Protein 4CQ1 (pdb70)

CATH classification: 3.30.70.330 (+1 more: 3.30.70.330)

Radius of gyration: 37.52 Å; Cα contacts (8 Å, |Δi|>4): 3468; chains: 8; bounding box: 64×74×100 Å

Secondary structure (DSSP, 8-state):
--EEEEES--TTT--HHHHHHHHTTTS-EEEEEEETTEEEEEEEEESSHHHHHHHHHHHTT-EETTEE-EEEE-S-SS-PPP---S-EEE-TT-TT-TT-STTGGGTS------SEEEEE-PPTT--HHHHHHHHHTTT--EEEEEE-TTSS-EEEEESSHHHHHHHHHHHTT-EEETTEE-EEEE-S---/---EEEEES--TTT--HHHHHHHHTTTS---EEEEETTEEEEEEEE-SSHHHHHHHHHHHTT-EETTEE-EEEE-S-SS-PPP-----EEE-TT-TT-TT-STTGGGSS---S--SEEEEE-PPTT--HHHHHHHHHTTTS-EEEEEE-TTSS-EEEEESSHHHHHHHHHHHTT-B-STT-B-EEEE-S---/--EEEEES--TTT--HHHHHHHHTTTS-EEEEEE-SS-TT-EEEEESSHHHHHHHHHHHTT-EETTEE-EEEE-S-SSPPP---EEE-TT-TT-TT-STT-GGGG------SEEEEE-PPTT--HHHHHHHHHTTTS-EEEEEE-TTSSEEEEEESSHHHHHHHHHHHTT-EEETTEEPEEEE-S---/--EEEEES--TTT--HHHHHHHHTTTS-EEEEEEETTEEEEEEEEESSHHHHHHHHHHHTT-EETTEE-EEEE-S-SSPPP----EEE-TT-TT-TT-STT-GGGT------SEEEEE-PPTT--HHHHHHHHHTTTS-EEEEEE-TTSS-EEEEESSHHHHHHHHHHHTT-B-STT-B-EEEE-S---/--EEEEES--TTT--HHHHHHHHTTTS-EEEEEE-SS-TT-EEEEESSHHHHHHHHHHHTT-EETTEE-EEEE-S-SSPPPP---EEE-TT-TT-TT-STTGGGSS---S--SEEEEE-PPTT--HHHHHHHHHTTTS-EEEEEE-TTSSEEEEEESSHHHHHHHHHHHTT-B-STTPBPEEEE-S---/--EEEEES--TTT--HHHHHHHHTTTS-EEEEEEETTEEEEEEEEESSHHHHHHHHHHHTT-EETTEE-EEEE-S-SS-------S-EEE-TT-TT-TT-STTGGGSS---S--SEEEEE-PPTT--HHHHHHHHHTTTS-EEEEEE-TTSS-EEEEESSHHHHHHHHHHHTT-EEETTEE-EEEE-S---/--EEEEES--TTT--HHHHHHHHTTTS-EEEEEEETTEEEEEEEEESSHHHHHHHHHHHTT-EETTEE-EEEE-S-SSPPPP-----EEE-TT-TT-SS-STT-GGGG------SEEEEE---SS--HHHHHHHHHTTTS-EEEEEE-TTSSEEEEEESSHHHHHHHHHHHTT-B-STT-B-EEEE-S---/--EEEEES--TTT--HHHHHHHHTTTS-EEEEEEETTEEEEEEEEESSHHHHHHHHHHHTT-EETTEE-EEEE-S-SSPPPP---S-EEE-TT-TT-TT-STT-GGGG------SEEEEE---TT--HHHHHHHHHTTT--EEEEEE-TTSSEEEEEESSHHHHHHHHHHHTT-B-STT-B-EEEE-S---

Solvent-accessible surface area: 68226 Å² total; per-residue (Å²): 101,35,2,0,59,0,27,62,0,5,87,52,26,3,41,16,82,5,0,9,15,1,0,9,2,2,0,12,0,43,75,1,55,6,36,80,79,54,50,40,12,0,6,0,26,2,51,66,32,100,25,0,66,35,0,46,100,40,0,68,44,44,83,2,26,17,38,87,3,140,3,39,83,19,67,40,76,44,4,95,65,85,154,116,85,40,41,28,99,95,11,32,97,12,68,66,25,27,28,75,146,123,52,11,58,127,164,51,40,44,49,77,13,18,24,10,0,26,0,28,52,3,6,100,118,21,43,64,126,72,0,81,76,31,0,34,49,27,48,9,75,24,134,20,21,71,39,76,116,83,90,46,70,0,11,0,54,0,43,64,54,63,45,0,2,37,0,0,18,68,6,35,54,96,62,34,22,51,67,24,79,1,48,0,10,0,8,164,57,114,94,84,89,26,1,0,61,0,26,55,0,5,88,55,32,11,54,15,85,5,0,10,12,0,0,10,1,2,0,10,0,41,69,1,52,7,44,73,152,66,58,34,10,0,5,0,29,1,52,65,26,114,25,0,79,48,0,32,96,38,0,29,20,41,80,3,29,17,42,29,2,82,3,38,66,15,209,99,139,61,1,82,76,89,156,134,73,49,61,30,102,76,15,42,122,18,135,61,18,26,29,142,152,132,52,9,57,123,164,51,38,58,47,81,12,20,28,9,0,26,0,27,89,5,13,115,83,26,22,1,54,91,1,56,72,30,0,36,47,28,44,13,76,22,131,25,3,94,15,68,87,107,52,125,77,0,5,0,44,0,41,62,42,66,41,0,2,38,0,0,18,67,9,31,50,92,73,39,42,77,88,68,63,0,44,0,10,0,6,169,58,112,89,134,34,1,0,60,0,30,55,3,36,70,157,102,15,61,16,89,8,0,10,16,0,0,9,14,2,1,8,0,46,65,0,48,6,45,75,111,64,112,56,9,0,3,0,27,1,51,46,30,93,21,1,79,47,0,31,96,38,0,49,10,24,73,4,36,49,77,33,1,90,3,40,73,12,163,100,167,57,0,65,70,145,106,64,32,98,66,14,42,146,14,129,60,21,35,15,78,52,58,15,15,77,53,94,88,77,48,56,74,14,22,25,9,0,42,0,18,62,4,4,99,82,15,22,6,70,79,1,56,77,34,0,43,115,21,75,12,80,20,132,18,6,75,9,16,70,70,49,63,72,0,4,0,51,1,44,55,52,67,40,0,1,42,0,0,18,64,7,31,51,92,84,33,32,128,142,47,75,0,89,0,32,6,10,77,56,116,90,123,28,1,0,60,0,29,60,0,29,110,160,93,14,63,14,91,6,0,8,12,0,0,9,14,2,0,5,0,38,63,0,47,9,48,81,91,64,57,44,12,0,4,0,28,1,50,48,18,95,22,1,76,51,0,35,96,41,0,76,44,42,80,3,36,51,72,96,2,151,4,38,76,15,80,33,68,33,0,63,71,102,154,110,78,38,41,68,26,22,53,16,97,59,11,35,14,94,51,60,7,9,76,56,93,78,78,51,45,72,12,20,25,9,0,46,0,22,29,3,15,98,118,29,43,64,92,85,2,78,79,30,0,44,116,21,72,11,82,20,94,20,19,94,42,19,100,121,88,93,52,0,5,0,52,1,48,62,54,74,43,0,1,43,0,0,18,64,8,30,50,90,75,45,34,80,64,44,62,0,103,0,33,7,11,120,61,118,96,106,35,2,0,60,0,30,60,1,28,85,109,107,12,61,23,95,5,0,8,14,0,0,8,0,2,1,10,0,41,70,0,60,13,40,78,92,57,95,46,10,0,4,0,23,1,52,57,27,48,20,1,47,37,0,36,90,43,0,64,39,44,74,3,41,51,56,94,1,136,3,41,83,12,47,38,81,52,1,83,68,96,153,96,63,34,52,82,19,32,76,11,41,64,17,24,27,133,54,138,52,11,58,28,96,54,8,22,19,76,14,22,25,3,0,12,0,27,51,4,2,70,98,25,53,68,87,75,1,77,68,30,0,41,120,26,71,13,68,23,128,23,16,85,48,79,106,85,99,36,60,0,14,0,49,0,39,63,55,69,37,0,3,40,0,0,20,64,10,33,53,94,91,29,32,73,78,22,72,0,50,0,12,0,7,66,53,98,89,96,34,2,0,58,0,28,56,0,32,102,121,103,13,63,20,85,5,0,9,15,0,0,9,0,3,0,10,0,42,70,0,57,8,42,67,104,113,83,28,7,0,2,0,24,2,51,59,29,49,22,1,51,41,0,31,97,40,0,36,20,41,66,2,43,51,70,23,2,94,3,36,87,22,114,92,164,65,0,92,65,96,154,127,91,52,37,32,96,63,14,38,148,19,131,56,25,27,30,81,61,142,50,10,62,23,102,50,6,28,8,79,12,18,27,9,0,14,0,10,64,9,16,119,86,28,23,4,89,85,1,54,70,33,0,41,122,25,72,13,74,24,108,17,3,66,16,77,128,100,49,126,69,0,8,0,48,0,36,65,46,70,43,0,2,42,0,0,19,63,7,32,48,95,77,49,33,83,78,76,62,0,123,0,10,0,5,83,34,75,78,140,33,1,0,53,0,30,56,0,31,100,87,40,6,24,14,81,3,0,9,14,0,0,8,13,2,0,10,0,40,64,0,36,7,52,82,157,56,47,36,8,0,7,0,27,1,54,64,30,108,14,0,76,44,0,26,103,37,0,54,11,21,82,4,20,47,63,30,2,82,3,40,69,14,158,94,166,43,0,134,82,96,154,107,52,52,55,37,45,83,20,41,143,14,126,65,26,33,16,155,52,127,78,29,175,63,97,84,82,43,62,77,16,24,27,9,0,47,0,15,46,2,2,109,75,14,25,8,81,54,1,53,78,27,0,41,95,9,55,11,79,21,67,18,4,66,17,87,86,84,37,68,85,0,11,0,44,0,49,54,49,66,41,0,2,31,0,0,18,47,8,36,55,65,90,32,28,92,149,52,75,0,145,0,37,6,9,76,63,112,70,118,31,2,0,63,0,29,59,1,29,96,142,41,5,20,16,66,3,0,8,14,1,0,10,13,1,1,10,0,45,77,0,44,8,40,72,110,62,45,34,9,0,4,0,29,1,54,64,14,114,19,0,40,48,0,39,118,38,0,74,48,45,76,4,30,46,72,93,2,150,3,39,86,19,81,36,68,31,0,63,68,94,154,124,82,50,52,28,68,75,22,18,74,13,83,60,17,35,15,135,48,129,75,18,169,60,96,151,81,47,58,82,17,21,28,8,0,48,0,21,33,5,18,88,112,27,51,67,130,53,1,79,76,24,0,42,85,11,61,11,74,20,121,21,20,101,42,68,109,69,81,112,73,0,10,0,41,0,46,64,49,73,44,0,1,35,0,0,18,45,6,32,51,64,74,48,32,124,66,21,64,0,108,0,37,9,11,78,61,114,86

B-factor: mean 18.39, std 8.1, range [5.27, 73.71]

Sequence (1522 aa):
NTVLLVSNLNEEMVTPQSLFTLFGVYGDVQRVKILYNKKDSALIQMADGNQSQLAMNHLNGQKMYGKIIRVTLSKHQTVQLPRDQGLTKDFGNSPLHRFKKPGSKNFQNIFPPSATLHLSNIPPSVAEEDLRTLFANTGGTVKAFKFFQDHKMALLQMATVEEAIQALIDLHNYNLGENHHLRVSFSKSTIGNTVLLVSNLNEEMVTPQSLFTLFGVYGDVQRVKILYNKKDSALIQMADGNQSQLAMNHLNGQKMYGKIIRVTLSKHQTVQLPRDQGLTKDFGNSPLHRFKKPGSKNFQNIFPPSATLHLSNIPPSVAEEDLRTLFANTGGTVKAFKFFQDHKMALLQMATVEEAIQALIDLHNYNLGENHHLRVSFSKSTINTVLLVSNLNEEMVTPQSLFTLFGVYGDVQRVKILYNKKDSALIQMADGNQSQLAMNHLNGQKMYGKIIRVTLSKHQTVQLPGLTKDFGNSPLHRFKKPGSKNFQNIFPPSATLHLSNIPPSVAEEDLRTLFANTGGTVKAFKFFQDHKMALLQMATVEEAIQALIDLHNYNLGENHHLRVSFSKSTINTVLLVSNLNEEMVTPQSLFTLFGVYGDVQRVKILYNKKDSALIQMADGNQSQLAMNHLNGQKMYGKIIRVTLSKHQTVQLPRGLTKDFGNSPLHRFKKPGSKNFQNIFPPSATLHLSNIPPSVAEEDLRTLFANTGGTVKAFKFFQDHKMALLQMATVEEAIQALIDLHNYNLGENHHLRVSFSKSTINTVLLVSNLNEEMVTPQSLFTLFGVYGDVQRVKILYNKKDSALIQMADGNQSQLAMNHLNGQKMYGKIIRVTLSKHQTVQLPRGLTKDFGNSPLHRFKKPGSKNFQNIFPPSATLHLSNIPPSVAEEDLRTLFANTGGTVKAFKFFQDHKMALLQMATVEEAIQALIDLHNYNLGENHHLRVSFSKSTINTVLLVSNLNEEMVTPQSLFTLFGVYGDVQRVKILYNKKDSALIQMADGNQSQLAMNHLNGQKMYGKIIRVTLSKHQTVQLPRDQGLTKDFGNSPLHRFKKPGSKNFQNIFPPSATLHLSNIPPSVAEEDLRTLFANTGGTVKAFKFFQDHKMALLQMATVEEAIQALIDLHNYNLGENHHLRVSFSKSTINTVLLVSNLNEEMVTPQSLFTLFGVYGDVQRVKILYNKKDSALIQMADGNQSQLAMNHLNGQKMYGKIIRVTLSKHQTVQLPRDQGLTKDFGNSPLHRFKKPGSKNFQNIFPPSATLHLSNIPPSVAEEDLRTLFANTGGTVKAFKFFQDHKMALLQMATVEEAIQALIDLHNYNLGENHHLRVSFSKSTINTVLLVSNLNEEMVTPQSLFTLFGVYGDVQRVKILYNKKDSALIQMADGNQSQLAMNHLNGQKMYGKIIRVTLSKHQTVQLPRDQGLTKDFGNSPLHRFKKPGSKNFQNIFPPSATLHLSNIPPSVAEEDLRTLFANTGGTVKAFKFFQDHKMALLQMATVEEAIQALIDLHNYNLGENHHLRVSFSKSTI

Organism: Homo sapiens (NCBI:txid9606)

Foldseek 3Di:
DFKKKKAQADLVPDAPLLVQQLLLLQAHWFKKAQDPVHNRMIMTGGPDDNSLVLSQVQQQQAADPRTGMHMDHDPDPDDDDDVDPRRMDGCHPPPLRQCPDPPSNPVSQSDHQAQKKKKAQADPPCDPVNVQVLLVVLVWHWDDKAADPPNRMIITGTPDSNSLSSSSSVQAQNCNDPRTGMHIHHHPDDD/DLQKKKKFQAPLVPDAQLLVQQLLLLQFHWFKKAQDPVHSRMIMTGGPDNVSLVLSQVQQQQADDPHTHMHMDRDPDPDDDDDVDPRNMDGCHPPPSRQCPDPPSNPVSQSDRQAQKKKKALDDPPDDPVNVLVLLCVLVFHWDDKAADPVNRMIITGTPDSNSLSSSSSVQAQNCPPDNGGMHIHHHPDDD/DFKKKKFQADLVPDFPLLVQQLLLLQAHWFKKAQDPVHSRMMITGGPDDNSLVLSQVQQQQADDPRTRMHMDDDPDPDDDDPSRMDGCPPPPLRQCPDPVRCSVVDRDHQAQKKKKAQDDPPPDPVNVQVLLVVLPWHWPDKDADDVSRMIITGTPTSHSLSSSSSVQAQNQNDPSTGMHIHHDPDDD/DFKKKKFQADLVDDAFLLVQQLLLQQFHWFKKFQDPVHNRMIMTGGPDDNSLVRSQVQQQQADDPRTRMHMDDDPDPGDDDDVPGMDGCHPPPSRQCPDVVRCSVVFRDHQWQKKKKALDDPPDDPVNVQVLLVVLVWHWDDKAADDRNRMIITGTPTSNSLSSSSSVQAQNCPPPSRGMHMHHHPDDD/DFKKKKAQAPLVPDDQLLVQQLLLQQFHWFKKAQDPVHSRMIMTGGPDPVSLVLSQVQQAQDDDPRTRMHMDDDPDPDDDDPCPRMDGCPPPPSRQCPDPPSNVVSADDRQAQKKKKAQADPPDDPVNVQVLLVVLPWHWPDKDADDVSRMIIIGTPTSRSLSSSSSVQAQNDPDPRTGMHMHHHPDDD/DFKKKKAPADLVPDAQLLCQQLLLLQFHWFKKFQDPVHNRMMITGGPDPNSLVLSQVQQQQADDPHTHMHMDDDPDPDDDDPVDPRGMDGCPPPPSRQCPDPPSNPVSADDRQAQKKKKALDDPPDDPVVVQVLLVVLPWHWDDKDADDVNRMMIIGTPTSNSLSSSSSVQAQNPPDDNRGMHMHHHPDDD/DQKKKKAQAPLVPDAFLLVQQLLLLQFHWFKKAQDPVHNRMIITGGPDPVSLVRSQVQQQQAADPHTGMHMDHDPDPDDDDPVPPNRMDGCVPPPLRPCPDPPDPSVVFRDHQWQKKKKAQDDPVDDPVVVQVLLVVLVWHWDDKAADDVNRMIITGTPTSNSLSSSSSVQAQNDPDPRTGMHMHHDPDDD/DFKKKKAQADLVDDAQLLCQQLLLQQAHWFKKAQDPVHNRMIMTGGPDDNSLVLSQVQQQQADDPHTRMHMDHDPDPDDDDDVDPRRMDGCPPPPSRQCPDVVDPSVVFRDHQDQKKKKALQDPPDDPVNVQVLLVVLVWHWDDKAADDVNRMIIIGTPTSNSLSSSSSVQAQNQPPPSRGMHMHHHPDDD

GO terms:
  GO:0033119 negative regulation of RNA splicing (P, IDA)
  GO:0003723 RNA binding (F, HDA)
  GO:0005515 protein binding (F, IPI)

Structure (mmCIF, N/CA/C/O backbone):
data_4CQ1
#
_entry.id   4CQ1
#
_cell.length_a   61.000
_cell.length_b   65.810
_cell.length_c   99.580
_cell.angle_alpha   89.99
_cell.angle_beta   90.00
_cell.angle_gamma   89.99
#
_symmetry.space_group_name_H-M   'P 1'
#
loop_
_entity.id
_entity.type
_entity.pdbx_description
1 polymer 'POLYPYRIMIDINE TRACT-BINDING PROTEIN 2'
2 non-polymer 'ZINC ION'
3 non-polymer 'CHLORIDE ION'
4 water water
#
loop_
_atom_site.group_PDB
_atom_site.id
_atom_site.type_symbol
_atom_site.label_atom_id
_atom_site.label_alt_id
_atom_site.label_comp_id
_atom_site.label_asym_id
_atom_site.label_entity_id
_atom_site.label_seq_id
_atom_site.pdbx_PDB_ins_code
_atom_site.Cartn_x
_atom_site.Cartn_y
_atom_site.Cartn_z
_atom_site.occupancy
_atom_site.B_iso_or_equiv
_atom_site.auth_seq_id
_atom_site.auth_comp_id
_atom_site.auth_asym_id
_atom_site.auth_atom_id
_atom_site.pdbx_PDB_model_num
ATOM 1 N N . ASN A 1 2 ? 10.617 -3.511 20.754 1.00 30.26 337 ASN A N 1
ATOM 2 C CA . ASN A 1 2 ? 10.019 -2.451 19.888 1.00 27.13 337 ASN A CA 1
ATOM 3 C C . ASN A 1 2 ? 9.441 -3.020 18.594 1.00 26.80 337 ASN A C 1
ATOM 4 O O . ASN A 1 2 ? 9.829 -2.610 17.502 1.00 26.50 337 ASN A O 1
ATOM 6 N N . THR A 1 3 ? 8.495 -3.947 18.715 1.00 18.92 338 THR A N 1
ATOM 7 C CA . THR A 1 3 ? 7.890 -4.562 17.534 1.00 18.67 338 THR A CA 1
ATOM 8 C C . THR A 1 3 ? 6.442 -4.140 17.309 1.00 16.51 338 THR A C 1
ATOM 9 O O . THR A 1 3 ? 5.873 -4.452 16.261 1.00 22.80 338 THR A O 1
ATOM 13 N N . VAL A 1 4 ? 5.894 -3.336 18.212 1.00 9.72 339 VAL A N 1
ATOM 14 C CA . VAL A 1 4 ? 4.483 -2.953 18.140 1.00 12.01 339 VAL A CA 1
ATOM 15 C C . VAL A 1 4 ? 4.286 -1.480 17.773 1.00 10.85 339 VAL A C 1
ATOM 16 O O . VAL A 1 4 ? 4.666 -0.569 18.528 1.00 11.61 339 VAL A O 1
ATOM 20 N N . LEU A 1 5 ? 3.657 -1.260 16.622 1.00 13.47 340 LEU A N 1
ATOM 21 C CA . LEU A 1 5 ? 3.295 0.075 16.160 1.00 10.83 340 LEU A CA 1
ATOM 22 C C . LEU A 1 5 ? 1.897 0.529 16.617 1.00 10.36 340 LEU A C 1
ATOM 23 O O . LEU A 1 5 ? 0.947 -0.242 16.581 1.00 16.04 340 LEU A O 1
ATOM 28 N N . LEU A 1 6 ? 1.774 1.806 16.974 1.00 10.63 341 LEU A N 1
ATOM 29 C CA . LEU A 1 6 ? 0.470 2.430 17.204 1.00 9.36 341 LEU A CA 1
ATOM 30 C C . LEU A 1 6 ? 0.098 3.278 15.992 1.00 10.39 341 LEU A C 1
ATOM 31 O O . LEU A 1 6 ? 0.841 4.187 15.618 1.00 14.02 341 LEU A O 1
ATOM 36 N N . VAL A 1 7 ? -1.039 2.979 15.376 1.00 9.51 342 VAL A N 1
ATOM 37 C CA . VAL A 1 7 ? -1.464 3.724 14.193 1.00 10.48 342 VAL A CA 1
ATOM 38 C C . VAL A 1 7 ? -2.790 4.402 14.464 1.00 10.31 342 VAL A C 1
ATOM 39 O O . VAL A 1 7 ? -3.759 3.749 14.882 1.00 12.55 342 VAL A O 1
ATOM 43 N N . SER A 1 8 ? -2.793 5.733 14.378 1.00 12.21 343 SER A N 1
ATOM 44 C CA . SER A 1 8 ? -3.955 6.509 14.746 1.00 10.22 343 SER A CA 1
ATOM 45 C C . SER A 1 8 ? -4.466 7.419 13.623 1.00 9.70 343 SER A C 1
ATOM 46 O O . SER A 1 8 ? -3.862 7.530 12.544 1.00 9.88 343 SER A O 1
ATOM 49 N N . ASN A 1 9 ? -5.558 8.111 13.903 1.00 10.51 344 ASN A N 1
ATOM 50 C CA . ASN A 1 9 ? -6.305 8.812 12.866 1.00 11.59 344 ASN A CA 1
ATOM 51 C C . ASN A 1 9 ? -6.690 7.911 11.695 1.00 9.30 344 ASN A C 1
ATOM 52 O O . ASN A 1 9 ? -6.712 8.356 10.546 1.00 14.14 344 ASN A O 1
ATOM 57 N N . LEU A 1 10 ? -6.957 6.634 11.975 1.00 11.11 345 LEU A N 1
ATOM 58 C CA . LEU A 1 10 ? -7.543 5.746 10.980 1.00 10.86 345 LEU A CA 1
ATOM 59 C C . LEU A 1 10 ? -8.976 6.102 10.629 1.00 13.01 345 LEU A C 1
ATOM 60 O O . LEU A 1 10 ? -9.702 6.714 11.413 1.00 15.60 345 LEU A O 1
ATOM 65 N N . ASN A 1 11 ? -9.409 5.617 9.478 1.00 13.89 346 ASN A N 1
ATOM 66 C CA . ASN A 1 11 ? -10.790 5.762 9.084 1.00 13.09 346 ASN A CA 1
ATOM 67 C C . ASN A 1 11 ? -11.644 4.707 9.782 1.00 11.89 346 ASN A C 1
ATOM 68 O O . ASN A 1 11 ? -11.675 3.546 9.366 1.00 22.25 346 ASN A O 1
ATOM 73 N N . GLU A 1 12 ? -12.358 5.137 10.815 1.00 12.92 347 GLU A N 1
ATOM 74 C CA . GLU A 1 12 ? -13.007 4.234 11.756 1.00 16.90 347 GLU A CA 1
ATOM 75 C C . GLU A 1 12 ? -13.990 3.313 11.031 1.00 17.89 347 GLU A C 1
ATOM 76 O O . GLU A 1 12 ? -14.120 2.136 11.366 1.00 16.76 347 GLU A O 1
ATOM 82 N N . GLU A 1 13 ? -14.668 3.862 10.026 1.00 14.92 348 GLU A N 1
ATOM 83 C CA . GLU A 1 13 ? -15.738 3.163 9.328 1.00 16.90 348 GLU A CA 1
ATOM 84 C C . GLU A 1 13 ? -15.203 2.201 8.265 1.00 22.77 348 GLU A C 1
ATOM 85 O O . GLU A 1 13 ? -15.834 1.173 7.984 1.00 23.22 348 GLU A O 1
ATOM 91 N N . MET A 1 14 ? -14.031 2.508 7.701 1.00 16.24 349 MET A N 1
ATOM 92 C CA . MET A 1 14 ? -13.512 1.784 6.530 1.00 17.30 349 MET A CA 1
ATOM 93 C C . MET A 1 14 ? -12.414 0.765 6.882 1.00 16.67 349 MET A C 1
ATOM 94 O O . MET A 1 14 ? -12.314 -0.285 6.254 1.00 15.37 349 MET A O 1
ATOM 99 N N . VAL A 1 15 ? -11.550 1.090 7.836 1.00 14.41 350 VAL A N 1
ATOM 100 C CA . VAL A 1 15 ? -10.399 0.233 8.116 1.00 15.39 350 VAL A CA 1
ATOM 101 C C . VAL A 1 15 ? -10.799 -1.152 8.623 1.00 18.74 350 VAL A C 1
ATOM 102 O O . VAL A 1 15 ? -11.747 -1.290 9.406 1.00 13.04 350 VAL A O 1
ATOM 106 N N . THR A 1 16 ? -10.112 -2.174 8.120 1.00 15.72 351 THR A N 1
ATOM 107 C CA . THR A 1 16 ? -10.120 -3.508 8.716 1.00 17.20 351 THR A CA 1
ATOM 108 C C . THR A 1 16 ? -8.718 -3.928 9.135 1.00 14.58 351 THR A C 1
ATOM 109 O O . THR A 1 16 ? -7.730 -3.448 8.574 1.00 17.15 351 THR A O 1
ATOM 113 N N . PRO A 1 17 ? -8.634 -4.981 9.963 1.00 17.24 352 PRO A N 1
ATOM 114 C CA . PRO A 1 17 ? -7.383 -5.683 10.208 1.00 14.86 352 PRO A CA 1
ATOM 115 C C . PRO A 1 17 ? -6.695 -6.142 8.915 1.00 13.47 352 PRO A C 1
ATOM 116 O O . PRO A 1 17 ? -5.463 -6.088 8.811 1.00 12.54 352 PRO A O 1
ATOM 120 N N . GLN A 1 18 ? -7.468 -6.596 7.934 1.00 12.82 353 GLN A N 1
ATOM 121 C CA . GLN A 1 18 ? -6.876 -7.146 6.725 1.00 11.90 353 GLN A CA 1
ATOM 122 C C . GLN A 1 18 ? -6.248 -6.026 5.889 1.00 12.64 353 GLN A C 1
ATOM 123 O O . GLN A 1 18 ? -5.200 -6.202 5.270 1.00 12.47 353 GLN A O 1
ATOM 129 N N . SER A 1 19 ? -6.881 -4.863 5.872 1.00 12.06 354 SER A N 1
ATOM 130 C CA . SER A 1 19 ? -6.295 -3.745 5.138 1.00 13.23 354 SER A CA 1
ATOM 131 C C . SER A 1 19 ? -5.031 -3.269 5.856 1.00 13.13 354 SER A C 1
ATOM 132 O O . SER A 1 19 ? -4.040 -2.872 5.220 1.00 9.21 354 SER A O 1
ATOM 135 N N . LEU A 1 20 ? -5.036 -3.313 7.182 1.00 9.31 355 LEU A N 1
ATOM 136 C CA . LEU A 1 20 ? -3.818 -2.937 7.903 1.00 10.25 355 LEU A CA 1
ATOM 137 C C . LEU A 1 20 ? -2.705 -3.954 7.719 1.00 8.04 355 LEU A C 1
ATOM 138 O O . LEU A 1 20 ? -1.541 -3.588 7.568 1.00 7.12 355 LEU A O 1
ATOM 143 N N . PHE A 1 21 ? -3.061 -5.243 7.729 1.00 9.75 356 PHE A N 1
ATOM 144 C CA . PHE A 1 21 ? -2.150 -6.317 7.350 1.00 8.93 356 PHE A CA 1
ATOM 145 C C . PHE A 1 21 ? -1.472 -6.056 6.006 1.00 8.04 356 PHE A C 1
ATOM 146 O O . PHE A 1 21 ? -0.260 -6.231 5.852 1.00 10.43 356 PHE A O 1
ATOM 154 N N . THR A 1 22 ? -2.299 -5.836 4.999 1.00 8.39 357 THR A N 1
ATOM 155 C CA . THR A 1 22 ? -1.819 -5.631 3.649 1.00 9.69 357 THR A CA 1
ATOM 156 C C . THR A 1 22 ? -0.880 -4.434 3.550 1.00 8.63 357 THR A C 1
ATOM 157 O O . THR A 1 22 ? 0.240 -4.556 3.056 1.00 11.93 357 THR A O 1
ATOM 161 N N . LEU A 1 23 ? -1.286 -3.309 4.110 1.00 7.14 358 LEU A N 1
ATOM 162 C CA . LEU A 1 23 ? -0.511 -2.074 3.923 1.00 7.77 358 LEU A CA 1
ATOM 163 C C . LEU A 1 23 ? 0.815 -2.132 4.684 1.00 7.30 358 LEU A C 1
ATOM 164 O O . LEU A 1 23 ? 1.878 -1.914 4.120 1.00 6.77 358 LEU A O 1
ATOM 169 N N . PHE A 1 24 ? 0.781 -2.550 5.939 1.00 5.27 359 PHE A N 1
ATOM 170 C CA . PHE A 1 24 ? 2.005 -2.643 6.717 1.00 7.00 359 PHE A CA 1
ATOM 171 C C . PHE A 1 24 ? 2.869 -3.835 6.334 1.00 9.24 359 PHE A C 1
ATOM 172 O O . PHE A 1 24 ? 4.087 -3.855 6.574 1.00 8.21 359 PHE A O 1
ATOM 180 N N . GLY A 1 25 ? 2.248 -4.823 5.698 1.00 10.13 360 GLY A N 1
ATOM 181 C CA . GLY A 1 25 ? 2.964 -5.965 5.151 1.00 11.51 360 GLY A CA 1
ATOM 182 C C . GLY A 1 25 ? 3.865 -5.665 3.967 1.00 9.47 360 GLY A C 1
ATOM 183 O O . GLY A 1 25 ? 4.627 -6.530 3.518 1.00 10.90 360 GLY A O 1
ATOM 184 N N . VAL A 1 26 ? 3.782 -4.435 3.458 1.00 9.21 361 VAL A N 1
ATOM 185 C CA . VAL A 1 26 ? 4.696 -3.951 2.437 1.00 10.25 361 VAL A CA 1
ATOM 186 C C . VAL A 1 26 ? 6.121 -3.841 3.009 1.00 11.55 361 VAL A C 1
ATOM 187 O O . VAL A 1 26 ? 7.080 -4.147 2.312 1.00 13.32 361 VAL A O 1
ATOM 191 N N . TYR A 1 27 ? 6.232 -3.552 4.314 1.00 13.52 362 TYR A N 1
ATOM 192 C CA . TYR A 1 27 ? 7.511 -3.196 4.949 1.00 13.37 362 TYR A CA 1
ATOM 193 C C . TYR A 1 27 ? 8.002 -4.225 5.960 1.00 14.31 362 TYR A C 1
ATOM 194 O O . TYR A 1 27 ? 9.130 -4.141 6.435 1.00 17.35 362 TYR A O 1
ATOM 203 N N . GLY A 1 28 ? 7.148 -5.172 6.311 1.00 15.32 363 GLY A N 1
ATOM 204 C CA . GLY A 1 28 ? 7.546 -6.258 7.199 1.00 12.36 363 GLY A CA 1
ATOM 205 C C . GLY A 1 28 ? 6.472 -7.319 7.210 1.00 15.53 363 GLY A C 1
ATOM 206 O O . GLY A 1 28 ? 5.522 -7.257 6.432 1.00 13.84 363 GLY A O 1
ATOM 207 N N . ASP A 1 29 ? 6.639 -8.317 8.066 1.00 13.17 364 ASP A N 1
ATOM 208 C CA . ASP A 1 29 ? 5.620 -9.322 8.223 1.00 14.19 364 ASP A CA 1
ATOM 209 C C . ASP A 1 29 ? 4.782 -8.975 9.444 1.00 13.63 364 ASP A C 1
ATOM 210 O O . ASP A 1 29 ? 5.286 -8.913 10.570 1.00 11.87 364 ASP A O 1
ATOM 215 N N . VAL A 1 30 ? 3.513 -8.655 9.193 1.00 13.48 365 VAL A N 1
ATOM 216 C CA . VAL A 1 30 ? 2.566 -8.309 10.245 1.00 13.49 365 VAL A CA 1
ATOM 217 C C . VAL A 1 30 ? 2.103 -9.586 10.965 1.00 17.70 365 VAL A C 1
ATOM 218 O O . VAL A 1 30 ? 1.619 -10.524 10.324 1.00 9.92 365 VAL A O 1
ATOM 222 N N . GLN A 1 31 ? 2.330 -9.652 12.276 1.00 15.39 366 GLN A N 1
ATOM 223 C CA . GLN A 1 31 ? 2.060 -10.875 13.030 1.00 16.20 366 GLN A CA 1
ATOM 224 C C . GLN A 1 31 ? 0.642 -10.875 13.599 1.00 21.12 366 GLN A C 1
ATOM 225 O O . GLN A 1 31 ? -0.056 -11.891 13.569 1.00 17.83 366 GLN A O 1
ATOM 231 N N . ARG A 1 32 ? 0.204 -9.697 14.031 1.00 21.25 367 ARG A N 1
ATOM 232 C CA . ARG A 1 32 ? -1.075 -9.508 14.690 1.00 17.28 367 ARG A CA 1
ATOM 233 C C . ARG A 1 32 ? -1.531 -8.072 14.472 1.00 15.76 367 ARG A C 1
ATOM 234 O O . ARG A 1 32 ? -0.708 -7.157 14.535 1.00 15.72 367 ARG A O 1
ATOM 242 N N . VAL A 1 33 ? -2.842 -7.874 14.315 1.00 16.25 368 VAL A N 1
ATOM 243 C CA . VAL A 1 33 ? -3.463 -6.542 14.334 1.00 15.17 368 VAL A CA 1
ATOM 244 C C . VAL A 1 33 ? -4.586 -6.478 15.367 1.00 17.02 368 VAL A C 1
ATOM 245 O O . VAL A 1 33 ? -5.395 -7.391 15.472 1.00 13.14 368 VAL A O 1
ATOM 249 N N . LYS A 1 34 ? -4.635 -5.388 16.120 1.00 12.51 369 LYS A N 1
ATOM 250 C CA . LYS A 1 34 ? -5.777 -5.091 16.980 1.00 15.55 369 LYS A CA 1
ATOM 251 C C . LYS A 1 34 ? -6.244 -3.648 16.807 1.00 13.36 369 LYS A C 1
ATOM 252 O O . LYS A 1 34 ? -5.582 -2.725 17.256 1.00 13.32 369 LYS A O 1
ATOM 258 N N . ILE A 1 35 ? -7.436 -3.470 16.251 1.00 12.20 370 ILE A N 1
ATOM 259 C CA . ILE A 1 35 ? -8.154 -2.194 16.328 1.00 16.46 370 ILE A CA 1
ATOM 260 C C . ILE A 1 35 ? -8.750 -1.996 17.720 1.00 20.15 370 ILE A C 1
ATOM 261 O O . ILE A 1 35 ? -9.388 -2.904 18.264 1.00 18.46 370 ILE A O 1
ATOM 266 N N . LEU A 1 36 ? -8.577 -0.800 18.283 1.00 16.75 371 LEU A N 1
ATOM 267 C CA . LEU A 1 36 ? -8.886 -0.579 19.692 1.00 18.59 371 LEU A CA 1
ATOM 268 C C . LEU A 1 36 ? -10.374 -0.295 19.933 1.00 21.17 371 LEU A C 1
ATOM 269 O O . LEU A 1 36 ? -10.958 0.609 19.325 1.00 17.16 371 LEU A O 1
ATOM 274 N N . TYR A 1 37 ? -10.944 -1.013 20.901 1.00 21.62 372 TYR A N 1
ATOM 275 C CA . TYR A 1 37 ? -12.385 -1.017 21.139 1.00 21.63 372 TYR A CA 1
ATOM 276 C C . TYR A 1 37 ? -12.875 0.363 21.558 1.00 20.08 372 TYR A C 1
ATOM 277 O O . TYR A 1 37 ? -13.891 0.841 21.075 1.00 22.25 372 TYR A O 1
ATOM 279 N N . ASN A 1 38 ? -12.109 1.029 22.414 1.00 28.79 373 ASN A N 1
ATOM 280 C CA . ASN A 1 38 ? -12.487 2.348 22.912 1.00 31.27 373 ASN A CA 1
ATOM 281 C C . ASN A 1 38 ? -11.968 3.508 22.059 1.00 25.30 373 ASN A C 1
ATOM 282 O O . ASN A 1 38 ? -12.196 4.669 22.395 1.00 21.56 373 ASN A O 1
ATOM 284 N N . LYS A 1 39 ? -11.280 3.199 20.956 1.00 20.64 374 LYS A N 1
ATOM 285 C CA . LYS A 1 39 ? -10.815 4.226 20.031 1.00 20.91 374 LYS A CA 1
ATOM 286 C C . LYS A 1 39 ? -10.590 3.657 18.622 1.00 17.90 374 LYS A C 1
ATOM 287 O O . LYS A 1 39 ? -9.449 3.414 18.200 1.00 14.32 374 LYS A O 1
ATOM 290 N N . LYS A 1 40 ? -11.680 3.512 17.876 1.00 15.43 375 LYS A N 1
ATOM 291 C CA . LYS A 1 40 ? -11.705 2.625 16.717 1.00 16.14 375 LYS A CA 1
ATOM 292 C C . LYS A 1 40 ? -10.976 3.235 15.526 1.00 22.15 375 LYS A C 1
ATOM 293 O O . LYS A 1 40 ? -10.788 2.567 14.507 1.00 17.75 375 LYS A O 1
ATOM 29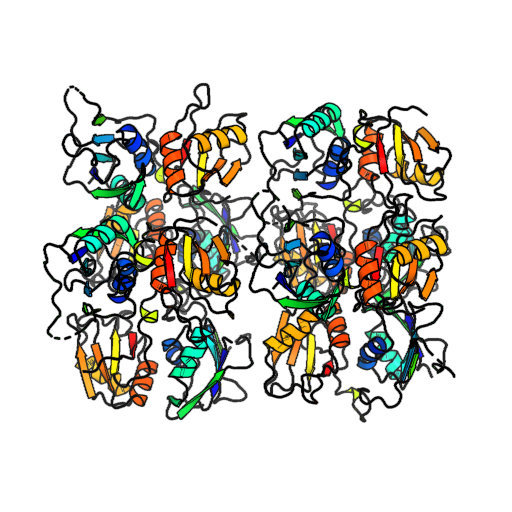6 N N . ASP A 1 41 ? -10.592 4.504 15.664 1.00 15.10 376 ASP A N 1
ATOM 297 C CA . ASP A 1 41 ? -9.634 5.155 14.752 1.00 16.84 376 ASP A CA 1
ATOM 298 C C . ASP A 1 41 ? -8.165 4.844 15.073 1.00 13.78 376 ASP A C 1
ATOM 299 O O . ASP A 1 41 ? -7.258 5.399 14.451 1.00 12.94 376 ASP A O 1
ATOM 304 N N . SER A 1 42 ? -7.920 3.965 16.035 1.00 15.41 377 SER A N 1
ATOM 305 C CA . SER A 1 42 ? -6.552 3.581 16.368 1.00 15.18 377 SER A CA 1
ATOM 306 C C . SER A 1 42 ? -6.395 2.069 16.373 1.00 12.62 377 SER A C 1
ATOM 307 O O . SER A 1 42 ? -7.350 1.336 16.613 1.00 13.06 377 SER A O 1
ATOM 310 N N . ALA A 1 43 ? -5.191 1.601 16.083 1.00 9.70 378 ALA A N 1
ATOM 311 C CA . ALA A 1 43 ? -4.931 0.176 16.041 1.00 9.06 378 ALA A CA 1
ATOM 312 C C . ALA A 1 43 ? -3.483 -0.135 16.407 1.00 13.75 378 ALA A C 1
ATOM 313 O O . ALA A 1 43 ? -2.595 0.694 16.249 1.00 14.86 378 ALA A O 1
ATOM 315 N N . LEU A 1 44 ? -3.279 -1.334 16.929 1.00 13.86 379 LEU A N 1
ATOM 316 C CA . LEU A 1 44 ? -1.971 -1.837 17.243 1.00 12.37 379 LEU A CA 1
ATOM 317 C C . LEU A 1 44 ? -1.557 -2.833 16.184 1.00 13.51 379 LEU A C 1
ATOM 318 O O . LEU A 1 44 ? -2.343 -3.703 15.804 1.00 11.56 379 LEU A O 1
ATOM 323 N N . ILE A 1 45 ? -0.301 -2.736 15.755 1.00 12.50 380 ILE A N 1
ATOM 324 C CA . ILE A 1 45 ? 0.249 -3.629 14.740 1.00 12.15 380 ILE A CA 1
ATOM 325 C C . ILE A 1 45 ? 1.593 -4.195 15.204 1.00 13.83 380 ILE A C 1
ATOM 326 O O . ILE A 1 45 ? 2.516 -3.447 15.538 1.00 17.19 380 ILE A O 1
ATOM 331 N N . GLN A 1 46 ? 1.682 -5.521 15.265 1.00 11.91 381 GLN A N 1
ATOM 332 C CA . GLN A 1 46 ? 2.901 -6.182 15.710 1.00 14.52 381 GLN A CA 1
ATOM 333 C C . GLN A 1 46 ? 3.663 -6.691 14.492 1.00 15.38 381 GLN A C 1
ATOM 334 O O . GLN A 1 46 ? 3.168 -7.539 13.748 1.00 18.99 381 GLN A O 1
ATOM 340 N N . MET A 1 47 ? 4.886 -6.205 14.308 1.00 12.62 382 MET A N 1
ATOM 341 C CA . MET A 1 47 ? 5.750 -6.722 13.246 1.00 11.61 382 MET A CA 1
ATOM 342 C C . MET A 1 47 ? 6.593 -7.887 13.747 1.00 14.74 382 MET A C 1
ATOM 343 O O . MET A 1 47 ? 6.623 -8.183 14.944 1.00 21.84 382 MET A O 1
ATOM 348 N N . ALA A 1 48 ? 7.246 -8.575 12.822 1.00 14.77 383 ALA A N 1
ATOM 349 C CA . ALA A 1 48 ? 8.108 -9.687 13.193 1.00 17.53 383 ALA A CA 1
ATOM 350 C C . ALA A 1 48 ? 9.304 -9.213 14.031 1.00 24.31 383 ALA A C 1
ATOM 351 O O . ALA A 1 48 ? 9.660 -9.862 15.012 1.00 22.48 383 ALA A O 1
ATOM 353 N N . ASP A 1 49 ? 9.866 -8.048 13.706 1.00 19.34 384 ASP A N 1
ATOM 354 C CA . ASP A 1 49 ? 10.966 -7.491 14.504 1.00 18.34 384 ASP A CA 1
ATOM 355 C C . ASP A 1 49 ? 11.028 -5.952 14.494 1.00 17.40 384 ASP A C 1
ATOM 356 O O . ASP A 1 49 ? 10.211 -5.290 13.860 1.00 19.17 384 ASP A O 1
ATOM 361 N N . GLY A 1 50 ? 12.043 -5.407 15.159 1.00 17.62 385 GLY A N 1
ATOM 362 C CA . GLY A 1 50 ? 12.163 -3.962 15.371 1.00 16.99 385 GLY A CA 1
ATOM 363 C C . GLY A 1 50 ? 12.583 -3.168 14.148 1.00 14.32 385 GLY A C 1
ATOM 364 O O . GLY A 1 50 ? 12.272 -1.976 14.039 1.00 15.92 385 GLY A O 1
ATOM 365 N N . ASN A 1 51 ? 13.340 -3.796 13.255 1.00 18.05 386 ASN A N 1
ATOM 366 C CA . ASN A 1 51 ? 13.733 -3.144 12.014 1.00 20.14 386 ASN A CA 1
ATOM 367 C C . ASN A 1 51 ? 12.518 -2.973 11.116 1.00 14.36 386 ASN A C 1
ATOM 368 O O . ASN A 1 51 ? 12.309 -1.933 10.497 1.00 13.74 386 ASN A O 1
ATOM 373 N N . GLN A 1 52 ? 11.688 -4.001 11.083 1.00 19.72 387 GLN A N 1
ATOM 374 C CA . GLN A 1 52 ? 10.457 -3.940 10.344 1.00 15.62 387 GLN A CA 1
ATOM 375 C C . GLN A 1 52 ? 9.554 -2.838 10.867 1.00 15.26 387 GLN A C 1
ATOM 376 O O . GLN A 1 52 ? 8.913 -2.141 10.091 1.00 20.48 387 GLN A O 1
ATOM 382 N N . SER A 1 53 ? 9.441 -2.729 12.186 1.00 14.21 388 SER A N 1
ATOM 383 C CA . SER A 1 53 ? 8.601 -1.704 12.786 1.00 12.17 388 SER A CA 1
ATOM 384 C C . SER A 1 53 ? 9.070 -0.286 12.446 1.00 12.82 388 SER A C 1
ATOM 385 O O . SER A 1 53 ? 8.260 0.559 12.060 1.00 16.01 388 SER A O 1
ATOM 388 N N . GLN A 1 54 ? 10.371 -0.030 12.552 1.00 12.83 389 GLN A N 1
ATOM 389 C CA . GLN A 1 54 ? 10.909 1.305 12.270 1.00 15.76 389 GLN A CA 1
ATOM 390 C C . GLN A 1 54 ? 10.827 1.639 10.776 1.00 14.85 389 GLN A C 1
ATOM 391 O O . GLN A 1 54 ? 10.706 2.800 10.411 1.00 17.73 389 GLN A O 1
ATOM 397 N N . LEU A 1 55 ? 10.868 0.619 9.924 1.00 13.07 390 LEU A N 1
ATOM 398 C CA . LEU A 1 55 ? 10.735 0.820 8.486 1.00 10.46 390 LEU A CA 1
ATOM 399 C C . LEU A 1 55 ? 9.308 1.178 8.130 1.00 10.60 390 LEU A C 1
ATOM 400 O O . LEU A 1 55 ? 9.067 2.156 7.412 1.00 10.40 390 LEU A O 1
ATOM 405 N N . ALA A 1 56 ? 8.356 0.444 8.694 1.00 11.27 391 ALA A N 1
ATOM 406 C CA . ALA A 1 56 ? 6.952 0.692 8.399 1.00 10.76 391 ALA A CA 1
ATOM 407 C C . ALA A 1 56 ? 6.548 2.076 8.915 1.00 13.08 391 ALA A C 1
ATOM 408 O O . ALA A 1 56 ? 5.710 2.747 8.315 1.00 11.15 391 ALA A O 1
ATOM 410 N N . MET A 1 57 ? 7.041 2.418 10.101 1.00 13.31 392 MET A N 1
ATOM 411 C CA . MET A 1 57 ? 6.731 3.690 10.722 1.00 12.47 392 MET A CA 1
ATOM 412 C C . MET A 1 57 ? 7.252 4.807 9.827 1.00 13.62 392 MET A C 1
ATOM 413 O O . MET A 1 57 ? 6.507 5.709 9.467 1.00 10.89 392 MET A O 1
ATOM 418 N N . ASN A 1 58 ? 8.512 4.695 9.422 1.00 13.39 393 ASN A N 1
ATOM 419 C CA . ASN A 1 58 ? 9.162 5.732 8.614 1.00 16.68 393 ASN A CA 1
ATOM 420 C C . ASN A 1 58 ? 8.471 6.014 7.283 1.00 15.16 393 ASN A C 1
ATOM 421 O O . ASN A 1 58 ? 8.397 7.173 6.846 1.00 12.05 393 ASN A O 1
ATOM 426 N N . HIS A 1 59 ? 7.991 4.964 6.620 1.00 14.76 394 HIS A N 1
ATOM 427 C CA . HIS A 1 59 ? 7.427 5.105 5.276 1.00 13.97 394 HIS A CA 1
ATOM 428 C C . HIS A 1 59 ? 5.907 5.349 5.258 1.00 10.56 394 HIS A C 1
ATOM 429 O O . HIS A 1 59 ? 5.370 5.870 4.290 1.00 13.09 394 HIS A O 1
ATOM 436 N N . LEU A 1 60 ? 5.206 4.978 6.317 1.00 8.66 395 LEU A N 1
ATOM 437 C CA . LEU A 1 60 ? 3.748 5.102 6.314 1.00 9.13 395 LEU A CA 1
ATOM 438 C C . LEU A 1 60 ? 3.221 6.262 7.149 1.00 7.53 395 LEU A C 1
ATOM 439 O O . LEU A 1 60 ? 2.055 6.625 7.046 1.00 7.66 395 LEU A O 1
ATOM 444 N N . ASN A 1 61 ? 4.022 6.743 8.091 1.00 8.65 396 ASN A N 1
ATOM 445 C CA . ASN A 1 61 ? 3.610 7.864 8.902 1.00 10.64 396 ASN A CA 1
ATOM 446 C C . ASN A 1 61 ? 3.334 9.040 7.986 1.00 8.54 396 ASN A C 1
ATOM 447 O O . ASN A 1 61 ? 4.142 9.340 7.115 1.00 13.79 396 ASN A O 1
ATOM 452 N N . GLY A 1 62 ? 2.153 9.626 8.097 1.00 9.53 397 GLY A N 1
ATOM 453 C CA . GLY A 1 62 ? 1.789 10.776 7.265 1.00 8.81 397 GLY A CA 1
ATOM 454 C C . GLY A 1 62 ? 1.189 10.455 5.902 1.00 8.53 397 GLY A C 1
ATOM 455 O O . GLY A 1 62 ? 0.844 11.359 5.127 1.00 8.31 397 GLY A O 1
ATOM 456 N N . GLN A 1 63 ? 1.000 9.172 5.618 1.00 9.71 398 GLN A N 1
ATOM 457 C CA . GLN A 1 63 ? 0.387 8.744 4.368 1.00 11.97 398 GLN A CA 1
ATOM 458 C C . GLN A 1 63 ? -1.150 8.703 4.462 1.00 14.44 398 GLN A C 1
ATOM 459 O O . GLN A 1 63 ? -1.726 8.653 5.547 1.00 12.93 398 GLN A O 1
ATOM 465 N N . LYS A 1 64 ? -1.798 8.776 3.312 1.00 15.25 399 LYS A N 1
ATOM 466 C CA . LYS A 1 64 ? -3.243 8.857 3.237 1.00 12.41 399 LYS A CA 1
ATOM 467 C C . LYS A 1 64 ? -3.859 7.467 3.013 1.00 13.61 399 LYS A C 1
ATOM 468 O O . LYS A 1 64 ? -3.571 6.795 2.013 1.00 13.51 399 LYS A O 1
ATOM 474 N N . MET A 1 65 ? -4.647 7.013 3.987 1.00 17.15 400 MET A N 1
ATOM 475 C CA . MET A 1 65 ? -5.269 5.682 3.946 1.00 10.32 400 MET A CA 1
ATOM 476 C C . MET A 1 65 ? -6.763 5.793 4.247 1.00 9.63 400 MET A C 1
ATOM 477 O O . MET A 1 65 ? -7.159 6.345 5.276 1.00 8.79 400 MET A O 1
ATOM 482 N N . TYR A 1 66 ? -7.579 5.262 3.338 1.00 8.96 401 TYR A N 1
ATOM 483 C CA . TYR A 1 66 ? -9.017 5.546 3.303 1.00 9.25 401 TYR A CA 1
ATOM 484 C C . TYR A 1 66 ? -9.355 7.021 3.591 1.00 9.87 401 TYR A C 1
ATOM 485 O O . TYR A 1 66 ? -10.204 7.324 4.430 1.00 13.07 401 TYR A O 1
ATOM 494 N N . GLY A 1 67 ? -8.664 7.931 2.918 1.00 11.30 402 GLY A N 1
ATOM 495 C CA . GLY A 1 67 ? -9.019 9.335 2.961 1.00 12.79 402 GLY A CA 1
ATOM 496 C C . GLY A 1 67 ? -8.384 10.135 4.090 1.00 14.97 402 GLY A C 1
ATOM 497 O O . GLY A 1 67 ? -8.529 11.355 4.124 1.00 18.93 402 GLY A O 1
ATOM 498 N N . LYS A 1 68 ? -7.753 9.453 5.050 1.00 15.14 403 LYS A N 1
ATOM 499 C CA . LYS A 1 68 ? -7.237 10.106 6.258 1.00 11.39 403 LYS A CA 1
ATOM 500 C C . LYS A 1 68 ? -5.713 9.985 6.375 1.00 8.99 403 LYS A C 1
ATOM 501 O O . LYS A 1 68 ? -5.129 8.946 6.048 1.00 7.39 403 LYS A O 1
ATOM 507 N N . ILE A 1 69 ? -5.090 11.026 6.915 1.00 10.39 404 ILE A N 1
ATOM 508 C CA . ILE A 1 69 ? -3.647 11.052 7.136 1.00 8.99 404 ILE A CA 1
ATOM 509 C C . ILE A 1 69 ? -3.293 10.300 8.417 1.00 8.27 404 ILE A C 1
ATOM 510 O O . ILE A 1 69 ? -3.618 10.732 9.529 1.00 10.98 404 ILE A O 1
ATOM 515 N N . ILE A 1 70 ? -2.679 9.141 8.276 1.00 9.38 405 ILE A N 1
ATOM 516 C CA . ILE A 1 70 ? -2.478 8.296 9.449 1.00 7.35 405 ILE A CA 1
ATOM 517 C C . ILE A 1 70 ? -1.240 8.766 10.227 1.00 10.32 405 ILE A C 1
ATOM 518 O O . ILE A 1 70 ? -0.323 9.376 9.668 1.00 13.90 405 ILE A O 1
ATOM 523 N N . ARG A 1 71 ? -1.242 8.503 11.525 1.00 9.65 406 ARG A N 1
ATOM 524 C CA . ARG A 1 71 ? -0.060 8.716 12.354 1.00 10.14 406 ARG A CA 1
ATOM 525 C C . ARG A 1 71 ? 0.458 7.373 12.862 1.00 10.80 406 ARG A C 1
ATOM 526 O O . ARG A 1 71 ? -0.238 6.691 13.594 1.00 15.77 406 ARG A O 1
ATOM 534 N N . VAL A 1 72 ? 1.727 7.093 12.612 1.00 14.44 407 VAL A N 1
ATOM 535 C CA . VAL A 1 72 ? 2.342 5.834 13.019 1.00 11.99 407 VAL A CA 1
ATOM 536 C C . VAL A 1 72 ? 3.504 6.131 13.980 1.00 16.87 407 VAL A C 1
ATOM 537 O O . VAL A 1 72 ? 4.439 6.848 13.616 1.00 15.60 407 VAL A O 1
ATOM 541 N N . THR A 1 73 ? 3.379 5.645 15.216 1.00 12.79 408 THR A N 1
ATOM 542 C CA . THR A 1 73 ? 4.430 5.730 16.233 1.00 13.01 408 THR A CA 1
ATOM 543 C C . THR A 1 73 ? 4.715 4.356 16.848 1.00 17.96 408 THR A C 1
ATOM 544 O O . THR A 1 73 ? 4.011 3.376 16.570 1.00 15.50 408 THR A O 1
ATOM 548 N N . LEU A 1 74 ? 5.773 4.274 17.652 1.00 12.58 409 LEU A N 1
ATOM 549 C CA . LEU A 1 74 ? 6.060 3.048 18.396 1.00 11.70 409 LEU A CA 1
ATOM 550 C C . LEU A 1 74 ? 5.158 2.991 19.614 1.00 15.41 409 LEU A C 1
ATOM 551 O O . LEU A 1 74 ? 5.020 3.987 20.326 1.00 19.80 409 LEU A O 1
ATOM 556 N N . SER A 1 75 ? 4.465 1.862 19.770 1.00 13.61 410 SER A N 1
ATOM 557 C CA . SER A 1 75 ? 3.563 1.616 20.907 1.00 16.25 410 SER A CA 1
ATOM 558 C C . SER A 1 75 ? 4.333 1.504 22.209 1.00 13.18 410 SER A C 1
ATOM 559 O O . SER A 1 75 ? 5.530 1.196 22.221 1.00 14.23 410 SER A O 1
ATOM 562 N N . LYS A 1 76 ? 3.631 1.750 23.305 1.00 15.83 411 LYS A N 1
ATOM 563 C CA . LYS A 1 76 ? 4.114 1.385 24.633 1.00 16.13 411 LYS A CA 1
ATOM 564 C C . LYS A 1 76 ? 3.990 -0.116 24.880 1.00 16.07 411 LYS A C 1
ATOM 565 O O . LYS A 1 76 ? 4.586 -0.644 25.821 1.00 19.21 411 LYS A O 1
ATOM 571 N N . HIS A 1 77 ? 3.185 -0.801 24.071 1.00 12.75 412 HIS A N 1
ATOM 572 C CA . HIS A 1 77 ? 2.973 -2.246 24.255 1.00 14.67 412 HIS A CA 1
ATOM 573 C C . HIS A 1 77 ? 4.173 -3.067 23.784 1.00 17.58 412 HIS A C 1
ATOM 574 O O . HIS A 1 77 ? 4.847 -2.714 22.810 1.00 22.72 412 HIS A O 1
ATOM 581 N N . GLN A 1 78 ? 4.401 -4.199 24.447 1.00 19.50 413 GLN A N 1
ATOM 582 C CA . GLN A 1 78 ? 5.481 -5.106 24.070 1.00 20.43 413 GLN A CA 1
ATOM 583 C C . GLN A 1 78 ? 5.010 -6.137 23.047 1.00 17.13 413 GLN A C 1
ATOM 584 O O . GLN A 1 78 ? 5.742 -6.473 22.120 1.00 23.64 413 GLN A O 1
ATOM 590 N N . THR A 1 79 ? 3.795 -6.642 23.237 1.00 19.61 414 THR A N 1
ATOM 591 C CA . THR A 1 79 ? 3.143 -7.490 22.237 1.00 18.24 414 THR A CA 1
ATOM 592 C C . THR A 1 79 ? 1.679 -7.104 22.114 1.00 17.79 414 THR A C 1
ATOM 593 O O . THR A 1 79 ? 1.188 -6.218 22.808 1.00 14.77 414 THR A O 1
ATOM 597 N N . VAL A 1 80 ? 0.996 -7.757 21.189 1.00 22.46 415 VAL A N 1
ATOM 598 C CA . VAL A 1 80 ? -0.400 -7.496 20.947 1.00 16.74 415 VAL A CA 1
ATOM 599 C C . VAL A 1 80 ? -1.195 -8.719 21.405 1.00 22.75 415 VAL A C 1
ATOM 600 O O . VAL A 1 80 ? -1.083 -9.799 20.826 1.00 18.37 415 VAL A O 1
ATOM 604 N N . GLN A 1 81 ? -1.915 -8.579 22.510 1.00 26.12 416 GLN A N 1
ATOM 605 C CA . GLN A 1 81 ? -2.547 -9.731 23.136 1.00 26.81 416 GLN A CA 1
ATOM 606 C C . GLN A 1 81 ? -3.786 -10.150 22.354 1.00 23.11 416 GLN A C 1
ATOM 607 O O . GLN A 1 81 ? -4.615 -9.314 22.000 1.00 23.09 416 GLN A O 1
ATOM 613 N N . LEU A 1 82 ? -3.924 -11.451 22.114 1.00 30.00 417 LEU A N 1
ATOM 614 C CA . LEU A 1 82 ? -5.143 -11.996 21.516 1.00 31.24 417 LEU A CA 1
ATOM 615 C C . LEU A 1 82 ? -6.231 -12.172 22.579 1.00 33.62 417 LEU A C 1
ATOM 616 O O . LEU A 1 82 ? -5.932 -12.294 23.764 1.00 28.20 417 LEU A O 1
ATOM 618 N N . PRO A 1 83 ? -7.503 -12.130 22.163 1.00 38.07 418 PRO A N 1
ATOM 619 C CA . PRO A 1 83 ? -8.603 -12.302 23.110 1.00 45.35 418 PRO A CA 1
ATOM 620 C C . PRO A 1 83 ? -8.877 -13.771 23.432 1.00 49.95 418 PRO A C 1
ATOM 621 O O . PRO A 1 83 ? -8.360 -14.658 22.756 1.00 46.42 418 PRO A O 1
ATOM 625 N N . ARG A 1 84 ? -9.670 -14.015 24.473 1.00 51.34 419 ARG A N 1
ATOM 626 C CA . ARG A 1 84 ? -9.995 -15.375 24.900 1.00 48.90 419 ARG A CA 1
ATOM 627 C C . ARG A 1 84 ? -10.299 -16.266 23.703 1.00 36.54 419 ARG A C 1
ATOM 628 O O . ARG A 1 84 ? -11.099 -15.905 22.842 1.00 35.84 419 ARG A O 1
ATOM 630 N N . ASP A 1 89 ? -14.189 -11.271 18.087 1.00 51.02 424 ASP A N 1
ATOM 631 C CA . ASP A 1 89 ? -15.548 -11.001 18.539 1.00 42.87 424 ASP A CA 1
ATOM 632 C C . ASP A 1 89 ? -16.318 -10.255 17.456 1.00 47.12 424 ASP A C 1
ATOM 633 O O . ASP A 1 89 ? -17.081 -10.854 16.696 1.00 46.57 424 ASP A O 1
ATOM 634 N N . GLN A 1 90 ? -16.118 -8.943 17.396 1.00 32.21 425 GLN A N 1
ATOM 635 C CA . GLN A 1 90 ? -16.459 -8.177 16.206 1.00 30.08 425 GLN A CA 1
ATOM 636 C C . GLN A 1 90 ? -15.268 -8.188 15.254 1.00 26.02 425 GLN A C 1
ATOM 637 O O . GLN A 1 90 ? -15.223 -7.426 14.297 1.00 26.96 425 GLN A O 1
ATOM 643 N N . GLY A 1 91 ? -14.307 -9.067 15.526 1.00 30.80 426 GLY A N 1
ATOM 644 C CA . GLY A 1 91 ? -13.193 -9.298 14.614 1.00 28.85 426 GLY A CA 1
ATOM 645 C C . GLY A 1 91 ? -12.260 -8.106 14.531 1.00 27.84 426 GLY A C 1
ATOM 646 O O . GLY A 1 91 ? -11.652 -7.851 13.490 1.00 30.11 426 GLY A O 1
ATOM 647 N N . LEU A 1 92 ? -12.156 -7.362 15.626 1.00 26.42 427 LEU A N 1
ATOM 648 C CA . LEU A 1 92 ? -11.239 -6.220 15.687 1.00 25.14 427 LEU A CA 1
ATOM 649 C C . LEU A 1 92 ? -9.792 -6.695 15.819 1.00 26.57 427 LEU A C 1
ATOM 650 O O . LEU A 1 92 ? -8.851 -5.959 15.519 1.00 21.66 427 LEU A O 1
ATOM 655 N N . THR A 1 93 ? -9.622 -7.922 16.298 1.00 25.80 428 THR A N 1
ATOM 656 C CA . THR A 1 93 ? -8.310 -8.533 16.395 1.00 24.62 428 THR A CA 1
ATOM 657 C C . THR A 1 93 ? -8.143 -9.577 15.311 1.00 26.90 428 THR A C 1
ATOM 658 O O . THR A 1 93 ? -9.113 -10.202 14.875 1.00 24.95 428 THR A O 1
ATOM 662 N N . LYS A 1 94 ? -6.899 -9.809 14.916 1.00 20.52 429 LYS A N 1
ATOM 663 C CA . LYS A 1 94 ? -6.617 -10.845 13.954 1.00 17.56 429 LYS A CA 1
ATOM 664 C C . LYS A 1 94 ? -5.203 -11.388 14.101 1.00 19.82 429 LYS A C 1
ATOM 665 O O . LYS A 1 94 ? -4.225 -10.641 14.168 1.00 19.12 429 LYS A O 1
ATOM 671 N N . ASP A 1 95 ? -5.103 -12.708 14.135 1.00 16.11 430 ASP A N 1
ATOM 672 C CA . ASP A 1 95 ? -3.814 -13.376 14.234 1.00 18.72 430 ASP A CA 1
ATOM 673 C C . ASP A 1 95 ? -3.360 -13.721 12.819 1.00 21.72 430 ASP A C 1
ATOM 674 O O . ASP A 1 95 ? -4.104 -14.335 12.064 1.00 21.44 430 ASP A O 1
ATOM 679 N N . PHE A 1 96 ? -2.162 -13.287 12.447 1.00 14.85 431 PHE A N 1
ATOM 680 C CA . PHE A 1 96 ? -1.637 -13.521 11.102 1.00 14.64 431 PHE A CA 1
ATOM 681 C C . PHE A 1 96 ? -0.361 -14.343 11.159 1.00 16.17 431 PHE A C 1
ATOM 682 O O . PHE A 1 96 ? 0.474 -14.300 10.246 1.00 17.52 431 PHE A O 1
ATOM 690 N N . GLY A 1 97 ? -0.224 -15.122 12.224 1.00 19.16 432 GLY A N 1
ATOM 691 C CA . GLY A 1 97 ? 0.948 -15.960 12.405 1.00 19.97 432 GLY A CA 1
ATOM 692 C C . GLY A 1 97 ? 1.173 -16.894 11.234 1.00 15.24 432 GLY A C 1
ATOM 693 O O . GLY A 1 97 ? 0.226 -17.492 10.703 1.00 21.80 432 GLY A O 1
ATOM 694 N N . ASN A 1 98 ? 2.433 -17.013 10.826 1.00 17.30 433 ASN A N 1
ATOM 695 C CA . ASN A 1 98 ? 2.816 -17.799 9.658 1.00 20.48 433 ASN A CA 1
ATOM 696 C C . ASN A 1 98 ? 1.881 -17.630 8.458 1.00 20.75 433 ASN A C 1
ATOM 697 O O . ASN A 1 98 ? 1.614 -18.585 7.734 1.00 20.07 433 ASN A O 1
ATOM 702 N N . SER A 1 99 ? 1.437 -16.404 8.197 1.00 23.16 434 SER A N 1
ATOM 703 C CA . SER A 1 99 ? 0.602 -16.155 7.029 1.00 16.57 434 SER A CA 1
ATOM 704 C C . SER A 1 99 ? 1.307 -16.538 5.724 1.00 17.12 434 SER A C 1
ATOM 705 O O . SER A 1 99 ? 2.461 -16.166 5.494 1.00 18.04 434 SER A O 1
ATOM 708 N N . PRO A 1 100 ? 0.575 -17.197 4.816 1.00 15.95 435 PRO A N 1
ATOM 709 C CA . PRO A 1 100 ? 1.139 -17.460 3.503 1.00 17.76 435 PRO A CA 1
ATOM 710 C C . PRO A 1 100 ? 1.389 -16.187 2.698 1.00 17.24 435 PRO A C 1
ATOM 711 O O . PRO A 1 100 ? 2.168 -16.212 1.744 1.00 18.79 435 PRO A O 1
ATOM 715 N N . LEU A 1 101 ? 0.802 -15.073 3.147 1.00 16.63 436 LEU A N 1
ATOM 716 C CA . LEU A 1 101 ? 0.908 -13.785 2.461 1.00 19.55 436 LEU A CA 1
ATOM 717 C C . LEU A 1 101 ? 2.053 -12.895 2.971 1.00 18.82 436 LEU A C 1
ATOM 718 O O . LEU A 1 101 ? 2.174 -11.744 2.550 1.00 24.52 436 LEU A O 1
ATOM 723 N N . HIS A 1 102 ? 2.860 -13.404 3.903 1.00 17.99 437 HIS A N 1
ATOM 724 C CA . HIS A 1 102 ? 4.024 -12.664 4.398 1.00 18.17 437 HIS A CA 1
ATOM 725 C C . HIS A 1 102 ? 5.101 -12.547 3.335 1.00 16.94 437 HIS A C 1
ATOM 726 O O . HIS A 1 102 ? 5.708 -13.545 2.942 1.00 20.65 437 HIS A O 1
ATOM 733 N N . ARG A 1 103 ? 5.445 -11.316 2.985 1.00 15.40 438 ARG A N 1
ATOM 734 C CA . ARG A 1 103 ? 6.403 -11.095 1.915 1.00 14.11 438 ARG A CA 1
ATOM 735 C C . ARG A 1 103 ? 7.831 -11.465 2.284 1.00 14.81 438 ARG A C 1
ATOM 736 O O . ARG A 1 103 ? 8.649 -11.692 1.397 1.00 17.80 438 ARG A O 1
ATOM 744 N N . PHE A 1 104 ? 8.168 -11.391 3.570 1.00 22.69 439 PHE A N 1
ATOM 745 C CA . PHE A 1 104 ? 9.565 -11.457 3.986 1.00 23.10 439 PHE A CA 1
ATOM 746 C C . PHE A 1 104 ? 9.886 -12.801 4.647 1.00 25.21 439 PHE A C 1
ATOM 747 O O . PHE A 1 104 ? 10.785 -12.897 5.475 1.00 24.91 439 PHE A O 1
ATOM 755 N N . LYS A 1 105 ? 9.172 -13.841 4.229 1.00 26.18 440 LYS A N 1
ATOM 756 C CA . LYS A 1 105 ? 9.451 -15.212 4.659 1.00 26.02 440 LYS A CA 1
ATOM 757 C C . LYS A 1 105 ? 10.872 -15.652 4.313 1.00 31.00 440 LYS A C 1
ATOM 758 O O . LYS A 1 105 ? 11.531 -16.312 5.116 1.00 32.76 440 LYS A O 1
ATOM 760 N N . LYS A 1 106 ? 11.326 -15.335 3.103 1.00 28.41 441 LYS A N 1
ATOM 761 C CA . LYS A 1 106 ? 12.553 -15.931 2.578 1.00 29.96 441 LYS A CA 1
ATOM 762 C C . LYS A 1 106 ? 13.774 -15.148 3.040 1.00 32.06 441 LYS A C 1
ATOM 763 O O . LYS A 1 106 ? 13.778 -13.920 2.999 1.00 33.41 441 LYS A O 1
ATOM 769 N N . PRO A 1 107 ? 14.823 -15.862 3.478 1.00 34.42 442 PRO A N 1
ATOM 770 C CA . PRO A 1 107 ? 16.107 -15.221 3.749 1.00 33.96 442 PRO A CA 1
ATOM 771 C C . PRO A 1 107 ? 16.462 -14.195 2.676 1.00 35.36 442 PRO A C 1
ATOM 772 O O . PRO A 1 107 ? 16.308 -14.474 1.490 1.00 29.70 442 PRO A O 1
ATOM 776 N N . GLY A 1 108 ? 16.852 -12.997 3.098 1.00 29.86 443 GLY A N 1
ATOM 777 C CA . GLY A 1 108 ? 17.381 -11.985 2.187 1.00 27.55 443 GLY A CA 1
ATOM 778 C C . GLY A 1 108 ? 16.325 -11.209 1.418 1.00 26.97 443 GLY A C 1
ATOM 779 O O . GLY A 1 108 ? 16.649 -10.476 0.479 1.00 28.90 443 GLY A O 1
ATOM 780 N N . SER A 1 109 ? 15.067 -11.340 1.832 1.00 20.24 444 SER A N 1
ATOM 781 C CA . SER A 1 109 ? 13.928 -10.870 1.032 1.00 19.46 444 SER A CA 1
ATOM 782 C C . SER A 1 109 ? 13.797 -9.348 1.079 1.00 26.03 444 SER A C 1
ATOM 783 O O . SER A 1 109 ? 13.080 -8.744 0.266 1.00 26.99 444 SER A O 1
ATOM 786 N N . LYS A 1 110 ? 14.523 -8.729 2.006 1.00 17.66 445 LYS A N 1
ATOM 787 C CA . LYS A 1 110 ? 14.477 -7.279 2.173 1.00 18.41 445 LYS A CA 1
ATOM 788 C C . LYS A 1 110 ? 14.846 -6.572 0.865 1.00 19.88 445 LYS A C 1
ATOM 789 O O . LYS A 1 110 ? 14.487 -5.415 0.658 1.00 25.50 445 LYS A O 1
ATOM 791 N N . ASN A 1 111 ? 15.595 -7.257 0.006 1.00 23.66 446 ASN A N 1
ATOM 792 C CA . ASN A 1 111 ? 16.129 -6.632 -1.207 1.00 20.93 446 ASN A CA 1
ATOM 793 C C . ASN A 1 111 ? 15.353 -6.980 -2.469 1.00 23.55 446 ASN A C 1
ATOM 794 O O . ASN A 1 111 ? 15.632 -6.445 -3.546 1.00 23.00 446 ASN A O 1
ATOM 799 N N . PHE A 1 112 ? 14.371 -7.865 -2.334 1.00 21.94 447 PHE A N 1
ATOM 800 C CA . PHE A 1 112 ? 13.679 -8.412 -3.503 1.00 20.80 447 PHE A CA 1
ATOM 801 C C . PHE A 1 112 ? 12.173 -8.183 -3.412 1.00 18.40 447 PHE A C 1
ATOM 802 O O . PHE A 1 112 ? 11.404 -8.736 -4.202 1.00 23.97 447 PHE A O 1
ATOM 810 N N . GLN A 1 113 ? 11.753 -7.333 -2.478 1.00 17.65 448 GLN A N 1
ATOM 811 C CA . GLN A 1 113 ? 10.330 -7.025 -2.338 1.00 21.88 448 GLN A CA 1
ATOM 812 C C . GLN A 1 113 ? 10.022 -5.561 -2.691 1.00 21.45 448 GLN A C 1
ATOM 813 O O . GLN A 1 113 ? 8.956 -5.043 -2.364 1.00 23.64 448 GLN A O 1
ATOM 819 N N . ASN A 1 114 ? 10.919 -4.917 -3.434 1.00 24.27 449 ASN A N 1
ATOM 820 C CA . ASN A 1 114 ? 10.649 -3.569 -3.915 1.00 22.06 449 ASN A CA 1
ATOM 821 C C . ASN A 1 114 ? 10.407 -2.602 -2.766 1.00 24.00 449 ASN A C 1
ATOM 822 O O . ASN A 1 114 ? 9.634 -1.654 -2.916 1.00 26.35 449 ASN A O 1
ATOM 827 N N . ILE A 1 115 ? 11.078 -2.819 -1.636 1.00 21.52 450 ILE A N 1
ATOM 828 C CA . ILE A 1 115 ? 10.988 -1.896 -0.496 1.00 16.91 450 ILE A CA 1
ATOM 829 C C . ILE A 1 115 ? 11.274 -0.438 -0.886 1.00 24.19 450 ILE A C 1
ATOM 830 O O . ILE A 1 115 ? 12.433 -0.021 -0.960 1.00 27.61 450 ILE A O 1
ATOM 835 N N . PHE A 1 116 ? 10.209 0.336 -1.058 1.00 20.71 451 PHE A N 1
ATOM 836 C CA . PHE A 1 116 ? 10.296 1.741 -1.458 1.00 21.99 451 PHE A CA 1
ATOM 837 C C . PHE A 1 116 ? 9.215 2.545 -0.735 1.00 25.72 451 PHE A C 1
ATOM 838 O O . PHE A 1 116 ? 8.204 1.991 -0.312 1.00 19.02 451 PHE A O 1
ATOM 846 N N . PRO A 1 117 ? 9.366 3.877 -0.684 1.00 21.69 452 PRO A N 1
ATOM 847 C CA . PRO A 1 117 ? 8.258 4.656 -0.132 1.00 19.16 452 PRO A CA 1
ATOM 848 C C . PRO A 1 117 ? 7.022 4.574 -1.021 1.00 14.53 452 PRO A C 1
ATOM 849 O O . PRO A 1 117 ? 7.159 4.342 -2.223 1.00 14.28 452 PRO A O 1
ATOM 853 N N . PRO A 1 118 ? 5.835 4.840 -0.448 1.00 16.92 453 PRO A N 1
ATOM 854 C CA . PRO A 1 118 ? 4.581 4.919 -1.194 1.00 14.57 453 PRO A CA 1
ATOM 855 C C . PRO A 1 118 ? 4.672 5.808 -2.437 1.00 15.56 453 PRO A C 1
ATOM 856 O O . PRO A 1 118 ? 5.075 6.977 -2.354 1.00 11.06 453 PRO A O 1
ATOM 860 N N . SER A 1 119 ? 4.288 5.231 -3.572 1.00 11.59 454 SER A N 1
ATOM 861 C CA . SER A 1 119 ? 4.659 5.744 -4.885 1.00 13.34 454 SER A CA 1
ATOM 862 C C . SER A 1 119 ? 3.469 5.581 -5.828 1.00 18.81 454 SER A C 1
ATOM 863 O O . SER A 1 119 ? 2.767 4.587 -5.751 1.00 11.51 454 SER A O 1
ATOM 866 N N . ALA A 1 120 ? 3.236 6.557 -6.707 1.00 24.13 455 ALA A N 1
ATOM 867 C CA . ALA A 1 120 ? 2.032 6.551 -7.549 1.00 21.64 455 ALA A CA 1
ATOM 868 C C . ALA A 1 120 ? 2.125 5.443 -8.591 1.00 13.83 455 ALA A C 1
ATOM 869 O O . ALA A 1 120 ? 1.111 4.944 -9.079 1.00 21.42 455 ALA A O 1
ATOM 871 N N . THR A 1 121 ? 3.356 5.118 -8.956 1.00 17.40 456 THR A N 1
ATOM 872 C CA . THR A 1 121 ? 3.639 3.978 -9.793 1.00 16.23 456 THR A CA 1
ATOM 873 C C . THR A 1 121 ? 3.743 2.721 -8.937 1.00 13.46 456 THR A C 1
ATOM 874 O O . THR A 1 121 ? 4.547 2.641 -7.995 1.00 13.22 456 THR A O 1
ATOM 878 N N . LEU A 1 122 ? 2.982 1.712 -9.345 1.00 12.53 457 LEU A N 1
ATOM 879 C CA . LEU A 1 122 ? 3.014 0.404 -8.714 1.00 15.24 457 LEU A CA 1
ATOM 880 C C . LEU A 1 122 ? 3.739 -0.570 -9.615 1.00 10.47 457 LEU A C 1
ATOM 881 O O . LEU A 1 122 ? 3.785 -0.383 -10.833 1.00 10.92 457 LEU A O 1
ATOM 886 N N . HIS A 1 123 ? 4.402 -1.536 -8.993 1.00 11.61 458 HIS A N 1
ATOM 887 C CA . HIS A 1 123 ? 5.014 -2.655 -9.690 1.00 13.76 458 HIS A CA 1
ATOM 888 C C . HIS A 1 123 ? 4.130 -3.898 -9.533 1.00 11.43 458 HIS A C 1
ATOM 889 O O . HIS A 1 123 ? 3.744 -4.247 -8.406 1.00 10.21 458 HIS A O 1
ATOM 896 N N . LEU A 1 124 ? 3.719 -4.480 -10.658 1.00 12.47 459 LEU A N 1
ATOM 897 C CA . LEU A 1 124 ? 2.884 -5.680 -10.685 1.00 13.22 459 LEU A CA 1
ATOM 898 C C . LEU A 1 124 ? 3.734 -6.884 -11.066 1.00 15.39 459 LEU A C 1
ATOM 899 O O . LEU A 1 124 ? 4.576 -6.812 -11.973 1.00 16.92 459 LEU A O 1
ATOM 904 N N . SER A 1 125 ? 3.490 -8.007 -10.411 1.00 13.86 460 SER A N 1
ATOM 905 C CA . SER A 1 125 ? 4.163 -9.239 -10.780 1.00 15.34 460 SER A CA 1
ATOM 906 C C . SER A 1 125 ? 3.243 -10.456 -10.680 1.00 14.75 460 SER A C 1
ATOM 907 O O . SER A 1 125 ? 2.088 -10.353 -10.233 1.00 14.33 460 SER A O 1
ATOM 910 N N . ASN A 1 126 ? 3.738 -11.588 -11.174 1.00 17.20 461 ASN A N 1
ATOM 911 C CA . ASN A 1 126 ? 2.942 -12.804 -11.306 1.00 20.03 461 ASN A CA 1
ATOM 912 C C . ASN A 1 126 ? 1.699 -12.629 -12.184 1.00 18.36 461 ASN A C 1
ATOM 913 O O . ASN A 1 126 ? 0.616 -13.107 -11.847 1.00 15.56 461 ASN A O 1
ATOM 918 N N . ILE A 1 127 ? 1.829 -11.885 -13.279 1.00 23.05 462 ILE A N 1
ATOM 919 C CA . ILE A 1 127 ? 0.727 -11.747 -14.221 1.00 19.44 462 ILE A CA 1
ATOM 920 C C . ILE A 1 127 ? 0.734 -12.978 -15.129 1.00 19.37 462 ILE A C 1
ATOM 921 O O . ILE A 1 127 ? 1.796 -13.418 -15.558 1.00 23.54 462 ILE A O 1
ATOM 926 N N . PRO A 1 128 ? -0.439 -13.589 -15.343 1.00 26.48 463 PRO A N 1
ATOM 927 C CA . PRO A 1 128 ? -0.569 -14.730 -16.259 1.00 28.96 463 PRO A CA 1
ATOM 928 C C . PRO A 1 128 ? -0.871 -14.292 -17.691 1.00 25.96 463 PRO A C 1
ATOM 929 O O . PRO A 1 128 ? -1.412 -13.213 -17.890 1.00 25.69 463 PRO A O 1
ATOM 933 N N . PRO A 1 129 ? -0.514 -15.124 -18.686 1.00 30.25 464 PRO A N 1
ATOM 934 C CA . PRO A 1 129 ? -0.731 -14.752 -20.092 1.00 20.80 464 PRO A CA 1
ATOM 935 C C . PRO A 1 129 ? -2.200 -14.529 -20.403 1.00 19.19 464 PRO A C 1
ATOM 936 O O . PRO A 1 129 ? -3.070 -14.972 -19.656 1.00 21.68 464 PRO A O 1
ATOM 940 N N . SER A 1 130 ? -2.479 -13.821 -21.484 1.00 26.71 465 SER A N 1
ATOM 941 C CA . SER A 1 130 ? -3.855 -13.478 -21.810 1.00 34.44 465 SER A CA 1
ATOM 942 C C . SER A 1 130 ? -4.535 -12.803 -20.622 1.00 32.67 465 SER A C 1
ATOM 943 O O . SER A 1 130 ? -5.751 -12.884 -20.465 1.00 37.73 465 SER A O 1
ATOM 946 N N . VAL A 1 131 ? -3.752 -12.124 -19.787 1.00 27.95 466 VAL A N 1
ATOM 947 C CA . VAL A 1 131 ? -4.256 -10.922 -19.135 1.00 24.93 466 VAL A CA 1
ATOM 948 C C . VAL A 1 131 ? -3.803 -9.723 -19.948 1.00 19.30 466 VAL A C 1
ATOM 949 O O . VAL A 1 131 ? -2.614 -9.543 -20.210 1.00 23.03 466 VAL A O 1
ATOM 953 N N . ALA A 1 132 ? -4.760 -8.968 -20.465 1.00 20.96 467 ALA A N 1
ATOM 954 C CA . ALA A 1 132 ? -4.416 -7.821 -21.300 1.00 13.57 467 ALA A CA 1
ATOM 955 C C . ALA A 1 132 ? -4.084 -6.622 -20.442 1.00 11.65 467 ALA A C 1
ATOM 956 O O . ALA A 1 132 ? -4.526 -6.517 -19.284 1.00 13.12 467 ALA A O 1
ATOM 958 N N . GLU A 1 133 ? -3.506 -5.629 -21.104 1.00 11.98 468 GLU A N 1
ATOM 959 C CA . GLU A 1 133 ? -3.406 -4.295 -20.540 1.00 12.74 468 GLU A CA 1
ATOM 960 C C . GLU A 1 133 ? -4.771 -3.707 -20.166 1.00 18.08 468 GLU A C 1
ATOM 961 O O . GLU A 1 133 ? -4.958 -3.234 -19.044 1.00 16.86 468 GLU A O 1
ATOM 967 N N . GLU A 1 134 ? -5.720 -3.704 -21.100 1.00 18.03 469 GLU A N 1
ATOM 968 C CA . GLU A 1 134 ? -7.019 -3.109 -20.823 1.00 23.14 469 GLU A CA 1
ATOM 969 C C . GLU A 1 134 ? -7.632 -3.763 -19.580 1.00 15.79 469 GLU A C 1
ATOM 970 O O . GLU A 1 134 ? -8.325 -3.100 -18.810 1.00 23.57 469 GLU A O 1
ATOM 976 N N . ASP A 1 135 ? -7.348 -5.051 -19.374 1.00 13.29 470 ASP A N 1
ATOM 977 C CA . ASP A 1 135 ? -7.871 -5.787 -18.222 1.00 17.49 470 ASP A CA 1
ATOM 978 C C . ASP A 1 135 ? -7.307 -5.240 -16.890 1.00 17.49 470 ASP A C 1
ATOM 979 O O . ASP A 1 135 ? -8.052 -5.055 -15.920 1.00 18.19 470 ASP A O 1
ATOM 984 N N . LEU A 1 136 ? -5.996 -5.023 -16.836 1.00 16.85 471 LEU A N 1
ATOM 985 C CA . LEU A 1 136 ? -5.347 -4.482 -15.634 1.00 14.65 471 LEU A CA 1
ATOM 986 C C . LEU A 1 136 ? -5.652 -2.995 -15.417 1.00 14.43 471 LEU A C 1
ATOM 987 O O . LEU A 1 136 ? -5.700 -2.531 -14.278 1.00 11.18 471 LEU A O 1
ATOM 992 N N . ARG A 1 137 ? -5.734 -2.228 -16.498 1.00 14.91 472 ARG A N 1
ATOM 993 C CA . ARG A 1 137 ? -6.156 -0.831 -16.406 1.00 13.45 472 ARG A CA 1
ATOM 994 C C . ARG A 1 137 ? -7.552 -0.709 -15.789 1.00 17.04 472 ARG A C 1
ATOM 995 O O . ARG A 1 137 ? -7.779 0.079 -14.865 1.00 13.29 472 ARG A O 1
ATOM 1003 N N . THR A 1 138 ? -8.484 -1.508 -16.287 1.00 15.29 473 THR A N 1
ATOM 1004 C CA . THR A 1 138 ? -9.848 -1.460 -15.810 1.00 16.65 473 THR A CA 1
ATOM 1005 C C . THR A 1 138 ? -9.929 -1.930 -14.355 1.00 12.69 473 THR A C 1
ATOM 1006 O O . THR A 1 138 ? -10.647 -1.342 -13.560 1.00 16.72 473 THR A O 1
ATOM 1010 N N . LEU A 1 139 ? -9.178 -2.969 -14.008 1.00 12.70 474 LEU A N 1
ATOM 1011 C CA . LEU A 1 139 ? -9.198 -3.508 -12.641 1.00 10.89 474 LEU A CA 1
ATOM 1012 C C . LEU A 1 139 ? -8.714 -2.427 -11.665 1.00 10.27 474 LEU A C 1
ATOM 1013 O O . LEU A 1 139 ? -9.354 -2.142 -10.649 1.00 10.76 474 LEU A O 1
ATOM 1018 N N . PHE A 1 140 ? -7.587 -1.811 -11.998 1.00 10.98 475 PHE A N 1
ATOM 1019 C CA . PHE A 1 140 ? -7.061 -0.731 -11.175 1.00 9.77 475 PHE A CA 1
ATOM 1020 C C . PHE A 1 140 ? -7.938 0.526 -11.184 1.00 12.54 475 PHE A C 1
ATOM 1021 O O . PHE A 1 140 ? -8.158 1.128 -10.145 1.00 9.55 475 PHE A O 1
ATOM 1029 N N . ALA A 1 141 ? -8.472 0.914 -12.338 1.00 16.24 476 ALA A N 1
ATOM 1030 C CA . ALA A 1 141 ? -9.374 2.059 -12.378 1.00 15.07 476 ALA A CA 1
ATOM 1031 C C . ALA A 1 141 ? -10.588 1.827 -11.471 1.00 18.55 476 ALA A C 1
ATOM 1032 O O . ALA A 1 141 ? -11.092 2.756 -10.853 1.00 16.68 476 ALA A O 1
ATOM 1034 N N . ASN A 1 142 ? -10.979 0.567 -11.323 1.00 14.06 477 ASN A N 1
ATOM 1035 C CA . ASN A 1 142 ? -12.182 0.203 -10.579 1.00 17.84 477 ASN A CA 1
ATOM 1036 C C . ASN A 1 142 ? -11.989 0.248 -9.053 1.00 21.02 477 ASN A C 1
ATOM 1037 O O . ASN A 1 142 ? -12.954 0.132 -8.299 1.00 30.37 477 ASN A O 1
ATOM 1042 N N . THR A 1 143 ? -10.752 0.424 -8.595 1.00 14.75 478 THR A N 1
ATOM 1043 C CA . THR A 1 143 ? -10.504 0.761 -7.183 1.00 18.60 478 THR A CA 1
ATOM 1044 C C . THR A 1 143 ? -10.774 2.236 -6.896 1.00 16.21 478 THR A C 1
ATOM 1045 O O . THR A 1 143 ? -10.579 2.701 -5.765 1.00 22.71 478 THR A O 1
ATOM 1049 N N . GLY A 1 144 ? -11.254 2.956 -7.901 1.00 19.61 479 GLY A N 1
ATOM 1050 C CA . GLY A 1 144 ? -11.776 4.304 -7.705 1.00 20.49 479 GLY A CA 1
ATOM 1051 C C . GLY A 1 144 ? -10.819 5.365 -8.201 1.00 19.89 479 GLY A C 1
ATOM 1052 O O . GLY A 1 144 ? -11.158 6.549 -8.243 1.00 27.90 479 GLY A O 1
ATOM 1053 N N . GLY A 1 145 ? -9.645 4.932 -8.646 1.00 23.76 480 GLY A N 1
ATOM 1054 C CA . GLY A 1 145 ? -8.628 5.851 -9.135 1.00 23.38 480 GLY A CA 1
ATOM 1055 C C . GLY A 1 145 ? -8.643 6.006 -10.643 1.00 26.80 480 GLY A C 1
ATOM 1056 O O . GLY A 1 145 ? -9.502 5.458 -11.336 1.00 24.36 480 GLY A O 1
ATOM 1057 N N . THR A 1 146 ? -7.678 6.754 -11.158 1.00 22.61 481 THR A N 1
ATOM 1058 C CA . THR A 1 146 ? -7.467 6.826 -12.593 1.00 19.62 481 THR A CA 1
ATOM 1059 C C . THR A 1 146 ? -6.064 6.352 -12.912 1.00 16.09 481 THR A C 1
ATOM 1060 O O . THR A 1 146 ? -5.115 6.607 -12.169 1.00 21.09 481 THR A O 1
ATOM 1064 N N . VAL A 1 147 ? -5.955 5.568 -13.973 1.00 15.61 482 VAL A N 1
ATOM 1065 C CA . VAL A 1 147 ? -4.695 4.969 -14.339 1.00 20.36 482 VAL A CA 1
ATOM 1066 C C . VAL A 1 147 ? -4.070 5.861 -15.397 1.00 19.90 482 VAL A C 1
ATOM 1067 O O . VAL A 1 147 ? -4.674 6.104 -16.439 1.00 26.80 482 VAL A O 1
ATOM 1071 N N . LYS A 1 148 ? -2.918 6.445 -15.079 1.00 17.17 483 LYS A N 1
ATOM 1072 C CA . LYS A 1 148 ? -2.293 7.434 -15.964 1.00 18.19 483 LYS A CA 1
ATOM 1073 C C . LYS A 1 148 ? -1.373 6.789 -16.995 1.00 21.55 483 LYS A C 1
ATOM 1074 O O . LYS A 1 148 ? -1.309 7.231 -18.147 1.00 24.06 483 LYS A O 1
ATOM 1080 N N . ALA A 1 149 ? -0.656 5.751 -16.578 1.00 15.15 484 ALA A N 1
ATOM 1081 C CA . ALA A 1 149 ? 0.339 5.115 -17.415 1.00 12.68 484 ALA A CA 1
ATOM 1082 C C . ALA A 1 149 ? 0.382 3.633 -17.116 1.00 13.71 484 ALA A C 1
ATOM 1083 O O . ALA A 1 149 ? -0.106 3.174 -16.076 1.00 15.65 484 ALA A O 1
ATOM 1085 N N . PHE A 1 150 ? 0.980 2.894 -18.036 1.00 14.61 485 PHE A N 1
ATOM 1086 C CA . PHE A 1 150 ? 1.064 1.445 -17.930 1.00 14.12 485 PHE A CA 1
ATOM 1087 C C . PHE A 1 150 ? 2.186 0.951 -18.825 1.00 15.00 485 PHE A C 1
ATOM 1088 O O . PHE A 1 150 ? 2.375 1.457 -19.945 1.00 16.32 485 PHE A O 1
ATOM 1096 N N . LYS A 1 151 ? 2.902 -0.061 -18.352 1.00 15.33 486 LYS A N 1
ATOM 1097 C CA . LYS A 1 151 ? 3.978 -0.670 -19.131 1.00 19.27 486 LYS A CA 1
ATOM 1098 C C . LYS A 1 151 ? 4.225 -2.120 -18.723 1.00 18.16 486 LYS A C 1
ATOM 1099 O O . LYS A 1 151 ? 4.560 -2.397 -17.562 1.00 16.42 486 LYS A O 1
ATOM 1103 N N . PHE A 1 152 ? 4.090 -3.038 -19.683 1.00 16.05 487 PHE A N 1
ATOM 1104 C CA . PHE A 1 152 ? 4.554 -4.421 -19.509 1.00 16.63 487 PHE A CA 1
ATOM 1105 C C . PHE A 1 152 ? 6.078 -4.488 -19.556 1.00 18.56 487 PHE A C 1
ATOM 1106 O O . PHE A 1 152 ? 6.734 -3.761 -20.326 1.00 14.79 487 PHE A O 1
ATOM 1114 N N . PHE A 1 153 ? 6.640 -5.384 -18.754 1.00 18.09 488 PHE A N 1
ATOM 1115 C CA . PHE A 1 153 ? 8.007 -5.833 -18.955 1.00 24.90 488 PHE A CA 1
ATOM 1116 C C . PHE A 1 153 ? 8.038 -6.979 -19.966 1.00 30.33 488 PHE A C 1
ATOM 1117 O O . PHE A 1 153 ? 6.990 -7.472 -20.390 1.00 25.74 488 PHE A O 1
ATOM 1125 N N . GLN A 1 154 ? 9.242 -7.404 -20.341 1.00 32.68 489 GLN A N 1
ATOM 1126 C CA . GLN A 1 154 ? 9.457 -8.115 -21.603 1.00 41.73 489 GLN A CA 1
ATOM 1127 C C . GLN A 1 154 ? 8.668 -9.422 -21.716 1.00 43.33 489 GLN A C 1
ATOM 1128 O O . GLN A 1 154 ? 8.434 -9.912 -22.821 1.00 48.11 489 GLN A O 1
ATOM 1130 N N . ASP A 1 155 ? 8.278 -10.000 -20.583 1.00 48.48 490 ASP A N 1
ATOM 1131 C CA . ASP A 1 155 ? 7.610 -11.302 -20.593 1.00 42.39 490 ASP A CA 1
ATOM 1132 C C . ASP A 1 155 ? 6.115 -11.188 -20.286 1.00 34.51 490 ASP A C 1
ATOM 1133 O O . ASP A 1 155 ? 5.361 -12.157 -20.436 1.00 30.10 490 ASP A O 1
ATOM 1138 N N . HIS A 1 156 ? 5.703 -10.013 -19.817 1.00 25.45 491 HIS A N 1
ATOM 1139 C CA . HIS A 1 156 ? 4.316 -9.771 -19.436 1.00 22.31 491 HIS A CA 1
ATOM 1140 C C . HIS A 1 156 ? 3.936 -10.485 -18.162 1.00 17.14 491 HIS A C 1
ATOM 1141 O O . HIS A 1 156 ? 2.758 -10.554 -17.820 1.00 24.83 491 HIS A O 1
ATOM 1148 N N . LYS A 1 157 ? 4.926 -11.054 -17.491 1.00 19.32 492 LYS A N 1
ATOM 1149 C CA . LYS A 1 157 ? 4.718 -11.572 -16.145 1.00 20.54 492 LYS A CA 1
ATOM 1150 C C . LYS A 1 157 ? 4.649 -10.388 -15.178 1.00 20.13 492 LYS A C 1
ATOM 1151 O O . LYS A 1 157 ? 4.006 -10.473 -14.131 1.00 19.44 492 LYS A O 1
ATOM 1154 N N . MET A 1 158 ? 5.300 -9.283 -15.540 1.00 17.36 493 MET A N 1
ATOM 1155 C CA . MET A 1 158 ? 5.326 -8.091 -14.692 1.00 16.57 493 MET A CA 1
ATOM 1156 C C . MET A 1 158 ? 4.912 -6.840 -15.462 1.00 14.24 493 MET A C 1
ATOM 1157 O O . MET A 1 158 ? 4.928 -6.825 -16.695 1.00 17.27 493 MET A O 1
ATOM 1162 N N . ALA A 1 159 ? 4.623 -5.773 -14.721 1.00 14.81 494 ALA A N 1
ATOM 1163 C CA . ALA A 1 159 ? 4.218 -4.500 -15.309 1.00 13.00 494 ALA A CA 1
ATOM 1164 C C . ALA A 1 159 ? 4.407 -3.342 -14.322 1.00 14.08 494 ALA A C 1
ATOM 1165 O O . ALA A 1 159 ? 4.421 -3.527 -13.095 1.00 12.99 494 ALA A O 1
ATOM 1167 N N . LEU A 1 160 ? 4.576 -2.141 -14.861 1.00 13.77 495 LEU A N 1
ATOM 1168 C CA . LEU A 1 160 ? 4.388 -0.944 -14.071 1.00 12.25 495 LEU A CA 1
ATOM 1169 C C . LEU A 1 160 ? 3.035 -0.313 -14.373 1.00 14.23 495 LEU A C 1
ATOM 1170 O O . LEU A 1 160 ? 2.546 -0.358 -15.506 1.00 11.69 495 LEU A O 1
ATOM 1175 N N . LEU A 1 161 ? 2.414 0.263 -13.350 1.00 12.51 496 LEU A N 1
ATOM 1176 C CA . LEU A 1 161 ? 1.138 0.932 -13.520 1.00 11.77 496 LEU A CA 1
ATOM 1177 C C . LEU A 1 161 ? 1.015 2.155 -12.630 1.00 12.18 496 LEU A C 1
ATOM 1178 O O . LEU A 1 161 ? 1.064 2.045 -11.412 1.00 11.84 496 LEU A O 1
ATOM 1183 N N . GLN A 1 162 ? 0.805 3.313 -13.243 1.00 13.28 497 GLN A N 1
ATOM 1184 C CA . GLN A 1 162 ? 0.875 4.574 -12.525 1.00 11.62 497 GLN A CA 1
ATOM 1185 C C . GLN A 1 162 ? -0.523 5.102 -12.314 1.00 14.85 497 GLN A C 1
ATOM 1186 O O . GLN A 1 162 ? -1.272 5.311 -13.263 1.00 16.02 497 GLN A O 1
ATOM 1192 N N . MET A 1 163 ? -0.924 5.183 -11.054 1.00 13.15 498 MET A N 1
ATOM 1193 C CA . MET A 1 163 ? -2.154 5.864 -10.686 1.00 12.52 498 MET A CA 1
ATOM 1194 C C . MET A 1 163 ? -1.912 7.369 -10.625 1.00 14.37 498 MET A C 1
ATOM 1195 O O . MET A 1 163 ? -0.764 7.821 -10.625 1.00 19.25 498 MET A O 1
ATOM 1200 N N . ALA A 1 164 ? -2.992 8.122 -10.460 1.00 18.18 499 ALA A N 1
ATOM 1201 C CA . ALA A 1 164 ? -2.947 9.580 -10.505 1.00 20.89 499 ALA A CA 1
ATOM 1202 C C . ALA A 1 164 ? -2.121 10.141 -9.357 1.00 23.75 499 ALA A C 1
ATOM 1203 O O . ALA A 1 164 ? -1.428 11.150 -9.518 1.00 20.67 499 ALA A O 1
ATOM 1205 N N . THR A 1 165 ? -2.180 9.465 -8.209 1.00 23.44 500 THR A N 1
ATOM 1206 C CA . THR A 1 165 ? -1.537 9.934 -6.990 1.00 21.22 500 THR A CA 1
ATOM 1207 C C . THR A 1 165 ? -1.036 8.766 -6.144 1.00 21.83 500 THR A C 1
ATOM 1208 O O . THR A 1 165 ? -1.397 7.599 -6.367 1.00 17.63 500 THR A O 1
ATOM 1212 N N . VAL A 1 166 ? -0.223 9.105 -5.151 1.00 16.08 501 VAL A N 1
ATOM 1213 C CA . VAL A 1 166 ? 0.218 8.153 -4.145 1.00 16.90 501 VAL A CA 1
ATOM 1214 C C . VAL A 1 166 ? -0.981 7.618 -3.355 1.00 18.09 501 VAL A C 1
ATOM 1215 O O . VAL A 1 166 ? -1.005 6.450 -2.968 1.00 16.09 501 VAL A O 1
ATOM 1219 N N . GLU A 1 167 ? -1.964 8.477 -3.103 1.00 16.73 502 GLU A N 1
ATOM 1220 C CA . GLU A 1 167 ? -3.154 8.076 -2.347 1.00 14.67 502 GLU A CA 1
ATOM 1221 C C . GLU A 1 167 ? -3.854 6.939 -3.091 1.00 13.49 502 GLU A C 1
ATOM 1222 O O . GLU A 1 167 ? -4.095 5.879 -2.549 1.00 15.65 502 GLU A O 1
ATOM 1228 N N . GLU A 1 168 ? -4.012 7.124 -4.391 1.00 14.76 503 GLU A N 1
ATOM 1229 C CA . GLU A 1 168 ? -4.711 6.164 -5.224 1.00 15.07 503 GLU A CA 1
ATOM 1230 C C . GLU A 1 168 ? -3.928 4.874 -5.402 1.00 13.59 503 GLU A C 1
ATOM 1231 O O . GLU A 1 168 ? -4.512 3.808 -5.621 1.00 13.48 503 GLU A O 1
ATOM 1237 N N . ALA A 1 169 ? -2.603 4.954 -5.301 1.00 12.86 504 ALA A N 1
ATOM 1238 C CA . ALA A 1 169 ? -1.792 3.759 -5.395 1.00 11.25 504 ALA A CA 1
ATOM 1239 C C . ALA A 1 169 ? -1.909 2.940 -4.120 1.00 8.91 504 ALA A C 1
ATOM 1240 O O . ALA A 1 169 ? -1.944 1.719 -4.174 1.00 12.60 504 ALA A O 1
ATOM 1242 N N . ILE A 1 170 ? -1.973 3.613 -2.973 1.00 9.17 505 ILE A N 1
ATOM 1243 C CA . ILE A 1 170 ? -2.136 2.917 -1.696 1.00 11.84 505 ILE A CA 1
ATOM 1244 C C . ILE A 1 170 ? -3.474 2.174 -1.683 1.00 9.21 505 ILE A C 1
ATOM 1245 O O . ILE A 1 170 ? -3.518 0.987 -1.403 1.00 9.99 505 ILE A O 1
ATOM 1250 N N . GLN A 1 171 ? -4.518 2.839 -2.141 1.00 11.15 506 GLN A N 1
ATOM 1251 C CA . GLN A 1 171 ? -5.844 2.233 -2.211 1.00 10.80 506 GLN A CA 1
ATOM 1252 C C . GLN A 1 171 ? -5.814 0.996 -3.106 1.00 10.72 506 GLN A C 1
ATOM 1253 O O . GLN A 1 171 ? -6.309 -0.072 -2.726 1.00 9.81 506 GLN A O 1
ATOM 1259 N N . ALA A 1 172 ? -5.275 1.151 -4.308 1.00 9.93 507 ALA A N 1
ATOM 1260 C CA . ALA A 1 172 ? -5.130 0.026 -5.230 1.00 8.92 507 ALA A CA 1
ATOM 1261 C C . ALA A 1 172 ? -4.327 -1.139 -4.669 1.00 8.38 507 ALA A C 1
ATOM 1262 O O . ALA A 1 172 ? -4.650 -2.301 -4.926 1.00 11.68 507 ALA A O 1
ATOM 1264 N N . LEU A 1 173 ? -3.189 -0.846 -4.046 1.00 6.97 508 LEU A N 1
ATOM 1265 C CA . LEU A 1 173 ? -2.364 -1.885 -3.488 1.00 10.47 508 LEU A CA 1
ATOM 1266 C C . LEU A 1 173 ? -3.150 -2.668 -2.429 1.00 10.26 508 LEU A C 1
ATOM 1267 O O . LEU A 1 173 ? -3.080 -3.899 -2.376 1.00 12.63 508 LEU A O 1
ATOM 1272 N N . ILE A 1 174 ? -3.884 -1.950 -1.593 1.00 10.79 509 ILE A N 1
ATOM 1273 C CA . ILE A 1 174 ? -4.653 -2.563 -0.500 1.00 10.73 509 ILE A CA 1
ATOM 1274 C C . ILE A 1 174 ? -5.716 -3.484 -1.096 1.00 10.87 509 ILE A C 1
ATOM 1275 O O . ILE A 1 174 ? -5.847 -4.631 -0.696 1.00 11.20 509 ILE A O 1
ATOM 1280 N N . ASP A 1 175 ? -6.344 -3.017 -2.166 1.00 13.79 510 ASP A N 1
ATOM 1281 C CA . ASP A 1 175 ? -7.427 -3.756 -2.795 1.00 13.81 510 ASP A CA 1
ATOM 1282 C C . ASP A 1 175 ? -6.960 -4.964 -3.608 1.00 14.46 510 ASP A C 1
ATOM 1283 O O . ASP A 1 175 ? -7.623 -6.004 -3.606 1.00 12.87 510 ASP A O 1
ATOM 1288 N N . LEU A 1 176 ? -5.830 -4.844 -4.303 1.00 15.63 511 LEU A N 1
ATOM 1289 C CA . LEU A 1 176 ? -5.509 -5.770 -5.386 1.00 14.40 511 LEU A CA 1
ATOM 1290 C C . LEU A 1 176 ? -4.287 -6.669 -5.162 1.00 13.00 511 LEU A C 1
ATOM 1291 O O . LEU A 1 176 ? -4.034 -7.589 -5.950 1.00 19.45 511 LEU A O 1
ATOM 1296 N N . HIS A 1 177 ? -3.503 -6.413 -4.119 1.00 15.35 512 HIS A N 1
ATOM 1297 C CA . HIS A 1 177 ? -2.449 -7.350 -3.786 1.00 12.34 512 HIS A CA 1
ATOM 1298 C C . HIS A 1 177 ? -3.114 -8.702 -3.528 1.00 9.23 512 HIS A C 1
ATOM 1299 O O . HIS A 1 177 ? -4.121 -8.786 -2.819 1.00 13.14 512 HIS A O 1
ATOM 1306 N N . ASN A 1 178 ? -2.547 -9.749 -4.101 1.00 12.85 513 ASN A N 1
ATOM 1307 C CA . ASN A 1 178 ? -3.119 -11.088 -4.034 1.00 13.18 513 ASN A CA 1
ATOM 1308 C C . ASN A 1 178 ? -4.460 -11.263 -4.763 1.00 16.86 513 ASN A C 1
ATOM 1309 O O . ASN A 1 178 ? -5.153 -12.260 -4.547 1.00 17.77 513 ASN A O 1
ATOM 1314 N N . TYR A 1 179 ? -4.800 -10.351 -5.670 1.00 15.25 514 TYR A N 1
ATOM 1315 C CA . TYR A 1 179 ? -5.999 -10.520 -6.482 1.00 14.52 514 TYR A CA 1
ATOM 1316 C C . TYR A 1 179 ? -5.840 -11.736 -7.401 1.00 14.48 514 TYR A C 1
ATOM 1317 O O . TYR A 1 179 ? -4.796 -11.937 -8.037 1.00 12.43 514 TYR A O 1
ATOM 1326 N N . ASN A 1 180 ? -6.896 -12.528 -7.511 1.00 13.95 515 ASN A N 1
ATOM 1327 C CA . ASN A 1 180 ? -6.849 -13.712 -8.368 1.00 16.51 515 ASN A CA 1
ATOM 1328 C C . ASN A 1 180 ? -7.109 -13.326 -9.833 1.00 14.46 515 ASN A C 1
ATOM 1329 O O . ASN A 1 180 ? -8.204 -12.905 -10.188 1.00 19.97 515 ASN A O 1
ATOM 1334 N N . LEU A 1 181 ? -6.065 -13.398 -10.652 1.00 14.19 516 LEU A N 1
ATOM 1335 C CA . LEU A 1 181 ? -6.137 -13.009 -12.056 1.00 17.39 516 LEU A CA 1
ATOM 1336 C C . LEU A 1 181 ? -6.546 -14.187 -12.949 1.00 23.42 516 LEU A C 1
ATOM 1337 O O . LEU A 1 181 ? -6.746 -14.027 -14.146 1.00 28.90 516 LEU A O 1
ATOM 1342 N N . GLY A 1 182 ? -6.664 -15.369 -12.359 1.00 28.26 517 GLY A N 1
ATOM 1343 C CA . GLY A 1 182 ? -7.021 -16.562 -13.123 1.00 27.71 517 GLY A CA 1
ATOM 1344 C C . GLY A 1 182 ? -5.812 -17.430 -13.398 1.00 32.17 517 GLY A C 1
ATOM 1345 O O . GLY A 1 182 ? -4.710 -17.170 -12.905 1.00 25.71 517 GLY A O 1
ATOM 1346 N N . GLU A 1 183 ? -6.015 -18.480 -14.183 1.00 42.62 518 GLU A N 1
ATOM 1347 C CA . GLU A 1 183 ? -5.222 -19.677 -14.014 1.00 36.66 518 GLU A CA 1
ATOM 1348 C C . GLU A 1 183 ? -5.194 -19.951 -12.518 1.00 46.26 518 GLU A C 1
ATOM 1349 O O . GLU A 1 183 ? -6.240 -19.964 -11.865 1.00 66.99 518 GLU A O 1
ATOM 1351 N N . ASN A 1 184 ? -3.998 -20.081 -11.956 1.00 37.24 519 ASN A N 1
ATOM 1352 C CA . ASN A 1 184 ? -3.849 -20.072 -10.506 1.00 32.78 519 ASN A CA 1
ATOM 1353 C C . ASN A 1 184 ? -2.918 -18.950 -10.074 1.00 25.99 519 ASN A C 1
ATOM 1354 O O . ASN A 1 184 ? -2.068 -19.146 -9.211 1.00 18.15 519 ASN A O 1
ATOM 1359 N N . HIS A 1 185 ? -3.083 -17.780 -10.690 1.00 23.66 520 HIS A N 1
ATOM 1360 C CA . HIS A 1 185 ? -2.140 -16.680 -10.536 1.00 20.21 520 HIS A CA 1
ATOM 1361 C C . HIS A 1 185 ? -2.737 -15.602 -9.654 1.00 16.48 520 HIS A C 1
ATOM 1362 O O . HIS A 1 185 ? -3.801 -15.056 -9.959 1.00 26.47 520 HIS A O 1
ATOM 1369 N N . HIS A 1 186 ? -2.074 -15.325 -8.544 1.00 16.64 521 HIS A N 1
ATOM 1370 C CA . HIS A 1 186 ? -2.476 -14.206 -7.698 1.00 19.72 521 HIS A CA 1
ATOM 1371 C C . HIS A 1 186 ? -1.509 -13.056 -7.899 1.00 16.37 521 HIS A C 1
ATOM 1372 O O . HIS A 1 186 ? -0.301 -13.265 -7.897 1.00 11.88 521 HIS A O 1
ATOM 1379 N N . LEU A 1 187 ? -2.058 -11.865 -8.139 1.00 15.84 522 LEU A N 1
ATOM 1380 C CA . LEU A 1 187 ? -1.274 -10.664 -8.432 1.00 15.29 522 LEU A CA 1
ATOM 1381 C C . LEU A 1 187 ? -0.493 -10.212 -7.193 1.00 10.72 522 LEU A C 1
ATOM 1382 O O . LEU A 1 187 ? -0.955 -10.384 -6.064 1.00 10.27 522 LEU A O 1
ATOM 1387 N N . ARG A 1 188 ? 0.741 -9.783 -7.400 1.00 9.21 523 ARG A N 1
ATOM 1388 C CA . ARG A 1 188 ? 1.505 -9.114 -6.347 1.00 12.80 523 ARG A CA 1
ATOM 1389 C C . ARG A 1 188 ? 1.699 -7.653 -6.742 1.00 10.96 523 ARG A C 1
ATOM 1390 O O . ARG A 1 188 ? 2.155 -7.365 -7.856 1.00 15.66 523 ARG A O 1
ATOM 1393 N N . VAL A 1 189 ? 1.306 -6.748 -5.847 1.00 11.24 524 VAL A N 1
ATOM 1394 C CA . VAL A 1 189 ? 1.437 -5.318 -6.045 1.00 13.09 524 VAL A CA 1
ATOM 1395 C C . VAL A 1 189 ? 2.437 -4.786 -5.022 1.00 15.55 524 VAL A C 1
ATOM 1396 O O . VAL A 1 189 ? 2.323 -5.065 -3.831 1.00 11.08 524 VAL A O 1
ATOM 1400 N N . SER A 1 190 ? 3.403 -4.013 -5.506 1.00 16.09 525 SER A N 1
ATOM 1401 C CA . SER A 1 190 ? 4.396 -3.355 -4.651 1.00 19.46 525 SER A CA 1
ATOM 1402 C C . SER A 1 190 ? 4.537 -1.898 -5.087 1.00 13.44 525 SER A C 1
ATOM 1403 O O . SER A 1 190 ? 3.941 -1.486 -6.097 1.00 12.49 525 SER A O 1
ATOM 1406 N N . PHE A 1 191 ? 5.237 -1.095 -4.282 1.00 11.01 526 PHE A N 1
ATOM 1407 C CA . PHE A 1 191 ? 5.607 0.231 -4.698 1.00 11.27 526 PHE A CA 1
ATOM 1408 C C . PHE A 1 191 ? 6.837 0.144 -5.607 1.00 10.71 526 PHE A C 1
ATOM 1409 O O . PHE A 1 191 ? 7.350 -0.945 -5.851 1.00 9.79 526 PHE A O 1
ATOM 1417 N N . SER A 1 192 ? 7.207 1.274 -6.194 1.00 16.87 527 SER A N 1
ATOM 1418 C CA . SER A 1 192 ? 8.290 1.335 -7.177 1.00 20.36 527 SER A CA 1
ATOM 1419 C C . SER A 1 192 ? 8.989 2.692 -7.054 1.00 14.76 527 SER A C 1
ATOM 1420 O O . SER A 1 192 ? 8.360 3.700 -6.721 1.00 17.11 527 SER A O 1
ATOM 1423 N N . LYS A 1 193 ? 10.289 2.730 -7.335 1.00 25.75 528 LYS A N 1
ATOM 1424 C CA . LYS A 1 193 ? 10.980 4.009 -7.477 1.00 25.82 528 LYS A CA 1
ATOM 1425 C C . LYS A 1 193 ? 11.099 4.361 -8.956 1.00 24.65 528 LYS A C 1
ATOM 1426 O O . LYS A 1 193 ? 11.424 5.488 -9.318 1.00 26.34 528 LYS A O 1
ATOM 1432 N N . SER A 1 194 ? 10.801 3.388 -9.806 1.00 24.03 529 SER A N 1
ATOM 1433 C CA . SER A 1 194 ? 10.866 3.583 -11.246 1.00 24.71 529 SER A CA 1
ATOM 1434 C C . SER A 1 194 ? 9.705 4.404 -11.788 1.00 24.34 529 SER A C 1
ATOM 1435 O O . SER A 1 194 ? 8.698 4.625 -11.111 1.00 25.62 529 SER A O 1
ATOM 1438 N N . THR A 1 195 ? 9.834 4.806 -13.046 1.00 25.83 530 THR A N 1
ATOM 1439 C CA . THR A 1 195 ? 8.864 5.690 -13.675 1.00 29.51 530 THR A CA 1
ATOM 1440 C C . THR A 1 195 ? 8.716 5.294 -15.144 1.00 26.58 530 THR A C 1
ATOM 1441 O O . THR A 1 195 ? 9.680 4.863 -15.784 1.00 32.49 530 THR A O 1
ATOM 1445 N N . ILE A 1 196 ? 7.494 5.380 -15.652 1.00 22.49 531 ILE A N 1
ATOM 1446 C CA . ILE A 1 196 ? 7.167 4.814 -16.958 1.00 24.53 531 ILE A CA 1
ATOM 1447 C C . ILE A 1 196 ? 7.599 5.752 -18.085 1.00 30.13 531 ILE A C 1
ATOM 1448 O O . ILE A 1 196 ? 8.301 5.347 -19.018 1.00 28.50 531 ILE A O 1
ATOM 1454 N N . GLY B 1 1 ? 10.840 -37.408 70.543 1.00 45.85 336 GLY B N 1
ATOM 1455 C CA . GLY B 1 1 ? 11.882 -37.307 69.481 1.00 43.80 336 GLY B CA 1
ATOM 1456 C C . GLY B 1 1 ? 11.456 -36.401 68.342 1.00 42.20 336 GLY B C 1
ATOM 1457 O O . GLY B 1 1 ? 12.002 -36.474 67.239 1.00 47.76 336 GLY B O 1
ATOM 1458 N N . ASN B 1 2 ? 10.469 -35.552 68.608 1.00 32.99 337 ASN B N 1
ATOM 1459 C CA . ASN B 1 2 ? 9.940 -34.645 67.593 1.00 35.04 337 ASN B CA 1
ATOM 1460 C C . ASN B 1 2 ? 9.377 -35.365 66.368 1.00 30.50 337 ASN B C 1
ATOM 1461 O O . ASN B 1 2 ? 9.584 -34.912 65.238 1.00 34.94 337 ASN B O 1
ATOM 1466 N N . THR B 1 3 ? 8.649 -36.462 66.581 1.00 21.75 338 THR B N 1
ATOM 1467 C CA . THR B 1 3 ? 7.940 -37.111 65.471 1.00 19.57 338 THR B CA 1
ATOM 1468 C C . THR B 1 3 ? 6.533 -36.559 65.254 1.00 15.01 338 THR B C 1
ATOM 1469 O O . THR B 1 3 ? 5.924 -36.847 64.217 1.00 17.92 338 THR B O 1
ATOM 1473 N N . VAL B 1 4 ? 5.997 -35.828 66.229 1.00 12.34 339 VAL B N 1
ATOM 1474 C CA . VAL B 1 4 ? 4.623 -35.343 66.147 1.00 9.78 339 VAL B CA 1
ATOM 1475 C C . VAL B 1 4 ? 4.502 -33.859 65.820 1.00 10.39 339 VAL B C 1
ATOM 1476 O O . VAL B 1 4 ? 4.958 -32.982 66.565 1.00 19.00 339 VAL B O 1
ATOM 1480 N N . LEU B 1 5 ? 3.890 -33.618 64.667 1.00 11.86 340 LEU B N 1
ATOM 1481 C CA . LEU B 1 5 ? 3.464 -32.306 64.240 1.00 11.93 340 LEU B CA 1
ATOM 1482 C C . LEU B 1 5 ? 2.048 -31.962 64.725 1.00 12.86 340 LEU B C 1
ATOM 1483 O O . LEU B 1 5 ? 1.154 -32.814 64.746 1.00 17.85 340 LEU B O 1
ATOM 1488 N N . LEU B 1 6 ? 1.852 -30.680 65.017 1.00 12.05 341 LEU B N 1
ATOM 1489 C CA . LEU B 1 6 ? 0.551 -30.067 65.206 1.00 10.26 341 LEU B CA 1
ATOM 1490 C C . LEU B 1 6 ? 0.177 -29.198 64.010 1.00 14.40 341 LEU B C 1
ATOM 1491 O O . LEU B 1 6 ? 0.891 -28.244 63.680 1.00 12.95 341 LEU B O 1
ATOM 1496 N N . VAL B 1 7 ? -0.931 -29.558 63.372 1.00 12.10 342 VAL B N 1
ATOM 1497 C CA . VAL B 1 7 ? -1.396 -28.906 62.150 1.00 10.44 342 VAL B CA 1
ATOM 1498 C C . VAL B 1 7 ? -2.729 -28.224 62.424 1.00 13.46 342 VAL B C 1
ATOM 1499 O O . VAL B 1 7 ? -3.678 -28.859 62.910 1.00 16.91 342 VAL B O 1
ATOM 1503 N N . SER B 1 8 ? -2.790 -26.920 62.172 1.00 11.32 343 SER B N 1
ATOM 1504 C CA . SER B 1 8 ? -3.939 -26.127 62.572 1.00 11.95 343 SER B CA 1
ATOM 1505 C C . SER B 1 8 ? -4.375 -25.202 61.434 1.00 10.03 343 SER B C 1
ATOM 1506 O O . SER B 1 8 ? -3.732 -25.147 60.377 1.00 10.28 343 SER B O 1
ATOM 1509 N N . ASN B 1 9 ? -5.486 -24.512 61.643 1.00 7.51 344 ASN B N 1
ATOM 1510 C CA . ASN B 1 9 ? -6.208 -23.803 60.585 1.00 11.29 344 ASN B CA 1
ATOM 1511 C C . ASN B 1 9 ? -6.620 -24.722 59.440 1.00 9.29 344 ASN B C 1
ATOM 1512 O O . ASN B 1 9 ? -6.648 -24.314 58.261 1.00 10.43 344 ASN B O 1
ATOM 1517 N N . LEU B 1 10 ? -6.902 -25.974 59.781 1.00 10.18 345 LEU B N 1
ATOM 1518 C CA . LEU B 1 10 ? -7.550 -26.874 58.833 1.00 11.82 345 LEU B CA 1
ATOM 1519 C C . LEU B 1 10 ? -8.998 -26.507 58.557 1.00 13.37 345 LEU B C 1
ATOM 1520 O O . LEU B 1 10 ? -9.665 -25.829 59.349 1.00 16.22 345 LEU B O 1
ATOM 1525 N N . ASN B 1 11 ? -9.450 -26.948 57.396 1.00 9.90 346 ASN B N 1
ATOM 1526 C CA . ASN B 1 11 ? -10.827 -26.791 56.951 1.00 11.44 346 ASN B CA 1
ATOM 1527 C C . ASN B 1 11 ? -11.635 -27.882 57.644 1.00 10.10 346 ASN B C 1
ATOM 1528 O O . ASN B 1 11 ? -11.497 -29.062 57.309 1.00 10.75 346 ASN B O 1
ATOM 1533 N N . GLU B 1 12 ? -12.355 -27.484 58.697 1.00 10.20 347 GLU B N 1
ATOM 1534 C CA . GLU B 1 12 ? -12.982 -28.400 59.643 1.00 16.75 347 GLU B CA 1
ATOM 1535 C C . GLU B 1 12 ? -13.871 -29.412 58.942 1.00 15.90 347 GLU B C 1
ATOM 1536 O O . GLU B 1 12 ? -13.901 -30.592 59.300 1.00 12.64 347 GLU B O 1
ATOM 1542 N N . GLU B 1 13 ? -14.630 -28.924 57.973 1.00 17.41 348 GLU B N 1
ATOM 1543 C CA . GLU B 1 13 ? -15.696 -29.689 57.370 1.00 22.44 348 GLU B CA 1
ATOM 1544 C C . GLU B 1 13 ? -15.180 -30.608 56.262 1.00 19.09 348 GLU B C 1
ATOM 1545 O O . GLU B 1 13 ? -15.774 -31.660 56.004 1.00 24.08 348 GLU B O 1
ATOM 1551 N N . MET B 1 14 ? -14.037 -30.258 55.665 1.00 21.54 349 MET B N 1
ATOM 1552 C CA . MET B 1 14 ? -13.525 -30.980 54.492 1.00 19.85 349 MET B CA 1
ATOM 1553 C C . MET B 1 14 ? -12.426 -31.986 54.850 1.00 17.33 349 MET B C 1
ATOM 1554 O O . MET B 1 14 ? -12.350 -33.067 54.270 1.00 24.66 349 MET B O 1
ATOM 1559 N N . VAL B 1 15 ? -11.544 -31.616 55.770 1.00 16.02 350 VAL B N 1
ATOM 1560 C CA . VAL B 1 15 ? -10.368 -32.426 56.042 1.00 15.91 350 VAL B CA 1
ATOM 1561 C C . VAL B 1 15 ? -10.673 -33.832 56.611 1.00 17.21 350 VAL B C 1
ATOM 1562 O O . VAL B 1 15 ? -11.665 -34.043 57.331 1.00 15.23 350 VAL B O 1
ATOM 1566 N N . THR B 1 16 ? -9.838 -34.800 56.249 1.00 18.96 351 THR B N 1
ATOM 1567 C CA . THR B 1 16 ? -9.889 -36.122 56.858 1.00 15.10 351 THR B CA 1
ATOM 1568 C C . THR B 1 16 ? -8.501 -36.652 57.198 1.00 17.34 351 THR B C 1
ATOM 1569 O O . THR B 1 16 ? -7.493 -36.169 56.663 1.00 9.61 351 THR B O 1
ATOM 1573 N N . PRO B 1 17 ? -8.436 -37.657 58.089 1.00 12.77 352 PRO B N 1
ATOM 1574 C CA . PRO B 1 17 ? -7.175 -38.355 58.330 1.00 13.88 352 PRO B CA 1
ATOM 1575 C C . PRO B 1 17 ? -6.520 -38.828 57.042 1.00 9.27 352 PRO B C 1
ATOM 1576 O O . PRO B 1 17 ? -5.293 -38.853 56.932 1.00 10.54 352 PRO B O 1
ATOM 1580 N N . GLN B 1 18 ? -7.338 -39.180 56.058 1.00 10.24 353 GLN B N 1
ATOM 1581 C CA . GLN B 1 18 ? -6.837 -39.714 54.803 1.00 10.54 353 GLN B CA 1
ATOM 1582 C C . GLN B 1 18 ? -6.125 -38.630 54.001 1.00 9.95 353 GLN B C 1
ATOM 1583 O O . GLN B 1 18 ? -5.059 -38.871 53.438 1.00 8.78 353 GLN B O 1
ATOM 1589 N N . SER B 1 19 ? -6.693 -37.432 53.948 1.00 9.56 354 SER B N 1
ATOM 1590 C CA . SER B 1 19 ? -6.086 -36.381 53.130 1.00 9.63 354 SER B CA 1
ATOM 1591 C C . SER B 1 19 ? -4.832 -35.849 53.831 1.00 8.66 354 SER B C 1
ATOM 1592 O O . SER B 1 19 ? -3.843 -35.481 53.190 1.00 8.06 354 SER B O 1
ATOM 1595 N N . LEU B 1 20 ? -4.852 -35.821 55.155 1.00 6.46 355 LEU B N 1
ATOM 1596 C CA . LEU B 1 20 ? -3.648 -35.416 55.887 1.00 7.63 355 LEU B CA 1
ATOM 1597 C C . LEU B 1 20 ? -2.524 -36.418 55.677 1.00 7.73 355 LEU B C 1
ATOM 1598 O O . LEU B 1 20 ? -1.314 -36.079 55.611 1.00 6.70 355 LEU B O 1
ATOM 1603 N N . PHE B 1 21 ? -2.918 -37.682 55.648 1.00 7.62 356 PHE B N 1
ATOM 1604 C CA . PHE B 1 21 ? -2.007 -38.755 55.411 1.00 8.07 356 PHE B CA 1
ATOM 1605 C C . PHE B 1 21 ? -1.344 -38.615 54.047 1.00 7.13 356 PHE B C 1
ATOM 1606 O O . PHE B 1 21 ? -0.120 -38.663 53.915 1.00 8.61 356 PHE B O 1
ATOM 1614 N N . THR B 1 22 ? -2.162 -38.371 53.042 1.00 9.04 357 THR B N 1
ATOM 1615 C CA . THR B 1 22 ? -1.661 -38.170 51.692 1.00 10.70 357 THR B CA 1
ATOM 1616 C C . THR B 1 22 ? -0.740 -36.961 51.576 1.00 10.35 357 THR B C 1
ATOM 1617 O O . THR B 1 22 ? 0.330 -37.066 50.992 1.00 10.34 357 THR B O 1
ATOM 1621 N N . LEU B 1 23 ? -1.164 -35.816 52.092 1.00 9.89 358 LEU B N 1
ATOM 1622 C CA . LEU B 1 23 ? -0.408 -34.572 51.888 1.00 9.52 358 LEU B CA 1
ATOM 1623 C C . LEU B 1 23 ? 0.908 -34.616 52.655 1.00 9.10 358 LEU B C 1
ATOM 1624 O O . LEU B 1 23 ? 1.985 -34.402 52.098 1.00 8.86 358 LEU B O 1
ATOM 1629 N N . PHE B 1 24 ? 0.862 -35.028 53.916 1.00 11.57 359 PHE B N 1
ATOM 1630 C CA . PHE B 1 24 ? 2.096 -35.108 54.681 1.00 9.03 359 PHE B CA 1
ATOM 1631 C C . PHE B 1 24 ? 2.969 -36.267 54.228 1.00 7.06 359 PHE B C 1
ATOM 1632 O O . PHE B 1 24 ? 4.192 -36.217 54.334 1.00 6.01 359 PHE B O 1
ATOM 1640 N N . GLY B 1 25 ? 2.331 -37.298 53.684 1.00 7.10 360 GLY B N 1
ATOM 1641 C CA . GLY B 1 25 ? 3.040 -38.419 53.108 1.00 6.78 360 GLY B CA 1
ATOM 1642 C C . GLY B 1 25 ? 3.960 -38.092 51.950 1.00 6.28 360 GLY B C 1
ATOM 1643 O O . GLY B 1 25 ? 4.730 -38.954 51.514 1.00 6.82 360 GLY B O 1
ATOM 1644 N N . VAL B 1 26 ? 3.813 -36.893 51.378 1.00 6.56 361 VAL B N 1
ATOM 1645 C CA . VAL B 1 26 ? 4.765 -36.412 50.365 1.00 7.60 361 VAL B CA 1
ATOM 1646 C C . VAL B 1 26 ? 6.193 -36.370 50.931 1.00 9.30 361 VAL B C 1
ATOM 1647 O O . VAL B 1 26 ? 7.155 -36.641 50.207 1.00 11.77 361 VAL B O 1
ATOM 1651 N N . TYR B 1 27 ? 6.322 -36.047 52.224 1.00 10.33 362 TYR B N 1
ATOM 1652 C CA . TYR B 1 27 ? 7.617 -35.702 52.835 1.00 10.78 362 TYR B CA 1
ATOM 1653 C C . TYR B 1 27 ? 8.167 -36.734 53.815 1.00 14.11 362 TYR B C 1
ATOM 1654 O O . TYR B 1 27 ? 9.347 -36.679 54.196 1.00 15.04 362 TYR B O 1
ATOM 1663 N N . GLY B 1 28 ? 7.338 -37.707 54.181 1.00 10.95 363 GLY B N 1
ATOM 1664 C CA . GLY B 1 28 ? 7.713 -38.716 55.165 1.00 12.84 363 GLY B CA 1
ATOM 1665 C C . GLY B 1 28 ? 6.608 -39.736 55.280 1.00 15.53 363 GLY B C 1
ATOM 1666 O O . GLY B 1 28 ? 5.583 -39.635 54.601 1.00 12.31 363 GLY B O 1
ATOM 1667 N N . ASP B 1 29 ? 6.804 -40.733 56.131 1.00 15.42 364 ASP B N 1
ATOM 1668 C CA . ASP B 1 29 ? 5.811 -41.778 56.265 1.00 14.29 364 ASP B CA 1
ATOM 1669 C C . ASP B 1 29 ? 4.962 -41.500 57.495 1.00 14.63 364 ASP B C 1
ATOM 1670 O O . ASP B 1 29 ? 5.437 -41.590 58.631 1.00 16.35 364 ASP B O 1
ATOM 1675 N N . VAL B 1 30 ? 3.704 -41.148 57.255 1.00 16.43 365 VAL B N 1
ATOM 1676 C CA . VAL B 1 30 ? 2.776 -40.794 58.322 1.00 14.42 365 VAL B CA 1
ATOM 1677 C C . VAL B 1 30 ? 2.283 -42.074 59.004 1.00 18.04 365 VAL B C 1
ATOM 1678 O O . VAL B 1 30 ? 1.748 -42.969 58.346 1.00 15.46 365 VAL B O 1
ATOM 1682 N N . GLN B 1 31 ? 2.498 -42.170 60.314 1.00 17.00 366 GLN B N 1
ATOM 1683 C CA . GLN B 1 31 ? 2.196 -43.391 61.058 1.00 18.07 366 GLN B CA 1
ATOM 1684 C C . GLN B 1 31 ? 0.786 -43.363 61.612 1.00 20.51 366 GLN B C 1
ATOM 1685 O O . GLN B 1 31 ? 0.078 -44.370 61.589 1.00 20.42 366 GLN B O 1
ATOM 1691 N N . ARG B 1 32 ? 0.380 -42.204 62.127 1.00 18.20 367 ARG B N 1
ATOM 1692 C CA . ARG B 1 32 ? -0.931 -42.056 62.737 1.00 13.50 367 ARG B CA 1
ATOM 1693 C C . ARG B 1 32 ? -1.391 -40.626 62.554 1.00 16.22 367 ARG B C 1
ATOM 1694 O O . ARG B 1 32 ? -0.565 -39.722 62.521 1.00 16.89 367 ARG B O 1
ATOM 1702 N N . VAL B 1 33 ? -2.703 -40.426 62.452 1.00 13.30 368 VAL B N 1
ATOM 1703 C CA . VAL B 1 33 ? -3.288 -39.096 62.377 1.00 16.11 368 VAL B CA 1
ATOM 1704 C C . VAL B 1 33 ? -4.451 -39.018 63.355 1.00 16.04 368 VAL B C 1
ATOM 1705 O O . VAL B 1 33 ? -5.272 -39.940 63.432 1.00 19.54 368 VAL B O 1
ATOM 1709 N N . LYS B 1 34 ? -4.550 -37.892 64.051 1.00 14.39 369 LYS B N 1
ATOM 1710 C CA . LYS B 1 34 ? -5.657 -37.636 64.959 1.00 14.58 369 LYS B CA 1
ATOM 1711 C C . LYS B 1 34 ? -6.151 -36.201 64.800 1.00 14.72 369 LYS B C 1
ATOM 1712 O O . LYS B 1 34 ? -5.399 -35.249 65.048 1.00 11.78 369 LYS B O 1
ATOM 1718 N N . ILE B 1 35 ? -7.387 -36.044 64.333 1.00 11.73 370 ILE B N 1
ATOM 1719 C CA . ILE B 1 35 ? -8.018 -34.735 64.337 1.00 13.54 370 ILE B CA 1
ATOM 1720 C C . ILE B 1 35 ? -8.593 -34.510 65.732 1.00 11.75 370 ILE B C 1
ATOM 1721 O O . ILE B 1 35 ? -9.070 -35.450 66.376 1.00 13.96 370 ILE B O 1
ATOM 1726 N N . LEU B 1 36 ? -8.452 -33.298 66.253 1.00 15.89 371 LEU B N 1
ATOM 1727 C CA . LEU B 1 36 ? -8.688 -33.087 67.678 1.00 14.31 371 LEU B CA 1
ATOM 1728 C C . LEU B 1 36 ? -10.183 -32.889 67.953 1.00 13.63 371 LEU B C 1
ATOM 1729 O O . LEU B 1 36 ? -10.834 -32.048 67.337 1.00 14.65 371 LEU B O 1
ATOM 1734 N N . TYR B 1 37 ? -10.714 -33.644 68.914 1.00 16.76 372 TYR B N 1
ATOM 1735 C CA . TYR B 1 37 ? -12.155 -33.648 69.171 1.00 15.62 372 TYR B CA 1
ATOM 1736 C C . TYR B 1 37 ? -12.690 -32.249 69.485 1.00 19.95 372 TYR B C 1
ATOM 1737 O O . TYR B 1 37 ? -13.686 -31.815 68.916 1.00 21.77 372 TYR B O 1
ATOM 1739 N N . ASN B 1 38 ? -11.987 -31.519 70.345 1.00 22.18 373 ASN B N 1
ATOM 1740 C CA . ASN B 1 38 ? -12.464 -30.214 70.791 1.00 29.76 373 ASN B CA 1
ATOM 1741 C C . ASN B 1 38 ? -11.806 -29.073 70.019 1.00 23.71 373 ASN B C 1
ATOM 1742 O O . ASN B 1 38 ? -11.939 -27.899 70.377 1.00 19.29 373 ASN B O 1
ATOM 1747 N N . LYS B 1 39 ? -11.172 -29.414 68.899 1.00 20.76 374 LYS B N 1
ATOM 1748 C CA . LYS B 1 39 ? -10.723 -28.414 67.942 1.00 18.30 374 LYS B CA 1
ATOM 1749 C C . LYS B 1 39 ? -10.517 -29.069 66.579 1.00 16.43 374 LYS B C 1
ATOM 1750 O O . LYS B 1 39 ? -9.436 -29.597 66.273 1.00 13.58 374 LYS B O 1
ATOM 1753 N N . LYS B 1 40 ? -11.595 -29.120 65.804 1.00 19.79 375 LYS B N 1
ATOM 1754 C CA . LYS B 1 40 ? -11.628 -29.889 64.577 1.00 21.18 375 LYS B CA 1
ATOM 1755 C C . LYS B 1 40 ? -10.902 -29.159 63.448 1.00 19.29 375 LYS B C 1
ATOM 1756 O O . LYS B 1 40 ? -10.759 -29.705 62.355 1.00 31.09 375 LYS B O 1
ATOM 1759 N N . ASP B 1 41 ? -10.403 -27.958 63.733 1.00 20.32 376 ASP B N 1
ATOM 1760 C CA . ASP B 1 41 ? -9.502 -27.257 62.812 1.00 19.27 376 ASP B CA 1
ATOM 1761 C C . ASP B 1 41 ? -8.038 -27.656 63.035 1.00 14.82 376 ASP B C 1
ATOM 1762 O O . ASP B 1 41 ? -7.146 -27.146 62.357 1.00 11.97 376 ASP B O 1
ATOM 1767 N N . SER B 1 42 ? -7.788 -28.568 63.973 1.00 10.25 377 SER B N 1
ATOM 1768 C CA . SER B 1 42 ? -6.423 -28.985 64.273 1.00 11.80 377 SER B CA 1
ATOM 1769 C C . SER B 1 42 ? -6.269 -30.500 64.308 1.00 11.21 377 SER B C 1
ATOM 1770 O O . SER B 1 42 ? -7.200 -31.218 64.639 1.00 17.63 377 SER B O 1
ATOM 1773 N N . ALA B 1 43 ? -5.049 -30.969 64.099 1.00 9.66 378 ALA B N 1
ATOM 1774 C CA . ALA B 1 43 ? -4.783 -32.389 63.956 1.00 8.60 378 ALA B CA 1
ATOM 1775 C C . ALA B 1 43 ? -3.350 -32.640 64.395 1.00 11.95 378 ALA B C 1
ATOM 1776 O O . ALA B 1 43 ? -2.491 -31.776 64.248 1.00 13.29 378 ALA B O 1
ATOM 1778 N N . LEU B 1 44 ? -3.124 -33.783 65.025 1.00 9.99 379 LEU B N 1
ATOM 1779 C CA . LEU B 1 44 ? -1.780 -34.265 65.302 1.00 12.59 379 LEU B CA 1
ATOM 1780 C C . LEU B 1 44 ? -1.356 -35.273 64.253 1.00 11.49 379 LEU B C 1
ATOM 1781 O O . LEU B 1 44 ? -2.118 -36.186 63.930 1.00 13.29 379 LEU B O 1
ATOM 1786 N N . ILE B 1 45 ? -0.116 -35.148 63.776 1.00 12.71 380 ILE B N 1
ATOM 1787 C CA . ILE B 1 45 ? 0.419 -36.035 62.749 1.00 11.27 380 ILE B CA 1
ATOM 1788 C C . ILE B 1 45 ? 1.779 -36.584 63.180 1.00 12.11 380 ILE B C 1
ATOM 1789 O O . ILE B 1 45 ? 2.729 -35.824 63.398 1.00 13.87 380 ILE B O 1
ATOM 1794 N N . GLN B 1 46 ? 1.875 -37.909 63.296 1.00 8.52 381 GLN B N 1
ATOM 1795 C CA . GLN B 1 46 ? 3.095 -38.538 63.753 1.00 12.93 381 GLN B CA 1
ATOM 1796 C C . GLN B 1 46 ? 3.838 -39.090 62.563 1.00 14.88 381 GLN B C 1
ATOM 1797 O O . GLN B 1 46 ? 3.302 -39.923 61.813 1.00 13.20 381 GLN B O 1
ATOM 1803 N N . MET B 1 47 ? 5.063 -38.607 62.362 1.00 17.06 382 MET B N 1
ATOM 1804 C CA . MET B 1 47 ? 5.911 -39.121 61.297 1.00 15.45 382 MET B CA 1
ATOM 1805 C C . MET B 1 47 ? 6.786 -40.299 61.762 1.00 20.69 382 MET B C 1
ATOM 1806 O O . MET B 1 47 ? 6.691 -40.743 62.909 1.00 19.36 382 MET B O 1
ATOM 1811 N N . ALA B 1 48 ? 7.516 -40.912 60.830 1.00 18.29 383 ALA B N 1
ATOM 1812 C CA . ALA B 1 48 ? 8.383 -42.042 61.189 1.00 19.10 383 ALA B CA 1
ATOM 1813 C C . ALA B 1 48 ? 9.578 -41.583 62.016 1.00 19.93 383 ALA B C 1
ATOM 1814 O O . ALA B 1 48 ? 10.090 -42.338 62.840 1.00 21.56 383 ALA B O 1
ATOM 1816 N N . ASP B 1 49 ? 10.069 -40.379 61.742 1.00 20.13 384 ASP B N 1
ATOM 1817 C CA . ASP B 1 49 ? 11.195 -39.842 62.483 1.00 21.04 384 ASP B CA 1
ATOM 1818 C C . ASP B 1 49 ? 11.191 -38.318 62.470 1.00 18.87 384 ASP B C 1
ATOM 1819 O O . ASP B 1 49 ? 10.251 -37.694 61.974 1.00 17.36 384 ASP B O 1
ATOM 1824 N N . GLY B 1 50 ? 12.230 -37.727 63.054 1.00 15.84 385 GLY B N 1
ATOM 1825 C CA . GLY B 1 50 ? 12.271 -36.291 63.280 1.00 13.18 385 GLY B CA 1
ATOM 1826 C C . GLY B 1 50 ? 12.718 -35.504 62.067 1.00 11.99 385 GLY B C 1
ATOM 1827 O O . GLY B 1 50 ? 12.341 -34.349 61.905 1.00 14.30 385 GLY B O 1
ATOM 1828 N N . ASN B 1 51 ? 13.518 -36.103 61.196 1.00 16.74 386 ASN B N 1
ATOM 1829 C CA . ASN B 1 51 ? 13.854 -35.412 59.957 1.00 19.28 386 ASN B CA 1
ATOM 1830 C C . ASN B 1 51 ? 12.625 -35.267 59.065 1.00 17.70 386 ASN B C 1
ATOM 1831 O O . ASN B 1 51 ? 12.374 -34.196 58.507 1.00 21.40 386 ASN B O 1
ATOM 1836 N N . GLN B 1 52 ? 11.849 -36.342 58.952 1.00 20.09 387 GLN B N 1
ATOM 1837 C CA . GLN B 1 52 ? 10.573 -36.291 58.251 1.00 21.34 387 GLN B CA 1
ATOM 1838 C C . GLN B 1 52 ? 9.630 -35.203 58.765 1.00 17.85 387 GLN B C 1
ATOM 1839 O O . GLN B 1 52 ? 8.983 -34.512 57.984 1.00 18.39 387 GLN B O 1
ATOM 1845 N N . SER B 1 53 ? 9.569 -35.031 60.079 1.00 14.18 388 SER B N 1
ATOM 1846 C CA . SER B 1 53 ? 8.668 -34.039 60.661 1.00 16.44 388 SER B CA 1
ATOM 1847 C C . SER B 1 53 ? 9.149 -32.617 60.352 1.00 15.93 388 SER B C 1
ATOM 1848 O O . SER B 1 53 ? 8.366 -31.774 59.898 1.00 8.61 388 SER B O 1
ATOM 1851 N N . GLN B 1 54 ? 10.458 -32.392 60.461 1.00 15.61 389 GLN B N 1
ATOM 1852 C CA . GLN B 1 54 ? 11.056 -31.113 60.065 1.00 23.24 389 GLN B CA 1
ATOM 1853 C C . GLN B 1 54 ? 10.870 -30.819 58.572 1.00 15.14 389 GLN B C 1
ATOM 1854 O O . GLN B 1 54 ? 10.508 -29.708 58.195 1.00 19.62 389 GLN B O 1
ATOM 1860 N N . LEU B 1 55 ? 11.117 -31.811 57.722 1.00 14.74 390 LEU B N 1
ATOM 1861 C CA . LEU B 1 55 ? 10.935 -31.653 56.279 1.00 16.85 390 LEU B CA 1
ATOM 1862 C C . LEU B 1 55 ? 9.493 -31.275 55.971 1.00 13.63 390 LEU B C 1
ATOM 1863 O O . LEU B 1 55 ? 9.227 -30.318 55.262 1.00 9.56 390 LEU B O 1
ATOM 1868 N N . ALA B 1 56 ? 8.557 -31.983 56.581 1.00 11.64 391 ALA B N 1
ATOM 1869 C CA . ALA B 1 56 ? 7.145 -31.711 56.327 1.00 17.35 391 ALA B CA 1
ATOM 1870 C C . ALA B 1 56 ? 6.731 -30.322 56.836 1.00 10.77 391 ALA B C 1
ATOM 1871 O O . ALA B 1 56 ? 6.009 -29.582 56.162 1.00 10.35 391 ALA B O 1
ATOM 1873 N N . MET B 1 57 ? 7.186 -29.959 58.031 1.00 11.73 392 MET B N 1
ATOM 1874 C CA . MET B 1 57 ? 6.904 -28.645 58.573 1.00 15.20 392 MET B CA 1
ATOM 1875 C C . MET B 1 57 ? 7.384 -27.570 57.603 1.00 11.66 392 MET B C 1
ATOM 1876 O O . MET B 1 57 ? 6.603 -26.739 57.135 1.00 13.70 392 MET B O 1
ATOM 1881 N N . ASN B 1 58 ? 8.647 -27.660 57.200 1.00 14.60 393 ASN B N 1
ATOM 1882 C CA . ASN B 1 58 ? 9.248 -26.622 56.377 1.00 14.91 393 ASN B CA 1
ATOM 1883 C C . ASN B 1 58 ? 8.550 -26.440 55.024 1.00 13.69 393 ASN B C 1
ATOM 1884 O O . ASN B 1 58 ? 8.330 -25.321 54.575 1.00 14.26 393 ASN B O 1
ATOM 1889 N N . HIS B 1 59 ? 8.199 -27.541 54.378 1.00 10.83 394 HIS B N 1
ATOM 1890 C CA . HIS B 1 59 ? 7.527 -27.468 53.083 1.00 12.75 394 HIS B CA 1
ATOM 1891 C C . HIS B 1 59 ? 6.026 -27.162 53.146 1.00 14.23 394 HIS B C 1
ATOM 1892 O O . HIS B 1 59 ? 5.491 -26.552 52.228 1.00 19.20 394 HIS B O 1
ATOM 1899 N N . LEU B 1 60 ? 5.331 -27.580 54.201 1.00 10.84 395 LEU B N 1
ATOM 1900 C CA . LEU B 1 60 ? 3.865 -27.427 54.218 1.00 9.94 395 LEU B CA 1
ATOM 1901 C C . LEU B 1 60 ? 3.278 -26.295 55.073 1.00 9.52 395 LEU B C 1
ATOM 1902 O O . LEU B 1 60 ? 2.140 -25.902 54.869 1.00 7.86 395 LEU B O 1
ATOM 1907 N N . ASN B 1 61 ? 4.015 -25.800 56.061 1.00 8.21 396 ASN B N 1
ATOM 1908 C CA . ASN B 1 61 ? 3.576 -24.611 56.768 1.00 11.11 396 ASN B CA 1
ATOM 1909 C C . ASN B 1 61 ? 3.389 -23.477 55.777 1.00 8.67 396 ASN B C 1
ATOM 1910 O O . ASN B 1 61 ? 4.286 -23.206 54.975 1.00 11.64 396 ASN B O 1
ATOM 1915 N N . GLY B 1 62 ? 2.201 -22.894 55.766 1.00 9.25 397 GLY B N 1
ATOM 1916 C CA . GLY B 1 62 ? 1.874 -21.783 54.862 1.00 8.27 397 GLY B CA 1
ATOM 1917 C C . GLY B 1 62 ? 1.314 -22.199 53.505 1.00 8.22 397 GLY B C 1
ATOM 1918 O O . GLY B 1 62 ? 0.991 -21.351 52.659 1.00 10.28 397 GLY B O 1
ATOM 1919 N N . GLN B 1 63 ? 1.130 -23.496 53.295 1.00 9.64 398 GLN B N 1
ATOM 1920 C CA . GLN B 1 63 ? 0.510 -23.969 52.072 1.00 8.38 398 GLN B CA 1
ATOM 1921 C C . GLN B 1 63 ? -1.018 -24.010 52.215 1.00 8.33 398 GLN B C 1
ATOM 1922 O O . GLN B 1 63 ? -1.541 -24.031 53.331 1.00 10.55 398 GLN B O 1
ATOM 1928 N N . LYS B 1 64 ? -1.732 -24.045 51.094 1.00 10.69 399 LYS B N 1
ATOM 1929 C CA . LYS B 1 64 ? -3.195 -24.092 51.120 1.00 11.37 399 LYS B CA 1
ATOM 1930 C C . LYS B 1 64 ? -3.717 -25.518 51.028 1.00 13.49 399 LYS B C 1
ATOM 1931 O O . LYS B 1 64 ? -3.333 -26.274 50.139 1.00 9.70 399 LYS B O 1
ATOM 1937 N N . MET B 1 65 ? -4.576 -25.880 51.978 1.00 11.33 400 MET B N 1
ATOM 1938 C CA . MET B 1 65 ? -5.290 -27.154 51.942 1.00 10.56 400 MET B CA 1
ATOM 1939 C C . MET B 1 65 ? -6.782 -26.873 52.156 1.00 10.40 400 MET B C 1
ATOM 1940 O O . MET B 1 65 ? -7.166 -26.222 53.141 1.00 12.03 400 MET B O 1
ATOM 1945 N N . TYR B 1 66 ? -7.605 -27.365 51.224 1.00 10.60 401 TYR B N 1
ATOM 1946 C CA . TYR B 1 66 ? -9.059 -27.144 51.220 1.00 11.33 401 TYR B CA 1
ATOM 1947 C C . TYR B 1 66 ? -9.387 -25.670 51.510 1.00 12.23 401 TYR B C 1
ATOM 1948 O O . TYR B 1 66 ? -10.194 -25.343 52.383 1.00 11.13 401 TYR B O 1
ATOM 1957 N N . GLY B 1 67 ? -8.653 -24.787 50.844 1.00 11.83 402 GLY B N 1
ATOM 1958 C CA . GLY B 1 67 ? -8.970 -23.359 50.818 1.00 10.24 402 GLY B CA 1
ATOM 1959 C C . GLY B 1 67 ? -8.420 -22.507 51.949 1.00 11.80 402 GLY B C 1
ATOM 1960 O O . GLY B 1 67 ? -8.664 -21.301 51.982 1.00 18.85 402 GLY B O 1
ATOM 1961 N N . LYS B 1 68 ? -7.735 -23.124 52.904 1.00 13.88 403 LYS B N 1
ATOM 1962 C CA . LYS B 1 68 ? -7.172 -22.382 54.032 1.00 11.72 403 LYS B CA 1
ATOM 1963 C C . LYS B 1 68 ? -5.673 -22.596 54.118 1.00 12.09 403 LYS B C 1
ATOM 1964 O O . LYS B 1 68 ? -5.157 -23.683 53.816 1.00 13.30 403 LYS B O 1
ATOM 1970 N N . ILE B 1 69 ? -4.971 -21.544 54.524 1.00 9.17 404 ILE B N 1
ATOM 1971 C CA . ILE B 1 69 ? -3.554 -21.642 54.839 1.00 9.00 404 ILE B CA 1
ATOM 1972 C C . ILE B 1 69 ? -3.296 -22.400 56.143 1.00 7.99 404 ILE B C 1
ATOM 1973 O O . ILE B 1 69 ? -3.561 -21.868 57.226 1.00 10.31 404 ILE B O 1
ATOM 1978 N N . ILE B 1 70 ? -2.661 -23.567 56.042 1.00 11.24 405 ILE B N 1
ATOM 1979 C CA . ILE B 1 70 ? -2.364 -24.377 57.222 1.00 9.80 405 ILE B CA 1
ATOM 1980 C C . ILE B 1 70 ? -1.119 -23.905 57.934 1.00 12.94 405 ILE B C 1
ATOM 1981 O O . ILE B 1 70 ? -0.240 -23.253 57.352 1.00 11.36 405 ILE B O 1
ATOM 1986 N N . ARG B 1 71 ? -1.119 -24.140 59.232 1.00 10.97 406 ARG B N 1
ATOM 1987 C CA . ARG B 1 71 ? 0.027 -23.879 60.064 1.00 10.24 406 ARG B CA 1
ATOM 1988 C C . ARG B 1 71 ? 0.525 -25.215 60.579 1.00 9.82 406 ARG B C 1
ATOM 1989 O O . ARG B 1 71 ? -0.244 -26.004 61.121 1.00 14.87 406 ARG B O 1
ATOM 1997 N N . VAL B 1 72 ? 1.825 -25.424 60.481 1.00 14.02 407 VAL B N 1
ATOM 1998 C CA . VAL B 1 72 ? 2.435 -26.640 60.940 1.00 11.99 407 VAL B CA 1
ATOM 1999 C C . VAL B 1 72 ? 3.585 -26.292 61.884 1.00 16.27 407 VAL B C 1
ATOM 2000 O O . VAL B 1 72 ? 4.396 -25.408 61.582 1.00 14.62 407 VAL B O 1
ATOM 2004 N N . THR B 1 73 ? 3.516 -26.844 63.094 1.00 10.76 408 THR B N 1
ATOM 2005 C CA . THR B 1 73 ? 4.571 -26.683 64.095 1.00 13.03 408 THR B CA 1
ATOM 2006 C C . THR B 1 73 ? 4.856 -28.030 64.756 1.00 14.28 408 THR B C 1
ATOM 2007 O O . THR B 1 73 ? 4.167 -29.020 64.504 1.00 18.69 408 THR B O 1
ATOM 2011 N N . LEU B 1 74 ? 5.912 -28.082 65.558 1.00 15.27 409 LEU B N 1
ATOM 2012 C CA . LEU B 1 74 ? 6.229 -29.297 66.308 1.00 12.23 409 LEU B CA 1
ATOM 2013 C C . LEU B 1 74 ? 5.348 -29.342 67.553 1.00 15.45 409 LEU B C 1
ATOM 2014 O O . LEU B 1 74 ? 5.342 -28.400 68.347 1.00 15.01 409 LEU B O 1
ATOM 2019 N N . SER B 1 75 ? 4.581 -30.414 67.703 1.00 18.63 410 SER B N 1
ATOM 2020 C CA . SER B 1 75 ? 3.677 -30.569 68.848 1.00 17.70 410 SER B CA 1
ATOM 2021 C C . SER B 1 75 ? 4.448 -30.946 70.118 1.00 17.47 410 SER B C 1
ATOM 2022 O O . SER B 1 75 ? 5.567 -31.464 70.050 1.00 15.91 410 SER B O 1
ATOM 2025 N N . LYS B 1 76 ? 3.853 -30.659 71.273 1.00 14.32 411 LYS B N 1
ATOM 2026 C CA . LYS B 1 76 ? 4.420 -31.061 72.571 1.00 15.60 411 LYS B CA 1
ATOM 2027 C C . LYS B 1 76 ? 4.132 -32.524 72.937 1.00 13.46 411 LYS B C 1
ATOM 2028 O O . LYS B 1 76 ? 4.498 -32.972 74.024 1.00 19.31 411 LYS B O 1
ATOM 2034 N N . HIS B 1 77 ? 3.488 -33.255 72.030 1.00 11.45 412 HIS B N 1
ATOM 2035 C CA . HIS B 1 77 ? 3.234 -34.689 72.176 1.00 14.02 412 HIS B CA 1
ATOM 2036 C C . HIS B 1 77 ? 4.392 -35.538 71.668 1.00 14.50 412 HIS B C 1
ATOM 2037 O O . HIS B 1 77 ? 4.983 -35.253 70.621 1.00 14.59 412 HIS B O 1
ATOM 2044 N N . GLN B 1 78 ? 4.707 -36.598 72.400 1.00 12.51 413 GLN B N 1
ATOM 2045 C CA . GLN B 1 78 ? 5.710 -37.557 71.963 1.00 12.38 413 GLN B CA 1
ATOM 2046 C C . GLN B 1 78 ? 5.159 -38.559 70.965 1.00 15.70 413 GLN B C 1
ATOM 2047 O O . GLN B 1 78 ? 5.884 -39.037 70.095 1.00 24.23 413 GLN B O 1
ATOM 2053 N N . THR B 1 79 ? 3.892 -38.914 71.133 1.00 18.56 414 THR B N 1
ATOM 2054 C CA . THR B 1 79 ? 3.236 -39.841 70.227 1.00 21.59 414 THR B CA 1
ATOM 2055 C C . THR B 1 79 ? 1.771 -39.466 70.095 1.00 24.08 414 THR B C 1
ATOM 2056 O O . THR B 1 79 ? 1.252 -38.633 70.842 1.00 15.06 414 THR B O 1
ATOM 2060 N N . VAL B 1 80 ? 1.113 -40.092 69.129 1.00 22.08 415 VAL B N 1
ATOM 2061 C CA . VAL B 1 80 ? -0.306 -39.901 68.908 1.00 19.75 415 VAL B CA 1
ATOM 2062 C C . VAL B 1 80 ? -1.033 -41.156 69.389 1.00 23.37 415 VAL B C 1
ATOM 2063 O O . VAL B 1 80 ? -0.756 -42.271 68.928 1.00 23.78 415 VAL B O 1
ATOM 2067 N N . GLN B 1 81 ? -1.872 -40.977 70.400 1.00 25.36 416 GLN B N 1
ATOM 2068 C CA . GLN B 1 81 ? -2.488 -42.091 71.098 1.00 27.15 416 GLN B CA 1
ATOM 2069 C C . GLN B 1 81 ? -3.667 -42.643 70.301 1.00 24.13 416 GLN B C 1
ATOM 2070 O O . GLN B 1 81 ? -4.566 -41.899 69.912 1.00 27.52 416 GLN B O 1
ATOM 2073 N N . LEU B 1 82 ? -3.662 -43.951 70.060 1.00 28.53 417 LEU B N 1
ATOM 2074 C CA . LEU B 1 82 ? -4.835 -44.628 69.506 1.00 30.96 417 LEU B CA 1
ATOM 2075 C C . LEU B 1 82 ? -5.893 -44.835 70.595 1.00 32.05 417 LEU B C 1
ATOM 2076 O O . LEU B 1 82 ? -5.553 -45.020 71.765 1.00 35.51 417 LEU B O 1
ATOM 2081 N N . PRO B 1 83 ? -7.182 -44.798 70.214 1.00 29.66 418 PRO B N 1
ATOM 2082 C CA . PRO B 1 83 ? -8.272 -45.030 71.161 1.00 27.91 418 PRO B CA 1
ATOM 2083 C C . PRO B 1 83 ? -8.349 -46.495 71.598 1.00 34.81 418 PRO B C 1
ATOM 2084 O O . PRO B 1 83 ? -7.645 -47.341 71.046 1.00 35.02 418 PRO B O 1
ATOM 2088 N N . ARG B 1 84 ? -9.194 -46.790 72.581 1.00 43.42 419 ARG B N 1
ATOM 2089 C CA . ARG B 1 84 ? -9.392 -48.172 73.025 1.00 46.51 419 ARG B CA 1
ATOM 2090 C C . ARG B 1 84 ? -9.642 -49.086 71.829 1.00 30.79 419 ARG B C 1
ATOM 2091 O O . ARG B 1 84 ? -10.622 -48.914 71.101 1.00 33.16 419 ARG B O 1
ATOM 2093 N N . ASP B 1 89 ? -14.674 -44.530 66.688 1.00 63.67 424 ASP B N 1
ATOM 2094 C CA . ASP B 1 89 ? -16.116 -44.523 66.468 1.00 65.52 424 ASP B CA 1
ATOM 2095 C C . ASP B 1 89 ? -16.529 -43.431 65.483 1.00 68.47 424 ASP B C 1
ATOM 2096 O O . ASP B 1 89 ? -17.496 -43.593 64.735 1.00 54.75 424 ASP B O 1
ATOM 2097 N N . GLN B 1 90 ? -15.800 -42.318 65.496 1.00 48.73 425 GLN B N 1
ATOM 2098 C CA . GLN B 1 90 ? -16.089 -41.200 64.604 1.00 38.17 425 GLN B CA 1
ATOM 2099 C C . GLN B 1 90 ? -15.002 -41.054 63.543 1.00 37.37 425 GLN B C 1
ATOM 2100 O O . GLN B 1 90 ? -15.024 -40.115 62.749 1.00 33.71 425 GLN B O 1
ATOM 2102 N N . GLY B 1 91 ? -14.052 -41.984 63.545 1.00 33.70 426 GLY B N 1
ATOM 2103 C CA . GLY B 1 91 ? -12.955 -41.977 62.576 1.00 29.99 426 GLY B CA 1
ATOM 2104 C C . GLY B 1 91 ? -12.220 -40.648 62.502 1.00 29.36 426 GLY B C 1
ATOM 2105 O O . GLY B 1 91 ? -11.819 -40.211 61.421 1.00 30.01 426 GLY B O 1
ATOM 2106 N N . LEU B 1 92 ? -12.067 -39.983 63.641 1.00 27.45 427 LEU B N 1
ATOM 2107 C CA . LEU B 1 92 ? -11.236 -38.782 63.701 1.00 25.52 427 LEU B CA 1
ATOM 2108 C C . LEU B 1 92 ? -9.772 -39.180 63.769 1.00 23.50 427 LEU B C 1
ATOM 2109 O O . LEU B 1 92 ? -8.878 -38.370 63.518 1.00 22.17 427 LEU B O 1
ATOM 2114 N N . THR B 1 93 ? -9.542 -40.438 64.125 1.00 18.63 428 THR B N 1
ATOM 2115 C CA . THR B 1 93 ? -8.206 -40.967 64.319 1.00 20.57 428 THR B CA 1
ATOM 2116 C C . THR B 1 93 ? -7.952 -42.054 63.288 1.00 27.49 428 THR B C 1
ATOM 2117 O O . THR B 1 93 ? -8.893 -42.665 62.777 1.00 28.76 428 THR B O 1
ATOM 2121 N N . LYS B 1 94 ? -6.683 -42.295 62.982 1.00 23.66 429 LYS B N 1
ATOM 2122 C CA . LYS B 1 94 ? -6.324 -43.383 62.096 1.00 16.70 429 LYS B CA 1
ATOM 2123 C C . LYS B 1 94 ? -4.877 -43.832 62.265 1.00 16.65 429 LYS B C 1
ATOM 2124 O O . LYS B 1 94 ? -3.952 -43.022 62.301 1.00 18.90 429 LYS B O 1
ATOM 2130 N N . ASP B 1 95 ? -4.706 -45.136 62.443 1.00 14.74 430 ASP B N 1
ATOM 2131 C CA . ASP B 1 95 ? -3.400 -45.766 62.384 1.00 16.56 430 ASP B CA 1
ATOM 2132 C C . ASP B 1 95 ? -3.100 -46.114 60.927 1.00 14.02 430 ASP B C 1
ATOM 2133 O O . ASP B 1 95 ? -3.913 -46.740 60.243 1.00 16.08 430 ASP B O 1
ATOM 2138 N N . PHE B 1 96 ? -1.916 -45.724 60.477 1.00 11.48 431 PHE B N 1
ATOM 2139 C CA . PHE B 1 96 ? -1.434 -46.040 59.150 1.00 11.50 431 PHE B CA 1
ATOM 2140 C C . PHE B 1 96 ? -0.123 -46.824 59.235 1.00 12.23 431 PHE B C 1
ATOM 2141 O O . PHE B 1 96 ? 0.688 -46.804 58.321 1.00 10.73 431 PHE B O 1
ATOM 2149 N N . GLY B 1 97 ? 0.102 -47.499 60.356 1.00 12.57 432 GLY B N 1
ATOM 2150 C CA . GLY B 1 97 ? 1.306 -48.303 60.516 1.00 17.77 432 GLY B CA 1
ATOM 2151 C C . GLY B 1 97 ? 1.410 -49.326 59.399 1.00 14.46 432 GLY B C 1
ATOM 2152 O O . GLY B 1 97 ? 0.429 -49.980 59.069 1.00 23.27 432 GLY B O 1
ATOM 2153 N N . ASN B 1 98 ? 2.583 -49.424 58.782 1.00 19.65 433 ASN B N 1
ATOM 2154 C CA . ASN B 1 98 ? 2.829 -50.421 57.731 1.00 19.69 433 ASN B CA 1
ATOM 2155 C C . ASN B 1 98 ? 1.964 -50.238 56.481 1.00 19.48 433 ASN B C 1
ATOM 2156 O O . ASN B 1 98 ? 1.727 -51.188 55.753 1.00 19.94 433 ASN B O 1
ATOM 2161 N N . SER B 1 99 ? 1.487 -49.021 56.230 1.00 16.14 434 SER B N 1
ATOM 2162 C CA . SER B 1 99 ? 0.708 -48.740 55.017 1.00 14.75 434 SER B CA 1
ATOM 2163 C C . SER B 1 99 ? 1.500 -49.079 53.749 1.00 12.11 434 SER B C 1
ATOM 2164 O O . SER B 1 99 ? 2.660 -48.697 53.624 1.00 16.25 434 SER B O 1
ATOM 2167 N N . PRO B 1 100 ? 0.867 -49.754 52.769 1.00 15.48 435 PRO B N 1
ATOM 2168 C CA . PRO B 1 100 ? 1.558 -49.943 51.493 1.00 17.52 435 PRO B CA 1
ATOM 2169 C C . PRO B 1 100 ? 1.792 -48.627 50.728 1.00 17.35 435 PRO B C 1
ATOM 2170 O O . PRO B 1 100 ? 2.626 -48.582 49.818 1.00 17.69 435 PRO B O 1
ATOM 2174 N N . LEU B 1 101 ? 1.151 -47.550 51.188 1.00 15.80 436 LEU B N 1
ATOM 2175 C CA . LEU B 1 101 ? 1.214 -46.226 50.538 1.00 18.27 436 LEU B CA 1
ATOM 2176 C C . LEU B 1 101 ? 2.294 -45.317 51.158 1.00 15.93 436 LEU B C 1
ATOM 2177 O O . LEU B 1 101 ? 2.332 -44.098 50.890 1.00 14.81 436 LEU B O 1
ATOM 2182 N N . HIS B 1 102 ? 3.139 -45.900 52.006 1.00 16.96 437 HIS B N 1
ATOM 2183 C CA . HIS B 1 102 ? 4.313 -45.209 52.548 1.00 16.15 437 HIS B CA 1
ATOM 2184 C C . HIS B 1 102 ? 5.390 -45.038 51.478 1.00 17.20 437 HIS B C 1
ATOM 2185 O O . HIS B 1 102 ? 6.103 -45.990 51.148 1.00 19.79 437 HIS B O 1
ATOM 2192 N N . ARG B 1 103 ? 5.585 -43.805 51.024 1.00 10.38 438 ARG B N 1
ATOM 2193 C CA . ARG B 1 103 ? 6.526 -43.525 49.947 1.00 12.03 438 ARG B CA 1
ATOM 2194 C C . ARG B 1 103 ? 7.972 -43.843 50.330 1.00 13.95 438 ARG B C 1
ATOM 2195 O O . ARG B 1 103 ? 8.838 -43.941 49.451 1.00 14.46 438 ARG B O 1
ATOM 2203 N N . PHE B 1 104 ? 8.260 -43.875 51.627 1.00 15.13 439 PHE B N 1
ATOM 2204 C CA . PHE B 1 104 ? 9.646 -43.846 52.076 1.00 18.65 439 PHE B CA 1
ATOM 2205 C C . PHE B 1 104 ? 10.079 -45.174 52.699 1.00 16.45 439 PHE B C 1
ATOM 2206 O O . PHE B 1 104 ? 11.170 -45.284 53.243 1.00 16.36 439 PHE B O 1
ATOM 2214 N N . LYS B 1 105 ? 9.326 -46.226 52.391 1.00 22.26 440 LYS B N 1
ATOM 2215 C CA . LYS B 1 105 ? 9.591 -47.560 52.931 1.00 32.03 440 LYS B CA 1
ATOM 2216 C C . LYS B 1 105 ? 10.953 -48.121 52.506 1.00 34.44 440 LYS B C 1
ATOM 2217 O O . LYS B 1 105 ? 11.594 -48.837 53.273 1.00 39.10 440 LYS B O 1
ATOM 2223 N N . LYS B 1 106 ? 11.393 -47.802 51.291 1.00 37.88 441 LYS B N 1
ATOM 2224 C CA . LYS B 1 106 ? 12.625 -48.385 50.753 1.00 35.94 441 LYS B CA 1
ATOM 2225 C C . LYS B 1 106 ? 13.858 -47.592 51.176 1.00 31.52 441 LYS B C 1
ATOM 2226 O O . LYS B 1 106 ? 13.829 -46.362 51.224 1.00 33.55 441 LYS B O 1
ATOM 2232 N N . PRO B 1 107 ? 14.954 -48.297 51.489 1.00 31.30 442 PRO B N 1
ATOM 2233 C CA . PRO B 1 107 ? 16.201 -47.621 51.847 1.00 35.87 442 PRO B CA 1
ATOM 2234 C C . PRO B 1 107 ? 16.662 -46.644 50.759 1.00 33.77 442 PRO B C 1
ATOM 2235 O O . PRO B 1 107 ? 16.604 -46.971 49.573 1.00 46.44 442 PRO B O 1
ATOM 2239 N N . GLY B 1 108 ? 17.050 -45.436 51.162 1.00 33.50 443 GLY B N 1
ATOM 2240 C CA . GLY B 1 108 ? 17.552 -44.426 50.224 1.00 33.16 443 GLY B CA 1
ATOM 2241 C C . GLY B 1 108 ? 16.469 -43.828 49.342 1.00 33.16 443 GLY B C 1
ATOM 2242 O O . GLY B 1 108 ? 16.762 -43.159 48.339 1.00 24.05 443 GLY B O 1
ATOM 2243 N N . SER B 1 109 ? 15.210 -44.054 49.718 1.00 25.69 444 SER B N 1
ATOM 2244 C CA . SER B 1 109 ? 14.076 -43.591 48.918 1.00 25.94 444 SER B CA 1
ATOM 2245 C C . SER B 1 109 ? 13.859 -42.077 49.024 1.00 25.06 444 SER B C 1
ATOM 2246 O O . SER B 1 109 ? 13.028 -41.515 48.303 1.00 30.89 444 SER B O 1
ATOM 2249 N N . LYS B 1 110 ? 14.614 -41.417 49.901 1.00 25.72 445 LYS B N 1
ATOM 2250 C CA . LYS B 1 110 ? 14.543 -39.961 50.032 1.00 19.00 445 LYS B CA 1
ATOM 2251 C C . LYS B 1 110 ? 14.900 -39.245 48.724 1.00 21.53 445 LYS B C 1
ATOM 2252 O O . LYS B 1 110 ? 14.568 -38.077 48.540 1.00 26.75 445 LYS B O 1
ATOM 2254 N N . ASN B 1 111 ? 15.627 -39.929 47.845 1.00 21.01 446 ASN B N 1
ATOM 2255 C CA . ASN B 1 111 ? 16.126 -39.307 46.622 1.00 17.74 446 ASN B CA 1
ATOM 2256 C C . ASN B 1 111 ? 15.341 -39.695 45.371 1.00 22.16 446 ASN B C 1
ATOM 2257 O O . ASN B 1 111 ? 15.615 -39.189 44.279 1.00 18.04 446 ASN B O 1
ATOM 2262 N N . PHE B 1 112 ? 14.405 -40.633 45.513 1.00 20.27 447 PHE B N 1
ATOM 2263 C CA . PHE B 1 112 ? 13.671 -41.142 44.360 1.00 23.76 447 PHE B CA 1
ATOM 2264 C C . PHE B 1 112 ? 12.172 -40.920 44.502 1.00 26.46 447 PHE B C 1
ATOM 2265 O O . PHE B 1 112 ? 11.378 -41.587 43.841 1.00 27.89 447 PHE B O 1
ATOM 2273 N N . GLN B 1 113 ? 11.786 -39.945 45.317 1.00 21.05 448 GLN B N 1
ATOM 2274 C CA . GLN B 1 113 ? 10.370 -39.677 45.523 1.00 20.65 448 GLN B CA 1
ATOM 2275 C C . GLN B 1 113 ? 10.013 -38.218 45.184 1.00 22.09 448 GLN B C 1
ATOM 2276 O O . GLN B 1 113 ? 8.948 -37.725 45.558 1.00 21.70 448 GLN B O 1
ATOM 2282 N N . ASN B 1 114 ? 10.875 -37.557 44.414 1.00 19.18 449 ASN B N 1
ATOM 2283 C CA . ASN B 1 114 ? 10.613 -36.185 43.988 1.00 22.82 449 ASN B CA 1
ATOM 2284 C C . ASN B 1 114 ? 10.243 -35.292 45.168 1.00 22.74 449 ASN B C 1
ATOM 2285 O O . ASN B 1 114 ? 9.248 -34.564 45.115 1.00 26.40 449 ASN B O 1
ATOM 2290 N N . ILE B 1 115 ? 11.018 -35.372 46.245 1.00 22.12 450 ILE B N 1
ATOM 2291 C CA . ILE B 1 115 ? 10.883 -34.422 47.341 1.00 26.42 450 ILE B CA 1
ATOM 2292 C C . ILE B 1 115 ? 11.251 -33.014 46.866 1.00 22.96 450 ILE B C 1
ATOM 2293 O O . ILE B 1 115 ? 12.364 -32.768 46.386 1.00 23.62 450 ILE B O 1
ATOM 2298 N N . PHE B 1 116 ? 10.260 -32.136 46.913 1.00 16.93 451 PHE B N 1
ATOM 2299 C CA . PHE B 1 116 ? 10.354 -30.780 46.392 1.00 22.44 451 PHE B CA 1
ATOM 2300 C C . PHE B 1 116 ? 9.284 -29.947 47.082 1.00 22.64 451 PHE B C 1
ATOM 2301 O O . PHE B 1 116 ? 8.247 -30.481 47.513 1.00 19.41 451 PHE B O 1
ATOM 2309 N N . PRO B 1 117 ? 9.477 -28.625 47.119 1.00 19.36 452 PRO B N 1
ATOM 2310 C CA . PRO B 1 117 ? 8.382 -27.816 47.628 1.00 17.39 452 PRO B CA 1
ATOM 2311 C C . PRO B 1 117 ? 7.141 -27.958 46.758 1.00 13.92 452 PRO B C 1
ATOM 2312 O O . PRO B 1 117 ? 7.249 -28.256 45.558 1.00 17.34 452 PRO B O 1
ATOM 2316 N N . PRO B 1 118 ? 5.958 -27.784 47.351 1.00 12.41 453 PRO B N 1
ATOM 2317 C CA . PRO B 1 118 ? 4.764 -27.878 46.534 1.00 11.72 453 PRO B CA 1
ATOM 2318 C C . PRO B 1 118 ? 4.839 -27.001 45.284 1.00 13.43 453 PRO B C 1
ATOM 2319 O O . PRO B 1 118 ? 5.341 -25.876 45.341 1.00 9.43 453 PRO B O 1
ATOM 2323 N N . SER B 1 119 ? 4.317 -27.524 44.179 1.00 12.40 454 SER B N 1
ATOM 2324 C CA . SER B 1 119 ? 4.652 -27.027 42.841 1.00 11.58 454 SER B CA 1
ATOM 2325 C C . SER B 1 119 ? 3.442 -27.150 41.921 1.00 14.34 454 SER B C 1
ATOM 2326 O O . SER B 1 119 ? 2.636 -28.063 42.076 1.00 14.37 454 SER B O 1
ATOM 2329 N N . ALA B 1 120 ? 3.303 -26.198 40.997 1.00 14.08 455 ALA B N 1
ATOM 2330 C CA . ALA B 1 120 ? 2.138 -26.144 40.122 1.00 10.06 455 ALA B CA 1
ATOM 2331 C C . ALA B 1 120 ? 2.177 -27.358 39.207 1.00 10.91 455 ALA B C 1
ATOM 2332 O O . ALA B 1 120 ? 1.146 -27.771 38.679 1.00 10.83 455 ALA B O 1
ATOM 2334 N N . THR B 1 121 ? 3.394 -27.817 38.925 1.00 9.77 456 THR B N 1
ATOM 2335 C CA . THR B 1 121 ? 3.619 -28.976 38.081 1.00 13.54 456 THR B CA 1
ATOM 2336 C C . THR B 1 121 ? 3.756 -30.256 38.895 1.00 11.58 456 THR B C 1
ATOM 2337 O O . THR B 1 121 ? 4.638 -30.409 39.754 1.00 13.06 456 THR B O 1
ATOM 2341 N N . LEU B 1 122 ? 2.947 -31.232 38.511 1.00 10.56 457 LEU B N 1
ATOM 2342 C CA . LEU B 1 122 ? 2.970 -32.534 39.133 1.00 12.24 457 LEU B CA 1
ATOM 2343 C C . LEU B 1 122 ? 3.680 -33.534 38.255 1.00 10.20 457 LEU B C 1
ATOM 2344 O O . LEU B 1 122 ? 3.682 -33.415 37.031 1.00 13.48 457 LEU B O 1
ATOM 2349 N N . HIS B 1 123 ? 4.295 -34.511 38.897 1.00 12.59 458 HIS B N 1
ATOM 2350 C CA . HIS B 1 123 ? 4.932 -35.599 38.212 1.00 12.61 458 HIS B CA 1
ATOM 2351 C C . HIS B 1 123 ? 4.120 -36.868 38.446 1.00 11.86 458 HIS B C 1
ATOM 2352 O O . HIS B 1 123 ? 3.781 -37.208 39.592 1.00 9.57 458 HIS B O 1
ATOM 2359 N N . LEU B 1 124 ? 3.695 -37.477 37.351 1.00 12.88 459 LEU B N 1
ATOM 2360 C CA . LEU B 1 124 ? 2.805 -38.623 37.388 1.00 10.19 459 LEU B CA 1
ATOM 2361 C C . LEU B 1 124 ? 3.564 -39.891 36.974 1.00 10.79 459 LEU B C 1
ATOM 2362 O O . LEU B 1 124 ? 4.283 -39.923 35.961 1.00 8.81 459 LEU B O 1
ATOM 2367 N N . SER B 1 125 ? 3.417 -40.945 37.759 1.00 11.98 460 SER B N 1
ATOM 2368 C CA . SER B 1 125 ? 4.068 -42.184 37.419 1.00 12.93 460 SER B CA 1
ATOM 2369 C C . SER B 1 125 ? 3.179 -43.392 37.654 1.00 10.04 460 SER B C 1
ATOM 2370 O O . SER B 1 125 ? 2.041 -43.265 38.132 1.00 10.73 460 SER B O 1
ATOM 2373 N N . ASN B 1 126 ? 3.740 -44.558 37.339 1.00 12.61 461 ASN B N 1
ATOM 2374 C CA . ASN B 1 126 ? 2.999 -45.807 37.243 1.00 16.82 461 ASN B CA 1
ATOM 2375 C C . ASN B 1 126 ? 1.778 -45.640 36.351 1.00 16.69 461 ASN B C 1
ATOM 2376 O O . ASN B 1 126 ? 0.680 -46.066 36.682 1.00 16.46 461 ASN B O 1
ATOM 2381 N N . ILE B 1 127 ? 1.949 -44.918 35.253 1.00 16.55 462 ILE B N 1
ATOM 2382 C CA . ILE B 1 127 ? 0.894 -44.844 34.267 1.00 13.11 462 ILE B CA 1
ATOM 2383 C C . ILE B 1 127 ? 0.878 -46.147 33.470 1.00 16.25 462 ILE B C 1
ATOM 2384 O O . ILE B 1 127 ? 1.915 -46.573 32.962 1.00 12.72 462 ILE B O 1
ATOM 2389 N N . PRO B 1 128 ? -0.284 -46.815 33.428 1.00 13.19 463 PRO B N 1
ATOM 2390 C CA . PRO B 1 128 ? -0.366 -48.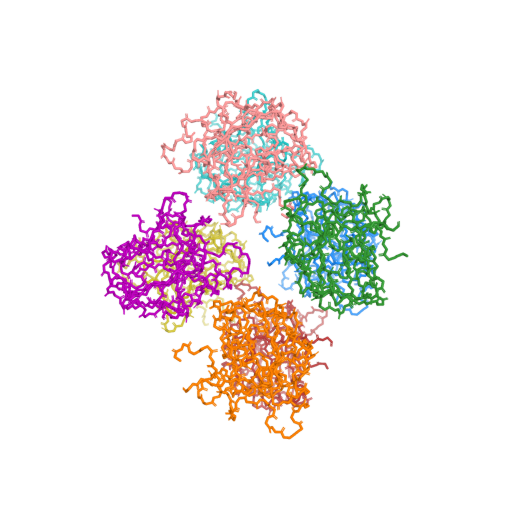065 32.688 1.00 20.36 463 PRO B CA 1
ATOM 2391 C C . PRO B 1 128 ? -0.519 -47.830 31.190 1.00 19.23 463 PRO B C 1
ATOM 2392 O O . PRO B 1 128 ? -0.881 -46.728 30.763 1.00 17.87 463 PRO B O 1
ATOM 2396 N N . PRO B 1 129 ? -0.269 -48.876 30.390 1.00 20.31 464 PRO B N 1
ATOM 2397 C CA . PRO B 1 129 ? -0.333 -48.805 28.933 1.00 25.46 464 PRO B CA 1
ATOM 2398 C C . PRO B 1 129 ? -1.620 -48.183 28.384 1.00 22.62 464 PRO B C 1
ATOM 2399 O O . PRO B 1 129 ? -2.718 -48.448 28.886 1.00 16.47 464 PRO B O 1
ATOM 2403 N N . SER B 1 130 ? -1.472 -47.398 27.322 1.00 14.75 465 SER B N 1
ATOM 2404 C CA . SER B 1 130 ? -2.595 -46.973 26.491 1.00 18.11 465 SER B CA 1
ATOM 2405 C C . SER B 1 130 ? -3.469 -45.861 27.080 1.00 20.22 465 SER B C 1
ATOM 2406 O O . SER B 1 130 ? -4.487 -45.512 26.494 1.00 17.30 465 SER B O 1
ATOM 2409 N N . VAL B 1 131 ? -3.080 -45.307 28.230 1.00 20.02 466 VAL B N 1
ATOM 2410 C CA . VAL B 1 131 ? -3.771 -44.153 28.798 1.00 17.27 466 VAL B CA 1
ATOM 2411 C C . VAL B 1 131 ? -3.598 -42.942 27.886 1.00 14.45 466 VAL B C 1
ATOM 2412 O O . VAL B 1 131 ? -2.517 -42.723 27.326 1.00 16.40 466 VAL B O 1
ATOM 2416 N N . ALA B 1 132 ? -4.696 -42.241 27.633 1.00 14.63 467 ALA B N 1
ATOM 2417 C CA . ALA B 1 132 ? -4.689 -41.095 26.734 1.00 15.88 467 ALA B CA 1
ATOM 2418 C C . ALA B 1 132 ? -4.438 -39.821 27.534 1.00 13.37 467 ALA B C 1
ATOM 2419 O O . ALA B 1 132 ? -5.003 -39.629 28.635 1.00 10.08 467 ALA B O 1
ATOM 2421 N N . GLU B 1 133 ? -3.594 -38.957 26.975 1.00 14.25 468 GLU B N 1
ATOM 2422 C CA . GLU B 1 133 ? -3.438 -37.598 27.476 1.00 15.06 468 GLU B CA 1
ATOM 2423 C C . GLU B 1 133 ? -4.774 -37.005 27.888 1.00 17.86 468 GLU B C 1
ATOM 2424 O O . GLU B 1 133 ? -4.907 -36.500 29.004 1.00 12.73 468 GLU B O 1
ATOM 2430 N N . GLU B 1 134 ? -5.751 -37.031 26.980 1.00 18.52 469 GLU B N 1
ATOM 2431 C CA . GLU B 1 134 ? -7.028 -36.359 27.214 1.00 21.70 469 GLU B CA 1
ATOM 2432 C C . GLU B 1 134 ? -7.699 -36.902 28.473 1.00 14.62 469 GLU B C 1
ATOM 2433 O O . GLU B 1 134 ? -8.379 -36.175 29.191 1.00 15.63 469 GLU B O 1
ATOM 2436 N N . ASP B 1 135 ? -7.496 -38.186 28.748 1.00 14.61 470 ASP B N 1
ATOM 2437 C CA . ASP B 1 135 ? -8.109 -38.821 29.914 1.00 18.10 470 ASP B CA 1
ATOM 2438 C C . ASP B 1 135 ? -7.428 -38.443 31.228 1.00 18.98 470 ASP B C 1
ATOM 2439 O O . ASP B 1 135 ? -8.078 -38.352 32.262 1.00 16.94 470 ASP B O 1
ATOM 2444 N N . LEU B 1 136 ? -6.133 -38.169 31.174 1.00 11.12 471 LEU B N 1
ATOM 2445 C CA . LEU B 1 136 ? -5.405 -37.682 32.343 1.00 12.87 471 LEU B CA 1
ATOM 2446 C C . LEU B 1 136 ? -5.758 -36.226 32.612 1.00 12.59 471 LEU B C 1
ATOM 2447 O O . LEU B 1 136 ? -6.048 -35.842 33.755 1.00 9.02 471 LEU B O 1
ATOM 2452 N N . ARG B 1 137 ? -5.779 -35.415 31.564 1.00 12.42 472 ARG B N 1
ATOM 2453 C CA . ARG B 1 137 ? -6.163 -34.017 31.708 1.00 12.61 472 ARG B CA 1
ATOM 2454 C C . ARG B 1 137 ? -7.542 -33.900 32.333 1.00 15.18 472 ARG B C 1
ATOM 2455 O O . ARG B 1 137 ? -7.748 -33.133 33.273 1.00 18.54 472 ARG B O 1
ATOM 2463 N N . THR B 1 138 ? -8.498 -34.623 31.772 1.00 14.84 473 THR B N 1
ATOM 2464 C CA . THR B 1 138 ? -9.880 -34.513 32.220 1.00 19.39 473 THR B CA 1
ATOM 2465 C C . THR B 1 138 ? -10.001 -34.960 33.673 1.00 15.77 473 THR B C 1
ATOM 2466 O O . THR B 1 138 ? -10.672 -34.305 34.469 1.00 16.21 473 THR B O 1
ATOM 2470 N N . LEU B 1 139 ? -9.281 -36.021 34.022 1.00 17.02 474 LEU B N 1
ATOM 2471 C CA . LEU B 1 139 ? -9.219 -36.512 35.401 1.00 14.76 474 LEU B CA 1
ATOM 2472 C C . LEU B 1 139 ? -8.727 -35.435 36.366 1.00 15.96 474 LEU B C 1
ATOM 2473 O O . LEU B 1 139 ? -9.331 -35.212 37.416 1.00 14.13 474 LEU B O 1
ATOM 2478 N N . PHE B 1 140 ? -7.624 -34.780 36.022 1.00 14.33 475 PHE B N 1
ATOM 2479 C CA . PHE B 1 140 ? -7.062 -33.758 36.900 1.00 13.11 475 PHE B CA 1
ATOM 2480 C C . PHE B 1 140 ? -7.926 -32.491 36.909 1.00 13.80 475 PHE B C 1
ATOM 2481 O O . PHE B 1 140 ? -8.127 -31.882 37.959 1.00 12.69 475 PHE B O 1
ATOM 2489 N N . ALA B 1 141 ? -8.455 -32.097 35.756 1.00 15.75 476 ALA B N 1
ATOM 2490 C CA . ALA B 1 141 ? -9.297 -30.903 35.692 1.00 20.11 476 ALA B CA 1
ATOM 2491 C C . ALA B 1 141 ? -10.554 -31.067 36.561 1.00 18.72 476 ALA B C 1
ATOM 2492 O O . ALA B 1 141 ? -11.060 -30.093 37.112 1.00 15.75 476 ALA B O 1
ATOM 2494 N N . ASN B 1 142 ? -10.994 -32.309 36.737 1.00 19.35 477 ASN B N 1
ATOM 2495 C CA . ASN B 1 142 ? -12.205 -32.616 37.489 1.00 20.88 477 ASN B CA 1
ATOM 2496 C C . ASN B 1 142 ? -12.004 -32.538 39.005 1.00 18.28 477 ASN B C 1
ATOM 2497 O O . ASN B 1 142 ? -12.971 -32.561 39.766 1.00 25.82 477 ASN B O 1
ATOM 2502 N N . THR B 1 143 ? -10.754 -32.470 39.446 1.00 13.70 478 THR B N 1
ATOM 2503 C CA . THR B 1 143 ? -10.456 -32.013 40.792 1.00 13.56 478 THR B CA 1
ATOM 2504 C C . THR B 1 143 ? -10.872 -30.543 40.962 1.00 13.74 478 THR B C 1
ATOM 2505 O O . THR B 1 143 ? -11.090 -30.076 42.068 1.00 13.09 478 THR B O 1
ATOM 2509 N N . GLY B 1 144 ? -11.156 -29.877 39.854 1.00 17.24 479 GLY B N 1
ATOM 2510 C CA . GLY B 1 144 ? -11.720 -28.535 39.898 1.00 25.01 479 GLY B CA 1
ATOM 2511 C C . GLY B 1 144 ? -10.693 -27.437 39.689 1.00 23.60 479 GLY B C 1
ATOM 2512 O O . GLY B 1 144 ? -10.980 -26.266 39.932 1.00 34.15 479 GLY B O 1
ATOM 2513 N N . GLY B 1 145 ? -9.492 -27.812 39.254 1.00 20.76 480 GLY B N 1
ATOM 2514 C CA . GLY B 1 145 ? -8.504 -26.839 38.780 1.00 18.48 480 GLY B CA 1
ATOM 2515 C C . GLY B 1 145 ? -8.391 -26.773 37.264 1.00 19.12 480 GLY B C 1
ATOM 2516 O O . GLY B 1 145 ? -8.971 -27.589 36.556 1.00 17.56 480 GLY B O 1
ATOM 2517 N N . THR B 1 146 ? -7.593 -25.833 36.766 1.00 16.67 481 THR B N 1
ATOM 2518 C CA . THR B 1 146 ? -7.375 -25.688 35.321 1.00 15.36 481 THR B CA 1
ATOM 2519 C C . THR B 1 146 ? -6.059 -26.348 34.949 1.00 15.45 481 THR B C 1
ATOM 2520 O O . THR B 1 146 ? -5.024 -26.029 35.525 1.00 18.64 481 THR B O 1
ATOM 2524 N N . VAL B 1 147 ? -6.083 -27.220 33.953 1.00 14.67 482 VAL B N 1
ATOM 2525 C CA . VAL B 1 147 ? -4.897 -27.944 33.556 1.00 16.16 482 VAL B CA 1
ATOM 2526 C C . VAL B 1 147 ? -4.238 -27.179 32.413 1.00 20.48 482 VAL B C 1
ATOM 2527 O O . VAL B 1 147 ? -4.827 -27.036 31.335 1.00 19.04 482 VAL B O 1
ATOM 2531 N N . LYS B 1 148 ? -3.056 -26.630 32.684 1.00 18.15 483 LYS B N 1
ATOM 2532 C CA . LYS B 1 148 ? -2.428 -25.660 31.794 1.00 23.74 483 LYS B CA 1
ATOM 2533 C C . LYS B 1 148 ? -1.516 -26.328 30.770 1.00 22.59 483 LYS B C 1
ATOM 2534 O O . LYS B 1 148 ? -1.384 -25.851 29.641 1.00 17.09 483 LYS B O 1
ATOM 2540 N N . ALA B 1 149 ? -0.873 -27.427 31.150 1.00 18.08 484 ALA B N 1
ATOM 2541 C CA . ALA B 1 149 ? 0.042 -28.090 30.231 1.00 18.28 484 ALA B CA 1
ATOM 2542 C C . ALA B 1 149 ? 0.258 -29.535 30.627 1.00 16.65 484 ALA B C 1
ATOM 2543 O O . ALA B 1 149 ? 0.079 -29.890 31.793 1.00 14.79 484 ALA B O 1
ATOM 2545 N N . PHE B 1 150 ? 0.710 -30.338 29.666 1.00 16.38 485 PHE B N 1
ATOM 2546 C CA . PHE B 1 150 ? 0.882 -31.784 29.845 1.00 12.17 485 PHE B CA 1
ATOM 2547 C C . PHE B 1 150 ? 2.090 -32.233 29.031 1.00 18.77 485 PHE B C 1
ATOM 2548 O O . PHE B 1 150 ? 2.283 -31.774 27.902 1.00 14.93 485 PHE B O 1
ATOM 2556 N N . LYS B 1 151 ? 2.888 -33.137 29.585 1.00 12.54 486 LYS B N 1
ATOM 2557 C CA . LYS B 1 151 ? 3.921 -33.819 28.801 1.00 14.20 486 LYS B CA 1
ATOM 2558 C C . LYS B 1 151 ? 4.110 -35.275 29.231 1.00 20.69 486 LYS B C 1
ATOM 2559 O O . LYS B 1 151 ? 4.319 -35.570 30.416 1.00 17.60 486 LYS B O 1
ATOM 2565 N N . PHE B 1 152 ? 4.029 -36.186 28.265 1.00 13.80 487 PHE B N 1
ATOM 2566 C CA . PHE B 1 152 ? 4.463 -37.566 28.474 1.00 13.59 487 PHE B CA 1
ATOM 2567 C C . PHE B 1 152 ? 5.986 -37.627 28.384 1.00 13.68 487 PHE B C 1
ATOM 2568 O O . PHE B 1 152 ? 6.586 -36.974 27.536 1.00 17.53 487 PHE B O 1
ATOM 2576 N N . PHE B 1 153 ? 6.608 -38.437 29.224 1.00 13.58 488 PHE B N 1
ATOM 2577 C CA . PHE B 1 153 ? 7.959 -38.910 28.957 1.00 21.69 488 PHE B CA 1
ATOM 2578 C C . PHE B 1 153 ? 7.904 -40.116 28.010 1.00 25.96 488 PHE B C 1
ATOM 2579 O O . PHE B 1 153 ? 6.828 -40.653 27.733 1.00 21.36 488 PHE B O 1
ATOM 2587 N N . GLN B 1 154 ? 9.059 -40.511 27.480 1.00 34.09 489 GLN B N 1
ATOM 2588 C CA . GLN B 1 154 ? 9.114 -41.291 26.242 1.00 29.73 489 GLN B CA 1
ATOM 2589 C C . GLN B 1 154 ? 8.297 -42.589 26.307 1.00 31.32 489 GLN B C 1
ATOM 2590 O O . GLN B 1 154 ? 7.744 -43.032 25.296 1.00 27.48 489 GLN B O 1
ATOM 2592 N N . ASP B 1 155 ? 8.226 -43.206 27.485 1.00 31.91 490 ASP B N 1
ATOM 2593 C CA . ASP B 1 155 ? 7.559 -44.503 27.618 1.00 30.84 490 ASP B CA 1
ATOM 2594 C C . ASP B 1 155 ? 6.049 -44.356 27.823 1.00 25.46 490 ASP B C 1
ATOM 2595 O O . ASP B 1 155 ? 5.290 -45.311 27.626 1.00 21.24 490 ASP B O 1
ATOM 2600 N N . HIS B 1 156 ? 5.624 -43.157 28.214 1.00 13.85 491 HIS B N 1
ATOM 2601 C CA . HIS B 1 156 ? 4.244 -42.892 28.613 1.00 12.33 491 HIS B CA 1
ATOM 2602 C C . HIS B 1 156 ? 3.882 -43.553 29.943 1.00 9.96 491 HIS B C 1
ATOM 2603 O O . HIS B 1 156 ? 2.708 -43.637 30.290 1.00 13.74 491 HIS B O 1
ATOM 2610 N N . LYS B 1 157 ? 4.889 -44.040 30.657 1.00 14.51 492 LYS B N 1
ATOM 2611 C CA . LYS B 1 157 ? 4.709 -44.575 32.012 1.00 15.92 492 LYS B CA 1
ATOM 2612 C C . LYS B 1 157 ? 4.739 -43.437 33.024 1.00 17.05 492 LYS B C 1
ATOM 2613 O O . LYS B 1 157 ? 4.303 -43.598 34.166 1.00 21.39 492 LYS B O 1
ATOM 2619 N N . MET B 1 158 ? 5.293 -42.303 32.602 1.00 14.37 493 MET B N 1
ATOM 2620 C CA . MET B 1 158 ? 5.309 -41.104 33.422 1.00 13.83 493 MET B CA 1
ATOM 2621 C C . MET B 1 158 ? 4.909 -39.889 32.610 1.00 10.82 493 MET B C 1
ATOM 2622 O O . MET B 1 158 ? 4.884 -39.937 31.367 1.00 15.44 493 MET B O 1
ATOM 2627 N N . ALA B 1 159 ? 4.594 -38.798 33.317 1.00 10.63 494 ALA B N 1
ATOM 2628 C CA . ALA B 1 159 ? 4.157 -37.565 32.687 1.00 8.06 494 ALA B CA 1
ATOM 2629 C C . ALA B 1 159 ? 4.324 -36.367 33.630 1.00 8.75 494 ALA B C 1
ATOM 2630 O O . ALA B 1 159 ? 4.581 -36.524 34.827 1.00 14.42 494 ALA B O 1
ATOM 2632 N N . LEU B 1 160 ? 4.335 -35.172 33.054 1.00 10.04 495 LEU B N 1
ATOM 2633 C CA . LEU B 1 160 ? 4.251 -33.956 33.836 1.00 12.39 495 LEU B CA 1
ATOM 2634 C C . LEU B 1 160 ? 2.916 -33.304 33.525 1.00 13.22 495 LEU B C 1
ATOM 2635 O O . LEU B 1 160 ? 2.543 -33.149 32.363 1.00 17.11 495 LEU B O 1
ATOM 2640 N N . LEU B 1 161 ? 2.162 -32.979 34.564 1.00 10.91 496 LEU B N 1
ATOM 2641 C CA . LEU B 1 161 ? 0.903 -32.278 34.386 1.00 10.56 496 LEU B CA 1
ATOM 2642 C C . LEU B 1 161 ? 0.935 -31.007 35.243 1.00 10.73 496 LEU B C 1
ATOM 2643 O O . LEU B 1 161 ? 1.178 -31.074 36.454 1.00 10.26 496 LEU B O 1
ATOM 2648 N N . GLN B 1 162 ? 0.702 -29.861 34.603 1.00 12.15 497 GLN B N 1
ATOM 2649 C CA . GLN B 1 162 ? 0.791 -28.554 35.268 1.00 12.37 497 GLN B CA 1
ATOM 2650 C C . GLN B 1 162 ? -0.591 -27.967 35.496 1.00 11.15 497 GLN B C 1
ATOM 2651 O O . GLN B 1 162 ? -1.335 -27.742 34.551 1.00 12.10 497 GLN B O 1
ATOM 2657 N N . MET B 1 163 ? -0.930 -27.711 36.754 1.00 11.09 498 MET B N 1
ATOM 2658 C CA . MET B 1 163 ? -2.179 -27.030 37.096 1.00 10.91 498 MET B CA 1
ATOM 2659 C C . MET B 1 163 ? -1.997 -25.513 37.041 1.00 14.46 498 MET B C 1
ATOM 2660 O O . MET B 1 163 ? -0.884 -25.020 36.850 1.00 24.52 498 MET B O 1
ATOM 2665 N N . ALA B 1 164 ? -3.083 -24.771 37.211 1.00 16.59 499 ALA B N 1
ATOM 2666 C CA . ALA B 1 164 ? -3.009 -23.311 37.179 1.00 14.61 499 ALA B CA 1
ATOM 2667 C C . ALA B 1 164 ? -2.173 -22.758 38.324 1.00 17.10 499 ALA B C 1
ATOM 2668 O O . ALA B 1 164 ? -1.491 -21.754 38.171 1.00 15.80 499 ALA B O 1
ATOM 2670 N N . THR B 1 165 ? -2.207 -23.424 39.473 1.00 16.89 500 THR B N 1
ATOM 2671 C CA . THR B 1 165 ? -1.534 -22.909 40.661 1.00 13.72 500 THR B CA 1
ATOM 2672 C C . THR B 1 165 ? -1.031 -24.026 41.541 1.00 10.82 500 THR B C 1
ATOM 2673 O O . THR B 1 165 ? -1.403 -25.197 41.370 1.00 11.30 500 THR B O 1
ATOM 2677 N N . VAL B 1 166 ? -0.152 -23.669 42.463 1.00 10.03 501 VAL B N 1
ATOM 2678 C CA . VAL B 1 166 ? 0.315 -24.622 43.456 1.00 11.25 501 VAL B CA 1
ATOM 2679 C C . VAL B 1 166 ? -0.880 -25.118 44.267 1.00 12.37 501 VAL B C 1
ATOM 2680 O O . VAL B 1 166 ? -0.985 -26.303 44.565 1.00 12.84 501 VAL B O 1
ATOM 2684 N N . GLU B 1 167 ? -1.790 -24.219 44.619 1.00 11.78 502 GLU B N 1
ATOM 2685 C CA . GLU B 1 167 ? -2.943 -24.639 45.419 1.00 13.58 502 GLU B CA 1
ATOM 2686 C C . GLU B 1 167 ? -3.772 -25.712 44.697 1.00 11.43 502 GLU B C 1
ATOM 2687 O O . GLU B 1 167 ? -4.286 -26.618 45.326 1.00 9.42 502 GLU B O 1
ATOM 2693 N N . GLU B 1 168 ? -3.973 -25.544 43.394 1.00 11.63 503 GLU B N 1
ATOM 2694 C CA . GLU B 1 168 ? -4.682 -26.539 42.574 1.00 12.67 503 GLU B CA 1
ATOM 2695 C C . GLU B 1 168 ? -3.923 -27.852 42.462 1.00 10.73 503 GLU B C 1
ATOM 2696 O O . GLU B 1 168 ? -4.519 -28.938 42.398 1.00 9.43 503 GLU B O 1
ATOM 2702 N N . ALA B 1 169 ? -2.595 -27.768 42.509 1.00 9.07 504 ALA B N 1
ATOM 2703 C CA . ALA B 1 169 ? -1.760 -28.942 42.411 1.00 8.84 504 ALA B CA 1
ATOM 2704 C C . ALA B 1 169 ? -1.868 -29.749 43.694 1.00 9.72 504 ALA B C 1
ATOM 2705 O O . ALA B 1 169 ? -1.866 -30.979 43.665 1.00 11.66 504 ALA B O 1
ATOM 2707 N N . ILE B 1 170 ? -1.908 -29.051 44.819 1.00 8.44 505 ILE B N 1
ATOM 2708 C CA . ILE B 1 170 ? -1.995 -29.730 46.112 1.00 9.66 505 ILE B CA 1
ATOM 2709 C C . ILE B 1 170 ? -3.330 -30.468 46.171 1.00 7.92 505 ILE B C 1
ATOM 2710 O O . ILE B 1 170 ? -3.369 -31.700 46.345 1.00 8.57 505 ILE B O 1
ATOM 2715 N N . GLN B 1 171 ? -4.373 -29.762 45.776 1.00 9.57 506 GLN B N 1
ATOM 2716 C CA . GLN B 1 171 ? -5.706 -30.355 45.680 1.00 11.51 506 GLN B CA 1
ATOM 2717 C C . GLN B 1 171 ? -5.697 -31.625 44.826 1.00 12.44 506 GLN B C 1
ATOM 2718 O O . GLN B 1 171 ? -6.157 -32.671 45.280 1.00 11.60 506 GLN B O 1
ATOM 2724 N N . ALA B 1 172 ? -5.122 -31.554 43.621 1.00 10.37 507 ALA B N 1
ATOM 2725 C CA . ALA B 1 172 ? -5.069 -32.719 42.729 1.00 11.54 507 ALA B CA 1
ATOM 2726 C C . ALA B 1 172 ? -4.292 -33.902 43.306 1.00 8.08 507 ALA B C 1
ATOM 2727 O O . ALA B 1 172 ? -4.625 -35.062 43.041 1.00 10.26 507 ALA B O 1
ATOM 2729 N N . LEU B 1 173 ? -3.173 -33.628 43.974 1.00 8.16 508 LEU B N 1
ATOM 2730 C CA . LEU B 1 173 ? -2.323 -34.694 44.473 1.00 8.09 508 LEU B CA 1
ATOM 2731 C C . LEU B 1 173 ? -3.069 -35.409 45.586 1.00 9.33 508 LEU B C 1
ATOM 2732 O O . LEU B 1 173 ? -3.019 -36.633 45.704 1.00 9.85 508 LEU B O 1
ATOM 2737 N N . ILE B 1 174 ? -3.748 -34.633 46.405 1.00 8.21 509 ILE B N 1
ATOM 2738 C CA . ILE B 1 174 ? -4.535 -35.179 47.517 1.00 9.47 509 ILE B CA 1
ATOM 2739 C C . ILE B 1 174 ? -5.614 -36.116 46.957 1.00 11.34 509 ILE B C 1
ATOM 2740 O O . ILE B 1 174 ? -5.725 -37.278 47.385 1.00 10.70 509 ILE B O 1
ATOM 2745 N N . ASP B 1 175 ? -6.281 -35.660 45.901 1.00 11.43 510 ASP B N 1
ATOM 2746 C CA . ASP B 1 175 ? -7.387 -36.403 45.269 1.00 11.40 510 ASP B CA 1
ATOM 2747 C C . ASP B 1 175 ? -6.929 -37.634 44.500 1.00 13.21 510 ASP B C 1
ATOM 2748 O O . ASP B 1 175 ? -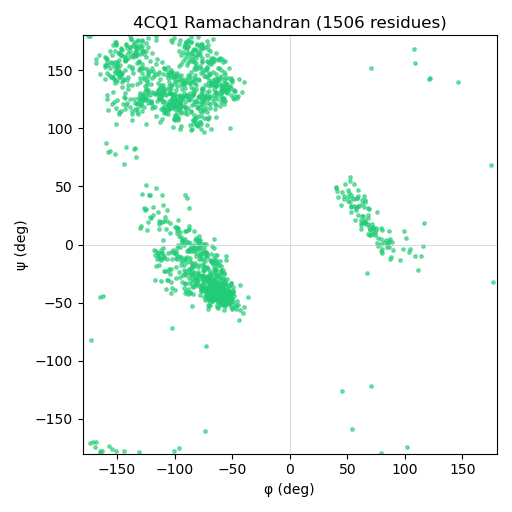7.632 -38.661 44.501 1.00 11.07 510 ASP B O 1
ATOM 2753 N N . LEU B 1 176 ? -5.822 -37.521 43.762 1.00 9.82 511 LEU B N 1
ATOM 2754 C CA . LEU B 1 176 ? -5.530 -38.487 42.697 1.00 10.98 511 LEU B CA 1
ATOM 2755 C C . LEU B 1 176 ? -4.303 -39.361 42.904 1.00 11.81 511 LEU B C 1
ATOM 2756 O O . LEU B 1 176 ? -4.094 -40.343 42.174 1.00 16.05 511 LEU B O 1
ATOM 2761 N N . HIS B 1 177 ? -3.522 -39.080 43.937 1.00 12.87 512 HIS B N 1
ATOM 2762 C CA . HIS B 1 177 ? -2.500 -40.028 44.313 1.00 12.10 512 HIS B CA 1
ATOM 2763 C C . HIS B 1 177 ? -3.162 -41.367 44.640 1.00 11.58 512 HIS B C 1
ATOM 2764 O O . HIS B 1 177 ? -4.169 -41.420 45.357 1.00 12.84 512 HIS B O 1
ATOM 2771 N N . ASN B 1 178 ? -2.611 -42.428 44.062 1.00 12.47 513 ASN B N 1
ATOM 2772 C CA . ASN B 1 178 ? -3.127 -43.797 44.208 1.00 13.46 513 ASN B CA 1
ATOM 2773 C C . ASN B 1 178 ? -4.473 -44.022 43.536 1.00 15.85 513 ASN B C 1
ATOM 2774 O O . ASN B 1 178 ? -5.165 -45.006 43.825 1.00 15.69 513 ASN B O 1
ATOM 2779 N N . TYR B 1 179 ? -4.843 -43.130 42.626 1.00 11.49 514 TYR B N 1
ATOM 2780 C CA . TYR B 1 179 ? -6.090 -43.287 41.903 1.00 13.94 514 TYR B CA 1
ATOM 2781 C C . TYR B 1 179 ? -6.014 -44.562 41.055 1.00 13.67 514 TYR B C 1
ATOM 2782 O O . TYR B 1 179 ? -4.998 -44.828 40.413 1.00 16.15 514 TYR B O 1
ATOM 2791 N N . ASN B 1 180 ? -7.088 -45.349 41.054 1.00 14.61 515 ASN B N 1
ATOM 2792 C CA . ASN B 1 180 ? -7.122 -46.589 40.284 1.00 19.16 515 ASN B CA 1
ATOM 2793 C C . ASN B 1 180 ? -7.501 -46.296 38.838 1.00 24.20 515 ASN B C 1
ATOM 2794 O O . ASN B 1 180 ? -8.617 -45.851 38.558 1.00 23.48 515 ASN B O 1
ATOM 2799 N N . LEU B 1 181 ? -6.543 -46.474 37.934 1.00 21.19 516 LEU B N 1
ATOM 2800 C CA . LEU B 1 181 ? -6.773 -46.221 36.516 1.00 24.81 516 LEU B CA 1
ATOM 2801 C C . LEU B 1 181 ? -7.281 -47.503 35.854 1.00 24.87 516 LEU B C 1
ATOM 2802 O O . LEU B 1 181 ? -6.909 -47.825 34.724 1.00 27.23 516 LEU B O 1
ATOM 2807 N N . GLY B 1 182 ? -8.148 -48.216 36.562 1.00 30.71 517 GLY B N 1
ATOM 2808 C CA . GLY B 1 182 ? -8.741 -49.442 36.045 1.00 31.86 517 GLY B CA 1
ATOM 2809 C C . GLY B 1 182 ? -7.719 -50.554 35.964 1.00 30.63 517 GLY B C 1
ATOM 2810 O O . GLY B 1 182 ? -6.541 -50.303 35.715 1.00 24.44 517 GLY B O 1
ATOM 2811 N N . GLU B 1 183 ? -8.189 -51.792 36.084 1.00 28.36 518 GLU B N 1
ATOM 2812 C CA . GLU B 1 183 ? -7.337 -52.910 36.476 1.00 30.67 518 GLU B CA 1
ATOM 2813 C C . GLU B 1 183 ? -6.636 -52.558 37.787 1.00 31.94 518 GLU B C 1
ATOM 2814 O O . GLU B 1 183 ? -7.100 -51.690 38.523 1.00 36.21 518 GLU B O 1
ATOM 2816 N N . ASN B 1 184 ? -5.522 -53.214 38.086 1.00 31.16 519 ASN B N 1
ATOM 2817 C CA . ASN B 1 184 ? -4.827 -52.949 39.349 1.00 34.78 519 ASN B CA 1
ATOM 2818 C C . ASN B 1 184 ? -3.775 -51.850 39.204 1.00 31.65 519 ASN B C 1
ATOM 2819 O O . ASN B 1 184 ? -2.658 -51.990 39.696 1.00 31.94 519 ASN B O 1
ATOM 2821 N N . HIS B 1 185 ? -4.113 -50.778 38.492 1.00 29.48 520 HIS B N 1
ATOM 2822 C CA . HIS B 1 185 ? -3.105 -49.791 38.110 1.00 27.08 520 HIS B CA 1
ATOM 2823 C C . HIS B 1 185 ? -3.340 -48.475 38.823 1.00 21.90 520 HIS B C 1
ATOM 2824 O O . HIS B 1 185 ? -4.232 -47.714 38.461 1.00 26.55 520 HIS B O 1
ATOM 2831 N N . HIS B 1 186 ? -2.505 -48.198 39.816 1.00 20.63 521 HIS B N 1
ATOM 2832 C CA . HIS B 1 186 ? -2.678 -47.012 40.649 1.00 18.00 521 HIS B CA 1
ATOM 2833 C C . HIS B 1 186 ? -1.706 -45.895 40.275 1.00 16.18 521 HIS B C 1
ATOM 2834 O O . HIS B 1 186 ? -0.506 -46.111 40.183 1.00 15.89 521 HIS B O 1
ATOM 2841 N N . LEU B 1 187 ? -2.255 -44.702 40.071 1.00 15.20 522 LEU B N 1
ATOM 2842 C CA . LEU B 1 187 ? -1.486 -43.525 39.686 1.00 13.81 522 LEU B CA 1
ATOM 2843 C C . LEU B 1 187 ? -0.671 -42.995 40.878 1.00 11.83 522 LEU B C 1
ATOM 2844 O O . LEU B 1 187 ? -1.169 -42.920 41.999 1.00 16.29 522 LEU B O 1
ATOM 2849 N N . ARG B 1 188 ? 0.581 -42.626 40.628 1.00 9.59 523 ARG B N 1
ATOM 2850 C CA . ARG B 1 188 ? 1.389 -41.960 41.641 1.00 13.90 523 ARG B CA 1
ATOM 2851 C C . ARG B 1 188 ? 1.613 -40.497 41.259 1.00 12.69 523 ARG B C 1
ATOM 2852 O O . ARG B 1 188 ? 1.961 -40.181 40.108 1.00 14.29 523 ARG B O 1
ATOM 2855 N N . VAL B 1 189 ? 1.381 -39.623 42.226 1.00 10.72 524 VAL B N 1
ATOM 2856 C CA . VAL B 1 189 ? 1.391 -38.184 42.014 1.00 9.61 524 VAL B CA 1
ATOM 2857 C C . VAL B 1 189 ? 2.351 -37.560 43.028 1.00 11.38 524 VAL B C 1
ATOM 2858 O O . VAL B 1 189 ? 2.257 -37.830 44.239 1.00 9.69 524 VAL B O 1
ATOM 2862 N N . SER B 1 190 ? 3.390 -36.921 42.492 1.00 10.70 525 SER B N 1
ATOM 2863 C CA . SER B 1 190 ? 4.433 -36.220 43.270 1.00 12.52 525 SER B CA 1
ATOM 2864 C C . SER B 1 190 ? 4.539 -34.765 42.802 1.00 10.58 525 SER B C 1
ATOM 2865 O O . SER B 1 190 ? 4.117 -34.430 41.692 1.00 9.47 525 SER B O 1
ATOM 2868 N N . PHE B 1 191 ? 5.236 -33.945 43.585 1.00 8.54 526 PHE B N 1
ATOM 2869 C CA . PHE B 1 191 ? 5.695 -32.658 43.118 1.00 11.90 526 PHE B CA 1
ATOM 2870 C C . PHE B 1 191 ? 6.910 -32.825 42.221 1.00 11.16 526 PHE B C 1
ATOM 2871 O O . PHE B 1 191 ? 7.414 -33.939 42.018 1.00 16.04 526 PHE B O 1
ATOM 2879 N N . SER B 1 192 ? 7.317 -31.723 41.612 1.00 16.68 527 SER B N 1
ATOM 2880 C CA . SER B 1 192 ? 8.369 -31.754 40.614 1.00 15.04 527 SER B CA 1
ATOM 2881 C C . SER B 1 192 ? 9.006 -30.385 40.583 1.00 16.22 527 SER B C 1
ATOM 2882 O O . SER B 1 192 ? 8.325 -29.380 40.816 1.00 18.12 527 SER B O 1
ATOM 2885 N N . LYS B 1 193 ? 10.318 -30.342 40.361 1.00 16.69 528 LYS B N 1
ATOM 2886 C CA . LYS B 1 193 ? 10.990 -29.049 40.232 1.00 18.37 528 LYS B CA 1
ATOM 2887 C C . LYS B 1 193 ? 11.115 -28.673 38.760 1.00 19.81 528 LYS B C 1
ATOM 2888 O O . LYS B 1 193 ? 11.532 -27.560 38.421 1.00 19.22 528 LYS B O 1
ATOM 2894 N N . SER B 1 194 ? 10.655 -29.566 37.890 1.00 15.57 529 SER B N 1
ATOM 2895 C CA . SER B 1 194 ? 10.730 -29.334 36.454 1.00 22.04 529 SER B CA 1
ATOM 2896 C C . SER B 1 194 ? 9.551 -28.516 35.922 1.00 21.77 529 SER B C 1
ATOM 2897 O O . SER B 1 194 ? 8.526 -28.333 36.588 1.00 20.46 529 SER B O 1
ATOM 2900 N N . THR B 1 195 ? 9.718 -28.002 34.714 1.00 18.90 530 THR B N 1
ATOM 2901 C CA . THR B 1 195 ? 8.676 -27.234 34.059 1.00 24.15 530 THR B CA 1
ATOM 2902 C C . THR B 1 195 ? 8.507 -27.773 32.640 1.00 26.54 530 THR B C 1
ATOM 2903 O O . THR B 1 195 ? 9.450 -28.305 32.050 1.00 37.32 530 THR B O 1
ATOM 2907 N N . ILE B 1 196 ? 7.298 -27.675 32.109 1.00 23.44 531 ILE B N 1
ATOM 2908 C CA . ILE B 1 196 ? 7.012 -28.234 30.797 1.00 23.07 531 ILE B CA 1
ATOM 2909 C C . ILE B 1 196 ? 7.415 -27.211 29.742 1.00 26.15 531 ILE B C 1
ATOM 2910 O O . ILE B 1 196 ? 8.334 -27.442 28.965 1.00 29.21 531 ILE B O 1
ATOM 2916 N N . ASN C 1 2 ? -9.650 -3.439 69.728 1.00 17.69 337 ASN C N 1
ATOM 2917 C CA . ASN C 1 2 ? -8.291 -4.024 69.822 1.00 20.45 337 ASN C CA 1
ATOM 2918 C C . ASN C 1 2 ? -7.487 -3.722 68.556 1.00 18.88 337 ASN C C 1
ATOM 2919 O O . ASN C 1 2 ? -7.622 -4.412 67.542 1.00 21.35 337 ASN C O 1
ATOM 2924 N N . THR C 1 3 ? -6.656 -2.685 68.624 1.00 16.53 338 THR C N 1
ATOM 2925 C CA . THR C 1 3 ? -6.044 -2.098 67.431 1.00 18.17 338 THR C CA 1
ATOM 2926 C C . THR C 1 3 ? -4.626 -2.591 67.163 1.00 19.30 338 THR C C 1
ATOM 2927 O O . THR C 1 3 ? -4.051 -2.276 66.111 1.00 14.77 338 THR C O 1
ATOM 2931 N N . VAL C 1 4 ? -4.021 -3.274 68.128 1.00 12.96 339 VAL C N 1
ATOM 2932 C CA . VAL C 1 4 ? -2.612 -3.664 67.997 1.00 14.61 339 VAL C CA 1
ATOM 2933 C C . VAL C 1 4 ? -2.457 -5.149 67.644 1.00 17.21 339 VAL C C 1
ATOM 2934 O O . VAL C 1 4 ? -2.962 -6.025 68.331 1.00 16.41 339 VAL C O 1
ATOM 2938 N N . LEU C 1 5 ? -1.771 -5.405 66.537 1.00 13.99 340 LEU C N 1
ATOM 2939 C CA . LEU C 1 5 ? -1.410 -6.747 66.109 1.00 14.54 340 LEU C CA 1
ATOM 2940 C C . LEU C 1 5 ? 0.001 -7.139 66.579 1.00 14.47 340 LEU C C 1
ATOM 2941 O O . LEU C 1 5 ? 0.884 -6.297 66.695 1.00 14.96 340 LEU C O 1
ATOM 2946 N N . LEU C 1 6 ? 0.195 -8.417 66.889 1.00 14.11 341 LEU C N 1
ATOM 2947 C CA . LEU C 1 6 ? 1.532 -8.990 66.993 1.00 9.95 341 LEU C CA 1
ATOM 2948 C C . LEU C 1 6 ? 1.849 -9.816 65.752 1.00 11.71 341 LEU C C 1
ATOM 2949 O O . LEU C 1 6 ? 1.028 -10.646 65.308 1.00 11.36 341 LEU C O 1
ATOM 2954 N N . VAL C 1 7 ? 3.050 -9.601 65.211 1.00 11.19 342 VAL C N 1
ATOM 2955 C CA . VAL C 1 7 ? 3.503 -10.294 64.019 1.00 9.75 342 VAL C CA 1
ATOM 2956 C C . VAL C 1 7 ? 4.839 -10.932 64.310 1.00 9.44 342 VAL C C 1
ATOM 2957 O O . VAL C 1 7 ? 5.728 -10.291 64.845 1.00 10.41 342 VAL C O 1
ATOM 2961 N N . SER C 1 8 ? 4.941 -12.232 64.083 1.00 8.86 343 SER C N 1
ATOM 2962 C CA . SER C 1 8 ? 6.144 -12.950 64.450 1.00 12.31 343 SER C CA 1
ATOM 2963 C C . SER C 1 8 ? 6.631 -13.834 63.301 1.00 10.83 343 SER C C 1
ATOM 2964 O O . SER C 1 8 ? 5.988 -13.916 62.232 1.00 12.83 343 SER C O 1
ATOM 2967 N N . ASN C 1 9 ? 7.781 -14.472 63.526 1.00 12.97 344 ASN C N 1
ATOM 2968 C CA . ASN C 1 9 ? 8.493 -15.237 62.496 1.00 16.25 344 ASN C CA 1
ATOM 2969 C C . ASN C 1 9 ? 8.829 -14.372 61.288 1.00 16.23 344 ASN C C 1
ATOM 2970 O O . ASN C 1 9 ? 8.864 -14.856 60.149 1.00 15.17 344 ASN C O 1
ATOM 2975 N N . LEU C 1 10 ? 9.055 -13.083 61.536 1.00 12.21 345 LEU C N 1
ATOM 2976 C CA . LEU C 1 10 ? 9.580 -12.195 60.507 1.00 9.88 345 LEU C CA 1
ATOM 2977 C C . LEU C 1 10 ? 11.027 -12.528 60.241 1.00 9.28 345 LEU C C 1
ATOM 2978 O O . LEU C 1 10 ? 11.692 -13.142 61.081 1.00 12.05 345 LEU C O 1
ATOM 2983 N N . ASN C 1 11 ? 11.493 -12.158 59.054 1.00 11.52 346 ASN C N 1
ATOM 2984 C CA . ASN C 1 11 ? 12.908 -12.208 58.716 1.00 12.02 346 ASN C CA 1
ATOM 2985 C C . ASN C 1 11 ? 13.661 -11.041 59.349 1.00 10.46 346 ASN C C 1
ATOM 2986 O O . ASN C 1 11 ? 13.560 -9.890 58.880 1.00 10.23 346 ASN C O 1
ATOM 2991 N N . GLU C 1 12 ? 14.315 -11.335 60.470 1.00 13.35 347 GLU C N 1
ATOM 2992 C CA . GLU C 1 12 ? 14.964 -10.327 61.301 1.00 15.99 347 GLU C CA 1
ATOM 2993 C C . GLU C 1 12 ? 15.941 -9.473 60.493 1.00 18.88 347 GLU C C 1
ATOM 2994 O O . GLU C 1 12 ? 16.105 -8.291 60.771 1.00 17.61 347 GLU C O 1
ATOM 2997 N N . GLU C 1 13 ? 16.533 -10.049 59.453 1.00 16.80 348 GLU C N 1
ATOM 2998 C CA . GLU C 1 13 ? 17.601 -9.375 58.719 1.00 23.83 348 GLU C CA 1
ATOM 2999 C C . GLU C 1 13 ? 17.077 -8.468 57.603 1.00 29.25 348 GLU C C 1
ATOM 3000 O O . GLU C 1 13 ? 17.828 -7.656 57.051 1.00 30.06 348 GLU C O 1
ATOM 3006 N N . MET C 1 14 ? 15.787 -8.586 57.290 1.00 19.32 349 MET C N 1
ATOM 3007 C CA . MET C 1 14 ? 15.213 -7.887 56.140 1.00 21.30 349 MET C CA 1
ATOM 3008 C C . MET C 1 14 ? 14.135 -6.883 56.540 1.00 16.89 349 MET C C 1
ATOM 3009 O O . MET C 1 14 ? 13.932 -5.883 55.857 1.00 21.04 349 MET C O 1
ATOM 3014 N N . VAL C 1 15 ? 13.423 -7.170 57.627 1.00 18.34 350 VAL C N 1
ATOM 3015 C CA . VAL C 1 15 ? 12.268 -6.372 58.023 1.00 14.74 350 VAL C CA 1
ATOM 3016 C C . VAL C 1 15 ? 12.636 -4.963 58.484 1.00 15.31 350 VAL C C 1
ATOM 3017 O O . VAL C 1 15 ? 13.655 -4.763 59.145 1.00 14.46 350 VAL C O 1
ATOM 3021 N N . THR C 1 16 ? 11.830 -3.988 58.070 1.00 17.06 351 THR C N 1
ATOM 3022 C CA . THR C 1 16 ? 11.889 -2.624 58.600 1.00 13.35 351 THR C CA 1
ATOM 3023 C C . THR C 1 16 ? 10.490 -2.178 58.979 1.00 11.49 351 THR C C 1
ATOM 3024 O O . THR C 1 16 ? 9.515 -2.567 58.323 1.00 9.12 351 THR C O 1
ATOM 3028 N N . PRO C 1 17 ? 10.395 -1.190 59.878 1.00 13.26 352 PRO C N 1
ATOM 3029 C CA . PRO C 1 17 ? 9.087 -0.562 60.086 1.00 12.17 352 PRO C CA 1
ATOM 3030 C C . PRO C 1 17 ? 8.431 -0.077 58.772 1.00 8.98 352 PRO C C 1
ATOM 3031 O O . PRO C 1 17 ? 7.207 -0.112 58.644 1.00 7.31 352 PRO C O 1
ATOM 3035 N N . GLN C 1 18 ? 9.211 0.397 57.812 1.00 10.46 353 GLN C N 1
ATOM 3036 C CA . GLN C 1 18 ? 8.627 0.858 56.559 1.00 9.25 353 GLN C CA 1
ATOM 3037 C C . GLN C 1 18 ? 8.010 -0.313 55.789 1.00 8.02 353 GLN C C 1
ATOM 3038 O O . GLN C 1 18 ? 6.918 -0.184 55.244 1.00 10.12 353 GLN C O 1
ATOM 3044 N N . SER C 1 19 ? 8.681 -1.461 55.785 1.00 9.19 354 SER C N 1
ATOM 3045 C CA . SER C 1 19 ? 8.168 -2.608 55.044 1.00 9.63 354 SER C CA 1
ATOM 3046 C C . SER C 1 19 ? 6.886 -3.143 55.667 1.00 11.53 354 SER C C 1
ATOM 3047 O O . SER C 1 19 ? 5.885 -3.340 54.962 1.00 9.79 354 SER C O 1
ATOM 3050 N N . LEU C 1 20 ? 6.850 -3.163 57.000 1.00 11.28 355 LEU C N 1
ATOM 3051 C CA . LEU C 1 20 ? 5.635 -3.528 57.729 1.00 11.08 355 LEU C CA 1
ATOM 3052 C C . LEU C 1 20 ? 4.488 -2.532 57.527 1.00 10.18 355 LEU C C 1
ATOM 3053 O O . LEU C 1 20 ? 3.367 -2.929 57.222 1.00 10.49 355 LEU C O 1
ATOM 3058 N N . PHE C 1 21 ? 4.786 -1.236 57.616 1.00 11.05 356 PHE C N 1
ATOM 3059 C CA . PHE C 1 21 ? 3.816 -0.198 57.303 1.00 9.32 356 PHE C CA 1
ATOM 3060 C C . PHE C 1 21 ? 3.162 -0.390 55.931 1.00 9.06 356 PHE C C 1
ATOM 3061 O O . PHE C 1 21 ? 1.951 -0.272 55.777 1.00 9.16 356 PHE C O 1
ATOM 3069 N N . THR C 1 22 ? 3.967 -0.628 54.911 1.00 9.10 357 THR C N 1
ATOM 3070 C CA . THR C 1 22 ? 3.443 -0.758 53.574 1.00 10.63 357 THR C CA 1
ATOM 3071 C C . THR C 1 22 ? 2.541 -1.984 53.417 1.00 9.54 357 THR C C 1
ATOM 3072 O O . THR C 1 22 ? 1.469 -1.916 52.817 1.00 9.36 357 THR C O 1
ATOM 3076 N N . LEU C 1 23 ? 3.008 -3.112 53.918 1.00 9.86 358 LEU C N 1
ATOM 3077 C CA . LEU C 1 23 ? 2.310 -4.367 53.710 1.00 10.33 358 LEU C CA 1
ATOM 3078 C C . LEU C 1 23 ? 0.991 -4.402 54.486 1.00 9.27 358 LEU C C 1
ATOM 3079 O O . LEU C 1 23 ? -0.072 -4.674 53.919 1.00 8.70 358 LEU C O 1
ATOM 3084 N N . PHE C 1 24 ? 1.054 -4.114 55.784 1.00 13.84 359 PHE C N 1
ATOM 3085 C CA . PHE C 1 24 ? -0.153 -4.039 56.596 1.00 11.53 359 PHE C CA 1
ATOM 3086 C C . PHE C 1 24 ? -1.041 -2.852 56.215 1.00 15.00 359 PHE C C 1
ATOM 3087 O O . PHE C 1 24 ? -2.242 -2.862 56.487 1.00 13.64 359 PHE C O 1
ATOM 3095 N N . GLY C 1 25 ? -0.485 -1.896 55.467 1.00 10.90 360 GLY C N 1
ATOM 3096 C CA . GLY C 1 25 ? -1.239 -0.718 55.050 1.00 9.22 360 GLY C CA 1
ATOM 3097 C C . GLY C 1 25 ? -2.102 -0.979 53.831 1.00 6.98 360 GLY C C 1
ATOM 3098 O O . GLY C 1 25 ? -2.947 -0.167 53.463 1.00 7.35 360 GLY C O 1
ATOM 3099 N N . VAL C 1 26 ? -1.972 -2.174 53.271 1.00 8.52 361 VAL C N 1
ATOM 3100 C CA . VAL C 1 26 ? -2.897 -2.632 52.251 1.00 8.74 361 VAL C CA 1
ATOM 3101 C C . VAL C 1 26 ? -4.302 -2.772 52.865 1.00 12.20 361 VAL C C 1
ATOM 3102 O O . VAL C 1 26 ? -5.318 -2.568 52.194 1.00 12.79 361 VAL C O 1
ATOM 3106 N N . TYR C 1 27 ? -4.362 -3.141 54.142 1.00 11.26 362 TYR C N 1
ATOM 3107 C CA . TYR C 1 27 ? -5.627 -3.505 54.776 1.00 12.67 362 TYR C CA 1
ATOM 3108 C C . TYR C 1 27 ? -6.152 -2.494 55.802 1.00 14.35 362 TYR C C 1
ATOM 3109 O O . TYR C 1 27 ? -7.323 -2.556 56.208 1.00 14.58 362 TYR C O 1
ATOM 3118 N N . GLY C 1 28 ? -5.316 -1.530 56.178 1.00 12.97 363 GLY C N 1
ATOM 3119 C CA . GLY C 1 28 ? -5.769 -0.401 56.979 1.00 14.45 363 GLY C CA 1
ATOM 3120 C C . GLY C 1 28 ? -4.691 0.665 57.082 1.00 12.45 363 GLY C C 1
ATOM 3121 O O . GLY C 1 28 ? -3.686 0.620 56.367 1.00 10.39 363 GLY C O 1
ATOM 3122 N N . ASP C 1 29 ? -4.905 1.641 57.950 1.00 12.38 364 ASP C N 1
ATOM 3123 C CA . ASP C 1 29 ? -3.949 2.720 58.108 1.00 10.50 364 ASP C CA 1
ATOM 3124 C C . ASP C 1 29 ? -3.089 2.487 59.347 1.00 12.44 364 ASP C C 1
ATOM 3125 O O . ASP C 1 29 ? -3.549 2.654 60.478 1.00 12.37 364 ASP C O 1
ATOM 3130 N N . VAL C 1 30 ? -1.827 2.137 59.111 1.00 12.89 365 VAL C N 1
ATOM 3131 C CA . VAL C 1 30 ? -0.881 1.803 60.163 1.00 13.31 365 VAL C CA 1
ATOM 3132 C C . VAL C 1 30 ? -0.426 3.064 60.892 1.00 12.89 365 VAL C C 1
ATOM 3133 O O . VAL C 1 30 ? 0.198 3.938 60.293 1.00 14.90 365 VAL C O 1
ATOM 3137 N N . GLN C 1 31 ? -0.757 3.171 62.176 1.00 10.55 366 GLN C N 1
ATOM 3138 C CA . GLN C 1 31 ? -0.399 4.367 62.937 1.00 11.21 366 GLN C CA 1
ATOM 3139 C C . GLN C 1 31 ? 1.025 4.303 63.498 1.00 13.68 366 GLN C C 1
ATOM 3140 O O . GLN C 1 31 ? 1.662 5.329 63.717 1.00 14.04 366 GLN C O 1
ATOM 3146 N N . ARG C 1 32 ? 1.480 3.104 63.839 1.00 17.03 367 ARG C N 1
ATOM 3147 C CA . ARG C 1 32 ? 2.715 2.945 64.597 1.00 15.57 367 ARG C CA 1
ATOM 3148 C C . ARG C 1 32 ? 3.221 1.542 64.382 1.00 18.30 367 ARG C C 1
ATOM 3149 O O . ARG C 1 32 ? 2.427 0.623 64.290 1.00 13.05 367 ARG C O 1
ATOM 3157 N N . VAL C 1 33 ? 4.538 1.374 64.382 1.00 13.82 368 VAL C N 1
ATOM 3158 C CA . VAL C 1 33 ? 5.140 0.057 64.254 1.00 12.42 368 VAL C CA 1
ATOM 3159 C C . VAL C 1 33 ? 6.275 -0.008 65.255 1.00 15.08 368 VAL C C 1
ATOM 3160 O O . VAL C 1 33 ? 7.001 0.966 65.424 1.00 14.83 368 VAL C O 1
ATOM 3164 N N . LYS C 1 34 ? 6.400 -1.132 65.946 1.00 12.66 369 LYS C N 1
ATOM 3165 C CA . LYS C 1 34 ? 7.557 -1.373 66.792 1.00 13.75 369 LYS C CA 1
ATOM 3166 C C . LYS C 1 34 ? 8.045 -2.790 66.608 1.00 16.82 369 LYS C C 1
ATOM 3167 O O . LYS C 1 34 ? 7.378 -3.760 66.995 1.00 12.95 369 LYS C O 1
ATOM 3173 N N . ILE C 1 35 ? 9.228 -2.894 66.030 1.00 14.02 370 ILE C N 1
ATOM 3174 C CA . ILE C 1 35 ? 9.990 -4.123 66.058 1.00 18.81 370 ILE C CA 1
ATOM 3175 C C . ILE C 1 35 ? 10.615 -4.294 67.431 1.00 20.72 370 ILE C C 1
ATOM 3176 O O . ILE C 1 35 ? 11.225 -3.366 67.970 1.00 16.48 370 ILE C O 1
ATOM 3181 N N . LEU C 1 36 ? 10.443 -5.476 68.006 1.00 18.17 371 LEU C N 1
ATOM 3182 C CA . LEU C 1 36 ? 10.785 -5.688 69.400 1.00 14.66 371 LEU C CA 1
ATOM 3183 C C . LEU C 1 36 ? 12.290 -5.871 69.588 1.00 17.47 371 LEU C C 1
ATOM 3184 O O . LEU C 1 36 ? 12.928 -6.653 68.878 1.00 15.86 371 LEU C O 1
ATOM 3189 N N . TYR C 1 37 ? 12.865 -5.077 70.491 1.00 15.82 372 TYR C N 1
ATOM 3190 C CA . TYR C 1 37 ? 14.313 -5.077 70.713 1.00 19.14 372 TYR C CA 1
ATOM 3191 C C . TYR C 1 37 ? 14.836 -6.477 71.038 1.00 20.10 372 TYR C C 1
ATOM 3192 O O . TYR C 1 37 ? 15.857 -6.904 70.497 1.00 23.93 372 TYR C O 1
ATOM 3194 N N . ASN C 1 38 ? 14.123 -7.194 71.902 1.00 20.02 373 ASN C N 1
ATOM 3195 C CA . ASN C 1 38 ? 14.618 -8.466 72.438 1.00 21.26 373 ASN C CA 1
ATOM 3196 C C . ASN C 1 38 ? 14.149 -9.658 71.620 1.00 23.32 373 ASN C C 1
ATOM 3197 O O . ASN C 1 38 ? 14.658 -10.773 71.783 1.00 22.52 373 ASN C O 1
ATOM 3199 N N . LYS C 1 39 ? 13.162 -9.423 70.754 1.00 19.45 374 LYS C N 1
ATOM 3200 C CA . LYS C 1 39 ? 12.694 -10.446 69.825 1.00 18.99 374 LYS C CA 1
ATOM 3201 C C . LYS C 1 39 ? 12.525 -9.876 68.409 1.00 13.50 374 LYS C C 1
ATOM 3202 O O . LYS C 1 39 ? 11.414 -9.537 67.982 1.00 18.99 374 LYS C O 1
ATOM 3205 N N . LYS C 1 40 ? 13.629 -9.816 67.672 1.00 23.74 375 LYS C N 1
ATOM 3206 C CA . LYS C 1 40 ? 13.716 -9.010 66.455 1.00 22.85 375 LYS C CA 1
ATOM 3207 C C . LYS C 1 40 ? 12.969 -9.630 65.267 1.00 21.38 375 LYS C C 1
ATOM 3208 O O . LYS C 1 40 ? 12.925 -9.040 64.185 1.00 20.23 375 LYS C O 1
ATOM 3214 N N . ASP C 1 41 ? 12.401 -10.820 65.465 1.00 21.47 376 ASP C N 1
ATOM 3215 C CA . ASP C 1 41 ? 11.535 -11.436 64.457 1.00 17.33 376 ASP C CA 1
ATOM 3216 C C . ASP C 1 41 ? 10.060 -11.188 64.776 1.00 15.51 376 ASP C C 1
ATOM 3217 O O . ASP C 1 41 ? 9.171 -11.821 64.189 1.00 14.40 376 ASP C O 1
ATOM 3222 N N . SER C 1 42 ? 9.806 -10.249 65.686 1.00 15.52 377 SER C N 1
ATOM 3223 C CA . SER C 1 42 ? 8.451 -9.875 66.082 1.00 13.21 377 SER C CA 1
ATOM 3224 C C . SER C 1 42 ? 8.276 -8.357 66.023 1.00 10.25 377 SER C C 1
ATOM 3225 O O . SER C 1 42 ? 9.212 -7.583 66.298 1.00 13.72 377 SER C O 1
ATOM 3228 N N . ALA C 1 43 ? 7.043 -7.931 65.775 1.00 7.91 378 ALA C N 1
ATOM 3229 C CA . ALA C 1 43 ? 6.736 -6.527 65.779 1.00 6.43 378 ALA C CA 1
ATOM 3230 C C . ALA C 1 43 ? 5.277 -6.271 66.151 1.00 9.38 378 ALA C C 1
ATOM 3231 O O . ALA C 1 43 ? 4.388 -7.078 65.845 1.00 10.05 378 ALA C O 1
ATOM 3233 N N . LEU C 1 44 ? 5.061 -5.207 66.914 1.00 8.27 379 LEU C N 1
ATOM 3234 C CA . LEU C 1 44 ? 3.740 -4.649 67.119 1.00 10.81 379 LEU C CA 1
ATOM 3235 C C . LEU C 1 44 ? 3.415 -3.665 66.014 1.00 10.15 379 LEU C C 1
ATOM 3236 O O . LEU C 1 44 ? 4.252 -2.837 65.652 1.00 10.59 379 LEU C O 1
ATOM 3241 N N . ILE C 1 45 ? 2.143 -3.635 65.641 1.00 10.85 380 ILE C N 1
ATOM 3242 C CA . ILE C 1 45 ? 1.654 -2.821 64.533 1.00 10.65 380 ILE C CA 1
ATOM 3243 C C . ILE C 1 45 ? 0.278 -2.304 64.927 1.00 14.06 380 ILE C C 1
ATOM 3244 O O . ILE C 1 45 ? -0.618 -3.098 65.220 1.00 17.80 380 ILE C O 1
ATOM 3249 N N . GLN C 1 46 ? 0.153 -0.981 65.049 1.00 14.26 381 GLN C N 1
ATOM 3250 C CA . GLN C 1 46 ? -1.080 -0.375 65.522 1.00 17.42 381 GLN C CA 1
ATOM 3251 C C . GLN C 1 46 ? -1.915 0.154 64.362 1.00 17.84 381 GLN C C 1
ATOM 3252 O O . GLN C 1 46 ? -1.483 1.044 63.625 1.00 15.59 381 GLN C O 1
ATOM 3258 N N . MET C 1 47 ? -3.108 -0.411 64.184 1.00 14.29 382 MET C N 1
ATOM 3259 C CA . MET C 1 47 ? -4.033 0.079 63.166 1.00 13.93 382 MET C CA 1
ATOM 3260 C C . MET C 1 47 ? -4.942 1.200 63.689 1.00 14.53 382 MET C C 1
ATOM 3261 O O . MET C 1 47 ? -5.000 1.456 64.900 1.00 19.17 382 MET C O 1
ATOM 3266 N N . ALA C 1 48 ? -5.687 1.829 62.780 1.00 14.61 383 ALA C N 1
ATOM 3267 C CA . ALA C 1 48 ? -6.573 2.947 63.137 1.00 16.22 383 ALA C CA 1
ATOM 3268 C C . ALA C 1 48 ? -7.738 2.507 64.015 1.00 17.68 383 ALA C C 1
ATOM 3269 O O . ALA C 1 48 ? -8.245 3.292 64.816 1.00 15.14 383 ALA C O 1
ATOM 3271 N N . ASP C 1 49 ? -8.242 1.304 63.764 1.00 19.90 384 ASP C N 1
ATOM 3272 C CA . ASP C 1 49 ? -9.353 0.765 64.537 1.00 23.88 384 ASP C CA 1
ATOM 3273 C C . ASP C 1 49 ? -9.366 -0.752 64.448 1.00 20.47 384 ASP C C 1
ATOM 3274 O O . ASP C 1 49 ? -8.428 -1.360 63.933 1.00 18.73 384 ASP C O 1
ATOM 3279 N N . GLY C 1 50 ? -10.411 -1.355 65.004 1.00 22.28 385 GLY C N 1
ATOM 3280 C CA . GLY C 1 50 ? -10.412 -2.778 65.274 1.00 17.44 385 GLY C CA 1
ATOM 3281 C C . GLY C 1 50 ? -10.829 -3.585 64.065 1.00 14.74 385 GLY C C 1
ATOM 3282 O O . GLY C 1 50 ? -10.433 -4.738 63.918 1.00 12.87 385 GLY C O 1
ATOM 3283 N N . ASN C 1 51 ? -11.673 -2.996 63.228 1.00 16.46 386 ASN C N 1
ATOM 3284 C CA . ASN C 1 51 ? -12.032 -3.602 61.958 1.00 16.37 386 ASN C CA 1
ATOM 3285 C C . ASN C 1 51 ? -10.825 -3.735 61.029 1.00 15.69 386 ASN C C 1
ATOM 3286 O O . ASN C 1 51 ? -10.681 -4.737 60.336 1.00 19.09 386 ASN C O 1
ATOM 3291 N N . GLN C 1 52 ? -9.931 -2.747 61.071 1.00 15.38 387 GLN C N 1
ATOM 3292 C CA . GLN C 1 52 ? -8.701 -2.788 60.281 1.00 14.72 387 GLN C CA 1
ATOM 3293 C C . GLN C 1 52 ? -7.745 -3.866 60.791 1.00 11.26 387 GLN C C 1
ATOM 3294 O O . GLN C 1 52 ? -7.226 -4.665 60.024 1.00 16.31 387 GLN C O 1
ATOM 3300 N N . SER C 1 53 ? -7.634 -3.988 62.106 1.00 11.13 388 SER C N 1
ATOM 3301 C CA . SER C 1 53 ? -6.779 -4.994 62.712 1.00 11.09 388 SER C CA 1
ATOM 3302 C C . SER C 1 53 ? -7.288 -6.391 62.375 1.00 10.76 388 SER C C 1
ATOM 3303 O O . SER C 1 53 ? -6.515 -7.298 62.074 1.00 9.35 388 SER C O 1
ATOM 3306 N N . GLN C 1 54 ? -8.603 -6.545 62.373 1.00 14.22 389 GLN C N 1
ATOM 3307 C CA . GLN C 1 54 ? -9.199 -7.838 62.093 1.00 16.49 389 GLN C CA 1
ATOM 3308 C C . GLN C 1 54 ? -8.897 -8.195 60.644 1.00 13.68 389 GLN C C 1
ATOM 3309 O O . GLN C 1 54 ? -8.468 -9.313 60.347 1.00 15.04 389 GLN C O 1
ATOM 3315 N N . LEU C 1 55 ? -9.022 -7.197 59.774 1.00 12.67 390 LEU C N 1
ATOM 3316 C CA . LEU C 1 55 ? -8.898 -7.375 58.331 1.00 14.73 390 LEU C CA 1
ATOM 3317 C C . LEU C 1 55 ? -7.463 -7.701 57.950 1.00 15.60 390 LEU C C 1
ATOM 3318 O O . LEU C 1 55 ? -7.212 -8.631 57.188 1.00 15.98 390 LEU C O 1
ATOM 3323 N N . ALA C 1 56 ? -6.519 -6.932 58.479 1.00 14.93 391 ALA C N 1
ATOM 3324 C CA . ALA C 1 56 ? -5.099 -7.218 58.254 1.00 14.21 391 ALA C CA 1
ATOM 3325 C C . ALA C 1 56 ? -4.733 -8.603 58.754 1.00 12.40 391 ALA C C 1
ATOM 3326 O O . ALA C 1 56 ? -3.965 -9.317 58.117 1.00 11.80 391 ALA C O 1
ATOM 3328 N N . MET C 1 57 ? -5.234 -8.964 59.932 1.00 15.17 392 MET C N 1
ATOM 3329 C CA . MET C 1 57 ? -4.875 -10.235 60.518 1.00 11.01 392 MET C CA 1
ATOM 3330 C C . MET C 1 57 ? -5.420 -11.396 59.684 1.00 10.85 392 MET C C 1
ATOM 3331 O O . MET C 1 57 ? -4.720 -12.375 59.443 1.00 11.70 392 MET C O 1
ATOM 3336 N N . ASN C 1 58 ? -6.643 -11.260 59.178 1.00 13.27 393 ASN C N 1
ATOM 3337 C CA . ASN C 1 58 ? -7.249 -12.332 58.392 1.00 15.37 393 ASN C CA 1
ATOM 3338 C C . ASN C 1 58 ? -6.518 -12.573 57.070 1.00 17.44 393 ASN C C 1
ATOM 3339 O O . ASN C 1 58 ? -6.248 -13.723 56.703 1.00 13.47 393 ASN C O 1
ATOM 3344 N N . HIS C 1 59 ? -6.123 -11.490 56.406 1.00 16.57 394 HIS C N 1
ATOM 3345 C CA . HIS C 1 59 ? -5.554 -11.581 55.060 1.00 13.85 394 HIS C CA 1
ATOM 3346 C C . HIS C 1 59 ? -4.045 -11.825 55.060 1.00 14.42 394 HIS C C 1
ATOM 3347 O O . HIS C 1 59 ? -3.466 -12.245 54.055 1.00 14.76 394 HIS C O 1
ATOM 3354 N N . LEU C 1 60 ? -3.386 -11.502 56.160 1.00 7.37 395 LEU C N 1
ATOM 3355 C CA . LEU C 1 60 ? -1.926 -11.534 56.181 1.00 7.85 395 LEU C CA 1
ATOM 3356 C C . LEU C 1 60 ? -1.349 -12.677 57.034 1.00 7.70 395 LEU C C 1
ATOM 3357 O O . LEU C 1 60 ? -0.192 -13.033 56.894 1.00 9.01 395 LEU C O 1
ATOM 3362 N N . ASN C 1 61 ? -2.117 -13.194 57.983 1.00 8.77 396 ASN C N 1
ATOM 3363 C CA . ASN C 1 61 ? -1.678 -14.350 58.724 1.00 12.31 396 ASN C CA 1
ATOM 3364 C C . ASN C 1 61 ? -1.440 -15.542 57.789 1.00 11.54 396 ASN C C 1
ATOM 3365 O O . ASN C 1 61 ? -2.263 -15.852 56.931 1.00 18.40 396 ASN C O 1
ATOM 3370 N N . GLY C 1 62 ? -0.282 -16.161 57.930 1.00 9.75 397 GLY C N 1
ATOM 3371 C CA . GLY C 1 62 ? 0.109 -17.295 57.114 1.00 11.58 397 GLY C CA 1
ATOM 3372 C C . GLY C 1 62 ? 0.725 -16.927 55.769 1.00 10.96 397 GLY C C 1
ATOM 3373 O O . GLY C 1 62 ? 1.172 -17.807 55.043 1.00 14.14 397 GLY C O 1
ATOM 3374 N N . GLN C 1 63 ? 0.805 -15.632 55.447 1.00 11.81 398 GLN C N 1
ATOM 3375 C CA . GLN C 1 63 ? 1.409 -15.213 54.180 1.00 10.20 398 GLN C CA 1
ATOM 3376 C C . GLN C 1 63 ? 2.945 -15.179 54.289 1.00 11.25 398 GLN C C 1
ATOM 3377 O O . GLN C 1 63 ? 3.527 -15.159 55.383 1.00 8.88 398 GLN C O 1
ATOM 3383 N N . LYS C 1 64 ? 3.596 -15.159 53.139 1.00 10.69 399 LYS C N 1
ATOM 3384 C CA . LYS C 1 64 ? 5.038 -15.232 53.101 1.00 12.45 399 LYS C CA 1
ATOM 3385 C C . LYS C 1 64 ? 5.604 -13.850 52.846 1.00 11.32 399 LYS C C 1
ATOM 3386 O O . LYS C 1 64 ? 5.266 -13.216 51.837 1.00 13.46 399 LYS C O 1
ATOM 3392 N N . MET C 1 65 ? 6.471 -13.411 53.756 1.00 13.82 400 MET C N 1
ATOM 3393 C CA . MET C 1 65 ? 7.170 -12.125 53.653 1.00 11.42 400 MET C CA 1
ATOM 3394 C C . MET C 1 65 ? 8.668 -12.303 53.933 1.00 10.67 400 MET C C 1
ATOM 3395 O O . MET C 1 65 ? 9.063 -12.880 54.940 1.00 10.42 400 MET C O 1
ATOM 3400 N N . TYR C 1 66 ? 9.499 -11.931 52.965 1.00 10.86 401 TYR C N 1
ATOM 3401 C CA . TYR C 1 66 ? 10.952 -12.079 53.095 1.00 11.63 401 TYR C CA 1
ATOM 3402 C C . TYR C 1 66 ? 11.338 -13.533 53.403 1.00 9.79 401 TYR C C 1
ATOM 3403 O O . TYR C 1 66 ? 12.284 -13.798 54.154 1.00 15.08 401 TYR C O 1
ATOM 3412 N N . GLY C 1 67 ? 10.643 -14.468 52.756 1.00 10.16 402 GLY C N 1
ATOM 3413 C CA . GLY C 1 67 ? 11.000 -15.875 52.793 1.00 11.11 402 GLY C CA 1
ATOM 3414 C C . GLY C 1 67 ? 10.537 -16.541 54.081 1.00 10.76 402 GLY C C 1
ATOM 3415 O O . GLY C 1 67 ? 10.922 -17.678 54.372 1.00 13.09 402 GLY C O 1
ATOM 3416 N N . LYS C 1 68 ? 9.658 -15.878 54.822 1.00 9.74 403 LYS C N 1
ATOM 3417 C CA . LYS C 1 68 ? 9.142 -16.478 56.042 1.00 11.73 403 LYS C CA 1
ATOM 3418 C C . LYS C 1 68 ? 7.615 -16.486 56.060 1.00 11.71 403 LYS C C 1
ATOM 3419 O O . LYS C 1 68 ? 6.975 -15.580 55.533 1.00 10.27 403 LYS C O 1
ATOM 3425 N N . ILE C 1 69 ? 7.030 -17.539 56.626 1.00 14.69 404 ILE C N 1
ATOM 3426 C CA . ILE C 1 69 ? 5.599 -17.546 56.869 1.00 11.84 404 ILE C CA 1
ATOM 3427 C C . ILE C 1 69 ? 5.302 -16.807 58.152 1.00 9.36 404 ILE C C 1
ATOM 3428 O O . ILE C 1 69 ? 5.612 -17.296 59.243 1.00 9.83 404 ILE C O 1
ATOM 3433 N N . ILE C 1 70 ? 4.754 -15.605 58.033 1.00 10.79 405 ILE C N 1
ATOM 3434 C CA . ILE C 1 70 ? 4.521 -14.768 59.196 1.00 10.25 405 ILE C CA 1
ATOM 3435 C C . ILE C 1 70 ? 3.235 -15.179 59.922 1.00 12.07 405 ILE C C 1
ATOM 3436 O O . ILE C 1 70 ? 2.331 -15.794 59.330 1.00 13.03 405 ILE C O 1
ATOM 3441 N N . ARG C 1 71 ? 3.183 -14.851 61.212 1.00 10.21 406 ARG C N 1
ATOM 3442 C CA . ARG C 1 71 ? 2.061 -15.179 62.082 1.00 10.00 406 ARG C CA 1
ATOM 3443 C C . ARG C 1 71 ? 1.485 -13.880 62.650 1.00 9.31 406 ARG C C 1
ATOM 3444 O O . ARG C 1 71 ? 2.226 -13.040 63.179 1.00 14.12 406 ARG C O 1
ATOM 3452 N N . VAL C 1 72 ? 0.199 -13.649 62.404 1.00 9.52 407 VAL C N 1
ATOM 3453 C CA . VAL C 1 72 ? -0.464 -12.457 62.903 1.00 10.25 407 VAL C CA 1
ATOM 3454 C C . VAL C 1 72 ? -1.557 -12.825 63.917 1.00 12.69 407 VAL C C 1
ATOM 3455 O O . VAL C 1 72 ? -2.431 -13.633 63.619 1.00 16.39 407 VAL C O 1
ATOM 3459 N N . THR C 1 73 ? -1.544 -12.141 65.056 1.00 10.29 408 THR C N 1
ATOM 3460 C CA . THR C 1 73 ? -2.511 -12.348 66.139 1.00 9.66 408 THR C CA 1
ATOM 3461 C C . THR C 1 73 ? -2.872 -10.982 66.712 1.00 12.14 408 THR C C 1
ATOM 3462 O O . THR C 1 73 ? -2.114 -10.037 66.530 1.00 11.70 408 THR C O 1
ATOM 3466 N N . LEU C 1 74 ? -3.955 -10.900 67.490 1.00 11.60 409 LEU C N 1
ATOM 3467 C CA . LEU C 1 74 ? -4.227 -9.713 68.306 1.00 14.35 409 LEU C CA 1
ATOM 3468 C C . LEU C 1 74 ? -3.278 -9.608 69.493 1.00 14.45 409 LEU C C 1
ATOM 3469 O O . LEU C 1 74 ? -3.013 -10.594 70.185 1.00 16.29 409 LEU C O 1
ATOM 3474 N N . SER C 1 75 ? -2.700 -8.425 69.672 1.00 15.21 410 SER C N 1
ATOM 3475 C CA . SER C 1 75 ? -1.743 -8.182 70.751 1.00 18.41 410 SER C CA 1
ATOM 3476 C C . SER C 1 75 ? -2.476 -7.882 72.043 1.00 14.79 410 SER C C 1
ATOM 3477 O O . SER C 1 75 ? -3.451 -7.136 72.033 1.00 13.22 410 SER C O 1
ATOM 3480 N N . LYS C 1 76 ? -1.887 -8.322 73.154 1.00 16.20 411 LYS C N 1
ATOM 3481 C CA . LYS C 1 76 ? -2.330 -7.931 74.498 1.00 16.02 411 LYS C CA 1
ATOM 3482 C C . LYS C 1 76 ? -2.043 -6.454 74.808 1.00 14.53 411 LYS C C 1
ATOM 3483 O O . LYS C 1 76 ? -2.507 -5.911 75.813 1.00 16.89 411 LYS C O 1
ATOM 3487 N N . HIS C 1 77 ? -1.221 -5.823 73.976 1.00 13.82 412 HIS C N 1
ATOM 3488 C CA . HIS C 1 77 ? -0.960 -4.387 74.103 1.00 12.53 412 HIS C CA 1
ATOM 3489 C C . HIS C 1 77 ? -2.176 -3.589 73.672 1.00 14.53 412 HIS C C 1
ATOM 3490 O O . HIS C 1 77 ? -2.839 -3.941 72.696 1.00 17.76 412 HIS C O 1
ATOM 3497 N N . GLN C 1 78 ? -2.438 -2.472 74.344 1.00 14.27 413 GLN C N 1
ATOM 3498 C CA . GLN C 1 78 ? -3.569 -1.627 73.973 1.00 16.28 413 GLN C CA 1
ATOM 3499 C C . GLN C 1 78 ? -3.189 -0.616 72.883 1.00 15.59 413 GLN C C 1
ATOM 3500 O O . GLN C 1 78 ? -3.982 -0.333 71.976 1.00 19.14 413 GLN C O 1
ATOM 3506 N N . THR C 1 79 ? -2.005 -0.028 73.024 1.00 18.50 414 THR C N 1
ATOM 3507 C CA . THR C 1 79 ? -1.359 0.668 71.920 1.00 19.13 414 THR C CA 1
ATOM 3508 C C . THR C 1 79 ? 0.132 0.352 71.870 1.00 18.42 414 THR C C 1
ATOM 3509 O O . THR C 1 79 ? 0.661 -0.393 72.708 1.00 16.83 414 THR C O 1
ATOM 3513 N N . VAL C 1 80 ? 0.795 0.894 70.853 1.00 19.38 415 VAL C N 1
ATOM 3514 C CA . VAL C 1 80 ? 2.240 0.845 70.758 1.00 16.45 415 VAL C CA 1
ATOM 3515 C C . VAL C 1 80 ? 2.862 2.127 71.320 1.00 17.76 415 VAL C C 1
ATOM 3516 O O . VAL C 1 80 ? 2.621 3.230 70.815 1.00 18.41 415 VAL C O 1
ATOM 3520 N N . GLN C 1 81 ? 3.661 1.972 72.368 1.00 20.41 416 GLN C N 1
ATOM 3521 C CA . GLN C 1 81 ? 4.276 3.105 73.043 1.00 19.49 416 GLN C CA 1
ATOM 3522 C C . GLN C 1 81 ? 5.526 3.565 72.304 1.00 25.46 416 GLN C C 1
ATOM 3523 O O . GLN C 1 81 ? 6.446 2.782 72.081 1.00 21.42 416 GLN C O 1
ATOM 3525 N N . LEU C 1 82 ? 5.542 4.845 71.933 1.00 23.23 417 LEU C N 1
ATOM 3526 C CA . LEU C 1 82 ? 6.690 5.474 71.298 1.00 24.22 417 LEU C CA 1
ATOM 3527 C C . LEU C 1 82 ? 7.765 5.793 72.341 1.00 20.61 417 LEU C C 1
ATOM 3528 O O . LEU C 1 82 ? 7.472 6.385 73.377 1.00 28.13 417 LEU C O 1
ATOM 3533 N N . PRO C 1 83 ? 9.014 5.384 72.075 1.00 23.39 418 PRO C N 1
ATOM 3534 C CA . PRO C 1 83 ? 10.098 5.597 73.035 1.00 21.56 418 PRO C CA 1
ATOM 3535 C C . PRO C 1 83 ? 10.530 7.054 73.114 1.00 25.35 418 PRO C C 1
ATOM 3536 O O . PRO C 1 83 ? 10.112 7.865 72.286 1.00 31.34 418 PRO 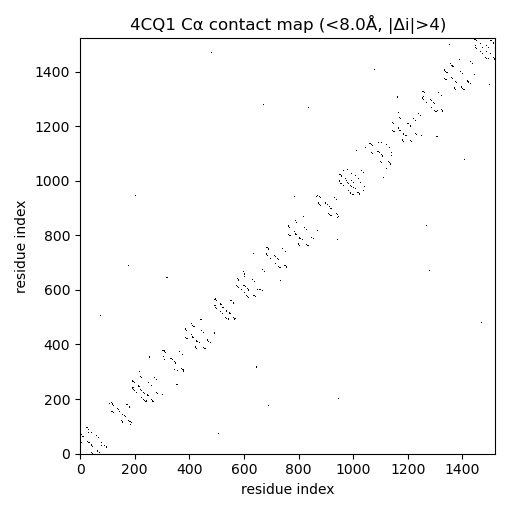C O 1
ATOM 3540 N N . GLY C 1 91 ? 16.012 2.747 65.406 1.00 19.22 426 GLY C N 1
ATOM 3541 C CA . GLY C 1 91 ? 15.059 2.738 64.300 1.00 26.37 426 GLY C CA 1
ATOM 3542 C C . GLY C 1 91 ? 14.180 1.498 64.274 1.00 26.97 426 GLY C C 1
ATOM 3543 O O . GLY C 1 91 ? 13.778 1.027 63.208 1.00 20.37 426 GLY C O 1
ATOM 3544 N N . LEU C 1 92 ? 13.888 0.950 65.447 1.00 25.82 427 LEU C N 1
ATOM 3545 C CA . LEU C 1 92 ? 12.973 -0.190 65.530 1.00 19.58 427 LEU C CA 1
ATOM 3546 C C . LEU C 1 92 ? 11.527 0.295 65.562 1.00 22.59 427 LEU C C 1
ATOM 3547 O O . LEU C 1 92 ? 10.612 -0.430 65.152 1.00 19.34 427 LEU C O 1
ATOM 3552 N N . THR C 1 93 ? 11.332 1.524 66.041 1.00 20.57 428 THR C N 1
ATOM 3553 C CA . THR C 1 93 ? 10.002 2.101 66.219 1.00 18.89 428 THR C CA 1
ATOM 3554 C C . THR C 1 93 ? 9.773 3.299 65.289 1.00 22.70 428 THR C C 1
ATOM 3555 O O . THR C 1 93 ? 10.629 4.175 65.173 1.00 19.97 428 THR C O 1
ATOM 3559 N N . LYS C 1 94 ? 8.578 3.376 64.714 1.00 16.79 429 LYS C N 1
ATOM 3560 C CA . LYS C 1 94 ? 8.250 4.411 63.745 1.00 19.45 429 LYS C CA 1
ATOM 3561 C C . LYS C 1 94 ? 6.805 4.854 63.920 1.00 22.11 429 LYS C C 1
ATOM 3562 O O . LYS C 1 94 ? 5.895 4.024 64.010 1.00 16.92 429 LYS C O 1
ATOM 3568 N N . ASP C 1 95 ? 6.611 6.168 63.996 1.00 16.00 430 ASP C N 1
ATOM 3569 C CA . ASP C 1 95 ? 5.295 6.759 64.151 1.00 12.34 430 ASP C CA 1
ATOM 3570 C C . ASP C 1 95 ? 4.802 7.264 62.798 1.00 15.04 430 ASP C C 1
ATOM 3571 O O . ASP C 1 95 ? 5.333 8.241 62.267 1.00 15.33 430 ASP C O 1
ATOM 3576 N N . PHE C 1 96 ? 3.821 6.575 62.219 1.00 15.64 431 PHE C N 1
ATOM 3577 C CA . PHE C 1 96 ? 3.281 6.960 60.912 1.00 15.02 431 PHE C CA 1
ATOM 3578 C C . PHE C 1 96 ? 2.010 7.798 61.027 1.00 14.99 431 PHE C C 1
ATOM 3579 O O . PHE C 1 96 ? 1.209 7.870 60.090 1.00 13.40 431 PHE C O 1
ATOM 3587 N N . GLY C 1 97 ? 1.804 8.428 62.178 1.00 18.18 432 GLY C N 1
ATOM 3588 C CA . GLY C 1 97 ? 0.664 9.324 62.342 1.00 18.72 432 GLY C CA 1
ATOM 3589 C C . GLY C 1 97 ? 0.491 10.250 61.152 1.00 16.67 432 GLY C C 1
ATOM 3590 O O . GLY C 1 97 ? 1.455 10.855 60.686 1.00 19.32 432 GLY C O 1
ATOM 3591 N N . ASN C 1 98 ? -0.715 10.284 60.587 1.00 22.85 433 ASN C N 1
ATOM 3592 C CA . ASN C 1 98 ? -1.054 11.273 59.568 1.00 23.94 433 ASN C CA 1
ATOM 3593 C C . ASN C 1 98 ? -0.301 11.063 58.251 1.00 20.21 433 ASN C C 1
ATOM 3594 O O . ASN C 1 98 ? -0.111 12.005 57.489 1.00 20.89 433 ASN C O 1
ATOM 3599 N N . SER C 1 99 ? 0.162 9.841 58.005 1.00 16.02 434 SER C N 1
ATOM 3600 C CA . SER C 1 99 ? 0.959 9.561 56.820 1.00 15.09 434 SER C CA 1
ATOM 3601 C C . SER C 1 99 ? 0.175 9.888 55.551 1.00 17.97 434 SER C C 1
ATOM 3602 O O . SER C 1 99 ? -0.995 9.503 55.408 1.00 15.03 434 SER C O 1
ATOM 3605 N N . PRO C 1 100 ? 0.811 10.619 54.627 1.00 21.54 435 PRO C N 1
ATOM 3606 C CA . PRO C 1 100 ? 0.241 10.832 53.306 1.00 21.77 435 PRO C CA 1
ATOM 3607 C C . PRO C 1 100 ? 0.009 9.527 52.553 1.00 18.80 435 PRO C C 1
ATOM 3608 O O . PRO C 1 100 ? -0.697 9.520 51.549 1.00 25.75 435 PRO C O 1
ATOM 3612 N N . LEU C 1 101 ? 0.662 8.455 52.988 1.00 15.99 436 LEU C N 1
ATOM 3613 C CA . LEU C 1 101 ? 0.569 7.169 52.297 1.00 15.71 436 LEU C CA 1
ATOM 3614 C C . LEU C 1 101 ? -0.529 6.261 52.873 1.00 17.82 436 LEU C C 1
ATOM 3615 O O . LEU C 1 101 ? -0.754 5.163 52.373 1.00 14.72 436 LEU C O 1
ATOM 3620 N N . HIS C 1 102 ? -1.256 6.743 53.876 1.00 15.62 437 HIS C N 1
ATOM 3621 C CA . HIS C 1 102 ? -2.469 6.054 54.336 1.00 15.25 437 HIS C CA 1
ATOM 3622 C C . HIS C 1 102 ? -3.484 5.946 53.206 1.00 13.28 437 HIS C C 1
ATOM 3623 O O . HIS C 1 102 ? -3.959 6.946 52.657 1.00 18.28 437 HIS C O 1
ATOM 3630 N N . ARG C 1 103 ? -3.876 4.721 52.913 1.00 11.29 438 ARG C N 1
ATOM 3631 C CA . ARG C 1 103 ? -4.832 4.471 51.838 1.00 10.67 438 ARG C CA 1
ATOM 3632 C C . ARG C 1 103 ? -6.247 4.822 52.266 1.00 11.41 438 ARG C C 1
ATOM 3633 O O . ARG C 1 103 ? -7.107 5.103 51.433 1.00 22.24 438 ARG C O 1
ATOM 3641 N N . PHE C 1 104 ? -6.519 4.699 53.561 1.00 13.74 439 PHE C N 1
ATOM 3642 C CA . PHE C 1 104 ? -7.889 4.712 54.043 1.00 15.72 439 PHE C CA 1
ATOM 3643 C C . PHE C 1 104 ? -8.192 6.012 54.788 1.00 17.22 439 PHE C C 1
ATOM 3644 O O . PHE C 1 104 ? -9.164 6.096 55.545 1.00 21.06 439 PHE C O 1
ATOM 3652 N N . LYS C 1 105 ? -7.424 7.060 54.480 1.00 22.09 440 LYS C N 1
ATOM 3653 C CA . LYS C 1 105 ? -7.592 8.353 55.144 1.00 25.97 440 LYS C CA 1
ATOM 3654 C C . LYS C 1 105 ? -8.954 8.974 54.847 1.00 25.84 440 LYS C C 1
ATOM 3655 O O . LYS C 1 105 ? -9.533 9.643 55.704 1.00 24.91 440 LYS C O 1
ATOM 3658 N N . LYS C 1 106 ? -9.444 8.793 53.623 1.00 26.94 441 LYS C N 1
ATOM 3659 C CA . LYS C 1 106 ? -10.672 9.462 53.187 1.00 30.24 441 LYS C CA 1
ATOM 3660 C C . LYS C 1 106 ? -11.877 8.541 53.324 1.00 29.64 441 LYS C C 1
ATOM 3661 O O . LYS C 1 106 ? -12.036 7.604 52.543 1.00 30.04 441 LYS C O 1
ATOM 3663 N N . PRO C 1 107 ? -12.740 8.810 54.317 1.00 36.76 442 PRO C N 1
ATOM 3664 C CA . PRO C 1 107 ? -13.950 8.002 54.476 1.00 37.84 442 PRO C CA 1
ATOM 3665 C C . PRO C 1 107 ? -14.769 7.984 53.196 1.00 31.95 442 PRO C C 1
ATOM 3666 O O . PRO C 1 107 ? -14.865 9.006 52.515 1.00 35.29 442 PRO C O 1
ATOM 3670 N N . GLY C 1 108 ? -15.306 6.820 52.842 1.00 30.32 443 GLY C N 1
ATOM 3671 C CA . GLY C 1 108 ? -15.994 6.656 51.568 1.00 40.70 443 GLY C CA 1
ATOM 3672 C C . GLY C 1 108 ? -15.012 6.477 50.429 1.00 30.73 443 GLY C C 1
ATOM 3673 O O . GLY C 1 108 ? -15.400 6.412 49.263 1.00 35.66 443 GLY C O 1
ATOM 3674 N N . SER C 1 109 ? -13.731 6.403 50.771 1.00 36.95 444 SER C N 1
ATOM 3675 C CA . SER C 1 109 ? -12.696 6.102 49.792 1.00 40.73 444 SER C CA 1
ATOM 3676 C C . SER C 1 109 ? -13.033 4.807 49.056 1.00 33.06 444 SER C C 1
ATOM 3677 O O . SER C 1 109 ? -13.491 3.835 49.671 1.00 32.52 444 SER C O 1
ATOM 3680 N N . LYS C 1 110 ? -12.809 4.812 47.743 1.00 39.78 445 LYS C N 1
ATOM 3681 C CA . LYS C 1 110 ? -12.937 3.617 46.905 1.00 29.04 445 LYS C CA 1
ATOM 3682 C C . LYS C 1 110 ? -12.149 2.431 47.478 1.00 31.11 445 LYS C C 1
ATOM 3683 O O . LYS C 1 110 ? -12.531 1.280 47.295 1.00 24.60 445 LYS C O 1
ATOM 3689 N N . ASN C 1 111 ? -11.024 2.712 48.129 1.00 24.38 446 ASN C N 1
ATOM 3690 C CA . ASN C 1 111 ? -10.205 1.661 48.715 1.00 19.38 446 ASN C CA 1
ATOM 3691 C C . ASN C 1 111 ? -10.962 0.794 49.703 1.00 20.06 446 ASN C C 1
ATOM 3692 O O . ASN C 1 111 ? -10.630 -0.376 49.884 1.00 21.75 446 ASN C O 1
ATOM 3697 N N . PHE C 1 112 ? -11.965 1.364 50.363 1.00 22.20 447 PHE C N 1
ATOM 3698 C CA . PHE C 1 112 ? -12.832 0.578 51.237 1.00 23.31 447 PHE C CA 1
ATOM 3699 C C . PHE C 1 112 ? -13.648 -0.437 50.433 1.00 28.20 447 PHE C C 1
ATOM 3700 O O . PHE C 1 112 ? -14.165 -1.401 50.990 1.00 31.39 447 PHE C O 1
ATOM 3708 N N . GLN C 1 113 ? -13.793 -0.189 49.134 1.00 27.37 448 GLN C N 1
ATOM 3709 C CA . GLN C 1 113 ? -14.624 -1.034 48.279 1.00 32.36 448 GLN C CA 1
ATOM 3710 C C . GLN C 1 113 ? -13.815 -2.161 47.641 1.00 32.39 448 GLN C C 1
ATOM 3711 O O . GLN C 1 113 ? -14.382 -3.115 47.105 1.00 34.30 448 GLN C O 1
ATOM 3717 N N . ASN C 1 114 ? -12.492 -2.076 47.741 1.00 30.38 449 ASN C N 1
ATOM 3718 C CA . ASN C 1 114 ? -11.613 -3.005 47.041 1.00 32.67 449 ASN C CA 1
ATOM 3719 C C . ASN C 1 114 ? -10.638 -3.725 47.966 1.00 25.26 449 ASN C C 1
ATOM 3720 O O . ASN C 1 114 ? -9.434 -3.768 47.703 1.00 21.98 449 ASN C O 1
ATOM 3725 N N . ILE C 1 115 ? -11.157 -4.313 49.038 1.00 28.40 450 ILE C N 1
ATOM 3726 C CA . ILE C 1 115 ? -10.326 -5.113 49.925 1.00 29.51 450 ILE C CA 1
ATOM 3727 C C . ILE C 1 115 ? -10.203 -6.527 49.377 1.00 28.48 450 ILE C C 1
ATOM 3728 O O . ILE C 1 115 ? -11.153 -7.313 49.442 1.00 35.27 450 ILE C O 1
ATOM 3733 N N . PHE C 1 116 ? -9.029 -6.853 48.845 1.00 23.46 451 PHE C N 1
ATOM 3734 C CA . PHE C 1 116 ? -8.787 -8.191 48.313 1.00 24.24 451 PHE C CA 1
ATOM 3735 C C . PHE C 1 116 ? -7.619 -8.874 49.020 1.00 19.01 451 PHE C C 1
ATOM 3736 O O . PHE C 1 116 ? -6.826 -8.215 49.685 1.00 20.15 451 PHE C O 1
ATOM 3744 N N . PRO C 1 117 ? -7.576 -10.216 48.976 1.00 17.75 452 PRO C N 1
ATOM 3745 C CA . PRO C 1 117 ? -6.517 -11.005 49.620 1.00 18.87 452 PRO C CA 1
ATOM 3746 C C . PRO C 1 117 ? -5.218 -10.974 48.829 1.00 15.73 452 PRO C C 1
ATOM 3747 O O . PRO C 1 117 ? -5.256 -10.711 47.629 1.00 24.75 452 PRO C O 1
ATOM 3751 N N . PRO C 1 118 ? -4.080 -11.302 49.467 1.00 14.65 453 PRO C N 1
ATOM 3752 C CA . PRO C 1 118 ? -2.872 -11.367 48.650 1.00 13.23 453 PRO C CA 1
ATOM 3753 C C . PRO C 1 118 ? -3.036 -12.233 47.406 1.00 17.92 453 PRO C C 1
ATOM 3754 O O . PRO C 1 118 ? -3.476 -13.391 47.489 1.00 13.55 453 PRO C O 1
ATOM 3758 N N . SER C 1 119 ? -2.670 -11.664 46.260 1.00 17.30 454 SER C N 1
ATOM 3759 C CA . SER C 1 119 ? -2.871 -12.300 44.963 1.00 13.87 454 SER C CA 1
ATOM 3760 C C . SER C 1 119 ? -1.615 -12.142 44.113 1.00 18.00 454 SER C C 1
ATOM 3761 O O . SER C 1 119 ? -0.922 -11.135 44.225 1.00 15.50 454 SER C O 1
ATOM 3764 N N . ALA C 1 120 ? -1.334 -13.127 43.262 1.00 16.40 455 ALA C N 1
ATOM 3765 C CA . ALA C 1 120 ? -0.170 -13.061 42.376 1.00 13.63 455 ALA C CA 1
ATOM 3766 C C . ALA C 1 120 ? -0.381 -11.963 41.334 1.00 13.65 455 ALA C C 1
ATOM 3767 O O . ALA C 1 120 ? 0.560 -11.536 40.655 1.00 18.64 455 ALA C O 1
ATOM 3769 N N . THR C 1 121 ? -1.618 -11.507 41.221 1.00 14.93 456 THR C N 1
ATOM 3770 C CA . THR C 1 121 ? -1.978 -10.498 40.238 1.00 20.26 456 THR C CA 1
ATOM 3771 C C . THR C 1 121 ? -2.139 -9.160 40.945 1.00 17.75 456 THR C C 1
ATOM 3772 O O . THR C 1 121 ? -2.923 -9.037 41.903 1.00 15.73 456 THR C O 1
ATOM 3776 N N . LEU C 1 122 ? -1.336 -8.190 40.520 1.00 15.62 457 LEU C N 1
ATOM 3777 C CA . LEU C 1 122 ? -1.351 -6.859 41.105 1.00 11.52 457 LEU C CA 1
ATOM 3778 C C . LEU C 1 122 ? -2.079 -5.876 40.199 1.00 13.24 457 LEU C C 1
ATOM 3779 O O . LEU C 1 122 ? -2.086 -6.030 38.973 1.00 16.35 457 LEU C O 1
ATOM 3784 N N . HIS C 1 123 ? -2.718 -4.892 40.821 1.00 14.11 458 HIS C N 1
ATOM 3785 C CA . HIS C 1 123 ? -3.310 -3.771 40.123 1.00 15.72 458 HIS C CA 1
ATOM 3786 C C . HIS C 1 123 ? -2.409 -2.561 40.330 1.00 19.39 458 HIS C C 1
ATOM 3787 O O . HIS C 1 123 ? -2.061 -2.226 41.462 1.00 12.61 458 HIS C O 1
ATOM 3794 N N . LEU C 1 124 ? -1.973 -1.982 39.213 1.00 17.66 459 LEU C N 1
ATOM 3795 C CA . LEU C 1 124 ? -1.100 -0.809 39.195 1.00 13.80 459 LEU C CA 1
ATOM 3796 C C . LEU C 1 124 ? -1.907 0.409 38.760 1.00 11.62 459 LEU C C 1
ATOM 3797 O O . LEU C 1 124 ? -2.739 0.314 37.862 1.00 16.28 459 LEU C O 1
ATOM 3802 N N . SER C 1 125 ? -1.761 1.516 39.471 1.00 10.53 460 SER C N 1
ATOM 3803 C CA . SER C 1 125 ? -2.481 2.747 39.132 1.00 14.64 460 SER C CA 1
ATOM 3804 C C . SER C 1 125 ? -1.551 3.957 39.133 1.00 14.79 460 SER C C 1
ATOM 3805 O O . SER C 1 125 ? -0.465 3.926 39.713 1.00 10.39 460 SER C O 1
ATOM 3808 N N . ASN C 1 126 ? -2.023 5.040 38.523 1.00 17.05 461 ASN C N 1
ATOM 3809 C CA . ASN C 1 126 ? -1.295 6.298 38.476 1.00 19.58 461 ASN C CA 1
ATOM 3810 C C . ASN C 1 126 ? -0.003 6.176 37.676 1.00 18.32 461 ASN C C 1
ATOM 3811 O O . ASN C 1 126 ? 1.033 6.724 38.054 1.00 24.88 461 ASN C O 1
ATOM 3816 N N . ILE C 1 127 ? -0.063 5.382 36.610 1.00 18.77 462 ILE C N 1
ATOM 3817 C CA . ILE C 1 127 ? 1.013 5.275 35.641 1.00 21.17 462 ILE C CA 1
ATOM 3818 C C . ILE C 1 127 ? 0.986 6.450 34.671 1.00 21.37 462 ILE C C 1
ATOM 3819 O O . ILE C 1 127 ? 0.041 6.585 33.888 1.00 21.82 462 ILE C O 1
ATOM 3824 N N . PRO C 1 128 ? 2.059 7.247 34.666 1.00 23.06 463 PRO C N 1
ATOM 3825 C CA . PRO C 1 128 ? 2.181 8.368 33.747 1.00 27.19 463 PRO C CA 1
ATOM 3826 C C . PRO C 1 128 ? 2.421 7.901 32.316 1.00 25.68 463 PRO C C 1
ATOM 3827 O O . PRO C 1 128 ? 3.038 6.855 32.106 1.00 14.73 463 PRO C O 1
ATOM 3831 N N . PRO C 1 129 ? 1.991 8.712 31.335 1.00 29.01 464 PRO C N 1
ATOM 3832 C CA . PRO C 1 129 ? 2.071 8.330 29.931 1.00 34.37 464 PRO C CA 1
ATOM 3833 C C . PRO C 1 129 ? 3.504 8.092 29.486 1.00 29.00 464 PRO C C 1
ATOM 3834 O O . PRO C 1 129 ? 4.444 8.625 30.078 1.00 30.39 464 PRO C O 1
ATOM 3838 N N . SER C 1 130 ? 3.668 7.232 28.493 1.00 27.62 465 SER C N 1
ATOM 3839 C CA . SER C 1 130 ? 4.978 6.968 27.932 1.00 29.50 465 SER C CA 1
ATOM 3840 C C . SER C 1 130 ? 5.912 6.299 28.942 1.00 27.49 465 SER C C 1
ATOM 3841 O O . SER C 1 130 ? 7.129 6.277 28.749 1.00 25.77 465 SER C O 1
ATOM 3844 N N . VAL C 1 131 ? 5.334 5.705 29.988 1.00 22.68 466 VAL C N 1
ATOM 3845 C CA . VAL C 1 131 ? 5.867 4.458 30.548 1.00 21.76 466 VAL C CA 1
ATOM 3846 C C . VAL C 1 131 ? 5.487 3.248 29.687 1.00 17.92 466 VAL C C 1
ATOM 3847 O O . VAL C 1 131 ? 4.309 2.998 29.408 1.00 20.59 466 VAL C O 1
ATOM 3851 N N . ALA C 1 132 ? 6.491 2.472 29.305 1.00 19.06 467 ALA C N 1
ATOM 3852 C CA . ALA C 1 132 ? 6.288 1.343 28.409 1.00 20.04 467 ALA C CA 1
ATOM 3853 C C . ALA C 1 132 ? 6.045 0.073 29.207 1.00 16.54 467 ALA C C 1
ATOM 3854 O O . ALA C 1 132 ? 6.433 -0.018 30.370 1.00 22.23 467 ALA C O 1
ATOM 3856 N N . GLU C 1 133 ? 5.406 -0.907 28.579 1.00 15.34 468 GLU C N 1
ATOM 3857 C CA . GLU C 1 133 ? 5.224 -2.220 29.200 1.00 15.37 468 GLU C CA 1
ATOM 3858 C C . GLU C 1 133 ? 6.553 -2.802 29.679 1.00 19.09 468 GLU C C 1
ATOM 3859 O O . GLU C 1 133 ? 6.665 -3.261 30.818 1.00 14.93 468 GLU C O 1
ATOM 3865 N N . GLU C 1 134 ? 7.535 -2.818 28.782 1.00 13.11 469 GLU C N 1
ATOM 3866 C CA . GLU C 1 134 ? 8.886 -3.270 29.096 1.00 13.93 469 GLU C CA 1
ATOM 3867 C C . GLU C 1 134 ? 9.454 -2.605 30.352 1.00 13.55 469 GLU C C 1
ATOM 3868 O O . GLU C 1 134 ? 10.136 -3.260 31.146 1.00 15.34 469 GLU C O 1
ATOM 3871 N N . ASP C 1 135 ? 9.243 -1.299 30.494 1.00 14.39 470 ASP C N 1
ATOM 3872 C CA . ASP C 1 135 ? 9.769 -0.557 31.638 1.00 15.21 470 ASP C CA 1
ATOM 3873 C C . ASP C 1 135 ? 9.235 -1.214 32.919 1.00 14.08 470 ASP C C 1
ATOM 3874 O O . ASP C 1 135 ? 9.997 -1.546 33.836 1.00 15.34 470 ASP C O 1
ATOM 3879 N N . LEU C 1 136 ? 7.918 -1.405 32.959 1.00 14.89 471 LEU C N 1
ATOM 3880 C CA . LEU C 1 136 ? 7.238 -1.869 34.166 1.00 14.16 471 LEU C CA 1
ATOM 3881 C C . LEU C 1 136 ? 7.599 -3.325 34.416 1.00 14.40 471 LEU C C 1
ATOM 3882 O O . LEU C 1 136 ? 7.900 -3.705 35.540 1.00 16.68 471 LEU C O 1
ATOM 3887 N N . ARG C 1 137 ? 7.695 -4.110 33.350 1.00 15.14 472 ARG C N 1
ATOM 3888 C CA . ARG C 1 137 ? 8.083 -5.512 33.486 1.00 16.45 472 ARG C CA 1
ATOM 3889 C C . ARG C 1 137 ? 9.449 -5.683 34.145 1.00 18.25 472 ARG C C 1
ATOM 3890 O O . ARG C 1 137 ? 9.606 -6.478 35.083 1.00 13.32 472 ARG C O 1
ATOM 3898 N N . THR C 1 138 ? 10.439 -4.960 33.630 1.00 16.77 473 THR C N 1
ATOM 3899 C CA . THR C 1 138 ? 11.783 -4.943 34.203 1.00 15.98 473 THR C CA 1
ATOM 3900 C C . THR C 1 138 ? 11.740 -4.568 35.681 1.00 15.68 473 THR C C 1
ATOM 3901 O O . THR C 1 138 ? 12.414 -5.181 36.501 1.00 16.81 473 THR C O 1
ATOM 3905 N N . LEU C 1 139 ? 11.002 -3.514 36.006 1.00 13.51 474 LEU C N 1
ATOM 3906 C CA . LEU C 1 139 ? 11.064 -2.950 37.338 1.00 17.15 474 LEU C CA 1
ATOM 3907 C C . LEU C 1 139 ? 10.531 -3.983 38.330 1.00 16.04 474 LEU C C 1
ATOM 3908 O O . LEU C 1 139 ? 11.165 -4.280 39.341 1.00 14.18 474 LEU C O 1
ATOM 3913 N N . PHE C 1 140 ? 9.429 -4.619 37.955 1.00 14.46 475 PHE C N 1
ATOM 3914 C CA . PHE C 1 140 ? 8.844 -5.692 38.765 1.00 12.93 475 PHE C CA 1
ATOM 3915 C C . PHE C 1 140 ? 9.690 -6.987 38.758 1.00 13.31 475 PHE C C 1
ATOM 3916 O O . PHE C 1 140 ? 9.792 -7.658 39.785 1.00 15.40 475 PHE C O 1
ATOM 3924 N N . ALA C 1 141 ? 10.377 -7.281 37.655 1.00 18.01 476 ALA C N 1
ATOM 3925 C CA . ALA C 1 141 ? 11.317 -8.411 37.623 1.00 20.94 476 ALA C CA 1
ATOM 3926 C C . ALA C 1 141 ? 12.477 -8.192 38.593 1.00 15.19 476 ALA C C 1
ATOM 3927 O O . ALA C 1 141 ? 13.005 -9.138 39.167 1.00 16.02 476 ALA C O 1
ATOM 3929 N N . ASN C 1 142 ? 12.916 -6.948 38.712 1.00 14.30 477 ASN C N 1
ATOM 3930 C CA . ASN C 1 142 ? 14.043 -6.613 39.571 1.00 16.28 477 ASN C CA 1
ATOM 3931 C C . ASN C 1 142 ? 13.714 -6.636 41.067 1.00 18.06 477 ASN C C 1
ATOM 3932 O O . ASN C 1 142 ? 14.587 -6.367 41.894 1.00 17.09 477 ASN C O 1
ATOM 3937 N N . THR C 1 143 ? 12.472 -6.961 41.430 1.00 12.38 478 THR C N 1
ATOM 3938 C CA . THR C 1 143 ? 12.144 -7.138 42.853 1.00 16.28 478 THR C CA 1
ATOM 3939 C C . THR C 1 143 ? 12.439 -8.578 43.277 1.00 16.77 478 THR C C 1
ATOM 3940 O O . THR C 1 143 ? 12.292 -8.948 44.455 1.00 16.56 478 THR C O 1
ATOM 3944 N N . GLY C 1 144 ? 12.857 -9.382 42.306 1.00 13.20 479 GLY C N 1
ATOM 3945 C CA . GLY C 1 144 ? 13.380 -10.712 42.553 1.00 17.21 479 GLY C CA 1
ATOM 3946 C C . GLY C 1 144 ? 12.511 -11.798 41.958 1.00 14.74 479 GLY C C 1
ATOM 3947 O O . GLY C 1 144 ? 12.849 -12.980 42.032 1.00 28.92 479 GLY C O 1
ATOM 3948 N N . GLY C 1 145 ? 11.406 -11.410 41.333 1.00 17.34 480 GLY C N 1
ATOM 3949 C CA . GLY C 1 145 ? 10.453 -12.387 40.809 1.00 19.14 480 GLY C CA 1
ATOM 3950 C C . GLY C 1 145 ? 10.290 -12.381 39.301 1.00 20.13 480 GLY C C 1
ATOM 3951 O O . GLY C 1 145 ? 10.875 -11.556 38.596 1.00 22.86 480 GLY C O 1
ATOM 3952 N N . THR C 1 146 ? 9.437 -13.279 38.813 1.00 20.71 481 THR C N 1
ATOM 3953 C CA . THR C 1 146 ? 9.194 -13.428 37.389 1.00 20.54 481 THR C CA 1
ATOM 3954 C C . THR C 1 146 ? 7.812 -12.888 37.043 1.00 20.06 481 THR C C 1
ATOM 3955 O O . THR C 1 146 ? 6.808 -13.230 37.678 1.00 22.00 481 THR C O 1
ATOM 3959 N N . VAL C 1 147 ? 7.767 -12.016 36.047 1.00 14.31 482 VAL C N 1
ATOM 3960 C CA . VAL C 1 147 ? 6.511 -11.468 35.587 1.00 15.63 482 VAL C CA 1
ATOM 3961 C C . VAL C 1 147 ? 5.914 -12.417 34.563 1.00 16.84 482 VAL C C 1
ATOM 3962 O O . VAL C 1 147 ? 6.468 -12.598 33.488 1.00 17.96 482 VAL C O 1
ATOM 3966 N N . LYS C 1 148 ? 4.782 -13.022 34.895 1.00 16.49 483 LYS C N 1
ATOM 3967 C CA . LYS C 1 148 ? 4.178 -14.013 34.014 1.00 20.73 483 LYS C CA 1
ATOM 3968 C C . LYS C 1 148 ? 3.200 -13.401 33.007 1.00 25.13 483 LYS C C 1
ATOM 3969 O O . LYS C 1 148 ? 2.965 -13.977 31.947 1.00 29.88 483 LYS C O 1
ATOM 3975 N N . ALA C 1 149 ? 2.669 -12.217 33.313 1.00 15.35 484 ALA C N 1
ATOM 3976 C CA . ALA C 1 149 ? 1.593 -11.619 32.512 1.00 12.95 484 ALA C CA 1
ATOM 3977 C C . ALA C 1 149 ? 1.425 -10.147 32.824 1.00 12.94 484 ALA C C 1
ATOM 3978 O O . ALA C 1 149 ? 1.613 -9.730 33.958 1.00 12.38 484 ALA C O 1
ATOM 3980 N N . PHE C 1 150 ? 1.054 -9.371 31.808 1.00 13.80 485 PHE C N 1
ATOM 3981 C CA . PHE C 1 150 ? 0.856 -7.923 31.945 1.00 15.84 485 PHE C CA 1
ATOM 3982 C C . PHE C 1 150 ? -0.217 -7.469 30.968 1.00 18.80 485 PHE C C 1
ATOM 3983 O O . PHE C 1 150 ? -0.340 -8.027 29.870 1.00 18.39 485 PHE C O 1
ATOM 3991 N N . LYS C 1 151 ? -0.990 -6.456 31.358 1.00 17.31 486 LYS C N 1
ATOM 3992 C CA . LYS C 1 151 ? -1.959 -5.837 30.460 1.00 24.01 486 LYS C CA 1
ATOM 3993 C C . LYS C 1 151 ? -2.325 -4.434 30.911 1.00 21.33 486 LYS C C 1
ATOM 3994 O O . LYS C 1 151 ? -2.798 -4.240 32.037 1.00 18.24 486 LYS C O 1
ATOM 4000 N N . PHE C 1 152 ? -2.159 -3.473 30.002 1.00 17.63 487 PHE C N 1
ATOM 4001 C CA . PHE C 1 152 ? -2.612 -2.105 30.218 1.00 18.11 487 PHE C CA 1
ATOM 4002 C C . PHE C 1 152 ? -4.130 -2.075 30.151 1.00 21.61 487 PHE C C 1
ATOM 4003 O O . PHE C 1 152 ? -4.770 -3.006 29.645 1.00 17.10 487 PHE C O 1
ATOM 4011 N N . PHE C 1 153 ? -4.700 -0.998 30.671 1.00 23.79 488 PHE C N 1
ATOM 4012 C CA . PHE C 1 153 ? -6.083 -0.643 30.394 1.00 29.47 488 PHE C CA 1
ATOM 4013 C C . PHE C 1 153 ? -6.102 0.490 29.379 1.00 31.69 488 PHE C C 1
ATOM 4014 O O . PHE C 1 153 ? -5.050 1.008 29.004 1.00 29.22 488 PHE C O 1
ATOM 4022 N N . GLN C 1 154 ? -7.299 0.881 28.952 1.00 31.27 489 GLN C N 1
ATOM 4023 C CA . GLN C 1 154 ? -7.458 1.815 27.840 1.00 38.43 489 GLN C CA 1
ATOM 4024 C C . GLN C 1 154 ? -6.475 2.981 27.916 1.00 35.19 489 GLN C C 1
ATOM 4025 O O . GLN C 1 154 ? -5.712 3.217 26.974 1.00 37.95 489 GLN C O 1
ATOM 4027 N N . ASP C 1 155 ? -6.491 3.711 29.030 1.00 29.31 490 ASP C N 1
ATOM 4028 C CA . ASP C 1 155 ? -5.760 4.976 29.124 1.00 30.27 490 ASP C CA 1
ATOM 4029 C C . ASP C 1 155 ? -4.272 4.775 29.439 1.00 30.32 490 ASP C C 1
ATOM 4030 O O . ASP C 1 155 ? -3.487 5.732 29.419 1.00 30.13 490 ASP C O 1
ATOM 4032 N N . HIS C 1 156 ? -3.892 3.533 29.720 1.00 22.64 491 HIS C N 1
ATOM 4033 C CA . HIS C 1 156 ? -2.540 3.211 30.182 1.00 22.10 491 HIS C CA 1
ATOM 4034 C C . HIS C 1 156 ? -2.248 3.865 31.538 1.00 21.72 491 HIS C C 1
ATOM 4035 O O . HIS C 1 156 ? -1.092 3.995 31.948 1.00 15.21 491 HIS C O 1
ATOM 4042 N N . LYS C 1 157 ? -3.305 4.252 32.240 1.00 22.81 492 LYS C N 1
ATOM 4043 C CA . LYS C 1 157 ? -3.155 4.851 33.558 1.00 23.01 492 LYS C CA 1
ATOM 4044 C C . LYS C 1 157 ? -3.099 3.753 34.610 1.00 20.79 492 LYS C C 1
ATOM 4045 O O . LYS C 1 157 ? -2.567 3.954 35.694 1.00 18.74 492 LYS C O 1
ATOM 4048 N N . MET C 1 158 ? -3.674 2.597 34.294 1.00 18.10 493 MET C N 1
ATOM 4049 C CA . MET C 1 158 ? -3.600 1.441 35.182 1.00 17.66 493 MET C CA 1
ATOM 4050 C C . MET C 1 158 ? -3.230 0.186 34.403 1.00 14.25 493 MET C C 1
ATOM 4051 O O . MET C 1 158 ? -3.403 0.125 33.190 1.00 18.04 493 MET C O 1
ATOM 4056 N N . ALA C 1 159 ? -2.777 -0.841 35.108 1.00 12.23 494 ALA C N 1
ATOM 4057 C CA . ALA C 1 159 ? -2.506 -2.110 34.475 1.00 10.21 494 ALA C CA 1
ATOM 4058 C C . ALA C 1 159 ? -2.605 -3.211 35.506 1.00 11.29 494 ALA C C 1
ATOM 4059 O O . ALA C 1 159 ? -2.643 -2.939 36.699 1.00 12.33 494 ALA C O 1
ATOM 4061 N N . LEU C 1 160 ? -2.854 -4.419 35.028 1.00 13.01 495 LEU C N 1
ATOM 4062 C CA . LEU C 1 160 ? -2.666 -5.606 35.835 1.00 11.56 495 LEU C CA 1
ATOM 4063 C C . LEU C 1 160 ? -1.303 -6.160 35.510 1.00 14.45 495 LEU C C 1
ATOM 4064 O O . LEU C 1 160 ? -0.856 -6.096 34.369 1.00 14.37 495 LEU C O 1
ATOM 4069 N N . LEU C 1 161 ? -0.645 -6.714 36.518 1.00 14.91 496 LEU C N 1
ATOM 4070 C CA . LEU C 1 161 ? 0.641 -7.341 36.341 1.00 13.16 496 LEU C CA 1
ATOM 4071 C C . LEU C 1 161 ? 0.706 -8.554 37.255 1.00 16.10 496 LEU C C 1
ATOM 4072 O O . LEU C 1 161 ? 0.441 -8.440 38.446 1.00 15.47 496 LEU C O 1
ATOM 4077 N N . GLN C 1 162 ? 1.024 -9.712 36.685 1.00 13.53 497 GLN C N 1
ATOM 4078 C CA . GLN C 1 162 ? 0.867 -10.980 37.364 1.00 17.11 497 GLN C CA 1
ATOM 4079 C C . GLN C 1 162 ? 2.261 -11.524 37.626 1.00 16.60 497 GLN C C 1
ATOM 4080 O O . GLN C 1 162 ? 3.058 -11.692 36.703 1.00 19.69 497 GLN C O 1
ATOM 4086 N N . MET C 1 163 ? 2.606 -11.669 38.897 1.00 15.30 498 MET C N 1
ATOM 4087 C CA . MET C 1 163 ? 3.860 -12.319 39.259 1.00 13.86 498 MET C CA 1
ATOM 4088 C C . MET C 1 163 ? 3.687 -13.843 39.319 1.00 17.37 498 MET C C 1
ATOM 4089 O O . MET C 1 163 ? 2.610 -14.357 39.042 1.00 18.49 498 MET C O 1
ATOM 4094 N N . ALA C 1 164 ? 4.771 -14.555 39.606 1.00 18.86 499 ALA C N 1
ATOM 4095 C CA . ALA C 1 164 ? 4.796 -16.014 39.490 1.00 19.05 499 ALA C CA 1
ATOM 4096 C C . ALA C 1 164 ? 3.986 -16.638 40.631 1.00 25.54 499 ALA C C 1
ATOM 4097 O O . ALA C 1 164 ? 3.380 -17.701 40.469 1.00 25.29 499 ALA C O 1
ATOM 4099 N N . THR C 1 165 ? 3.930 -15.931 41.756 1.00 21.39 500 THR C N 1
ATOM 4100 C CA . THR C 1 165 ? 3.257 -16.417 42.967 1.00 20.32 500 THR C CA 1
ATOM 4101 C C . THR C 1 165 ? 2.734 -15.258 43.822 1.00 20.91 500 THR C C 1
ATOM 4102 O O . THR C 1 165 ? 3.163 -14.113 43.672 1.00 17.55 500 THR C O 1
ATOM 4106 N N . VAL C 1 166 ? 1.875 -15.579 44.786 1.00 19.45 501 VAL C N 1
ATOM 4107 C CA . VAL C 1 166 ? 1.448 -14.595 45.773 1.00 19.01 501 VAL C CA 1
ATOM 4108 C C . VAL C 1 166 ? 2.662 -14.043 46.515 1.00 13.17 501 VAL C C 1
ATOM 4109 O O . VAL C 1 166 ? 2.742 -12.831 46.801 1.00 17.63 501 VAL C O 1
ATOM 4113 N N . GLU C 1 167 ? 3.598 -14.928 46.865 1.00 15.58 502 GLU C N 1
ATOM 4114 C CA . GLU C 1 167 ? 4.832 -14.499 47.539 1.00 17.85 502 GLU C CA 1
ATOM 4115 C C . GLU C 1 167 ? 5.516 -13.360 46.780 1.00 17.37 502 GLU C C 1
ATOM 4116 O O . GLU C 1 167 ? 5.919 -12.354 47.360 1.00 16.61 502 GLU C O 1
ATOM 4122 N N . GLU C 1 168 ? 5.743 -13.573 45.495 1.00 20.19 503 GLU C N 1
ATOM 4123 C CA . GLU C 1 168 ? 6.439 -12.578 44.691 1.00 19.09 503 GLU C CA 1
ATOM 4124 C C . GLU C 1 168 ? 5.623 -11.303 44.561 1.00 16.45 503 GLU C C 1
ATOM 4125 O O . GLU C 1 168 ? 6.185 -10.217 44.444 1.00 15.63 503 GLU C O 1
ATOM 4131 N N . ALA C 1 169 ? 4.301 -11.425 44.513 1.00 15.36 504 ALA C N 1
ATOM 4132 C CA . ALA C 1 169 ? 3.468 -10.234 44.420 1.00 12.72 504 ALA C CA 1
ATOM 4133 C C . ALA C 1 169 ? 3.580 -9.395 45.685 1.00 14.82 504 ALA C C 1
ATOM 4134 O O . ALA C 1 169 ? 3.505 -8.174 45.628 1.00 11.24 504 ALA C O 1
ATOM 4136 N N . ILE C 1 170 ? 3.676 -10.051 46.841 1.00 13.30 505 ILE C N 1
ATOM 4137 C CA . ILE C 1 170 ? 3.851 -9.333 48.100 1.00 13.74 505 ILE C CA 1
ATOM 4138 C C . ILE C 1 170 ? 5.167 -8.557 48.143 1.00 11.03 505 ILE C C 1
ATOM 4139 O O . ILE C 1 170 ? 5.162 -7.351 48.431 1.00 9.46 505 ILE C O 1
ATOM 4144 N N . GLN C 1 171 ? 6.271 -9.234 47.858 1.00 16.27 506 GLN C N 1
ATOM 4145 C CA . GLN C 1 171 ? 7.591 -8.603 47.754 1.00 13.62 506 GLN C CA 1
ATOM 4146 C C . GLN C 1 171 ? 7.545 -7.431 46.758 1.00 12.66 506 GLN C C 1
ATOM 4147 O O . GLN C 1 171 ? 8.015 -6.318 47.045 1.00 14.68 506 GLN C O 1
ATOM 4153 N N . ALA C 1 172 ? 6.941 -7.664 45.603 1.00 10.97 507 ALA C N 1
ATOM 4154 C CA . ALA C 1 172 ? 6.830 -6.595 44.590 1.00 11.27 507 ALA C CA 1
ATOM 4155 C C . ALA C 1 172 ? 6.045 -5.388 45.122 1.00 10.73 507 ALA C C 1
ATOM 4156 O O . ALA C 1 172 ? 6.368 -4.227 44.827 1.00 12.58 507 ALA C O 1
ATOM 4158 N N . LEU C 1 173 ? 4.981 -5.651 45.870 1.00 11.39 508 LEU C N 1
ATOM 4159 C CA . LEU C 1 173 ? 4.140 -4.586 46.371 1.00 9.88 508 LEU C CA 1
ATOM 4160 C C . LEU C 1 173 ? 4.868 -3.805 47.463 1.00 9.52 508 LEU C C 1
ATOM 4161 O O . LEU C 1 173 ? 4.788 -2.581 47.525 1.00 11.10 508 LEU C O 1
ATOM 4166 N N . ILE C 1 174 ? 5.497 -4.532 48.378 1.00 9.94 509 ILE C N 1
ATOM 4167 C CA . ILE C 1 174 ? 6.358 -3.912 49.384 1.00 10.81 509 ILE C CA 1
ATOM 4168 C C . ILE C 1 174 ? 7.399 -2.982 48.752 1.00 9.67 509 ILE C C 1
ATOM 4169 O O . ILE C 1 174 ? 7.585 -1.848 49.194 1.00 11.96 509 ILE C O 1
ATOM 4174 N N . ASP C 1 175 ? 8.025 -3.435 47.676 1.00 15.88 510 ASP C N 1
ATOM 4175 C CA . ASP C 1 175 ? 9.125 -2.695 47.086 1.00 17.18 510 ASP C CA 1
ATOM 4176 C C . ASP C 1 175 ? 8.649 -1.500 46.261 1.00 14.50 510 ASP C C 1
ATOM 4177 O O . ASP C 1 175 ? 9.277 -0.444 46.279 1.00 13.02 510 ASP C O 1
ATOM 4182 N N . LEU C 1 176 ? 7.537 -1.658 45.551 1.00 10.86 511 LEU C N 1
ATOM 4183 C CA . LEU C 1 176 ? 7.205 -0.767 44.440 1.00 11.47 511 LEU C CA 1
ATOM 4184 C C . LEU C 1 176 ? 5.966 0.111 44.630 1.00 9.69 511 LEU C C 1
ATOM 4185 O O . LEU C 1 176 ? 5.709 1.029 43.846 1.00 10.89 511 LEU C O 1
ATOM 4190 N N . HIS C 1 177 ? 5.216 -0.113 45.697 1.00 8.56 512 HIS C N 1
ATOM 4191 C CA . HIS C 1 177 ? 4.206 0.849 46.070 1.00 9.48 512 HIS C CA 1
ATOM 4192 C C . HIS C 1 177 ? 4.859 2.221 46.310 1.00 10.71 512 HIS C C 1
ATOM 4193 O O . HIS C 1 177 ? 5.906 2.308 46.938 1.00 13.33 512 HIS C O 1
ATOM 4200 N N . ASN C 1 178 ? 4.220 3.266 45.792 1.00 13.48 513 ASN C N 1
ATOM 4201 C CA . ASN C 1 178 ? 4.707 4.646 45.858 1.00 15.49 513 ASN C CA 1
ATOM 4202 C C . ASN C 1 178 ? 5.967 4.923 45.051 1.00 14.81 513 ASN C C 1
ATOM 4203 O O . ASN C 1 178 ? 6.562 5.995 45.212 1.00 14.43 513 ASN C O 1
ATOM 4208 N N . TYR C 1 179 ? 6.394 3.958 44.237 1.00 13.44 514 TYR C N 1
ATOM 4209 C CA . TYR C 1 179 ? 7.581 4.123 43.400 1.00 16.81 514 TYR C CA 1
ATOM 4210 C C . TYR C 1 179 ? 7.411 5.307 42.448 1.00 13.41 514 TYR C C 1
ATOM 4211 O O . TYR C 1 179 ? 6.358 5.479 41.821 1.00 13.56 514 TYR C O 1
ATOM 4220 N N . ASN C 1 180 ? 8.429 6.158 42.373 1.00 17.44 515 ASN C N 1
ATOM 4221 C CA . ASN C 1 180 ? 8.376 7.338 41.507 1.00 20.94 515 ASN C CA 1
ATOM 4222 C C . ASN C 1 180 ? 8.671 6.966 40.058 1.00 16.13 515 ASN C C 1
ATOM 4223 O O . ASN C 1 180 ? 9.787 6.567 39.728 1.00 18.63 515 ASN C O 1
ATOM 4228 N N . LEU C 1 181 ? 7.647 7.043 39.217 1.00 18.87 516 LEU C N 1
ATOM 4229 C CA . LEU C 1 181 ? 7.739 6.600 37.822 1.00 21.97 516 LEU C CA 1
ATOM 4230 C C . LEU C 1 181 ? 8.174 7.715 36.869 1.00 32.75 516 LEU C C 1
ATOM 4231 O O . LEU C 1 181 ? 8.427 7.461 35.694 1.00 25.86 516 LEU C O 1
ATOM 4236 N N . GLY C 1 182 ? 8.164 8.956 37.347 1.00 36.51 517 GLY C N 1
ATOM 4237 C CA . GLY C 1 182 ? 8.439 10.105 36.482 1.00 33.00 517 GLY C CA 1
ATOM 4238 C C . GLY C 1 182 ? 7.203 10.944 36.211 1.00 35.05 517 GLY C C 1
ATOM 4239 O O . GLY C 1 182 ? 6.068 10.453 36.291 1.00 20.39 517 GLY C O 1
ATOM 4240 N N . GLU C 1 183 ? 7.418 12.215 35.881 1.00 30.46 518 GLU C N 1
ATOM 4241 C CA . GLU C 1 183 ? 6.313 13.154 35.706 1.00 31.93 518 GLU C CA 1
ATOM 4242 C C . GLU C 1 183 ? 5.562 13.327 37.026 1.00 27.61 518 GLU C C 1
ATOM 4243 O O . GLU C 1 183 ? 4.342 13.514 37.048 1.00 22.50 518 GLU C O 1
ATOM 4249 N N . ASN C 1 184 ? 6.312 13.284 38.125 1.00 24.39 519 ASN C N 1
ATOM 4250 C CA . ASN C 1 184 ? 5.752 13.437 39.460 1.00 31.11 519 ASN C CA 1
ATOM 4251 C C . ASN C 1 184 ? 4.740 12.337 39.797 1.00 21.84 519 ASN C C 1
ATOM 4252 O O . ASN C 1 184 ? 4.005 12.453 40.776 1.00 19.74 519 ASN C O 1
ATOM 4257 N N . HIS C 1 185 ? 4.713 11.271 38.998 1.00 25.25 520 HIS C N 1
ATOM 4258 C CA . HIS C 1 185 ? 3.766 10.167 39.214 1.00 22.08 520 HIS C CA 1
ATOM 4259 C C . HIS C 1 185 ? 4.354 9.092 40.136 1.00 20.92 520 HIS C C 1
ATOM 4260 O O . HIS C 1 185 ? 5.324 8.414 39.791 1.00 19.52 520 HIS C O 1
ATOM 4267 N N . HIS C 1 186 ? 3.741 8.910 41.295 1.00 20.65 521 HIS C N 1
ATOM 4268 C CA . HIS C 1 186 ? 4.076 7.780 42.145 1.00 17.31 521 HIS C CA 1
ATOM 4269 C C . HIS C 1 186 ? 3.103 6.641 41.889 1.00 11.08 521 HIS C C 1
ATOM 4270 O O . HIS C 1 186 ? 1.880 6.831 41.897 1.00 13.81 521 HIS C O 1
ATOM 4277 N N . LEU C 1 187 ? 3.660 5.466 41.641 1.00 11.27 522 LEU C N 1
ATOM 4278 C CA . LEU C 1 187 ? 2.883 4.265 41.343 1.00 10.89 522 LEU C CA 1
ATOM 4279 C C . LEU C 1 187 ? 2.088 3.841 42.583 1.00 11.43 522 LEU C C 1
ATOM 4280 O O . LEU C 1 187 ? 2.540 4.065 43.707 1.00 11.72 522 LEU C O 1
ATOM 4285 N N . ARG C 1 188 ? 0.856 3.370 42.366 1.00 10.56 523 ARG C N 1
ATOM 4286 C CA . ARG C 1 188 ? 0.100 2.656 43.405 1.00 13.82 523 ARG C CA 1
ATOM 4287 C C . ARG C 1 188 ? -0.011 1.175 43.031 1.00 11.86 523 ARG C C 1
ATOM 4288 O O . ARG C 1 188 ? -0.294 0.831 41.876 1.00 11.43 523 ARG C O 1
ATOM 4293 N N . VAL C 1 189 ? 0.256 0.309 44.008 1.00 9.98 524 VAL C N 1
ATOM 4294 C CA . VAL C 1 189 ? 0.184 -1.115 43.813 1.00 9.32 524 VAL C CA 1
ATOM 4295 C C . VAL C 1 189 ? -0.865 -1.623 44.809 1.00 10.51 524 VAL C C 1
ATOM 4296 O O . VAL C 1 189 ? -0.773 -1.316 45.999 1.00 11.76 524 VAL C O 1
ATOM 4300 N N . SER C 1 190 ? -1.887 -2.311 44.291 1.00 13.77 525 SER C N 1
ATOM 4301 C CA . SER C 1 190 ? -2.860 -3.057 45.112 1.00 13.75 525 SER C CA 1
ATOM 4302 C C . SER C 1 190 ? -2.972 -4.517 44.634 1.00 10.08 525 SER C C 1
ATOM 4303 O O . SER C 1 190 ? -2.544 -4.854 43.548 1.00 8.17 525 SER C O 1
ATOM 4306 N N . PHE C 1 191 ? -3.551 -5.376 45.461 1.00 10.99 526 PHE C N 1
ATOM 4307 C CA . PHE C 1 191 ? -3.913 -6.710 45.025 1.00 10.55 526 PHE C CA 1
ATOM 4308 C C . PHE C 1 191 ? -5.152 -6.661 44.130 1.00 14.51 526 PHE C C 1
ATOM 4309 O O . PHE C 1 191 ? -6.017 -5.812 44.293 1.00 17.11 526 PHE C O 1
ATOM 4317 N N . SER C 1 192 ? -5.191 -7.542 43.144 1.00 16.25 527 SER C N 1
ATOM 4318 C CA . SER C 1 192 ? -6.287 -7.545 42.205 1.00 19.40 527 SER C CA 1
ATOM 4319 C C . SER C 1 192 ? -7.242 -8.677 42.538 1.00 15.59 527 SER C C 1
ATOM 4320 O O . SER C 1 192 ? -6.818 -9.717 43.042 1.00 21.64 527 SER C O 1
ATOM 4323 N N . LYS C 1 193 ? -8.528 -8.449 42.258 1.00 20.59 528 LYS C N 1
ATOM 4324 C CA . LYS C 1 193 ? -9.538 -9.507 42.125 1.00 24.04 528 LYS C CA 1
ATOM 4325 C C . LYS C 1 193 ? -9.524 -10.151 40.732 1.00 24.96 528 LYS C C 1
ATOM 4326 O O . LYS C 1 193 ? -10.125 -11.205 40.515 1.00 26.46 528 LYS C O 1
ATOM 4328 N N . SER C 1 194 ? -8.916 -9.468 39.771 1.00 18.32 529 SER C N 1
ATOM 4329 C CA . SER C 1 194 ? -8.986 -9.887 38.378 1.00 25.45 529 SER C CA 1
ATOM 4330 C C . SER C 1 194 ? -7.841 -10.821 38.017 1.00 25.69 529 SER C C 1
ATOM 4331 O O . SER C 1 194 ? -6.815 -10.863 38.694 1.00 33.09 529 SER C O 1
ATOM 4334 N N . THR C 1 195 ? -8.027 -11.569 36.937 1.00 37.07 530 THR C N 1
ATOM 4335 C CA . THR C 1 195 ? -6.947 -12.325 36.328 1.00 29.39 530 THR C CA 1
ATOM 4336 C C . THR C 1 195 ? -6.746 -11.856 34.893 1.00 34.42 530 THR C C 1
ATOM 4337 O O . THR C 1 195 ? -7.677 -11.360 34.251 1.00 39.53 530 THR C O 1
ATOM 4341 N N . ILE C 1 196 ? -5.516 -11.987 34.410 1.00 26.93 531 ILE C N 1
ATOM 4342 C CA . ILE C 1 196 ? -5.168 -11.561 33.060 1.00 32.10 531 ILE C CA 1
ATOM 4343 C C . ILE C 1 196 ? -5.565 -12.646 32.067 1.00 32.20 531 ILE C C 1
ATOM 4344 O O . ILE C 1 196 ? -6.261 -12.368 31.093 1.00 34.40 531 ILE C O 1
ATOM 4350 N N . ASN D 1 2 ? -8.092 -36.710 19.372 1.00 27.91 337 ASN D N 1
ATOM 4351 C CA . ASN D 1 2 ? -8.237 -37.708 18.273 1.00 25.29 337 ASN D CA 1
ATOM 4352 C C . ASN D 1 2 ? -7.528 -37.259 16.993 1.00 18.63 337 ASN D C 1
ATOM 4353 O O . ASN D 1 2 ? -7.679 -37.879 15.945 1.00 20.91 337 ASN D O 1
ATOM 4358 N N . THR D 1 3 ? -6.812 -36.140 17.073 1.00 14.00 338 THR D N 1
ATOM 4359 C CA . THR D 1 3 ? -6.272 -35.480 15.871 1.00 13.76 338 THR D CA 1
ATOM 4360 C C . THR D 1 3 ? -4.866 -35.935 15.527 1.00 13.79 338 THR D C 1
ATOM 4361 O O . THR D 1 3 ? -4.364 -35.650 14.434 1.00 15.07 338 THR D O 1
ATOM 4365 N N . VAL D 1 4 ? -4.190 -36.547 16.485 1.00 12.72 339 VAL D N 1
ATOM 4366 C CA . VAL D 1 4 ? -2.779 -36.848 16.329 1.00 12.76 339 VAL D CA 1
ATOM 4367 C C . VAL D 1 4 ? -2.567 -38.312 15.967 1.00 14.66 339 VAL D C 1
ATOM 4368 O O . VAL D 1 4 ? -2.962 -39.217 16.699 1.00 12.06 339 VAL D O 1
ATOM 4372 N N . LEU D 1 5 ? -1.876 -38.531 14.856 1.00 10.62 340 LEU D N 1
ATOM 4373 C CA . LEU D 1 5 ? -1.583 -39.857 14.379 1.00 9.66 340 LEU D CA 1
ATOM 4374 C C . LEU D 1 5 ? -0.174 -40.270 14.791 1.00 11.75 340 LEU D C 1
ATOM 4375 O O . LEU D 1 5 ? 0.750 -39.443 14.862 1.00 7.46 340 LEU D O 1
ATOM 4380 N N . LEU D 1 6 ? -0.007 -41.557 15.031 1.00 8.32 341 LEU D N 1
ATOM 4381 C CA . LEU D 1 6 ? 1.296 -42.126 15.302 1.00 7.84 341 LEU D CA 1
ATOM 4382 C C . LEU D 1 6 ? 1.717 -43.023 14.156 1.00 12.08 341 LEU D C 1
ATOM 4383 O O . LEU D 1 6 ? 0.967 -43.895 13.741 1.00 12.60 341 LEU D O 1
ATOM 4388 N N . VAL D 1 7 ? 2.907 -42.778 13.622 1.00 12.59 342 VAL D N 1
ATOM 4389 C CA . VAL D 1 7 ? 3.340 -43.461 12.422 1.00 10.92 342 VAL D CA 1
ATOM 4390 C C . VAL D 1 7 ? 4.700 -44.089 12.664 1.00 14.17 342 VAL D C 1
ATOM 4391 O O . VAL D 1 7 ? 5.619 -43.438 13.157 1.00 16.65 342 VAL D O 1
ATOM 4395 N N . SER D 1 8 ? 4.811 -45.381 12.378 1.00 12.81 343 SER D N 1
ATOM 4396 C CA . SER D 1 8 ? 6.015 -46.120 12.727 1.00 15.46 343 SER D CA 1
ATOM 4397 C C . SER D 1 8 ? 6.507 -46.948 11.549 1.00 12.74 343 SER D C 1
ATOM 4398 O O . SER D 1 8 ? 5.863 -47.002 10.492 1.00 10.67 343 SER D O 1
ATOM 4401 N N . ASN D 1 9 ? 7.657 -47.580 11.743 1.00 11.32 344 ASN D N 1
ATOM 4402 C CA . ASN D 1 9 ? 8.364 -48.279 10.679 1.00 14.57 344 ASN D CA 1
ATOM 4403 C C . ASN D 1 9 ? 8.742 -47.377 9.502 1.00 15.18 344 ASN D C 1
ATOM 4404 O O . ASN D 1 9 ? 8.923 -47.848 8.372 1.00 15.28 344 ASN D O 1
ATOM 4409 N N . LEU D 1 10 ? 8.875 -46.082 9.778 1.00 11.84 345 LEU D N 1
ATOM 4410 C CA . LEU D 1 10 ? 9.477 -45.157 8.826 1.00 14.23 345 LEU D CA 1
ATOM 4411 C C . LEU D 1 10 ? 10.898 -45.584 8.483 1.00 13.58 345 LEU D C 1
ATOM 4412 O O . LEU D 1 10 ? 11.479 -46.453 9.153 1.00 14.80 345 LEU D O 1
ATOM 4417 N N . ASN D 1 11 ? 11.377 -45.089 7.350 1.00 18.12 346 ASN D N 1
ATOM 4418 C CA . ASN D 1 11 ? 12.786 -45.180 6.967 1.00 19.86 346 ASN D CA 1
ATOM 4419 C C . ASN D 1 11 ? 13.602 -44.090 7.667 1.00 16.11 346 ASN D C 1
ATOM 4420 O O . ASN D 1 11 ? 13.565 -42.922 7.271 1.00 13.13 346 ASN D O 1
ATOM 4425 N N . GLU D 1 12 ? 14.332 -44.480 8.709 1.00 18.62 347 GLU D N 1
ATOM 4426 C CA . GLU D 1 12 ? 15.079 -43.529 9.537 1.00 22.59 347 GLU D CA 1
ATOM 4427 C C . GLU D 1 12 ? 16.030 -42.662 8.713 1.00 26.09 347 GLU D C 1
ATOM 4428 O O . GLU D 1 12 ? 16.252 -41.486 9.027 1.00 22.62 347 GLU D O 1
ATOM 4434 N N . GLU D 1 13 ? 16.575 -43.248 7.653 1.00 24.08 348 GLU D N 1
ATOM 4435 C CA . GLU D 1 13 ? 17.607 -42.616 6.838 1.00 28.84 348 GLU D CA 1
ATOM 4436 C C . GLU D 1 13 ? 17.032 -41.512 5.946 1.00 28.97 348 GLU D C 1
ATOM 4437 O O . GLU D 1 13 ? 17.702 -40.517 5.671 1.00 36.23 348 GLU D O 1
ATOM 4443 N N . MET D 1 14 ? 15.789 -41.685 5.508 1.00 23.94 349 MET D N 1
ATOM 4444 C CA . MET D 1 14 ? 15.233 -40.892 4.411 1.00 18.07 349 MET D CA 1
ATOM 4445 C C . MET D 1 14 ? 14.135 -39.942 4.878 1.00 15.22 349 MET D C 1
ATOM 4446 O O . MET D 1 14 ? 13.911 -38.895 4.265 1.00 15.35 349 MET D O 1
ATOM 4451 N N . VAL D 1 15 ? 13.399 -40.344 5.909 1.00 15.08 350 VAL D N 1
ATOM 4452 C CA . VAL D 1 15 ? 12.211 -39.621 6.310 1.00 12.29 350 VAL D CA 1
ATOM 4453 C C . VAL D 1 15 ? 12.548 -38.235 6.857 1.00 11.51 350 VAL D C 1
ATOM 4454 O O . VAL D 1 15 ? 13.564 -38.059 7.542 1.00 12.34 350 VAL D O 1
ATOM 4458 N N . THR D 1 16 ? 11.737 -37.256 6.462 1.00 11.49 351 THR D N 1
ATOM 4459 C CA . THR D 1 16 ? 11.814 -35.883 6.968 1.00 10.28 351 THR D CA 1
ATOM 4460 C C . THR D 1 16 ? 10.429 -35.388 7.359 1.00 12.73 351 THR D C 1
ATOM 4461 O O . THR D 1 16 ? 9.418 -35.802 6.757 1.00 9.63 351 THR D O 1
ATOM 4465 N N . PRO D 1 17 ? 10.366 -34.398 8.255 1.00 11.70 352 PRO D N 1
ATOM 4466 C CA . PRO D 1 17 ? 9.065 -33.764 8.490 1.00 13.17 352 PRO D CA 1
ATOM 4467 C C . PRO D 1 17 ? 8.340 -33.315 7.213 1.00 15.32 352 PRO D C 1
ATOM 4468 O O . PRO D 1 17 ? 7.137 -33.514 7.088 1.00 12.46 352 PRO D O 1
ATOM 4472 N N . GLN D 1 18 ? 9.051 -32.648 6.311 1.00 15.05 353 GLN D N 1
ATOM 4473 C CA . GLN D 1 18 ? 8.481 -32.213 5.033 1.00 11.80 353 GLN D CA 1
ATOM 4474 C C . GLN D 1 18 ? 7.833 -33.395 4.287 1.00 8.91 353 GLN D C 1
ATOM 4475 O O . GLN D 1 18 ? 6.691 -33.295 3.855 1.00 9.09 353 GLN D O 1
ATOM 4481 N N . SER D 1 19 ? 8.530 -34.524 4.206 1.00 8.27 354 SER D N 1
ATOM 4482 C CA . SER D 1 19 ? 8.028 -35.683 3.454 1.00 11.37 354 SER D CA 1
ATOM 4483 C C . SER D 1 19 ? 6.719 -36.186 4.053 1.00 11.40 354 SER D C 1
ATOM 4484 O O . SER D 1 19 ? 5.772 -36.523 3.326 1.00 10.60 354 SER D O 1
ATOM 4487 N N . LEU D 1 20 ? 6.664 -36.214 5.379 1.00 10.77 355 LEU D N 1
ATOM 4488 C CA . LEU D 1 20 ? 5.466 -36.654 6.075 1.00 9.40 355 LEU D CA 1
ATOM 4489 C C . LEU D 1 20 ? 4.301 -35.673 5.906 1.00 7.07 355 LEU D C 1
ATOM 4490 O O . LEU D 1 20 ? 3.164 -36.092 5.670 1.00 8.58 355 LEU D O 1
ATOM 4495 N N . PHE D 1 21 ? 4.576 -34.370 6.009 1.00 8.51 356 PHE D N 1
ATOM 4496 C CA . PHE D 1 21 ? 3.595 -33.354 5.691 1.00 8.67 356 PHE D CA 1
ATOM 4497 C C . PHE D 1 21 ? 2.969 -33.566 4.305 1.00 9.00 356 PHE D C 1
ATOM 4498 O O . PHE D 1 21 ? 1.757 -33.407 4.114 1.00 11.23 356 PHE D O 1
ATOM 4506 N N . THR D 1 22 ? 3.801 -33.901 3.331 1.00 11.91 357 THR D N 1
ATOM 4507 C CA . THR D 1 22 ? 3.345 -34.019 1.964 1.00 11.81 357 THR D CA 1
ATOM 4508 C C . THR D 1 22 ? 2.449 -35.244 1.772 1.00 8.29 357 THR D C 1
ATOM 4509 O O . THR D 1 22 ? 1.355 -35.119 1.218 1.00 8.73 357 THR D O 1
ATOM 4513 N N . LEU D 1 23 ? 2.873 -36.386 2.310 1.00 9.75 358 LEU D N 1
ATOM 4514 C CA . LEU D 1 23 ? 2.160 -37.662 2.118 1.00 9.42 358 LEU D CA 1
ATOM 4515 C C . LEU D 1 23 ? 0.838 -37.681 2.880 1.00 7.19 358 LEU D C 1
ATOM 4516 O O . LEU D 1 23 ? -0.219 -37.814 2.285 1.00 7.63 358 LEU D O 1
ATOM 4521 N N . PHE D 1 24 ? 0.877 -37.434 4.186 1.00 10.96 359 PHE D N 1
ATOM 4522 C CA . PHE D 1 24 ? -0.355 -37.227 4.952 1.00 11.04 359 PHE D CA 1
ATOM 4523 C C . PHE D 1 24 ? -1.173 -35.989 4.563 1.00 13.19 359 PHE D C 1
ATOM 4524 O O . PHE D 1 24 ? -2.392 -35.956 4.767 1.00 14.41 359 PHE D O 1
ATOM 4532 N N . GLY D 1 25 ? -0.526 -35.020 3.918 1.00 11.19 360 GLY D N 1
ATOM 4533 C CA . GLY D 1 25 ? -1.229 -33.872 3.335 1.00 10.33 360 GLY D CA 1
ATOM 4534 C C . GLY D 1 25 ? -2.222 -34.201 2.223 1.00 7.93 360 GLY D C 1
ATOM 4535 O O . GLY D 1 25 ? -3.084 -33.382 1.876 1.00 8.20 360 GLY D O 1
ATOM 4536 N N . VAL D 1 26 ? -2.103 -35.398 1.649 1.00 9.89 361 VAL D N 1
ATOM 4537 C CA . VAL D 1 26 ? -3.023 -35.857 0.624 1.00 7.59 361 VAL D CA 1
ATOM 4538 C C . VAL D 1 26 ? -4.440 -35.996 1.188 1.00 7.78 361 VAL D C 1
ATOM 4539 O O . VAL D 1 26 ? -5.435 -35.760 0.484 1.00 10.80 361 VAL D O 1
ATOM 4543 N N . TYR D 1 27 ? -4.514 -36.350 2.468 1.00 8.81 362 TYR D N 1
ATOM 4544 C CA . TYR D 1 27 ? -5.765 -36.791 3.086 1.00 10.32 362 TYR D CA 1
ATOM 4545 C C . TYR D 1 27 ? -6.327 -35.825 4.123 1.00 10.88 362 TYR D C 1
ATOM 4546 O O . TYR D 1 27 ? -7.487 -35.945 4.537 1.00 11.04 362 TYR D O 1
ATOM 4555 N N . GLY D 1 28 ? -5.523 -34.857 4.547 1.00 10.90 363 GLY D N 1
ATOM 4556 C CA . GLY D 1 28 ? -6.029 -33.714 5.291 1.00 11.56 363 GLY D CA 1
ATOM 4557 C C . GLY D 1 28 ? -4.907 -32.716 5.484 1.00 14.20 363 GLY D C 1
ATOM 4558 O O . GLY D 1 28 ? -3.845 -32.825 4.843 1.00 12.92 363 GLY D O 1
ATOM 4559 N N . ASP D 1 29 ? -5.153 -31.705 6.305 1.00 14.14 364 ASP D N 1
ATOM 4560 C CA . ASP D 1 29 ? -4.161 -30.658 6.522 1.00 12.91 364 ASP D CA 1
ATOM 4561 C C . ASP D 1 29 ? -3.308 -30.962 7.751 1.00 11.42 364 ASP D C 1
ATOM 4562 O O . ASP D 1 29 ? -3.803 -31.114 8.866 1.00 13.05 364 ASP D O 1
ATOM 4567 N N . VAL D 1 30 ? -2.019 -31.104 7.511 1.00 8.90 365 VAL D N 1
ATOM 4568 C CA . VAL D 1 30 ? -1.084 -31.520 8.532 1.00 9.92 365 VAL D CA 1
ATOM 4569 C C . VAL D 1 30 ? -0.636 -30.277 9.288 1.00 11.20 365 VAL D C 1
ATOM 4570 O O . VAL D 1 30 ? -0.115 -29.362 8.691 1.00 10.60 365 VAL D O 1
ATOM 4574 N N . GLN D 1 31 ? -0.977 -30.175 10.566 1.00 8.57 366 GLN D N 1
ATOM 4575 C CA . GLN D 1 31 ? -0.671 -28.941 11.324 1.00 10.37 366 GLN D CA 1
ATOM 4576 C C . GLN D 1 31 ? 0.763 -28.954 11.825 1.00 13.50 366 GLN D C 1
ATOM 4577 O O . GLN D 1 31 ? 1.396 -27.901 11.967 1.00 17.35 366 GLN D O 1
ATOM 4583 N N . ARG D 1 32 ? 1.243 -30.138 12.200 1.00 13.41 367 ARG D N 1
ATOM 4584 C CA . ARG D 1 32 ? 2.532 -30.278 12.874 1.00 10.07 367 ARG D CA 1
ATOM 4585 C C . ARG D 1 32 ? 3.026 -31.695 12.665 1.00 12.16 367 ARG D C 1
ATOM 4586 O O . ARG D 1 32 ? 2.222 -32.612 12.514 1.00 11.16 367 ARG D O 1
ATOM 4594 N N . VAL D 1 33 ? 4.342 -31.867 12.725 1.00 10.57 368 VAL D N 1
ATOM 4595 C CA . VAL D 1 33 ? 4.977 -33.171 12.633 1.00 9.83 368 VAL D CA 1
ATOM 4596 C C . VAL D 1 33 ? 6.128 -33.201 13.631 1.00 13.28 368 VAL D C 1
ATOM 4597 O O . VAL D 1 33 ? 6.869 -32.215 13.776 1.00 14.41 368 VAL D O 1
ATOM 4601 N N . LYS D 1 34 ? 6.266 -34.314 14.345 1.00 14.01 369 LYS D N 1
ATOM 4602 C CA . LYS D 1 34 ? 7.444 -34.544 15.177 1.00 14.86 369 LYS D CA 1
ATOM 4603 C C . LYS D 1 34 ? 7.972 -35.944 14.927 1.00 14.06 369 LYS D C 1
ATOM 4604 O O . LYS D 1 34 ? 7.323 -36.935 15.259 1.00 16.07 369 LYS D O 1
ATOM 4610 N N . ILE D 1 35 ? 9.159 -36.012 14.353 1.00 15.61 370 ILE D N 1
ATOM 4611 C CA . ILE D 1 35 ? 9.930 -37.244 14.359 1.00 17.58 370 ILE D CA 1
ATOM 4612 C C . ILE D 1 35 ? 10.528 -37.406 15.749 1.00 16.15 370 ILE D C 1
ATOM 4613 O O . ILE D 1 35 ? 11.081 -36.463 16.316 1.00 17.74 370 ILE D O 1
ATOM 4618 N N . LEU D 1 36 ? 10.400 -38.600 16.304 1.00 18.20 371 LEU D N 1
ATOM 4619 C CA . LEU D 1 36 ? 10.723 -38.807 17.707 1.00 17.99 371 LEU D CA 1
ATOM 4620 C C . LEU D 1 36 ? 12.219 -39.079 17.871 1.00 20.82 371 LEU D C 1
ATOM 4621 O O . LEU D 1 36 ? 12.762 -39.999 17.258 1.00 16.78 371 LEU D O 1
ATOM 4626 N N . TYR D 1 37 ? 12.890 -38.216 18.637 1.00 25.26 372 TYR D N 1
ATOM 4627 C CA . TYR D 1 37 ? 14.344 -38.276 18.809 1.00 26.17 372 TYR D CA 1
ATOM 4628 C C . TYR D 1 37 ? 14.805 -39.651 19.295 1.00 19.07 372 TYR D C 1
ATOM 4629 O O . TYR D 1 37 ? 15.803 -40.190 18.796 1.00 17.65 372 TYR D O 1
ATOM 4631 N N . ASN D 1 38 ? 14.058 -40.221 20.238 1.00 21.71 373 ASN D N 1
ATOM 4632 C CA . ASN D 1 38 ? 14.428 -41.479 20.887 1.00 31.16 373 ASN D CA 1
ATOM 4633 C C . ASN D 1 38 ? 14.031 -42.700 20.058 1.00 31.70 373 ASN D C 1
ATOM 4634 O O . ASN D 1 38 ? 14.496 -43.817 20.316 1.00 26.42 373 ASN D O 1
ATOM 4636 N N . LYS D 1 39 ? 13.153 -42.480 19.080 1.00 26.11 374 LYS D N 1
ATOM 4637 C CA . LYS D 1 39 ? 12.608 -43.553 18.249 1.00 24.85 374 LYS D CA 1
ATOM 4638 C C . LYS D 1 39 ? 12.457 -43.061 16.809 1.00 21.64 374 LYS D C 1
ATOM 4639 O O . LYS D 1 39 ? 11.375 -42.630 16.385 1.00 22.13 374 LYS D O 1
ATOM 4642 N N . LYS D 1 40 ? 13.550 -43.134 16.059 1.00 24.92 375 LYS D N 1
ATOM 4643 C CA . LYS D 1 40 ? 13.734 -42.317 14.867 1.00 24.48 375 LYS D CA 1
ATOM 4644 C C . LYS D 1 40 ? 12.947 -42.858 13.671 1.00 20.73 375 LYS D C 1
ATOM 4645 O O . LYS D 1 40 ? 12.863 -42.202 12.628 1.00 32.82 375 LYS D O 1
ATOM 4648 N N . ASP D 1 41 ? 12.361 -44.039 13.842 1.00 22.13 376 ASP D N 1
ATOM 4649 C CA . ASP D 1 41 ? 11.527 -44.644 12.810 1.00 23.48 376 ASP D CA 1
ATOM 4650 C C . ASP D 1 41 ? 10.053 -44.386 13.090 1.00 15.29 376 ASP D C 1
ATOM 4651 O O . ASP D 1 41 ? 9.178 -44.986 12.455 1.00 17.73 376 ASP D O 1
ATOM 4656 N N . SER D 1 42 ? 9.779 -43.521 14.065 1.00 10.80 377 SER D N 1
ATOM 4657 C CA . SER D 1 42 ? 8.398 -43.169 14.406 1.00 11.12 377 SER D CA 1
ATOM 4658 C C . SER D 1 42 ? 8.189 -41.659 14.385 1.00 10.18 377 SER D C 1
ATOM 4659 O O . SER D 1 42 ? 9.099 -40.883 14.695 1.00 13.28 377 SER D O 1
ATOM 4662 N N . ALA D 1 43 ? 6.960 -41.238 14.105 1.00 10.84 378 ALA D N 1
ATOM 4663 C CA . ALA D 1 43 ? 6.624 -39.820 14.160 1.00 8.81 378 ALA D CA 1
ATOM 4664 C C . ALA D 1 43 ? 5.174 -39.547 14.562 1.00 9.05 378 ALA D C 1
ATOM 4665 O O . ALA D 1 43 ? 4.262 -40.301 14.215 1.00 10.46 378 ALA D O 1
ATOM 4667 N N . LEU D 1 44 ? 4.949 -38.415 15.224 1.00 8.06 379 LEU D N 1
ATOM 4668 C CA . LEU D 1 44 ? 3.603 -37.913 15.451 1.00 11.40 379 LEU D CA 1
ATOM 4669 C C . LEU D 1 44 ? 3.201 -36.927 14.359 1.00 12.34 379 LEU D C 1
ATOM 4670 O O . LEU D 1 44 ? 3.989 -36.064 13.968 1.00 14.51 379 LEU D O 1
ATOM 4675 N N . ILE D 1 45 ? 1.939 -36.998 13.946 1.00 11.04 380 ILE D N 1
ATOM 4676 C CA . ILE D 1 45 ? 1.406 -36.126 12.912 1.00 12.43 380 ILE D CA 1
ATOM 4677 C C . ILE D 1 45 ? 0.064 -35.557 13.365 1.00 12.73 380 ILE D C 1
ATOM 4678 O O . ILE D 1 45 ? -0.878 -36.312 13.570 1.00 13.82 380 ILE D O 1
ATOM 4683 N N . GLN D 1 46 ? -0.021 -34.236 13.530 1.00 13.40 381 GLN D N 1
ATOM 4684 C CA . GLN D 1 46 ? -1.266 -33.590 13.927 1.00 13.48 381 GLN D CA 1
ATOM 4685 C C . GLN D 1 46 ? -2.059 -33.105 12.723 1.00 17.98 381 GLN D C 1
ATOM 4686 O O . GLN D 1 46 ? -1.612 -32.246 11.957 1.00 13.40 381 GLN D O 1
ATOM 4692 N N . MET D 1 47 ? -3.228 -33.704 12.542 1.00 15.95 382 MET D N 1
ATOM 4693 C CA . MET D 1 47 ? -4.164 -33.306 11.514 1.00 12.37 382 MET D CA 1
ATOM 4694 C C . MET D 1 47 ? -5.145 -32.252 12.038 1.00 11.65 382 MET D C 1
ATOM 4695 O O . MET D 1 47 ? -5.126 -31.920 13.234 1.00 18.66 382 MET D O 1
ATOM 4700 N N . ALA D 1 48 ? -5.943 -31.666 11.144 1.00 14.10 383 ALA D N 1
ATOM 4701 C CA . ALA D 1 48 ? -6.740 -30.489 11.503 1.00 13.14 383 ALA D CA 1
ATOM 4702 C C . ALA D 1 48 ? -7.892 -30.922 12.402 1.00 13.74 383 ALA D C 1
ATOM 4703 O O . ALA D 1 48 ? -8.270 -30.219 13.336 1.00 19.63 383 ALA D O 1
ATOM 4705 N N . ASP D 1 49 ? -8.495 -32.046 12.043 1.00 12.47 384 ASP D N 1
ATOM 4706 C CA . ASP D 1 49 ? -9.573 -32.627 12.829 1.00 16.30 384 ASP D CA 1
ATOM 4707 C C . ASP D 1 49 ? -9.505 -34.150 12.821 1.00 15.38 384 ASP D C 1
ATOM 4708 O O . ASP D 1 49 ? -8.556 -34.744 12.307 1.00 13.79 384 ASP D O 1
ATOM 4713 N N . GLY D 1 50 ? -10.482 -34.774 13.468 1.00 18.00 385 GLY D N 1
ATOM 4714 C CA . GLY D 1 50 ? -10.481 -36.211 13.652 1.00 18.24 385 GLY D CA 1
ATOM 4715 C C . GLY D 1 50 ? -10.954 -36.975 12.439 1.00 13.98 385 GLY D C 1
ATOM 4716 O O . GLY D 1 50 ? -10.582 -38.131 12.256 1.00 15.98 385 GLY D O 1
ATOM 4717 N N . ASN D 1 51 ? -11.795 -36.356 11.616 1.00 15.98 386 ASN D N 1
ATOM 4718 C CA . ASN D 1 51 ? -12.161 -36.962 10.346 1.00 16.15 386 ASN D CA 1
ATOM 4719 C C . ASN D 1 51 ? -10.946 -37.134 9.450 1.00 13.93 386 ASN D C 1
ATOM 4720 O O . ASN D 1 51 ? -10.698 -38.231 8.931 1.00 10.19 386 ASN D O 1
ATOM 4725 N N . GLN D 1 52 ? -10.112 -36.097 9.416 1.00 18.07 387 GLN D N 1
ATOM 4726 C CA . GLN D 1 52 ? -8.872 -36.124 8.645 1.00 16.46 387 GLN D CA 1
ATOM 4727 C C . GLN D 1 52 ? -7.888 -37.178 9.139 1.00 13.41 387 GLN D C 1
ATOM 4728 O O . GLN D 1 52 ? -7.166 -37.775 8.346 1.00 11.67 387 GLN D O 1
ATOM 4734 N N . SER D 1 53 ? -7.784 -37.329 10.449 1.00 11.89 388 SER D N 1
ATOM 4735 C CA . SER D 1 53 ? -6.865 -38.300 11.021 1.00 12.57 388 SER D CA 1
ATOM 4736 C C . SER D 1 53 ? -7.323 -39.724 10.722 1.00 13.31 388 SER D C 1
ATOM 4737 O O . SER D 1 53 ? -6.518 -40.578 10.327 1.00 10.18 388 SER D O 1
ATOM 4740 N N . GLN D 1 54 ? -8.626 -39.976 10.849 1.00 16.48 389 GLN D N 1
ATOM 4741 C CA . GLN D 1 54 ? -9.197 -41.254 10.423 1.00 16.60 389 GLN D CA 1
ATOM 4742 C C . GLN D 1 54 ? -8.898 -41.522 8.949 1.00 14.16 389 GLN D C 1
ATOM 4743 O O . GLN D 1 54 ? -8.479 -42.621 8.586 1.00 12.85 389 GLN D O 1
ATOM 4749 N N . LEU D 1 55 ? -9.174 -40.538 8.097 1.00 12.35 390 LEU D N 1
ATOM 4750 C CA . LEU D 1 55 ? -9.042 -40.713 6.647 1.00 12.81 390 LEU D CA 1
ATOM 4751 C C . LEU D 1 55 ? -7.602 -40.976 6.219 1.00 11.79 390 LEU D C 1
ATOM 4752 O O . LEU D 1 55 ? -7.345 -41.793 5.334 1.00 11.59 390 LEU D O 1
ATOM 4757 N N . ALA D 1 56 ? -6.662 -40.261 6.831 1.00 8.39 391 ALA D N 1
ATOM 4758 C CA . ALA D 1 56 ? -5.255 -40.500 6.560 1.00 8.57 391 ALA D CA 1
ATOM 4759 C C . ALA D 1 56 ? -4.846 -41.892 7.039 1.00 8.57 391 ALA D C 1
ATOM 4760 O O . ALA D 1 56 ? -4.153 -42.604 6.337 1.00 6.83 391 ALA D O 1
ATOM 4762 N N . MET D 1 57 ? -5.276 -42.266 8.237 1.00 12.80 392 MET D N 1
ATOM 4763 C CA . MET D 1 57 ? -4.933 -43.567 8.779 1.00 14.63 392 MET D CA 1
ATOM 4764 C C . MET D 1 57 ? -5.451 -44.682 7.879 1.00 13.52 392 MET D C 1
ATOM 4765 O O . MET D 1 57 ? -4.765 -45.677 7.650 1.00 16.28 392 MET D O 1
ATOM 4770 N N . ASN D 1 58 ? -6.700 -44.559 7.445 1.00 11.35 393 ASN D N 1
ATOM 4771 C CA . ASN D 1 58 ? -7.333 -45.607 6.667 1.00 12.43 393 ASN D CA 1
ATOM 4772 C C . ASN D 1 58 ? -6.652 -45.797 5.298 1.00 11.78 393 ASN D C 1
ATOM 4773 O O . ASN D 1 58 ? -6.421 -46.926 4.859 1.00 14.51 393 ASN D O 1
ATOM 4778 N N . HIS D 1 59 ? -6.237 -44.704 4.670 1.00 13.20 394 HIS D N 1
ATOM 4779 C CA . HIS D 1 59 ? -5.657 -44.787 3.331 1.00 12.33 394 HIS D CA 1
ATOM 4780 C C . HIS D 1 59 ? -4.161 -45.088 3.358 1.00 11.22 394 HIS D C 1
ATOM 4781 O O . HIS D 1 59 ? -3.619 -45.709 2.439 1.00 15.14 394 HIS D O 1
ATOM 4788 N N . LEU D 1 60 ? -3.496 -44.716 4.435 1.00 7.65 395 LEU D N 1
ATOM 4789 C CA . LEU D 1 60 ? -2.034 -44.786 4.462 1.00 8.16 395 LEU D CA 1
ATOM 4790 C C . LEU D 1 60 ? -1.464 -45.980 5.245 1.00 6.63 395 LEU D C 1
ATOM 4791 O O . LEU D 1 60 ? -0.384 -46.446 4.930 1.00 9.29 395 LEU D O 1
ATOM 4796 N N . ASN D 1 61 ? -2.132 -46.432 6.307 1.00 7.05 396 ASN D N 1
ATOM 4797 C CA . ASN D 1 61 ? -1.724 -47.666 6.963 1.00 10.28 396 ASN D CA 1
ATOM 4798 C C . ASN D 1 61 ? -1.518 -48.776 5.941 1.00 6.83 396 ASN D C 1
ATOM 4799 O O . ASN D 1 61 ? -2.373 -48.995 5.085 1.00 11.60 396 ASN D O 1
ATOM 4804 N N . GLY D 1 62 ? -0.397 -49.469 6.057 1.00 6.15 397 GLY D N 1
ATOM 4805 C CA . GLY D 1 62 ? 0.031 -50.498 5.103 1.00 6.94 397 GLY D CA 1
ATOM 4806 C C . GLY D 1 62 ? 0.597 -50.055 3.753 1.00 7.05 397 GLY D C 1
ATOM 4807 O O . GLY D 1 62 ? 0.869 -50.891 2.905 1.00 7.35 397 GLY D O 1
ATOM 4808 N N . GLN D 1 63 ? 0.707 -48.750 3.503 1.00 7.70 398 GLN D N 1
ATOM 4809 C CA . GLN D 1 63 ? 1.323 -48.289 2.248 1.00 7.21 398 GLN D CA 1
ATOM 4810 C C . GLN D 1 63 ? 2.829 -48.271 2.436 1.00 7.08 398 GLN D C 1
ATOM 4811 O O . GLN D 1 63 ? 3.308 -48.270 3.566 1.00 11.74 398 GLN D O 1
ATOM 4817 N N . LYS D 1 64 ? 3.573 -48.335 1.342 1.00 9.54 399 LYS D N 1
ATOM 4818 C CA . LYS D 1 64 ? 5.023 -48.215 1.420 1.00 9.51 399 LYS D CA 1
ATOM 4819 C C . LYS D 1 64 ? 5.526 -46.777 1.304 1.00 10.43 399 LYS D C 1
ATOM 4820 O O . LYS D 1 64 ? 5.078 -45.997 0.460 1.00 8.32 399 LYS D O 1
ATOM 4826 N N . MET D 1 65 ? 6.570 -46.491 2.076 1.00 8.94 400 MET D N 1
ATOM 4827 C CA . MET D 1 65 ? 7.167 -45.156 2.122 1.00 8.49 400 MET D CA 1
ATOM 4828 C C . MET D 1 65 ? 8.664 -45.298 2.346 1.00 6.07 400 MET D C 1
ATOM 4829 O O . MET D 1 65 ? 9.115 -45.922 3.309 1.00 9.48 400 MET D O 1
ATOM 4834 N N . TYR D 1 66 ? 9.434 -44.881 1.343 1.00 6.29 401 TYR D N 1
ATOM 4835 C CA . TYR D 1 66 ? 10.876 -45.118 1.338 1.00 7.17 401 TYR D CA 1
ATOM 4836 C C . TYR D 1 66 ? 11.212 -46.587 1.590 1.00 8.81 401 TYR D C 1
ATOM 4837 O O . TYR D 1 66 ? 12.128 -46.917 2.347 1.00 14.85 401 TYR D O 1
ATOM 4846 N N . GLY D 1 67 ? 10.467 -47.455 0.914 1.00 11.82 402 GLY D N 1
ATOM 4847 C CA . GLY D 1 67 ? 10.779 -48.874 0.853 1.00 11.16 402 GLY D CA 1
ATOM 4848 C C . GLY D 1 67 ? 10.250 -49.652 2.048 1.00 11.86 402 GLY D C 1
ATOM 4849 O O . GLY D 1 67 ? 10.524 -50.847 2.178 1.00 13.01 402 GLY D O 1
ATOM 4850 N N . LYS D 1 68 ? 9.516 -48.982 2.930 1.00 10.82 403 LYS D N 1
ATOM 4851 C CA . LYS D 1 68 ? 9.049 -49.608 4.178 1.00 12.93 403 LYS D CA 1
ATOM 4852 C C . LYS D 1 68 ? 7.532 -49.524 4.290 1.00 13.22 403 LYS D C 1
ATOM 4853 O O . LYS D 1 68 ? 6.934 -48.474 4.047 1.00 8.00 403 LYS D O 1
ATOM 4859 N N . ILE D 1 69 ? 6.912 -50.618 4.714 1.00 14.23 404 ILE D N 1
ATOM 4860 C CA . ILE D 1 69 ? 5.482 -50.625 4.979 1.00 11.40 404 ILE D CA 1
ATOM 4861 C C . ILE D 1 69 ? 5.192 -49.938 6.315 1.00 10.61 404 ILE D C 1
ATOM 4862 O O . ILE D 1 69 ? 5.594 -50.414 7.388 1.00 10.58 404 ILE D O 1
ATOM 4867 N N . ILE D 1 70 ? 4.575 -48.765 6.240 1.00 9.70 405 ILE D N 1
ATOM 4868 C CA . ILE D 1 70 ? 4.361 -47.939 7.427 1.00 11.00 405 ILE D CA 1
ATOM 4869 C C . ILE D 1 70 ? 3.126 -48.402 8.167 1.00 12.88 405 ILE D C 1
ATOM 4870 O O . ILE D 1 70 ? 2.193 -48.960 7.562 1.00 14.95 405 ILE D O 1
ATOM 4875 N N . ARG D 1 71 ? 3.157 -48.191 9.480 1.00 11.75 406 ARG D N 1
ATOM 4876 C CA . ARG D 1 71 ? 2.021 -48.401 10.355 1.00 11.48 406 ARG D CA 1
ATOM 4877 C C . ARG D 1 71 ? 1.473 -47.084 10.903 1.00 14.17 406 ARG D C 1
ATOM 4878 O O . ARG D 1 71 ? 2.215 -46.263 11.466 1.00 14.45 406 ARG D O 1
ATOM 4886 N N . VAL D 1 72 ? 0.167 -46.906 10.762 1.00 14.22 407 VAL D N 1
ATOM 4887 C CA . VAL D 1 72 ? -0.486 -45.713 11.245 1.00 11.53 407 VAL D CA 1
ATOM 4888 C C . VAL D 1 72 ? -1.621 -46.063 12.201 1.00 15.09 407 VAL D C 1
ATOM 4889 O O . VAL D 1 72 ? -2.465 -46.924 11.912 1.00 8.59 407 VAL D O 1
ATOM 4893 N N . THR D 1 73 ? -1.587 -45.413 13.356 1.00 9.25 408 THR D N 1
ATOM 4894 C CA . THR D 1 73 ? -2.585 -45.594 14.407 1.00 8.46 408 THR D CA 1
ATOM 4895 C C . THR D 1 73 ? -2.939 -44.232 15.007 1.00 12.07 408 THR D C 1
ATOM 4896 O O . THR D 1 73 ? -2.211 -43.253 14.816 1.00 7.94 408 THR D O 1
ATOM 4900 N N . LEU D 1 74 ? -4.027 -44.186 15.780 1.00 11.00 409 LEU D N 1
ATOM 4901 C CA . LEU D 1 74 ? -4.295 -43.061 16.656 1.00 13.31 409 LEU D CA 1
ATOM 4902 C C . LEU D 1 74 ? -3.321 -42.982 17.832 1.00 13.29 409 LEU D C 1
ATOM 4903 O O . LEU D 1 74 ? -3.050 -43.973 18.526 1.00 11.12 409 LEU D O 1
ATOM 4908 N N . SER D 1 75 ? -2.726 -41.805 17.991 1.00 13.63 410 SER D N 1
ATOM 4909 C CA . SER D 1 75 ? -1.806 -41.537 19.086 1.00 15.43 410 SER D CA 1
ATOM 4910 C C . SER D 1 75 ? -2.589 -41.290 20.370 1.00 15.99 410 SER D C 1
ATOM 4911 O O . SER D 1 75 ? -3.702 -40.771 20.324 1.00 16.09 410 SER D O 1
ATOM 4914 N N . LYS D 1 76 ? -1.960 -41.572 21.512 1.00 15.38 411 LYS D N 1
ATOM 4915 C CA . LYS D 1 76 ? -2.492 -41.165 22.812 1.00 14.65 411 LYS D CA 1
ATOM 4916 C C . LYS D 1 76 ? -2.170 -39.698 23.169 1.00 14.51 411 LYS D C 1
ATOM 4917 O O . LYS D 1 76 ? -2.692 -39.161 24.153 1.00 17.10 411 LYS D O 1
ATOM 4923 N N . HIS D 1 77 ? -1.299 -39.065 22.384 1.00 11.73 412 HIS D N 1
ATOM 4924 C CA . HIS D 1 77 ? -1.078 -37.605 22.487 1.00 10.90 412 HIS D CA 1
ATOM 4925 C C . HIS D 1 77 ? -2.278 -36.822 21.977 1.00 12.86 412 HIS D C 1
ATOM 4926 O O . HIS D 1 77 ? -2.895 -37.206 20.980 1.00 11.74 412 HIS D O 1
ATOM 4933 N N . GLN D 1 78 ? -2.548 -35.668 22.592 1.00 16.08 413 GLN D N 1
ATOM 4934 C CA . GLN D 1 78 ? -3.717 -34.858 22.240 1.00 20.31 413 GLN D CA 1
ATOM 4935 C C . GLN D 1 78 ? -3.393 -33.749 21.229 1.00 17.07 413 GLN D C 1
ATOM 4936 O O . GLN D 1 78 ? -4.261 -33.312 20.465 1.00 20.25 413 GLN D O 1
ATOM 4942 N N . THR D 1 79 ? -2.147 -33.296 21.263 1.00 16.03 414 THR D N 1
ATOM 4943 C CA . THR D 1 79 ? -1.554 -32.492 20.192 1.00 14.87 414 THR D CA 1
ATOM 4944 C C . THR D 1 79 ? -0.083 -32.866 20.107 1.00 13.91 414 THR D C 1
ATOM 4945 O O . THR D 1 79 ? 0.433 -33.581 20.988 1.00 12.46 414 THR D O 1
ATOM 4949 N N . VAL D 1 80 ? 0.565 -32.432 19.022 1.00 16.88 415 VAL D N 1
ATOM 4950 C CA . VAL D 1 80 ? 2.020 -32.430 18.927 1.00 12.47 415 VAL D CA 1
ATOM 4951 C C . VAL D 1 80 ? 2.542 -31.082 19.424 1.00 20.17 415 VAL D C 1
ATOM 4952 O O . VAL D 1 80 ? 2.136 -30.033 18.925 1.00 18.85 415 VAL D O 1
ATOM 4956 N N . GLN D 1 81 ? 3.405 -31.121 20.430 1.00 22.88 416 GLN D N 1
ATOM 4957 C CA . GLN D 1 81 ? 3.870 -29.903 21.080 1.00 24.30 416 GLN D CA 1
ATOM 4958 C C . GLN D 1 81 ? 5.243 -29.503 20.540 1.00 26.81 416 GLN D C 1
ATOM 4959 O O . GLN D 1 81 ? 6.122 -30.349 20.354 1.00 27.85 416 GLN D O 1
ATOM 4965 N N . LEU D 1 82 ? 5.379 -28.220 20.215 1.00 25.11 417 LEU D N 1
ATOM 4966 C CA . LEU D 1 82 ? 6.604 -27.681 19.622 1.00 35.38 417 LEU D CA 1
ATOM 4967 C C . LEU D 1 82 ? 7.529 -27.142 20.713 1.00 34.21 417 LEU D C 1
ATOM 4968 O O . LEU D 1 82 ? 7.113 -26.320 21.527 1.00 37.72 417 LEU D O 1
ATOM 4973 N N . PRO D 1 83 ? 8.796 -27.584 20.710 1.00 37.78 418 PRO D N 1
ATOM 4974 C CA . PRO D 1 83 ? 9.813 -27.017 21.596 1.00 34.63 418 PRO D CA 1
ATOM 4975 C C . PRO D 1 83 ? 10.262 -25.621 21.154 1.00 31.32 418 PRO D C 1
ATOM 4976 O O . PRO D 1 83 ? 9.542 -24.946 20.416 1.00 23.39 418 PRO D O 1
ATOM 4980 N N . ARG D 1 84 ? 11.432 -25.188 21.620 1.00 44.31 419 ARG D N 1
ATOM 4981 C CA . ARG D 1 84 ? 12.134 -24.059 21.005 1.00 36.96 419 ARG D CA 1
ATOM 4982 C C . ARG D 1 84 ? 13.603 -24.401 20.803 1.00 31.63 419 ARG D C 1
ATOM 4983 O O . ARG D 1 84 ? 14.102 -25.379 21.356 1.00 34.76 419 ARG D O 1
ATOM 4985 N N . GLY D 1 91 ? 16.662 -31.152 12.774 1.00 23.37 426 GLY D N 1
ATOM 4986 C CA . GLY D 1 91 ? 15.484 -30.472 13.303 1.00 33.22 426 GLY D CA 1
ATOM 4987 C C . GLY D 1 91 ? 14.210 -31.257 13.019 1.00 36.42 426 GLY D C 1
ATOM 4988 O O . GLY D 1 91 ? 13.689 -31.239 11.899 1.00 30.67 426 GLY D O 1
ATOM 4989 N N . LEU D 1 92 ? 13.692 -31.923 14.047 1.00 33.86 427 LEU D N 1
ATOM 4990 C CA . LEU D 1 92 ? 12.788 -33.056 13.856 1.00 27.36 427 LEU D CA 1
ATOM 4991 C C . LEU D 1 92 ? 11.310 -32.653 13.924 1.00 26.47 427 LEU D C 1
ATOM 4992 O O . LEU D 1 92 ? 10.426 -33.455 13.592 1.00 20.16 427 LEU D O 1
ATOM 4997 N N . THR D 1 93 ? 11.052 -31.417 14.351 1.00 18.24 428 THR D N 1
ATOM 4998 C CA . THR D 1 93 ? 9.694 -30.928 14.581 1.00 21.39 428 THR D CA 1
ATOM 4999 C C . THR D 1 93 ? 9.407 -29.668 13.762 1.00 23.57 428 THR D C 1
ATOM 5000 O O . THR D 1 93 ? 10.046 -28.634 13.956 1.00 21.57 428 THR D O 1
ATOM 5004 N N . LYS D 1 94 ? 8.385 -29.732 12.916 1.00 16.47 429 LYS D N 1
ATOM 5005 C CA . LYS D 1 94 ? 7.997 -28.597 12.100 1.00 16.17 429 LYS D CA 1
ATOM 5006 C C . LYS D 1 94 ? 6.540 -28.240 12.330 1.00 20.77 429 LYS D C 1
ATOM 5007 O O . LYS D 1 94 ? 5.673 -29.116 12.390 1.00 22.93 429 LYS D O 1
ATOM 5010 N N . ASP D 1 95 ? 6.291 -26.951 12.527 1.00 19.15 430 ASP D N 1
ATOM 5011 C CA . ASP D 1 95 ? 4.947 -26.420 12.575 1.00 17.04 430 ASP D CA 1
ATOM 5012 C C . ASP D 1 95 ? 4.569 -26.007 11.160 1.00 19.47 430 ASP D C 1
ATOM 5013 O O . ASP D 1 95 ? 5.214 -25.132 10.560 1.00 17.72 430 ASP D O 1
ATOM 5018 N N . PHE D 1 96 ? 3.534 -26.641 10.617 1.00 13.51 431 PHE D N 1
ATOM 5019 C CA . PHE D 1 96 ? 3.046 -26.317 9.275 1.00 12.11 431 PHE D CA 1
ATOM 5020 C C . PHE D 1 96 ? 1.755 -25.499 9.355 1.00 11.26 431 PHE D C 1
ATOM 5021 O O . PHE D 1 96 ? 0.972 -25.438 8.400 1.00 13.58 431 PHE D O 1
ATOM 5029 N N . GLY D 1 97 ? 1.506 -24.897 10.516 1.00 14.68 432 GLY D N 1
ATOM 5030 C CA . GLY D 1 97 ? 0.334 -24.042 10.691 1.00 13.81 432 GLY D CA 1
ATOM 5031 C C . GLY D 1 97 ? 0.198 -23.039 9.555 1.00 14.25 432 GLY D C 1
ATOM 5032 O O . GLY D 1 97 ? 1.140 -22.295 9.270 1.00 13.42 432 GLY D O 1
ATOM 5033 N N . ASN D 1 98 ? -0.964 -23.025 8.902 1.00 11.57 433 ASN D N 1
ATOM 5034 C CA . ASN D 1 98 ? -1.315 -21.941 7.976 1.00 16.36 433 ASN D CA 1
ATOM 5035 C C . ASN D 1 98 ? -0.550 -22.072 6.660 1.00 14.93 433 ASN D C 1
ATOM 5036 O O . ASN D 1 98 ? -0.560 -21.161 5.835 1.00 15.78 433 ASN D O 1
ATOM 5041 N N . SER D 1 99 ? 0.089 -23.220 6.446 1.00 13.03 434 SER D N 1
ATOM 5042 C CA . SER D 1 99 ? 0.833 -23.454 5.210 1.00 16.82 434 SER D CA 1
ATOM 5043 C C . SER D 1 99 ? -0.064 -23.298 3.993 1.00 15.93 434 SER D C 1
ATOM 5044 O O . SER D 1 99 ? -1.178 -23.810 3.967 1.00 15.07 434 SER D O 1
ATOM 5047 N N . PRO D 1 100 ? 0.455 -22.664 2.936 1.00 17.46 435 PRO D N 1
ATOM 5048 C CA . PRO D 1 100 ? -0.292 -22.523 1.690 1.00 19.44 435 PRO D CA 1
ATOM 5049 C C . PRO D 1 100 ? -0.499 -23.862 0.972 1.00 20.39 435 PRO D C 1
ATOM 5050 O O . PRO D 1 100 ? -1.395 -23.984 0.137 1.00 25.11 435 PRO D O 1
ATOM 5054 N N . LEU D 1 101 ? 0.257 -24.876 1.375 1.00 16.23 436 LEU D N 1
ATOM 5055 C CA . LEU D 1 101 ? 0.203 -26.189 0.729 1.00 16.16 436 LEU D CA 1
ATOM 5056 C C . LEU D 1 101 ? -0.869 -27.103 1.345 1.00 16.44 436 LEU D C 1
ATOM 5057 O O . LEU D 1 101 ? -1.042 -28.256 0.927 1.00 16.03 436 LEU D O 1
ATOM 5062 N N . HIS D 1 102 ? -1.611 -26.585 2.312 1.00 16.62 437 HIS D N 1
ATOM 5063 C CA . HIS D 1 102 ? -2.790 -27.290 2.816 1.00 16.47 437 HIS D CA 1
ATOM 5064 C C . HIS D 1 102 ? -3.816 -27.392 1.709 1.00 11.70 437 HIS D C 1
ATOM 5065 O O . HIS D 1 102 ? -4.385 -26.375 1.287 1.00 17.44 437 HIS D O 1
ATOM 5072 N N . ARG D 1 103 ? -4.018 -28.606 1.208 1.00 9.87 438 ARG D N 1
ATOM 5073 C CA . ARG D 1 103 ? -5.014 -28.853 0.168 1.00 9.94 438 ARG D CA 1
ATOM 5074 C C . ARG D 1 103 ? -6.432 -28.491 0.604 1.00 12.99 438 ARG D C 1
ATOM 5075 O O . ARG D 1 103 ? -7.316 -28.318 -0.239 1.00 12.72 438 ARG D O 1
ATOM 5083 N N . PHE D 1 104 ? -6.693 -28.513 1.911 1.00 15.27 439 PHE D N 1
ATOM 5084 C CA . PHE D 1 104 ? -8.069 -28.413 2.398 1.00 15.77 439 PHE D CA 1
ATOM 5085 C C . PHE D 1 104 ? -8.309 -27.129 3.186 1.00 17.97 439 PHE D C 1
ATOM 5086 O O . PHE D 1 104 ? -9.150 -27.090 4.078 1.00 16.11 439 PHE D O 1
ATOM 5094 N N . LYS D 1 105 ? -7.548 -26.090 2.853 1.00 21.01 440 LYS D N 1
ATOM 5095 C CA . LYS D 1 105 ? -7.645 -24.799 3.532 1.00 23.66 440 LYS D CA 1
ATOM 5096 C C . LYS D 1 105 ? -8.975 -24.101 3.250 1.00 19.79 440 LYS D C 1
ATOM 5097 O O . LYS D 1 105 ? -9.536 -23.434 4.119 1.00 27.29 440 LYS D O 1
ATOM 5103 N N . LYS D 1 106 ? -9.467 -24.242 2.028 1.00 21.87 441 LYS D N 1
ATOM 5104 C CA . LYS D 1 106 ? -10.702 -23.575 1.618 1.00 28.54 441 LYS D CA 1
ATOM 5105 C C . LYS D 1 106 ? -11.910 -24.456 1.917 1.00 30.90 441 LYS D C 1
ATOM 5106 O O . LYS D 1 106 ? -12.082 -25.512 1.300 1.00 28.47 441 LYS D O 1
ATOM 5108 N N . PRO D 1 107 ? -12.752 -24.025 2.870 1.00 42.15 442 PRO D N 1
ATOM 5109 C CA . PRO D 1 107 ? -14.015 -24.726 3.074 1.00 40.47 442 PRO D CA 1
ATOM 5110 C C . PRO D 1 107 ? -14.768 -24.869 1.763 1.00 34.37 442 PRO D C 1
ATOM 5111 O O . PRO D 1 107 ? -14.813 -23.928 0.966 1.00 36.11 442 PRO D O 1
ATOM 5115 N N . GLY D 1 108 ? -15.315 -26.053 1.518 1.00 30.72 443 GLY D N 1
ATOM 5116 C CA . GLY D 1 108 ? -16.001 -26.320 0.266 1.00 37.04 443 GLY D CA 1
ATOM 5117 C C . GLY D 1 108 ? -15.021 -26.612 -0.851 1.00 33.16 443 GLY D C 1
ATOM 5118 O O . GLY D 1 108 ? -15.420 -26.971 -1.956 1.00 47.30 443 GLY D O 1
ATOM 5119 N N . SER D 1 109 ? -13.730 -26.475 -0.555 1.00 30.99 444 SER D N 1
ATOM 5120 C CA . SER D 1 109 ? -12.681 -26.835 -1.510 1.00 30.65 444 SER D CA 1
ATOM 5121 C C . SER D 1 109 ? -13.062 -28.112 -2.253 1.00 26.84 444 SER D C 1
ATOM 5122 O O . SER D 1 109 ? -13.590 -29.050 -1.659 1.00 26.56 444 SER D O 1
ATOM 5125 N N . LYS D 1 110 ? -12.785 -28.145 -3.551 1.00 26.46 445 LYS D N 1
ATOM 5126 C CA . LYS D 1 110 ? -13.126 -29.299 -4.376 1.00 29.76 445 LYS D CA 1
ATOM 5127 C C . LYS D 1 110 ? -12.293 -30.533 -4.028 1.00 26.23 445 LYS D C 1
ATOM 5128 O O . LYS D 1 110 ? -12.600 -31.633 -4.477 1.00 17.51 445 LYS D O 1
ATOM 5134 N N . ASN D 1 111 ? -11.212 -30.345 -3.275 1.00 27.72 446 ASN D N 1
ATOM 5135 C CA . ASN D 1 111 ? -10.386 -31.467 -2.833 1.00 24.89 446 ASN D CA 1
ATOM 5136 C C . ASN D 1 111 ? -11.133 -32.367 -1.868 1.00 30.01 446 ASN D C 1
ATOM 5137 O O . ASN D 1 111 ? -10.789 -33.541 -1.695 1.00 27.76 446 ASN D O 1
ATOM 5142 N N . PHE D 1 112 ? -12.144 -31.803 -1.218 1.00 21.92 447 PHE D N 1
ATOM 5143 C CA . PHE D 1 112 ? -13.048 -32.587 -0.397 1.00 25.80 447 PHE D CA 1
ATOM 5144 C C . PHE D 1 112 ? -13.841 -33.572 -1.257 1.00 24.41 447 PHE D C 1
ATOM 5145 O O . PHE D 1 112 ? -14.322 -34.587 -0.755 1.00 28.18 447 PHE D O 1
ATOM 5153 N N . GLN D 1 113 ? -13.961 -33.282 -2.551 1.00 23.54 448 GLN D N 1
ATOM 5154 C CA . GLN D 1 113 ? -14.616 -34.197 -3.498 1.00 27.40 448 GLN D CA 1
ATOM 5155 C C . GLN D 1 113 ? -13.751 -35.405 -3.834 1.00 30.13 448 GLN D C 1
ATOM 5156 O O . GLN D 1 113 ? -14.258 -36.518 -3.977 1.00 36.81 448 GLN D O 1
ATOM 5162 N N . ASN D 1 114 ? -12.449 -35.172 -3.967 1.00 25.02 449 ASN D N 1
ATOM 5163 C CA . ASN D 1 114 ? -11.563 -36.043 -4.728 1.00 30.42 449 ASN D CA 1
ATOM 5164 C C . ASN D 1 114 ? -10.588 -36.794 -3.828 1.00 22.56 449 ASN D C 1
ATOM 5165 O O . ASN D 1 114 ? -9.405 -36.908 -4.134 1.00 24.21 449 ASN D O 1
ATOM 5170 N N . ILE D 1 115 ? -11.078 -37.302 -2.707 1.00 26.55 450 ILE D N 1
ATOM 5171 C CA . ILE D 1 115 ? -10.224 -38.045 -1.803 1.00 26.26 450 ILE D CA 1
ATOM 5172 C C . ILE D 1 115 ? -10.186 -39.513 -2.224 1.00 25.08 450 ILE D C 1
ATOM 5173 O O . ILE D 1 115 ? -11.162 -40.243 -2.044 1.00 26.80 450 ILE D O 1
ATOM 5178 N N . PHE D 1 116 ? -9.090 -39.913 -2.870 1.00 19.31 451 PHE D N 1
ATOM 5179 C CA . PHE D 1 116 ? -8.948 -41.279 -3.379 1.00 22.26 451 PHE D CA 1
ATOM 5180 C C . PHE D 1 116 ? -7.822 -42.038 -2.697 1.00 19.15 451 PHE D C 1
ATOM 5181 O O . PHE D 1 116 ? -6.918 -41.446 -2.099 1.00 18.91 451 PHE D O 1
ATOM 5189 N N . PRO D 1 117 ? -7.871 -43.374 -2.779 1.00 15.21 452 PRO D N 1
ATOM 5190 C CA . PRO D 1 117 ? -6.790 -44.184 -2.231 1.00 14.91 452 PRO D CA 1
ATOM 5191 C C . PRO D 1 117 ? -5.505 -44.025 -3.024 1.00 13.25 452 PRO D C 1
ATOM 5192 O O . PRO D 1 117 ? -5.550 -43.583 -4.178 1.00 13.35 452 PRO D O 1
ATOM 5196 N N . PRO D 1 118 ? -4.350 -44.339 -2.409 1.00 13.02 453 PRO D N 1
ATOM 5197 C CA . PRO D 1 118 ? -3.151 -44.284 -3.237 1.00 12.39 453 PRO D CA 1
ATOM 5198 C C . PRO D 1 118 ? -3.254 -45.152 -4.504 1.00 17.55 453 PRO D C 1
ATOM 5199 O O . PRO D 1 118 ? -3.620 -46.330 -4.434 1.00 20.96 453 PRO D O 1
ATOM 5203 N N . SER D 1 119 ? -2.905 -44.567 -5.650 1.00 17.56 454 SER D N 1
ATOM 5204 C CA . SER D 1 119 ? -3.012 -45.240 -6.931 1.00 14.22 454 SER D CA 1
ATOM 5205 C C . SER D 1 119 ? -1.708 -45.132 -7.721 1.00 11.56 454 SER D C 1
ATOM 5206 O O . SER D 1 119 ? -0.913 -44.237 -7.496 1.00 11.81 454 SER D O 1
ATOM 5209 N N . ALA D 1 120 ? -1.570 -45.960 -8.742 1.00 9.73 455 ALA D N 1
ATOM 5210 C CA . ALA D 1 120 ? -0.371 -45.928 -9.555 1.00 8.54 455 ALA D CA 1
ATOM 5211 C C . ALA D 1 120 ? -0.510 -44.768 -10.539 1.00 8.83 455 ALA D C 1
ATOM 5212 O O . ALA D 1 120 ? 0.475 -44.305 -11.094 1.00 11.73 455 ALA D O 1
ATOM 5214 N N . THR D 1 121 ? -1.753 -44.414 -10.836 1.00 10.91 456 THR D N 1
ATOM 5215 C CA . THR D 1 121 ? -2.069 -43.305 -11.719 1.00 10.69 456 THR D CA 1
ATOM 5216 C C . THR D 1 121 ? -2.154 -42.031 -10.898 1.00 9.93 456 THR D C 1
ATOM 5217 O O . THR D 1 121 ? -2.914 -41.929 -9.899 1.00 10.19 456 THR D O 1
ATOM 5221 N N . LEU D 1 122 ? -1.370 -41.044 -11.314 1.00 10.71 457 LEU D N 1
ATOM 5222 C CA . LEU D 1 122 ? -1.401 -39.733 -10.694 1.00 8.84 457 LEU D CA 1
ATOM 5223 C C . LEU D 1 122 ? -2.053 -38.705 -11.606 1.00 11.57 457 LEU D C 1
ATOM 5224 O O . LEU D 1 122 ? -1.923 -38.768 -12.829 1.00 10.38 457 LEU D O 1
ATOM 5229 N N . HIS D 1 123 ? -2.653 -37.702 -10.977 1.00 10.74 458 HIS D N 1
ATOM 5230 C CA . HIS D 1 123 ? -3.231 -36.561 -11.655 1.00 13.20 458 HIS D CA 1
ATOM 5231 C C . HIS D 1 123 ? -2.359 -35.339 -11.386 1.00 10.78 458 HIS D C 1
ATOM 5232 O O . HIS D 1 123 ? -2.161 -34.944 -10.243 1.00 9.45 458 HIS D O 1
ATOM 5239 N N . LEU D 1 124 ? -1.755 -34.829 -12.449 1.00 11.59 459 LEU D N 1
ATOM 5240 C CA . LEU D 1 124 ? -0.966 -33.606 -12.375 1.00 10.39 459 LEU D CA 1
ATOM 5241 C C . LEU D 1 124 ? -1.864 -32.432 -12.740 1.00 11.08 459 LEU D C 1
ATOM 5242 O O . LEU D 1 124 ? -2.746 -32.564 -13.600 1.00 11.03 459 LEU D O 1
ATOM 5247 N N . SER D 1 125 ? -1.665 -31.304 -12.061 1.00 10.04 460 SER D N 1
ATOM 5248 C CA . SER D 1 125 ? -2.384 -30.066 -12.367 1.00 10.72 460 SER D CA 1
ATOM 5249 C C . SER D 1 125 ? -1.459 -28.859 -12.205 1.00 9.05 460 SER D C 1
ATOM 5250 O O . SER D 1 125 ? -0.325 -28.991 -11.729 1.00 9.92 460 SER D O 1
ATOM 5253 N N . ASN D 1 126 ? -1.960 -27.688 -12.609 1.00 12.09 461 ASN D N 1
ATOM 5254 C CA . ASN D 1 126 ? -1.196 -26.432 -12.610 1.00 13.61 461 ASN D CA 1
ATOM 5255 C C . ASN D 1 126 ? 0.036 -26.548 -13.515 1.00 14.40 461 ASN D C 1
ATOM 5256 O O . ASN D 1 126 ? 1.098 -25.991 -13.255 1.00 13.17 461 ASN D O 1
ATOM 5261 N N . ILE D 1 127 ? -0.110 -27.319 -14.578 1.00 8.79 462 ILE D N 1
ATOM 5262 C CA . ILE D 1 127 ? 0.941 -27.418 -15.551 1.00 10.18 462 ILE D CA 1
ATOM 5263 C C . ILE D 1 127 ? 0.946 -26.126 -16.358 1.00 15.13 462 ILE D C 1
ATOM 5264 O O . ILE D 1 127 ? -0.083 -25.738 -16.906 1.00 21.60 462 ILE D O 1
ATOM 5269 N N . PRO D 1 128 ? 2.075 -25.413 -16.344 1.00 13.84 463 PRO D N 1
ATOM 5270 C CA . PRO D 1 128 ? 2.142 -24.197 -17.138 1.00 13.88 463 PRO D CA 1
ATOM 5271 C C . PRO D 1 128 ? 2.258 -24.497 -18.632 1.00 15.08 463 PRO D C 1
ATOM 5272 O O . PRO D 1 128 ? 2.560 -25.638 -19.026 1.00 10.39 463 PRO D O 1
ATOM 5276 N N . PRO D 1 129 ? 2.111 -23.454 -19.461 1.00 16.17 464 PRO D N 1
ATOM 5277 C CA . PRO D 1 129 ? 2.156 -23.591 -20.915 1.00 19.37 464 PRO D CA 1
ATOM 5278 C C . PRO D 1 129 ? 3.462 -24.153 -21.487 1.00 18.32 464 PRO D C 1
ATOM 5279 O O . PRO D 1 129 ? 4.550 -23.957 -20.931 1.00 17.76 464 PRO D O 1
ATOM 5283 N N . SER D 1 130 ? 3.325 -24.935 -22.549 1.00 22.30 465 SER D N 1
ATOM 5284 C CA . SER D 1 130 ? 4.457 -25.308 -23.381 1.00 24.13 465 SER D CA 1
ATOM 5285 C C . SER D 1 130 ? 5.358 -26.345 -22.715 1.00 22.25 465 SER D C 1
ATOM 5286 O O . SER D 1 130 ? 6.422 -26.670 -23.227 1.00 21.00 465 SER D O 1
ATOM 5289 N N . VAL D 1 131 ? 4.903 -26.901 -21.594 1.00 19.65 466 VAL D N 1
ATOM 5290 C CA . VAL D 1 131 ? 5.600 -28.020 -20.965 1.00 19.96 466 VAL D CA 1
ATOM 5291 C C . VAL D 1 131 ? 5.453 -29.269 -21.827 1.00 16.13 466 VAL D C 1
ATOM 5292 O O . VAL D 1 131 ? 4.361 -29.585 -22.316 1.00 17.00 466 VAL D O 1
ATOM 5296 N N . ALA D 1 132 ? 6.571 -29.943 -22.059 1.00 16.35 467 ALA D N 1
ATOM 5297 C CA . ALA D 1 132 ? 6.621 -31.059 -22.984 1.00 20.25 467 ALA D CA 1
ATOM 5298 C C . ALA D 1 132 ? 6.378 -32.381 -22.247 1.00 17.67 467 ALA D C 1
ATOM 5299 O O . ALA D 1 132 ? 6.896 -32.604 -21.149 1.00 14.85 467 ALA D O 1
ATOM 5301 N N . GLU D 1 133 ? 5.602 -33.267 -22.868 1.00 12.22 468 GLU D N 1
ATOM 5302 C CA . GLU D 1 133 ? 5.365 -34.596 -22.309 1.00 16.34 468 GLU D CA 1
ATOM 5303 C C . GLU D 1 133 ? 6.629 -35.344 -21.879 1.00 14.38 468 GLU D C 1
ATOM 5304 O O . GLU D 1 133 ? 6.616 -36.091 -20.885 1.00 12.51 468 GLU D O 1
ATOM 5310 N N . GLU D 1 134 ? 7.679 -35.261 -22.695 1.00 15.76 469 GLU D N 1
ATOM 5311 C CA . GLU D 1 134 ? 8.915 -35.980 -22.414 1.00 20.29 469 GLU D CA 1
ATOM 5312 C C . GLU D 1 134 ? 9.613 -35.373 -21.207 1.00 15.69 469 GLU D C 1
ATOM 5313 O O . GLU D 1 134 ? 10.356 -36.059 -20.513 1.00 16.17 469 GLU D O 1
ATOM 5316 N N . ASP D 1 135 ? 9.355 -34.089 -20.968 1.00 12.14 470 ASP D N 1
ATOM 5317 C CA . ASP D 1 135 ? 9.956 -33.358 -19.856 1.00 15.56 470 ASP D CA 1
ATOM 5318 C C . ASP D 1 135 ? 9.371 -33.880 -18.554 1.00 12.79 470 ASP D C 1
ATOM 5319 O O . ASP D 1 135 ? 10.086 -34.083 -17.589 1.00 13.35 470 ASP D O 1
ATOM 5324 N N . LEU D 1 136 ? 8.059 -34.080 -18.557 1.00 14.32 471 LEU D N 1
ATOM 5325 C CA . LEU D 1 136 ? 7.332 -34.595 -17.398 1.00 14.59 471 LEU D CA 1
ATOM 5326 C C . LEU D 1 136 ? 7.648 -36.057 -17.142 1.00 13.98 471 LEU D C 1
ATOM 5327 O O . LEU D 1 136 ? 7.955 -36.422 -16.000 1.00 13.69 471 LEU D O 1
ATOM 5332 N N . ARG D 1 137 ? 7.715 -36.858 -18.206 1.00 12.04 472 ARG D N 1
ATOM 5333 C CA . ARG D 1 137 ? 8.157 -38.254 -18.091 1.00 13.70 472 ARG D CA 1
ATOM 5334 C C . ARG D 1 137 ? 9.544 -38.397 -17.459 1.00 16.90 472 ARG D C 1
ATOM 5335 O O . ARG D 1 137 ? 9.748 -39.231 -16.576 1.00 12.26 472 ARG D O 1
ATOM 5343 N N . THR D 1 138 ? 10.505 -37.620 -17.947 1.00 13.83 473 THR D N 1
ATOM 5344 C CA . THR D 1 138 ? 11.862 -37.626 -17.392 1.00 12.82 473 THR D CA 1
ATOM 5345 C C . THR D 1 138 ? 11.835 -37.298 -15.898 1.00 13.85 473 THR D C 1
ATOM 5346 O O . THR D 1 138 ? 12.397 -38.026 -15.092 1.00 14.18 473 THR D O 1
ATOM 5350 N N . LEU D 1 139 ? 11.159 -36.211 -15.544 1.00 11.54 474 LEU D N 1
ATOM 5351 C CA . LEU D 1 139 ? 11.023 -35.779 -14.156 1.00 12.66 474 LEU D CA 1
ATOM 5352 C C . LEU D 1 139 ? 10.489 -36.900 -13.242 1.00 12.03 474 LEU D C 1
ATOM 5353 O O . LEU D 1 139 ? 11.098 -37.258 -12.219 1.00 8.00 474 LEU D O 1
ATOM 5358 N N . PHE D 1 140 ? 9.404 -37.536 -13.666 1.00 11.35 475 PHE D N 1
ATOM 5359 C CA . PHE D 1 140 ? 8.818 -38.584 -12.850 1.00 9.47 475 PHE D CA 1
ATOM 5360 C C . PHE D 1 140 ? 9.705 -39.837 -12.799 1.00 14.46 475 PHE D C 1
ATOM 5361 O O . PHE D 1 140 ? 9.913 -40.410 -11.726 1.00 14.24 475 PHE D O 1
ATOM 5369 N N . ALA D 1 141 ? 10.349 -40.146 -13.920 1.00 14.53 476 ALA D N 1
ATOM 5370 C CA . ALA D 1 141 ? 11.332 -41.232 -14.009 1.00 17.27 476 ALA D CA 1
ATOM 5371 C C . ALA D 1 141 ? 12.496 -41.028 -13.046 1.00 14.22 476 ALA D C 1
ATOM 5372 O O . ALA D 1 141 ? 13.114 -41.991 -12.588 1.00 15.69 476 ALA D O 1
ATOM 5374 N N . ASN D 1 142 ? 12.890 -39.775 -12.874 1.00 14.90 477 ASN D N 1
ATOM 5375 C CA . ASN D 1 142 ? 14.023 -39.458 -12.031 1.00 19.38 477 ASN D CA 1
ATOM 5376 C C . ASN D 1 142 ? 13.699 -39.629 -10.545 1.00 17.24 477 ASN D C 1
ATOM 5377 O O . ASN D 1 142 ? 14.588 -39.502 -9.694 1.00 19.37 477 ASN D O 1
ATOM 5382 N N . THR D 1 143 ? 12.432 -39.911 -10.232 1.00 11.46 478 THR D N 1
ATOM 5383 C CA . THR D 1 143 ? 12.060 -40.276 -8.855 1.00 10.77 478 THR D CA 1
ATOM 5384 C C . THR D 1 143 ? 12.413 -41.730 -8.502 1.00 12.65 478 THR D C 1
ATOM 5385 O O . THR D 1 143 ? 12.378 -42.126 -7.335 1.00 16.93 478 THR D O 1
ATOM 5389 N N . GLY D 1 144 ? 12.799 -42.503 -9.498 1.00 10.18 479 GLY D N 1
ATOM 5390 C CA . GLY D 1 144 ? 13.283 -43.862 -9.280 1.00 13.25 479 GLY D CA 1
ATOM 5391 C C . GLY D 1 144 ? 12.354 -44.896 -9.879 1.00 15.33 479 GLY D C 1
ATOM 5392 O O . GLY D 1 144 ? 12.701 -46.075 -9.968 1.00 25.11 479 GLY D O 1
ATOM 5393 N N . GLY D 1 145 ? 11.180 -44.450 -10.307 1.00 15.08 480 GLY D N 1
ATOM 5394 C CA . GLY D 1 145 ? 10.174 -45.353 -10.863 1.00 19.58 480 GLY D CA 1
ATOM 5395 C C . GLY D 1 145 ? 10.150 -45.336 -12.378 1.00 20.68 480 GLY D C 1
ATOM 5396 O O . GLY D 1 145 ? 10.887 -44.571 -13.011 1.00 21.07 480 GLY D O 1
ATOM 5397 N N . THR D 1 146 ? 9.286 -46.165 -12.960 1.00 20.36 481 THR D N 1
ATOM 5398 C CA . THR D 1 146 ? 9.102 -46.211 -14.405 1.00 18.00 481 THR D CA 1
ATOM 5399 C C . THR D 1 146 ? 7.740 -45.635 -14.759 1.00 17.33 481 THR D C 1
ATOM 5400 O O . THR D 1 146 ? 6.733 -45.895 -14.081 1.00 19.30 481 THR D O 1
ATOM 5404 N N . VAL D 1 147 ? 7.721 -44.781 -15.771 1.00 10.62 482 VAL D N 1
ATOM 5405 C CA . VAL D 1 147 ? 6.478 -44.206 -16.238 1.00 15.58 482 VAL D CA 1
ATOM 5406 C C . VAL D 1 147 ? 5.874 -45.119 -17.284 1.00 16.30 482 VAL D C 1
ATOM 5407 O O . VAL D 1 147 ? 6.460 -45.309 -18.349 1.00 28.63 482 VAL D O 1
ATOM 5411 N N . LYS D 1 148 ? 4.696 -45.658 -16.997 1.00 15.13 483 LYS D N 1
ATOM 5412 C CA . LYS D 1 148 ? 4.077 -46.644 -17.886 1.00 15.38 483 LYS D CA 1
ATOM 5413 C C . LYS D 1 148 ? 3.163 -46.019 -18.936 1.00 20.77 483 LYS D C 1
ATOM 5414 O O . LYS D 1 148 ? 3.075 -46.521 -20.055 1.00 20.52 483 LYS D O 1
ATOM 5418 N N . ALA D 1 149 ? 2.492 -44.929 -18.584 1.00 23.16 484 ALA D N 1
ATOM 5419 C CA . ALA D 1 149 ? 1.692 -44.185 -19.549 1.00 18.36 484 ALA D CA 1
ATOM 5420 C C . ALA D 1 149 ? 1.569 -42.734 -19.114 1.00 15.66 484 ALA D C 1
ATOM 5421 O O . ALA D 1 149 ? 1.868 -42.389 -17.963 1.00 14.01 484 ALA D O 1
ATOM 5423 N N . PHE D 1 150 ? 1.173 -41.888 -20.059 1.00 13.69 485 PHE D N 1
ATOM 5424 C CA . PHE D 1 150 ? 0.955 -40.477 -19.798 1.00 14.02 485 PHE D CA 1
ATOM 5425 C C . PHE D 1 150 ? -0.147 -39.995 -20.740 1.00 15.58 485 PHE D C 1
ATOM 5426 O O . PHE D 1 150 ? -0.301 -40.538 -21.832 1.00 16.82 485 PHE D O 1
ATOM 5434 N N . LYS D 1 151 ? -0.951 -39.032 -20.289 1.00 15.36 486 LYS D N 1
ATOM 5435 C CA . LYS D 1 151 ? -1.927 -38.357 -21.147 1.00 20.05 486 LYS D CA 1
ATOM 5436 C C . LYS D 1 151 ? -2.174 -36.907 -20.702 1.00 18.26 486 LYS D C 1
ATOM 5437 O O . LYS D 1 151 ? -2.588 -36.653 -19.564 1.00 15.07 486 LYS D O 1
ATOM 5443 N N . PHE D 1 152 ? -1.981 -35.964 -21.624 1.00 15.35 487 PHE D N 1
ATOM 5444 C CA . PHE D 1 152 ? -2.467 -34.597 -21.436 1.00 15.58 487 PHE D CA 1
ATOM 5445 C C . PHE D 1 152 ? -3.996 -34.583 -21.505 1.00 16.26 487 PHE D C 1
ATOM 5446 O O . PHE D 1 152 ? -4.604 -35.354 -22.253 1.00 18.98 487 PHE D O 1
ATOM 5454 N N . PHE D 1 153 ? -4.616 -33.698 -20.737 1.00 17.10 488 PHE D N 1
ATOM 5455 C CA . PHE D 1 153 ? -5.982 -33.303 -21.019 1.00 22.23 488 PHE D CA 1
ATOM 5456 C C . PHE D 1 153 ? -5.966 -32.117 -21.975 1.00 25.89 488 PHE D C 1
ATOM 5457 O O . PHE D 1 153 ? -4.913 -31.528 -22.227 1.00 16.78 488 PHE D O 1
ATOM 5465 N N . GLN D 1 154 ? -7.136 -31.787 -22.513 1.00 28.84 489 GLN D N 1
ATOM 5466 C CA . GLN D 1 154 ? -7.238 -31.008 -23.744 1.00 35.88 489 GLN D CA 1
ATOM 5467 C C . GLN D 1 154 ? -6.309 -29.791 -23.769 1.00 39.75 489 GLN D C 1
ATOM 5468 O O . GLN D 1 154 ? -5.589 -29.588 -24.747 1.00 46.14 489 GLN D O 1
ATOM 5470 N N . ASP D 1 155 ? -6.304 -28.987 -22.706 1.00 37.12 490 ASP D N 1
ATOM 5471 C CA . ASP D 1 155 ? -5.550 -27.728 -22.730 1.00 31.64 490 ASP D CA 1
ATOM 5472 C C . ASP D 1 155 ? -4.139 -27.854 -22.140 1.00 27.33 490 ASP D C 1
ATOM 5473 O O . ASP D 1 155 ? -3.434 -26.854 -21.989 1.00 27.08 490 ASP D O 1
ATOM 5478 N N . HIS D 1 156 ? -3.736 -29.079 -21.816 1.00 15.84 491 HIS D N 1
ATOM 5479 C CA . HIS D 1 156 ? -2.404 -29.356 -21.267 1.00 17.48 491 HIS D CA 1
ATOM 5480 C C . HIS D 1 156 ? -2.119 -28.676 -19.921 1.00 12.84 491 HIS D C 1
ATOM 5481 O O . HIS D 1 156 ? -0.960 -28.562 -19.525 1.00 16.41 491 HIS D O 1
ATOM 5488 N N . LYS D 1 157 ? -3.162 -28.246 -19.213 1.00 15.86 492 LYS D N 1
ATOM 5489 C CA . LYS D 1 157 ? -3.014 -27.731 -17.843 1.00 14.92 492 LYS D CA 1
ATOM 5490 C C . LYS D 1 157 ? -3.023 -28.877 -16.836 1.00 12.86 492 LYS D C 1
ATOM 5491 O O . LYS D 1 157 ? -2.663 -28.701 -15.682 1.00 13.27 492 LYS D O 1
ATOM 5497 N N . MET D 1 158 ? -3.528 -30.024 -17.260 1.00 13.48 493 MET D N 1
ATOM 5498 C CA . MET D 1 158 ? -3.517 -31.213 -16.428 1.00 13.20 493 MET D CA 1
ATOM 5499 C C . MET D 1 158 ? -3.031 -32.397 -17.256 1.00 13.32 493 MET D C 1
ATOM 5500 O O . MET D 1 158 ? -2.914 -32.313 -18.487 1.00 18.71 493 MET D O 1
ATOM 5505 N N . ALA D 1 159 ? -2.763 -33.509 -16.581 1.00 9.65 494 ALA D N 1
ATOM 5506 C CA . ALA D 1 159 ? -2.356 -34.746 -17.250 1.00 8.04 494 ALA D CA 1
ATOM 5507 C C . ALA D 1 159 ? -2.626 -35.894 -16.307 1.00 9.09 494 ALA D C 1
ATOM 5508 O O . ALA D 1 159 ? -2.701 -35.689 -15.106 1.00 11.39 494 ALA D O 1
ATOM 5510 N N . LEU D 1 160 ? -2.712 -37.105 -16.846 1.00 7.35 495 LEU D N 1
ATOM 5511 C CA . LEU D 1 160 ? -2.581 -38.310 -16.047 1.00 8.78 495 LEU D CA 1
ATOM 5512 C C . LEU D 1 160 ? -1.194 -38.876 -16.277 1.00 8.63 495 LEU D C 1
ATOM 5513 O O . LEU D 1 160 ? -0.627 -38.795 -17.379 1.00 11.63 495 LEU D O 1
ATOM 5518 N N . LEU D 1 161 ? -0.621 -39.438 -15.231 1.00 8.66 496 LEU D N 1
ATOM 5519 C CA . LEU D 1 161 ? 0.649 -40.106 -15.367 1.00 10.92 496 LEU D CA 1
ATOM 5520 C C . LEU D 1 161 ? 0.675 -41.352 -14.506 1.00 12.38 496 LEU D C 1
ATOM 5521 O O . LEU D 1 161 ? 0.411 -41.303 -13.303 1.00 15.57 496 LEU D O 1
ATOM 5526 N N . GLN D 1 162 ? 0.905 -42.481 -15.158 1.00 14.71 497 GLN D N 1
ATOM 5527 C CA . GLN D 1 162 ? 0.847 -43.773 -14.507 1.00 14.93 497 GLN D CA 1
ATOM 5528 C C . GLN D 1 162 ? 2.259 -44.226 -14.205 1.00 12.25 497 GLN D C 1
ATOM 5529 O O . GLN D 1 162 ? 3.070 -44.367 -15.113 1.00 15.67 497 GLN D O 1
ATOM 5535 N N . MET D 1 163 ? 2.539 -44.487 -12.932 1.00 12.39 498 MET D N 1
ATOM 5536 C CA . MET D 1 163 ? 3.784 -45.148 -12.552 1.00 10.87 498 MET D CA 1
ATOM 5537 C C . MET D 1 163 ? 3.585 -46.667 -12.587 1.00 8.66 498 MET D C 1
ATOM 5538 O O . MET D 1 163 ? 2.465 -47.145 -12.797 1.00 10.96 498 MET D O 1
ATOM 5543 N N . ALA D 1 164 ? 4.654 -47.414 -12.361 1.00 10.02 499 ALA D N 1
ATOM 5544 C CA . ALA D 1 164 ? 4.604 -48.880 -12.518 1.00 10.63 499 ALA D CA 1
ATOM 5545 C C . ALA D 1 164 ? 3.762 -49.478 -11.396 1.00 16.23 499 ALA D C 1
ATOM 5546 O O . ALA D 1 164 ? 3.183 -50.549 -11.535 1.00 15.63 499 ALA D O 1
ATOM 5548 N N . THR D 1 165 ? 3.796 -48.831 -10.243 1.00 12.02 500 THR D N 1
ATOM 5549 C CA . THR D 1 165 ? 3.121 -49.346 -9.062 1.00 13.92 500 THR D CA 1
ATOM 5550 C C . THR D 1 165 ? 2.590 -48.210 -8.209 1.00 13.12 500 THR D C 1
ATOM 5551 O O . THR D 1 165 ? 2.989 -47.056 -8.358 1.00 15.90 500 THR D O 1
ATOM 5555 N N . VAL D 1 166 ? 1.666 -48.553 -7.319 1.00 13.28 501 VAL D N 1
ATOM 5556 C CA . VAL D 1 166 ? 1.217 -47.640 -6.283 1.00 11.58 501 VAL D CA 1
ATOM 5557 C C . VAL D 1 166 ? 2.419 -47.137 -5.479 1.00 12.46 501 VAL D C 1
ATOM 5558 O O . VAL D 1 166 ? 2.567 -45.927 -5.260 1.00 13.03 501 VAL D O 1
ATOM 5562 N N . GLU D 1 167 ? 3.324 -48.044 -5.131 1.00 14.15 502 GLU D N 1
ATOM 5563 C CA . GLU D 1 167 ? 4.491 -47.675 -4.336 1.00 11.36 502 GLU D CA 1
ATOM 5564 C C . GLU D 1 167 ? 5.320 -46.587 -5.037 1.00 12.44 502 GLU D C 1
ATOM 5565 O O . GLU D 1 167 ? 5.782 -45.659 -4.388 1.00 11.25 502 GLU D O 1
ATOM 5571 N N . GLU D 1 168 ? 5.515 -46.712 -6.344 1.00 13.15 503 GLU D N 1
ATOM 5572 C CA . GLU D 1 168 ? 6.219 -45.680 -7.109 1.00 15.35 503 GLU D CA 1
ATOM 5573 C C . GLU D 1 168 ? 5.443 -44.361 -7.162 1.00 11.30 503 GLU D C 1
ATOM 5574 O O . GLU D 1 168 ? 6.039 -43.275 -7.104 1.00 9.85 503 GLU D O 1
ATOM 5580 N N . ALA D 1 169 ? 4.122 -44.430 -7.307 1.00 7.18 504 ALA D N 1
ATOM 5581 C CA . ALA D 1 169 ? 3.333 -43.225 -7.378 1.00 8.01 504 ALA D CA 1
ATOM 5582 C C . ALA D 1 169 ? 3.469 -42.405 -6.101 1.00 8.93 504 ALA D C 1
ATOM 5583 O O . ALA D 1 169 ? 3.539 -41.184 -6.145 1.00 7.82 504 ALA D O 1
ATOM 5585 N N . ILE D 1 170 ? 3.464 -43.089 -4.959 1.00 8.62 505 ILE D N 1
ATOM 5586 C CA . ILE D 1 170 ? 3.620 -42.434 -3.698 1.00 9.58 505 ILE D CA 1
ATOM 5587 C C . ILE D 1 170 ? 4.953 -41.708 -3.638 1.00 9.15 505 ILE D C 1
ATOM 5588 O O . ILE D 1 170 ? 5.000 -40.551 -3.234 1.00 11.84 505 ILE D O 1
ATOM 5593 N N . GLN D 1 171 ? 6.012 -42.385 -4.068 1.00 8.72 506 GLN D N 1
ATOM 5594 C CA . GLN D 1 171 ? 7.362 -41.830 -4.054 1.00 9.97 506 GLN D CA 1
ATOM 5595 C C . GLN D 1 171 ? 7.396 -40.580 -4.938 1.00 8.34 506 GLN D C 1
ATOM 5596 O O . GLN D 1 171 ? 7.797 -39.498 -4.497 1.00 8.13 506 GLN D O 1
ATOM 5602 N N . ALA D 1 172 ? 6.756 -40.683 -6.093 1.00 8.23 507 ALA D N 1
ATOM 5603 C CA . ALA D 1 172 ? 6.706 -39.579 -7.051 1.00 9.64 507 ALA D CA 1
ATOM 5604 C C . ALA D 1 172 ? 5.893 -38.396 -6.524 1.00 10.51 507 ALA D C 1
ATOM 5605 O O . ALA D 1 172 ? 6.254 -37.232 -6.718 1.00 8.70 507 ALA D O 1
ATOM 5607 N N . LEU D 1 173 ? 4.761 -38.680 -5.890 1.00 9.69 508 LEU D N 1
ATOM 5608 C CA . LEU D 1 173 ? 3.958 -37.643 -5.276 1.00 8.05 508 LEU D CA 1
ATOM 5609 C C . LEU D 1 173 ? 4.746 -36.916 -4.171 1.00 9.78 508 LEU D C 1
ATOM 5610 O O . LEU D 1 173 ? 4.798 -35.695 -4.153 1.00 7.71 508 LEU D O 1
ATOM 5615 N N . ILE D 1 174 ? 5.430 -37.666 -3.313 1.00 11.60 509 ILE D N 1
ATOM 5616 C CA . ILE D 1 174 ? 6.291 -37.079 -2.277 1.00 13.17 509 ILE D CA 1
ATOM 5617 C C . ILE D 1 174 ? 7.379 -36.138 -2.828 1.00 11.31 509 ILE D C 1
ATOM 5618 O O . ILE D 1 174 ? 7.596 -35.034 -2.291 1.00 11.99 509 ILE D O 1
ATOM 5623 N N . ASP D 1 175 ? 7.977 -36.534 -3.953 1.00 15.15 510 ASP D N 1
ATOM 5624 C CA . ASP D 1 175 ? 9.109 -35.833 -4.551 1.00 12.95 510 ASP D CA 1
ATOM 5625 C C . ASP D 1 175 ? 8.661 -34.580 -5.310 1.00 11.87 510 ASP D C 1
ATOM 5626 O O . ASP D 1 175 ? 9.288 -33.502 -5.179 1.00 10.07 510 ASP D O 1
ATOM 5631 N N . LEU D 1 176 ? 7.572 -34.713 -6.073 1.00 8.45 511 LEU D N 1
ATOM 5632 C CA . LEU D 1 176 ? 7.207 -33.742 -7.121 1.00 9.51 511 LEU D CA 1
ATOM 5633 C C . LEU D 1 176 ? 5.962 -32.898 -6.832 1.00 7.14 511 LEU D C 1
ATOM 5634 O O . LEU D 1 176 ? 5.681 -31.913 -7.516 1.00 7.06 511 LEU D O 1
ATOM 5639 N N . HIS D 1 177 ? 5.241 -33.192 -5.764 1.00 7.77 512 HIS D N 1
ATOM 5640 C CA . HIS D 1 177 ? 4.152 -32.319 -5.433 1.00 7.30 512 HIS D CA 1
ATOM 5641 C C . HIS D 1 177 ? 4.761 -30.963 -5.103 1.00 7.67 512 HIS D C 1
ATOM 5642 O O . HIS D 1 177 ? 5.740 -30.908 -4.366 1.00 8.28 512 HIS D O 1
ATOM 5649 N N . ASN D 1 178 ? 4.210 -29.901 -5.691 1.00 8.79 513 ASN D N 1
ATOM 5650 C CA . ASN D 1 178 ? 4.701 -28.514 -5.530 1.00 10.59 513 ASN D CA 1
ATOM 5651 C C . ASN D 1 178 ? 6.042 -28.233 -6.244 1.00 14.50 513 ASN D C 1
ATOM 5652 O O . ASN D 1 178 ? 6.727 -27.249 -5.936 1.00 11.60 513 ASN D O 1
ATOM 5657 N N . TYR D 1 179 ? 6.406 -29.094 -7.185 1.00 10.38 514 TYR D N 1
ATOM 5658 C CA . TYR D 1 179 ? 7.688 -28.960 -7.887 1.00 13.36 514 TYR D CA 1
ATOM 5659 C C . TYR D 1 179 ? 7.683 -27.681 -8.698 1.00 10.83 514 TYR D C 1
ATOM 5660 O O . TYR D 1 179 ? 6.722 -27.402 -9.388 1.00 10.08 514 TYR D O 1
ATOM 5669 N N . ASN D 1 180 ? 8.736 -26.877 -8.582 1.00 13.41 515 ASN D N 1
ATOM 5670 C CA . ASN D 1 180 ? 8.778 -25.631 -9.317 1.00 11.75 515 ASN D CA 1
ATOM 5671 C C . ASN D 1 180 ? 9.222 -25.913 -10.752 1.00 15.57 515 ASN D C 1
ATOM 5672 O O . ASN D 1 180 ? 10.375 -26.292 -11.003 1.00 17.79 515 ASN D O 1
ATOM 5677 N N . LEU D 1 181 ? 8.266 -25.873 -11.674 1.00 18.58 516 LEU D N 1
ATOM 5678 C CA . LEU D 1 181 ? 8.553 -26.183 -13.068 1.00 23.45 516 LEU D CA 1
ATOM 5679 C C . LEU D 1 181 ? 9.193 -24.987 -13.770 1.00 30.96 516 LEU D C 1
ATOM 5680 O O . LEU D 1 181 ? 9.467 -25.037 -14.969 1.00 40.86 516 LEU D O 1
ATOM 5685 N N . GLY D 1 182 ? 9.402 -23.903 -13.031 1.00 32.21 517 GLY D N 1
ATOM 5686 C CA . GLY D 1 182 ? 10.052 -22.718 -13.586 1.00 32.82 517 GLY D CA 1
ATOM 5687 C C . GLY D 1 182 ? 9.168 -21.490 -13.493 1.00 29.90 517 GLY D C 1
ATOM 5688 O O . GLY D 1 182 ? 7.951 -21.581 -13.638 1.00 33.50 517 GLY D O 1
ATOM 5689 N N . GLU D 1 183 ? 9.786 -20.343 -13.218 1.00 29.93 518 GLU D N 1
ATOM 5690 C CA . GLU D 1 183 ? 9.058 -19.096 -12.997 1.00 27.00 518 GLU D CA 1
ATOM 5691 C C . GLU D 1 183 ? 7.900 -19.284 -12.022 1.00 23.07 518 GLU D C 1
ATOM 5692 O O . GLU D 1 183 ? 6.762 -18.945 -12.335 1.00 23.69 518 GLU D O 1
ATOM 5694 N N . ASN D 1 184 ? 8.186 -19.853 -10.854 1.00 23.15 519 ASN D N 1
ATOM 5695 C CA . ASN D 1 184 ? 7.188 -19.970 -9.789 1.00 20.65 519 ASN D CA 1
ATOM 5696 C C . ASN D 1 184 ? 5.895 -20.633 -10.266 1.00 18.88 519 ASN D C 1
ATOM 5697 O O . ASN D 1 184 ? 4.807 -20.268 -9.827 1.00 22.91 519 ASN D O 1
ATOM 5699 N N . HIS D 1 185 ? 6.011 -21.561 -11.211 1.00 24.55 520 HIS D N 1
ATOM 5700 C CA . HIS D 1 185 ? 4.874 -22.388 -11.614 1.00 14.86 520 HIS D CA 1
ATOM 5701 C C . HIS D 1 185 ? 5.022 -23.747 -10.959 1.00 11.47 520 HIS D C 1
ATOM 5702 O O . HIS D 1 185 ? 5.866 -24.537 -11.372 1.00 13.74 520 HIS D O 1
ATOM 5709 N N . HIS D 1 186 ? 4.275 -23.968 -9.882 1.00 11.20 521 HIS D N 1
ATOM 5710 C CA . HIS D 1 186 ? 4.393 -25.201 -9.122 1.00 10.51 521 HIS D CA 1
ATOM 5711 C C . HIS D 1 186 ? 3.410 -26.292 -9.581 1.00 12.80 521 HIS D C 1
ATOM 5712 O O . HIS D 1 186 ? 2.203 -26.063 -9.664 1.00 20.72 521 HIS D O 1
ATOM 5719 N N . LEU D 1 187 ? 3.959 -27.472 -9.861 1.00 15.04 522 LEU D N 1
ATOM 5720 C CA . LEU D 1 187 ? 3.201 -28.673 -10.188 1.00 12.09 522 LEU D CA 1
ATOM 5721 C C . LEU D 1 187 ? 2.372 -29.112 -8.968 1.00 10.24 522 LEU D C 1
ATOM 5722 O O . LEU D 1 187 ? 2.832 -28.999 -7.841 1.00 9.18 522 LEU D O 1
ATOM 5727 N N . ARG D 1 188 ? 1.126 -29.504 -9.199 1.00 11.04 523 ARG D N 1
ATOM 5728 C CA . ARG D 1 188 ? 0.358 -30.214 -8.174 1.00 13.39 523 ARG D CA 1
ATOM 5729 C C . ARG D 1 188 ? 0.140 -31.662 -8.575 1.00 12.17 523 ARG D C 1
ATOM 5730 O O . ARG D 1 188 ? -0.215 -31.967 -9.716 1.00 15.11 523 ARG D O 1
ATOM 5738 N N . VAL D 1 189 ? 0.300 -32.545 -7.604 1.00 8.48 524 VAL D N 1
ATOM 5739 C CA . VAL D 1 189 ? 0.214 -33.973 -7.845 1.00 7.25 524 VAL D CA 1
ATOM 5740 C C . VAL D 1 189 ? -0.785 -34.556 -6.829 1.00 12.06 524 VAL D C 1
ATOM 5741 O O . VAL D 1 189 ? -0.732 -34.223 -5.640 1.00 11.61 524 VAL D O 1
ATOM 5745 N N . SER D 1 190 ? -1.805 -35.239 -7.343 1.00 11.50 525 SER D N 1
ATOM 5746 C CA . SER D 1 190 ? -2.788 -35.978 -6.531 1.00 14.00 525 SER D CA 1
ATOM 5747 C C . SER D 1 190 ? -2.881 -37.419 -7.051 1.00 9.69 525 SER D C 1
ATOM 5748 O O . SER D 1 190 ? -2.355 -37.734 -8.117 1.00 9.06 525 SER D O 1
ATOM 5751 N N . PHE D 1 191 ? -3.509 -38.300 -6.279 1.00 7.62 526 PHE D N 1
ATOM 5752 C CA . PHE D 1 191 ? -3.904 -39.601 -6.791 1.00 7.51 526 PHE D CA 1
ATOM 5753 C C . PHE D 1 191 ? -5.142 -39.453 -7.662 1.00 8.59 526 PHE D C 1
ATOM 5754 O O . PHE D 1 191 ? -5.745 -38.374 -7.759 1.00 12.91 526 PHE D O 1
ATOM 5762 N N . SER D 1 192 ? -5.509 -40.544 -8.313 1.00 12.54 527 SER D N 1
ATOM 5763 C CA . SER D 1 192 ? -6.567 -40.512 -9.306 1.00 13.58 527 SER D CA 1
ATOM 5764 C C . SER D 1 192 ? -7.372 -41.780 -9.220 1.00 12.35 527 SER D C 1
ATOM 5765 O O . SER D 1 192 ? -6.820 -42.847 -8.905 1.00 14.02 527 SER D O 1
ATOM 5768 N N . LYS D 1 193 ? -8.657 -41.691 -9.565 1.00 16.27 528 LYS D N 1
ATOM 5769 C CA . LYS D 1 193 ? -9.482 -42.894 -9.709 1.00 27.42 528 LYS D CA 1
ATOM 5770 C C . LYS D 1 193 ? -9.568 -43.277 -11.179 1.00 28.10 528 LYS D C 1
ATOM 5771 O O . LYS D 1 193 ? -10.114 -44.324 -11.538 1.00 26.61 528 LYS D O 1
ATOM 5775 N N . SER D 1 194 ? -8.956 -42.456 -12.023 1.00 19.99 529 SER D N 1
ATOM 5776 C CA . SER D 1 194 ? -9.083 -42.620 -13.463 1.00 18.42 529 SER D CA 1
ATOM 5777 C C . SER D 1 194 ? -7.889 -43.402 -13.999 1.00 13.89 529 SER D C 1
ATOM 5778 O O . SER D 1 194 ? -6.819 -43.424 -13.385 1.00 26.46 529 SER D O 1
ATOM 5781 N N . THR D 1 195 ? -8.082 -44.090 -15.121 1.00 18.67 530 THR D N 1
ATOM 5782 C CA . THR D 1 195 ? -6.998 -44.840 -15.740 1.00 18.57 530 THR D CA 1
ATOM 5783 C C . THR D 1 195 ? -6.812 -44.392 -17.185 1.00 17.32 530 THR D C 1
ATOM 5784 O O . THR D 1 195 ? -7.749 -43.905 -17.823 1.00 18.66 530 THR D O 1
ATOM 5788 N N . ILE D 1 196 ? -5.581 -44.501 -17.666 1.00 20.18 531 ILE D N 1
ATOM 5789 C CA . ILE D 1 196 ? -5.241 -44.122 -19.027 1.00 16.93 531 ILE D CA 1
ATOM 5790 C C . ILE D 1 196 ? -5.619 -45.250 -19.984 1.00 23.17 531 ILE D C 1
ATOM 5791 O O . ILE D 1 196 ? -6.613 -45.141 -20.699 1.00 26.16 531 ILE D O 1
ATOM 5797 N N . ASN E 1 2 ? -18.745 -28.685 29.233 1.00 36.99 337 ASN E N 1
ATOM 5798 C CA . ASN E 1 2 ? -20.104 -29.191 28.887 1.00 30.03 337 ASN E CA 1
ATOM 5799 C C . ASN E 1 2 ? -21.054 -29.009 30.065 1.00 20.93 337 ASN E C 1
ATOM 5800 O O . ASN E 1 2 ? -20.935 -29.699 31.079 1.00 24.96 337 ASN E O 1
ATOM 5805 N N . THR E 1 3 ? -21.960 -28.044 29.950 1.00 15.57 338 THR E N 1
ATOM 5806 C CA . THR E 1 3 ? -22.610 -27.487 31.132 1.00 14.63 338 THR E CA 1
ATOM 5807 C C . THR E 1 3 ? -24.021 -28.008 31.358 1.00 12.28 338 THR E C 1
ATOM 5808 O O . THR E 1 3 ? -24.605 -27.736 32.410 1.00 10.76 338 THR E O 1
ATOM 5812 N N . VAL E 1 4 ? -24.592 -28.680 30.360 1.00 12.62 339 VAL E N 1
ATOM 5813 C CA . VAL E 1 4 ? -26.011 -29.083 30.415 1.00 13.58 339 VAL E CA 1
ATOM 5814 C C . VAL E 1 4 ? -26.124 -30.557 30.826 1.00 10.25 339 VAL E C 1
ATOM 5815 O O . VAL E 1 4 ? -25.547 -31.440 30.193 1.00 9.26 339 VAL E O 1
ATOM 5819 N N . LEU E 1 5 ? -26.850 -30.818 31.909 1.00 9.98 340 LEU E N 1
ATOM 5820 C CA . LEU E 1 5 ? -27.155 -32.186 32.303 1.00 10.52 340 LEU E CA 1
ATOM 5821 C C . LEU E 1 5 ? -28.566 -32.596 31.837 1.00 8.32 340 LEU E C 1
ATOM 5822 O O . LEU E 1 5 ? -29.481 -31.782 31.856 1.00 8.47 340 LEU E O 1
ATOM 5827 N N . LEU E 1 6 ? -28.734 -33.870 31.484 1.00 8.38 341 LEU E N 1
ATOM 5828 C CA . LEU E 1 6 ? -30.052 -34.505 31.380 1.00 8.76 341 LEU E CA 1
ATOM 5829 C C . LEU E 1 6 ? -30.319 -35.321 32.646 1.00 9.62 341 LEU E C 1
ATOM 5830 O O . LEU E 1 6 ? -29.485 -36.139 33.062 1.00 12.96 341 LEU E O 1
ATOM 5835 N N . VAL E 1 7 ? -31.487 -35.098 33.233 1.00 10.46 342 VAL E N 1
ATOM 5836 C CA . VAL E 1 7 ? -31.944 -35.872 34.378 1.00 10.53 342 VAL E CA 1
ATOM 5837 C C . VAL E 1 7 ? -33.198 -36.607 33.972 1.00 11.31 342 VAL E C 1
ATOM 5838 O O . VAL E 1 7 ? -34.083 -36.033 33.339 1.00 13.72 342 VAL E O 1
ATOM 5842 N N . SER E 1 8 ? -33.213 -37.903 34.236 1.00 12.61 343 SER E N 1
ATOM 5843 C CA . SER E 1 8 ? -34.367 -38.695 33.887 1.00 13.66 343 SER E CA 1
ATOM 5844 C C . SER E 1 8 ? -34.887 -39.516 35.063 1.00 12.55 343 SER E C 1
ATOM 5845 O O . SER E 1 8 ? -34.257 -39.592 36.137 1.00 11.63 343 SER E O 1
ATOM 5848 N N . ASN E 1 9 ? -36.018 -40.174 34.808 1.00 10.83 344 ASN E N 1
ATOM 5849 C CA . ASN E 1 9 ? -36.792 -40.888 35.840 1.00 10.83 344 ASN E CA 1
ATOM 5850 C C . ASN E 1 9 ? -37.213 -40.033 37.027 1.00 7.83 344 ASN E C 1
ATOM 5851 O O . ASN E 1 9 ? -37.332 -40.531 38.164 1.00 9.31 344 ASN E O 1
ATOM 5856 N N . LEU E 1 10 ? -37.479 -38.757 36.764 1.00 6.67 345 LEU E N 1
ATOM 5857 C CA . LEU E 1 10 ? -38.073 -37.878 37.743 1.00 7.71 345 LEU E CA 1
ATOM 5858 C C . LEU E 1 10 ? -39.496 -38.324 38.062 1.00 9.22 345 LEU E C 1
ATOM 5859 O O . LEU E 1 10 ? -40.115 -39.088 37.304 1.00 10.91 345 LEU E O 1
ATOM 5864 N N . ASN E 1 11 ? -39.981 -37.880 39.209 1.00 13.07 346 ASN E N 1
ATOM 5865 C CA . ASN E 1 11 ? -41.382 -37.956 39.528 1.00 13.70 346 ASN E CA 1
ATOM 5866 C C . ASN E 1 11 ? -42.126 -36.853 38.794 1.00 12.57 346 ASN E C 1
ATOM 5867 O O . ASN E 1 11 ? -42.079 -35.677 39.169 1.00 12.82 346 ASN E O 1
ATOM 5872 N N . GLU E 1 12 ? -42.842 -37.261 37.756 1.00 19.31 347 GLU E N 1
ATOM 5873 C CA . GLU E 1 12 ? -43.441 -36.335 36.810 1.00 16.34 347 GLU E CA 1
ATOM 5874 C C . GLU E 1 12 ? -44.502 -35.456 37.460 1.00 15.94 347 GLU E C 1
ATOM 5875 O O . GLU E 1 12 ? -44.784 -34.364 36.979 1.00 15.62 347 GLU E O 1
ATOM 5881 N N . GLU E 1 13 ? -45.138 -35.964 38.512 1.00 11.17 348 GLU E N 1
ATOM 5882 C CA . GLU E 1 13 ? -46.174 -35.229 39.206 1.00 13.29 348 GLU E CA 1
ATOM 5883 C C . GLU E 1 13 ? -45.602 -34.276 40.254 1.00 15.52 348 GLU E C 1
ATOM 5884 O O . GLU E 1 13 ? -46.115 -33.172 40.429 1.00 25.01 348 GLU E O 1
ATOM 5887 N N . MET E 1 14 ? -44.522 -34.682 40.920 1.00 12.70 349 MET E N 1
ATOM 5888 C CA . MET E 1 14 ? -44.017 -33.940 42.078 1.00 14.43 349 MET E CA 1
ATOM 5889 C C . MET E 1 14 ? -42.933 -32.914 41.707 1.00 17.95 349 MET E C 1
ATOM 5890 O O . MET E 1 14 ? -42.843 -31.846 42.311 1.00 17.07 349 MET E O 1
ATOM 5895 N N . VAL E 1 15 ? -42.142 -33.212 40.685 1.00 19.13 350 VAL E N 1
ATOM 5896 C CA . VAL E 1 15 ? -40.976 -32.386 40.393 1.00 17.30 350 VAL E CA 1
ATOM 5897 C C . VAL E 1 15 ? -41.356 -30.974 39.938 1.00 13.75 350 VAL E C 1
ATOM 5898 O O . VAL E 1 15 ? -42.424 -30.761 39.338 1.00 11.63 350 VAL E O 1
ATOM 5902 N N . THR E 1 16 ? -40.486 -30.020 40.268 1.00 12.08 351 THR E N 1
ATOM 5903 C CA . THR E 1 16 ? -40.607 -28.627 39.835 1.00 12.37 351 THR E CA 1
ATOM 5904 C C . THR E 1 16 ? -39.244 -28.076 39.369 1.00 11.82 351 THR E C 1
ATOM 5905 O O . THR E 1 16 ? -38.199 -28.613 39.723 1.00 8.53 351 THR E O 1
ATOM 5909 N N . PRO E 1 17 ? -39.249 -26.952 38.633 1.00 13.38 352 PRO E N 1
ATOM 5910 C CA . PRO E 1 17 ? -37.934 -26.379 38.334 1.00 15.05 352 PRO E CA 1
ATOM 5911 C C . PRO E 1 17 ? -37.191 -25.914 39.589 1.00 10.34 352 PRO E C 1
ATOM 5912 O O . PRO E 1 17 ? -35.981 -26.165 39.711 1.00 11.52 352 PRO E O 1
ATOM 5916 N N . GLN E 1 18 ? -37.923 -25.335 40.546 1.00 12.81 353 GLN E N 1
ATOM 5917 C CA . GLN E 1 18 ? -37.364 -24.961 41.847 1.00 12.36 353 GLN E CA 1
ATOM 5918 C C . GLN E 1 18 ? -36.706 -26.123 42.580 1.00 11.75 353 GLN E C 1
ATOM 5919 O O . GLN E 1 18 ? -35.612 -25.991 43.135 1.00 7.57 353 GLN E O 1
ATOM 5925 N N . SER E 1 19 ? -37.388 -27.258 42.646 1.00 12.01 354 SER E N 1
ATOM 5926 C CA . SER E 1 19 ? -36.823 -28.372 43.379 1.00 12.65 354 SER E CA 1
ATOM 5927 C C . SER E 1 19 ? -35.511 -28.854 42.738 1.00 9.71 354 SER E C 1
ATOM 5928 O O . SER E 1 19 ? -34.560 -29.225 43.434 1.00 10.75 354 SER E O 1
ATOM 5931 N N . LEU E 1 20 ? -35.450 -28.818 41.409 1.00 10.40 355 LEU E N 1
ATOM 5932 C CA . LEU E 1 20 ? -34.242 -29.205 40.701 1.00 10.49 355 LEU E CA 1
ATOM 5933 C C . LEU E 1 20 ? -33.127 -28.213 40.963 1.00 8.00 355 LEU E C 1
ATOM 5934 O O . LEU E 1 20 ? -31.950 -28.574 41.017 1.00 8.08 355 LEU E O 1
ATOM 5939 N N . PHE E 1 21 ? -33.493 -26.943 41.008 1.00 7.66 356 PHE E N 1
ATOM 5940 C CA . PHE E 1 21 ? -32.538 -25.895 41.257 1.00 8.76 356 PHE E CA 1
ATOM 5941 C C . PHE E 1 21 ? -31.857 -26.072 42.600 1.00 8.86 356 PHE E C 1
ATOM 5942 O O . PHE E 1 21 ? -30.631 -26.005 42.701 1.00 11.00 356 PHE E O 1
ATOM 5950 N N . THR E 1 22 ? -32.654 -26.326 43.626 1.00 9.86 357 THR E N 1
ATOM 5951 C CA . THR E 1 22 ? -32.145 -26.479 44.968 1.00 12.30 357 THR E CA 1
ATOM 5952 C C . THR E 1 22 ? -31.243 -27.698 45.134 1.00 8.14 357 THR E C 1
ATOM 5953 O O . THR E 1 22 ? -30.169 -27.605 45.723 1.00 9.81 357 THR E O 1
ATOM 5957 N N . LEU E 1 23 ? -31.653 -28.833 44.582 1.00 7.11 358 LEU E N 1
ATOM 5958 C CA . LEU E 1 23 ? -30.899 -30.052 44.755 1.00 11.33 358 LEU E CA 1
ATOM 5959 C C . LEU E 1 23 ? -29.595 -29.988 43.977 1.00 7.64 358 LEU E C 1
ATOM 5960 O O . LEU E 1 23 ? -28.514 -30.095 44.548 1.00 11.17 358 LEU E O 1
ATOM 5965 N N . PHE E 1 24 ? -29.697 -29.671 42.691 1.00 7.68 359 PHE E N 1
ATOM 5966 C CA . PHE E 1 24 ? -28.523 -29.555 41.872 1.00 8.26 359 PHE E CA 1
ATOM 5967 C C . PHE E 1 24 ? -27.665 -28.389 42.324 1.00 11.10 359 PHE E C 1
ATOM 5968 O O . PHE E 1 24 ? -26.445 -28.461 42.234 1.00 8.46 359 PHE E O 1
ATOM 5976 N N . GLY E 1 25 ? -28.317 -27.406 42.941 1.00 12.02 360 GLY E N 1
ATOM 5977 C CA . GLY E 1 25 ? -27.658 -26.253 43.566 1.00 16.92 360 GLY E CA 1
ATOM 5978 C C . GLY E 1 25 ? -26.738 -26.564 44.727 1.00 17.34 360 GLY E C 1
ATOM 5979 O O . GLY E 1 25 ? -26.002 -25.696 45.213 1.00 16.61 360 GLY E O 1
ATOM 5980 N N . VAL E 1 26 ? -26.755 -27.808 45.187 1.00 10.98 361 VAL E N 1
ATOM 5981 C CA . VAL E 1 26 ? -25.795 -28.231 46.169 1.00 12.63 361 VAL E CA 1
ATOM 5982 C C . VAL E 1 26 ? -24.382 -28.303 45.572 1.00 11.43 361 VAL E C 1
ATOM 5983 O O . VAL E 1 26 ? -23.411 -28.062 46.284 1.00 13.54 361 VAL E O 1
ATOM 5987 N N . TYR E 1 27 ? -24.269 -28.530 44.257 1.00 9.87 362 TYR E N 1
ATOM 5988 C CA . TYR E 1 27 ? -22.983 -28.882 43.648 1.00 11.89 362 TYR E CA 1
ATOM 5989 C C . TYR E 1 27 ? -22.461 -27.859 42.643 1.00 13.50 362 TYR E C 1
ATOM 5990 O O . TYR E 1 27 ? -21.297 -27.942 42.223 1.00 16.81 362 TYR E O 1
ATOM 5999 N N . GLY E 1 28 ? -23.269 -26.841 42.360 1.00 12.75 363 GLY E N 1
ATOM 6000 C CA . GLY E 1 28 ? -22.957 -25.873 41.314 1.00 11.42 363 GLY E CA 1
ATOM 6001 C C . GLY E 1 28 ? -23.978 -24.764 41.363 1.00 12.50 363 GLY E C 1
ATOM 6002 O O . GLY E 1 28 ? -24.904 -24.804 42.186 1.00 9.71 363 GLY E O 1
ATOM 6003 N N . ASP E 1 29 ? -23.829 -23.783 40.481 1.00 12.99 364 ASP E N 1
ATOM 6004 C CA . ASP E 1 29 ? -24.832 -22.766 40.316 1.00 11.76 364 ASP E CA 1
ATOM 6005 C C . ASP E 1 29 ? -25.696 -23.069 39.101 1.00 10.18 364 ASP E C 1
ATOM 6006 O O . ASP E 1 29 ? -25.270 -22.924 37.952 1.00 10.49 364 ASP E O 1
ATOM 6011 N N . VAL E 1 30 ? -26.924 -23.497 39.368 1.00 9.11 365 VAL E N 1
ATOM 6012 C CA . VAL E 1 30 ? -27.898 -23.768 38.318 1.00 11.99 365 VAL E CA 1
ATOM 6013 C C . VAL E 1 30 ? -28.386 -22.498 37.613 1.00 9.55 365 VAL E C 1
ATOM 6014 O O . VAL E 1 30 ? -29.080 -21.674 38.216 1.00 10.93 365 VAL E O 1
ATOM 6018 N N . GLN E 1 31 ? -28.117 -22.407 36.310 1.00 9.01 366 GLN E N 1
ATOM 6019 C CA . GLN E 1 31 ? -28.486 -21.216 35.541 1.00 10.28 366 GLN E CA 1
ATOM 6020 C C . GLN E 1 31 ? -29.916 -21.277 34.986 1.00 10.97 366 GLN E C 1
ATOM 6021 O O . GLN E 1 31 ? -30.623 -20.273 34.945 1.00 15.84 366 GLN E O 1
ATOM 6027 N N . ARG E 1 32 ? -30.312 -22.449 34.490 1.00 11.09 367 ARG E N 1
ATOM 6028 C CA . ARG E 1 32 ? -31.608 -22.615 33.861 1.00 8.57 367 ARG E CA 1
ATOM 6029 C C . ARG E 1 32 ? -32.073 -24.033 34.077 1.00 9.52 367 ARG E C 1
ATOM 6030 O O . ARG E 1 32 ? -31.245 -24.933 34.103 1.00 6.78 367 ARG E O 1
ATOM 6038 N N . VAL E 1 33 ? -33.390 -24.229 34.073 1.00 10.12 368 VAL E N 1
ATOM 6039 C CA . VAL E 1 33 ? -33.992 -25.560 34.174 1.00 11.01 368 VAL E CA 1
ATOM 6040 C C . VAL E 1 33 ? -35.210 -25.681 33.265 1.00 11.76 368 VAL E C 1
ATOM 6041 O O . VAL E 1 33 ? -36.068 -24.804 33.228 1.00 15.72 368 VAL E O 1
ATOM 6045 N N . LYS E 1 34 ? -35.281 -26.785 32.535 1.00 11.39 369 LYS E N 1
ATOM 6046 C CA . LYS E 1 34 ? -36.350 -27.004 31.579 1.00 13.31 369 LYS E CA 1
ATOM 6047 C C . LYS E 1 34 ? -36.843 -28.435 31.692 1.00 15.26 369 LYS E C 1
ATOM 6048 O O . LYS E 1 34 ? -36.170 -29.376 31.277 1.00 12.66 369 LYS E O 1
ATOM 6054 N N . ILE E 1 35 ? -38.030 -28.583 32.261 1.00 17.81 370 ILE E N 1
ATOM 6055 C CA . ILE E 1 35 ? -38.747 -29.845 32.225 1.00 19.71 370 ILE E CA 1
ATOM 6056 C C . ILE E 1 35 ? -39.295 -30.062 30.823 1.00 14.52 370 ILE E C 1
ATOM 6057 O O . ILE E 1 35 ? -39.915 -29.168 30.242 1.00 16.14 370 ILE E O 1
ATOM 6062 N N . LEU E 1 36 ? -39.012 -31.222 30.242 1.00 17.97 371 LEU E N 1
ATOM 6063 C CA . LEU E 1 36 ? -39.363 -31.436 28.852 1.00 17.92 371 LEU E CA 1
ATOM 6064 C C . LEU E 1 36 ? -40.885 -31.557 28.693 1.00 24.12 371 LEU E C 1
ATOM 6065 O O . LEU E 1 36 ? -41.532 -32.339 29.394 1.00 18.97 371 LEU E O 1
ATOM 6070 N N . TYR E 1 37 ? -41.447 -30.734 27.810 1.00 25.65 372 TYR E N 1
ATOM 6071 C CA . TYR E 1 37 ? -42.889 -30.708 27.578 1.00 27.42 372 TYR E CA 1
ATOM 6072 C C . TYR E 1 37 ? -43.398 -32.083 27.157 1.00 30.29 372 TYR E C 1
ATOM 6073 O O . TYR E 1 37 ? -44.428 -32.545 27.633 1.00 35.14 372 TYR E O 1
ATOM 6075 N N . ASN E 1 38 ? -42.663 -32.736 26.267 1.00 30.54 373 ASN E N 1
ATOM 6076 C CA . ASN E 1 38 ? -43.081 -34.030 25.735 1.00 28.45 373 ASN E CA 1
ATOM 6077 C C . ASN E 1 38 ? -42.783 -35.177 26.704 1.00 25.00 373 ASN E C 1
ATOM 6078 O O . ASN E 1 38 ? -43.464 -36.201 26.687 1.00 27.17 373 ASN E O 1
ATOM 6080 N N . LYS E 1 39 ? -41.782 -34.982 27.567 1.00 20.80 374 LYS E N 1
ATOM 6081 C CA . LYS E 1 39 ? -41.248 -36.054 28.396 1.00 18.51 374 LYS E CA 1
ATOM 6082 C C . LYS E 1 39 ? -41.072 -35.545 29.831 1.00 20.54 374 LYS E C 1
ATOM 6083 O O . LYS E 1 39 ? -39.961 -35.182 30.241 1.00 14.16 374 LYS E O 1
ATOM 6086 N N . LYS E 1 40 ? -42.155 -35.557 30.603 1.00 20.77 375 LYS E N 1
ATOM 6087 C CA . LYS E 1 40 ? -42.226 -34.758 31.831 1.00 21.43 375 LYS E CA 1
ATOM 6088 C C . LYS E 1 40 ? -41.553 -35.440 33.027 1.00 20.33 375 LYS E C 1
ATOM 6089 O O . LYS E 1 40 ? -41.534 -34.891 34.124 1.00 19.61 375 LYS E O 1
ATOM 6095 N N . ASP E 1 41 ? -40.940 -36.592 32.791 1.00 21.03 376 ASP E N 1
ATOM 6096 C CA . ASP E 1 41 ? -40.087 -37.235 33.785 1.00 16.48 376 ASP E CA 1
ATOM 6097 C C . ASP E 1 41 ? -38.610 -36.906 33.555 1.00 12.94 376 ASP E C 1
ATOM 6098 O O . ASP E 1 41 ? -37.726 -37.496 34.182 1.00 15.03 376 ASP E O 1
ATOM 6103 N N . SER E 1 42 ? -38.352 -36.003 32.617 1.00 13.10 377 SER E N 1
ATOM 6104 C CA . SER E 1 42 ? -36.980 -35.638 32.230 1.00 11.31 377 SER E CA 1
ATOM 6105 C C . SER E 1 42 ? -36.841 -34.123 32.238 1.00 8.16 377 SER E C 1
ATOM 6106 O O . SER E 1 42 ? -37.805 -33.400 32.014 1.00 11.85 377 SER E O 1
ATOM 6109 N N . ALA E 1 43 ? -35.629 -33.645 32.489 1.00 9.77 378 ALA E N 1
ATOM 6110 C CA . ALA E 1 43 ? -35.366 -32.216 32.541 1.00 7.85 378 ALA E CA 1
ATOM 6111 C C . ALA E 1 43 ? -33.933 -31.941 32.089 1.00 7.88 378 ALA E C 1
ATOM 6112 O O . ALA E 1 43 ? -33.062 -32.785 32.209 1.00 9.30 378 ALA E O 1
ATOM 6114 N N . LEU E 1 44 ? -33.711 -30.759 31.537 1.00 9.22 379 LEU E N 1
ATOM 6115 C CA . LEU E 1 44 ? -32.357 -30.274 31.352 1.00 10.26 379 LEU E CA 1
ATOM 6116 C C . LEU E 1 44 ? -32.013 -29.283 32.441 1.00 8.77 379 LEU E C 1
ATOM 6117 O O . LEU E 1 44 ? -32.808 -28.406 32.761 1.00 11.68 379 LEU E O 1
ATOM 6122 N N . ILE E 1 45 ? -30.765 -29.325 32.878 1.00 11.74 380 ILE E N 1
ATOM 6123 C CA . ILE E 1 45 ? -30.284 -28.431 33.913 1.00 7.47 380 ILE E CA 1
ATOM 6124 C C . ILE E 1 45 ? -28.931 -27.859 33.489 1.00 7.68 380 ILE E C 1
ATOM 6125 O O . ILE E 1 45 ? -28.011 -28.596 33.176 1.00 5.87 380 ILE E O 1
ATOM 6130 N N . GLN E 1 46 ? -28.845 -26.532 33.406 1.00 9.95 381 GLN E N 1
ATOM 6131 C CA . GLN E 1 46 ? -27.632 -25.904 32.899 1.00 11.98 381 GLN E CA 1
ATOM 6132 C C . GLN E 1 46 ? -26.863 -25.325 34.064 1.00 9.63 381 GLN E C 1
ATOM 6133 O O . GLN E 1 46 ? -27.383 -24.472 34.770 1.00 11.12 381 GLN E O 1
ATOM 6139 N N . MET E 1 47 ? -25.650 -25.834 34.282 1.00 10.81 382 MET E N 1
ATOM 6140 C CA . MET E 1 47 ? -24.790 -25.382 35.360 1.00 10.18 382 MET E CA 1
ATOM 6141 C C . MET E 1 47 ? -23.857 -24.273 34.869 1.00 11.11 382 MET E C 1
ATOM 6142 O O . MET E 1 47 ? -23.743 -24.028 33.658 1.00 13.11 382 MET E O 1
ATOM 6147 N N . ALA E 1 48 ? -23.234 -23.572 35.814 1.00 9.11 383 ALA E N 1
ATOM 6148 C CA . ALA E 1 48 ? -22.356 -22.455 35.478 1.00 14.64 383 ALA E CA 1
ATOM 6149 C C . ALA E 1 48 ? -21.136 -22.919 34.682 1.00 17.39 383 ALA E C 1
ATOM 6150 O O . ALA E 1 48 ? -20.494 -22.114 33.994 1.00 14.78 383 ALA E O 1
ATOM 6152 N N . ASP E 1 49 ? -20.762 -24.187 34.824 1.00 14.66 384 ASP E N 1
ATOM 6153 C CA . ASP E 1 49 ? -19.567 -24.679 34.149 1.00 16.92 384 ASP E CA 1
ATOM 6154 C C . ASP E 1 49 ? -19.460 -26.209 34.126 1.00 22.27 384 ASP E C 1
ATOM 6155 O O . ASP E 1 49 ? -20.153 -26.910 34.868 1.00 18.46 384 ASP E O 1
ATOM 6160 N N . GLY E 1 50 ? -18.606 -26.718 33.244 1.00 19.24 385 GLY E N 1
ATOM 6161 C CA . GLY E 1 50 ? -18.410 -28.166 33.097 1.00 20.01 385 GLY E CA 1
ATOM 6162 C C . GLY E 1 50 ? -17.997 -28.874 34.377 1.00 18.30 385 GLY E C 1
ATOM 6163 O O . GLY E 1 50 ? -18.280 -30.062 34.564 1.00 18.39 385 GLY E O 1
ATOM 6164 N N . ASN E 1 51 ? -17.268 -28.177 35.240 1.00 18.01 386 ASN E N 1
ATOM 6165 C CA . ASN E 1 51 ? -16.810 -28.795 36.471 1.00 17.79 386 ASN E CA 1
ATOM 6166 C C . ASN E 1 51 ? -18.005 -29.062 37.381 1.00 14.21 386 ASN E C 1
ATOM 6167 O O . ASN E 1 51 ? -18.114 -30.117 37.991 1.00 14.39 386 ASN E O 1
ATOM 6172 N N . GLN E 1 52 ? -18.872 -28.064 37.495 1.00 12.20 387 GLN E N 1
ATOM 6173 C CA . GLN E 1 52 ? -20.114 -28.189 38.248 1.00 12.11 387 GLN E CA 1
ATOM 6174 C C . GLN E 1 52 ? -21.067 -29.249 37.687 1.00 13.67 387 GLN E C 1
ATOM 6175 O O . GLN E 1 52 ? -21.632 -30.036 38.433 1.00 12.83 387 GLN E O 1
ATOM 6181 N N . SER E 1 53 ? -21.253 -29.279 36.378 1.00 14.28 388 SER E N 1
ATOM 6182 C CA . SER E 1 53 ? -22.085 -30.315 35.773 1.00 13.55 388 SER E CA 1
ATOM 6183 C C . SER E 1 53 ? -21.559 -31.725 36.086 1.00 16.77 388 SER E C 1
ATOM 6184 O O . SER E 1 53 ? -22.327 -32.614 36.485 1.00 13.31 388 SER E O 1
ATOM 6187 N N . GLN E 1 54 ? -20.249 -31.926 35.979 1.00 11.61 389 GLN E N 1
ATOM 6188 C CA . GLN E 1 54 ? -19.656 -33.240 36.266 1.00 15.82 389 GLN E CA 1
ATOM 6189 C C . GLN E 1 54 ? -19.768 -33.601 37.753 1.00 17.69 389 GLN E C 1
ATOM 6190 O O . GLN E 1 54 ? -20.027 -34.756 38.108 1.00 17.37 389 GLN E O 1
ATOM 6196 N N . LEU E 1 55 ? -19.564 -32.614 38.620 1.00 17.66 390 LEU E N 1
ATOM 6197 C CA . LEU E 1 55 ? -19.758 -32.775 40.054 1.00 17.89 390 LEU E CA 1
ATOM 6198 C C . LEU E 1 55 ? -21.171 -33.240 40.401 1.00 16.51 390 LEU E C 1
ATOM 6199 O O . LEU E 1 55 ? -21.351 -34.236 41.109 1.00 19.73 390 LEU E O 1
ATOM 6204 N N . ALA E 1 56 ? -22.169 -32.480 39.968 1.00 16.21 391 ALA E N 1
ATOM 6205 C CA . ALA E 1 56 ? -23.568 -32.809 40.275 1.00 11.01 391 ALA E CA 1
ATOM 6206 C C . ALA E 1 56 ? -23.887 -34.212 39.761 1.00 14.90 391 ALA E C 1
ATOM 6207 O O . ALA E 1 56 ? -24.582 -34.983 40.423 1.00 13.07 391 ALA E O 1
ATOM 6209 N N . MET E 1 57 ? -23.406 -34.516 38.563 1.00 13.18 392 MET E N 1
ATOM 6210 C CA . MET E 1 57 ? -23.719 -35.789 37.937 1.00 13.43 392 MET E CA 1
ATOM 6211 C C . MET E 1 57 ? -23.093 -36.912 38.753 1.00 14.87 392 MET E C 1
ATOM 6212 O O . MET E 1 57 ? -23.772 -37.881 39.096 1.00 16.05 392 MET E O 1
ATOM 6217 N N . ASN E 1 58 ? -21.852 -36.716 39.196 1.00 11.52 393 ASN E N 1
ATOM 6218 C CA . ASN E 1 58 ? -21.214 -37.668 40.098 1.00 14.73 393 ASN E CA 1
ATOM 6219 C C . ASN E 1 58 ? -22.080 -37.922 41.328 1.00 11.57 393 ASN E C 1
ATOM 6220 O O . ASN E 1 58 ? -22.318 -39.071 41.692 1.00 15.13 393 ASN E O 1
ATOM 6225 N N . HIS E 1 59 ? -22.579 -36.853 41.953 1.00 10.09 394 HIS E N 1
ATOM 6226 C CA . HIS E 1 59 ? -23.131 -36.940 43.312 1.00 10.19 394 HIS E CA 1
ATOM 6227 C C . HIS E 1 59 ? -24.643 -37.150 43.331 1.00 10.77 394 HIS E C 1
ATOM 6228 O O . HIS E 1 59 ? -25.214 -37.406 44.386 1.00 10.91 394 HIS E O 1
ATOM 6235 N N . LEU E 1 60 ? -25.307 -36.951 42.202 1.00 9.48 395 LEU E N 1
ATOM 6236 C CA . LEU E 1 60 ? -26.778 -37.041 42.168 1.00 9.22 395 LEU E CA 1
ATOM 6237 C C . LEU E 1 60 ? -27.325 -38.172 41.281 1.00 11.73 395 LEU E C 1
ATOM 6238 O O . LEU E 1 60 ? -28.506 -38.499 41.342 1.00 10.75 395 LEU E O 1
ATOM 6243 N N . ASN E 1 61 ? -26.509 -38.682 40.378 1.00 9.26 396 ASN E N 1
ATOM 6244 C CA . ASN E 1 61 ? -26.888 -39.868 39.621 1.00 10.39 396 ASN E CA 1
ATOM 6245 C C . ASN E 1 61 ? -27.172 -41.061 40.537 1.00 10.04 396 ASN E C 1
ATOM 6246 O O . ASN E 1 61 ? -26.371 -41.416 41.407 1.00 10.59 396 ASN E O 1
ATOM 6251 N N . GLY E 1 62 ? -28.354 -41.633 40.383 1.00 13.13 397 GLY E N 1
ATOM 6252 C CA . GLY E 1 62 ? -28.759 -42.784 41.189 1.00 10.05 397 GLY E CA 1
ATOM 6253 C C . GLY E 1 62 ? -29.352 -42.453 42.543 1.00 11.91 397 GLY E C 1
ATOM 6254 O O . GLY E 1 62 ? -29.786 -43.349 43.281 1.00 11.38 397 GLY E O 1
ATOM 6255 N N . GLN E 1 63 ? -29.449 -41.167 42.869 1.00 9.36 398 GLN E N 1
ATOM 6256 C CA . GLN E 1 63 ? -30.036 -40.761 44.136 1.00 8.48 398 GLN E CA 1
ATOM 6257 C C . GLN E 1 63 ? -31.562 -40.836 44.077 1.00 7.81 398 GLN E C 1
ATOM 6258 O O . GLN E 1 63 ? -32.154 -40.846 43.020 1.00 8.23 398 GLN E O 1
ATOM 6264 N N . LYS E 1 64 ? -32.196 -40.833 45.236 1.00 7.41 399 LYS E N 1
ATOM 6265 C CA . LYS E 1 64 ? -33.647 -40.870 45.312 1.00 8.29 399 LYS E CA 1
ATOM 6266 C C . LYS E 1 64 ? -34.245 -39.473 45.489 1.00 9.54 399 LYS E C 1
ATOM 6267 O O . LYS E 1 64 ? -33.958 -38.786 46.466 1.00 13.62 399 LYS E O 1
ATOM 6273 N N . MET E 1 65 ? -35.076 -39.059 44.539 1.00 8.55 400 MET E N 1
ATOM 6274 C CA . MET E 1 65 ? -35.773 -37.771 44.606 1.00 7.66 400 MET E CA 1
ATOM 6275 C C . MET E 1 65 ? -37.255 -38.032 44.340 1.00 9.97 400 MET E C 1
ATOM 6276 O O . MET E 1 65 ? -37.614 -38.676 43.342 1.00 10.75 400 MET E O 1
ATOM 6281 N N . TYR E 1 66 ? -38.106 -37.501 45.209 1.00 9.63 401 TYR E N 1
ATOM 6282 C CA . TYR E 1 66 ? -39.565 -37.742 45.150 1.00 10.56 401 TYR E CA 1
ATOM 6283 C C . TYR E 1 66 ? -39.930 -39.188 44.798 1.00 10.93 401 TYR E C 1
ATOM 6284 O O . TYR E 1 66 ? -40.791 -39.444 43.949 1.00 10.51 401 TYR E O 1
ATOM 6293 N N . GLY E 1 67 ? -39.318 -40.119 45.513 1.00 10.55 402 GLY E N 1
ATOM 6294 C CA . GLY E 1 67 ? -39.705 -41.518 45.445 1.00 14.83 402 GLY E CA 1
ATOM 6295 C C . GLY E 1 67 ? -39.127 -42.270 44.269 1.00 15.89 402 GLY E C 1
ATOM 6296 O O . GLY E 1 67 ? -39.438 -43.450 44.095 1.00 13.79 402 GLY E O 1
ATOM 6297 N N . LYS E 1 68 ? -38.295 -41.603 43.459 1.00 11.11 403 LYS E N 1
ATOM 6298 C CA . LYS E 1 68 ? -37.713 -42.218 42.270 1.00 10.33 403 LYS E CA 1
ATOM 6299 C C . LYS E 1 68 ? -36.186 -42.102 42.226 1.00 10.25 403 LYS E C 1
ATOM 6300 O O . LYS E 1 68 ? -35.615 -41.081 42.642 1.00 9.78 403 LYS E O 1
ATOM 6306 N N . ILE E 1 69 ? -35.550 -43.166 41.743 1.00 10.03 404 ILE E N 1
ATOM 6307 C CA . ILE E 1 69 ? -34.117 -43.210 41.520 1.00 11.37 404 ILE E CA 1
ATOM 6308 C C . ILE E 1 69 ? -33.794 -42.457 40.235 1.00 9.80 404 ILE E C 1
ATOM 6309 O O . ILE E 1 69 ? -34.144 -42.902 39.140 1.00 10.26 404 ILE E O 1
ATOM 6314 N N . ILE E 1 70 ? -33.240 -41.254 40.365 1.00 8.59 405 ILE E N 1
ATOM 6315 C CA . ILE E 1 70 ? -33.003 -40.418 39.182 1.00 8.64 405 ILE E CA 1
ATOM 6316 C C . ILE E 1 70 ? -31.701 -40.821 38.503 1.00 8.74 405 ILE E C 1
ATOM 6317 O O . ILE E 1 70 ? -30.802 -41.411 39.112 1.00 8.47 405 ILE E O 1
ATOM 6322 N N . ARG E 1 71 ? -31.620 -40.499 37.218 1.00 8.20 406 ARG E N 1
ATOM 6323 C CA . ARG E 1 71 ? -30.473 -40.822 36.418 1.00 11.79 406 ARG E CA 1
ATOM 6324 C C . ARG E 1 71 ? -29.966 -39.501 35.839 1.00 9.66 406 ARG E C 1
ATOM 6325 O O . ARG E 1 71 ? -30.753 -38.708 35.370 1.00 9.39 406 ARG E O 1
ATOM 6333 N N . VAL E 1 72 ? -28.673 -39.239 35.943 1.00 12.48 407 VAL E N 1
ATOM 6334 C CA . VAL E 1 72 ? -28.122 -37.972 35.466 1.00 13.49 407 VAL E CA 1
ATOM 6335 C C . VAL E 1 72 ? -26.956 -38.242 34.533 1.00 9.65 407 VAL E C 1
ATOM 6336 O O . VAL E 1 72 ? -26.037 -38.968 34.885 1.00 12.30 407 VAL E O 1
ATOM 6340 N N . THR E 1 73 ? -27.016 -37.644 33.349 1.00 8.85 408 THR E N 1
ATOM 6341 C CA . THR E 1 73 ? -25.997 -37.822 32.332 1.00 11.23 408 THR E CA 1
ATOM 6342 C C . THR E 1 73 ? -25.728 -36.466 31.678 1.00 10.30 408 THR E C 1
ATOM 6343 O O . THR E 1 73 ? -26.483 -35.513 31.868 1.00 9.02 408 THR E O 1
ATOM 6347 N N . LEU E 1 74 ? -24.681 -36.397 30.862 1.00 16.75 409 LEU E N 1
ATOM 6348 C CA . LEU E 1 74 ? -24.426 -35.207 30.051 1.00 13.73 409 LEU E CA 1
ATOM 6349 C C . LEU E 1 74 ? -25.420 -35.125 28.901 1.00 12.43 409 LEU E C 1
ATOM 6350 O O . LEU E 1 74 ? -25.591 -36.086 28.161 1.00 15.89 409 LEU E O 1
ATOM 6355 N N . SER E 1 75 ? -26.108 -33.992 28.795 1.00 12.25 410 SER E N 1
ATOM 6356 C CA . SER E 1 75 ? -26.998 -33.708 27.673 1.00 11.30 410 SER E CA 1
ATOM 6357 C C . SER E 1 75 ? -26.238 -33.398 26.381 1.00 14.80 410 SER E C 1
ATOM 6358 O O . SER E 1 75 ? -25.161 -32.778 26.397 1.00 13.67 410 SER E O 1
ATOM 6361 N N . LYS E 1 76 ? -26.884 -33.727 25.265 1.00 15.59 411 LYS E N 1
ATOM 6362 C CA . LYS E 1 76 ? -26.403 -33.350 23.932 1.00 11.43 411 LYS E CA 1
ATOM 6363 C C . LYS E 1 76 ? -26.665 -31.879 23.609 1.00 15.66 411 LYS E C 1
ATOM 6364 O O . LYS E 1 76 ? -26.238 -31.384 22.550 1.00 13.83 411 LYS E O 1
ATOM 6368 N N . HIS E 1 77 ? -27.352 -31.179 24.509 1.00 11.68 412 HIS E N 1
ATOM 6369 C CA . HIS E 1 77 ? -27.553 -29.728 24.378 1.00 13.09 412 HIS E CA 1
ATOM 6370 C C . HIS E 1 77 ? -26.344 -28.952 24.877 1.00 17.26 412 HIS E C 1
ATOM 6371 O O . HIS E 1 77 ? -25.810 -29.228 25.956 1.00 16.23 412 HIS E O 1
ATOM 6378 N N . GLN E 1 78 ? -25.966 -27.926 24.117 1.00 17.62 413 GLN E N 1
ATOM 6379 C CA . GLN E 1 78 ? -24.878 -27.035 24.508 1.00 16.53 413 GLN E CA 1
ATOM 6380 C C . GLN E 1 78 ? -25.396 -25.956 25.464 1.00 13.83 413 GLN E C 1
ATOM 6381 O O . GLN E 1 78 ? -24.669 -25.484 26.333 1.00 22.36 413 GLN E O 1
ATOM 6387 N N . THR E 1 79 ? -26.657 -25.576 25.304 1.00 19.86 414 THR E N 1
ATOM 6388 C CA . THR E 1 79 ? -27.338 -24.775 26.314 1.00 23.36 414 THR E CA 1
ATOM 6389 C C . THR E 1 79 ? -28.809 -25.147 26.438 1.00 19.49 414 THR E C 1
ATOM 6390 O O . THR E 1 79 ? -29.387 -25.800 25.570 1.00 16.54 414 THR E O 1
ATOM 6394 N N . VAL E 1 80 ? -29.403 -24.761 27.558 1.00 18.17 415 VAL E N 1
ATOM 6395 C CA . VAL E 1 80 ? -30.844 -24.818 27.688 1.00 12.52 415 VAL E CA 1
ATOM 6396 C C . VAL E 1 80 ? -31.463 -23.525 27.153 1.00 20.60 415 VAL E C 1
ATOM 6397 O O . VAL E 1 80 ? -31.096 -22.421 27.578 1.00 21.99 415 VAL E O 1
ATOM 6401 N N . GLN E 1 81 ? -32.374 -23.667 26.195 1.00 25.31 416 GLN E N 1
ATOM 6402 C CA . GLN E 1 81 ? -32.993 -22.517 25.547 1.00 30.69 416 GLN E CA 1
ATOM 6403 C C . GLN E 1 81 ? -34.375 -22.236 26.121 1.00 30.66 416 GLN E C 1
ATOM 6404 O O . GLN E 1 81 ? -35.243 -23.108 26.148 1.00 31.93 416 GLN E O 1
ATOM 6410 N N . LEU E 1 82 ? -34.557 -21.013 26.603 1.00 39.54 417 LEU E N 1
ATOM 6411 C CA . LEU E 1 82 ? -35.826 -20.583 27.174 1.00 38.16 417 LEU E CA 1
ATOM 6412 C C . LEU E 1 82 ? -36.756 -20.094 26.066 1.00 38.19 417 LEU E C 1
ATOM 6413 O O . LEU E 1 82 ? -36.300 -19.734 24.982 1.00 43.31 417 LEU E O 1
ATOM 6418 N N . PRO E 1 83 ? -38.066 -20.069 26.339 1.00 48.25 418 PRO E N 1
ATOM 6419 C CA . PRO E 1 83 ? -39.008 -19.513 25.375 1.00 44.90 418 PRO E CA 1
ATOM 6420 C C . PRO E 1 83 ? -39.204 -18.008 25.548 1.00 47.93 418 PRO E C 1
ATOM 6421 O O . PRO E 1 83 ? -38.805 -17.444 26.567 1.00 39.65 418 PRO E O 1
ATOM 6425 N N . ARG E 1 84 ? -39.785 -17.362 24.541 1.00 42.28 419 ARG E N 1
ATOM 6426 C CA . ARG E 1 84 ? -40.083 -15.936 24.620 1.00 38.61 419 ARG E CA 1
ATOM 6427 C C . ARG E 1 84 ? -41.133 -15.693 25.693 1.00 39.22 419 ARG E C 1
ATOM 6428 O O . ARG E 1 84 ? -41.836 -16.620 26.101 1.00 30.42 419 ARG E O 1
ATOM 6430 N N . GLY E 1 91 ? -45.529 -23.834 32.848 1.00 45.95 426 GLY E N 1
ATOM 6431 C CA . GLY E 1 91 ? -44.293 -23.073 33.023 1.00 43.51 426 GLY E CA 1
ATOM 6432 C C . GLY E 1 91 ? -43.068 -23.896 32.667 1.00 42.99 426 GLY E C 1
ATOM 6433 O O . GLY E 1 91 ? -42.414 -23.639 31.658 1.00 40.71 426 GLY E O 1
ATOM 6434 N N . LEU E 1 92 ? -42.737 -24.860 33.523 1.00 29.79 427 LEU E N 1
ATOM 6435 C CA . LEU E 1 92 ? -41.831 -25.955 33.170 1.00 30.34 427 LEU E CA 1
ATOM 6436 C C . LEU E 1 92 ? -40.381 -25.529 32.908 1.00 28.46 427 LEU E C 1
ATOM 6437 O O . LEU E 1 92 ? -39.463 -26.346 33.004 1.00 21.20 427 LEU E O 1
ATOM 6442 N N . THR E 1 93 ? -40.179 -24.271 32.536 1.00 25.71 428 THR E N 1
ATOM 6443 C CA . THR E 1 93 ? -38.831 -23.740 32.371 1.00 24.73 428 THR E CA 1
ATOM 6444 C C . THR E 1 93 ? -38.636 -22.614 33.377 1.00 24.24 428 THR E C 1
ATOM 6445 O O . THR E 1 93 ? -39.584 -21.906 33.708 1.00 24.32 428 THR E O 1
ATOM 6449 N N . LYS E 1 94 ? -37.421 -22.457 33.879 1.00 15.40 429 LYS E N 1
ATOM 6450 C CA . LYS E 1 94 ? -37.107 -21.297 34.690 1.00 14.19 429 LYS E CA 1
ATOM 6451 C C . LYS E 1 94 ? -35.680 -20.836 34.467 1.00 15.26 429 LYS E C 1
ATOM 6452 O O . LYS E 1 94 ? -34.772 -21.645 34.289 1.00 12.59 429 LYS E O 1
ATOM 6455 N N . ASP E 1 95 ? -35.503 -19.519 34.458 1.00 14.31 430 ASP E N 1
ATOM 6456 C CA . ASP E 1 95 ? -34.183 -18.905 34.329 1.00 17.39 430 ASP E CA 1
ATOM 6457 C C . ASP E 1 95 ? -33.714 -18.415 35.707 1.00 19.30 430 ASP E C 1
ATOM 6458 O O . ASP E 1 95 ? -34.334 -17.536 36.300 1.00 25.00 430 ASP E O 1
ATOM 6463 N N . PHE E 1 96 ? -32.612 -18.965 36.206 1.00 17.29 431 PHE E N 1
ATOM 6464 C CA . PHE E 1 96 ? -32.124 -18.624 37.554 1.00 14.88 431 PHE E CA 1
ATOM 6465 C C . PHE E 1 96 ? -30.878 -17.744 37.522 1.00 18.58 431 PHE E C 1
ATOM 6466 O O . PHE E 1 96 ? -30.123 -17.676 38.501 1.00 19.20 431 PHE E O 1
ATOM 6474 N N . GLY E 1 97 ? -30.643 -17.079 36.396 1.00 16.72 432 GLY E N 1
ATOM 6475 C CA . GLY E 1 97 ? -29.425 -16.299 36.248 1.00 18.50 432 GLY E CA 1
ATOM 6476 C C . GLY E 1 97 ? -29.344 -15.238 37.332 1.00 15.94 432 GLY E C 1
ATOM 6477 O O . GLY E 1 97 ? -30.332 -14.564 37.625 1.00 21.73 432 GLY E O 1
ATOM 6478 N N . ASN E 1 98 ? -28.165 -15.098 37.929 1.00 15.76 433 ASN E N 1
ATOM 6479 C CA . ASN E 1 98 ? -27.917 -14.124 38.989 1.00 15.89 433 ASN E CA 1
ATOM 6480 C C . ASN E 1 98 ? -28.626 -14.440 40.306 1.00 13.40 433 ASN E C 1
ATOM 6481 O O . ASN E 1 98 ? -28.585 -13.638 41.233 1.00 14.54 433 ASN E O 1
ATOM 6486 N N . SER E 1 99 ? -29.240 -15.619 40.415 1.00 14.24 434 SER E N 1
ATOM 6487 C CA . SER E 1 99 ? -29.965 -15.962 41.631 1.00 13.94 434 SER E CA 1
ATOM 6488 C C . SER E 1 99 ? -29.140 -15.678 42.888 1.00 11.49 434 SER E C 1
ATOM 6489 O O . SER E 1 99 ? -27.975 -16.108 42.993 1.00 12.08 434 SER E O 1
ATOM 6492 N N . PRO E 1 100 ? -29.766 -15.020 43.878 1.00 16.69 435 PRO E N 1
ATOM 6493 C CA . PRO E 1 100 ? -29.164 -14.821 45.191 1.00 22.61 435 PRO E CA 1
ATOM 6494 C C . PRO E 1 100 ? -28.946 -16.133 45.947 1.00 19.77 435 PRO E C 1
ATOM 6495 O O . PRO E 1 100 ? -28.088 -16.200 46.822 1.00 16.97 435 PRO E O 1
ATOM 6499 N N . LEU E 1 101 ? -29.604 -17.204 45.503 1.00 17.90 436 LEU E N 1
ATOM 6500 C CA . LEU E 1 101 ? -29.480 -18.502 46.169 1.00 17.28 436 LEU E CA 1
ATOM 6501 C C . LEU E 1 101 ? -28.352 -19.365 45.600 1.00 18.02 436 LEU E C 1
ATOM 6502 O O . LEU E 1 101 ? -28.219 -20.532 45.971 1.00 14.97 436 LEU E O 1
ATOM 6507 N N . HIS E 1 102 ? -27.575 -18.821 44.663 1.00 14.13 437 HIS E N 1
ATOM 6508 C CA . HIS E 1 102 ? -26.407 -19.536 44.152 1.00 13.66 437 HIS E CA 1
ATOM 6509 C C . HIS E 1 102 ? -25.406 -19.687 45.278 1.00 15.73 437 HIS E C 1
ATOM 6510 O O . HIS E 1 102 ? -24.948 -18.686 45.854 1.00 14.67 437 HIS E O 1
ATOM 6517 N N . ARG E 1 103 ? -25.069 -20.930 45.605 1.00 12.75 438 ARG E N 1
ATOM 6518 C CA . ARG E 1 103 ? -24.110 -21.193 46.670 1.00 16.59 438 ARG E CA 1
ATOM 6519 C C . ARG E 1 103 ? -22.688 -20.770 46.301 1.00 17.21 438 ARG E C 1
ATOM 6520 O O . ARG E 1 103 ? -21.859 -20.551 47.182 1.00 21.74 438 ARG E O 1
ATOM 6528 N N . PHE E 1 104 ? -22.377 -20.739 45.010 1.00 14.43 439 PHE E N 1
ATOM 6529 C CA . PHE E 1 104 ? -20.992 -20.600 44.586 1.00 19.09 439 PHE E CA 1
ATOM 6530 C C . PHE E 1 104 ? -20.765 -19.301 43.814 1.00 20.59 439 PHE E C 1
ATOM 6531 O O . PHE E 1 104 ? -20.155 -19.295 42.756 1.00 26.76 439 PHE E O 1
ATOM 6539 N N . LYS E 1 105 ? -21.241 -18.201 44.377 1.00 22.12 440 LYS E N 1
ATOM 6540 C CA . LYS E 1 105 ? -21.102 -16.897 43.741 1.00 30.48 440 LYS E CA 1
ATOM 6541 C C . LYS E 1 105 ? -19.761 -16.263 44.097 1.00 26.64 440 LYS E C 1
ATOM 6542 O O . LYS E 1 105 ? -19.243 -15.443 43.345 1.00 38.46 440 LYS E O 1
ATOM 6548 N N . LYS E 1 106 ? -19.192 -16.663 45.233 1.00 30.25 441 LYS E N 1
ATOM 6549 C CA . LYS E 1 106 ? -17.881 -16.169 45.653 1.00 31.28 441 LYS E CA 1
ATOM 6550 C C . LYS E 1 106 ? -16.773 -17.112 45.198 1.00 32.28 441 LYS E C 1
ATOM 6551 O O . LYS E 1 106 ? -16.872 -18.320 45.388 1.00 31.66 441 LYS E O 1
ATOM 6553 N N . PRO E 1 107 ? -15.693 -16.561 44.623 1.00 34.74 442 PRO E N 1
ATOM 6554 C CA . PRO E 1 107 ? -14.523 -17.378 44.302 1.00 35.38 442 PRO E CA 1
ATOM 6555 C C . PRO E 1 107 ? -13.996 -18.157 45.509 1.00 30.75 442 PRO E C 1
ATOM 6556 O O . PRO E 1 107 ? -14.024 -17.660 46.633 1.00 32.50 442 PRO E O 1
ATOM 6560 N N . GLY E 1 108 ? -13.525 -19.373 45.267 1.00 25.38 443 GLY E N 1
ATOM 6561 C CA . GLY E 1 108 ? -13.030 -20.233 46.334 1.00 22.33 443 GLY E CA 1
ATOM 6562 C C . GLY E 1 108 ? -14.134 -20.942 47.096 1.00 28.90 443 GLY E C 1
ATOM 6563 O O . GLY E 1 108 ? -13.862 -21.819 47.915 1.00 23.98 443 GLY E O 1
ATOM 6564 N N . SER E 1 109 ? -15.385 -20.585 46.813 1.00 25.13 444 SER E N 1
ATOM 6565 C CA . SER E 1 109 ? -16.514 -21.042 47.631 1.00 28.55 444 SER E CA 1
ATOM 6566 C C . SER E 1 109 ? -16.691 -22.558 47.552 1.00 30.70 444 SER E C 1
ATOM 6567 O O . SER E 1 109 ? -17.464 -23.145 48.317 1.00 30.26 444 SER E O 1
ATOM 6570 N N . LYS E 1 110 ? -15.949 -23.191 46.649 1.00 27.93 445 LYS E N 1
ATOM 6571 C CA . LYS E 1 110 ? -16.043 -24.635 46.451 1.00 27.42 445 LYS E CA 1
ATOM 6572 C C . LYS E 1 110 ? -15.559 -25.407 47.677 1.00 29.10 445 LYS E C 1
ATOM 6573 O O . LYS E 1 110 ? -15.861 -26.588 47.826 1.00 27.24 445 LYS E O 1
ATOM 6575 N N . ASN E 1 111 ? -14.800 -24.747 48.551 1.00 26.25 446 ASN E N 1
ATOM 6576 C CA . ASN E 1 111 ? -14.325 -25.396 49.777 1.00 27.73 446 ASN E CA 1
ATOM 6577 C C . ASN E 1 111 ? -15.150 -25.067 51.019 1.00 25.18 446 ASN E C 1
ATOM 6578 O O . ASN E 1 111 ? -14.903 -25.623 52.092 1.00 22.07 446 ASN E O 1
ATOM 6583 N N . PHE E 1 112 ? -16.100 -24.144 50.892 1.00 20.53 447 PHE E N 1
ATOM 6584 C CA . PHE E 1 112 ? -16.784 -23.597 52.062 1.00 18.91 447 PHE E CA 1
ATOM 6585 C C . PHE E 1 112 ? -18.305 -23.709 51.938 1.00 17.60 447 PHE E C 1
ATOM 6586 O O . PHE E 1 112 ? -19.038 -22.818 52.371 1.00 19.91 447 PHE E O 1
ATOM 6594 N N . GLN E 1 113 ? -18.767 -24.747 51.253 1.00 24.89 448 GLN E N 1
ATOM 6595 C CA . GLN E 1 113 ? -20.202 -24.971 51.096 1.00 23.80 448 GLN E CA 1
ATOM 6596 C C . GLN E 1 113 ? -20.529 -26.423 51.462 1.00 30.26 448 GLN E C 1
ATOM 6597 O O . GLN E 1 113 ? -21.627 -26.919 51.197 1.00 31.30 448 GLN E O 1
ATOM 6603 N N . ASN E 1 114 ? -19.578 -27.087 52.113 1.00 28.24 449 ASN E N 1
ATOM 6604 C CA . ASN E 1 114 ? -19.807 -28.425 52.639 1.00 33.00 449 ASN E CA 1
ATOM 6605 C C . ASN E 1 114 ? -20.179 -29.397 51.535 1.00 27.14 449 ASN E C 1
ATOM 6606 O O . ASN E 1 114 ? -21.137 -30.152 51.685 1.00 29.34 449 ASN E O 1
ATOM 6611 N N . ILE E 1 115 ? -19.425 -29.382 50.433 1.00 24.84 450 ILE E N 1
ATOM 6612 C CA . ILE E 1 115 ? -19.688 -30.292 49.311 1.00 27.55 450 ILE E CA 1
ATOM 6613 C C . ILE E 1 115 ? -19.351 -31.730 49.683 1.00 26.35 450 ILE E C 1
ATOM 6614 O O . ILE E 1 115 ? -18.182 -32.103 49.817 1.00 28.48 450 ILE E O 1
ATOM 6619 N N . PHE E 1 116 ? -20.389 -32.537 49.823 1.00 23.62 451 PHE E N 1
ATOM 6620 C CA . PHE E 1 116 ? -20.237 -33.946 50.120 1.00 23.09 451 PHE E CA 1
ATOM 6621 C C . PHE E 1 116 ? -21.309 -34.697 49.359 1.00 18.55 451 PHE E C 1
ATOM 6622 O O . PHE E 1 116 ? -22.314 -34.113 48.967 1.00 15.70 451 PHE E O 1
ATOM 6630 N N . PRO E 1 117 ? -21.092 -35.994 49.143 1.00 20.09 452 PRO E N 1
ATOM 6631 C CA . PRO E 1 117 ? -22.159 -36.828 48.614 1.00 18.44 452 PRO E CA 1
ATOM 6632 C C . PRO E 1 117 ? -23.353 -36.813 49.550 1.00 17.34 452 PRO E C 1
ATOM 6633 O O . PRO E 1 117 ? -23.186 -36.567 50.752 1.00 14.47 452 PRO E O 1
ATOM 6637 N N . PRO E 1 118 ? -24.564 -36.978 49.001 1.00 12.56 453 PRO E N 1
ATOM 6638 C CA . PRO E 1 118 ? -25.719 -36.839 49.858 1.00 12.28 453 PRO E CA 1
ATOM 6639 C C . PRO E 1 118 ? -25.587 -37.727 51.086 1.00 15.42 453 PRO E C 1
ATOM 6640 O O . PRO E 1 118 ? -24.873 -38.733 51.058 1.00 16.92 453 PRO E O 1
ATOM 6644 N N . SER E 1 119 ? -26.217 -37.316 52.175 1.00 16.24 454 SER E N 1
ATOM 6645 C CA . SER E 1 119 ? -25.986 -37.964 53.445 1.00 12.49 454 SER E CA 1
ATOM 6646 C C . SER E 1 119 ? -27.224 -37.878 54.313 1.00 13.27 454 SER E C 1
ATOM 6647 O O . SER E 1 119 ? -28.054 -36.989 54.132 1.00 15.82 454 SER E O 1
ATOM 6650 N N . ALA E 1 120 ? -27.327 -38.794 55.274 1.00 13.53 455 ALA E N 1
ATOM 6651 C CA . ALA E 1 120 ? -28.470 -38.823 56.190 1.00 10.68 455 ALA E CA 1
ATOM 6652 C C . ALA E 1 120 ? -28.343 -37.636 57.135 1.00 10.61 455 ALA E C 1
ATOM 6653 O O . ALA E 1 120 ? -29.335 -37.144 57.667 1.00 13.40 455 ALA E O 1
ATOM 6655 N N . THR E 1 121 ? -27.103 -37.221 57.370 1.00 11.75 456 THR E N 1
ATOM 6656 C CA . THR E 1 121 ? -26.808 -36.095 58.259 1.00 16.50 456 THR E CA 1
ATOM 6657 C C . THR E 1 121 ? -26.644 -34.798 57.480 1.00 13.00 456 THR E C 1
ATOM 6658 O O . THR E 1 121 ? -25.808 -34.710 56.565 1.00 16.93 456 THR E O 1
ATOM 6662 N N . LEU E 1 122 ? -27.387 -33.779 57.911 1.00 11.03 457 LEU E N 1
ATOM 6663 C CA . LEU E 1 122 ? -27.434 -32.478 57.249 1.00 11.89 457 LEU E CA 1
ATOM 6664 C C . LEU E 1 122 ? -26.726 -31.449 58.114 1.00 13.58 457 LEU E C 1
ATOM 6665 O O . LEU E 1 122 ? -26.741 -31.556 59.343 1.00 11.73 457 LEU E O 1
ATOM 6670 N N . HIS E 1 123 ? -26.183 -30.420 57.464 1.00 12.13 458 HIS E N 1
ATOM 6671 C CA . HIS E 1 123 ? -25.530 -29.313 58.148 1.00 13.25 458 HIS E CA 1
ATOM 6672 C C . HIS E 1 123 ? -26.420 -28.082 58.022 1.00 10.41 458 HIS E C 1
ATOM 6673 O O . HIS E 1 123 ? -26.860 -27.715 56.914 1.00 10.44 458 HIS E O 1
ATOM 6680 N N . LEU E 1 124 ? -26.888 -27.623 59.172 1.00 11.85 459 LEU E N 1
ATOM 6681 C CA . LEU E 1 124 ? -27.722 -26.439 59.245 1.00 9.90 459 LEU E CA 1
ATOM 6682 C C . LEU E 1 124 ? -26.890 -25.223 59.655 1.00 13.61 459 LEU E C 1
ATOM 6683 O O . LEU E 1 124 ? -25.999 -25.336 60.494 1.00 14.65 459 LEU E O 1
ATOM 6688 N N . SER E 1 125 ? -27.166 -24.072 59.043 1.00 14.15 460 SER E N 1
ATOM 6689 C CA . SER E 1 125 ? -26.555 -22.827 59.485 1.00 12.08 460 SER E CA 1
ATOM 6690 C C . SER E 1 125 ? -27.408 -21.588 59.231 1.00 11.69 460 SER E C 1
ATOM 6691 O O . SER E 1 125 ? -28.505 -21.667 58.646 1.00 16.03 460 SER E O 1
ATOM 6694 N N . ASN E 1 126 ? -26.920 -20.454 59.733 1.00 11.21 461 ASN E N 1
ATOM 6695 C CA . ASN E 1 126 ? -27.677 -19.209 59.820 1.00 12.66 461 ASN E CA 1
ATOM 6696 C C . ASN E 1 126 ? -28.914 -19.291 60.716 1.00 10.31 461 ASN E C 1
ATOM 6697 O O . ASN E 1 126 ? -29.956 -18.721 60.403 1.00 14.81 461 ASN E O 1
ATOM 6702 N N . ILE E 1 127 ? -28.800 -20.014 61.821 1.00 9.99 462 ILE E N 1
ATOM 6703 C CA . ILE E 1 127 ? -29.906 -20.168 62.759 1.00 11.87 462 ILE E CA 1
ATOM 6704 C C . ILE E 1 127 ? -29.938 -18.949 63.693 1.00 13.35 462 ILE E C 1
ATOM 6705 O O . ILE E 1 127 ? -28.932 -18.634 64.307 1.00 22.17 462 ILE E O 1
ATOM 6710 N N . PRO E 1 128 ? -31.072 -18.235 63.744 1.00 17.56 463 PRO E N 1
ATOM 6711 C CA . PRO E 1 128 ? -31.170 -17.097 64.662 1.00 20.49 463 PRO E CA 1
ATOM 6712 C C . PRO E 1 128 ? -31.201 -17.538 66.122 1.00 21.07 463 PRO E C 1
ATOM 6713 O O . PRO E 1 128 ? -31.347 -18.720 66.400 1.00 18.58 463 PRO E O 1
ATOM 6717 N N . PRO E 1 129 ? -31.005 -16.594 67.055 1.00 17.00 464 PRO E N 1
ATOM 6718 C CA . PRO E 1 129 ? -31.301 -16.927 68.438 1.00 19.11 464 PRO E CA 1
ATOM 6719 C C . PRO E 1 129 ? -32.790 -17.145 68.550 1.00 19.93 464 PRO E C 1
ATOM 6720 O O . PRO E 1 129 ? -33.536 -16.740 67.657 1.00 38.04 464 PRO E O 1
ATOM 6724 N N . SER E 1 130 ? -33.232 -17.824 69.590 1.00 24.33 465 SER E N 1
ATOM 6725 C CA . SER E 1 130 ? -34.663 -17.967 69.779 1.00 27.53 465 SER E CA 1
ATOM 6726 C C . SER E 1 130 ? -35.220 -19.169 69.030 1.00 31.25 465 SER E C 1
ATOM 6727 O O . SER E 1 130 ? -36.372 -19.549 69.242 1.00 29.87 465 SER E O 1
ATOM 6730 N N . VAL E 1 131 ? -34.435 -19.750 68.128 1.00 22.26 466 VAL E N 1
ATOM 6731 C CA . VAL E 1 131 ? -34.811 -21.048 67.578 1.00 20.50 466 VAL E CA 1
ATOM 6732 C C . VAL E 1 131 ? -34.240 -22.157 68.448 1.00 22.62 466 VAL E C 1
ATOM 6733 O O . VAL E 1 131 ? -33.056 -22.162 68.771 1.00 27.60 466 VAL E O 1
ATOM 6737 N N . ALA E 1 132 ? -35.102 -23.076 68.866 1.00 24.40 467 ALA E N 1
ATOM 6738 C CA . ALA E 1 132 ? -34.707 -24.124 69.801 1.00 24.41 467 ALA E CA 1
ATOM 6739 C C . ALA E 1 132 ? -34.642 -25.491 69.129 1.00 17.96 467 ALA E C 1
ATOM 6740 O O . ALA E 1 132 ? -35.430 -25.786 68.222 1.00 16.32 467 ALA E O 1
ATOM 6742 N N . GLU E 1 133 ? -33.778 -26.356 69.657 1.00 16.85 468 GLU E N 1
ATOM 6743 C CA . GLU E 1 133 ? -33.621 -27.714 69.137 1.00 13.88 468 GLU E CA 1
ATOM 6744 C C . GLU E 1 133 ? -34.952 -28.300 68.675 1.00 16.33 468 GLU E C 1
ATOM 6745 O O . GLU E 1 133 ? -35.022 -28.899 67.604 1.00 13.27 468 GLU E O 1
ATOM 6751 N N . GLU E 1 134 ? -35.999 -28.141 69.485 1.00 19.95 469 GLU E N 1
ATOM 6752 C CA . GLU E 1 134 ? -37.289 -28.779 69.224 1.00 21.17 469 GLU E CA 1
ATOM 6753 C C . GLU E 1 134 ? -38.043 -28.156 68.040 1.00 15.75 469 GLU E C 1
ATOM 6754 O O . GLU E 1 134 ? -38.693 -28.872 67.270 1.00 16.94 469 GLU E O 1
ATOM 6757 N N . ASP E 1 135 ? -37.974 -26.832 67.897 1.00 18.81 470 ASP E N 1
ATOM 6758 C CA . ASP E 1 135 ? -38.491 -26.164 66.706 1.00 22.16 470 ASP E CA 1
ATOM 6759 C C . ASP E 1 135 ? -37.912 -26.856 65.467 1.00 16.72 470 ASP E C 1
ATOM 6760 O O . ASP E 1 135 ? -38.636 -27.219 64.540 1.00 14.66 470 ASP E O 1
ATOM 6765 N N . LEU E 1 136 ? -36.604 -27.082 65.489 1.00 13.72 471 LEU E N 1
ATOM 6766 C CA . LEU E 1 136 ? -35.893 -27.550 64.310 1.00 13.91 471 LEU E CA 1
ATOM 6767 C C . LEU E 1 136 ? -36.245 -29.007 64.020 1.00 13.09 471 LEU E C 1
ATOM 6768 O O . LEU E 1 136 ? -36.626 -29.341 62.893 1.00 12.05 471 LEU E O 1
ATOM 6773 N N . ARG E 1 137 ? -36.237 -29.836 65.065 1.00 12.06 472 ARG E N 1
ATOM 6774 C CA . ARG E 1 137 ? -36.606 -31.247 64.948 1.00 16.93 472 ARG E CA 1
ATOM 6775 C C . ARG E 1 137 ? -38.024 -31.394 64.396 1.00 15.94 472 ARG E C 1
ATOM 6776 O O . ARG E 1 137 ? -38.320 -32.309 63.607 1.00 16.04 472 ARG E O 1
ATOM 6784 N N . THR E 1 138 ? -38.889 -30.462 64.781 1.00 18.51 473 THR E N 1
ATOM 6785 C CA . THR E 1 138 ? -40.261 -30.465 64.316 1.00 18.20 473 THR E CA 1
ATOM 6786 C C . THR E 1 138 ? -40.295 -30.082 62.846 1.00 16.30 473 THR E C 1
ATOM 6787 O O . THR E 1 138 ? -40.893 -30.774 62.012 1.00 14.62 473 THR E O 1
ATOM 6791 N N . LEU E 1 139 ? -39.652 -28.962 62.543 1.00 13.05 474 LEU E N 1
ATOM 6792 C CA . LEU E 1 139 ? -39.587 -28.454 61.183 1.00 11.67 474 LEU E CA 1
ATOM 6793 C C . LEU E 1 139 ? -39.128 -29.540 60.190 1.00 11.35 474 LEU E C 1
ATOM 6794 O O . LEU E 1 139 ? -39.717 -29.688 59.121 1.00 14.95 474 LEU E O 1
ATOM 6799 N N . PHE E 1 140 ? -38.126 -30.327 60.569 1.00 10.13 475 PHE E N 1
ATOM 6800 C CA . PHE E 1 140 ? -37.576 -31.345 59.671 1.00 12.10 475 PHE E CA 1
ATOM 6801 C C . PHE E 1 140 ? -38.439 -32.611 59.652 1.00 10.32 475 PHE E C 1
ATOM 6802 O O . PHE E 1 140 ? -38.490 -33.315 58.654 1.00 11.01 475 PHE E O 1
ATOM 6810 N N . ALA E 1 141 ? -39.089 -32.936 60.764 1.00 13.28 476 ALA E N 1
ATOM 6811 C CA . ALA E 1 141 ? -39.920 -34.122 60.797 1.00 13.11 476 ALA E CA 1
ATOM 6812 C C . ALA E 1 141 ? -41.171 -33.917 59.936 1.00 11.78 476 ALA E C 1
ATOM 6813 O O . ALA E 1 141 ? -41.667 -34.872 59.329 1.00 15.23 476 ALA E O 1
ATOM 6815 N N . ASN E 1 142 ? -41.637 -32.671 59.847 1.00 12.90 477 ASN E N 1
ATOM 6816 C CA . ASN E 1 142 ? -42.804 -32.312 59.041 1.00 16.75 477 ASN E CA 1
ATOM 6817 C C . ASN E 1 142 ? -42.525 -32.343 57.518 1.00 17.27 477 ASN E C 1
ATOM 6818 O O . ASN E 1 142 ? -43.454 -32.210 56.704 1.00 13.15 477 ASN E O 1
ATOM 6823 N N . THR E 1 143 ? -41.264 -32.530 57.124 1.00 13.60 478 THR E N 1
ATOM 6824 C CA . THR E 1 143 ? -40.967 -32.844 55.710 1.00 20.08 478 THR E CA 1
ATOM 6825 C C . THR E 1 143 ? -41.392 -34.265 55.342 1.00 17.17 478 THR E C 1
ATOM 6826 O O . THR E 1 143 ? -41.440 -34.615 54.151 1.00 15.93 478 THR E O 1
ATOM 6830 N N . GLY E 1 144 ? -41.575 -35.103 56.359 1.00 19.79 479 GLY E N 1
ATOM 6831 C CA . GLY E 1 144 ? -42.124 -36.450 56.185 1.00 20.20 479 GLY E CA 1
ATOM 6832 C C . GLY E 1 144 ? -41.168 -37.570 56.563 1.00 14.70 479 GLY E C 1
ATOM 6833 O O . GLY E 1 144 ? -41.337 -38.710 56.130 1.00 21.68 479 GLY E O 1
ATOM 6834 N N . GLY E 1 145 ? -40.140 -37.239 57.336 1.00 13.22 480 GLY E N 1
ATOM 6835 C CA . GLY E 1 145 ? -39.124 -38.198 57.750 1.00 12.47 480 GLY E CA 1
ATOM 6836 C C . GLY E 1 145 ? -38.869 -38.133 59.245 1.00 11.38 480 GLY E C 1
ATOM 6837 O O . GLY E 1 145 ? -39.525 -37.380 59.967 1.00 13.97 480 GLY E O 1
ATOM 6838 N N . THR E 1 146 ? -37.932 -38.944 59.709 1.00 13.20 481 THR E N 1
ATOM 6839 C CA . THR E 1 146 ? -37.712 -39.128 61.135 1.00 14.97 481 THR E CA 1
ATOM 6840 C C . THR E 1 146 ? -36.384 -38.517 61.517 1.00 12.12 481 THR E C 1
ATOM 6841 O O . THR E 1 146 ? -35.347 -38.890 60.969 1.00 13.10 481 THR E O 1
ATOM 6845 N N . VAL E 1 147 ? -36.407 -37.592 62.470 1.00 12.61 482 VAL E N 1
ATOM 6846 C CA . VAL E 1 147 ? -35.169 -37.034 62.983 1.00 11.91 482 VAL E CA 1
ATOM 6847 C C . VAL E 1 147 ? -34.565 -37.996 63.983 1.00 16.36 482 VAL E C 1
ATOM 6848 O O . VAL E 1 147 ? -35.184 -38.319 64.996 1.00 15.69 482 VAL E O 1
ATOM 6852 N N . LYS E 1 148 ? -33.373 -38.486 63.666 1.00 15.26 483 LYS E N 1
ATOM 6853 C CA . LYS E 1 148 ? -32.728 -39.532 64.448 1.00 15.94 483 LYS E CA 1
ATOM 6854 C C . LYS E 1 148 ? -31.737 -38.951 65.461 1.00 20.16 483 LYS E C 1
ATOM 6855 O O . LYS E 1 148 ? -31.456 -39.567 66.489 1.00 21.23 483 LYS E O 1
ATOM 6861 N N . ALA E 1 149 ? -31.244 -37.747 65.189 1.00 20.43 484 ALA E N 1
ATOM 6862 C CA . ALA E 1 149 ? -30.310 -37.083 66.092 1.00 14.74 484 ALA E CA 1
ATOM 6863 C C . ALA E 1 149 ? -30.124 -35.627 65.706 1.00 16.28 484 ALA E C 1
ATOM 6864 O O . ALA E 1 149 ? -30.264 -35.269 64.537 1.00 10.74 484 ALA E O 1
ATOM 6866 N N . PHE E 1 150 ? -29.712 -34.828 66.688 1.00 15.63 485 PHE E N 1
ATOM 6867 C CA . PHE E 1 150 ? -29.499 -33.398 66.520 1.00 17.47 485 PHE E CA 1
ATOM 6868 C C . PHE E 1 150 ? -28.362 -32.975 67.439 1.00 13.72 485 PHE E C 1
ATOM 6869 O O . PHE E 1 150 ? -28.148 -33.579 68.496 1.00 11.57 485 PHE E O 1
ATOM 6877 N N . LYS E 1 151 ? -27.561 -32.027 66.974 1.00 13.21 486 LYS E N 1
ATOM 6878 C CA . LYS E 1 151 ? -26.529 -31.419 67.811 1.00 16.68 486 LYS E CA 1
ATOM 6879 C C . LYS E 1 151 ? -26.224 -29.991 67.362 1.00 13.14 486 LYS E C 1
ATOM 6880 O O . LYS E 1 151 ? -25.819 -29.763 66.212 1.00 13.87 486 LYS E O 1
ATOM 6884 N N . PHE E 1 152 ? -26.379 -29.039 68.280 1.00 14.42 487 PHE E N 1
ATOM 6885 C CA . PHE E 1 152 ? -25.908 -27.665 68.079 1.00 12.78 487 PHE E CA 1
ATOM 6886 C C . PHE E 1 152 ? -24.389 -27.574 68.105 1.00 16.68 487 PHE E C 1
ATOM 6887 O O . PHE E 1 152 ? -23.730 -28.212 68.927 1.00 16.01 487 PHE E O 1
ATOM 6895 N N . PHE E 1 153 ? -23.861 -26.645 67.319 1.00 18.92 488 PHE E N 1
ATOM 6896 C CA . PHE E 1 153 ? -22.520 -26.126 67.543 1.00 18.75 488 PHE E CA 1
ATOM 6897 C C . PHE E 1 153 ? -22.530 -25.006 68.585 1.00 21.63 488 PHE E C 1
ATOM 6898 O O . PHE E 1 153 ? -23.571 -24.398 68.866 1.00 21.17 488 PHE E O 1
ATOM 6906 N N . GLN E 1 154 ? -21.349 -24.715 69.122 1.00 21.92 489 GLN E N 1
ATOM 6907 C CA . GLN E 1 154 ? -21.213 -23.941 70.350 1.00 30.38 489 GLN E CA 1
ATOM 6908 C C . GLN E 1 154 ? -22.124 -22.711 70.370 1.00 35.26 489 GLN E C 1
ATOM 6909 O O . GLN E 1 154 ? -22.901 -22.519 71.308 1.00 38.09 489 GLN E O 1
ATOM 6911 N N . ASP E 1 155 ? -22.046 -21.898 69.323 1.00 25.75 490 ASP E N 1
ATOM 6912 C CA . ASP E 1 155 ? -22.768 -20.625 69.279 1.00 26.15 490 ASP E CA 1
ATOM 6913 C C . ASP E 1 155 ? -24.273 -20.813 69.063 1.00 24.08 490 ASP E C 1
ATOM 6914 O O . ASP E 1 155 ? -25.051 -19.867 69.211 1.00 20.59 490 ASP E O 1
ATOM 6919 N N . HIS E 1 156 ? -24.664 -22.022 68.664 1.00 25.38 491 HIS E N 1
ATOM 6920 C CA . HIS E 1 156 ? -26.046 -22.321 68.272 1.00 26.07 491 HIS E CA 1
ATOM 6921 C C . HIS E 1 156 ? -26.415 -21.694 66.923 1.00 23.51 491 HIS E C 1
ATOM 6922 O O . HIS E 1 156 ? -27.590 -21.629 66.554 1.00 22.85 491 HIS E O 1
ATOM 6929 N N . LYS E 1 157 ? -25.418 -21.201 66.204 1.00 25.59 492 LYS E N 1
ATOM 6930 C CA . LYS E 1 157 ? -25.663 -20.654 64.878 1.00 30.81 492 LYS E CA 1
ATOM 6931 C C . LYS E 1 157 ? -25.640 -21.780 63.847 1.00 21.93 492 LYS E C 1
ATOM 6932 O O . LYS E 1 157 ? -26.152 -21.631 62.733 1.00 24.54 492 LYS E O 1
ATOM 6935 N N . MET E 1 158 ? -25.105 -22.928 64.247 1.00 17.48 493 MET E N 1
ATOM 6936 C CA . MET E 1 158 ? -25.015 -24.080 63.360 1.00 15.05 493 MET E CA 1
ATOM 6937 C C . MET E 1 158 ? -25.321 -25.395 64.069 1.00 16.71 493 MET E C 1
ATOM 6938 O O . MET E 1 158 ? -25.152 -25.518 65.283 1.00 15.28 493 MET E O 1
ATOM 6943 N N . ALA E 1 159 ? -25.796 -26.374 63.305 1.00 14.49 494 ALA E N 1
ATOM 6944 C CA . ALA E 1 159 ? -26.159 -27.670 63.870 1.00 11.37 494 ALA E CA 1
ATOM 6945 C C . ALA E 1 159 ? -26.000 -28.791 62.850 1.00 11.59 494 ALA E C 1
ATOM 6946 O O . ALA E 1 159 ? -25.970 -28.541 61.641 1.00 16.95 494 ALA E O 1
ATOM 6948 N N . LEU E 1 160 ? -25.838 -30.012 63.349 1.00 9.85 495 LEU E N 1
ATOM 6949 C CA . LEU E 1 160 ? -26.087 -31.209 62.559 1.00 9.07 495 LEU E CA 1
ATOM 6950 C C . LEU E 1 160 ? -27.452 -31.749 62.942 1.00 11.01 495 LEU E C 1
ATOM 6951 O O . LEU E 1 160 ? -27.870 -31.650 64.093 1.00 11.14 495 LEU E O 1
ATOM 6956 N N . LEU E 1 161 ? -28.134 -32.353 61.982 1.00 11.39 496 LEU E N 1
ATOM 6957 C CA . LEU E 1 161 ? -29.462 -32.884 62.213 1.00 11.37 496 LEU E CA 1
ATOM 6958 C C . LEU E 1 161 ? -29.617 -34.093 61.316 1.00 14.00 496 LEU E C 1
ATOM 6959 O O . LEU E 1 161 ? -29.422 -33.990 60.104 1.00 11.08 496 LEU E O 1
ATOM 6964 N N . GLN E 1 162 ? -29.740 -35.261 61.937 1.00 11.66 497 GLN E N 1
ATOM 6965 C CA . GLN E 1 162 ? -29.620 -36.521 61.222 1.00 14.04 497 GLN E CA 1
ATOM 6966 C C . GLN E 1 162 ? -31.002 -37.029 60.931 1.00 12.08 497 GLN E C 1
ATOM 6967 O O . GLN E 1 162 ? -31.816 -37.178 61.838 1.00 17.03 497 GLN E O 1
ATOM 6973 N N . MET E 1 163 ? -31.275 -37.286 59.659 1.00 11.75 498 MET E N 1
ATOM 6974 C CA . MET E 1 163 ? -32.506 -37.962 59.274 1.00 9.62 498 MET E CA 1
ATOM 6975 C C . MET E 1 163 ? -32.279 -39.471 59.256 1.00 10.60 498 MET E C 1
ATOM 6976 O O . MET E 1 163 ? -31.134 -39.931 59.293 1.00 12.07 498 MET E O 1
ATOM 6981 N N . ALA E 1 164 ? -33.357 -40.218 59.037 1.00 8.48 499 ALA E N 1
ATOM 6982 C CA . ALA E 1 164 ? -33.322 -41.681 59.135 1.00 15.07 499 ALA E CA 1
ATOM 6983 C C . ALA E 1 164 ? -32.568 -42.277 57.958 1.00 12.75 499 ALA E C 1
ATOM 6984 O O . ALA E 1 164 ? -31.850 -43.272 58.107 1.00 15.13 499 ALA E O 1
ATOM 6986 N N . THR E 1 165 ? -32.631 -41.585 56.820 1.00 15.77 500 THR E N 1
ATOM 6987 C CA . THR E 1 165 ? -32.035 -42.055 55.578 1.00 14.68 500 THR E CA 1
ATOM 6988 C C . THR E 1 165 ? -31.564 -40.879 54.731 1.00 13.16 500 THR E C 1
ATOM 6989 O O . THR E 1 165 ? -31.990 -39.736 54.941 1.00 11.23 500 THR E O 1
ATOM 6993 N N . VAL E 1 166 ? -30.731 -41.182 53.743 1.00 14.62 501 VAL E N 1
ATOM 6994 C CA . VAL E 1 166 ? -30.314 -40.211 52.737 1.00 15.98 501 VAL E CA 1
ATOM 6995 C C . VAL E 1 166 ? -31.517 -39.658 51.971 1.00 12.73 501 VAL E C 1
ATOM 6996 O O . VAL E 1 166 ? -31.626 -38.450 51.735 1.00 8.72 501 VAL E O 1
ATOM 7000 N N . GLU E 1 167 ? -32.376 -40.556 51.503 1.00 11.71 502 GLU E N 1
ATOM 7001 C CA . GLU E 1 167 ? -33.622 -40.140 50.854 1.00 10.39 502 GLU E CA 1
ATOM 7002 C C . GLU E 1 167 ? -34.355 -39.081 51.660 1.00 8.70 502 GLU E C 1
ATOM 7003 O O . GLU E 1 167 ? -34.802 -38.086 51.134 1.00 7.65 502 GLU E O 1
ATOM 7009 N N . GLU E 1 168 ? -34.593 -39.361 52.931 1.00 7.67 503 GLU E N 1
ATOM 7010 C CA . GLU E 1 168 ? -35.253 -38.377 53.780 1.00 11.63 503 GLU E CA 1
ATOM 7011 C C . GLU E 1 168 ? -34.503 -37.058 53.790 1.00 9.35 503 GLU E C 1
ATOM 7012 O O . GLU E 1 168 ? -35.120 -35.994 53.801 1.00 9.83 503 GLU E O 1
ATOM 7018 N N . ALA E 1 169 ? -33.175 -37.126 53.881 1.00 10.41 504 ALA E N 1
ATOM 7019 C CA . ALA E 1 169 ? -32.345 -35.928 54.030 1.00 9.46 504 ALA E CA 1
ATOM 7020 C C . ALA E 1 169 ? -32.335 -35.054 52.754 1.00 8.93 504 ALA E C 1
ATOM 7021 O O . ALA E 1 169 ? -32.435 -33.816 52.809 1.00 9.55 504 ALA E O 1
ATOM 7023 N N . ILE E 1 170 ? -32.339 -35.715 51.610 1.00 9.45 505 ILE E N 1
ATOM 7024 C CA . ILE E 1 170 ? -32.532 -35.065 50.324 1.00 11.08 505 ILE E CA 1
ATOM 7025 C C . ILE E 1 170 ? -33.855 -34.302 50.283 1.00 9.77 505 ILE E C 1
ATOM 7026 O O . ILE E 1 170 ? -33.909 -33.152 49.858 1.00 6.50 505 ILE E O 1
ATOM 7031 N N . GLN E 1 171 ? -34.886 -34.878 50.887 1.00 11.36 506 GLN E N 1
ATOM 7032 C CA . GLN E 1 171 ? -36.217 -34.290 50.836 1.00 11.30 506 GLN E CA 1
ATOM 7033 C C . GLN E 1 171 ? -36.261 -33.072 51.737 1.00 8.28 506 GLN E C 1
ATOM 7034 O O . GLN E 1 171 ? -36.737 -32.017 51.335 1.00 8.87 506 GLN E O 1
ATOM 7040 N N . ALA E 1 172 ? -35.752 -33.231 52.955 1.00 10.81 507 ALA E N 1
ATOM 7041 C CA . ALA E 1 172 ? -35.561 -32.123 53.888 1.00 9.82 507 ALA E CA 1
ATOM 7042 C C . ALA E 1 172 ? -34.817 -30.936 53.269 1.00 11.34 507 ALA E C 1
ATOM 7043 O O . ALA E 1 172 ? -35.244 -29.782 53.428 1.00 10.63 507 ALA E O 1
ATOM 7045 N N . LEU E 1 173 ? -33.713 -31.203 52.575 1.00 9.89 508 LEU E N 1
ATOM 7046 C CA . LEU E 1 173 ? -32.951 -30.129 51.920 1.00 11.75 508 LEU E CA 1
ATOM 7047 C C . LEU E 1 173 ? -33.817 -29.384 50.908 1.00 11.09 508 LEU E C 1
ATOM 7048 O O . LEU E 1 173 ? -33.950 -28.149 50.947 1.00 9.10 508 LEU E O 1
ATOM 7053 N N . ILE E 1 174 ? -34.444 -30.137 50.021 1.00 9.75 509 ILE E N 1
ATOM 7054 C CA . ILE E 1 174 ? -35.308 -29.549 49.001 1.00 9.53 509 ILE E CA 1
ATOM 7055 C C . ILE E 1 174 ? -36.359 -28.662 49.654 1.00 8.16 509 ILE E C 1
ATOM 7056 O O . ILE E 1 174 ? -36.614 -27.568 49.197 1.00 7.79 509 ILE E O 1
ATOM 7061 N N . ASP E 1 175 ? -36.962 -29.136 50.733 1.00 9.06 510 ASP E N 1
ATOM 7062 C CA . ASP E 1 175 ? -38.061 -28.413 51.358 1.00 11.72 510 ASP E CA 1
ATOM 7063 C C . ASP E 1 175 ? -37.569 -27.195 52.141 1.00 9.12 510 ASP E C 1
ATOM 7064 O O . ASP E 1 175 ? -38.208 -26.153 52.108 1.00 12.93 510 ASP E O 1
ATOM 7069 N N . LEU E 1 176 ? -36.453 -27.339 52.842 1.00 9.99 511 LEU E N 1
ATOM 7070 C CA . LEU E 1 176 ? -36.094 -26.417 53.923 1.00 10.66 511 LEU E CA 1
ATOM 7071 C C . LEU E 1 176 ? -34.860 -25.534 53.660 1.00 11.22 511 LEU E C 1
ATOM 7072 O O . LEU E 1 176 ? -34.661 -24.520 54.326 1.00 8.92 511 LEU E O 1
ATOM 7077 N N . HIS E 1 177 ? -34.077 -25.831 52.641 1.00 11.75 512 HIS E N 1
ATOM 7078 C CA . HIS E 1 177 ? -33.056 -24.858 52.251 1.00 12.59 512 HIS E CA 1
ATOM 7079 C C . HIS E 1 177 ? -33.654 -23.456 51.975 1.00 10.55 512 HIS E C 1
ATOM 7080 O O . HIS E 1 177 ? -34.691 -23.294 51.328 1.00 9.54 512 HIS E O 1
ATOM 7087 N N . ASN E 1 178 ? -33.044 -22.444 52.578 1.00 13.31 513 ASN E N 1
ATOM 7088 C CA . ASN E 1 178 ? -33.540 -21.070 52.510 1.00 10.88 513 ASN E CA 1
ATOM 7089 C C . ASN E 1 178 ? -34.859 -20.806 53.253 1.00 13.35 513 ASN E C 1
ATOM 7090 O O . ASN E 1 178 ? -35.416 -19.724 53.145 1.00 11.39 513 ASN E O 1
ATOM 7095 N N . TYR E 1 179 ? -35.272 -21.728 54.121 1.00 14.77 514 TYR E N 1
ATOM 7096 C CA . TYR E 1 179 ? -36.510 -21.548 54.881 1.00 14.56 514 TYR E CA 1
ATOM 7097 C C . TYR E 1 179 ? -36.406 -20.331 55.805 1.00 13.47 514 TYR E C 1
ATOM 7098 O O . TYR E 1 179 ? -35.363 -20.092 56.425 1.00 10.98 514 TYR E O 1
ATOM 7107 N N . ASN E 1 180 ? -37.496 -19.583 55.908 1.00 14.42 515 ASN E N 1
ATOM 7108 C CA . ASN E 1 180 ? -37.489 -18.336 56.671 1.00 17.98 515 ASN E CA 1
ATOM 7109 C C . ASN E 1 180 ? -37.734 -18.639 58.146 1.00 15.57 515 ASN E C 1
ATOM 7110 O O . ASN E 1 180 ? -38.858 -18.847 58.558 1.00 16.51 515 ASN E O 1
ATOM 7115 N N . LEU E 1 181 ? -36.677 -18.581 58.938 1.00 17.24 516 LEU E N 1
ATOM 7116 C CA . LEU E 1 181 ? -36.771 -18.879 60.356 1.00 16.34 516 LEU E CA 1
ATOM 7117 C C . LEU E 1 181 ? -37.089 -17.662 61.224 1.00 24.03 516 LEU E C 1
ATOM 7118 O O . LEU E 1 181 ? -36.961 -17.731 62.449 1.00 17.04 516 LEU E O 1
ATOM 7123 N N . GLY E 1 182 ? -37.483 -16.551 60.604 1.00 23.31 517 GLY E N 1
ATOM 7124 C CA . GLY E 1 182 ? -37.711 -15.300 61.349 1.00 25.02 517 GLY E CA 1
ATOM 7125 C C . GLY E 1 182 ? -36.435 -14.532 61.681 1.00 22.85 517 GLY E C 1
ATOM 7126 O O . GLY E 1 182 ? -35.335 -14.925 61.295 1.00 23.20 517 GLY E O 1
ATOM 7127 N N . GLU E 1 183 ? -36.582 -13.395 62.359 1.00 28.35 518 GLU E N 1
ATOM 7128 C CA . GLU E 1 183 ? -35.443 -12.523 62.643 1.00 23.64 518 GLU E CA 1
ATOM 7129 C C . GLU E 1 183 ? -34.549 -12.338 61.414 1.00 19.22 518 GLU E C 1
ATOM 7130 O O . GLU E 1 183 ? -33.329 -12.230 61.536 1.00 16.04 518 GLU E O 1
ATOM 7136 N N . ASN E 1 184 ? -35.165 -12.324 60.232 1.00 21.31 519 ASN E N 1
ATOM 7137 C CA . ASN E 1 184 ? -34.458 -12.068 58.979 1.00 24.37 519 ASN E CA 1
ATOM 7138 C C . ASN E 1 184 ? -33.370 -13.093 58.642 1.00 23.80 519 ASN E C 1
ATOM 7139 O O . ASN E 1 184 ? -32.548 -12.857 57.759 1.00 21.66 519 ASN E O 1
ATOM 7144 N N . HIS E 1 185 ? -33.413 -14.253 59.293 1.00 19.09 520 HIS E N 1
ATOM 7145 C CA . HIS E 1 185 ? -32.444 -15.323 59.056 1.00 15.57 520 HIS E CA 1
ATOM 7146 C C . HIS E 1 185 ? -33.080 -16.425 58.198 1.00 15.09 520 HIS E C 1
ATOM 7147 O O . HIS E 1 185 ? -34.075 -17.049 58.614 1.00 9.45 520 HIS E O 1
ATOM 7154 N N . HIS E 1 186 ? -32.461 -16.719 57.060 1.00 15.21 521 HIS E N 1
ATOM 7155 C CA . HIS E 1 186 ? -32.887 -17.854 56.248 1.00 17.13 521 HIS E CA 1
ATOM 7156 C C . HIS E 1 186 ? -31.965 -19.056 56.426 1.00 15.40 521 HIS E C 1
ATOM 7157 O O . HIS E 1 186 ? -30.748 -18.967 56.255 1.00 16.41 521 HIS E O 1
ATOM 7164 N N . LEU E 1 187 ? -32.565 -20.178 56.803 1.00 14.33 522 LEU E N 1
ATOM 7165 C CA . LEU E 1 187 ? -31.824 -21.396 57.118 1.00 13.09 522 LEU E CA 1
ATOM 7166 C C . LEU E 1 187 ? -31.054 -21.841 55.881 1.00 12.12 522 LEU E C 1
ATOM 7167 O O . LEU E 1 187 ? -31.540 -21.681 54.763 1.00 12.89 522 LEU E O 1
ATOM 7172 N N . ARG E 1 188 ? -29.811 -22.264 56.079 1.00 11.97 523 ARG E N 1
ATOM 7173 C CA . ARG E 1 188 ? -29.047 -22.914 55.027 1.00 16.07 523 ARG E CA 1
ATOM 7174 C C . ARG E 1 188 ? -28.842 -24.387 55.360 1.00 11.81 523 ARG E C 1
ATOM 7175 O O . ARG E 1 188 ? -28.470 -24.740 56.491 1.00 11.83 523 ARG E O 1
ATOM 7178 N N . VAL E 1 189 ? -29.118 -25.226 54.364 1.00 14.04 524 VAL E N 1
ATOM 7179 C CA . VAL E 1 189 ? -29.036 -26.681 54.479 1.00 11.41 524 VAL E CA 1
ATOM 7180 C C . VAL E 1 189 ? -28.090 -27.300 53.427 1.00 13.26 524 VAL E C 1
ATOM 7181 O O . VAL E 1 189 ? -28.186 -26.999 52.224 1.00 10.91 524 VAL E O 1
ATOM 7185 N N . SER E 1 190 ? -27.103 -28.053 53.911 1.00 10.68 525 SER E N 1
ATOM 7186 C CA . SER E 1 190 ? -26.159 -28.818 53.081 1.00 13.21 525 SER E CA 1
ATOM 7187 C C . SER E 1 190 ? -26.025 -30.251 53.618 1.00 8.94 525 SER E C 1
ATOM 7188 O O . SER E 1 190 ? -26.532 -30.559 54.706 1.00 12.72 525 SER E O 1
ATOM 7191 N N . PHE E 1 191 ? -25.349 -31.117 52.855 1.00 9.70 526 PHE E N 1
ATOM 7192 C CA . PHE E 1 191 ? -24.924 -32.415 53.340 1.00 10.18 526 PHE E CA 1
ATOM 7193 C C . PHE E 1 191 ? -23.687 -32.248 54.224 1.00 10.21 526 PHE E C 1
ATOM 7194 O O . PHE E 1 191 ? -23.255 -31.123 54.451 1.00 14.49 526 PHE E O 1
ATOM 7202 N N . SER E 1 192 ? -23.291 -33.320 54.906 1.00 11.98 527 SER E N 1
ATOM 7203 C CA . SER E 1 192 ? -22.127 -33.273 55.786 1.00 12.61 527 SER E CA 1
ATOM 7204 C C . SER E 1 192 ? -21.353 -34.587 55.717 1.00 16.75 527 SER E C 1
ATOM 7205 O O . SER E 1 192 ? -21.917 -35.633 55.363 1.00 17.66 527 SER E O 1
ATOM 7208 N N . LYS E 1 193 ? -20.070 -34.541 56.079 1.00 18.45 528 LYS E N 1
ATOM 7209 C CA . LYS E 1 193 ? -19.300 -35.756 56.302 1.00 20.02 528 LYS E CA 1
ATOM 7210 C C . LYS E 1 193 ? -19.163 -36.093 57.797 1.00 17.71 528 LYS E C 1
ATOM 7211 O O . LYS E 1 193 ? -18.605 -37.128 58.150 1.00 21.13 528 LYS E O 1
ATOM 7213 N N . SER E 1 194 ? -19.611 -35.201 58.674 1.00 20.83 529 SER E N 1
ATOM 7214 C CA . SER E 1 194 ? -19.601 -35.501 60.105 1.00 26.46 529 SER E CA 1
ATOM 7215 C C . SER E 1 194 ? -20.880 -36.225 60.514 1.00 27.80 529 SER E C 1
ATOM 7216 O O . SER E 1 194 ? -21.969 -35.936 60.010 1.00 24.53 529 SER E O 1
ATOM 7219 N N . THR E 1 195 ? -20.740 -37.159 61.445 1.00 33.99 530 THR E N 1
ATOM 7220 C CA . THR E 1 195 ? -21.890 -37.771 62.084 1.00 31.10 530 THR E CA 1
ATOM 7221 C C . THR E 1 195 ? -21.977 -37.320 63.543 1.00 36.36 530 THR E C 1
ATOM 7222 O O . THR E 1 195 ? -20.963 -37.003 64.169 1.00 40.36 530 THR E O 1
ATOM 7226 N N . ILE E 1 196 ? -23.203 -37.196 64.042 1.00 33.61 531 ILE E N 1
ATOM 7227 C CA . ILE E 1 196 ? -23.447 -36.987 65.467 1.00 31.13 531 ILE E CA 1
ATOM 7228 C C . ILE E 1 196 ? -23.274 -38.322 66.194 1.00 34.60 531 ILE E C 1
ATOM 7229 O O . ILE E 1 196 ? -22.624 -38.411 67.234 1.00 33.63 531 ILE E O 1
ATOM 7235 N N . ASN F 1 2 ? -19.221 3.914 -19.599 1.00 29.19 337 ASN F N 1
ATOM 7236 C CA . ASN F 1 2 ? -20.259 2.901 -19.279 1.00 22.78 337 ASN F CA 1
ATOM 7237 C C . ASN F 1 2 ? -21.042 3.274 -18.023 1.00 16.98 337 ASN F C 1
ATOM 7238 O O . ASN F 1 2 ? -20.900 2.618 -16.987 1.00 17.49 337 ASN F O 1
ATOM 7240 N N . THR F 1 3 ? -21.869 4.313 -18.119 1.00 13.91 338 THR F N 1
ATOM 7241 C CA . THR F 1 3 ? -22.496 4.910 -16.929 1.00 14.73 338 THR F CA 1
ATOM 7242 C C . THR F 1 3 ? -23.886 4.339 -16.639 1.00 12.88 338 THR F C 1
ATOM 7243 O O . THR F 1 3 ? -24.425 4.530 -15.533 1.00 14.30 338 THR F O 1
ATOM 7247 N N . VAL F 1 4 ? -24.481 3.690 -17.635 1.00 15.21 339 VAL F N 1
ATOM 7248 C CA . VAL F 1 4 ? -25.881 3.282 -17.525 1.00 8.98 339 VAL F CA 1
ATOM 7249 C C . VAL F 1 4 ? -26.022 1.816 -17.119 1.00 8.90 339 VAL F C 1
ATOM 7250 O O . VAL F 1 4 ? -25.521 0.901 -17.792 1.00 11.24 339 VAL F O 1
ATOM 7254 N N . LEU F 1 5 ? -26.747 1.600 -16.026 1.00 9.94 340 LEU F N 1
ATOM 7255 C CA . LEU F 1 5 ? -27.071 0.250 -15.569 1.00 8.84 340 LEU F CA 1
ATOM 7256 C C . LEU F 1 5 ? -28.473 -0.141 -16.057 1.00 7.16 340 LEU F C 1
ATOM 7257 O O . LEU F 1 5 ? -29.381 0.680 -16.045 1.00 7.21 340 LEU F O 1
ATOM 7262 N N . LEU F 1 6 ? -28.656 -1.407 -16.427 1.00 6.71 341 LEU F N 1
ATOM 7263 C CA . LEU F 1 6 ? -29.970 -1.983 -16.619 1.00 6.86 341 LEU F CA 1
ATOM 7264 C C . LEU F 1 6 ? -30.283 -2.804 -15.374 1.00 8.25 341 LEU F C 1
ATOM 7265 O O . LEU F 1 6 ? -29.495 -3.676 -14.985 1.00 9.13 341 LEU F O 1
ATOM 7270 N N . VAL F 1 7 ? -31.455 -2.573 -14.807 1.00 7.70 342 VAL F N 1
ATOM 7271 C CA . VAL F 1 7 ? -31.886 -3.337 -13.639 1.00 9.48 342 VAL F CA 1
ATOM 7272 C C . VAL F 1 7 ? -33.181 -4.068 -13.982 1.00 10.60 342 VAL F C 1
ATOM 7273 O O . VAL F 1 7 ? -34.057 -3.496 -14.628 1.00 12.94 342 VAL F O 1
ATOM 7277 N N . SER F 1 8 ? -33.241 -5.364 -13.677 1.00 10.64 343 SER F N 1
ATOM 7278 C CA . SER F 1 8 ? -34.437 -6.155 -13.978 1.00 12.57 343 SER F CA 1
ATOM 7279 C C . SER F 1 8 ? -34.951 -6.931 -12.767 1.00 11.82 343 SER F C 1
ATOM 7280 O O . SER F 1 8 ? -34.304 -6.992 -11.720 1.00 10.61 343 SER F O 1
ATOM 7283 N N . ASN F 1 9 ? -36.081 -7.600 -12.973 1.00 12.92 344 ASN F N 1
ATOM 7284 C CA . ASN F 1 9 ? -36.795 -8.307 -11.906 1.00 9.79 344 ASN F CA 1
ATOM 7285 C C . ASN F 1 9 ? -37.175 -7.402 -10.756 1.00 9.27 344 ASN F C 1
ATOM 7286 O O . ASN F 1 9 ? -37.333 -7.852 -9.596 1.00 11.98 344 ASN F O 1
ATOM 7291 N N . LEU F 1 10 ? -37.398 -6.138 -11.076 1.00 8.83 345 LEU F N 1
ATOM 7292 C CA . LEU F 1 10 ? -37.980 -5.223 -10.117 1.00 10.76 345 LEU F CA 1
ATOM 7293 C C . LEU F 1 10 ? -39.389 -5.665 -9.774 1.00 9.40 345 LEU F C 1
ATOM 7294 O O . LEU F 1 10 ? -40.003 -6.466 -10.494 1.00 8.68 345 LEU F O 1
ATOM 7299 N N . ASN F 1 11 ? -39.907 -5.115 -8.690 1.00 10.33 346 ASN F N 1
ATOM 7300 C CA . ASN F 1 11 ? -41.303 -5.282 -8.358 1.00 10.93 346 ASN F CA 1
ATOM 7301 C C . ASN F 1 11 ? -42.126 -4.214 -9.075 1.00 8.51 346 ASN F C 1
ATOM 7302 O O . ASN F 1 11 ? -42.217 -3.071 -8.626 1.00 14.05 346 ASN F O 1
ATOM 7307 N N . GLU F 1 12 ? -42.712 -4.602 -10.204 1.00 13.30 347 GLU F N 1
ATOM 7308 C CA . GLU F 1 12 ? -43.417 -3.679 -11.077 1.00 15.24 347 GLU F CA 1
ATOM 7309 C C . GLU F 1 12 ? -44.413 -2.781 -10.366 1.00 17.92 347 GLU F C 1
ATOM 7310 O O . GLU F 1 12 ? -44.675 -1.673 -10.821 1.00 17.25 347 GLU F O 1
ATOM 7316 N N . GLU F 1 13 ? -45.093 -3.316 -9.353 1.00 13.92 348 GLU F N 1
ATOM 7317 C CA . GLU F 1 13 ? -46.169 -2.583 -8.721 1.00 14.21 348 GLU F CA 1
ATOM 7318 C C . GLU F 1 13 ? -45.632 -1.575 -7.706 1.00 15.60 348 GLU F C 1
ATOM 7319 O O . GLU F 1 13 ? -46.173 -0.477 -7.582 1.00 20.29 348 GLU F O 1
ATOM 7322 N N . MET F 1 14 ? -44.528 -1.928 -7.051 1.00 15.71 349 MET F N 1
ATOM 7323 C CA . MET F 1 14 ? -44.018 -1.176 -5.900 1.00 15.95 349 MET F CA 1
ATOM 7324 C C . MET F 1 14 ? -42.887 -0.203 -6.266 1.00 15.57 349 MET F C 1
ATOM 7325 O O . MET F 1 14 ? -42.700 0.826 -5.592 1.00 10.68 349 MET F O 1
ATOM 7330 N N . VAL F 1 15 ? -42.120 -0.527 -7.305 1.00 16.10 350 VAL F N 1
ATOM 7331 C CA . VAL F 1 15 ? -40.961 0.288 -7.663 1.00 19.23 350 VAL F CA 1
ATOM 7332 C C . VAL F 1 15 ? -41.316 1.679 -8.203 1.00 16.82 350 VAL F C 1
ATOM 7333 O O . VAL F 1 15 ? -42.335 1.867 -8.902 1.00 14.76 350 VAL F O 1
ATOM 7337 N N . THR F 1 16 ? -40.548 2.659 -7.733 1.00 13.72 351 THR F N 1
ATOM 7338 C CA . THR F 1 16 ? -40.632 4.038 -8.186 1.00 14.05 351 THR F CA 1
ATOM 7339 C C . THR F 1 16 ? -39.245 4.541 -8.593 1.00 19.19 351 THR F C 1
ATOM 7340 O O . THR F 1 16 ? -38.229 4.061 -8.085 1.00 20.00 351 THR F O 1
ATOM 7344 N N . PRO F 1 17 ? -39.198 5.548 -9.479 1.00 15.75 352 PRO F N 1
ATOM 7345 C CA . PRO F 1 17 ? -37.930 6.210 -9.774 1.00 17.63 352 PRO F CA 1
ATOM 7346 C C . PRO F 1 17 ? -37.167 6.626 -8.521 1.00 12.24 352 PRO F C 1
ATOM 7347 O O . PRO F 1 17 ? -35.974 6.352 -8.415 1.00 12.06 352 PRO F O 1
ATOM 7351 N N . GLN F 1 18 ? -37.889 7.115 -7.517 1.00 14.37 353 GLN F N 1
ATOM 7352 C CA . GLN F 1 18 ? -37.270 7.623 -6.295 1.00 14.53 353 GLN F CA 1
ATOM 7353 C C . GLN F 1 18 ? -36.674 6.507 -5.453 1.00 13.15 353 GLN F C 1
ATOM 7354 O O . GLN F 1 18 ? -35.634 6.685 -4.834 1.00 10.15 353 GLN F O 1
ATOM 7360 N N . SER F 1 19 ? -37.342 5.358 -5.396 1.00 11.24 354 SER F N 1
ATOM 7361 C CA . SER F 1 19 ? -36.800 4.251 -4.626 1.00 12.70 354 SER F CA 1
ATOM 7362 C C . SER F 1 19 ? -35.468 3.764 -5.210 1.00 9.92 354 SER F C 1
ATOM 7363 O O . SER F 1 19 ? -34.565 3.382 -4.468 1.00 12.05 354 SER F O 1
ATOM 7366 N N . LEU F 1 20 ? -35.363 3.750 -6.545 1.00 12.15 355 LEU F N 1
ATOM 7367 C CA . LEU F 1 20 ? -34.125 3.371 -7.214 1.00 11.64 355 LEU F CA 1
ATOM 7368 C C . LEU F 1 20 ? -33.008 4.405 -7.032 1.00 10.14 355 LEU F C 1
ATOM 7369 O O . LEU F 1 20 ? -31.835 4.049 -6.881 1.00 10.86 355 LEU F O 1
ATOM 7374 N N . PHE F 1 21 ? -33.357 5.680 -7.118 1.00 12.26 356 PHE F N 1
ATOM 7375 C CA . PHE F 1 21 ? -32.433 6.742 -6.799 1.00 11.53 356 PHE F CA 1
ATOM 7376 C C . PHE F 1 21 ? -31.792 6.520 -5.433 1.00 10.28 356 PHE F C 1
ATOM 7377 O O . PHE F 1 21 ? -30.572 6.511 -5.300 1.00 10.66 356 PHE F O 1
ATOM 7385 N N . THR F 1 22 ? -32.627 6.242 -4.445 1.00 11.52 357 THR F N 1
ATOM 7386 C CA . THR F 1 22 ? -32.178 6.113 -3.075 1.00 9.63 357 THR F CA 1
ATOM 7387 C C . THR F 1 22 ? -31.291 4.879 -2.863 1.00 8.63 357 THR F C 1
ATOM 7388 O O . THR F 1 22 ? -30.186 4.996 -2.334 1.00 12.11 357 THR F O 1
ATOM 7392 N N . LEU F 1 23 ? -31.733 3.723 -3.350 1.00 6.97 358 LEU F N 1
ATOM 7393 C CA . LEU F 1 23 ? -30.955 2.488 -3.264 1.00 8.42 358 LEU F CA 1
ATOM 7394 C C . LEU F 1 23 ? -29.640 2.549 -4.030 1.00 7.68 358 LEU F C 1
ATOM 7395 O O . LEU F 1 23 ? -28.577 2.293 -3.478 1.00 9.42 358 LEU F O 1
ATOM 7400 N N . PHE F 1 24 ? -29.693 2.896 -5.307 1.00 10.49 359 PHE F N 1
ATOM 7401 C CA . PHE F 1 24 ? -28.460 2.972 -6.081 1.00 10.30 359 PHE F CA 1
ATOM 7402 C C . PHE F 1 24 ? -27.580 4.145 -5.644 1.00 11.32 359 PHE F C 1
ATOM 7403 O O . PHE F 1 24 ? -26.351 4.052 -5.711 1.00 13.32 359 PHE F O 1
ATOM 7411 N N . GLY F 1 25 ? -28.212 5.186 -5.101 1.00 14.82 360 GLY F N 1
ATOM 7412 C CA . GLY F 1 25 ? -27.516 6.345 -4.514 1.00 18.61 360 GLY F CA 1
ATOM 7413 C C . GLY F 1 25 ? -26.504 6.060 -3.415 1.00 16.32 360 GLY F C 1
ATOM 7414 O O . GLY F 1 25 ? -25.760 6.958 -2.992 1.00 13.42 360 GLY F O 1
ATOM 7415 N N . VAL F 1 26 ? -26.479 4.817 -2.935 1.00 16.08 361 VAL F N 1
ATOM 7416 C CA . VAL F 1 26 ? -25.600 4.413 -1.845 1.00 16.43 361 VAL F CA 1
ATOM 7417 C C . VAL F 1 26 ? -24.169 4.221 -2.351 1.00 12.55 361 VAL F C 1
ATOM 7418 O O . VAL F 1 26 ? -23.214 4.421 -1.602 1.00 16.64 361 VAL F O 1
ATOM 7422 N N . TYR F 1 27 ? -24.037 3.882 -3.635 1.00 12.19 362 TYR F N 1
ATOM 7423 C CA . TYR F 1 27 ? -22.759 3.491 -4.239 1.00 11.34 362 TYR F CA 1
ATOM 7424 C C . TYR F 1 27 ? -22.307 4.458 -5.338 1.00 15.70 362 TYR F C 1
ATOM 7425 O O . TYR F 1 27 ? -21.165 4.371 -5.827 1.00 18.16 362 TYR F O 1
ATOM 7434 N N . GLY F 1 28 ? -23.189 5.377 -5.723 1.00 15.94 363 GLY F N 1
ATOM 7435 C CA . GLY F 1 28 ? -22.831 6.454 -6.639 1.00 15.17 363 GLY F CA 1
ATOM 7436 C C . GLY F 1 28 ? -23.853 7.565 -6.605 1.00 16.04 363 GLY F C 1
ATOM 7437 O O . GLY F 1 28 ? -24.815 7.512 -5.837 1.00 17.31 363 GLY F O 1
ATOM 7438 N N . ASP F 1 29 ? -23.657 8.584 -7.433 1.00 13.22 364 ASP F N 1
ATOM 7439 C CA . ASP F 1 29 ? -24.675 9.603 -7.598 1.00 11.25 364 ASP F CA 1
ATOM 7440 C C . ASP F 1 29 ? -25.551 9.324 -8.801 1.00 10.46 364 ASP F C 1
ATOM 7441 O O . ASP F 1 29 ? -25.096 9.368 -9.961 1.00 10.31 364 ASP F O 1
ATOM 7446 N N . VAL F 1 30 ? -26.832 9.141 -8.542 1.00 10.14 365 VAL F N 1
ATOM 7447 C CA . VAL F 1 30 ? -27.759 8.763 -9.604 1.00 12.25 365 VAL F CA 1
ATOM 7448 C C . VAL F 1 30 ? -28.226 10.007 -10.369 1.00 11.82 365 VAL F C 1
ATOM 7449 O O . VAL F 1 30 ? -28.766 10.938 -9.780 1.00 12.02 365 VAL F O 1
ATOM 7453 N N . GLN F 1 31 ? -27.976 10.045 -11.671 1.00 13.73 366 GLN F N 1
ATOM 7454 C CA . GLN F 1 31 ? -28.345 11.215 -12.456 1.00 12.37 366 GLN F CA 1
ATOM 7455 C C . GLN F 1 31 ? -29.767 11.129 -12.996 1.00 13.61 366 GLN F C 1
ATOM 7456 O O . GLN F 1 31 ? -30.487 12.120 -13.029 1.00 12.52 366 GLN F O 1
ATOM 7462 N N . ARG F 1 32 ? -30.156 9.954 -13.490 1.00 10.28 367 ARG F N 1
ATOM 7463 C CA . ARG F 1 32 ? -31.416 9.825 -14.224 1.00 9.98 367 ARG F CA 1
ATOM 7464 C C . ARG F 1 32 ? -31.923 8.402 -14.051 1.00 9.44 367 ARG F C 1
ATOM 7465 O O . ARG F 1 32 ? -31.116 7.491 -14.002 1.00 7.35 367 ARG F O 1
ATOM 7473 N N . VAL F 1 33 ? -33.244 8.216 -14.020 1.00 8.27 368 VAL F N 1
ATOM 7474 C CA . VAL F 1 33 ? -33.848 6.879 -13.876 1.00 9.67 368 VAL F CA 1
ATOM 7475 C C . VAL F 1 33 ? -35.039 6.770 -14.811 1.00 8.87 368 VAL F C 1
ATOM 7476 O O . VAL F 1 33 ? -35.913 7.638 -14.810 1.00 14.64 368 VAL F O 1
ATOM 7480 N N . LYS F 1 34 ? -35.025 5.747 -15.662 1.00 9.42 369 LYS F N 1
ATOM 7481 C CA . LYS F 1 34 ? -36.120 5.474 -16.590 1.00 11.19 369 LYS F CA 1
ATOM 7482 C C . LYS F 1 34 ? -36.637 4.038 -16.407 1.00 13.41 369 LYS F C 1
ATOM 7483 O O . LYS F 1 34 ? -35.992 3.067 -16.814 1.00 10.57 369 LYS F O 1
ATOM 7489 N N . ILE F 1 35 ? -37.783 3.917 -15.751 1.00 16.23 370 ILE F N 1
ATOM 7490 C CA . ILE F 1 35 ? -38.569 2.691 -15.792 1.00 15.95 370 ILE F CA 1
ATOM 7491 C C . ILE F 1 35 ? -39.077 2.485 -17.208 1.00 14.32 370 ILE F C 1
ATOM 7492 O O . ILE F 1 35 ? -39.619 3.406 -17.809 1.00 13.91 370 ILE F O 1
ATOM 7497 N N . LEU F 1 36 ? -38.851 1.304 -17.762 1.00 16.44 371 LEU F N 1
ATOM 7498 C CA . LEU F 1 36 ? -39.169 1.075 -19.160 1.00 19.92 371 LEU F CA 1
ATOM 7499 C C . LEU F 1 36 ? -40.682 0.928 -19.372 1.00 24.87 371 LEU F C 1
ATOM 7500 O O . LEU F 1 36 ? -41.341 0.114 -18.720 1.00 20.55 371 LEU F O 1
ATOM 7505 N N . TYR F 1 37 ? -41.216 1.722 -20.299 1.00 31.43 372 TYR F N 1
ATOM 7506 C CA . TYR F 1 37 ? -42.660 1.859 -20.465 1.00 28.04 372 TYR F CA 1
ATOM 7507 C C . TYR F 1 37 ? -43.297 0.525 -20.849 1.00 27.15 372 TYR F C 1
ATOM 7508 O O . TYR F 1 37 ? -44.431 0.247 -20.477 1.00 31.09 372 TYR F O 1
ATOM 7510 N N . ASN F 1 38 ? -42.558 -0.294 -21.592 1.00 30.72 373 ASN F N 1
ATOM 7511 C CA . ASN F 1 38 ? -43.074 -1.569 -22.069 1.00 32.64 373 ASN F CA 1
ATOM 7512 C C . ASN F 1 38 ? -42.601 -2.757 -21.231 1.00 28.66 373 ASN F C 1
ATOM 7513 O O . ASN F 1 38 ? -43.063 -3.875 -21.422 1.00 24.14 373 ASN F O 1
ATOM 7515 N N . LYS F 1 39 ? -41.698 -2.514 -20.285 1.00 15.99 374 LYS F N 1
ATOM 7516 C CA . LYS F 1 39 ? -41.114 -3.599 -19.510 1.00 20.28 374 LYS F CA 1
ATOM 7517 C C . LYS F 1 39 ? -40.893 -3.105 -18.094 1.00 16.08 374 LYS F C 1
ATOM 7518 O O . LYS F 1 39 ? -39.747 -2.988 -17.630 1.00 14.63 374 LYS F O 1
ATOM 7524 N N . LYS F 1 40 ? -41.996 -2.894 -17.389 1.00 15.18 375 LYS F N 1
ATOM 7525 C CA . LYS F 1 40 ? -42.016 -2.060 -16.190 1.00 19.50 375 LYS F CA 1
ATOM 7526 C C . LYS F 1 40 ? -41.482 -2.761 -14.932 1.00 16.39 375 LYS F C 1
ATOM 7527 O O . LYS F 1 40 ? -41.464 -2.169 -13.850 1.00 11.54 375 LYS F O 1
ATOM 7533 N N . ASP F 1 41 ? -40.927 -3.957 -15.095 1.00 14.51 376 ASP F N 1
ATOM 7534 C CA . ASP F 1 41 ? -40.057 -4.538 -14.073 1.00 16.47 376 ASP F CA 1
ATOM 7535 C C . ASP F 1 41 ? -38.588 -4.291 -14.391 1.00 14.49 376 ASP F C 1
ATOM 7536 O O . ASP F 1 41 ? -37.709 -4.967 -13.847 1.00 11.58 376 ASP F O 1
ATOM 7541 N N . SER F 1 42 ? -38.342 -3.380 -15.333 1.00 12.04 377 SER F N 1
ATOM 7542 C CA . SER F 1 42 ? -36.978 -3.022 -15.753 1.00 11.05 377 SER F CA 1
ATOM 7543 C C . SER F 1 42 ? -36.773 -1.503 -15.708 1.00 7.62 377 SER F C 1
ATOM 7544 O O . SER F 1 42 ? -37.705 -0.739 -15.910 1.00 9.32 377 SER F O 1
ATOM 7547 N N . ALA F 1 43 ? -35.552 -1.072 -15.410 1.00 9.67 378 ALA F N 1
ATOM 7548 C CA . ALA F 1 43 ? -35.223 0.354 -15.410 1.00 9.45 378 ALA F CA 1
ATOM 7549 C C . ALA F 1 43 ? -33.800 0.577 -15.881 1.00 8.81 378 ALA F C 1
ATOM 7550 O O . ALA F 1 43 ? -32.913 -0.227 -15.618 1.00 14.27 378 ALA F O 1
ATOM 7552 N N . LEU F 1 44 ? -33.591 1.704 -16.543 1.00 11.63 379 LEU F N 1
ATOM 7553 C CA . LEU F 1 44 ? -32.247 2.237 -16.747 1.00 10.95 379 LEU F CA 1
ATOM 7554 C C . LEU F 1 44 ? -31.880 3.185 -15.606 1.00 7.57 379 LEU F C 1
ATOM 7555 O O . LEU F 1 44 ? -32.652 4.080 -15.261 1.00 8.41 379 LEU F O 1
ATOM 7560 N N . ILE F 1 45 ? -30.640 3.093 -15.152 1.00 10.08 380 ILE F N 1
ATOM 7561 C CA . ILE F 1 45 ? -30.112 3.988 -14.128 1.00 8.13 380 ILE F CA 1
ATOM 7562 C C . ILE F 1 45 ? -28.774 4.590 -14.597 1.00 9.23 380 ILE F C 1
ATOM 7563 O O . ILE F 1 45 ? -27.827 3.868 -14.864 1.00 9.31 380 ILE F O 1
ATOM 7568 N N . GLN F 1 46 ? -28.706 5.922 -14.684 1.00 8.29 381 GLN F N 1
ATOM 7569 C CA . GLN F 1 46 ? -27.494 6.591 -15.159 1.00 12.77 381 GLN F CA 1
ATOM 7570 C C . GLN F 1 46 ? -26.699 7.104 -13.970 1.00 10.97 381 GLN F C 1
ATOM 7571 O O . GLN F 1 46 ? -27.158 8.001 -13.263 1.00 18.48 381 GLN F O 1
ATOM 7577 N N . MET F 1 47 ? -25.535 6.500 -13.725 1.00 12.82 382 MET F N 1
ATOM 7578 C CA . MET F 1 47 ? -24.614 6.949 -12.679 1.00 12.19 382 MET F CA 1
ATOM 7579 C C . MET F 1 47 ? -23.674 8.060 -13.173 1.00 10.51 382 MET F C 1
ATOM 7580 O O . MET F 1 47 ? -23.533 8.282 -14.382 1.00 10.31 382 MET F O 1
ATOM 7585 N N . ALA F 1 48 ? -23.022 8.739 -12.230 1.00 13.02 383 ALA F N 1
ATOM 7586 C CA . ALA F 1 48 ? -22.099 9.840 -12.559 1.00 13.47 383 ALA F CA 1
ATOM 7587 C C . ALA F 1 48 ? -20.914 9.378 -13.411 1.00 18.74 383 ALA F C 1
ATOM 7588 O O . ALA F 1 48 ? -20.432 10.121 -14.267 1.00 21.20 383 ALA F O 1
ATOM 7590 N N . ASP F 1 49 ? -20.410 8.177 -13.144 1.00 16.49 384 ASP F N 1
ATOM 7591 C CA . ASP F 1 49 ? -19.295 7.641 -13.894 1.00 19.99 384 ASP F CA 1
ATOM 7592 C C . ASP F 1 49 ? -19.304 6.115 -13.900 1.00 16.55 384 ASP F C 1
ATOM 7593 O O . ASP F 1 49 ? -20.085 5.469 -13.184 1.00 20.32 384 ASP F O 1
ATOM 7598 N N . GLY F 1 50 ? -18.423 5.545 -14.707 1.00 12.88 385 GLY F N 1
ATOM 7599 C CA . GLY F 1 50 ? -18.364 4.099 -14.894 1.00 16.34 385 GLY F CA 1
ATOM 7600 C C . GLY F 1 50 ? -17.863 3.373 -13.664 1.00 15.36 385 GLY F C 1
ATOM 7601 O O . GLY F 1 50 ? -18.112 2.176 -13.495 1.00 17.23 385 GLY F O 1
ATOM 7602 N N . ASN F 1 51 ? -17.104 4.063 -12.827 1.00 14.85 386 ASN F N 1
ATOM 7603 C CA . ASN F 1 51 ? -16.701 3.497 -11.550 1.00 15.47 386 ASN F CA 1
ATOM 7604 C C . ASN F 1 51 ? -17.922 3.301 -10.655 1.00 12.05 386 ASN F C 1
ATOM 7605 O O . ASN F 1 51 ? -18.022 2.314 -9.933 1.00 12.97 386 ASN F O 1
ATOM 7610 N N . GLN F 1 52 ? -18.823 4.280 -10.672 1.00 15.46 387 GLN F N 1
ATOM 7611 C CA . GLN F 1 52 ? -20.023 4.235 -9.854 1.00 16.78 387 GLN F CA 1
ATOM 7612 C C . GLN F 1 52 ? -20.993 3.158 -10.342 1.00 17.51 387 GLN F C 1
ATOM 7613 O O . GLN F 1 52 ? -21.599 2.448 -9.544 1.00 11.50 387 GLN F O 1
ATOM 7619 N N . SER F 1 53 ? -21.087 2.987 -11.651 1.00 14.45 388 SER F N 1
ATOM 7620 C CA . SER F 1 53 ? -21.986 1.970 -12.205 1.00 15.25 388 SER F CA 1
ATOM 7621 C C . SER F 1 53 ? -21.473 0.565 -11.894 1.00 21.66 388 SER F C 1
ATOM 7622 O O . SER F 1 53 ? -22.264 -0.346 -11.638 1.00 24.85 388 SER F O 1
ATOM 7625 N N . GLN F 1 54 ? -20.154 0.398 -11.853 1.00 17.55 389 GLN F N 1
ATOM 7626 C CA . GLN F 1 54 ? -19.553 -0.898 -11.539 1.00 19.45 389 GLN F CA 1
ATOM 7627 C C . GLN F 1 54 ? -19.687 -1.222 -10.052 1.00 16.76 389 GLN F C 1
ATOM 7628 O O . GLN F 1 54 ? -19.947 -2.362 -9.680 1.00 17.11 389 GLN F O 1
ATOM 7634 N N . LEU F 1 55 ? -19.517 -0.219 -9.193 1.00 17.29 390 LEU F N 1
ATOM 7635 C CA . LEU F 1 55 ? -19.660 -0.427 -7.752 1.00 19.93 390 LEU F CA 1
ATOM 7636 C C . LEU F 1 55 ? -21.090 -0.840 -7.373 1.00 14.74 390 LEU F C 1
ATOM 7637 O O . LEU F 1 55 ? -21.301 -1.723 -6.534 1.00 18.39 390 LEU F O 1
ATOM 7642 N N . ALA F 1 56 ? -22.055 -0.109 -7.901 1.00 14.83 391 ALA F N 1
ATOM 7643 C CA . ALA F 1 56 ? -23.459 -0.340 -7.592 1.00 11.06 391 ALA F CA 1
ATOM 7644 C C . ALA F 1 56 ? -23.884 -1.723 -8.092 1.00 13.93 391 ALA F C 1
ATOM 7645 O O . ALA F 1 56 ? -24.641 -2.423 -7.415 1.00 11.70 391 ALA F O 1
ATOM 7647 N N . MET F 1 57 ? -23.358 -2.125 -9.249 1.00 13.83 392 MET F N 1
ATOM 7648 C CA . MET F 1 57 ? -23.650 -3.431 -9.830 1.00 15.41 392 MET F CA 1
ATOM 7649 C C . MET F 1 57 ? -23.101 -4.570 -8.964 1.00 16.89 392 MET F C 1
ATOM 7650 O O . MET F 1 57 ? -23.820 -5.511 -8.619 1.00 15.89 392 MET F O 1
ATOM 7655 N N . ASN F 1 58 ? -21.843 -4.447 -8.559 1.00 14.94 393 ASN F N 1
ATOM 7656 C CA . ASN F 1 58 ? -21.194 -5.464 -7.756 1.00 15.07 393 ASN F CA 1
ATOM 7657 C C . ASN F 1 58 ? -21.927 -5.653 -6.433 1.00 13.13 393 ASN F C 1
ATOM 7658 O O . ASN F 1 58 ? -21.997 -6.760 -5.900 1.00 16.52 393 ASN F O 1
ATOM 7663 N N . HIS F 1 59 ? -22.452 -4.564 -5.893 1.00 13.75 394 HIS F N 1
ATOM 7664 C CA . HIS F 1 59 ? -23.008 -4.594 -4.550 1.00 11.51 394 HIS F CA 1
ATOM 7665 C C . HIS F 1 59 ? -24.503 -4.877 -4.587 1.00 9.79 394 HIS F C 1
ATOM 7666 O O . HIS F 1 59 ? -25.055 -5.357 -3.604 1.00 11.54 394 HIS F O 1
ATOM 7673 N N . LEU F 1 60 ? -25.181 -4.537 -5.675 1.00 8.97 395 LEU F N 1
ATOM 7674 C CA . LEU F 1 60 ? -26.647 -4.654 -5.673 1.00 9.48 395 LEU F CA 1
ATOM 7675 C C . LEU F 1 60 ? -27.209 -5.835 -6.480 1.00 8.99 395 LEU F C 1
ATOM 7676 O O . LEU F 1 60 ? -28.319 -6.253 -6.217 1.00 12.88 395 LEU F O 1
ATOM 7681 N N . ASN F 1 61 ? -26.527 -6.252 -7.544 1.00 10.12 396 ASN F N 1
ATOM 7682 C CA . ASN F 1 61 ? -26.889 -7.498 -8.218 1.00 12.47 396 ASN F CA 1
ATOM 7683 C C . ASN F 1 61 ? -27.121 -8.596 -7.196 1.00 8.27 396 ASN F C 1
ATOM 7684 O O . ASN F 1 61 ? -26.262 -8.864 -6.373 1.00 10.79 396 ASN F O 1
ATOM 7689 N N . GLY F 1 62 ? -28.284 -9.236 -7.257 1.00 9.49 397 GLY F N 1
ATOM 7690 C CA . GLY F 1 62 ? -28.593 -10.342 -6.357 1.00 10.56 397 GLY F CA 1
ATOM 7691 C C . GLY F 1 62 ? -29.159 -9.922 -5.021 1.00 11.93 397 GLY F C 1
ATOM 7692 O O . GLY F 1 62 ? -29.445 -10.769 -4.169 1.00 19.41 397 GLY F O 1
ATOM 7693 N N . GLN F 1 63 ? -29.345 -8.621 -4.816 1.00 13.03 398 GLN F N 1
ATOM 7694 C CA . GLN F 1 63 ? -29.965 -8.153 -3.597 1.00 10.93 398 GLN F CA 1
ATOM 7695 C C . GLN F 1 63 ? -31.482 -8.102 -3.741 1.00 9.94 398 GLN F C 1
ATOM 7696 O O . GLN F 1 63 ? -32.022 -8.003 -4.842 1.00 12.74 398 GLN F O 1
ATOM 7702 N N . LYS F 1 64 ? -32.172 -8.158 -2.614 1.00 9.47 399 LYS F N 1
ATOM 7703 C CA . LYS F 1 64 ? -33.624 -8.104 -2.605 1.00 9.27 399 LYS F CA 1
ATOM 7704 C C . LYS F 1 64 ? -34.137 -6.674 -2.495 1.00 10.91 399 LYS F C 1
ATOM 7705 O O . LYS F 1 64 ? -33.713 -5.910 -1.616 1.00 13.86 399 LYS F O 1
ATOM 7711 N N . MET F 1 65 ? -35.041 -6.319 -3.399 1.00 8.81 400 MET F N 1
ATOM 7712 C CA . MET F 1 65 ? -35.758 -5.050 -3.357 1.00 7.85 400 MET F CA 1
ATOM 7713 C C . MET F 1 65 ? -37.263 -5.278 -3.579 1.00 10.25 400 MET F C 1
ATOM 7714 O O . MET F 1 65 ? -37.674 -5.816 -4.613 1.00 9.36 400 MET F O 1
ATOM 7719 N N . TYR F 1 66 ? -38.064 -4.869 -2.602 1.00 8.93 401 TYR F N 1
ATOM 7720 C CA . TYR F 1 66 ? -39.525 -5.036 -2.668 1.00 10.39 401 TYR F CA 1
ATOM 7721 C C . TYR F 1 66 ? -39.853 -6.505 -2.946 1.00 11.11 401 TYR F C 1
ATOM 7722 O O . TYR F 1 66 ? -40.642 -6.838 -3.845 1.00 13.45 401 TYR F O 1
ATOM 7731 N N . GLY F 1 67 ? -39.127 -7.365 -2.249 1.00 11.61 402 GLY F N 1
ATOM 7732 C CA . GLY F 1 67 ? -39.383 -8.799 -2.240 1.00 12.49 402 GLY F CA 1
ATOM 7733 C C . GLY F 1 67 ? -38.856 -9.607 -3.418 1.00 13.55 402 GLY F C 1
ATOM 7734 O O . GLY F 1 67 ? -38.967 -10.833 -3.422 1.00 14.41 402 GLY F O 1
ATOM 7735 N N . LYS F 1 68 ? -38.261 -8.951 -4.415 1.00 11.29 403 LYS F N 1
ATOM 7736 C CA . LYS F 1 68 ? -37.687 -9.686 -5.541 1.00 9.04 403 LYS F CA 1
ATOM 7737 C C . LYS F 1 68 ? -36.185 -9.435 -5.654 1.00 12.57 403 LYS F C 1
ATOM 7738 O O . LYS F 1 68 ? -35.702 -8.361 -5.292 1.00 11.53 403 LYS F O 1
ATOM 7744 N N . ILE F 1 69 ? -35.452 -10.475 -6.032 1.00 12.21 404 ILE F N 1
ATOM 7745 C CA . ILE F 1 69 ? -34.005 -10.403 -6.206 1.00 11.83 404 ILE F CA 1
ATOM 7746 C C . ILE F 1 69 ? -33.710 -9.699 -7.524 1.00 9.42 404 ILE F C 1
ATOM 7747 O O . ILE F 1 69 ? -34.136 -10.160 -8.588 1.00 13.57 404 ILE F O 1
ATOM 7752 N N . ILE F 1 70 ? -33.033 -8.559 -7.459 1.00 9.12 405 ILE F N 1
ATOM 7753 C CA . ILE F 1 70 ? -32.794 -7.788 -8.665 1.00 8.97 405 ILE F CA 1
ATOM 7754 C C . ILE F 1 70 ? -31.561 -8.262 -9.407 1.00 10.48 405 ILE F C 1
ATOM 7755 O O . ILE F 1 70 ? -30.649 -8.857 -8.833 1.00 14.49 405 ILE F O 1
ATOM 7760 N N . ARG F 1 71 ? -31.628 -8.113 -10.722 1.00 12.37 406 ARG F N 1
ATOM 7761 C CA . ARG F 1 71 ? -30.496 -8.282 -11.590 1.00 11.76 406 ARG F CA 1
ATOM 7762 C C . ARG F 1 71 ? -30.026 -6.900 -12.033 1.00 8.47 406 ARG F C 1
ATOM 7763 O O . ARG F 1 71 ? -30.823 -6.067 -12.438 1.00 10.88 406 ARG F O 1
ATOM 7771 N N . VAL F 1 72 ? -28.716 -6.710 -12.013 1.00 10.61 407 VAL F N 1
ATOM 7772 C CA . VAL F 1 72 ? -28.105 -5.439 -12.367 1.00 10.80 407 VAL F CA 1
ATOM 7773 C C . VAL F 1 72 ? -26.977 -5.722 -13.353 1.00 9.92 407 VAL F C 1
ATOM 7774 O O . VAL F 1 72 ? -26.135 -6.583 -13.095 1.00 10.12 407 VAL F O 1
ATOM 7778 N N . THR F 1 73 ? -27.008 -5.045 -14.505 1.00 8.35 408 THR F N 1
ATOM 7779 C CA . THR F 1 73 ? -26.002 -5.242 -15.559 1.00 13.00 408 THR F CA 1
ATOM 7780 C C . THR F 1 73 ? -25.676 -3.901 -16.168 1.00 9.54 408 THR F C 1
ATOM 7781 O O . THR F 1 73 ? -26.453 -2.971 -16.046 1.00 9.36 408 THR F O 1
ATOM 7785 N N . LEU F 1 74 ? -24.620 -3.886 -16.982 1.00 14.52 409 LEU F N 1
ATOM 7786 C CA . LEU F 1 74 ? -24.308 -2.768 -17.853 1.00 16.06 409 LEU F CA 1
ATOM 7787 C C . LEU F 1 74 ? -25.251 -2.736 -19.053 1.00 14.25 409 LEU F C 1
ATOM 7788 O O . LEU F 1 74 ? -25.407 -3.737 -19.758 1.00 20.38 409 LEU F O 1
ATOM 7793 N N . SER F 1 75 ? -25.933 -1.607 -19.220 1.00 12.04 410 SER F N 1
ATOM 7794 C CA . SER F 1 75 ? -26.882 -1.389 -20.312 1.00 9.70 410 SER F CA 1
ATOM 7795 C C . SER F 1 75 ? -26.107 -1.124 -21.616 1.00 12.38 410 SER F C 1
ATOM 7796 O O . SER F 1 75 ? -24.934 -0.730 -21.586 1.00 13.00 410 SER F O 1
ATOM 7799 N N . LYS F 1 76 ? -26.762 -1.347 -22.744 1.00 10.12 411 LYS F N 1
ATOM 7800 C CA . LYS F 1 76 ? -26.217 -0.931 -24.050 1.00 11.08 411 LYS F CA 1
ATOM 7801 C C . LYS F 1 76 ? -26.411 0.557 -24.341 1.00 12.81 411 LYS F C 1
ATOM 7802 O O . LYS F 1 76 ? -25.846 1.085 -25.313 1.00 17.18 411 LYS F O 1
ATOM 7804 N N . HIS F 1 77 ? -27.235 1.229 -23.541 1.00 11.03 412 HIS F N 1
ATOM 7805 C CA . HIS F 1 77 ? -27.398 2.676 -23.641 1.00 13.81 412 HIS F CA 1
ATOM 7806 C C . HIS F 1 77 ? -26.156 3.433 -23.164 1.00 19.71 412 HIS F C 1
ATOM 7807 O O . HIS F 1 77 ? -25.484 3.027 -22.207 1.00 14.85 412 HIS F O 1
ATOM 7814 N N . GLN F 1 78 ? -25.846 4.519 -23.872 1.00 20.46 413 GLN F N 1
ATOM 7815 C CA . GLN F 1 78 ? -24.785 5.446 -23.480 1.00 17.25 413 GLN F CA 1
ATOM 7816 C C . GLN F 1 78 ? -25.313 6.527 -22.528 1.00 15.73 413 GLN F C 1
ATOM 7817 O O . GLN F 1 78 ? -24.575 7.023 -21.686 1.00 23.19 413 GLN F O 1
ATOM 7823 N N . THR F 1 79 ? -26.596 6.861 -22.655 1.00 15.90 414 THR F N 1
ATOM 7824 C CA . THR F 1 79 ? -27.285 7.684 -21.668 1.00 24.15 414 THR F CA 1
ATOM 7825 C C . THR F 1 79 ? -28.781 7.365 -21.596 1.00 19.56 414 THR F C 1
ATOM 7826 O O . THR F 1 79 ? -29.325 6.577 -22.372 1.00 19.84 414 THR F O 1
ATOM 7830 N N . VAL F 1 80 ? -29.436 7.967 -20.620 1.00 19.72 415 VAL F N 1
ATOM 7831 C CA . VAL F 1 80 ? -30.856 7.762 -20.426 1.00 14.45 415 VAL F CA 1
ATOM 7832 C C . VAL F 1 80 ? -31.566 9.040 -20.853 1.00 22.04 415 VAL F C 1
ATOM 7833 O O . VAL F 1 80 ? -31.375 10.101 -20.256 1.00 26.11 415 VAL F O 1
ATOM 7837 N N . GLN F 1 81 ? -32.335 8.945 -21.930 1.00 23.33 416 GLN F N 1
ATOM 7838 C CA . GLN F 1 81 ? -33.020 10.100 -22.472 1.00 26.72 416 GLN F CA 1
ATOM 7839 C C . GLN F 1 81 ? -34.427 10.215 -21.900 1.00 31.35 416 GLN F C 1
ATOM 7840 O O . GLN F 1 81 ? -35.124 9.218 -21.731 1.00 38.49 416 GLN F O 1
ATOM 7843 N N . LEU F 1 82 ? -34.822 11.439 -21.570 1.00 40.69 417 LEU F N 1
ATOM 7844 C CA . LEU F 1 82 ? -36.142 11.695 -21.014 1.00 45.06 417 LEU F CA 1
ATOM 7845 C C . LEU F 1 82 ? -36.981 12.467 -22.024 1.00 42.48 417 LEU F C 1
ATOM 7846 O O . LEU F 1 82 ? -36.438 13.116 -22.918 1.00 44.32 417 LEU F O 1
ATOM 7851 N N . PRO F 1 83 ? -38.314 12.382 -21.897 1.00 55.06 418 PRO F N 1
ATOM 7852 C CA . PRO F 1 83 ? -39.216 13.046 -22.831 1.00 54.08 418 PRO F CA 1
ATOM 7853 C C . PRO F 1 83 ? -39.324 14.542 -22.551 1.00 51.88 418 PRO F C 1
ATOM 7854 O O . PRO F 1 83 ? -38.892 15.003 -21.495 1.00 45.02 418 PRO F O 1
ATOM 7858 N N . ARG F 1 84 ? -39.888 15.287 -23.497 1.00 63.17 419 ARG F N 1
ATOM 7859 C CA . ARG F 1 84 ? -40.020 16.737 -23.366 1.00 50.55 419 ARG F CA 1
ATOM 7860 C C . ARG F 1 84 ? -41.107 17.092 -22.358 1.00 53.38 419 ARG F C 1
ATOM 7861 O O . ARG F 1 84 ? -41.886 16.234 -21.945 1.00 42.25 419 ARG F O 1
ATOM 7863 N N . ASP F 1 89 ? -45.477 11.701 -19.388 1.00 49.17 424 ASP F N 1
ATOM 7864 C CA . ASP F 1 89 ? -45.628 11.971 -17.965 1.00 61.19 424 ASP F CA 1
ATOM 7865 C C . ASP F 1 89 ? -46.602 10.996 -17.306 1.00 67.68 424 ASP F C 1
ATOM 7866 O O . ASP F 1 89 ? -47.698 11.382 -16.897 1.00 73.71 424 ASP F O 1
ATOM 7867 N N . GLN F 1 90 ? -46.198 9.732 -17.213 1.00 58.41 425 GLN F N 1
ATOM 7868 C CA . GLN F 1 90 ? -46.932 8.748 -16.422 1.00 53.38 425 GLN F CA 1
ATOM 7869 C C . GLN F 1 90 ? -46.097 8.302 -15.226 1.00 42.58 425 GLN F C 1
ATOM 7870 O O . GLN F 1 90 ? -46.396 7.292 -14.585 1.00 44.16 425 GLN F O 1
ATOM 7872 N N . GLY F 1 91 ? -45.035 9.049 -14.948 1.00 30.81 426 GLY F N 1
ATOM 7873 C CA . GLY F 1 91 ? -44.258 8.856 -13.731 1.00 34.02 426 GLY F CA 1
ATOM 7874 C C . GLY F 1 91 ? -42.872 8.295 -13.998 1.00 24.71 426 GLY F C 1
ATOM 7875 O O . GLY F 1 91 ? -41.962 8.475 -13.195 1.00 33.51 426 GLY F O 1
ATOM 7876 N N . LEU F 1 92 ? -42.706 7.650 -15.148 1.00 23.34 427 LEU F N 1
ATOM 7877 C CA . LEU F 1 92 ? -41.723 6.579 -15.296 1.00 22.05 427 LEU F CA 1
ATOM 7878 C C . LEU F 1 92 ? -40.271 7.064 -15.271 1.00 22.01 427 LEU F C 1
ATOM 7879 O O . LEU F 1 92 ? -39.356 6.289 -14.990 1.00 19.99 427 LEU F O 1
ATOM 7884 N N . THR F 1 93 ? -40.064 8.340 -15.575 1.00 21.16 428 THR F N 1
ATOM 7885 C CA . THR F 1 93 ? -38.716 8.887 -15.710 1.00 22.78 428 THR F CA 1
ATOM 7886 C C . THR F 1 93 ? -38.519 10.033 -14.724 1.00 24.81 428 THR F C 1
ATOM 7887 O O . THR F 1 93 ? -39.458 10.742 -14.387 1.00 33.23 428 THR F O 1
ATOM 7891 N N . LYS F 1 94 ? -37.289 10.212 -14.268 1.00 25.29 429 LYS F N 1
ATOM 7892 C CA . LYS F 1 94 ? -36.956 11.358 -13.441 1.00 19.79 429 LYS F CA 1
ATOM 7893 C C . LYS F 1 94 ? -35.504 11.737 -13.655 1.00 18.41 429 LYS F C 1
ATOM 7894 O O . LYS F 1 94 ? -34.645 10.870 -13.745 1.00 14.32 429 LYS F O 1
ATOM 7900 N N . ASP F 1 95 ? -35.240 13.040 -13.699 1.00 20.08 430 ASP F N 1
ATOM 7901 C CA . ASP F 1 95 ? -33.878 13.562 -13.762 1.00 18.10 430 ASP F CA 1
ATOM 7902 C C . ASP F 1 95 ? -33.472 14.096 -12.394 1.00 16.33 430 ASP F C 1
ATOM 7903 O O . ASP F 1 95 ? -34.089 15.027 -11.884 1.00 22.54 430 ASP F O 1
ATOM 7908 N N . PHE F 1 96 ? -32.398 13.553 -11.835 1.00 17.36 431 PHE F N 1
ATOM 7909 C CA . PHE F 1 96 ? -31.961 13.936 -10.498 1.00 16.53 431 PHE F CA 1
ATOM 7910 C C . PHE F 1 96 ? -30.703 14.794 -10.547 1.00 19.41 431 PHE F C 1
ATOM 7911 O O . PHE F 1 96 ? -30.056 15.011 -9.523 1.00 17.85 431 PHE F O 1
ATOM 7919 N N . GLY F 1 97 ? -30.365 15.290 -11.736 1.00 14.53 432 GLY F N 1
ATOM 7920 C CA . GLY F 1 97 ? -29.125 16.032 -11.910 1.00 15.62 432 GLY F CA 1
ATOM 7921 C C . GLY F 1 97 ? -29.084 17.148 -10.885 1.00 10.95 432 GLY F C 1
ATOM 7922 O O . GLY F 1 97 ? -30.121 17.730 -10.565 1.00 15.18 432 GLY F O 1
ATOM 7923 N N . ASN F 1 98 ? -27.927 17.286 -10.244 1.00 14.64 433 ASN F N 1
ATOM 7924 C CA . ASN F 1 98 ? -27.658 18.336 -9.264 1.00 16.57 433 ASN F CA 1
ATOM 7925 C C . ASN F 1 98 ? -28.348 18.110 -7.923 1.00 16.29 433 ASN F C 1
ATOM 7926 O O . ASN F 1 98 ? -28.329 18.993 -7.076 1.00 15.20 433 ASN F O 1
ATOM 7931 N N . SER F 1 99 ? -28.959 16.941 -7.729 1.00 13.77 434 SER F N 1
ATOM 7932 C CA . SER F 1 99 ? -29.740 16.699 -6.505 1.00 15.16 434 SER F CA 1
ATOM 7933 C C . SER F 1 99 ? -28.942 17.028 -5.246 1.00 13.92 434 SER F C 1
ATOM 7934 O O . SER F 1 99 ? -27.759 16.677 -5.135 1.00 15.61 434 SER F O 1
ATOM 7937 N N . PRO F 1 100 ? -29.626 17.582 -4.238 1.00 18.08 435 PRO F N 1
ATOM 7938 C CA . PRO F 1 100 ? -29.064 17.816 -2.917 1.00 17.05 435 PRO F CA 1
ATOM 7939 C C . PRO F 1 100 ? -28.864 16.524 -2.114 1.00 17.79 435 PRO F C 1
ATOM 7940 O O . PRO F 1 100 ? -28.154 16.527 -1.108 1.00 18.04 435 PRO F O 1
ATOM 7944 N N . LEU F 1 101 ? -29.417 15.414 -2.608 1.00 16.34 436 LEU F N 1
ATOM 7945 C CA . LEU F 1 101 ? -29.294 14.120 -1.923 1.00 18.78 436 LEU F CA 1
ATOM 7946 C C . LEU F 1 101 ? -28.163 13.249 -2.492 1.00 16.41 436 LEU F C 1
ATOM 7947 O O . LEU F 1 101 ? -27.910 12.144 -2.013 1.00 18.46 436 LEU F O 1
ATOM 7952 N N . HIS F 1 102 ? -27.465 13.739 -3.508 1.00 17.79 437 HIS F N 1
ATOM 7953 C CA . HIS F 1 102 ? -26.260 13.056 -3.951 1.00 15.55 437 HIS F CA 1
ATOM 7954 C C . HIS F 1 102 ? -25.273 12.933 -2.791 1.00 19.60 437 HIS F C 1
ATOM 7955 O O . HIS F 1 102 ? -24.872 13.937 -2.192 1.00 18.56 437 HIS F O 1
ATOM 7962 N N . ARG F 1 103 ? -24.909 11.701 -2.450 1.00 15.91 438 ARG F N 1
ATOM 7963 C CA . ARG F 1 103 ? -23.983 11.458 -1.350 1.00 15.42 438 ARG F CA 1
ATOM 7964 C C . ARG F 1 103 ? -22.569 11.899 -1.703 1.00 17.58 438 ARG F C 1
ATOM 7965 O O . ARG F 1 103 ? -21.767 12.210 -0.819 1.00 27.52 438 ARG F O 1
ATOM 7973 N N . PHE F 1 104 ? -22.231 11.830 -2.982 1.00 18.72 439 PHE F N 1
ATOM 7974 C CA . PHE F 1 104 ? -20.843 11.941 -3.395 1.00 22.28 439 PHE F CA 1
ATOM 7975 C C . PHE F 1 104 ? -20.613 13.267 -4.115 1.00 22.83 439 PHE F C 1
ATOM 7976 O O . PHE F 1 104 ? -19.783 13.365 -5.008 1.00 22.51 439 PHE F O 1
ATOM 7984 N N . LYS F 1 105 ? -21.332 14.292 -3.667 1.00 25.01 440 LYS F N 1
ATOM 7985 C CA . LYS F 1 105 ? -21.195 15.640 -4.201 1.00 24.34 440 LYS F CA 1
ATOM 7986 C C . LYS F 1 105 ? -19.859 16.281 -3.793 1.00 24.45 440 LYS F C 1
ATOM 7987 O O . LYS F 1 105 ? -19.283 17.050 -4.554 1.00 32.09 440 LYS F O 1
ATOM 7989 N N . LYS F 1 106 ? -19.338 15.905 -2.627 1.00 31.50 441 LYS F N 1
ATOM 7990 C CA . LYS F 1 106 ? -18.057 16.436 -2.143 1.00 24.92 441 LYS F CA 1
ATOM 7991 C C . LYS F 1 106 ? -16.890 15.540 -2.564 1.00 31.71 441 LYS F C 1
ATOM 7992 O O . LYS F 1 106 ? -16.928 14.324 -2.369 1.00 32.36 441 LYS F O 1
ATOM 7994 N N . PRO F 1 107 ? -15.838 16.139 -3.143 1.00 42.28 442 PRO F N 1
ATOM 7995 C CA . PRO F 1 107 ? -14.626 15.379 -3.458 1.00 44.59 442 PRO F CA 1
ATOM 7996 C C . PRO F 1 107 ? -14.006 14.718 -2.225 1.00 44.49 442 PRO F C 1
ATOM 7997 O O . PRO F 1 107 ? -13.749 15.391 -1.226 1.00 57.22 442 PRO F O 1
ATOM 8001 N N . GLY F 1 108 ? -13.799 13.405 -2.291 1.00 44.08 443 GLY F N 1
ATOM 8002 C CA . GLY F 1 108 ? -13.251 12.652 -1.164 1.00 33.72 443 GLY F CA 1
ATOM 8003 C C . GLY F 1 108 ? -14.278 11.757 -0.489 1.00 36.58 443 GLY F C 1
ATOM 8004 O O . GLY F 1 108 ? -13.932 10.920 0.347 1.00 28.83 443 GLY F O 1
ATOM 8005 N N . SER F 1 109 ? -15.543 11.921 -0.866 1.00 32.14 444 SER F N 1
ATOM 8006 C CA . SER F 1 109 ? -16.658 11.329 -0.126 1.00 27.80 444 SER F CA 1
ATOM 8007 C C . SER F 1 109 ? -16.749 9.805 -0.310 1.00 32.02 444 SER F C 1
ATOM 8008 O O . SER F 1 109 ? -17.479 9.119 0.422 1.00 25.64 444 SER F O 1
ATOM 8011 N N . LYS F 1 110 ? -15.963 9.274 -1.244 1.00 24.11 445 LYS F N 1
ATOM 8012 C CA . LYS F 1 110 ? -15.907 7.836 -1.486 1.00 32.34 445 LYS F CA 1
ATOM 8013 C C . LYS F 1 110 ? -15.499 7.085 -0.219 1.00 32.17 445 LYS F C 1
ATOM 8014 O O . LYS F 1 110 ? -15.771 5.892 -0.077 1.00 39.47 445 LYS F O 1
ATOM 8016 N N . ASN F 1 111 ? -14.851 7.795 0.701 1.00 31.91 446 ASN F N 1
ATOM 8017 C CA . ASN F 1 111 ? -14.356 7.191 1.934 1.00 28.01 446 ASN F CA 1
ATOM 8018 C C . ASN F 1 111 ? -15.191 7.571 3.154 1.00 19.11 446 ASN F C 1
ATOM 8019 O O . ASN F 1 111 ? -14.943 7.071 4.247 1.00 20.27 446 ASN F O 1
ATOM 8024 N N . PHE F 1 112 ? -16.139 8.491 2.979 1.00 19.56 447 PHE F N 1
ATOM 8025 C CA . PHE F 1 112 ? -16.870 9.062 4.108 1.00 20.06 447 PHE F CA 1
ATOM 8026 C C . PHE F 1 112 ? -18.378 8.925 3.938 1.00 19.33 447 PHE F C 1
ATOM 8027 O O . PHE F 1 112 ? -19.131 9.776 4.402 1.00 17.36 447 PHE F O 1
ATOM 8035 N N . GLN F 1 113 ? -18.812 7.883 3.233 1.00 24.88 448 GLN F N 1
ATOM 8036 C CA . GLN F 1 113 ? -20.236 7.614 3.071 1.00 28.69 448 GLN F CA 1
ATOM 8037 C C . GLN F 1 113 ? -20.564 6.157 3.418 1.00 34.54 448 GLN F C 1
ATOM 8038 O O . GLN F 1 113 ? -21.649 5.661 3.106 1.00 39.74 448 GLN F O 1
ATOM 8044 N N . ASN F 1 114 ? -19.633 5.490 4.094 1.00 24.64 449 ASN F N 1
ATOM 8045 C CA . ASN F 1 114 ? -19.828 4.108 4.533 1.00 32.47 449 ASN F CA 1
ATOM 8046 C C . ASN F 1 114 ? -20.169 3.157 3.389 1.00 32.33 449 ASN F C 1
ATOM 8047 O O . ASN F 1 114 ? -21.113 2.368 3.494 1.00 32.57 449 ASN F O 1
ATOM 8052 N N . ILE F 1 115 ? -19.354 3.170 2.337 1.00 25.02 450 ILE F N 1
ATOM 8053 C CA . ILE F 1 115 ? -19.512 2.204 1.249 1.00 30.84 450 ILE F CA 1
ATOM 8054 C C . ILE F 1 115 ? -19.155 0.797 1.723 1.00 27.96 450 ILE F C 1
ATOM 8055 O O . ILE F 1 115 ? -17.979 0.456 1.888 1.00 34.58 450 ILE F O 1
ATOM 8060 N N . PHE F 1 116 ? -20.189 0.025 2.040 1.00 23.93 451 PHE F N 1
ATOM 8061 C CA . PHE F 1 116 ? -20.047 -1.388 2.367 1.00 22.29 451 PHE F CA 1
ATOM 8062 C C . PHE F 1 116 ? -21.117 -2.162 1.600 1.00 15.80 451 PHE F C 1
ATOM 8063 O O . PHE F 1 116 ? -22.068 -1.570 1.083 1.00 15.86 451 PHE F O 1
ATOM 8071 N N . PRO F 1 117 ? -20.988 -3.496 1.541 1.00 17.75 452 PRO F N 1
ATOM 8072 C CA . PRO F 1 117 ? -22.117 -4.285 1.047 1.00 19.81 452 PRO F CA 1
ATOM 8073 C C . PRO F 1 117 ? -23.369 -4.034 1.887 1.00 20.52 452 PRO F C 1
ATOM 8074 O O . PRO F 1 117 ? -23.259 -3.608 3.041 1.00 16.55 452 PRO F O 1
ATOM 8078 N N . PRO F 1 118 ? -24.557 -4.280 1.320 1.00 13.90 453 PRO F N 1
ATOM 8079 C CA . PRO F 1 118 ? -25.758 -4.144 2.136 1.00 13.78 453 PRO F CA 1
ATOM 8080 C C . PRO F 1 118 ? -25.620 -4.962 3.419 1.00 14.54 453 PRO F C 1
ATOM 8081 O O . PRO F 1 118 ? -25.160 -6.106 3.362 1.00 10.96 453 PRO F O 1
ATOM 8085 N N . SER F 1 119 ? -25.955 -4.350 4.556 1.00 13.34 454 SER F N 1
ATOM 8086 C CA . SER F 1 119 ? -25.805 -4.993 5.852 1.00 11.29 454 SER F CA 1
ATOM 8087 C C . SER F 1 119 ? -27.137 -4.977 6.593 1.00 12.70 454 SER F C 1
ATOM 8088 O O . SER F 1 119 ? -28.041 -4.231 6.236 1.00 10.41 454 SER F O 1
ATOM 8091 N N . ALA F 1 120 ? -27.270 -5.840 7.596 1.00 13.82 455 ALA F N 1
ATOM 8092 C CA . ALA F 1 120 ? -28.458 -5.858 8.437 1.00 15.39 455 ALA F CA 1
ATOM 8093 C C . ALA F 1 120 ? -28.362 -4.693 9.413 1.00 14.55 455 ALA F C 1
ATOM 8094 O O . ALA F 1 120 ? -29.374 -4.156 9.878 1.00 14.47 455 ALA F O 1
ATOM 8096 N N . THR F 1 121 ? -27.124 -4.304 9.703 1.00 12.99 456 THR F N 1
ATOM 8097 C CA . THR F 1 121 ? -26.860 -3.157 10.557 1.00 13.88 456 THR F CA 1
ATOM 8098 C C . THR F 1 121 ? -26.782 -1.879 9.712 1.00 8.96 456 THR F C 1
ATOM 8099 O O . THR F 1 121 ? -26.094 -1.823 8.678 1.00 9.18 456 THR F O 1
ATOM 8103 N N . LEU F 1 122 ? -27.542 -0.873 10.135 1.00 9.33 457 LEU F N 1
ATOM 8104 C CA . LEU F 1 122 ? -27.583 0.416 9.475 1.00 9.62 457 LEU F CA 1
ATOM 8105 C C . LEU F 1 122 ? -26.830 1.442 10.314 1.00 9.65 457 LEU F C 1
ATOM 8106 O O . LEU F 1 122 ? -26.767 1.340 11.541 1.00 10.06 457 LEU F O 1
ATOM 8111 N N . HIS F 1 123 ? -26.137 2.337 9.627 1.00 12.69 458 HIS F N 1
ATOM 8112 C CA . HIS F 1 123 ? -25.532 3.474 10.270 1.00 10.72 458 HIS F CA 1
ATOM 8113 C C . HIS F 1 123 ? -26.401 4.709 10.034 1.00 11.98 458 HIS F C 1
ATOM 8114 O O . HIS F 1 123 ? -26.692 5.080 8.885 1.00 11.28 458 HIS F O 1
ATOM 8121 N N . LEU F 1 124 ? -26.859 5.285 11.140 1.00 10.91 459 LEU F N 1
ATOM 8122 C CA . LEU F 1 124 ? -27.652 6.509 11.158 1.00 9.09 459 LEU F CA 1
ATOM 8123 C C . LEU F 1 124 ? -26.792 7.742 11.487 1.00 10.58 459 LEU F C 1
ATOM 8124 O O . LEU F 1 124 ? -25.874 7.672 12.303 1.00 10.98 459 LEU F O 1
ATOM 8129 N N . SER F 1 125 ? -27.125 8.876 10.877 1.00 11.91 460 SER F N 1
ATOM 8130 C CA . SER F 1 125 ? -26.418 10.127 11.154 1.00 11.92 460 SER F CA 1
ATOM 8131 C C . SER F 1 125 ? -27.316 11.348 10.958 1.00 10.71 460 SER F C 1
ATOM 8132 O O . SER F 1 125 ? -28.434 11.250 10.422 1.00 7.75 460 SER F O 1
ATOM 8135 N N . ASN F 1 126 ? -26.791 12.505 11.360 1.00 11.30 461 ASN F N 1
ATOM 8136 C CA . ASN F 1 126 ? -27.528 13.770 11.349 1.00 14.10 461 ASN F CA 1
ATOM 8137 C C . ASN F 1 126 ? -28.725 13.709 12.291 1.00 13.64 461 ASN F C 1
ATOM 8138 O O . ASN F 1 126 ? -29.740 14.378 12.083 1.00 16.84 461 ASN F O 1
ATOM 8143 N N . ILE F 1 127 ? -28.632 12.831 13.281 1.00 14.20 462 ILE F N 1
ATOM 8144 C CA . ILE F 1 127 ? -29.683 12.714 14.282 1.00 13.08 462 ILE F CA 1
ATOM 8145 C C . ILE F 1 127 ? -29.698 14.007 15.102 1.00 15.77 462 ILE F C 1
ATOM 8146 O O . ILE F 1 127 ? -28.664 14.415 15.625 1.00 15.46 462 ILE F O 1
ATOM 8151 N N . PRO F 1 128 ? -30.854 14.684 15.160 1.00 18.58 463 PRO F N 1
ATOM 8152 C CA . PRO F 1 128 ? -30.853 15.945 15.890 1.00 19.87 463 PRO F CA 1
ATOM 8153 C C . PRO F 1 128 ? -30.873 15.720 17.391 1.00 22.97 463 PRO F C 1
ATOM 8154 O O . PRO F 1 128 ? -31.002 14.583 17.846 1.00 15.13 463 PRO F O 1
ATOM 8158 N N . PRO F 1 129 ? -30.679 16.795 18.164 1.00 21.56 464 PRO F N 1
ATOM 8159 C CA . PRO F 1 129 ? -30.619 16.633 19.610 1.00 22.63 464 PRO F CA 1
ATOM 8160 C C . PRO F 1 129 ? -31.954 16.156 20.173 1.00 20.10 464 PRO F C 1
ATOM 8161 O O . PRO F 1 129 ? -33.014 16.575 19.702 1.00 24.88 464 PRO F O 1
ATOM 8165 N N . SER F 1 130 ? -31.900 15.281 21.170 1.00 26.90 465 SER F N 1
ATOM 8166 C CA . SER F 1 130 ? -33.069 14.991 21.994 1.00 24.78 465 SER F CA 1
ATOM 8167 C C . SER F 1 130 ? -34.088 14.097 21.287 1.00 28.26 465 SER F C 1
ATOM 8168 O O . SER F 1 130 ? -35.283 14.158 21.579 1.00 30.59 465 SER F O 1
ATOM 8171 N N . VAL F 1 131 ? -33.613 13.266 20.361 1.00 25.19 466 VAL F N 1
ATOM 8172 C CA . VAL F 1 131 ? -34.420 12.178 19.814 1.00 21.75 466 VAL F CA 1
ATOM 8173 C C . VAL F 1 131 ? -34.195 10.915 20.649 1.00 17.84 466 VAL F C 1
ATOM 8174 O O . VAL F 1 131 ? -33.075 10.608 21.056 1.00 18.64 466 VAL F O 1
ATOM 8178 N N . ALA F 1 132 ? -35.282 10.233 20.978 1.00 20.15 467 ALA F N 1
ATOM 8179 C CA . ALA F 1 132 ? -35.202 9.054 21.823 1.00 15.62 467 ALA F CA 1
ATOM 8180 C C . ALA F 1 132 ? -34.842 7.805 21.015 1.00 13.08 467 ALA F C 1
ATOM 8181 O O . ALA F 1 132 ? -35.321 7.623 19.883 1.00 16.64 467 ALA F O 1
ATOM 8183 N N . GLU F 1 133 ? -34.043 6.925 21.626 1.00 12.20 468 GLU F N 1
ATOM 8184 C CA . GLU F 1 133 ? -33.838 5.568 21.103 1.00 13.27 468 GLU F CA 1
ATOM 8185 C C . GLU F 1 133 ? -35.142 4.865 20.746 1.00 14.20 468 GLU F C 1
ATOM 8186 O O . GLU F 1 133 ? -35.207 4.169 19.737 1.00 9.65 468 GLU F O 1
ATOM 8192 N N . GLU F 1 134 ? -36.144 4.962 21.617 1.00 18.66 469 GLU F N 1
ATOM 8193 C CA . GLU F 1 134 ? -37.422 4.291 21.377 1.00 20.16 469 GLU F CA 1
ATOM 8194 C C . GLU F 1 134 ? -38.103 4.768 20.102 1.00 15.91 469 GLU F C 1
ATOM 8195 O O . GLU F 1 134 ? -38.676 3.962 19.367 1.00 17.08 469 GLU F O 1
ATOM 8201 N N . ASP F 1 135 ? -38.115 6.082 19.876 1.00 18.15 470 ASP F N 1
ATOM 8202 C CA . ASP F 1 135 ? -38.696 6.638 18.655 1.00 23.42 470 ASP F CA 1
ATOM 8203 C C . ASP F 1 135 ? -38.018 6.114 17.382 1.00 20.46 470 ASP F C 1
ATOM 8204 O O . ASP F 1 135 ? -38.692 5.668 16.452 1.00 18.21 470 ASP F O 1
ATOM 8209 N N . LEU F 1 136 ? -36.689 6.112 17.365 1.00 20.97 471 LEU F N 1
ATOM 8210 C CA . LEU F 1 136 ? -35.948 5.537 16.245 1.00 19.76 471 LEU F CA 1
ATOM 8211 C C . LEU F 1 136 ? -36.279 4.055 16.060 1.00 16.98 471 LEU F C 1
ATOM 8212 O O . LEU F 1 136 ? -36.545 3.611 14.928 1.00 15.63 471 LEU F O 1
ATOM 8217 N N . ARG F 1 137 ? -36.320 3.298 17.156 1.00 13.77 472 ARG F N 1
ATOM 8218 C CA . ARG F 1 137 ? -36.709 1.885 17.077 1.00 12.72 472 ARG F CA 1
ATOM 8219 C C . ARG F 1 137 ? -38.102 1.743 16.458 1.00 11.46 472 ARG F C 1
ATOM 8220 O O . ARG F 1 137 ? -38.319 0.907 15.564 1.00 13.38 472 ARG F O 1
ATOM 8228 N N . THR F 1 138 ? -39.041 2.547 16.945 1.00 11.71 473 THR F N 1
ATOM 8229 C CA . THR F 1 138 ? -40.401 2.549 16.412 1.00 16.36 473 THR F CA 1
ATOM 8230 C C . THR F 1 138 ? -40.350 2.847 14.931 1.00 17.07 473 THR F C 1
ATOM 8231 O O . THR F 1 138 ? -40.901 2.102 14.115 1.00 13.24 473 THR F O 1
ATOM 8235 N N . LEU F 1 139 ? -39.630 3.907 14.589 1.00 11.66 474 LEU F N 1
ATOM 8236 C CA . LEU F 1 139 ? -39.599 4.404 13.217 1.00 1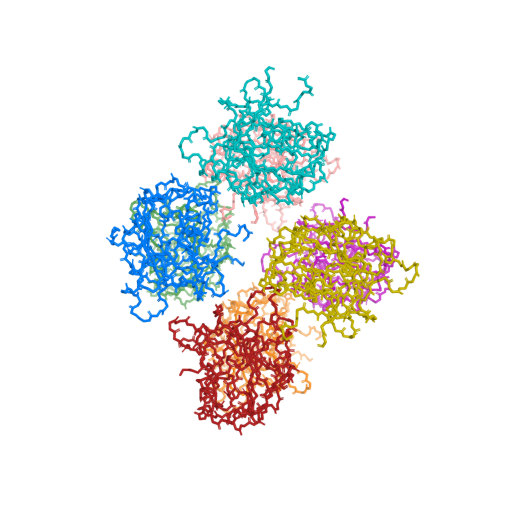6.65 474 LEU F CA 1
ATOM 8237 C C . LEU F 1 139 ? -39.135 3.321 12.247 1.00 15.35 474 LEU F C 1
ATOM 8238 O O . LEU F 1 139 ? -39.744 3.110 11.189 1.00 13.69 474 LEU F O 1
ATOM 8243 N N . PHE F 1 140 ? -38.079 2.609 12.616 1.00 11.93 475 PHE F N 1
ATOM 8244 C CA . PHE F 1 140 ? -37.536 1.582 11.730 1.00 12.01 475 PHE F CA 1
ATOM 8245 C C . PHE F 1 140 ? -38.408 0.315 11.734 1.00 12.66 475 PHE F C 1
ATOM 8246 O O . PHE F 1 140 ? -38.577 -0.324 10.708 1.00 14.75 475 PHE F O 1
ATOM 8254 N N . ALA F 1 141 ? -38.991 -0.037 12.875 1.00 11.94 476 ALA F N 1
ATOM 8255 C CA . ALA F 1 141 ? -39.967 -1.125 12.925 1.00 12.96 476 ALA F CA 1
ATOM 8256 C C . ALA F 1 141 ? -41.169 -0.879 11.994 1.00 9.82 476 ALA F C 1
ATOM 8257 O O . ALA F 1 141 ? -41.631 -1.795 11.315 1.00 14.75 476 ALA F O 1
ATOM 8259 N N . ASN F 1 142 ? -41.595 0.377 11.888 1.00 10.08 477 ASN F N 1
ATOM 8260 C CA . ASN F 1 142 ? -42.751 0.747 11.085 1.00 11.45 477 ASN F CA 1
ATOM 8261 C C . ASN F 1 142 ? -42.513 0.682 9.567 1.00 11.52 477 ASN F C 1
ATOM 8262 O O . ASN F 1 142 ? -43.461 0.811 8.783 1.00 11.49 477 ASN F O 1
ATOM 8267 N N . THR F 1 143 ? -41.263 0.490 9.153 1.00 10.83 478 THR F N 1
ATOM 8268 C CA . THR F 1 143 ? -40.971 0.122 7.767 1.00 14.63 478 THR F CA 1
ATOM 8269 C C . THR F 1 143 ? -41.227 -1.373 7.494 1.00 17.74 478 THR F C 1
ATOM 8270 O O . THR F 1 143 ? -40.984 -1.855 6.380 1.00 15.54 478 THR F O 1
ATOM 8274 N N . GLY F 1 144 ? -41.711 -2.098 8.504 1.00 17.27 479 GLY F N 1
ATOM 8275 C CA . GLY F 1 144 ? -42.139 -3.492 8.332 1.00 17.44 479 GLY F CA 1
ATOM 8276 C C . GLY F 1 144 ? -41.166 -4.569 8.796 1.00 19.04 479 GLY F C 1
ATOM 8277 O O . GLY F 1 144 ? -41.390 -5.756 8.559 1.00 23.39 479 GLY F O 1
ATOM 8278 N N . GLY F 1 145 ? -40.065 -4.171 9.425 1.00 21.37 480 GLY F N 1
ATOM 8279 C CA . GLY F 1 145 ? -39.046 -5.127 9.841 1.00 17.88 480 GLY F CA 1
ATOM 8280 C C . GLY F 1 145 ? -38.888 -5.181 11.350 1.00 20.48 480 GLY F C 1
ATOM 8281 O O . GLY F 1 145 ? -39.531 -4.430 12.070 1.00 22.16 480 GLY F O 1
ATOM 8282 N N . THR F 1 146 ? -38.044 -6.084 11.831 1.00 19.74 481 THR F N 1
ATOM 8283 C CA . THR F 1 146 ? -37.810 -6.210 13.273 1.00 18.43 481 THR F CA 1
ATOM 8284 C C . THR F 1 146 ? -36.494 -5.552 13.652 1.00 11.51 481 THR F C 1
ATOM 8285 O O . THR F 1 146 ? -35.458 -5.877 13.078 1.00 11.95 481 THR F O 1
ATOM 8289 N N . VAL F 1 147 ? -36.535 -4.620 14.595 1.00 16.45 482 VAL F N 1
ATOM 8290 C CA . VAL F 1 147 ? -35.312 -4.041 15.125 1.00 14.56 482 VAL F CA 1
ATOM 8291 C C . VAL F 1 147 ? -34.733 -4.991 16.162 1.00 18.67 482 VAL F C 1
ATOM 8292 O O . VAL F 1 147 ? -35.380 -5.308 17.171 1.00 17.65 482 VAL F O 1
ATOM 8296 N N . LYS F 1 148 ? -33.529 -5.473 15.889 1.00 14.45 483 LYS F N 1
ATOM 8297 C CA . LYS F 1 148 ? -32.875 -6.447 16.745 1.00 14.24 483 LYS F CA 1
ATOM 8298 C C . LYS F 1 148 ? -31.861 -5.817 17.684 1.00 14.79 483 LYS F C 1
ATOM 8299 O O . LYS F 1 148 ? -31.542 -6.382 18.737 1.00 18.30 483 LYS F O 1
ATOM 8304 N N . ALA F 1 149 ? -31.401 -4.613 17.369 1.00 12.39 484 ALA F N 1
ATOM 8305 C CA . ALA F 1 149 ? -30.421 -3.974 18.242 1.00 12.28 484 ALA F CA 1
ATOM 8306 C C . ALA F 1 149 ? -30.233 -2.516 17.876 1.00 14.40 484 ALA F C 1
ATOM 8307 O O . ALA F 1 149 ? -30.587 -2.107 16.765 1.00 14.94 484 ALA F O 1
ATOM 8309 N N . PHE F 1 150 ? -29.704 -1.731 18.817 1.00 13.24 485 PHE F N 1
ATOM 8310 C CA . PHE F 1 150 ? -29.541 -0.287 18.622 1.00 16.16 485 PHE F CA 1
ATOM 8311 C C . PHE F 1 150 ? -28.449 0.205 19.561 1.00 18.30 485 PHE F C 1
ATOM 8312 O O . PHE F 1 150 ? -28.283 -0.344 20.655 1.00 20.31 485 PHE F O 1
ATOM 8320 N N . LYS F 1 151 ? -27.678 1.196 19.123 1.00 20.77 486 LYS F N 1
ATOM 8321 C CA . LYS F 1 151 ? -26.679 1.827 19.991 1.00 15.17 486 LYS F CA 1
ATOM 8322 C C . LYS F 1 151 ? -26.283 3.233 19.522 1.00 14.66 486 LYS F C 1
ATOM 8323 O O . LYS F 1 151 ? -25.739 3.407 18.429 1.00 17.23 486 LYS F O 1
ATOM 8327 N N . PHE F 1 152 ? -26.583 4.236 20.342 1.00 14.50 487 PHE F N 1
ATOM 8328 C CA . PHE F 1 152 ? -26.091 5.600 20.112 1.00 11.91 487 PHE F CA 1
ATOM 8329 C C . PHE F 1 152 ? -24.569 5.643 20.181 1.00 14.11 487 PHE F C 1
ATOM 8330 O O . PHE F 1 152 ? -23.956 4.907 20.948 1.00 17.54 487 PHE F O 1
ATOM 8338 N N . PHE F 1 153 ? -23.962 6.447 19.313 1.00 13.06 488 PHE F N 1
ATOM 8339 C CA . PHE F 1 153 ? -22.592 6.900 19.508 1.00 17.16 488 PHE F CA 1
ATOM 8340 C C . PHE F 1 153 ? -22.589 8.036 20.525 1.00 20.74 488 PHE F C 1
ATOM 8341 O O . PHE F 1 153 ? -23.639 8.602 20.838 1.00 19.82 488 PHE F O 1
ATOM 8349 N N . GLN F 1 154 ? -21.416 8.358 21.064 1.00 25.20 489 GLN F N 1
ATOM 8350 C CA . GLN F 1 154 ? -21.350 9.104 22.315 1.00 26.45 489 GLN F CA 1
ATOM 8351 C C . GLN F 1 154 ? -22.286 10.311 22.325 1.00 29.86 489 GLN F C 1
ATOM 8352 O O . GLN F 1 154 ? -23.106 10.449 23.234 1.00 40.07 489 GLN F O 1
ATOM 8358 N N . ASP F 1 155 ? -22.210 11.160 21.303 1.00 22.59 490 ASP F N 1
ATOM 8359 C CA . ASP F 1 155 ? -22.916 12.441 21.352 1.00 21.05 490 ASP F CA 1
ATOM 8360 C C . ASP F 1 155 ? -24.349 12.329 20.819 1.00 20.39 490 ASP F C 1
ATOM 8361 O O . ASP F 1 155 ? -25.032 13.337 20.626 1.00 24.05 490 ASP F O 1
ATOM 8366 N N . HIS F 1 156 ? -24.815 11.092 20.645 1.00 18.76 491 HIS F N 1
ATOM 8367 C CA . HIS F 1 156 ? -26.144 10.812 20.106 1.00 16.86 491 HIS F CA 1
ATOM 8368 C C . HIS F 1 156 ? -26.393 11.431 18.731 1.00 17.01 491 HIS F C 1
ATOM 8369 O O . HIS F 1 156 ? -27.544 11.608 18.320 1.00 16.44 491 HIS F O 1
ATOM 8376 N N . LYS F 1 157 ? -25.315 11.752 18.020 1.00 18.40 492 LYS F N 1
ATOM 8377 C CA . LYS F 1 157 ? -25.427 12.329 16.684 1.00 19.09 492 LYS F CA 1
ATOM 8378 C C . LYS F 1 157 ? -25.511 11.213 15.657 1.00 14.85 492 LYS F C 1
ATOM 8379 O O . LYS F 1 157 ? -26.062 11.388 14.570 1.00 19.15 492 LYS F O 1
ATOM 8385 N N . MET F 1 158 ? -25.051 10.036 16.063 1.00 14.99 493 MET F N 1
ATOM 8386 C CA . MET F 1 158 ? -25.031 8.879 15.201 1.00 13.26 493 MET F CA 1
ATOM 8387 C C . MET F 1 158 ? -25.490 7.665 15.988 1.00 15.17 493 MET F C 1
ATOM 8388 O O . MET F 1 158 ? -25.434 7.671 17.228 1.00 11.76 493 MET F O 1
ATOM 8393 N N . ALA F 1 159 ? -26.053 6.690 15.269 1.00 12.50 494 ALA F N 1
ATOM 8394 C CA . ALA F 1 159 ? -26.482 5.434 15.868 1.00 10.42 494 ALA F CA 1
ATOM 8395 C C . ALA F 1 159 ? -26.296 4.297 14.882 1.00 9.72 494 ALA F C 1
ATOM 8396 O O . ALA F 1 159 ? -26.384 4.494 13.659 1.00 12.39 494 ALA F O 1
ATOM 8398 N N . LEU F 1 160 ? -25.971 3.123 15.407 1.00 10.36 495 LEU F N 1
ATOM 8399 C CA . LEU F 1 160 ? -26.202 1.874 14.696 1.00 10.97 495 LEU F CA 1
ATOM 8400 C C . LEU F 1 160 ? -27.541 1.256 15.102 1.00 11.57 495 LEU F C 1
ATOM 8401 O O . LEU F 1 160 ? -27.898 1.198 16.283 1.00 12.57 495 LEU F O 1
ATOM 8406 N N . LEU F 1 161 ? -28.267 0.755 14.116 1.00 10.20 496 LEU F N 1
ATOM 8407 C CA . LEU F 1 161 ? -29.585 0.184 14.350 1.00 11.91 496 LEU F CA 1
ATOM 8408 C C . LEU F 1 161 ? -29.685 -1.077 13.499 1.00 12.98 496 LEU F C 1
ATOM 8409 O O . LEU F 1 161 ? -29.537 -1.023 12.277 1.00 11.81 496 LEU F O 1
ATOM 8414 N N . GLN F 1 162 ? -29.863 -2.213 14.161 1.00 15.46 497 GLN F N 1
ATOM 8415 C CA . GLN F 1 162 ? -29.718 -3.508 13.516 1.00 14.93 497 GLN F CA 1
ATOM 8416 C C . GLN F 1 162 ? -31.083 -4.078 13.196 1.00 17.17 497 GLN F C 1
ATOM 8417 O O . GLN F 1 162 ? -31.873 -4.330 14.101 1.00 14.61 497 GLN F O 1
ATOM 8423 N N . MET F 1 163 ? -31.351 -4.289 11.912 1.00 12.67 498 MET F N 1
ATOM 8424 C CA . MET F 1 163 ? -32.582 -4.951 11.479 1.00 14.11 498 MET F CA 1
ATOM 8425 C C . MET F 1 163 ? -32.315 -6.456 11.391 1.00 14.41 498 MET F C 1
ATOM 8426 O O . MET F 1 163 ? -31.173 -6.888 11.527 1.00 15.10 498 MET F O 1
ATOM 8431 N N . ALA F 1 164 ? -33.362 -7.246 11.163 1.00 17.37 499 ALA F N 1
ATOM 8432 C CA . ALA F 1 164 ? -33.278 -8.705 11.351 1.00 18.91 499 ALA F CA 1
ATOM 8433 C C . ALA F 1 164 ? -32.542 -9.375 10.210 1.00 17.35 499 ALA F C 1
ATOM 8434 O O . ALA F 1 164 ? -31.974 -10.446 10.367 1.00 19.98 499 ALA F O 1
ATOM 8436 N N . THR F 1 165 ? -32.588 -8.743 9.044 1.00 13.64 500 THR F N 1
ATOM 8437 C CA . THR F 1 165 ? -31.973 -9.286 7.857 1.00 14.65 500 THR F CA 1
ATOM 8438 C C . THR F 1 165 ? -31.473 -8.145 7.016 1.00 12.35 500 THR F C 1
ATOM 8439 O O . THR F 1 165 ? -31.918 -7.001 7.177 1.00 13.63 500 THR F O 1
ATOM 8443 N N . VAL F 1 166 ? -30.595 -8.476 6.079 1.00 14.19 501 VAL F N 1
ATOM 8444 C CA . VAL F 1 166 ? -30.145 -7.535 5.059 1.00 15.16 501 VAL F CA 1
ATOM 8445 C C . VAL F 1 166 ? -31.331 -6.981 4.271 1.00 15.65 501 VAL F C 1
ATOM 8446 O O . VAL F 1 166 ? -31.448 -5.773 4.060 1.00 12.21 501 VAL F O 1
ATOM 8450 N N . GLU F 1 167 ? -32.228 -7.863 3.840 1.00 11.64 502 GLU F N 1
ATOM 8451 C CA . GLU F 1 167 ? -33.402 -7.430 3.075 1.00 12.73 502 GLU F CA 1
ATOM 8452 C C . GLU F 1 167 ? -34.225 -6.363 3.814 1.00 11.86 502 GLU F C 1
ATOM 8453 O O . GLU F 1 167 ? -34.567 -5.336 3.252 1.00 8.30 502 GLU F O 1
ATOM 8459 N N . GLU F 1 168 ? -34.513 -6.583 5.092 1.00 10.35 503 GLU F N 1
ATOM 8460 C CA . GLU F 1 168 ? -35.231 -5.595 5.895 1.00 15.34 503 GLU F CA 1
ATOM 8461 C C . GLU F 1 168 ? -34.496 -4.257 5.983 1.00 11.61 503 GLU F C 1
ATOM 8462 O O . GLU F 1 168 ? -35.119 -3.193 6.053 1.00 11.19 503 GLU F O 1
ATOM 8468 N N . ALA F 1 169 ? -33.169 -4.306 6.012 1.00 9.78 504 ALA F N 1
ATOM 8469 C CA . ALA F 1 169 ? -32.380 -3.111 6.191 1.00 10.02 504 ALA F CA 1
ATOM 8470 C C . ALA F 1 169 ? -32.358 -2.319 4.883 1.00 11.03 504 ALA F C 1
ATOM 8471 O O . ALA F 1 169 ? -32.454 -1.090 4.880 1.00 12.34 504 ALA F O 1
ATOM 8473 N N . ILE F 1 170 ? -32.380 -3.036 3.767 1.00 13.23 505 ILE F N 1
ATOM 8474 C CA . ILE F 1 170 ? -32.511 -2.385 2.473 1.00 9.76 505 ILE F CA 1
ATOM 8475 C C . ILE F 1 170 ? -33.842 -1.653 2.412 1.00 8.80 505 ILE F C 1
ATOM 8476 O O . ILE F 1 170 ? -33.923 -0.535 1.901 1.00 12.58 505 ILE F O 1
ATOM 8481 N N . GLN F 1 171 ? -34.879 -2.248 2.988 1.00 10.07 506 GLN F N 1
ATOM 8482 C CA . GLN F 1 171 ? -36.203 -1.631 2.974 1.00 12.60 506 GLN F CA 1
ATOM 8483 C C . GLN F 1 171 ? -36.215 -0.365 3.832 1.00 8.14 506 GLN F C 1
ATOM 8484 O O . GLN F 1 171 ? -36.734 0.681 3.405 1.00 8.00 506 GLN F O 1
ATOM 8490 N N . ALA F 1 172 ? -35.600 -0.457 5.005 1.00 11.08 507 ALA F N 1
ATOM 8491 C CA . ALA F 1 172 ? -35.548 0.638 5.966 1.00 11.07 507 ALA F CA 1
ATOM 8492 C C . ALA F 1 172 ? -34.856 1.827 5.327 1.00 10.45 507 ALA F C 1
ATOM 8493 O O . ALA F 1 172 ? -35.325 2.950 5.434 1.00 10.87 507 ALA F O 1
ATOM 8495 N N . LEU F 1 173 ? -33.746 1.556 4.652 1.00 12.51 508 LEU F N 1
ATOM 8496 C CA . LEU F 1 173 ? -32.954 2.588 3.986 1.00 11.40 508 LEU F CA 1
ATOM 8497 C C . LEU F 1 173 ? -33.760 3.309 2.908 1.00 10.78 508 LEU F C 1
ATOM 8498 O O . LEU F 1 173 ? -33.770 4.548 2.839 1.00 11.67 508 LEU F O 1
ATOM 8503 N N . ILE F 1 174 ? -34.450 2.547 2.068 1.00 10.67 509 ILE F N 1
ATOM 8504 C CA . ILE F 1 174 ? -35.251 3.122 1.011 1.00 13.78 509 ILE F CA 1
ATOM 8505 C C . ILE F 1 174 ? -36.297 4.039 1.613 1.00 12.53 509 ILE F C 1
ATOM 8506 O O . ILE F 1 174 ? -36.436 5.184 1.194 1.00 11.70 509 ILE F O 1
ATOM 8511 N N . ASP F 1 175 ? -36.882 3.598 2.726 1.00 12.01 510 ASP F N 1
ATOM 8512 C CA . ASP F 1 175 ? -37.964 4.332 3.374 1.00 13.24 510 ASP F CA 1
ATOM 8513 C C . ASP F 1 175 ? -37.468 5.543 4.156 1.00 13.59 510 ASP F C 1
ATOM 8514 O O . ASP F 1 175 ? -38.087 6.603 4.121 1.00 12.44 510 ASP F O 1
ATOM 8519 N N . LEU F 1 176 ? -36.318 5.410 4.800 1.00 15.12 511 LEU F N 1
ATOM 8520 C CA . LEU F 1 176 ? -35.966 6.327 5.876 1.00 10.92 511 LEU F CA 1
ATOM 8521 C C . LEU F 1 176 ? -34.740 7.228 5.639 1.00 10.95 511 LEU F C 1
ATOM 8522 O O . LEU F 1 176 ? -34.582 8.238 6.327 1.00 10.71 511 LEU F O 1
ATOM 8527 N N . HIS F 1 177 ? -33.938 6.956 4.616 1.00 12.32 512 HIS F N 1
ATOM 8528 C CA . HIS F 1 177 ? -32.906 7.919 4.230 1.00 12.85 512 HIS F CA 1
ATOM 8529 C C . HIS F 1 177 ? -33.558 9.281 3.924 1.00 13.10 512 HIS F C 1
ATOM 8530 O O . HIS F 1 177 ? -34.552 9.351 3.195 1.00 13.11 512 HIS F O 1
ATOM 8537 N N . ASN F 1 178 ? -33.064 10.320 4.597 1.00 16.42 513 ASN F N 1
ATOM 8538 C CA . ASN F 1 178 ? -33.522 11.711 4.426 1.00 14.93 513 ASN F CA 1
ATOM 8539 C C . ASN F 1 178 ? -34.911 11.970 5.021 1.00 18.27 513 ASN F C 1
ATOM 8540 O O . ASN F 1 178 ? -35.487 13.035 4.807 1.00 18.46 513 ASN F O 1
ATOM 8545 N N . TYR F 1 179 ? -35.383 11.048 5.860 1.00 15.50 514 TYR F N 1
ATOM 8546 C CA . TYR F 1 179 ? -36.605 11.258 6.647 1.00 17.70 514 TYR F CA 1
ATOM 8547 C C . TYR F 1 179 ? -36.525 12.550 7.469 1.00 21.36 514 TYR F C 1
ATOM 8548 O O . TYR F 1 179 ? -35.552 12.777 8.186 1.00 18.29 514 TYR F O 1
ATOM 8557 N N . ASN F 1 180 ? -37.586 13.350 7.410 1.00 18.23 515 ASN F N 1
ATOM 8558 C CA . ASN F 1 180 ? -37.688 14.559 8.222 1.00 23.32 515 ASN F CA 1
ATOM 8559 C C . ASN F 1 180 ? -38.058 14.195 9.660 1.00 25.05 515 ASN F C 1
ATOM 8560 O O . ASN F 1 180 ? -39.199 13.824 9.942 1.00 25.52 515 ASN F O 1
ATOM 8565 N N . LEU F 1 181 ? -37.077 14.239 10.554 1.00 19.14 516 LEU F N 1
ATOM 8566 C CA . LEU F 1 181 ? -37.327 13.909 11.952 1.00 23.36 516 LEU F CA 1
ATOM 8567 C C . LEU F 1 181 ? -38.083 15.055 12.618 1.00 26.11 516 LEU F C 1
ATOM 8568 O O . LEU F 1 181 ? -38.806 14.845 13.592 1.00 19.87 516 LEU F O 1
ATOM 8573 N N . GLY F 1 182 ? -37.975 16.247 12.040 1.00 28.98 517 GLY F N 1
ATOM 8574 C CA . GLY F 1 182 ? -38.620 17.426 12.605 1.00 32.82 517 GLY F CA 1
ATOM 8575 C C . GLY F 1 182 ? -37.806 18.680 12.370 1.00 37.16 517 GLY F C 1
ATOM 8576 O O . GLY F 1 182 ? -36.582 18.666 12.493 1.00 32.65 517 GLY F O 1
ATOM 8577 N N . GLU F 1 183 ? -38.494 19.773 12.055 1.00 47.48 518 GLU F N 1
ATOM 8578 C CA . GLU F 1 183 ? -37.843 20.983 11.559 1.00 52.17 518 GLU F CA 1
ATOM 8579 C C . GLU F 1 183 ? -37.310 20.754 10.147 1.00 49.35 518 GLU F C 1
ATOM 8580 O O . GLU F 1 183 ? -38.071 20.441 9.232 1.00 55.31 518 GLU F O 1
ATOM 8582 N N . ASN F 1 184 ? -36.008 20.936 9.968 1.00 49.29 519 ASN F N 1
ATOM 8583 C CA . ASN F 1 184 ? -35.356 20.580 8.712 1.00 37.78 519 ASN F CA 1
ATOM 8584 C C . ASN F 1 184 ? -34.193 19.628 8.961 1.00 31.07 519 ASN F C 1
ATOM 8585 O O . ASN F 1 184 ? -33.200 19.636 8.234 1.00 36.04 519 ASN F O 1
ATOM 8587 N N . HIS F 1 185 ? -34.313 18.820 10.009 1.00 35.41 520 HIS F N 1
ATOM 8588 C CA . HIS F 1 185 ? -33.264 17.874 10.370 1.00 27.24 520 HIS F CA 1
ATOM 8589 C C . HIS F 1 185 ? -33.584 16.531 9.733 1.00 19.25 520 HIS F C 1
ATOM 8590 O O . HIS F 1 185 ? -34.454 15.809 10.209 1.00 18.80 520 HIS F O 1
ATOM 8597 N N . HIS F 1 186 ? -32.896 16.232 8.636 1.00 16.12 521 HIS F N 1
ATOM 8598 C CA . HIS F 1 186 ? -33.143 15.018 7.855 1.00 15.04 521 HIS F CA 1
ATOM 8599 C C . HIS F 1 186 ? -32.151 13.897 8.205 1.00 14.84 521 HIS F C 1
ATOM 8600 O O . HIS F 1 186 ? -30.929 14.060 8.120 1.00 14.44 521 HIS F O 1
ATOM 8607 N N . LEU F 1 187 ? -32.687 12.785 8.694 1.00 13.51 522 LEU F N 1
ATOM 8608 C CA . LEU F 1 187 ? -31.902 11.602 8.992 1.00 14.60 522 LEU F CA 1
ATOM 8609 C C . LEU F 1 187 ? -31.130 11.117 7.757 1.00 10.01 522 LEU F C 1
ATOM 8610 O O . LEU F 1 187 ? -31.634 11.178 6.644 1.00 12.06 522 LEU F O 1
ATOM 8615 N N . ARG F 1 188 ? -29.917 10.632 7.974 1.00 11.49 523 ARG F N 1
ATOM 8616 C CA . ARG F 1 188 ? -29.130 9.988 6.933 1.00 12.78 523 ARG F CA 1
ATOM 8617 C C . ARG F 1 188 ? -28.957 8.504 7.272 1.00 12.15 523 ARG F C 1
ATOM 8618 O O . ARG F 1 188 ? -28.609 8.165 8.405 1.00 8.53 523 ARG F O 1
ATOM 8626 N N . VAL F 1 189 ? -29.161 7.636 6.291 1.00 12.46 524 VAL F N 1
ATOM 8627 C CA . VAL F 1 189 ? -29.071 6.196 6.500 1.00 10.06 524 VAL F CA 1
ATOM 8628 C C . VAL F 1 189 ? -28.077 5.526 5.537 1.00 11.83 524 VAL F C 1
ATOM 8629 O O . VAL F 1 189 ? -28.114 5.742 4.308 1.00 10.75 524 VAL F O 1
ATOM 8633 N N . SER F 1 190 ? -27.145 4.771 6.106 1.00 9.38 525 SER F N 1
ATOM 8634 C CA . SER F 1 190 ? -26.162 4.027 5.331 1.00 13.72 525 SER F CA 1
ATOM 8635 C C . SER F 1 190 ? -26.097 2.577 5.795 1.00 10.55 525 SER F C 1
ATOM 8636 O O . SER F 1 190 ? -26.682 2.216 6.828 1.00 12.66 525 SER F O 1
ATOM 8639 N N . PHE F 1 191 ? -25.364 1.758 5.050 1.00 12.33 526 PHE F N 1
ATOM 8640 C CA . PHE F 1 191 ? -24.992 0.425 5.491 1.00 11.76 526 PHE F CA 1
ATOM 8641 C C . PHE F 1 191 ? -23.816 0.533 6.454 1.00 10.01 526 PHE F C 1
ATOM 8642 O O . PHE F 1 191 ? -23.355 1.650 6.773 1.00 12.90 526 PHE F O 1
ATOM 8650 N N . SER F 1 192 ? -23.367 -0.609 6.973 1.00 11.74 527 SER F N 1
ATOM 8651 C CA . SER F 1 192 ? -22.266 -0.614 7.936 1.00 14.25 527 SER F CA 1
ATOM 8652 C C . SER F 1 192 ? -21.526 -1.945 7.903 1.00 17.22 527 SER F C 1
ATOM 8653 O O . SER F 1 192 ? -22.074 -2.969 7.474 1.00 18.91 527 SER F O 1
ATOM 8656 N N . LYS F 1 193 ? -20.265 -1.940 8.329 1.00 19.98 528 LYS F N 1
ATOM 8657 C CA . LYS F 1 193 ? -19.617 -3.208 8.611 1.00 23.45 528 LYS F CA 1
ATOM 8658 C C . LYS F 1 193 ? -19.341 -3.383 10.098 1.00 17.32 528 LYS F C 1
ATOM 8659 O O . LYS F 1 193 ? -18.985 -4.481 10.539 1.00 25.91 528 LYS F O 1
ATOM 8665 N N . SER F 1 194 ? -19.638 -2.352 10.883 1.00 17.68 529 SER F N 1
ATOM 8666 C CA . SER F 1 194 ? -19.646 -2.492 12.345 1.00 14.34 529 SER F CA 1
ATOM 8667 C C . SER F 1 194 ? -20.851 -3.311 12.805 1.00 15.06 529 SER F C 1
ATOM 8668 O O . SER F 1 194 ? -21.889 -3.334 12.152 1.00 29.03 529 SER F O 1
ATOM 8671 N N . THR F 1 195 ? -20.718 -3.979 13.940 1.00 23.99 530 THR F N 1
ATOM 8672 C CA . THR F 1 195 ? -21.856 -4.657 14.532 1.00 24.47 530 THR F CA 1
ATOM 8673 C C . THR F 1 195 ? -22.091 -4.146 15.949 1.00 23.69 530 THR F C 1
ATOM 8674 O O . THR F 1 195 ? -21.156 -3.748 16.647 1.00 25.85 530 THR F O 1
ATOM 8678 N N . ILE F 1 196 ? -23.353 -4.134 16.353 1.00 25.21 531 ILE F N 1
ATOM 8679 C CA . ILE F 1 196 ? -23.710 -3.992 17.755 1.00 21.58 531 ILE F CA 1
ATOM 8680 C C . ILE F 1 196 ? -23.480 -5.331 18.458 1.00 21.59 531 ILE F C 1
ATOM 8681 O O . ILE F 1 196 ? -22.620 -5.450 19.326 1.00 27.33 531 ILE F O 1
ATOM 8687 N N . ASN G 1 2 ? -39.544 -28.984 -21.840 1.00 30.11 337 ASN G N 1
ATOM 8688 C CA . ASN G 1 2 ? -38.481 -27.997 -21.483 1.00 26.76 337 ASN G CA 1
ATOM 8689 C C . ASN G 1 2 ? -37.822 -28.321 -20.140 1.00 22.06 337 ASN G C 1
ATOM 8690 O O . ASN G 1 2 ? -37.917 -27.553 -19.184 1.00 22.39 337 ASN G O 1
ATOM 8695 N N . THR G 1 3 ? -37.093 -29.430 -20.093 1.00 17.10 338 THR G N 1
ATOM 8696 C CA . THR G 1 3 ? -36.615 -29.964 -18.821 1.00 19.24 338 THR G CA 1
ATOM 8697 C C . THR G 1 3 ? -35.196 -29.498 -18.474 1.00 16.16 338 THR G C 1
ATOM 8698 O O . THR G 1 3 ? -34.711 -29.739 -17.350 1.00 13.30 338 THR G O 1
ATOM 8702 N N . VAL G 1 4 ? -34.531 -28.883 -19.451 1.00 10.28 339 VAL G N 1
ATOM 8703 C CA . VAL G 1 4 ? -33.108 -28.539 -19.347 1.00 11.61 339 VAL G CA 1
ATOM 8704 C C . VAL G 1 4 ? -32.986 -27.067 -18.991 1.00 10.56 339 VAL G C 1
ATOM 8705 O O . VAL G 1 4 ? -33.537 -26.192 -19.674 1.00 10.88 339 VAL G O 1
ATOM 8709 N N . LEU G 1 5 ? -32.239 -26.810 -17.929 1.00 9.96 340 LEU G N 1
ATOM 8710 C CA . LEU G 1 5 ? -31.976 -25.472 -17.461 1.00 10.24 340 LEU G CA 1
ATOM 8711 C C . LEU G 1 5 ? -30.550 -25.078 -17.856 1.00 11.63 340 LEU G C 1
ATOM 8712 O O . LEU G 1 5 ? -29.637 -25.890 -17.808 1.00 6.36 340 LEU G O 1
ATOM 8717 N N . LEU G 1 6 ? -30.374 -23.797 -18.127 1.00 11.35 341 LEU G N 1
ATOM 8718 C CA . LEU G 1 6 ? -29.071 -23.219 -18.394 1.00 11.74 341 LEU G CA 1
ATOM 8719 C C . LEU G 1 6 ? -28.698 -22.328 -17.215 1.00 9.75 341 LEU G C 1
ATOM 8720 O O . LEU G 1 6 ? -29.364 -21.333 -16.957 1.00 14.75 341 LEU G O 1
ATOM 8725 N N . VAL G 1 7 ? -27.622 -22.671 -16.520 1.00 10.78 342 VAL G N 1
ATOM 8726 C CA . VAL G 1 7 ? -27.137 -21.812 -15.436 1.00 11.56 342 VAL G CA 1
ATOM 8727 C C . VAL G 1 7 ? -25.837 -21.103 -15.794 1.00 12.33 342 VAL G C 1
ATOM 8728 O O . VAL G 1 7 ? -24.890 -21.712 -16.278 1.00 14.33 342 VAL G O 1
ATOM 8732 N N . SER G 1 8 ? -25.815 -19.790 -15.594 1.00 14.53 343 SER G N 1
ATOM 8733 C CA . SER G 1 8 ? -24.630 -19.010 -15.923 1.00 13.08 343 SER G CA 1
ATOM 8734 C C . SER G 1 8 ? -24.132 -18.146 -14.770 1.00 11.87 343 SER G C 1
ATOM 8735 O O . SER G 1 8 ? -24.791 -18.002 -13.731 1.00 13.49 343 SER G O 1
ATOM 8738 N N . ASN G 1 9 ? -22.913 -17.651 -14.951 1.00 14.77 344 ASN G N 1
ATOM 8739 C CA . ASN G 1 9 ? -22.177 -16.930 -13.921 1.00 14.77 344 ASN G CA 1
ATOM 8740 C C . ASN G 1 9 ? -21.818 -17.781 -12.733 1.00 13.23 344 ASN G C 1
ATOM 8741 O O . ASN G 1 9 ? -21.822 -17.301 -11.593 1.00 16.90 344 ASN G O 1
ATOM 8746 N N . LEU G 1 10 ? -21.459 -19.034 -13.010 1.00 13.03 345 LEU G N 1
ATOM 8747 C CA . LEU G 1 10 ? -20.941 -19.930 -12.001 1.00 10.22 345 LEU G CA 1
ATOM 8748 C C . LEU G 1 10 ? -19.533 -19.532 -11.593 1.00 14.75 345 LEU G C 1
ATOM 8749 O O . LEU G 1 10 ? -18.836 -18.829 -12.342 1.00 14.17 345 LEU G O 1
ATOM 8754 N N . ASN G 1 11 ? -19.134 -19.970 -10.403 1.00 13.90 346 ASN G N 1
ATOM 8755 C CA . ASN G 1 11 ? -17.737 -19.935 -9.998 1.00 14.25 346 ASN G CA 1
ATOM 8756 C C . ASN G 1 11 ? -16.952 -21.024 -10.712 1.00 12.56 346 ASN G C 1
ATOM 8757 O O . ASN G 1 11 ? -17.048 -22.208 -10.370 1.00 12.27 346 ASN G O 1
ATOM 8762 N N . GLU G 1 12 ? -16.291 -20.633 -11.803 1.00 13.49 347 GLU G N 1
ATOM 8763 C CA . GLU G 1 12 ? -15.617 -21.575 -12.681 1.00 16.84 347 GLU G CA 1
ATOM 8764 C C . GLU G 1 12 ? -14.668 -22.472 -11.906 1.00 14.97 347 GLU G C 1
ATOM 8765 O O . GLU G 1 12 ? -14.509 -23.639 -12.234 1.00 21.32 347 GLU G O 1
ATOM 8771 N N . GLU G 1 13 ? -14.036 -21.917 -10.877 1.00 19.15 348 GLU G N 1
ATOM 8772 C CA . GLU G 1 13 ? -12.977 -22.609 -10.155 1.00 20.21 348 GLU G CA 1
ATOM 8773 C C . GLU G 1 13 ? -13.514 -23.622 -9.139 1.00 16.45 348 GLU G C 1
ATOM 8774 O O . GLU G 1 13 ? -12.836 -24.599 -8.807 1.00 21.79 348 GLU G O 1
ATOM 8780 N N . MET G 1 14 ? -14.749 -23.412 -8.689 1.00 14.01 349 MET G N 1
ATOM 8781 C CA . MET G 1 14 ? -15.290 -24.163 -7.559 1.00 13.63 349 MET G CA 1
ATOM 8782 C C . MET G 1 14 ? -16.343 -25.183 -7.984 1.00 13.05 349 MET G C 1
ATOM 8783 O O . MET G 1 14 ? -16.474 -26.235 -7.359 1.00 13.55 349 MET G O 1
ATOM 8788 N N . VAL G 1 15 ? -17.172 -24.824 -8.953 1.00 11.81 350 VAL G N 1
ATOM 8789 C CA . VAL G 1 15 ? -18.315 -25.657 -9.287 1.00 14.10 350 VAL G CA 1
ATOM 8790 C C . VAL G 1 15 ? -17.932 -27.026 -9.861 1.00 14.99 350 VAL G C 1
ATOM 8791 O O . VAL G 1 15 ? -16.959 -27.169 -10.594 1.00 13.64 350 VAL G O 1
ATOM 8795 N N . THR G 1 16 ? -18.665 -28.054 -9.452 1.00 17.60 351 THR G N 1
ATOM 8796 C CA . THR G 1 16 ? -18.582 -29.362 -10.095 1.00 12.06 351 THR G CA 1
ATOM 8797 C C . THR G 1 16 ? -19.981 -29.809 -10.544 1.00 8.08 351 THR G C 1
ATOM 8798 O O . THR G 1 16 ? -20.994 -29.219 -10.145 1.00 11.00 351 THR G O 1
ATOM 8802 N N . PRO G 1 17 ? -20.054 -30.934 -11.274 1.00 11.31 352 PRO G N 1
ATOM 8803 C CA . PRO G 1 17 ? -21.367 -31.546 -11.515 1.00 12.68 352 PRO G CA 1
ATOM 8804 C C . PRO G 1 17 ? -22.080 -31.942 -10.217 1.00 11.60 352 PRO G C 1
ATOM 8805 O O . PRO G 1 17 ? -23.289 -31.727 -10.077 1.00 10.76 352 PRO G O 1
ATOM 8809 N N . GLN G 1 18 ? -21.346 -32.536 -9.285 1.00 16.23 353 GLN G N 1
ATOM 8810 C CA . GLN G 1 18 ? -21.941 -32.977 -8.025 1.00 14.22 353 GLN G CA 1
ATOM 8811 C C . GLN G 1 18 ? -22.568 -31.810 -7.255 1.00 15.42 353 GLN G C 1
ATOM 8812 O O . GLN G 1 18 ? -23.683 -31.905 -6.738 1.00 10.97 353 GLN G O 1
ATOM 8818 N N . SER G 1 19 ? -21.824 -30.724 -7.116 1.00 11.85 354 SER G N 1
ATOM 8819 C CA . SER G 1 19 ? -22.329 -29.585 -6.378 1.00 14.30 354 SER G CA 1
ATOM 8820 C C . SER G 1 19 ? -23.580 -29.047 -7.065 1.00 11.89 354 SER G C 1
ATOM 8821 O O . SER G 1 19 ? -24.497 -28.557 -6.404 1.00 10.91 354 SER G O 1
ATOM 8824 N N . LEU G 1 20 ? -23.647 -29.178 -8.390 1.00 8.73 355 LEU G N 1
ATOM 8825 C CA . LEU G 1 20 ? -24.832 -28.725 -9.109 1.00 7.58 355 LEU G CA 1
ATOM 8826 C C . LEU G 1 20 ? -26.028 -29.667 -8.990 1.00 7.51 355 LEU G C 1
ATOM 8827 O O . LEU G 1 20 ? -27.162 -29.226 -8.859 1.00 8.31 355 LEU G O 1
ATOM 8832 N N . PHE G 1 21 ? -25.755 -30.960 -9.048 1.00 10.82 356 PHE G N 1
ATOM 8833 C CA . PHE G 1 21 ? -26.693 -31.984 -8.644 1.00 12.16 356 PHE G CA 1
ATOM 8834 C C . PHE G 1 21 ? -27.296 -31.691 -7.270 1.00 8.32 356 PHE G C 1
ATOM 8835 O O . PHE G 1 21 ? -28.517 -31.644 -7.094 1.00 7.27 356 PHE G O 1
ATOM 8843 N N . THR G 1 22 ? -26.445 -31.384 -6.307 1.00 9.76 357 THR G N 1
ATOM 8844 C CA . THR G 1 22 ? -26.928 -31.224 -4.944 1.00 9.46 357 THR G CA 1
ATOM 8845 C C . THR G 1 22 ? -27.835 -29.974 -4.832 1.00 11.08 357 THR G C 1
ATOM 8846 O O . THR G 1 22 ? -28.939 -30.023 -4.276 1.00 8.81 357 THR G O 1
ATOM 8850 N N . LEU G 1 23 ? -27.420 -28.865 -5.421 1.00 10.02 358 LEU G N 1
ATOM 8851 C CA . LEU G 1 23 ? -28.178 -27.643 -5.244 1.00 10.66 358 LEU G CA 1
ATOM 8852 C C . LEU G 1 23 ? -29.493 -27.690 -6.017 1.00 7.95 358 LEU G C 1
ATOM 8853 O O . LEU G 1 23 ? -30.537 -27.375 -5.467 1.00 8.75 358 LEU G O 1
ATOM 8858 N N . PHE G 1 24 ? -29.451 -28.148 -7.269 1.00 9.58 359 PHE G N 1
ATOM 8859 C CA . PHE G 1 24 ? -30.655 -28.202 -8.088 1.00 9.91 359 PHE G CA 1
ATOM 8860 C C . PHE G 1 24 ? -31.553 -29.363 -7.677 1.00 9.34 359 PHE G C 1
ATOM 8861 O O . PHE G 1 24 ? -32.791 -29.267 -7.776 1.00 5.70 359 PHE G O 1
ATOM 8869 N N . GLY G 1 25 ? -30.947 -30.301 -6.956 1.00 10.06 360 GLY G N 1
ATOM 8870 C CA . GLY G 1 25 ? -31.657 -31.456 -6.417 1.00 13.83 360 GLY G CA 1
ATOM 8871 C C . GLY G 1 25 ? -32.511 -31.143 -5.209 1.00 12.82 360 GLY G C 1
ATOM 8872 O O . GLY G 1 25 ? -33.220 -32.016 -4.697 1.00 15.63 360 GLY G O 1
ATOM 8873 N N . VAL G 1 26 ? -32.523 -29.880 -4.791 1.00 9.70 361 VAL G N 1
ATOM 8874 C CA . VAL G 1 26 ? -33.460 -29.438 -3.782 1.00 8.68 361 VAL G CA 1
ATOM 8875 C C . VAL G 1 26 ? -34.869 -29.305 -4.376 1.00 9.64 361 VAL G C 1
ATOM 8876 O O . VAL G 1 26 ? -35.872 -29.394 -3.647 1.00 9.52 361 VAL G O 1
ATOM 8880 N N . TYR G 1 27 ? -34.939 -29.023 -5.679 1.00 13.06 362 TYR G N 1
ATOM 8881 C CA . TYR G 1 27 ? -36.175 -28.588 -6.322 1.00 13.18 362 TYR G CA 1
ATOM 8882 C C . TYR G 1 27 ? -36.717 -29.610 -7.319 1.00 12.31 362 TYR G C 1
ATOM 8883 O O . TYR G 1 27 ? -37.896 -29.577 -7.673 1.00 16.01 362 TYR G O 1
ATOM 8892 N N . GLY G 1 28 ? -35.866 -30.533 -7.744 1.00 15.83 363 GLY G N 1
ATOM 8893 C CA . GLY G 1 28 ? -36.283 -31.614 -8.630 1.00 13.29 363 GLY G CA 1
ATOM 8894 C C . GLY G 1 28 ? -35.226 -32.697 -8.639 1.00 13.78 363 GLY G C 1
ATOM 8895 O O . GLY G 1 28 ? -34.237 -32.636 -7.880 1.00 15.05 363 GLY G O 1
ATOM 8896 N N . ASP G 1 29 ? -35.451 -33.723 -9.446 1.00 13.93 364 ASP G N 1
ATOM 8897 C CA . ASP G 1 29 ? -34.508 -34.802 -9.556 1.00 12.16 364 ASP G CA 1
ATOM 8898 C C . ASP G 1 29 ? -33.631 -34.552 -10.766 1.00 13.99 364 ASP G C 1
ATOM 8899 O O . ASP G 1 29 ? -34.066 -34.661 -11.911 1.00 17.84 364 ASP G O 1
ATOM 8904 N N . VAL G 1 30 ? -32.385 -34.213 -10.490 1.00 11.92 365 VAL G N 1
ATOM 8905 C CA . VAL G 1 30 ? -31.414 -33.886 -11.532 1.00 11.49 365 VAL G CA 1
ATOM 8906 C C . VAL G 1 30 ? -30.986 -35.154 -12.272 1.00 10.69 365 VAL G C 1
ATOM 8907 O O . VAL G 1 30 ? -30.409 -36.059 -11.674 1.00 9.17 365 VAL G O 1
ATOM 8911 N N . GLN G 1 31 ? -31.271 -35.212 -13.571 1.00 8.80 366 GLN G N 1
ATOM 8912 C CA . GLN G 1 31 ? -30.887 -36.356 -14.400 1.00 11.73 366 GLN G CA 1
ATOM 8913 C C . GLN G 1 31 ? -29.451 -36.268 -14.923 1.00 13.62 366 GLN G C 1
ATOM 8914 O O . GLN G 1 31 ? -28.719 -37.247 -14.885 1.00 13.22 366 GLN G O 1
ATOM 8920 N N . ARG G 1 32 ? -29.049 -35.087 -15.379 1.00 12.52 367 ARG G N 1
ATOM 8921 C CA . ARG G 1 32 ? -27.768 -34.905 -16.069 1.00 11.72 367 ARG G CA 1
ATOM 8922 C C . ARG G 1 32 ? -27.247 -33.480 -15.865 1.00 10.83 367 ARG G C 1
ATOM 8923 O O . ARG G 1 32 ? -27.971 -32.516 -16.076 1.00 10.69 367 ARG G O 1
ATOM 8931 N N . VAL G 1 33 ? -25.946 -33.372 -15.636 1.00 13.55 368 VAL G N 1
ATOM 8932 C CA . VAL G 1 33 ? -25.278 -32.082 -15.569 1.00 14.40 368 VAL G CA 1
ATOM 8933 C C . VAL G 1 33 ? -24.102 -32.074 -16.546 1.00 9.68 368 VAL G C 1
ATOM 8934 O O . VAL G 1 33 ? -23.343 -33.041 -16.625 1.00 9.46 368 VAL G O 1
ATOM 8938 N N . LYS G 1 34 ? -24.018 -31.010 -17.338 1.00 11.23 369 LYS G N 1
ATOM 8939 C CA . LYS G 1 34 ? -22.894 -30.777 -18.236 1.00 9.47 369 LYS G CA 1
ATOM 8940 C C . LYS G 1 34 ? -22.369 -29.364 -17.974 1.00 10.17 369 LYS G C 1
ATOM 8941 O O . LYS G 1 34 ? -23.090 -28.392 -18.176 1.00 11.06 369 LYS G O 1
ATOM 8945 N N . ILE G 1 35 ? -21.142 -29.257 -17.478 1.00 11.06 370 ILE G N 1
ATOM 8946 C CA . ILE G 1 35 ? -20.453 -27.957 -17.462 1.00 12.85 370 ILE G CA 1
ATOM 8947 C C . ILE G 1 35 ? -19.798 -27.722 -18.828 1.00 13.14 370 ILE G C 1
ATOM 8948 O O . ILE G 1 35 ? -19.155 -28.612 -19.389 1.00 14.73 370 ILE G O 1
ATOM 8953 N N . LEU G 1 36 ? -20.014 -26.536 -19.382 1.00 10.59 371 LEU G N 1
ATOM 8954 C CA . LEU G 1 36 ? -19.690 -26.288 -20.784 1.00 13.79 371 LEU G CA 1
ATOM 8955 C C . LEU G 1 36 ? -18.183 -26.154 -20.999 1.00 16.61 371 LEU G C 1
ATOM 8956 O O . LEU G 1 36 ? -17.530 -25.336 -20.351 1.00 23.12 371 LEU G O 1
ATOM 8961 N N . TYR G 1 37 ? -17.643 -26.978 -21.900 1.00 19.45 372 TYR G N 1
ATOM 8962 C CA . TYR G 1 37 ? -16.193 -27.047 -22.123 1.00 28.96 372 TYR G CA 1
ATOM 8963 C C . TYR G 1 37 ? -15.615 -25.684 -22.497 1.00 26.86 372 TYR G C 1
ATOM 8964 O O . TYR G 1 37 ? -14.577 -25.265 -21.975 1.00 26.57 372 TYR G O 1
ATOM 8966 N N . ASN G 1 38 ? -16.305 -24.992 -23.395 1.00 30.85 373 ASN G N 1
ATOM 8967 C CA . ASN G 1 38 ? -15.825 -23.721 -23.916 1.00 36.70 373 ASN G CA 1
ATOM 8968 C C . ASN G 1 38 ? -16.241 -22.538 -23.059 1.00 32.20 373 ASN G C 1
ATOM 8969 O O . ASN G 1 38 ? -15.851 -21.403 -23.330 1.00 29.28 373 ASN G O 1
ATOM 8974 N N . LYS G 1 39 ? -17.060 -22.792 -22.043 1.00 24.53 374 LYS G N 1
ATOM 8975 C CA . LYS G 1 39 ? -17.657 -21.710 -21.275 1.00 20.22 374 LYS G CA 1
ATOM 8976 C C . LYS G 1 39 ? -17.924 -22.190 -19.846 1.00 18.49 374 LYS G C 1
ATOM 8977 O O . LYS G 1 39 ? -19.073 -22.464 -19.478 1.00 20.03 374 LYS G O 1
ATOM 8980 N N . LYS G 1 40 ? -16.865 -22.242 -19.040 1.00 19.13 375 LYS G N 1
ATOM 8981 C CA . LYS G 1 40 ? -16.862 -23.029 -17.800 1.00 22.22 375 LYS G CA 1
ATOM 8982 C C . LYS G 1 40 ? -17.576 -22.322 -16.644 1.00 19.17 375 LYS G C 1
ATOM 8983 O O . LYS G 1 40 ? -17.738 -22.897 -15.571 1.00 17.32 375 LYS G O 1
ATOM 8986 N N . ASP G 1 41 ? -18.042 -21.098 -16.882 1.00 14.47 376 ASP G N 1
ATOM 8987 C CA . ASP G 1 41 ? -18.992 -20.432 -15.979 1.00 15.27 376 ASP G CA 1
ATOM 8988 C C . ASP G 1 41 ? -20.444 -20.846 -16.238 1.00 10.32 376 ASP G C 1
ATOM 8989 O O . ASP G 1 41 ? -21.371 -20.315 -15.603 1.00 14.39 376 ASP G O 1
ATOM 8994 N N . SER G 1 42 ? -20.630 -21.884 -17.042 1.00 13.08 377 SER G N 1
ATOM 8995 C CA . SER G 1 42 ? -21.956 -22.256 -17.528 1.00 13.38 377 SER G CA 1
ATOM 8996 C C . SER G 1 42 ? -22.172 -23.771 -17.471 1.00 8.69 377 SER G C 1
ATOM 8997 O O . SER G 1 42 ? -21.216 -24.571 -17.557 1.00 7.48 377 SER G O 1
ATOM 9000 N N . ALA G 1 43 ? -23.434 -24.154 -17.296 1.00 8.44 378 ALA G N 1
ATOM 9001 C CA . ALA G 1 43 ? -23.795 -25.548 -17.186 1.00 8.02 378 ALA G CA 1
ATOM 9002 C C . ALA G 1 43 ? -25.229 -25.785 -17.679 1.00 7.84 378 ALA G C 1
ATOM 9003 O O . ALA G 1 43 ? -26.110 -24.945 -17.510 1.00 10.87 378 ALA G O 1
ATOM 9005 N N . LEU G 1 44 ? -25.472 -26.965 -18.225 1.00 8.71 379 LEU G N 1
ATOM 9006 C CA . LEU G 1 44 ? -26.817 -27.425 -18.498 1.00 8.14 379 LEU G CA 1
ATOM 9007 C C . LEU G 1 44 ? -27.213 -28.446 -17.425 1.00 8.26 379 LEU G C 1
ATOM 9008 O O . LEU G 1 44 ? -26.474 -29.389 -17.160 1.00 13.19 379 LEU G O 1
ATOM 9013 N N . ILE G 1 45 ? -28.380 -28.244 -16.831 1.00 9.76 380 ILE G N 1
ATOM 9014 C CA . ILE G 1 45 ? -28.962 -29.198 -15.889 1.00 7.32 380 ILE G CA 1
ATOM 9015 C C . ILE G 1 45 ? -30.278 -29.748 -16.424 1.00 6.11 380 ILE G C 1
ATOM 9016 O O . ILE G 1 45 ? -31.186 -28.977 -16.724 1.00 7.92 380 ILE G O 1
ATOM 9021 N N . GLN G 1 46 ? -30.334 -31.055 -16.645 1.00 7.30 381 GLN G N 1
ATOM 9022 C CA . GLN G 1 46 ? -31.571 -31.691 -17.058 1.00 7.59 381 GLN G CA 1
ATOM 9023 C C . GLN G 1 46 ? -32.312 -32.189 -15.827 1.00 9.70 381 GLN G C 1
ATOM 9024 O O . GLN G 1 46 ? -31.787 -33.024 -15.077 1.00 11.00 381 GLN G O 1
ATOM 9030 N N . MET G 1 47 ? -33.520 -31.664 -15.618 1.00 10.50 382 MET G N 1
ATOM 9031 C CA . MET G 1 47 ? -34.406 -32.140 -14.549 1.00 13.12 382 MET G CA 1
ATOM 9032 C C . MET G 1 47 ? -35.281 -33.311 -15.038 1.00 11.15 382 MET G C 1
ATOM 9033 O O . MET G 1 47 ? -35.292 -33.624 -16.238 1.00 13.41 382 MET G O 1
ATOM 9038 N N . ALA G 1 48 ? -36.079 -33.881 -14.129 1.00 16.48 383 ALA G N 1
ATOM 9039 C CA . ALA G 1 48 ? -36.956 -35.015 -14.472 1.00 15.35 383 ALA G CA 1
ATOM 9040 C C . ALA G 1 48 ? -38.123 -34.581 -15.352 1.00 15.69 383 ALA G C 1
ATOM 9041 O O . ALA G 1 48 ? -38.566 -35.349 -16.206 1.00 18.64 383 ALA G O 1
ATOM 9043 N N . ASP G 1 49 ? -38.658 -33.385 -15.105 1.00 15.32 384 ASP G N 1
ATOM 9044 C CA . ASP G 1 49 ? -39.694 -32.808 -15.963 1.00 19.29 384 ASP G CA 1
ATOM 9045 C C . ASP G 1 49 ? -39.686 -31.278 -15.966 1.00 17.10 384 ASP G C 1
ATOM 9046 O O . ASP G 1 49 ? -38.952 -30.635 -15.207 1.00 13.37 384 ASP G O 1
ATOM 9051 N N . GLY G 1 50 ? -40.524 -30.705 -16.827 1.00 16.77 385 GLY G N 1
ATOM 9052 C CA . GLY G 1 50 ? -40.675 -29.264 -16.926 1.00 17.98 385 GLY G CA 1
ATOM 9053 C C . GLY G 1 50 ? -41.215 -28.566 -15.692 1.00 15.83 385 GLY G C 1
ATOM 9054 O O . GLY G 1 50 ? -40.964 -27.373 -15.499 1.00 15.54 385 GLY G O 1
ATOM 9055 N N . ASN G 1 51 ? -41.980 -29.255 -14.851 1.00 14.44 386 ASN G N 1
ATOM 9056 C CA . ASN G 1 51 ? -42.405 -28.602 -13.627 1.00 14.22 386 ASN G CA 1
ATOM 9057 C C . ASN G 1 51 ? -41.208 -28.348 -12.728 1.00 10.79 386 ASN G C 1
ATOM 9058 O O . ASN G 1 51 ? -41.005 -27.236 -12.248 1.00 12.42 386 ASN G O 1
ATOM 9063 N N . GLN G 1 52 ? -40.369 -29.372 -12.596 1.00 11.04 387 GLN G N 1
ATOM 9064 C CA . GLN G 1 52 ? -39.175 -29.279 -11.767 1.00 11.98 387 GLN G CA 1
ATOM 9065 C C . GLN G 1 52 ? -38.170 -28.247 -12.269 1.00 10.39 387 GLN G C 1
ATOM 9066 O O . GLN G 1 52 ? -37.514 -27.579 -11.468 1.00 8.62 387 GLN G O 1
ATOM 9072 N N . SER G 1 53 ? -38.003 -28.149 -13.584 1.00 11.46 388 SER G N 1
ATOM 9073 C CA . SER G 1 53 ? -37.133 -27.127 -14.157 1.00 13.70 388 SER G CA 1
ATOM 9074 C C . SER G 1 53 ? -37.648 -25.721 -13.821 1.00 17.24 388 SER G C 1
ATOM 9075 O O . SER G 1 53 ? -36.886 -24.849 -13.368 1.00 13.50 388 SER G O 1
ATOM 9078 N N . GLN G 1 54 ? -38.956 -25.529 -13.908 1.00 15.45 389 GLN G N 1
ATOM 9079 C CA . GLN G 1 54 ? -39.540 -24.243 -13.550 1.00 17.89 389 GLN G CA 1
ATOM 9080 C C . GLN G 1 54 ? -39.315 -23.919 -12.066 1.00 13.96 389 GLN G C 1
ATOM 9081 O O . GLN G 1 54 ? -38.934 -22.792 -11.715 1.00 13.91 389 GLN G O 1
ATOM 9087 N N . LEU G 1 55 ? -39.575 -24.891 -11.198 1.00 16.74 390 LEU G N 1
ATOM 9088 C CA . LEU G 1 55 ? -39.380 -24.717 -9.765 1.00 17.22 390 LEU G CA 1
ATOM 9089 C C . LEU G 1 55 ? -37.934 -24.299 -9.489 1.00 15.46 390 LEU G C 1
ATOM 9090 O O . LEU G 1 55 ? -37.673 -23.337 -8.753 1.00 17.91 390 LEU G O 1
ATOM 9095 N N . ALA G 1 56 ? -36.997 -25.052 -10.043 1.00 12.99 391 ALA G N 1
ATOM 9096 C CA . ALA G 1 56 ? -35.585 -24.850 -9.723 1.00 13.36 391 ALA G CA 1
ATOM 9097 C C . ALA G 1 56 ? -35.120 -23.490 -10.217 1.00 11.74 391 ALA G C 1
ATOM 9098 O O . ALA G 1 56 ? -34.311 -22.843 -9.549 1.00 12.13 391 ALA G O 1
ATOM 9100 N N . MET G 1 57 ? -35.645 -23.071 -11.368 1.00 14.35 392 MET G N 1
ATOM 9101 C CA . MET G 1 57 ? -35.355 -21.750 -11.941 1.00 15.07 392 MET G CA 1
ATOM 9102 C C . MET G 1 57 ? -35.953 -20.641 -11.076 1.00 16.96 392 MET G C 1
ATOM 9103 O O . MET G 1 57 ? -35.255 -19.697 -10.668 1.00 16.17 392 MET G O 1
ATOM 9108 N N . ASN G 1 58 ? -37.229 -20.804 -10.731 1.00 17.82 393 ASN G N 1
ATOM 9109 C CA . ASN G 1 58 ? -37.913 -19.886 -9.831 1.00 18.24 393 ASN G CA 1
ATOM 9110 C C . ASN G 1 58 ? -37.136 -19.683 -8.535 1.00 16.81 393 ASN G C 1
ATOM 9111 O O . ASN G 1 58 ? -37.039 -18.556 -8.050 1.00 9.52 393 ASN G O 1
ATOM 9116 N N . HIS G 1 59 ? -36.634 -20.765 -7.934 1.00 11.03 394 HIS G N 1
ATOM 9117 C CA . HIS G 1 59 ? -36.056 -20.651 -6.599 1.00 11.92 394 HIS G CA 1
ATOM 9118 C C . HIS G 1 59 ? -34.560 -20.348 -6.614 1.00 15.03 394 HIS G C 1
ATOM 9119 O O . HIS G 1 59 ? -34.040 -19.735 -5.678 1.00 19.27 394 HIS G O 1
ATOM 9126 N N . LEU G 1 60 ? -33.875 -20.698 -7.692 1.00 10.50 395 LEU G N 1
ATOM 9127 C CA . LEU G 1 60 ? -32.414 -20.603 -7.709 1.00 9.98 395 LEU G CA 1
ATOM 9128 C C . LEU G 1 60 ? -31.873 -19.424 -8.551 1.00 11.05 395 LEU G C 1
ATOM 9129 O O . LEU G 1 60 ? -30.737 -19.011 -8.387 1.00 9.76 395 LEU G O 1
ATOM 9134 N N . ASN G 1 61 ? -32.647 -18.924 -9.496 1.00 12.18 396 ASN G N 1
ATOM 9135 C CA . ASN G 1 61 ? -32.212 -17.760 -10.247 1.00 12.72 396 ASN G CA 1
ATOM 9136 C C . ASN G 1 61 ? -31.908 -16.607 -9.283 1.00 8.37 396 ASN G C 1
ATOM 9137 O O . ASN G 1 61 ? -32.708 -16.282 -8.423 1.00 11.12 396 ASN G O 1
ATOM 9142 N N . GLY G 1 62 ? -30.696 -16.091 -9.352 1.00 8.91 397 GLY G N 1
ATOM 9143 C CA . GLY G 1 62 ? -30.306 -14.931 -8.560 1.00 8.00 397 GLY G CA 1
ATOM 9144 C C . GLY G 1 62 ? -29.797 -15.231 -7.160 1.00 9.79 397 GLY G C 1
ATOM 9145 O O . GLY G 1 62 ? -29.461 -14.303 -6.409 1.00 12.72 397 GLY G O 1
ATOM 9146 N N . GLN G 1 63 ? -29.524 -16.506 -6.884 1.00 8.47 398 GLN G N 1
ATOM 9147 C CA . GLN G 1 63 ? -29.005 -16.899 -5.583 1.00 9.95 398 GLN G CA 1
ATOM 9148 C C . GLN G 1 63 ? -27.492 -16.951 -5.680 1.00 9.44 398 GLN G C 1
ATOM 9149 O O . GLN G 1 63 ? -26.937 -16.935 -6.775 1.00 9.42 398 GLN G O 1
ATOM 9155 N N . LYS G 1 64 ? -2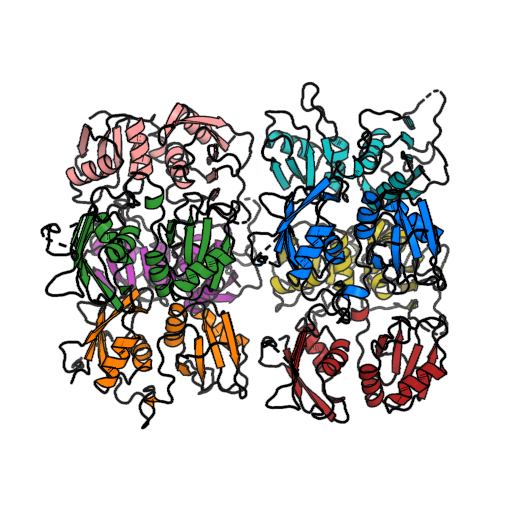6.829 -16.947 -4.537 1.00 12.00 399 LYS G N 1
ATOM 9156 C CA . LYS G 1 64 ? -25.384 -16.874 -4.493 1.00 11.20 399 LYS G CA 1
ATOM 9157 C C . LYS G 1 64 ? -24.797 -18.260 -4.291 1.00 12.37 399 LYS G C 1
ATOM 9158 O O . LYS G 1 64 ? -25.029 -18.893 -3.257 1.00 17.08 399 LYS G O 1
ATOM 9164 N N . MET G 1 65 ? -24.015 -18.718 -5.259 1.00 13.68 400 MET G N 1
ATOM 9165 C CA . MET G 1 65 ? -23.324 -20.005 -5.158 1.00 13.15 400 MET G CA 1
ATOM 9166 C C . MET G 1 65 ? -21.820 -19.853 -5.423 1.00 14.73 400 MET G C 1
ATOM 9167 O O . MET G 1 65 ? -21.403 -19.172 -6.370 1.00 13.83 400 MET G O 1
ATOM 9172 N N . TYR G 1 66 ? -21.009 -20.399 -4.519 1.00 14.29 401 TYR G N 1
ATOM 9173 C CA . TYR G 1 66 ? -19.557 -20.184 -4.526 1.00 14.12 401 TYR G CA 1
ATOM 9174 C C . TYR G 1 66 ? -19.185 -18.740 -4.851 1.00 13.07 401 TYR G C 1
ATOM 9175 O O . TYR G 1 66 ? -18.260 -18.480 -5.631 1.00 11.07 401 TYR G O 1
ATOM 9184 N N . GLY G 1 67 ? -19.872 -17.805 -4.199 1.00 15.89 402 GLY G N 1
ATOM 9185 C CA . GLY G 1 67 ? -19.506 -16.398 -4.246 1.00 15.57 402 GLY G CA 1
ATOM 9186 C C . GLY G 1 67 ? -20.149 -15.598 -5.372 1.00 14.91 402 GLY G C 1
ATOM 9187 O O . GLY G 1 67 ? -20.010 -14.377 -5.401 1.00 10.26 402 GLY G O 1
ATOM 9188 N N . LYS G 1 68 ? -20.907 -16.249 -6.261 1.00 10.07 403 LYS G N 1
ATOM 9189 C CA . LYS G 1 68 ? -21.412 -15.565 -7.449 1.00 13.09 403 LYS G CA 1
ATOM 9190 C C . LYS G 1 68 ? -22.927 -15.660 -7.548 1.00 13.80 403 LYS G C 1
ATOM 9191 O O . LYS G 1 68 ? -23.513 -16.649 -7.112 1.00 10.01 403 LYS G O 1
ATOM 9197 N N . ILE G 1 69 ? -23.555 -14.574 -7.987 1.00 10.47 404 ILE G N 1
ATOM 9198 C CA . ILE G 1 69 ? -24.985 -14.557 -8.240 1.00 9.08 404 ILE G CA 1
ATOM 9199 C C . ILE G 1 69 ? -25.299 -15.312 -9.517 1.00 8.73 404 ILE G C 1
ATOM 9200 O O . ILE G 1 69 ? -24.908 -14.894 -10.618 1.00 12.97 404 ILE G O 1
ATOM 9204 N N . ILE G 1 70 ? -25.921 -16.481 -9.367 1.00 9.72 405 ILE G N 1
ATOM 9205 C CA . ILE G 1 70 ? -26.180 -17.345 -10.522 1.00 9.23 405 ILE G CA 1
ATOM 9206 C C . ILE G 1 70 ? -27.443 -16.896 -11.275 1.00 9.25 405 ILE G C 1
ATOM 9207 O O . ILE G 1 70 ? -28.362 -16.284 -10.690 1.00 6.52 405 ILE G O 1
ATOM 9212 N N . ARG G 1 71 ? -27.372 -17.002 -12.603 1.00 7.29 406 ARG G N 1
ATOM 9213 C CA . ARG G 1 71 ? -28.510 -16.766 -13.468 1.00 7.94 406 ARG G CA 1
ATOM 9214 C C . ARG G 1 71 ? -28.995 -18.086 -14.076 1.00 10.32 406 ARG G C 1
ATOM 9215 O O . ARG G 1 71 ? -28.217 -18.796 -14.695 1.00 13.80 406 ARG G O 1
ATOM 9223 N N . VAL G 1 72 ? -30.269 -18.405 -13.859 1.00 14.88 407 VAL G N 1
ATOM 9224 C CA . VAL G 1 72 ? -30.857 -19.667 -14.305 1.00 14.96 407 VAL G CA 1
ATOM 9225 C C . VAL G 1 72 ? -32.023 -19.372 -15.251 1.00 15.53 407 VAL G C 1
ATOM 9226 O O . VAL G 1 72 ? -33.000 -18.719 -14.851 1.00 13.23 407 VAL G O 1
ATOM 9230 N N . THR G 1 73 ? -31.930 -19.890 -16.479 1.00 15.94 408 THR G N 1
ATOM 9231 C CA . THR G 1 73 ? -32.944 -19.698 -17.517 1.00 11.64 408 THR G CA 1
ATOM 9232 C C . THR G 1 73 ? -33.202 -21.055 -18.175 1.00 12.24 408 THR G C 1
ATOM 9233 O O . THR G 1 73 ? -32.401 -21.980 -18.027 1.00 13.42 408 THR G O 1
ATOM 9237 N N . LEU G 1 74 ? -34.315 -21.165 -18.892 1.00 12.00 409 LEU G N 1
ATOM 9238 C CA . LEU G 1 74 ? -34.634 -22.376 -19.666 1.00 12.62 409 LEU G CA 1
ATOM 9239 C C . LEU G 1 74 ? -33.726 -22.503 -20.892 1.00 12.26 409 LEU G C 1
ATOM 9240 O O . LEU G 1 74 ? -33.601 -21.561 -21.666 1.00 15.43 409 LEU G O 1
ATOM 9245 N N . SER G 1 75 ? -33.045 -23.647 -21.012 1.00 11.52 410 SER G N 1
ATOM 9246 C CA . SER G 1 75 ? -32.124 -23.928 -22.121 1.00 11.88 410 SER G CA 1
ATOM 9247 C C . SER G 1 75 ? -32.857 -24.089 -23.446 1.00 10.84 410 SER G C 1
ATOM 9248 O O . SER G 1 75 ? -34.019 -24.471 -23.461 1.00 13.61 410 SER G O 1
ATOM 9251 N N . LYS G 1 76 ? -32.152 -23.849 -24.554 1.00 14.31 411 LYS G N 1
ATOM 9252 C CA . LYS G 1 76 ? -32.676 -24.189 -25.880 1.00 14.02 411 LYS G CA 1
ATOM 9253 C C . LYS G 1 76 ? -32.434 -25.656 -26.209 1.00 14.91 411 LYS G C 1
ATOM 9254 O O . LYS G 1 76 ? -32.903 -26.161 -27.240 1.00 14.00 411 LYS G O 1
ATOM 9258 N N . HIS G 1 77 ? -31.762 -26.355 -25.298 1.00 15.06 412 HIS G N 1
ATOM 9259 C CA . HIS G 1 77 ? -31.530 -27.796 -25.446 1.00 14.70 412 HIS G CA 1
ATOM 9260 C C . HIS G 1 77 ? -32.719 -28.604 -24.944 1.00 18.18 412 HIS G C 1
ATOM 9261 O O . HIS G 1 77 ? -33.133 -28.469 -23.790 1.00 18.30 412 HIS G O 1
ATOM 9268 N N . GLN G 1 78 ? -33.130 -29.587 -25.738 1.00 16.11 413 GLN G N 1
ATOM 9269 C CA . GLN G 1 78 ? -34.192 -30.489 -25.324 1.00 19.75 413 GLN G CA 1
ATOM 9270 C C . GLN G 1 78 ? -33.648 -31.574 -24.393 1.00 17.06 413 GLN G C 1
ATOM 9271 O O . GLN G 1 78 ? -34.362 -32.098 -23.538 1.00 24.22 413 GLN G O 1
ATOM 9277 N N . THR G 1 79 ? -32.386 -31.920 -24.575 1.00 21.36 414 THR G N 1
ATOM 9278 C CA . THR G 1 79 ? -31.731 -32.830 -23.663 1.00 19.25 414 THR G CA 1
ATOM 9279 C C . THR G 1 79 ? -30.285 -32.447 -23.454 1.00 21.83 414 THR G C 1
ATOM 9280 O O . THR G 1 79 ? -29.670 -31.777 -24.280 1.00 23.24 414 THR G O 1
ATOM 9284 N N . VAL G 1 80 ? -29.737 -32.908 -22.346 1.00 20.68 415 VAL G N 1
ATOM 9285 C CA . VAL G 1 80 ? -28.309 -32.887 -22.158 1.00 21.32 415 VAL G CA 1
ATOM 9286 C C . VAL G 1 80 ? -27.711 -34.194 -22.664 1.00 24.45 415 VAL G C 1
ATOM 9287 O O . VAL G 1 80 ? -28.028 -35.272 -22.162 1.00 27.06 415 VAL G O 1
ATOM 9291 N N . GLN G 1 81 ? -26.842 -34.096 -23.663 1.00 22.71 416 GLN G N 1
ATOM 9292 C CA . GLN G 1 81 ? -26.276 -35.285 -24.280 1.00 21.56 416 GLN G CA 1
ATOM 9293 C C . GLN G 1 81 ? -25.013 -35.764 -23.562 1.00 21.09 416 GLN G C 1
ATOM 9294 O O . GLN G 1 81 ? -24.194 -34.964 -23.117 1.00 27.57 416 GLN G O 1
ATOM 9300 N N . LEU G 1 82 ? -24.899 -37.080 -23.409 1.00 30.42 417 LEU G N 1
ATOM 9301 C CA . LEU G 1 82 ? -23.800 -37.683 -22.665 1.00 35.85 417 LEU G CA 1
ATOM 9302 C C . LEU G 1 82 ? -22.664 -38.020 -23.619 1.00 28.06 417 LEU G C 1
ATOM 9303 O O . LEU G 1 82 ? -22.860 -38.779 -24.570 1.00 30.11 417 LEU G O 1
ATOM 9308 N N . PRO G 1 83 ? -21.454 -37.537 -23.314 1.00 39.27 418 PRO G N 1
ATOM 9309 C CA . PRO G 1 83 ? -20.322 -37.746 -24.208 1.00 40.30 418 PRO G CA 1
ATOM 9310 C C . PRO G 1 83 ? -19.989 -39.227 -24.372 1.00 43.78 418 PRO G C 1
ATOM 9311 O O . PRO G 1 83 ? -20.107 -39.999 -23.415 1.00 30.73 418 PRO G O 1
ATOM 9315 N N . ARG G 1 84 ? -19.600 -39.618 -25.584 1.00 33.26 419 ARG G N 1
ATOM 9316 C CA . ARG G 1 84 ? -19.291 -41.015 -25.887 1.00 30.97 419 ARG G CA 1
ATOM 9317 C C . ARG G 1 84 ? -18.220 -41.564 -24.944 1.00 25.07 419 ARG G C 1
ATOM 9318 O O . ARG G 1 84 ? -17.424 -40.808 -24.372 1.00 24.81 419 ARG G O 1
ATOM 9320 N N . ASP G 1 89 ? -13.351 -36.256 -19.710 1.00 38.59 424 ASP G N 1
ATOM 9321 C CA . ASP G 1 89 ? -11.947 -36.308 -19.317 1.00 30.57 424 ASP G CA 1
ATOM 9322 C C . ASP G 1 89 ? -11.684 -35.454 -18.075 1.00 35.89 424 ASP G C 1
ATOM 9323 O O . ASP G 1 89 ? -10.999 -35.889 -17.152 1.00 31.06 424 ASP G O 1
ATOM 9325 N N . GLN G 1 90 ? -12.238 -34.245 -18.050 1.00 31.23 425 GLN G N 1
ATOM 9326 C CA . GLN G 1 90 ? -12.156 -33.394 -16.867 1.00 32.12 425 GLN G CA 1
ATOM 9327 C C . GLN G 1 90 ? -13.346 -33.622 -15.929 1.00 25.70 425 GLN G C 1
ATOM 9328 O O . GLN G 1 90 ? -13.542 -32.875 -14.977 1.00 42.19 425 GLN G O 1
ATOM 9330 N N . GLY G 1 91 ? -14.109 -34.681 -16.182 1.00 32.53 426 GLY G N 1
ATOM 9331 C CA . GLY G 1 91 ? -15.320 -34.956 -15.419 1.00 36.76 426 GLY G CA 1
ATOM 9332 C C . GLY G 1 91 ? -16.247 -33.758 -15.384 1.00 35.50 426 GLY G C 1
ATOM 9333 O O . GLY G 1 91 ? -16.612 -33.274 -14.312 1.00 30.43 426 GLY G O 1
ATOM 9334 N N . LEU G 1 92 ? -16.598 -33.256 -16.564 1.00 26.19 427 LEU G N 1
ATOM 9335 C CA . LEU G 1 92 ? -17.423 -32.058 -16.672 1.00 22.74 427 LEU G CA 1
ATOM 9336 C C . LEU G 1 92 ? -18.882 -32.431 -16.925 1.00 22.61 427 LEU G C 1
ATOM 9337 O O . LEU G 1 92 ? -19.769 -31.578 -16.864 1.00 21.50 427 LEU G O 1
ATOM 9342 N N . THR G 1 93 ? -19.124 -33.717 -17.169 1.00 23.26 428 THR G N 1
ATOM 9343 C CA . THR G 1 93 ? -20.460 -34.213 -17.507 1.00 25.57 428 THR G CA 1
ATOM 9344 C C . THR G 1 93 ? -20.807 -35.495 -16.735 1.00 21.95 428 THR G C 1
ATOM 9345 O O . THR G 1 93 ? -20.124 -36.513 -16.872 1.00 16.67 428 THR G O 1
ATOM 9349 N N . LYS G 1 94 ? -21.932 -35.483 -16.027 1.00 16.62 429 LYS G N 1
ATOM 9350 C CA . LYS G 1 94 ? -22.318 -36.639 -15.235 1.00 15.37 429 LYS G CA 1
ATOM 9351 C C . LYS G 1 94 ? -23.759 -37.083 -15.489 1.00 14.53 429 LYS G C 1
ATOM 9352 O O . LYS G 1 94 ? -24.662 -36.272 -15.682 1.00 10.70 429 LYS G O 1
ATOM 9355 N N . ASP G 1 95 ? -23.958 -38.395 -15.535 1.00 13.05 430 ASP G N 1
ATOM 9356 C CA . ASP G 1 95 ? -25.299 -38.957 -15.567 1.00 16.15 430 ASP G CA 1
ATOM 9357 C C . ASP G 1 95 ? -25.690 -39.317 -14.135 1.00 15.12 430 ASP G C 1
ATOM 9358 O O . ASP G 1 95 ? -24.942 -40.005 -13.437 1.00 24.78 430 ASP G O 1
ATOM 9363 N N . PHE G 1 96 ? -26.842 -38.822 -13.690 1.00 17.00 431 PHE G N 1
ATOM 9364 C CA . PHE G 1 96 ? -27.357 -39.126 -12.351 1.00 14.49 431 PHE G CA 1
ATOM 9365 C C . PHE G 1 96 ? -28.627 -39.961 -12.407 1.00 14.25 431 PHE G C 1
ATOM 9366 O O . PHE G 1 96 ? -29.392 -40.038 -11.424 1.00 13.89 431 PHE G O 1
ATOM 9374 N N . GLY G 1 97 ? -28.852 -40.612 -13.542 1.00 15.73 432 GLY G N 1
ATOM 9375 C CA . GLY G 1 97 ? -30.069 -41.384 -13.706 1.00 15.38 432 GLY G CA 1
ATOM 9376 C C . GLY G 1 97 ? -30.115 -42.396 -12.579 1.00 11.13 432 GLY G C 1
ATOM 9377 O O . GLY G 1 97 ? -29.100 -42.980 -12.231 1.00 15.17 432 GLY G O 1
ATOM 9378 N N . ASN G 1 98 ? -31.272 -42.517 -11.945 1.00 17.08 433 ASN G N 1
ATOM 9379 C CA . ASN G 1 98 ? -31.472 -43.496 -10.883 1.00 17.88 433 ASN G CA 1
ATOM 9380 C C . ASN G 1 98 ? -30.722 -43.212 -9.577 1.00 19.47 433 ASN G C 1
ATOM 9381 O O . ASN G 1 98 ? -30.735 -44.042 -8.671 1.00 14.19 433 ASN G O 1
ATOM 9386 N N . SER G 1 99 ? -30.094 -42.046 -9.456 1.00 18.59 434 SER G N 1
ATOM 9387 C CA . SER G 1 99 ? -29.377 -41.726 -8.221 1.00 16.33 434 SER G CA 1
ATOM 9388 C C . SER G 1 99 ? -30.220 -42.030 -6.984 1.00 14.58 434 SER G C 1
ATOM 9389 O O . SER G 1 99 ? -31.364 -41.568 -6.885 1.00 10.92 434 SER G O 1
ATOM 9392 N N . PRO G 1 100 ? -29.621 -42.720 -5.993 1.00 14.42 435 PRO G N 1
ATOM 9393 C CA . PRO G 1 100 ? -30.215 -42.906 -4.673 1.00 18.97 435 PRO G CA 1
ATOM 9394 C C . PRO G 1 100 ? -30.441 -41.600 -3.932 1.00 17.55 435 PRO G C 1
ATOM 9395 O O . PRO G 1 100 ? -31.207 -41.569 -2.968 1.00 16.94 435 PRO G O 1
ATOM 9399 N N . LEU G 1 101 ? -29.779 -40.534 -4.377 1.00 16.19 436 LEU G N 1
ATOM 9400 C CA . LEU G 1 101 ? -29.840 -39.246 -3.692 1.00 14.85 436 LEU G CA 1
ATOM 9401 C C . LEU G 1 101 ? -30.932 -38.330 -4.258 1.00 13.16 436 LEU G C 1
ATOM 9402 O O . LEU G 1 101 ? -31.116 -37.200 -3.800 1.00 14.77 436 LEU G O 1
ATOM 9407 N N . HIS G 1 102 ? -31.696 -38.834 -5.222 1.00 14.54 437 HIS G N 1
ATOM 9408 C CA . HIS G 1 102 ? -32.859 -38.120 -5.724 1.00 13.72 437 HIS G CA 1
ATOM 9409 C C . HIS G 1 102 ? -33.872 -37.977 -4.594 1.00 16.63 437 HIS G C 1
ATOM 9410 O O . HIS G 1 102 ? -34.209 -38.947 -3.929 1.00 17.03 437 HIS G O 1
ATOM 9417 N N . ARG G 1 103 ? -34.341 -36.758 -4.370 1.00 12.80 438 ARG G N 1
ATOM 9418 C CA . ARG G 1 103 ? -35.291 -36.500 -3.297 1.00 12.32 438 ARG G CA 1
ATOM 9419 C C . ARG G 1 103 ? -36.742 -36.718 -3.729 1.00 14.53 438 ARG G C 1
ATOM 9420 O O . ARG G 1 103 ? -37.651 -36.744 -2.892 1.00 13.62 438 ARG G O 1
ATOM 9428 N N . PHE G 1 104 ? -36.984 -36.817 -5.032 1.00 14.33 439 PHE G N 1
ATOM 9429 C CA . PHE G 1 104 ? -38.356 -36.866 -5.498 1.00 16.29 439 PHE G CA 1
ATOM 9430 C C . PHE G 1 104 ? -38.649 -38.160 -6.232 1.00 16.10 439 PHE G C 1
ATOM 9431 O O . PHE G 1 104 ? -39.547 -38.207 -7.057 1.00 17.40 439 PHE G O 1
ATOM 9439 N N . LYS G 1 105 ? -37.978 -39.227 -5.808 1.00 17.37 440 LYS G N 1
ATOM 9440 C CA . LYS G 1 105 ? -38.064 -40.532 -6.463 1.00 26.21 440 LYS G CA 1
ATOM 9441 C C . LYS G 1 105 ? -39.339 -41.293 -6.064 1.00 30.36 440 LYS G C 1
ATOM 9442 O O . LYS G 1 105 ? -39.776 -42.205 -6.777 1.00 27.26 440 LYS G O 1
ATOM 9448 N N . LYS G 1 106 ? -39.944 -40.897 -4.946 1.00 30.72 441 LYS G N 1
ATOM 9449 C CA . LYS G 1 106 ? -41.148 -41.563 -4.435 1.00 30.78 441 LYS G CA 1
ATOM 9450 C C . LYS G 1 106 ? -42.382 -40.676 -4.591 1.00 19.70 441 LYS G C 1
ATOM 9451 O O . LYS G 1 106 ? -42.499 -39.639 -3.932 1.00 29.41 441 LYS G O 1
ATOM 9453 N N . PRO G 1 107 ? -43.324 -41.088 -5.453 1.00 25.71 442 PRO G N 1
ATOM 9454 C CA . PRO G 1 107 ? -44.486 -40.238 -5.711 1.00 24.52 442 PRO G CA 1
ATOM 9455 C C . PRO G 1 107 ? -45.307 -39.985 -4.451 1.00 30.20 442 PRO G C 1
ATOM 9456 O O . PRO G 1 107 ? -45.394 -40.861 -3.589 1.00 25.92 442 PRO G O 1
ATOM 9460 N N . GLY G 1 108 ? -45.842 -38.773 -4.314 1.00 26.36 443 GLY G N 1
ATOM 9461 C CA . GLY G 1 108 ? -46.652 -38.420 -3.152 1.00 32.40 443 GLY G CA 1
ATOM 9462 C C . GLY G 1 108 ? -45.843 -38.142 -1.896 1.00 25.57 443 GLY G C 1
ATOM 9463 O O . GLY G 1 108 ? -46.398 -37.768 -0.861 1.00 29.60 443 GLY G O 1
ATOM 9464 N N . SER G 1 109 ? -44.524 -38.278 -1.990 1.00 30.69 444 SER G N 1
ATOM 9465 C CA . SER G 1 109 ? -43.674 -38.253 -0.801 1.00 30.16 444 SER G CA 1
ATOM 9466 C C . SER G 1 109 ? -43.766 -36.910 -0.080 1.00 25.79 444 SER G C 1
ATOM 9467 O O . SER G 1 109 ? -44.190 -35.907 -0.660 1.00 34.02 444 SER G O 1
ATOM 9470 N N . LYS G 1 110 ? -43.394 -36.904 1.198 1.00 32.34 445 LYS G N 1
ATOM 9471 C CA . LYS G 1 110 ? -43.452 -35.695 2.012 1.00 30.26 445 LYS G CA 1
ATOM 9472 C C . LYS G 1 110 ? -42.577 -34.591 1.415 1.00 33.02 445 LYS G C 1
ATOM 9473 O O . LYS G 1 110 ? -42.800 -33.404 1.659 1.00 30.73 445 LYS G O 1
ATOM 9479 N N . ASN G 1 111 ? -41.579 -34.977 0.629 1.00 27.88 446 ASN G N 1
ATOM 9480 C CA . ASN G 1 111 ? -40.663 -33.996 0.071 1.00 28.63 446 ASN G CA 1
ATOM 9481 C C . ASN G 1 111 ? -41.383 -33.063 -0.888 1.00 27.44 446 ASN G C 1
ATOM 9482 O O . ASN G 1 111 ? -41.114 -31.867 -0.903 1.00 29.28 446 ASN G O 1
ATOM 9487 N N . PHE G 1 112 ? -42.356 -33.595 -1.626 1.00 27.11 447 PHE G N 1
ATOM 9488 C CA . PHE G 1 112 ? -43.092 -32.804 -2.612 1.00 21.53 447 PHE G CA 1
ATOM 9489 C C . PHE G 1 112 ? -43.889 -31.672 -1.956 1.00 22.84 447 PHE G C 1
ATOM 9490 O O . PHE G 1 112 ? -44.134 -30.640 -2.579 1.00 29.95 447 PHE G O 1
ATOM 9498 N N . GLN G 1 113 ? -44.293 -31.867 -0.702 1.00 27.45 448 GLN G N 1
ATOM 9499 C CA . GLN G 1 113 ? -45.092 -30.869 0.014 1.00 22.11 448 GLN G CA 1
ATOM 9500 C C . GLN G 1 113 ? -44.222 -29.912 0.837 1.00 26.64 448 GLN G C 1
ATOM 9501 O O . GLN G 1 113 ? -44.740 -29.071 1.575 1.00 23.83 448 GLN G O 1
ATOM 9503 N N . ASN G 1 114 ? -42.906 -30.066 0.729 1.00 22.43 449 ASN G N 1
ATOM 9504 C CA . ASN G 1 114 ? -41.960 -29.331 1.567 1.00 22.17 449 ASN G CA 1
ATOM 9505 C C . ASN G 1 114 ? -40.988 -28.515 0.725 1.00 24.02 449 ASN G C 1
ATOM 9506 O O . ASN G 1 114 ? -39.779 -28.513 0.979 1.00 23.65 449 ASN G O 1
ATOM 9511 N N . ILE G 1 115 ? -41.515 -27.866 -0.308 1.00 26.52 450 ILE G N 1
ATOM 9512 C CA . ILE G 1 115 ? -40.688 -27.130 -1.256 1.00 35.04 450 ILE G CA 1
ATOM 9513 C C . ILE G 1 115 ? -40.628 -25.666 -0.844 1.00 24.46 450 ILE G C 1
ATOM 9514 O O . ILE G 1 115 ? -41.583 -24.916 -1.029 1.00 29.49 450 ILE G O 1
ATOM 9519 N N . PHE G 1 116 ? -39.540 -25.298 -0.180 1.00 19.82 451 PHE G N 1
ATOM 9520 C CA . PHE G 1 116 ? -39.405 -23.963 0.373 1.00 18.06 451 PHE G CA 1
ATOM 9521 C C . PHE G 1 116 ? -38.302 -23.169 -0.305 1.00 16.85 451 PHE G C 1
ATOM 9522 O O . PHE G 1 116 ? -37.338 -23.747 -0.804 1.00 21.25 451 PHE G O 1
ATOM 9530 N N . PRO G 1 117 ? -38.479 -21.840 -0.390 1.00 18.85 452 PRO G N 1
ATOM 9531 C CA . PRO G 1 117 ? -37.427 -20.982 -0.912 1.00 21.69 452 PRO G CA 1
ATOM 9532 C C . PRO G 1 117 ? -36.147 -21.165 -0.119 1.00 18.67 452 PRO G C 1
ATOM 9533 O O . PRO G 1 117 ? -36.194 -21.648 1.020 1.00 15.81 452 PRO G O 1
ATOM 9537 N N . PRO G 1 118 ? -34.999 -20.817 -0.721 1.00 17.53 453 PRO G N 1
ATOM 9538 C CA . PRO G 1 118 ? -33.745 -20.801 0.021 1.00 15.24 453 PRO G CA 1
ATOM 9539 C C . PRO G 1 118 ? -33.840 -19.890 1.233 1.00 19.40 453 PRO G C 1
ATOM 9540 O O . PRO G 1 118 ? -34.503 -18.847 1.176 1.00 17.06 453 PRO G O 1
ATOM 9544 N N . SER G 1 119 ? -33.225 -20.306 2.334 1.00 19.77 454 SER G N 1
ATOM 9545 C CA . SER G 1 119 ? -33.345 -19.581 3.590 1.00 16.39 454 SER G CA 1
ATOM 9546 C C . SER G 1 119 ? -32.091 -19.704 4.440 1.00 16.17 454 SER G C 1
ATOM 9547 O O . SER G 1 119 ? -31.255 -20.574 4.211 1.00 14.64 454 SER G O 1
ATOM 9550 N N . ALA G 1 120 ? -31.985 -18.830 5.435 1.00 20.49 455 ALA G N 1
ATOM 9551 C CA . ALA G 1 120 ? -30.923 -18.897 6.427 1.00 17.74 455 ALA G CA 1
ATOM 9552 C C . ALA G 1 120 ? -31.034 -20.162 7.271 1.00 14.80 455 ALA G C 1
ATOM 9553 O O . ALA G 1 120 ? -30.028 -20.703 7.744 1.00 14.54 455 ALA G O 1
ATOM 9555 N N . THR G 1 121 ? -32.266 -20.588 7.520 1.00 12.71 456 THR G N 1
ATOM 9556 C CA . THR G 1 121 ? -32.501 -21.662 8.470 1.00 14.09 456 THR G CA 1
ATOM 9557 C C . THR G 1 121 ? -32.587 -22.977 7.706 1.00 13.94 456 THR G C 1
ATOM 9558 O O . THR G 1 121 ? -33.377 -23.117 6.757 1.00 18.60 456 THR G O 1
ATOM 9562 N N . LEU G 1 122 ? -31.705 -23.894 8.081 1.00 13.26 457 LEU G N 1
ATOM 9563 C CA . LEU G 1 122 ? -31.655 -25.229 7.526 1.00 14.17 457 LEU G CA 1
ATOM 9564 C C . LEU G 1 122 ? -32.411 -26.214 8.417 1.00 20.27 457 LEU G C 1
ATOM 9565 O O . LEU G 1 122 ? -32.453 -26.059 9.648 1.00 14.27 457 LEU G O 1
ATOM 9570 N N . HIS G 1 123 ? -33.129 -27.127 7.763 1.00 15.89 458 HIS G N 1
ATOM 9571 C CA . HIS G 1 123 ? -33.766 -28.261 8.414 1.00 15.23 458 HIS G CA 1
ATOM 9572 C C . HIS G 1 123 ? -32.881 -29.492 8.240 1.00 11.19 458 HIS G C 1
ATOM 9573 O O . HIS G 1 123 ? -32.416 -29.792 7.133 1.00 11.50 458 HIS G O 1
ATOM 9580 N N . LEU G 1 124 ? -32.539 -30.103 9.363 1.00 12.09 459 LEU G N 1
ATOM 9581 C CA . LEU G 1 124 ? -31.649 -31.241 9.400 1.00 10.35 459 LEU G CA 1
ATOM 9582 C C . LEU G 1 124 ? -32.450 -32.457 9.835 1.00 14.15 459 LEU G C 1
ATOM 9583 O O . LEU G 1 124 ? -33.295 -32.366 10.722 1.00 16.74 459 LEU G O 1
ATOM 9588 N N . SER G 1 125 ? -32.153 -33.604 9.258 1.00 18.25 460 SER G N 1
ATOM 9589 C CA . SER G 1 125 ? -32.843 -34.810 9.671 1.00 16.96 460 SER G CA 1
ATOM 9590 C C . SER G 1 125 ? -32.050 -36.084 9.375 1.00 14.77 460 SER G C 1
ATOM 9591 O O . SER G 1 125 ? -31.024 -36.061 8.685 1.00 15.15 460 SER G O 1
ATOM 9594 N N . ASN G 1 126 ? -32.500 -37.176 9.980 1.00 14.61 461 ASN G N 1
ATOM 9595 C CA . ASN G 1 126 ? -31.725 -38.405 10.086 1.00 13.70 461 ASN G CA 1
ATOM 9596 C C . ASN G 1 126 ? -30.448 -38.269 10.912 1.00 12.40 461 ASN G C 1
ATOM 9597 O O . ASN G 1 126 ? -29.395 -38.776 10.533 1.00 14.79 461 ASN G O 1
ATOM 9602 N N . ILE G 1 127 ? -30.534 -37.551 12.035 1.00 13.11 462 ILE G N 1
ATOM 9603 C CA . ILE G 1 127 ? -29.416 -37.417 12.955 1.00 13.61 462 ILE G CA 1
ATOM 9604 C C . ILE G 1 127 ? -29.432 -38.566 13.960 1.00 15.88 462 ILE G C 1
ATOM 9605 O O . ILE G 1 127 ? -30.440 -38.786 14.618 1.00 15.26 462 ILE G O 1
ATOM 9610 N N . PRO G 1 128 ? -28.307 -39.270 14.103 1.00 17.33 463 PRO G N 1
ATOM 9611 C CA . PRO G 1 128 ? -28.221 -40.371 15.061 1.00 22.39 463 PRO G CA 1
ATOM 9612 C C . PRO G 1 128 ? -28.190 -39.866 16.507 1.00 31.12 463 PRO G C 1
ATOM 9613 O O . PRO G 1 128 ? -28.181 -38.658 16.733 1.00 30.67 463 PRO G O 1
ATOM 9617 N N . PRO G 1 129 ? -28.221 -40.789 17.482 1.00 37.00 464 PRO G N 1
ATOM 9618 C CA . PRO G 1 129 ? -28.296 -40.417 18.894 1.00 34.21 464 PRO G CA 1
ATOM 9619 C C . PRO G 1 129 ? -26.980 -39.888 19.456 1.00 24.08 464 PRO G C 1
ATOM 9620 O O . PRO G 1 129 ? -26.986 -39.184 20.462 1.00 25.32 464 PRO G O 1
ATOM 9624 N N . SER G 1 130 ? -25.859 -40.293 18.865 1.00 23.38 465 SER G N 1
ATOM 9625 C CA . SER G 1 130 ? -24.549 -39.943 19.412 1.00 23.89 465 SER G CA 1
ATOM 9626 C C . SER G 1 130 ? -24.244 -38.452 19.247 1.00 28.17 465 SER G C 1
ATOM 9627 O O . SER G 1 130 ? -23.523 -37.860 20.054 1.00 22.54 465 SER G O 1
ATOM 9630 N N . VAL G 1 131 ? -24.809 -37.846 18.208 1.00 21.01 466 VAL G N 1
ATOM 9631 C CA . VAL G 1 131 ? -24.460 -36.473 17.830 1.00 20.71 466 VAL G CA 1
ATOM 9632 C C . VAL G 1 131 ? -24.872 -35.433 18.875 1.00 19.34 466 VAL G C 1
ATOM 9633 O O . VAL G 1 131 ? -26.053 -35.281 19.172 1.00 23.60 466 VAL G O 1
ATOM 9637 N N . ALA G 1 132 ? -23.915 -34.612 19.308 1.00 16.63 467 ALA G N 1
ATOM 9638 C CA . ALA G 1 132 ? -24.207 -33.466 20.168 1.00 18.01 467 ALA G CA 1
ATOM 9639 C C . ALA G 1 132 ? -24.499 -32.214 19.351 1.00 18.70 467 ALA G C 1
ATOM 9640 O O . ALA G 1 132 ? -24.112 -32.112 18.182 1.00 17.33 467 ALA G O 1
ATOM 9642 N N . GLU G 1 133 ? -25.085 -31.219 20.006 1.00 17.93 468 GLU G N 1
ATOM 9643 C CA . GLU G 1 133 ? -25.284 -29.916 19.395 1.00 16.87 468 GLU G CA 1
ATOM 9644 C C . GLU G 1 133 ? -23.957 -29.261 18.998 1.00 18.22 468 GLU G C 1
ATOM 9645 O O . GLU G 1 133 ? -23.810 -28.759 17.878 1.00 12.74 468 GLU G O 1
ATOM 9651 N N . GLU G 1 134 ? -22.990 -29.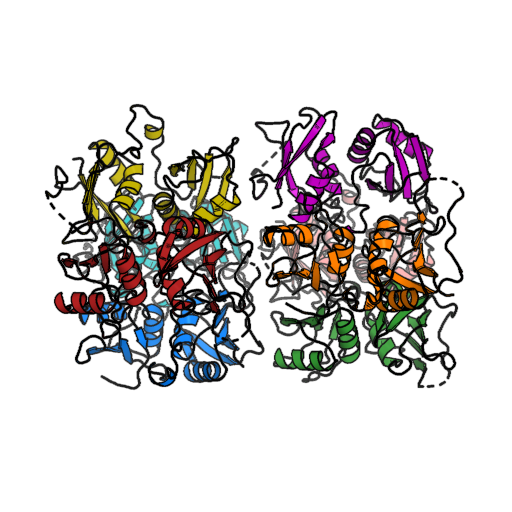272 19.914 1.00 18.30 469 GLU G N 1
ATOM 9652 C CA . GLU G 1 134 ? -21.703 -28.620 19.662 1.00 19.28 469 GLU G CA 1
ATOM 9653 C C . GLU G 1 134 ? -21.028 -29.140 18.383 1.00 21.51 469 GLU G C 1
ATOM 9654 O O . GLU G 1 134 ? -20.427 -28.364 17.631 1.00 17.33 469 GLU G O 1
ATOM 9660 N N . ASP G 1 135 ? -21.191 -30.426 18.090 1.00 17.69 470 ASP G N 1
ATOM 9661 C CA . ASP G 1 135 ? -20.512 -31.042 16.949 1.00 21.14 470 ASP G CA 1
ATOM 9662 C C . ASP G 1 135 ? -21.202 -30.732 15.621 1.00 16.84 470 ASP G C 1
ATOM 9663 O O . ASP G 1 135 ? -20.539 -30.608 14.589 1.00 11.56 470 ASP G O 1
ATOM 9665 N N . LEU G 1 136 ? -22.531 -30.655 15.637 1.00 12.55 471 LEU G N 1
ATOM 9666 C CA . LEU G 1 136 ? -23.289 -30.126 14.508 1.00 14.58 471 LEU G CA 1
ATOM 9667 C C . LEU G 1 136 ? -22.967 -28.649 14.252 1.00 17.21 471 LEU G C 1
ATOM 9668 O O . LEU G 1 136 ? -22.899 -28.221 13.104 1.00 13.45 471 LEU G O 1
ATOM 9673 N N . ARG G 1 137 ? -22.777 -27.862 15.307 1.00 12.56 472 ARG G N 1
ATOM 9674 C CA . ARG G 1 137 ? -22.453 -26.446 15.127 1.00 14.90 472 ARG G CA 1
ATOM 9675 C C . ARG G 1 137 ? -21.083 -26.302 14.478 1.00 13.88 472 ARG G C 1
ATOM 9676 O O . ARG G 1 137 ? -20.878 -25.442 13.597 1.00 18.10 472 ARG G O 1
ATOM 9684 N N . THR G 1 138 ? -20.140 -27.115 14.940 1.00 14.43 473 THR G N 1
ATOM 9685 C CA . THR G 1 138 ? -18.768 -27.121 14.412 1.00 13.51 473 THR G CA 1
ATOM 9686 C C . THR G 1 138 ? -18.759 -27.574 12.955 1.00 14.38 473 THR G C 1
ATOM 9687 O O . THR G 1 138 ? -18.168 -26.912 12.103 1.00 13.25 473 THR G O 1
ATOM 9691 N N . LEU G 1 139 ? -19.480 -28.651 12.647 1.00 10.24 474 LEU G N 1
ATOM 9692 C CA . LEU G 1 139 ? -19.567 -29.142 11.282 1.00 13.21 474 LEU G CA 1
ATOM 9693 C C . LEU G 1 139 ? -20.055 -28.025 10.348 1.00 14.00 474 LEU G C 1
ATOM 9694 O O . LEU G 1 139 ? -19.488 -27.795 9.264 1.00 13.21 474 LEU G O 1
ATOM 9699 N N . PHE G 1 140 ? -21.083 -27.306 10.781 1.00 12.86 475 PHE G N 1
ATOM 9700 C CA . PHE G 1 140 ? -21.700 -26.303 9.917 1.00 9.94 475 PHE G CA 1
ATOM 9701 C C . PHE G 1 140 ? -20.887 -24.998 9.893 1.00 15.32 475 PHE G C 1
ATOM 9702 O O . PHE G 1 140 ? -20.734 -24.390 8.837 1.00 11.88 475 PHE G O 1
ATOM 9710 N N . ALA G 1 141 ? -20.263 -24.637 11.008 1.00 16.65 476 ALA G N 1
ATOM 9711 C CA . ALA G 1 141 ? -19.268 -23.556 10.990 1.00 17.53 476 ALA G CA 1
ATOM 9712 C C . ALA G 1 141 ? -18.162 -23.843 9.967 1.00 15.24 476 ALA G C 1
ATOM 9713 O O . ALA G 1 141 ? -17.720 -22.944 9.239 1.00 17.50 476 ALA G O 1
ATOM 9715 N N . ASN G 1 142 ? -17.719 -25.094 9.919 1.00 17.23 477 ASN G N 1
ATOM 9716 C CA . ASN G 1 142 ? -16.548 -25.466 9.141 1.00 21.31 477 ASN G CA 1
ATOM 9717 C C . ASN G 1 142 ? -16.830 -25.455 7.646 1.00 17.08 477 ASN G C 1
ATOM 9718 O O . ASN G 1 142 ? -15.952 -25.762 6.844 1.00 21.45 477 ASN G O 1
ATOM 9723 N N . THR G 1 143 ? -18.064 -25.114 7.285 1.00 14.51 478 THR G N 1
ATOM 9724 C CA . THR G 1 143 ? -18.424 -24.821 5.899 1.00 14.66 478 THR G CA 1
ATOM 9725 C C . THR G 1 143 ? -18.101 -23.368 5.504 1.00 19.75 478 THR G C 1
ATOM 9726 O O . THR G 1 143 ? -18.315 -22.963 4.347 1.00 17.56 478 THR G O 1
ATOM 9730 N N . GLY G 1 144 ? -17.569 -22.600 6.452 1.00 18.61 479 GLY G N 1
ATOM 9731 C CA . GLY G 1 144 ? -17.098 -21.237 6.191 1.00 21.37 479 GLY G CA 1
ATOM 9732 C C . GLY G 1 144 ? -18.042 -20.162 6.687 1.00 23.78 479 GLY G C 1
ATOM 9733 O O . GLY G 1 144 ? -17.710 -18.973 6.685 1.00 26.50 479 GLY G O 1
ATOM 9734 N N . GLY G 1 145 ? -19.209 -20.578 7.162 1.00 20.96 480 GLY G N 1
ATOM 9735 C CA . GLY G 1 145 ? -20.228 -19.645 7.597 1.00 17.82 480 GLY G CA 1
ATOM 9736 C C . GLY G 1 145 ? -20.259 -19.506 9.104 1.00 16.49 480 GLY G C 1
ATOM 9737 O O . GLY G 1 145 ? -19.440 -20.091 9.812 1.00 13.36 480 GLY G O 1
ATOM 9738 N N . THR G 1 146 ? -21.199 -18.710 9.597 1.00 15.89 481 THR G N 1
ATOM 9739 C CA . THR G 1 146 ? -21.418 -18.611 11.027 1.00 20.83 481 THR G CA 1
ATOM 9740 C C . THR G 1 146 ? -22.752 -19.220 11.391 1.00 17.62 481 THR G C 1
ATOM 9741 O O . THR G 1 146 ? -23.757 -18.992 10.714 1.00 20.14 481 THR G O 1
ATOM 9745 N N . VAL G 1 147 ? -22.760 -19.978 12.479 1.00 19.88 482 VAL G N 1
ATOM 9746 C CA . VAL G 1 147 ? -23.985 -20.565 12.974 1.00 17.59 482 VAL G CA 1
ATOM 9747 C C . VAL G 1 147 ? -24.590 -19.691 14.059 1.00 19.49 482 VAL G C 1
ATOM 9748 O O . VAL G 1 147 ? -23.944 -19.402 15.060 1.00 23.70 482 VAL G O 1
ATOM 9752 N N . LYS G 1 148 ? -25.835 -19.278 13.842 1.00 18.83 483 LYS G N 1
ATOM 9753 C CA . LYS G 1 148 ? -26.449 -18.208 14.613 1.00 20.54 483 LYS G CA 1
ATOM 9754 C C . LYS G 1 148 ? -27.490 -18.753 15.592 1.00 24.86 483 LYS G C 1
ATOM 9755 O O . LYS G 1 148 ? -27.738 -18.164 16.633 1.00 16.30 483 LYS G O 1
ATOM 9758 N N . ALA G 1 149 ? -28.141 -19.850 15.230 1.00 19.12 484 ALA G N 1
ATOM 9759 C CA . ALA G 1 149 ? -29.096 -20.486 16.133 1.00 19.45 484 ALA G CA 1
ATOM 9760 C C . ALA G 1 149 ? -29.190 -21.965 15.830 1.00 22.77 484 ALA G C 1
ATOM 9761 O O . ALA G 1 149 ? -28.911 -22.387 14.712 1.00 20.75 484 ALA G O 1
ATOM 9763 N N . PHE G 1 150 ? -29.560 -22.748 16.840 1.00 18.50 485 PHE G N 1
ATOM 9764 C CA . PHE G 1 150 ? -29.735 -24.189 16.680 1.00 20.85 485 PHE G CA 1
ATOM 9765 C C . PHE G 1 150 ? -30.834 -24.705 17.611 1.00 17.11 485 PHE G C 1
ATOM 9766 O O . PHE G 1 150 ? -31.005 -24.199 18.732 1.00 13.54 485 PHE G O 1
ATOM 9774 N N . LYS G 1 151 ? -31.596 -25.691 17.143 1.00 16.19 486 LYS G N 1
ATOM 9775 C CA . LYS G 1 151 ? -32.668 -26.293 17.955 1.00 19.84 486 LYS G CA 1
ATOM 9776 C C . LYS G 1 151 ? -32.915 -27.753 17.591 1.00 16.53 486 LYS G C 1
ATOM 9777 O O . LYS G 1 151 ? -33.373 -28.065 16.486 1.00 15.11 486 LYS G O 1
ATOM 9781 N N . PHE G 1 152 ? -32.694 -28.650 18.548 1.00 16.77 487 PHE G N 1
ATOM 9782 C CA . PHE G 1 152 ? -33.140 -30.029 18.395 1.00 14.79 487 PHE G CA 1
ATOM 9783 C C . PHE G 1 152 ? -34.658 -30.071 18.473 1.00 17.04 487 PHE G C 1
ATOM 9784 O O . PHE G 1 152 ? -35.261 -29.477 19.372 1.00 19.43 487 PHE G O 1
ATOM 9792 N N . PHE G 1 153 ? -35.264 -30.834 17.579 1.00 17.66 488 PHE G N 1
ATOM 9793 C CA . PHE G 1 153 ? -36.592 -31.375 17.831 1.00 24.21 488 PHE G CA 1
ATOM 9794 C C . PHE G 1 153 ? -36.490 -32.452 18.911 1.00 19.18 488 PHE G C 1
ATOM 9795 O O . PHE G 1 153 ? -35.394 -32.921 19.243 1.00 16.92 488 PHE G O 1
ATOM 9803 N N . GLN G 1 154 ? -37.640 -32.871 19.432 1.00 28.02 489 GLN G N 1
ATOM 9804 C CA . GLN G 1 154 ? -37.694 -33.700 20.637 1.00 26.43 489 GLN G CA 1
ATOM 9805 C C . GLN G 1 154 ? -36.675 -34.841 20.645 1.00 28.76 489 GLN G C 1
ATOM 9806 O O . GLN G 1 154 ? -35.797 -34.878 21.511 1.00 31.43 489 GLN G O 1
ATOM 9808 N N . ASP G 1 155 ? -36.816 -35.796 19.724 1.00 21.80 490 ASP G N 1
ATOM 9809 C CA . ASP G 1 155 ? -36.042 -37.038 19.796 1.00 20.57 490 ASP G CA 1
ATOM 9810 C C . ASP G 1 155 ? -34.606 -36.878 19.293 1.00 19.83 490 ASP G C 1
ATOM 9811 O O . ASP G 1 155 ? -33.879 -37.866 19.166 1.00 29.30 490 ASP G O 1
ATOM 9813 N N . HIS G 1 156 ? -34.228 -35.653 18.941 1.00 20.31 491 HIS G N 1
ATOM 9814 C CA . HIS G 1 156 ? -32.892 -35.383 18.388 1.00 14.92 491 HIS G CA 1
ATOM 9815 C C . HIS G 1 156 ? -32.633 -36.112 17.070 1.00 17.56 491 HIS G C 1
ATOM 9816 O O . HIS G 1 156 ? -31.475 -36.356 16.713 1.00 18.96 491 HIS G O 1
ATOM 9823 N N . LYS G 1 157 ? -33.695 -36.507 16.376 1.00 16.07 492 LYS G N 1
ATOM 9824 C CA . LYS G 1 157 ? -33.543 -37.077 15.048 1.00 14.93 492 LYS G CA 1
ATOM 9825 C C . LYS G 1 157 ? -33.495 -35.962 14.010 1.00 12.92 492 LYS G C 1
ATOM 9826 O O . LYS G 1 157 ? -33.044 -36.169 12.885 1.00 18.61 492 LYS G O 1
ATOM 9829 N N . MET G 1 158 ? -34.018 -34.803 14.381 1.00 12.82 493 MET G N 1
ATOM 9830 C CA . MET G 1 158 ? -34.086 -33.664 13.485 1.00 14.80 493 MET G CA 1
ATOM 9831 C C . MET G 1 158 ? -33.611 -32.435 14.243 1.00 15.13 493 MET G C 1
ATOM 9832 O O . MET G 1 158 ? -33.503 -32.459 15.479 1.00 12.62 493 MET G O 1
ATOM 9837 N N . ALA G 1 159 ? -33.278 -31.389 13.493 1.00 17.06 494 ALA G N 1
ATOM 9838 C CA . ALA G 1 159 ? -32.853 -30.118 14.059 1.00 15.69 494 ALA G CA 1
ATOM 9839 C C . ALA G 1 159 ? -33.109 -28.986 13.070 1.00 18.01 494 ALA G C 1
ATOM 9840 O O . ALA G 1 159 ? -33.099 -29.196 11.850 1.00 17.57 494 ALA G O 1
ATOM 9842 N N . LEU G 1 160 ? -33.319 -27.793 13.616 1.00 13.96 495 LEU G N 1
ATOM 9843 C CA . LEU G 1 160 ? -33.135 -26.542 12.881 1.00 13.74 495 LEU G CA 1
ATOM 9844 C C . LEU G 1 160 ? -31.783 -25.915 13.224 1.00 16.44 495 LEU G C 1
ATOM 9845 O O . LEU G 1 160 ? -31.337 -25.941 14.373 1.00 13.39 495 LEU G O 1
ATOM 9850 N N . LEU G 1 161 ? -31.111 -25.392 12.206 1.00 12.55 496 LEU G N 1
ATOM 9851 C CA . LEU G 1 161 ? -29.804 -24.780 12.384 1.00 9.35 496 LEU G CA 1
ATOM 9852 C C . LEU G 1 161 ? -29.747 -23.572 11.463 1.00 10.12 496 LEU G C 1
ATOM 9853 O O . LEU G 1 161 ? -29.926 -23.720 10.256 1.00 11.53 496 LEU G O 1
ATOM 9858 N N . GLN G 1 162 ? -29.547 -22.392 12.050 1.00 9.59 497 GLN G N 1
ATOM 9859 C CA . GLN G 1 162 ? -29.616 -21.142 11.334 1.00 11.77 497 GLN G CA 1
ATOM 9860 C C . GLN G 1 162 ? -28.207 -20.648 11.007 1.00 16.76 497 GLN G C 1
ATOM 9861 O O . GLN G 1 162 ? -27.385 -20.415 11.910 1.00 14.88 497 GLN G O 1
ATOM 9867 N N . MET G 1 163 ? -27.928 -20.497 9.714 1.00 16.68 498 MET G N 1
ATOM 9868 C CA . MET G 1 163 ? -26.728 -19.796 9.279 1.00 15.82 498 MET G CA 1
ATOM 9869 C C . MET G 1 163 ? -26.961 -18.276 9.254 1.00 14.62 498 MET G C 1
ATOM 9870 O O . MET G 1 163 ? -28.084 -17.809 9.334 1.00 13.57 498 MET G O 1
ATOM 9875 N N . ALA G 1 164 ? -25.889 -17.510 9.121 1.00 12.67 499 ALA G N 1
ATOM 9876 C CA . ALA G 1 164 ? -25.994 -16.056 9.204 1.00 16.03 499 ALA G CA 1
ATOM 9877 C C . ALA G 1 164 ? -26.766 -15.511 7.996 1.00 20.09 499 ALA G C 1
ATOM 9878 O O . ALA G 1 164 ? -27.544 -14.569 8.123 1.00 21.49 499 ALA G O 1
ATOM 9880 N N . THR G 1 165 ? -26.633 -16.186 6.858 1.00 19.16 500 THR G N 1
ATOM 9881 C CA . THR G 1 165 ? -27.222 -15.728 5.606 1.00 18.32 500 THR G CA 1
ATOM 9882 C C . THR G 1 165 ? -27.785 -16.888 4.795 1.00 16.83 500 THR G C 1
ATOM 9883 O O . THR G 1 165 ? -27.372 -18.039 4.961 1.00 16.59 500 THR G O 1
ATOM 9887 N N . VAL G 1 166 ? -28.673 -16.567 3.863 1.00 17.01 501 VAL G N 1
ATOM 9888 C CA . VAL G 1 166 ? -29.071 -17.516 2.819 1.00 16.69 501 VAL G CA 1
ATOM 9889 C C . VAL G 1 166 ? -27.843 -18.094 2.115 1.00 14.34 501 VAL G C 1
ATOM 9890 O O . VAL G 1 166 ? -27.747 -19.306 1.877 1.00 14.83 501 VAL G O 1
ATOM 9894 N N . GLU G 1 167 ? -26.848 -17.246 1.868 1.00 17.70 502 GLU G N 1
ATOM 9895 C CA . GLU G 1 167 ? -25.666 -17.665 1.110 1.00 14.93 502 GLU G CA 1
ATOM 9896 C C . GLU G 1 167 ? -24.905 -18.780 1.835 1.00 14.97 502 GLU G C 1
ATOM 9897 O O . GLU G 1 167 ? -24.522 -19.783 1.240 1.00 15.09 502 GLU G O 1
ATOM 9903 N N . GLU G 1 168 ? -24.542 -18.514 3.080 1.00 11.43 503 GLU G N 1
ATOM 9904 C CA . GLU G 1 168 ? -23.962 -19.532 3.953 1.00 13.99 503 GLU G CA 1
ATOM 9905 C C . GLU G 1 168 ? -24.786 -20.824 4.047 1.00 7.94 503 GLU G C 1
ATOM 9906 O O . GLU G 1 168 ? -24.217 -21.906 4.064 1.00 8.36 503 GLU G O 1
ATOM 9912 N N . ALA G 1 169 ? -26.106 -20.725 4.114 1.00 9.81 504 ALA G N 1
ATOM 9913 C CA . ALA G 1 169 ? -26.920 -21.943 4.196 1.00 11.55 504 ALA G CA 1
ATOM 9914 C C . ALA G 1 169 ? -26.865 -22.759 2.901 1.00 12.11 504 ALA G C 1
ATOM 9915 O O . ALA G 1 169 ? -26.792 -23.989 2.933 1.00 9.49 504 ALA G O 1
ATOM 9917 N N . ILE G 1 170 ? -26.923 -22.087 1.755 1.00 10.46 505 ILE G N 1
ATOM 9918 C CA . ILE G 1 170 ? -26.742 -22.756 0.469 1.00 12.29 505 ILE G CA 1
ATOM 9919 C C . ILE G 1 170 ? -25.394 -23.478 0.410 1.00 9.40 505 ILE G C 1
ATOM 9920 O O . ILE G 1 170 ? -25.320 -24.674 0.090 1.00 9.57 505 ILE G O 1
ATOM 9925 N N . GLN G 1 171 ? -24.371 -22.831 0.941 1.00 8.76 506 GLN G N 1
ATOM 9926 C CA . GLN G 1 171 ? -23.045 -23.418 0.985 1.00 8.84 506 GLN G CA 1
ATOM 9927 C C . GLN G 1 171 ? -23.075 -24.655 1.885 1.00 8.58 506 GLN G C 1
ATOM 9928 O O . GLN G 1 171 ? -22.568 -25.727 1.533 1.00 8.01 506 GLN G O 1
ATOM 9934 N N . ALA G 1 172 ? -23.712 -24.518 3.040 1.00 13.40 507 ALA G N 1
ATOM 9935 C CA . ALA G 1 172 ? -23.750 -25.623 4.000 1.00 11.15 507 ALA G CA 1
ATOM 9936 C C . ALA G 1 172 ? -24.484 -26.833 3.422 1.00 12.01 507 ALA G C 1
ATOM 9937 O O . ALA G 1 172 ? -24.029 -27.968 3.570 1.00 12.07 507 ALA G O 1
ATOM 9939 N N . LEU G 1 173 ? -25.591 -26.583 2.725 1.00 10.08 508 LEU G N 1
ATOM 9940 C CA . LEU G 1 173 ? -26.402 -27.652 2.127 1.00 11.34 508 LEU G CA 1
ATOM 9941 C C . LEU G 1 173 ? -25.604 -28.404 1.057 1.00 10.05 508 LEU G C 1
ATOM 9942 O O . LEU G 1 173 ? -25.518 -29.625 1.071 1.00 10.43 508 LEU G O 1
ATOM 9947 N N . ILE G 1 174 ? -24.905 -27.663 0.215 1.00 12.24 509 ILE G N 1
ATOM 9948 C CA . ILE G 1 174 ? -24.023 -28.271 -0.768 1.00 11.00 509 ILE G CA 1
ATOM 9949 C C . ILE G 1 174 ? -22.979 -29.196 -0.125 1.00 11.33 509 ILE G C 1
ATOM 9950 O O . ILE G 1 174 ? -22.736 -30.306 -0.591 1.00 10.84 509 ILE G O 1
ATOM 9955 N N . ASP G 1 175 ? -22.436 -28.790 1.014 1.00 14.65 510 ASP G N 1
ATOM 9956 C CA . ASP G 1 175 ? -21.352 -29.533 1.611 1.00 18.05 510 ASP G CA 1
ATOM 9957 C C . ASP G 1 175 ? -21.839 -30.698 2.461 1.00 12.24 510 ASP G C 1
ATOM 9958 O O . ASP G 1 175 ? -21.208 -31.750 2.481 1.00 16.19 510 ASP G O 1
ATOM 9963 N N . LEU G 1 176 ? -22.950 -30.508 3.162 1.00 10.56 511 LEU G N 1
ATOM 9964 C CA . LEU G 1 176 ? -23.294 -31.403 4.264 1.00 12.64 511 LEU G CA 1
ATOM 9965 C C . LEU G 1 176 ? -24.492 -32.333 4.002 1.00 16.77 511 LEU G C 1
ATOM 9966 O O . LEU G 1 176 ? -24.715 -33.305 4.742 1.00 14.71 511 LEU G O 1
ATOM 9971 N N . HIS G 1 177 ? -25.206 -32.095 2.911 1.00 13.07 512 HIS G N 1
ATOM 9972 C CA . HIS G 1 177 ? -26.283 -33.000 2.525 1.00 12.06 512 HIS G CA 1
ATOM 9973 C C . HIS G 1 177 ? -25.701 -34.376 2.206 1.00 11.62 512 HIS G C 1
ATOM 9974 O O . HIS G 1 177 ? -24.767 -34.495 1.410 1.00 13.05 512 HIS G O 1
ATOM 9981 N N . ASN G 1 178 ? -26.228 -35.401 2.872 1.00 11.67 513 ASN G N 1
ATOM 9982 C CA . ASN G 1 178 ? -25.751 -36.792 2.766 1.00 11.17 513 ASN G CA 1
ATOM 9983 C C . ASN G 1 178 ? -24.435 -37.044 3.490 1.00 9.97 513 ASN G C 1
ATOM 9984 O O . ASN G 1 178 ? -23.812 -38.086 3.297 1.00 10.36 513 ASN G O 1
ATOM 9989 N N . TYR G 1 179 ? -24.039 -36.115 4.352 1.00 12.59 514 TYR G N 1
ATOM 9990 C CA . TYR G 1 179 ? -22.823 -36.262 5.132 1.00 12.57 514 TYR G CA 1
ATOM 9991 C C . TYR G 1 179 ? -22.963 -37.448 6.073 1.00 11.66 514 TYR G C 1
ATOM 9992 O O . TYR G 1 179 ? -24.001 -37.623 6.719 1.00 9.47 514 TYR G O 1
ATOM 10001 N N . ASN G 1 180 ? -21.887 -38.207 6.199 1.00 13.43 515 ASN G N 1
ATOM 10002 C CA . ASN G 1 180 ? -21.882 -39.404 7.023 1.00 17.70 515 ASN G CA 1
ATOM 10003 C C . ASN G 1 180 ? -21.592 -39.088 8.481 1.00 20.28 515 ASN G C 1
ATOM 10004 O O . ASN G 1 180 ? -20.441 -38.929 8.873 1.00 21.71 515 ASN G O 1
ATOM 10009 N N . LEU G 1 181 ? -22.642 -39.029 9.291 1.00 20.37 516 LEU G N 1
ATOM 10010 C CA . LEU G 1 181 ? -22.505 -38.694 10.712 1.00 21.83 516 LEU G CA 1
ATOM 10011 C C . LEU G 1 181 ? -22.109 -39.879 11.591 1.00 25.66 516 LEU G C 1
ATOM 10012 O O . LEU G 1 181 ? -21.956 -39.727 12.803 1.00 29.82 516 LEU G O 1
ATOM 10017 N N . GLY G 1 182 ? -21.995 -41.066 11.000 1.00 31.07 517 GLY G N 1
ATOM 10018 C CA . GLY G 1 182 ? -21.705 -42.280 11.770 1.00 29.64 517 GLY G CA 1
ATOM 10019 C C . GLY G 1 182 ? -22.896 -43.222 11.886 1.00 28.13 517 GLY G C 1
ATOM 10020 O O . GLY G 1 182 ? -24.026 -42.857 11.571 1.00 21.44 517 GLY G O 1
ATOM 10021 N N . GLU G 1 183 ? -22.650 -44.443 12.349 1.00 34.43 518 GLU G N 1
ATOM 10022 C CA . GLU G 1 183 ? -23.738 -45.375 12.619 1.00 38.58 518 GLU G CA 1
ATOM 10023 C C . GLU G 1 183 ? -24.622 -45.526 11.381 1.00 30.82 518 GLU G C 1
ATOM 10024 O O . GLU G 1 183 ? -25.848 -45.590 11.482 1.00 30.74 518 GLU G O 1
ATOM 10030 N N . ASN G 1 184 ? -23.985 -45.578 10.213 1.00 31.57 519 ASN G N 1
ATOM 10031 C CA . ASN G 1 184 ? -24.698 -45.642 8.938 1.00 37.33 519 ASN G CA 1
ATOM 10032 C C . ASN G 1 184 ? -25.830 -44.625 8.852 1.00 35.66 519 ASN G C 1
ATOM 10033 O O . ASN G 1 184 ? -26.910 -44.939 8.357 1.00 28.03 519 ASN G O 1
ATOM 10038 N N . HIS G 1 185 ? -25.577 -43.410 9.329 1.00 27.42 520 HIS G N 1
ATOM 10039 C CA . HIS G 1 185 ? -26.573 -42.340 9.281 1.00 24.82 520 HIS G CA 1
ATOM 10040 C C . HIS G 1 185 ? -26.078 -41.205 8.387 1.00 23.34 520 HIS G C 1
ATOM 10041 O O . HIS G 1 185 ? -25.167 -40.471 8.760 1.00 22.63 520 HIS G O 1
ATOM 10048 N N . HIS G 1 186 ? -26.713 -41.031 7.234 1.00 18.38 521 HIS G N 1
ATOM 10049 C CA . HIS G 1 186 ? -26.385 -39.921 6.349 1.00 18.21 521 HIS G CA 1
ATOM 10050 C C . HIS G 1 186 ? -27.305 -38.721 6.561 1.00 15.19 521 HIS G C 1
ATOM 10051 O O . HIS G 1 186 ? -28.525 -38.821 6.422 1.00 12.52 521 HIS G O 1
ATOM 10058 N N . LEU G 1 187 ? -26.712 -37.581 6.899 1.00 13.40 522 LEU G N 1
ATOM 10059 C CA . LEU G 1 187 ? -27.493 -36.377 7.188 1.00 11.50 522 LEU G CA 1
ATOM 10060 C C . LEU G 1 187 ? -28.304 -35.942 5.957 1.00 12.52 522 LEU G C 1
ATOM 10061 O O . LEU G 1 187 ? -27.852 -36.092 4.816 1.00 15.46 522 LEU G O 1
ATOM 10066 N N . ARG G 1 188 ? -29.525 -35.474 6.194 1.00 11.47 523 ARG G N 1
ATOM 10067 C CA . ARG G 1 188 ? -30.322 -34.849 5.151 1.00 12.52 523 ARG G CA 1
ATOM 10068 C C . ARG G 1 188 ? -30.545 -33.375 5.500 1.00 11.06 523 ARG G C 1
ATOM 10069 O O . ARG G 1 188 ? -30.973 -33.039 6.611 1.00 11.83 523 ARG G O 1
ATOM 10077 N N . VAL G 1 189 ? -30.259 -32.502 4.538 1.00 8.75 524 VAL G N 1
ATOM 10078 C CA . VAL G 1 189 ? -30.322 -31.075 4.751 1.00 11.10 524 VAL G CA 1
ATOM 10079 C C . VAL G 1 189 ? -31.313 -30.468 3.762 1.00 12.78 524 VAL G C 1
ATOM 10080 O O . VAL G 1 189 ? -31.170 -30.656 2.552 1.00 13.82 524 VAL G O 1
ATOM 10084 N N . SER G 1 190 ? -32.254 -29.678 4.269 1.00 12.57 525 SER G N 1
ATOM 10085 C CA . SER G 1 190 ? -33.247 -28.992 3.440 1.00 14.26 525 SER G CA 1
ATOM 10086 C C . SER G 1 190 ? -33.378 -27.548 3.908 1.00 12.01 525 SER G C 1
ATOM 10087 O O . SER G 1 190 ? -32.889 -27.193 4.974 1.00 17.82 525 SER G O 1
ATOM 10090 N N . PHE G 1 191 ? -34.125 -26.756 3.154 1.00 13.64 526 PHE G N 1
ATOM 10091 C CA . PHE G 1 191 ? -34.499 -25.418 3.577 1.00 13.52 526 PHE G CA 1
ATOM 10092 C C . PHE G 1 191 ? -35.740 -25.503 4.466 1.00 15.38 526 PHE G C 1
ATOM 10093 O O . PHE G 1 191 ? -36.558 -26.407 4.309 1.00 22.85 526 PHE G O 1
ATOM 10101 N N . SER G 1 192 ? -35.745 -24.697 5.515 1.00 19.81 527 SER G N 1
ATOM 10102 C CA . SER G 1 192 ? -36.881 -24.601 6.417 1.00 19.65 527 SER G CA 1
ATOM 10103 C C . SER G 1 192 ? -37.710 -23.375 6.059 1.00 25.10 527 SER G C 1
ATOM 10104 O O . SER G 1 192 ? -37.159 -22.338 5.668 1.00 25.38 527 SER G O 1
ATOM 10107 N N . LYS G 1 193 ? -39.030 -23.489 6.213 1.00 27.66 528 LYS G N 1
ATOM 10108 C CA . LYS G 1 193 ? -39.911 -22.317 6.247 1.00 28.24 528 LYS G CA 1
ATOM 10109 C C . LYS G 1 193 ? -39.979 -21.705 7.646 1.00 33.36 528 LYS G C 1
ATOM 10110 O O . LYS G 1 193 ? -40.598 -20.658 7.850 1.00 25.85 528 LYS G O 1
ATOM 10112 N N . SER G 1 194 ? -39.353 -22.363 8.615 1.00 28.25 529 SER G N 1
ATOM 10113 C CA . SER G 1 194 ? -39.554 -22.008 10.013 1.00 34.51 529 SER G CA 1
ATOM 10114 C C . SER G 1 194 ? -38.471 -21.081 10.547 1.00 36.35 529 SER G C 1
ATOM 10115 O O . SER G 1 194 ? -37.489 -20.780 9.870 1.00 40.58 529 SER G O 1
ATOM 10118 N N . THR G 1 195 ? -38.687 -20.607 11.767 1.00 40.66 530 THR G N 1
ATOM 10119 C CA . THR G 1 195 ? -37.702 -19.810 12.472 1.00 29.73 530 THR G CA 1
ATOM 10120 C C . THR G 1 195 ? -37.520 -20.385 13.871 1.00 32.12 530 THR G C 1
ATOM 10121 O O . THR G 1 195 ? -38.465 -20.917 14.462 1.00 29.14 530 THR G O 1
ATOM 10125 N N . ILE G 1 196 ? -36.281 -20.360 14.351 1.00 23.85 531 ILE G N 1
ATOM 10126 C CA . ILE G 1 196 ? -35.972 -20.779 15.716 1.00 24.45 531 ILE G CA 1
ATOM 10127 C C . ILE G 1 196 ? -36.228 -19.609 16.664 1.00 26.51 531 ILE G C 1
ATOM 10128 O O . ILE G 1 196 ? -36.594 -19.795 17.826 1.00 31.93 531 ILE G O 1
ATOM 10134 N N . ASN H 1 2 ? -39.160 4.249 29.540 1.00 27.98 337 ASN H N 1
ATOM 10135 C CA . ASN H 1 2 ? -38.913 5.453 30.394 1.00 30.76 337 ASN H CA 1
ATOM 10136 C C . ASN H 1 2 ? -38.061 5.112 31.614 1.00 18.31 337 ASN H C 1
ATOM 10137 O O . ASN H 1 2 ? -38.158 5.766 32.651 1.00 28.27 337 ASN H O 1
ATOM 10142 N N . THR H 1 3 ? -37.269 4.050 31.509 1.00 13.52 338 THR H N 1
ATOM 10143 C CA . THR H 1 3 ? -36.703 3.415 32.698 1.00 14.93 338 THR H CA 1
ATOM 10144 C C . THR H 1 3 ? -35.277 3.861 33.007 1.00 12.25 338 THR H C 1
ATOM 10145 O O . THR H 1 3 ? -34.754 3.561 34.079 1.00 17.63 338 THR H O 1
ATOM 10149 N N . VAL H 1 4 ? -34.657 4.585 32.084 1.00 12.91 339 VAL H N 1
ATOM 10150 C CA . VAL H 1 4 ? -33.246 4.926 32.219 1.00 11.39 339 VAL H CA 1
ATOM 10151 C C . VAL H 1 4 ? -33.089 6.381 32.650 1.00 11.84 339 VAL H C 1
ATOM 10152 O O . VAL H 1 4 ? -33.723 7.291 32.094 1.00 16.35 339 VAL H O 1
ATOM 10156 N N . LEU H 1 5 ? -32.285 6.576 33.688 1.00 11.37 340 LEU H N 1
ATOM 10157 C CA . LEU H 1 5 ? -31.923 7.892 34.166 1.00 12.87 340 LEU H CA 1
ATOM 10158 C C . LEU H 1 5 ? -30.512 8.237 33.695 1.00 14.78 340 LEU H C 1
ATOM 10159 O O . LEU H 1 5 ? -29.589 7.415 33.792 1.00 9.69 340 LEU H O 1
ATOM 10164 N N . LEU H 1 6 ? -30.346 9.479 33.251 1.00 13.59 341 LEU H N 1
ATOM 10165 C CA . LEU H 1 6 ? -29.036 10.102 33.157 1.00 13.91 341 LEU H CA 1
ATOM 10166 C C . LEU H 1 6 ? -28.755 10.890 34.425 1.00 11.81 341 LEU H C 1
ATOM 10167 O O . LEU H 1 6 ? -29.549 11.746 34.830 1.00 15.18 341 LEU H O 1
ATOM 10172 N N . VAL H 1 7 ? -27.630 10.577 35.051 1.00 12.17 342 VAL H N 1
ATOM 10173 C CA . VAL H 1 7 ? -27.159 11.323 36.207 1.00 11.25 342 VAL H CA 1
ATOM 10174 C C . VAL H 1 7 ? -25.866 12.051 35.822 1.00 13.89 342 VAL H C 1
ATOM 10175 O O . VAL H 1 7 ? -24.953 11.454 35.258 1.00 13.28 342 VAL H O 1
ATOM 10179 N N . SER H 1 8 ? -25.834 13.364 36.028 1.00 13.88 343 SER H N 1
ATOM 10180 C CA . SER H 1 8 ? -24.629 14.137 35.700 1.00 14.13 343 SER H CA 1
ATOM 10181 C C . SER H 1 8 ? -24.113 14.906 36.919 1.00 12.36 343 SER H C 1
ATOM 10182 O O . SER H 1 8 ? -24.815 15.041 37.927 1.00 12.50 343 SER H O 1
ATOM 10185 N N . ASN H 1 9 ? -22.913 15.468 36.789 1.00 13.76 344 ASN H N 1
ATOM 10186 C CA . ASN H 1 9 ? -22.248 16.212 37.878 1.00 14.08 344 ASN H CA 1
ATOM 10187 C C . ASN H 1 9 ? -21.838 15.316 39.049 1.00 10.31 344 ASN H C 1
ATOM 10188 O O . ASN H 1 9 ? -21.713 15.777 40.190 1.00 13.38 344 ASN H O 1
ATOM 10193 N N . LEU H 1 10 ? -21.511 14.062 38.732 1.00 9.00 345 LEU H N 1
ATOM 10194 C CA . LEU H 1 10 ? -20.938 13.141 39.700 1.00 9.31 345 LEU H CA 1
ATOM 10195 C C . LEU H 1 10 ? -19.498 13.479 40.043 1.00 12.40 345 LEU H C 1
ATOM 10196 O O . LEU H 1 10 ? -18.731 13.945 39.196 1.00 14.21 345 LEU H O 1
ATOM 10201 N N . ASN H 1 11 ? -19.117 13.139 41.259 1.00 11.68 346 ASN H N 1
ATOM 10202 C CA . ASN H 1 11 ? -17.716 13.163 41.651 1.00 13.28 346 ASN H CA 1
ATOM 10203 C C . ASN H 1 11 ? -16.946 12.013 40.994 1.00 14.11 346 ASN H C 1
ATOM 10204 O O . ASN H 1 11 ? -17.014 10.866 41.441 1.00 14.07 346 ASN H O 1
ATOM 10209 N N . GLU H 1 12 ? -16.184 12.333 39.950 1.00 18.18 347 GLU H N 1
ATOM 10210 C CA . GLU H 1 12 ? -15.536 11.316 39.139 1.00 21.54 347 GLU H CA 1
ATOM 10211 C C . GLU H 1 12 ? -14.567 10.448 39.932 1.00 17.80 347 GLU H C 1
ATOM 10212 O O . GLU H 1 12 ? -14.390 9.279 39.608 1.00 16.68 347 GLU H O 1
ATOM 10218 N N . GLU H 1 13 ? -13.874 11.041 40.902 1.00 23.18 348 GLU H N 1
ATOM 10219 C CA . GLU H 1 13 ? -12.902 10.315 41.728 1.00 21.40 348 GLU H CA 1
ATOM 10220 C C . GLU H 1 13 ? -13.547 9.269 42.633 1.00 17.55 348 GLU H C 1
ATOM 10221 O O . GLU H 1 13 ? -12.904 8.285 43.012 1.00 20.58 348 GLU H O 1
ATOM 10227 N N . MET H 1 14 ? -14.770 9.547 43.073 1.00 15.82 349 MET H N 1
ATOM 10228 C CA . MET H 1 14 ? -15.369 8.824 44.189 1.00 18.38 349 MET H CA 1
ATOM 10229 C C . MET H 1 14 ? -16.402 7.800 43.712 1.00 16.19 349 MET H C 1
ATOM 10230 O O . MET H 1 14 ? -16.467 6.685 44.239 1.00 16.25 349 MET H O 1
ATOM 10235 N N . VAL H 1 15 ? -17.220 8.182 42.739 1.00 18.31 350 VAL H N 1
ATOM 10236 C CA . VAL H 1 15 ? -18.360 7.356 42.361 1.00 16.70 350 VAL H CA 1
ATOM 10237 C C . VAL H 1 15 ? -17.975 5.985 41.799 1.00 18.94 350 VAL H C 1
ATOM 10238 O O . VAL H 1 15 ? -16.963 5.831 41.098 1.00 18.06 350 VAL H O 1
ATOM 10242 N N . THR H 1 16 ? -18.796 4.994 42.138 1.00 15.70 351 THR H N 1
ATOM 10243 C CA . THR H 1 16 ? -18.725 3.664 41.556 1.00 15.84 351 THR H CA 1
ATOM 10244 C C . THR H 1 16 ? -20.124 3.279 41.076 1.00 15.69 351 THR H C 1
ATOM 10245 O O . THR H 1 16 ? -21.123 3.899 41.493 1.00 10.88 351 THR H O 1
ATOM 10249 N N . PRO H 1 17 ? -20.220 2.180 40.310 1.00 13.34 352 PRO H N 1
ATOM 10250 C CA . PRO H 1 17 ? -21.506 1.531 40.059 1.00 11.93 352 PRO H CA 1
ATOM 10251 C C . PRO H 1 17 ? -22.228 1.158 41.358 1.00 9.99 352 PRO H C 1
ATOM 10252 O O . PRO H 1 17 ? -23.423 1.389 41.484 1.00 8.56 352 PRO H O 1
ATOM 10256 N N . GLN H 1 18 ? -21.484 0.706 42.359 1.00 13.57 353 GLN H N 1
ATOM 10257 C CA . GLN H 1 18 ? -22.101 0.250 43.602 1.00 13.75 353 GLN H CA 1
ATOM 10258 C C . GLN H 1 18 ? -22.759 1.385 44.393 1.00 13.40 353 GLN H C 1
ATOM 10259 O O . GLN H 1 18 ? -23.882 1.239 44.881 1.00 10.73 353 GLN H O 1
ATOM 10265 N N . SER H 1 19 ? -22.085 2.527 44.481 1.00 12.63 354 SER H N 1
ATOM 10266 C CA . SER H 1 19 ? -22.591 3.646 45.274 1.00 13.41 354 SER H CA 1
ATOM 10267 C C . SER H 1 19 ? -23.841 4.225 44.615 1.00 13.67 354 SER H C 1
ATOM 10268 O O . SER H 1 19 ? -24.776 4.635 45.300 1.00 11.82 354 SER H O 1
ATOM 10271 N N . LEU H 1 20 ? -23.887 4.178 43.285 1.00 12.58 355 LEU H N 1
ATOM 10272 C CA . LEU H 1 20 ? -25.078 4.585 42.562 1.00 13.12 355 LEU H CA 1
ATOM 10273 C C . LEU H 1 20 ? -26.242 3.622 42.728 1.00 9.53 355 LEU H C 1
ATOM 10274 O O . LEU H 1 20 ? -27.387 4.050 42.861 1.00 9.38 355 LEU H O 1
ATOM 10279 N N . PHE H 1 21 ? -25.966 2.335 42.547 1.00 10.44 356 PHE H N 1
ATOM 10280 C CA . PHE H 1 21 ? -26.873 1.279 42.943 1.00 12.68 356 PHE H CA 1
ATOM 10281 C C . PHE H 1 21 ? -27.525 1.574 44.301 1.00 14.06 356 PHE H C 1
ATOM 10282 O O . PHE H 1 21 ? -28.757 1.696 44.426 1.00 10.30 356 PHE H O 1
ATOM 10290 N N . THR H 1 22 ? -26.700 1.727 45.323 1.00 11.84 357 THR H N 1
ATOM 10291 C CA . THR H 1 22 ? -27.217 1.900 46.663 1.00 11.98 357 THR H CA 1
ATOM 10292 C C . THR H 1 22 ? -28.062 3.172 46.800 1.00 8.68 357 THR H C 1
ATOM 10293 O O . THR H 1 22 ? -29.185 3.118 47.311 1.00 8.91 357 THR H O 1
ATOM 10297 N N . LEU H 1 23 ? -27.600 4.291 46.251 1.00 8.98 358 LEU H N 1
ATOM 10298 C CA . LEU H 1 23 ? -28.345 5.529 46.418 1.00 8.00 358 LEU H CA 1
ATOM 10299 C C . LEU H 1 23 ? -29.629 5.511 45.615 1.00 7.16 358 LEU H C 1
ATOM 10300 O O . LEU H 1 23 ? -30.683 5.822 46.138 1.00 7.71 358 LEU H O 1
ATOM 10305 N N . PHE H 1 24 ? -29.561 5.095 44.355 1.00 8.64 359 PHE H N 1
ATOM 10306 C CA . PHE H 1 24 ? -30.780 5.034 43.563 1.00 9.47 359 PHE H CA 1
ATOM 10307 C C . PHE H 1 24 ? -31.677 3.870 43.968 1.00 12.28 359 PHE H C 1
ATOM 10308 O O . PHE H 1 24 ? -32.908 3.973 43.881 1.00 10.02 359 PHE H O 1
ATOM 10316 N N . GLY H 1 25 ? -31.067 2.902 44.641 1.00 14.56 360 GLY H N 1
ATOM 10317 C CA . GLY H 1 25 ? -31.784 1.763 45.198 1.00 15.01 360 GLY H CA 1
ATOM 10318 C C . GLY H 1 25 ? -32.640 2.096 46.409 1.00 13.28 360 GLY H C 1
ATOM 10319 O O . GLY H 1 25 ? -33.439 1.263 46.851 1.00 18.87 360 GLY H O 1
ATOM 10320 N N . VAL H 1 26 ? -32.520 3.317 46.931 1.00 11.68 361 VAL H N 1
ATOM 10321 C CA . VAL H 1 26 ? -33.516 3.836 47.864 1.00 9.26 361 VAL H CA 1
ATOM 10322 C C . VAL H 1 26 ? -34.910 3.935 47.225 1.00 9.87 361 VAL H C 1
ATOM 10323 O O . VAL H 1 26 ? -35.909 3.616 47.865 1.00 14.76 361 VAL H O 1
ATOM 10327 N N . TYR H 1 27 ? -34.973 4.291 45.939 1.00 9.65 362 TYR H N 1
ATOM 10328 C CA . TYR H 1 27 ? -36.248 4.673 45.328 1.00 10.28 362 TYR H CA 1
ATOM 10329 C C . TYR H 1 27 ? -36.772 3.687 44.299 1.00 13.95 362 TYR H C 1
ATOM 10330 O O . TYR H 1 27 ? -37.928 3.783 43.885 1.00 15.40 362 TYR H O 1
ATOM 10339 N N . GLY H 1 28 ? -35.966 2.687 43.961 1.00 15.27 363 GLY H N 1
ATOM 10340 C CA . GLY H 1 28 ? -36.430 1.583 43.131 1.00 13.52 363 GLY H CA 1
ATOM 10341 C C . GLY H 1 28 ? -35.435 0.444 43.108 1.00 13.70 363 GLY H C 1
ATOM 10342 O O . GLY H 1 28 ? -34.480 0.402 43.895 1.00 17.38 363 GLY H O 1
ATOM 10343 N N . ASP H 1 29 ? -35.670 -0.513 42.230 1.00 15.08 364 ASP H N 1
ATOM 10344 C CA . ASP H 1 29 ? -34.723 -1.588 42.045 1.00 13.61 364 ASP H CA 1
ATOM 10345 C C . ASP H 1 29 ? -33.842 -1.279 40.846 1.00 12.01 364 ASP H C 1
ATOM 10346 O O . ASP H 1 29 ? -34.279 -1.296 39.706 1.00 14.54 364 ASP H O 1
ATOM 10351 N N . VAL H 1 30 ? -32.587 -0.994 41.136 1.00 10.58 365 VAL H N 1
ATOM 10352 C CA . VAL H 1 30 ? -31.590 -0.691 40.108 1.00 8.98 365 VAL H CA 1
ATOM 10353 C C . VAL H 1 30 ? -31.138 -1.947 39.368 1.00 12.79 365 VAL H C 1
ATOM 10354 O O . VAL H 1 30 ? -30.627 -2.892 39.977 1.00 14.07 365 VAL H O 1
ATOM 10358 N N . GLN H 1 31 ? -31.416 -1.980 38.065 1.00 15.89 366 GLN H N 1
ATOM 10359 C CA . GLN H 1 31 ? -31.100 -3.123 37.215 1.00 19.03 366 GLN H CA 1
ATOM 10360 C C . GLN H 1 31 ? -29.667 -3.092 36.694 1.00 16.59 366 GLN H C 1
ATOM 10361 O O . GLN H 1 31 ? -28.983 -4.108 36.699 1.00 14.45 366 GLN H O 1
ATOM 10367 N N . ARG H 1 32 ? -29.287 -1.969 36.081 1.00 14.77 367 ARG H N 1
ATOM 10368 C CA . ARG H 1 32 ? -27.943 -1.797 35.523 1.00 13.91 367 ARG H CA 1
ATOM 10369 C C . ARG H 1 32 ? -27.440 -0.379 35.778 1.00 12.97 367 ARG H C 1
ATOM 10370 O O . ARG H 1 32 ? -28.226 0.551 35.736 1.00 11.93 367 ARG H O 1
ATOM 10378 N N . VAL H 1 33 ? -26.139 -0.226 36.025 1.00 10.91 368 VAL H N 1
ATOM 10379 C CA . VAL H 1 33 ? -25.498 1.093 36.027 1.00 12.51 368 VAL H CA 1
ATOM 10380 C C . VAL H 1 33 ? -24.331 1.090 35.035 1.00 11.42 368 VAL H C 1
ATOM 10381 O O . VAL H 1 33 ? -23.557 0.132 34.975 1.00 13.38 368 VAL H O 1
ATOM 10385 N N . LYS H 1 34 ? -24.179 2.192 34.302 1.00 11.02 369 LYS H N 1
ATOM 10386 C CA . LYS H 1 34 ? -23.042 2.387 33.393 1.00 11.47 369 LYS H CA 1
ATOM 10387 C C . LYS H 1 34 ? -22.484 3.796 33.594 1.00 10.25 369 LYS H C 1
ATOM 10388 O O . LYS H 1 34 ? -23.184 4.779 33.371 1.00 11.84 369 LYS H O 1
ATOM 10394 N N . ILE H 1 35 ? -21.242 3.888 34.045 1.00 11.23 370 ILE H N 1
ATOM 10395 C CA . ILE H 1 35 ? -20.553 5.175 34.116 1.00 14.45 370 ILE H CA 1
ATOM 10396 C C . ILE H 1 35 ? -19.891 5.444 32.786 1.00 11.16 370 ILE H C 1
ATOM 10397 O O . ILE H 1 35 ? -19.202 4.568 32.248 1.00 15.06 370 ILE H O 1
ATOM 10402 N N . LEU H 1 36 ? -20.202 6.599 32.210 1.00 10.38 371 LEU H N 1
ATOM 10403 C CA . LEU H 1 36 ? -19.905 6.847 30.805 1.00 14.41 371 LEU H CA 1
ATOM 10404 C C . LEU H 1 36 ? -18.405 6.999 30.608 1.00 20.60 371 LEU H C 1
ATOM 10405 O O . LEU H 1 36 ? -17.742 7.740 31.338 1.00 25.64 371 LEU H O 1
ATOM 10410 N N . TYR H 1 37 ? -17.870 6.227 29.666 1.00 26.27 372 TYR H N 1
ATOM 10411 C CA . TYR H 1 37 ? -16.429 6.090 29.492 1.00 32.03 372 TYR H CA 1
ATOM 10412 C C . TYR H 1 37 ? -15.784 7.436 29.164 1.00 25.50 372 TYR H C 1
ATOM 10413 O O . TYR H 1 37 ? -14.769 7.808 29.752 1.00 28.50 372 TYR H O 1
ATOM 10415 N N . ASN H 1 38 ? -16.408 8.182 28.259 1.00 28.76 373 ASN H N 1
ATOM 10416 C CA . ASN H 1 38 ? -15.860 9.455 27.796 1.00 40.09 373 ASN H CA 1
ATOM 10417 C C . ASN H 1 38 ? -16.475 10.645 28.523 1.00 41.43 373 ASN H C 1
ATOM 10418 O O . ASN H 1 38 ? -16.295 11.790 28.116 1.00 30.94 373 ASN H O 1
ATOM 10423 N N . LYS H 1 39 ? -17.196 10.371 29.606 1.00 30.95 374 LYS H N 1
ATOM 10424 C CA . LYS H 1 39 ? -17.732 11.430 30.454 1.00 23.98 374 LYS H CA 1
ATOM 10425 C C . LYS H 1 39 ? -18.020 10.872 31.845 1.00 22.36 374 LYS H C 1
ATOM 10426 O O . LYS H 1 39 ? -19.181 10.623 32.200 1.00 28.17 374 LYS H O 1
ATOM 10429 N N . LYS H 1 40 ? -16.967 10.751 32.647 1.00 20.81 375 LYS H N 1
ATOM 10430 C CA . LYS H 1 40 ? -17.002 9.990 33.898 1.00 23.06 375 LYS H CA 1
ATOM 10431 C C . LYS H 1 40 ? -17.668 10.755 35.049 1.00 15.00 375 LYS H C 1
ATOM 10432 O O . LYS H 1 40 ? -17.769 10.242 36.167 1.00 15.34 375 LYS H O 1
ATOM 10435 N N . ASP H 1 41 ? -18.097 11.986 34.787 1.00 16.91 376 ASP H N 1
ATOM 10436 C CA . ASP H 1 41 ? -18.960 12.710 35.717 1.00 17.52 376 ASP H CA 1
ATOM 10437 C C . ASP H 1 41 ? -20.424 12.378 35.451 1.00 11.90 376 ASP H C 1
ATOM 10438 O O . ASP H 1 41 ? -21.327 13.107 35.865 1.00 11.56 376 ASP H O 1
ATOM 10443 N N . SER H 1 42 ? -20.652 11.304 34.707 1.00 11.08 377 SER H N 1
ATOM 10444 C CA . SER H 1 42 ? -21.988 10.999 34.203 1.00 13.78 377 SER H CA 1
ATOM 10445 C C . SER H 1 42 ? -22.220 9.497 34.127 1.00 10.28 377 SER H C 1
ATOM 10446 O O . SER H 1 42 ? -21.268 8.711 34.081 1.00 15.17 377 SER H O 1
ATOM 10449 N N . ALA H 1 43 ? -23.475 9.107 34.345 1.00 12.61 378 ALA H N 1
ATOM 10450 C CA . ALA H 1 43 ? -23.846 7.694 34.393 1.00 9.06 378 ALA H CA 1
ATOM 10451 C C . ALA H 1 43 ? -25.271 7.499 33.924 1.00 8.93 378 ALA H C 1
ATOM 10452 O O . ALA H 1 43 ? -26.108 8.385 34.072 1.00 10.45 378 ALA H O 1
ATOM 10454 N N . LEU H 1 44 ? -25.551 6.286 33.449 1.00 11.63 379 LEU H N 1
ATOM 10455 C CA . LEU H 1 44 ? -26.907 5.867 33.142 1.00 12.89 379 LEU H CA 1
ATOM 10456 C C . LEU H 1 44 ? -27.309 4.784 34.124 1.00 11.39 379 LEU H C 1
ATOM 10457 O O . LEU H 1 44 ? -26.523 3.902 34.448 1.00 9.14 379 LEU H O 1
ATOM 10462 N N . ILE H 1 45 ? -28.516 4.915 34.638 1.00 11.16 380 ILE H N 1
ATOM 10463 C CA . ILE H 1 45 ? -29.032 3.995 35.621 1.00 10.32 380 ILE H CA 1
ATOM 10464 C C . ILE H 1 45 ? -30.386 3.556 35.128 1.00 7.96 380 ILE H C 1
ATOM 10465 O O . ILE H 1 45 ? -31.266 4.379 34.909 1.00 7.94 380 ILE H O 1
ATOM 10470 N N . GLN H 1 46 ? -30.522 2.256 34.933 1.00 8.53 381 GLN H N 1
ATOM 10471 C CA . GLN H 1 46 ? -31.786 1.682 34.507 1.00 9.80 381 GLN H CA 1
ATOM 10472 C C . GLN H 1 46 ? -32.541 1.159 35.731 1.00 9.47 381 GLN H C 1
ATOM 10473 O O . GLN H 1 46 ? -32.026 0.301 36.472 1.00 10.30 381 GLN H O 1
ATOM 10479 N N . MET H 1 47 ? -33.739 1.684 35.958 1.00 10.54 382 MET H N 1
ATOM 10480 C CA . MET H 1 47 ? -34.623 1.164 37.006 1.00 12.65 382 MET H CA 1
ATOM 10481 C C . MET H 1 47 ? -35.511 0.027 36.470 1.00 15.80 382 MET H C 1
ATOM 10482 O O . MET H 1 47 ? -35.585 -0.202 35.251 1.00 15.03 382 MET H O 1
ATOM 10487 N N . ALA H 1 48 ? -36.209 -0.647 37.385 1.00 14.98 383 ALA H N 1
ATOM 10488 C CA . ALA H 1 48 ? -37.093 -1.757 37.027 1.00 21.80 383 ALA H CA 1
ATOM 10489 C C . ALA H 1 48 ? -38.274 -1.286 36.197 1.00 17.38 383 ALA H C 1
ATOM 10490 O O . ALA H 1 48 ? -38.847 -2.069 35.431 1.00 20.77 383 ALA H O 1
ATOM 10492 N N . ASP H 1 49 ? -38.702 -0.047 36.419 1.00 15.52 384 ASP H N 1
ATOM 10493 C CA . ASP H 1 49 ? -39.765 0.537 35.617 1.00 18.00 384 ASP H CA 1
ATOM 10494 C C . ASP H 1 49 ? -39.842 2.050 35.777 1.00 19.17 384 ASP H C 1
ATOM 10495 O O . ASP H 1 49 ? -39.067 2.654 36.527 1.00 15.03 384 ASP H O 1
ATOM 10500 N N . GLY H 1 50 ? -40.804 2.650 35.083 1.00 16.56 385 GLY H N 1
ATOM 10501 C CA . GLY H 1 50 ? -40.792 4.082 34.821 1.00 18.14 385 GLY H CA 1
ATOM 10502 C C . GLY H 1 50 ? -41.345 4.887 35.971 1.00 18.44 385 GLY H C 1
ATOM 10503 O O . GLY H 1 50 ? -41.095 6.090 36.064 1.00 18.69 385 GLY H O 1
ATOM 10504 N N . ASN H 1 51 ? -42.171 4.243 36.792 1.00 20.91 386 ASN H N 1
ATOM 10505 C CA . ASN H 1 51 ? -42.584 4.795 38.076 1.00 19.85 386 ASN H CA 1
ATOM 10506 C C . ASN H 1 51 ? -41.396 4.997 39.012 1.00 17.95 386 ASN H C 1
ATOM 10507 O O . ASN H 1 51 ? -41.315 5.995 39.727 1.00 13.61 386 ASN H O 1
ATOM 10512 N N . GLN H 1 52 ? -40.473 4.048 38.991 1.00 14.87 387 GLN H N 1
ATOM 10513 C CA . GLN H 1 52 ? -39.298 4.110 39.848 1.00 16.17 387 GLN H CA 1
ATOM 10514 C C . GLN H 1 52 ? -38.291 5.163 39.392 1.00 17.14 387 GLN H C 1
ATOM 10515 O O . GLN H 1 52 ? -37.735 5.897 40.215 1.00 16.23 387 GLN H O 1
ATOM 10521 N N . SER H 1 53 ? -38.044 5.222 38.089 1.00 14.22 388 SER H N 1
ATOM 10522 C CA . SER H 1 53 ? -37.199 6.268 37.531 1.00 16.34 388 SER H CA 1
ATOM 10523 C C . SER H 1 53 ? -37.746 7.660 37.857 1.00 14.20 388 SER H C 1
ATOM 10524 O O . SER H 1 53 ? -36.993 8.518 38.313 1.00 11.50 388 SER H O 1
ATOM 10527 N N . GLN H 1 54 ? -39.053 7.879 37.741 1.00 11.26 389 GLN H N 1
ATOM 10528 C CA . GLN H 1 54 ? -39.618 9.180 38.145 1.00 13.27 389 GLN H CA 1
ATOM 10529 C C . GLN H 1 54 ? -39.412 9.434 39.645 1.00 11.48 389 GLN H C 1
ATOM 10530 O O . GLN H 1 54 ? -38.992 10.510 40.050 1.00 14.36 389 GLN H O 1
ATOM 10532 N N . LEU H 1 55 ? -39.737 8.444 40.475 1.00 16.48 390 LEU H N 1
ATOM 10533 C CA . LEU H 1 55 ? -39.505 8.557 41.903 1.00 15.07 390 LEU H CA 1
ATOM 10534 C C . LEU H 1 55 ? -38.076 9.004 42.193 1.00 14.22 390 LEU H C 1
ATOM 10535 O O . LEU H 1 55 ? -37.848 9.940 42.968 1.00 16.67 390 LEU H O 1
ATOM 10540 N N . ALA H 1 56 ? -37.119 8.264 41.656 1.00 11.95 391 ALA H N 1
ATOM 10541 C CA . ALA H 1 56 ? -35.722 8.445 42.014 1.00 11.56 391 ALA H CA 1
ATOM 10542 C C . ALA H 1 56 ? -35.240 9.821 41.559 1.00 12.14 391 ALA H C 1
ATOM 10543 O O . ALA H 1 56 ? -34.483 10.487 42.268 1.00 14.72 391 ALA H O 1
ATOM 10545 N N . MET H 1 57 ? -35.692 10.238 40.384 1.00 15.10 392 MET H N 1
ATOM 10546 C CA . MET H 1 57 ? -35.376 11.561 39.861 1.00 14.34 392 MET H CA 1
ATOM 10547 C C . MET H 1 57 ? -35.972 12.640 40.745 1.00 16.43 392 MET H C 1
ATOM 10548 O O . MET H 1 57 ? -35.299 13.605 41.092 1.00 17.37 392 MET H O 1
ATOM 10553 N N . ASN H 1 58 ? -37.232 12.469 41.137 1.00 15.30 393 ASN H N 1
ATOM 10554 C CA . ASN H 1 58 ? -37.918 13.495 41.900 1.00 16.77 393 ASN H CA 1
ATOM 10555 C C . ASN H 1 58 ? -37.282 13.719 43.280 1.00 13.06 393 ASN H C 1
ATOM 10556 O O . ASN H 1 58 ? -37.248 14.842 43.792 1.00 12.04 393 ASN H O 1
ATOM 10561 N N . HIS H 1 59 ? -36.755 12.653 43.869 1.00 10.89 394 HIS H N 1
ATOM 10562 C CA . HIS H 1 59 ? -36.133 12.723 45.179 1.00 11.75 394 HIS H CA 1
ATOM 10563 C C . HIS H 1 59 ? -34.644 13.023 45.136 1.00 11.20 394 HIS H C 1
ATOM 10564 O O . HIS H 1 59 ? -34.099 13.535 46.105 1.00 12.65 394 HIS H O 1
ATOM 10571 N N . LEU H 1 60 ? -33.968 12.684 44.046 1.00 7.36 395 LEU H N 1
ATOM 10572 C CA . LEU H 1 60 ? -32.494 12.742 44.054 1.00 8.75 395 LEU H CA 1
ATOM 10573 C C . LEU H 1 60 ? -31.891 13.883 43.223 1.00 8.93 395 LEU H C 1
ATOM 10574 O O . LEU H 1 60 ? -30.734 14.228 43.422 1.00 9.79 395 LEU H O 1
ATOM 10579 N N . ASN H 1 61 ? -32.620 14.396 42.240 1.00 10.11 396 ASN H N 1
ATOM 10580 C CA . ASN H 1 61 ? -32.157 15.586 41.522 1.00 11.33 396 ASN H CA 1
ATOM 10581 C C . ASN H 1 61 ? -32.004 16.727 42.523 1.00 11.79 396 ASN H C 1
ATOM 10582 O O . ASN H 1 61 ? -32.900 16.954 43.353 1.00 12.41 396 ASN H O 1
ATOM 10587 N N . GLY H 1 62 ? -30.832 17.355 42.523 1.00 10.13 397 GLY H N 1
ATOM 10588 C CA . GLY H 1 62 ? -30.547 18.477 43.406 1.00 10.54 397 GLY H CA 1
ATOM 10589 C C . GLY H 1 62 ? -30.022 18.092 44.785 1.00 11.67 397 GLY H C 1
ATOM 10590 O O . GLY H 1 62 ? -29.831 18.962 45.636 1.00 13.34 397 GLY H O 1
ATOM 10591 N N . GLN H 1 63 ? -29.780 16.802 45.017 1.00 12.93 398 GLN H N 1
ATOM 10592 C CA . GLN H 1 63 ? -29.144 16.355 46.263 1.00 15.40 398 GLN H CA 1
ATOM 10593 C C . GLN H 1 63 ? -27.639 16.211 46.101 1.00 13.22 398 GLN H C 1
ATOM 10594 O O . GLN H 1 63 ? -27.139 15.961 45.008 1.00 12.17 398 GLN H O 1
ATOM 10600 N N . LYS H 1 64 ? -26.925 16.320 47.213 1.00 14.15 399 LYS H N 1
ATOM 10601 C CA . LYS H 1 64 ? -25.490 16.110 47.217 1.00 13.91 399 LYS H CA 1
ATOM 10602 C C . LYS H 1 64 ? -25.091 14.651 47.332 1.00 12.39 399 LYS H C 1
ATOM 10603 O O . LYS H 1 64 ? -25.493 13.948 48.263 1.00 10.84 399 LYS H O 1
ATOM 10609 N N . MET H 1 65 ? -24.220 14.235 46.417 1.00 9.75 400 MET H N 1
ATOM 10610 C CA . MET H 1 65 ? -23.488 12.985 46.528 1.00 8.99 400 MET H CA 1
ATOM 10611 C C . MET H 1 65 ? -21.980 13.194 46.291 1.00 13.74 400 MET H C 1
ATOM 10612 O O . MET H 1 65 ? -21.547 13.837 45.308 1.00 12.59 400 MET H O 1
ATOM 10617 N N . TYR H 1 66 ? -21.194 12.679 47.233 1.00 15.29 401 TYR H N 1
ATOM 10618 C CA . TYR H 1 66 ? -19.749 12.870 47.265 1.00 15.52 401 TYR H CA 1
ATOM 10619 C C . TYR H 1 66 ? -19.358 14.335 47.042 1.00 17.20 401 TYR H C 1
ATOM 10620 O O . TYR H 1 66 ? -18.391 14.627 46.340 1.00 18.22 401 TYR H O 1
ATOM 10629 N N . GLY H 1 67 ? -20.134 15.241 47.626 1.00 15.50 402 GLY H N 1
ATOM 10630 C CA . GLY H 1 67 ? -19.748 16.647 47.712 1.00 18.98 402 GLY H CA 1
ATOM 10631 C C . GLY H 1 67 ? -20.328 17.509 46.607 1.00 18.59 402 GLY H C 1
ATOM 10632 O O . GLY H 1 67 ? -20.296 18.740 46.698 1.00 16.92 402 GLY H O 1
ATOM 10633 N N . LYS H 1 68 ? -20.875 16.881 45.565 1.00 13.21 403 LYS H N 1
ATOM 10634 C CA . LYS H 1 68 ? -21.431 17.638 44.444 1.00 15.01 403 LYS H CA 1
ATOM 10635 C C . LYS H 1 68 ? -22.937 17.434 44.343 1.00 16.26 403 LYS H C 1
ATOM 10636 O O . LYS H 1 68 ? -23.467 16.397 44.779 1.00 17.36 403 LYS H O 1
ATOM 10642 N N . ILE H 1 69 ? -23.617 18.482 43.897 1.00 15.30 404 ILE H N 1
ATOM 10643 C CA . ILE H 1 69 ? -25.042 18.438 43.610 1.00 12.77 404 ILE H CA 1
ATOM 10644 C C . ILE H 1 69 ? -25.267 17.715 42.289 1.00 15.37 404 ILE H C 1
ATOM 10645 O O . ILE H 1 69 ? -24.838 18.179 41.217 1.00 13.60 404 ILE H O 1
ATOM 10650 N N . ILE H 1 70 ? -25.907 16.551 42.361 1.00 12.06 405 ILE H N 1
ATOM 10651 C CA . ILE H 1 70 ? -26.175 15.787 41.150 1.00 11.46 405 ILE H CA 1
ATOM 10652 C C . ILE H 1 70 ? -27.367 16.334 40.394 1.00 9.21 405 ILE H C 1
ATOM 10653 O O . ILE H 1 70 ? -28.242 17.006 40.950 1.00 9.76 405 ILE H O 1
ATOM 10658 N N . ARG H 1 71 ? -27.334 16.130 39.082 1.00 8.99 406 ARG H N 1
ATOM 10659 C CA . ARG H 1 71 ? -28.490 16.338 38.249 1.00 9.89 406 ARG H CA 1
ATOM 10660 C C . ARG H 1 71 ? -28.989 15.009 37.703 1.00 11.74 406 ARG H C 1
ATOM 10661 O O . ARG H 1 71 ? -28.232 14.254 37.090 1.00 11.12 406 ARG H O 1
ATOM 10669 N N . VAL H 1 72 ? -30.282 14.775 37.867 1.00 13.99 407 VAL H N 1
ATOM 10670 C CA . VAL H 1 72 ? -30.930 13.594 37.323 1.00 13.83 407 VAL H CA 1
ATOM 10671 C C . VAL H 1 72 ? -32.047 13.979 36.358 1.00 14.57 407 VAL H C 1
ATOM 10672 O O . VAL H 1 72 ? -32.956 14.735 36.709 1.00 11.07 407 VAL H O 1
ATOM 10676 N N . THR H 1 73 ? -31.944 13.485 35.127 1.00 12.47 408 THR H N 1
ATOM 10677 C CA . THR H 1 73 ? -33.015 13.614 34.144 1.00 11.37 408 THR H CA 1
ATOM 10678 C C . THR H 1 73 ? -33.264 12.261 33.504 1.00 11.48 408 THR H C 1
ATOM 10679 O O . THR H 1 73 ? -32.485 11.321 33.689 1.00 10.27 408 THR H O 1
ATOM 10683 N N . LEU H 1 74 ? -34.371 12.168 32.778 1.00 13.16 409 LEU H N 1
ATOM 10684 C CA . LEU H 1 74 ? -34.695 10.978 31.996 1.00 12.99 409 LEU H CA 1
ATOM 10685 C C . LEU H 1 74 ? -33.818 10.897 30.755 1.00 15.00 409 LEU H C 1
ATOM 10686 O O . LEU H 1 74 ? -33.767 11.833 29.957 1.00 20.35 409 LEU H O 1
ATOM 10691 N N . SER H 1 75 ? -33.172 9.750 30.578 1.00 14.35 410 SER H N 1
ATOM 10692 C CA . SER H 1 75 ? -32.177 9.557 29.522 1.00 15.60 410 SER H CA 1
ATOM 10693 C C . SER H 1 75 ? -32.881 9.247 28.199 1.00 16.90 410 SER H C 1
ATOM 10694 O O . SER H 1 75 ? -34.072 8.966 28.193 1.00 13.09 410 SER H O 1
ATOM 10697 N N . LYS H 1 76 ? -32.181 9.428 27.079 1.00 10.93 411 LYS H N 1
ATOM 10698 C CA . LYS H 1 76 ? -32.746 9.099 25.765 1.00 12.99 411 LYS H CA 1
ATOM 10699 C C . LYS H 1 76 ? -32.529 7.630 25.419 1.00 14.45 411 LYS H C 1
ATOM 10700 O O . LYS H 1 76 ? -33.065 7.124 24.418 1.00 18.57 411 LYS H O 1
ATOM 10706 N N . HIS H 1 77 ? -31.785 6.937 26.273 1.00 15.69 412 HIS H N 1
ATOM 10707 C CA . HIS H 1 77 ? -31.601 5.490 26.145 1.00 16.16 412 HIS H CA 1
ATOM 10708 C C . HIS H 1 77 ? -32.833 4.727 26.603 1.00 18.76 412 HIS H C 1
ATOM 10709 O O . HIS H 1 77 ? -33.398 4.997 27.669 1.00 17.62 412 HIS H O 1
ATOM 10716 N N . GLN H 1 78 ? -33.225 3.750 25.794 1.00 18.69 413 GLN H N 1
ATOM 10717 C CA . GLN H 1 78 ? -34.257 2.799 26.164 1.00 18.84 413 GLN H CA 1
ATOM 10718 C C . GLN H 1 78 ? -33.722 1.744 27.122 1.00 16.30 413 GLN H C 1
ATOM 10719 O O . GLN H 1 78 ? -34.422 1.311 28.028 1.00 21.95 413 GLN H O 1
ATOM 10725 N N . THR H 1 79 ? -32.495 1.291 26.888 1.00 15.55 414 THR H N 1
ATOM 10726 C CA . THR H 1 79 ? -31.838 0.426 27.851 1.00 19.86 414 THR H CA 1
ATOM 10727 C C . THR H 1 79 ? -30.397 0.829 28.098 1.00 21.59 414 THR H C 1
ATOM 10728 O O . THR H 1 79 ? -29.782 1.573 27.314 1.00 22.35 414 THR H O 1
ATOM 10732 N N . VAL H 1 80 ? -29.865 0.291 29.187 1.00 19.70 415 VAL H N 1
ATOM 10733 C CA . VAL H 1 80 ? -28.446 0.295 29.446 1.00 15.81 415 VAL H CA 1
ATOM 10734 C C . VAL H 1 80 ? -27.865 -1.042 29.005 1.00 22.99 415 VAL H C 1
ATOM 10735 O O . VAL H 1 80 ? -28.280 -2.105 29.484 1.00 17.89 415 VAL H O 1
ATOM 10739 N N . GLN H 1 81 ? -26.873 -0.971 28.127 1.00 23.26 416 GLN H N 1
ATOM 10740 C CA . GLN H 1 81 ? -26.349 -2.145 27.456 1.00 28.29 416 GLN H CA 1
ATOM 10741 C C . GLN H 1 81 ? -25.200 -2.780 28.232 1.00 30.01 416 GLN H C 1
ATOM 10742 O O . GLN H 1 81 ? -24.238 -2.108 28.606 1.00 24.93 416 GLN H O 1
ATOM 10748 N N . LEU H 1 82 ? -25.319 -4.082 28.473 1.00 27.73 417 LEU H N 1
ATOM 10749 C CA . LEU H 1 82 ? -24.252 -4.861 29.082 1.00 30.35 417 LEU H CA 1
ATOM 10750 C C . LEU H 1 82 ? -23.102 -5.032 28.099 1.00 26.06 417 LEU H C 1
ATOM 10751 O O . LEU H 1 82 ? -23.288 -5.592 27.017 1.00 33.42 417 LEU H O 1
ATOM 10753 N N . PRO H 1 83 ? -21.902 -4.572 28.481 1.00 33.91 418 PRO H N 1
ATOM 10754 C CA . PRO H 1 83 ? -20.720 -4.732 27.638 1.00 31.76 418 PRO H CA 1
ATOM 10755 C C . PRO H 1 83 ? -20.374 -6.204 27.448 1.00 27.04 418 PRO H C 1
ATOM 10756 O O . PRO H 1 83 ? -20.410 -6.976 28.410 1.00 29.78 418 PRO H O 1
ATOM 10760 N N . ARG H 1 84 ? -20.049 -6.583 26.215 1.00 28.83 419 ARG H N 1
ATOM 10761 C CA . ARG H 1 84 ? -19.983 -7.991 25.828 1.00 29.55 419 ARG H CA 1
ATOM 10762 C C . ARG H 1 84 ? -18.829 -8.708 26.531 1.00 28.03 419 ARG H C 1
ATOM 10763 O O . ARG H 1 84 ? -17.907 -8.070 27.049 1.00 29.94 419 ARG H O 1
ATOM 10765 N N . ASP H 1 89 ? -14.144 -3.671 31.578 1.00 33.00 424 ASP H N 1
ATOM 10766 C CA . ASP H 1 89 ? -12.699 -3.724 31.777 1.00 40.26 424 ASP H CA 1
ATOM 10767 C C . ASP H 1 89 ? -12.258 -2.928 33.006 1.00 46.15 424 ASP H C 1
ATOM 10768 O O . ASP H 1 89 ? -11.439 -3.393 33.800 1.00 42.66 424 ASP H O 1
ATOM 10773 N N . GLN H 1 90 ? -12.791 -1.719 33.152 1.00 43.10 425 GLN H N 1
ATOM 10774 C CA . GLN H 1 90 ? -12.508 -0.910 34.327 1.00 42.37 425 GLN H CA 1
ATOM 10775 C C . GLN H 1 90 ? -13.648 -0.988 35.339 1.00 35.62 425 GLN H C 1
ATOM 10776 O O . GLN H 1 90 ? -13.712 -0.189 36.272 1.00 31.67 425 GLN H O 1
ATOM 10782 N N . GLY H 1 91 ? -14.531 -1.964 35.164 1.00 26.50 426 GLY H N 1
ATOM 10783 C CA . GLY H 1 91 ? -15.709 -2.099 36.024 1.00 31.52 426 GLY H CA 1
ATOM 10784 C C . GLY H 1 91 ? -16.506 -0.808 36.109 1.00 37.19 426 GLY H C 1
ATOM 10785 O O . GLY H 1 91 ? -16.695 -0.255 37.194 1.00 35.44 426 GLY H O 1
ATOM 10786 N N . LEU H 1 92 ? -16.949 -0.307 34.960 1.00 29.59 427 LEU H N 1
ATOM 10787 C CA . LEU H 1 92 ? -17.711 0.944 34.918 1.00 26.73 427 LEU H CA 1
ATOM 10788 C C . LEU H 1 92 ? -19.197 0.657 34.696 1.00 22.39 427 LEU H C 1
ATOM 10789 O O . LEU H 1 92 ? -20.050 1.499 34.970 1.00 21.88 427 LEU H O 1
ATOM 10794 N N . THR H 1 93 ? -19.476 -0.485 34.077 1.00 22.79 428 THR H N 1
ATOM 10795 C CA . THR H 1 93 ? -20.831 -0.992 33.941 1.00 22.43 428 THR H CA 1
ATOM 10796 C C . THR H 1 93 ? -21.014 -2.136 34.928 1.00 20.27 428 THR H C 1
ATOM 10797 O O . THR H 1 93 ? -20.068 -2.876 35.214 1.00 25.15 428 THR H O 1
ATOM 10801 N N . LYS H 1 94 ? -22.221 -2.263 35.465 1.00 16.87 429 LYS H N 1
ATOM 10802 C CA . LYS H 1 94 ? -22.559 -3.404 36.303 1.00 17.42 429 LYS H CA 1
ATOM 10803 C C . LYS H 1 94 ? -24.022 -3.805 36.109 1.00 17.51 429 LYS H C 1
ATOM 10804 O O . LYS H 1 94 ? -24.902 -2.945 36.000 1.00 17.88 429 LYS H O 1
ATOM 10808 N N . ASP H 1 95 ? -24.261 -5.110 35.992 1.00 15.07 430 ASP H N 1
ATOM 10809 C CA . ASP H 1 95 ? -25.613 -5.656 35.976 1.00 15.97 430 ASP H CA 1
ATOM 10810 C C . ASP H 1 95 ? -26.001 -6.118 37.389 1.00 15.54 430 ASP H C 1
ATOM 10811 O O . ASP H 1 95 ? -25.369 -7.022 37.957 1.00 14.09 430 ASP H O 1
ATOM 10816 N N . PHE H 1 96 ? -27.093 -5.566 37.908 1.00 13.90 431 PHE H N 1
ATOM 10817 C CA . PHE H 1 96 ? -27.549 -5.899 39.259 1.00 12.70 431 PHE H CA 1
ATOM 10818 C C . PHE H 1 96 ? -28.831 -6.727 39.201 1.00 11.53 431 PHE H C 1
ATOM 10819 O O . PHE H 1 96 ? -29.600 -6.762 40.156 1.00 9.54 431 PHE H O 1
ATOM 10827 N N . GLY H 1 97 ? -29.077 -7.355 38.054 1.00 16.25 432 GLY H N 1
ATOM 10828 C CA . GLY H 1 97 ? -30.254 -8.213 37.874 1.00 19.22 432 GLY H CA 1
ATOM 10829 C C . GLY H 1 97 ? -30.422 -9.170 39.032 1.00 16.58 432 GLY H C 1
ATOM 10830 O O . GLY H 1 97 ? -29.464 -9.815 39.450 1.00 16.97 432 GLY H O 1
ATOM 10831 N N . ASN H 1 98 ? -31.620 -9.193 39.613 1.00 16.49 433 ASN H N 1
ATOM 10832 C CA . ASN H 1 98 ? -31.927 -10.157 40.670 1.00 18.86 433 ASN H CA 1
ATOM 10833 C C . ASN H 1 98 ? -31.089 -9.942 41.936 1.00 18.99 433 ASN H C 1
ATOM 10834 O O . ASN H 1 98 ? -30.942 -10.855 42.747 1.00 15.39 433 ASN H O 1
ATOM 10839 N N . SER H 1 99 ? -30.540 -8.745 42.132 1.00 12.18 434 SER H N 1
ATOM 10840 C CA . SER H 1 99 ? -29.768 -8.503 43.352 1.00 13.58 434 SER H CA 1
ATOM 10841 C C . SER H 1 99 ? -30.536 -8.921 44.617 1.00 11.94 434 SER H C 1
ATOM 10842 O O . SER H 1 99 ? -31.703 -8.556 44.786 1.00 11.67 434 SER H O 1
ATOM 10845 N N . PRO H 1 100 ? -29.834 -9.531 45.586 1.00 14.36 435 PRO H N 1
ATOM 10846 C CA . PRO H 1 100 ? -30.364 -9.707 46.944 1.00 17.85 435 PRO H CA 1
ATOM 10847 C C . PRO H 1 100 ? -30.638 -8.397 47.714 1.00 13.18 435 PRO H C 1
ATOM 10848 O O . PRO H 1 100 ? -31.441 -8.401 48.653 1.00 12.30 435 PRO H O 1
ATOM 10852 N N . LEU H 1 101 ? -30.099 -7.278 47.236 1.00 14.85 436 LEU H N 1
ATOM 10853 C CA . LEU H 1 101 ? -30.241 -5.985 47.921 1.00 15.80 436 LEU H CA 1
ATOM 10854 C C . LEU H 1 101 ? -31.267 -5.066 47.242 1.00 19.37 436 LEU H C 1
ATOM 10855 O O . LEU H 1 101 ? -31.410 -3.890 47.598 1.00 14.29 436 LEU H O 1
ATOM 10860 N N . HIS H 1 102 ? -32.015 -5.607 46.289 1.00 14.51 437 HIS H N 1
ATOM 10861 C CA . HIS H 1 102 ? -33.191 -4.923 45.779 1.00 14.67 437 HIS H CA 1
ATOM 10862 C C . HIS H 1 102 ? -34.244 -4.768 46.870 1.00 17.40 437 HIS H C 1
ATOM 10863 O O . HIS H 1 102 ? -34.787 -5.767 47.365 1.00 14.59 437 HIS H O 1
ATOM 10870 N N . ARG H 1 103 ? -34.597 -3.518 47.167 1.00 11.84 438 ARG H N 1
ATOM 10871 C CA . ARG H 1 103 ? -35.522 -3.197 48.251 1.00 12.85 438 ARG H CA 1
ATOM 10872 C C . ARG H 1 103 ? -36.950 -3.515 47.862 1.00 13.39 438 ARG H C 1
ATOM 10873 O O . ARG H 1 103 ? -37.835 -3.571 48.729 1.00 15.70 438 ARG H O 1
ATOM 10881 N N . PHE H 1 104 ? -37.204 -3.552 46.553 1.00 11.92 439 PHE H N 1
ATOM 10882 C CA . PHE H 1 104 ? -38.570 -3.577 46.046 1.00 14.76 439 PHE H CA 1
ATOM 10883 C C . PHE H 1 104 ? -38.893 -4.893 45.344 1.00 16.31 439 PHE H C 1
ATOM 10884 O O . PHE H 1 104 ? -39.940 -5.030 44.715 1.00 28.02 439 PHE H O 1
ATOM 10892 N N . LYS H 1 105 ? -38.074 -5.901 45.614 1.00 19.76 440 LYS H N 1
ATOM 10893 C CA . LYS H 1 105 ? -38.207 -7.204 44.973 1.00 21.48 440 LYS H CA 1
ATOM 10894 C C . LYS H 1 105 ? -39.433 -7.981 45.470 1.00 23.94 440 LYS H C 1
ATOM 10895 O O . LYS H 1 105 ? -39.937 -8.866 44.773 1.00 25.70 440 LYS H O 1
ATOM 10901 N N . LYS H 1 106 ? -39.950 -7.620 46.638 1.00 22.53 441 LYS H N 1
ATOM 10902 C CA . LYS H 1 106 ? -41.155 -8.273 47.150 1.00 26.59 441 LYS H CA 1
ATOM 10903 C C . LYS H 1 106 ? -42.393 -7.440 46.823 1.00 20.56 441 LYS H C 1
ATOM 10904 O O . LYS H 1 106 ? -42.582 -6.341 47.363 1.00 24.92 441 LYS H O 1
ATOM 10906 N N . PRO H 1 107 ? -43.221 -7.935 45.891 1.00 27.60 442 PRO H N 1
ATOM 10907 C CA . PRO H 1 107 ? -44.486 -7.265 45.621 1.00 30.10 442 PRO H CA 1
ATOM 10908 C C . PRO H 1 107 ? -45.262 -7.009 46.905 1.00 31.31 442 PRO H C 1
ATOM 10909 O O . PRO H 1 107 ? -45.310 -7.873 47.782 1.00 38.27 442 PRO H O 1
ATOM 10913 N N . GLY H 1 108 ? -45.804 -5.804 47.045 1.00 33.23 443 GLY H N 1
ATOM 10914 C CA . GLY H 1 108 ? -46.530 -5.433 48.254 1.00 32.53 443 GLY H CA 1
ATOM 10915 C C . GLY H 1 108 ? -45.631 -5.058 49.421 1.00 31.27 443 GLY H C 1
ATOM 10916 O O . GLY H 1 108 ? -46.116 -4.675 50.482 1.00 28.17 443 GLY H O 1
ATOM 10917 N N . SER H 1 109 ? -44.319 -5.099 49.205 1.00 35.35 444 SER H N 1
ATOM 10918 C CA . SER H 1 109 ? -43.349 -4.860 50.278 1.00 27.62 444 SER H CA 1
ATOM 10919 C C . SER H 1 109 ? -43.723 -3.667 51.164 1.00 22.97 444 SER H C 1
ATOM 10920 O O . SER H 1 109 ? -44.222 -2.648 50.688 1.00 24.19 444 SER H O 1
ATOM 10923 N N . LYS H 1 110 ? -43.463 -3.799 52.459 1.00 25.83 445 LYS H N 1
ATOM 10924 C CA . LYS H 1 110 ? -43.569 -2.676 53.383 1.00 26.27 445 LYS H CA 1
ATOM 10925 C C . LYS H 1 110 ? -42.675 -1.516 52.940 1.00 28.15 445 LYS H C 1
ATOM 10926 O O . LYS H 1 110 ? -42.975 -0.354 53.217 1.00 34.57 445 LYS H O 1
ATOM 10932 N N . ASN H 1 111 ? -41.617 -1.826 52.194 1.00 26.91 446 ASN H N 1
ATOM 10933 C CA . ASN H 1 111 ? -40.763 -0.793 51.613 1.00 24.55 446 ASN H CA 1
ATOM 10934 C C . ASN H 1 111 ? -41.524 0.157 50.702 1.00 26.34 446 ASN H C 1
ATOM 10935 O O . ASN H 1 111 ? -41.321 1.371 50.755 1.00 31.71 446 ASN H O 1
ATOM 10940 N N . PHE H 1 112 ? -42.433 -0.392 49.898 1.00 24.12 447 PHE H N 1
ATOM 10941 C CA . PHE H 1 112 ? -43.265 0.416 49.010 1.00 21.58 447 PHE H CA 1
ATOM 10942 C C . PHE H 1 112 ? -44.079 1.457 49.772 1.00 21.90 447 PHE H C 1
ATOM 10943 O O . PHE H 1 112 ? -44.392 2.518 49.234 1.00 32.76 447 PHE H O 1
ATOM 10951 N N . GLN H 1 113 ? -44.404 1.160 51.027 1.00 25.23 448 GLN H N 1
ATOM 10952 C CA . GLN H 1 113 ? -45.228 2.045 51.850 1.00 24.60 448 GLN H CA 1
ATOM 10953 C C . GLN H 1 113 ? -44.413 3.117 52.579 1.00 24.54 448 GLN H C 1
ATOM 10954 O O . GLN H 1 113 ? -44.979 3.969 53.261 1.00 21.89 448 GLN H O 1
ATOM 10960 N N . ASN H 1 114 ? -43.090 3.066 52.444 1.00 22.14 449 ASN H N 1
ATOM 10961 C CA . ASN H 1 114 ? -42.198 3.882 53.261 1.00 21.35 449 ASN H CA 1
ATOM 10962 C C . ASN H 1 114 ? -41.220 4.661 52.392 1.00 20.08 449 ASN H C 1
ATOM 10963 O O . ASN H 1 114 ? -40.033 4.770 52.713 1.00 23.46 449 ASN H O 1
ATOM 10968 N N . ILE H 1 115 ? -41.742 5.224 51.308 1.00 18.62 450 ILE H N 1
ATOM 10969 C CA . ILE H 1 115 ? -40.953 6.055 50.411 1.00 17.21 450 ILE H CA 1
ATOM 10970 C C . ILE H 1 115 ? -40.909 7.475 50.948 1.00 16.41 450 ILE H C 1
ATOM 10971 O O . ILE H 1 115 ? -41.902 8.207 50.906 1.00 18.67 450 ILE H O 1
ATOM 10976 N N . PHE H 1 116 ? -39.748 7.857 51.465 1.00 15.67 451 PHE H N 1
ATOM 10977 C CA . PHE H 1 116 ? -39.598 9.124 52.153 1.00 16.98 451 PHE H CA 1
ATOM 10978 C C . PHE H 1 116 ? -38.509 9.958 51.494 1.00 14.42 451 PHE H C 1
ATOM 10979 O O . PHE H 1 116 ? -37.550 9.412 50.944 1.00 20.90 451 PHE H O 1
ATOM 10987 N N . PRO H 1 117 ? -38.683 11.288 51.495 1.00 17.73 452 PRO H N 1
ATOM 10988 C CA . PRO H 1 117 ? -37.622 12.107 50.946 1.00 12.02 452 PRO H CA 1
ATOM 10989 C C . PRO H 1 117 ? -36.344 11.903 51.742 1.00 12.22 452 PRO H C 1
ATOM 10990 O O . PRO H 1 117 ? -36.394 11.443 52.886 1.00 10.47 452 PRO H O 1
ATOM 10994 N N . PRO H 1 118 ? -35.190 12.226 51.147 1.00 9.08 453 PRO H N 1
ATOM 10995 C CA . PRO H 1 118 ? -34.000 12.162 51.979 1.00 10.52 453 PRO H CA 1
ATOM 10996 C C . PRO H 1 118 ? -34.092 13.044 53.221 1.00 10.56 453 PRO H C 1
ATOM 10997 O O . PRO H 1 118 ? -34.699 14.127 53.202 1.00 9.79 453 PRO H O 1
ATOM 11001 N N . SER H 1 119 ? -33.441 12.597 54.285 1.00 10.65 454 SER H N 1
ATOM 11002 C CA . SER H 1 119 ? -33.575 13.223 55.584 1.00 13.26 454 SER H CA 1
ATOM 11003 C C . SER H 1 119 ? -32.277 13.121 56.369 1.00 11.60 454 SER H C 1
ATOM 11004 O O . SER H 1 119 ? -31.560 12.125 56.277 1.00 10.29 454 SER H O 1
ATOM 11007 N N . ALA H 1 120 ? -32.098 14.066 57.287 1.00 14.65 455 ALA H N 1
ATOM 11008 C CA . ALA H 1 120 ? -31.000 14.028 58.233 1.00 13.06 455 ALA H CA 1
ATOM 11009 C C . ALA H 1 120 ? -31.071 12.763 59.107 1.00 13.81 455 ALA H C 1
ATOM 11010 O O . ALA H 1 120 ? -30.042 12.251 59.547 1.00 14.97 455 ALA H O 1
ATOM 11012 N N . THR H 1 121 ? -32.283 12.254 59.316 1.00 13.94 456 THR H N 1
ATOM 11013 C CA . THR H 1 121 ? -32.512 11.168 60.262 1.00 12.97 456 THR H CA 1
ATOM 11014 C C . THR H 1 121 ? -32.669 9.849 59.517 1.00 9.52 456 THR H C 1
ATOM 11015 O O . THR H 1 121 ? -33.518 9.709 58.632 1.00 12.67 456 THR H O 1
ATOM 11019 N N . LEU H 1 122 ? -31.863 8.881 59.915 1.00 10.52 457 LEU H N 1
ATOM 11020 C CA . LEU H 1 122 ? -31.801 7.590 59.271 1.00 10.87 457 LEU H CA 1
ATOM 11021 C C . LEU H 1 122 ? -32.472 6.545 60.155 1.00 12.48 457 LEU H C 1
ATOM 11022 O O . LEU H 1 122 ? -32.420 6.642 61.372 1.00 12.13 457 LEU H O 1
ATOM 11027 N N . HIS H 1 123 ? -33.120 5.568 59.521 1.00 9.48 458 HIS H N 1
ATOM 11028 C CA . HIS H 1 123 ? -33.799 4.486 60.216 1.00 11.03 458 HIS H CA 1
ATOM 11029 C C . HIS H 1 123 ? -32.983 3.234 59.961 1.00 9.95 458 HIS H C 1
ATOM 11030 O O . HIS H 1 123 ? -32.670 2.909 58.826 1.00 12.99 458 HIS H O 1
ATOM 11037 N N . LEU H 1 124 ? -32.491 2.657 61.042 1.00 11.27 459 LEU H N 1
ATOM 11038 C CA . LEU H 1 124 ? -31.570 1.555 60.988 1.00 9.68 459 LEU H CA 1
ATOM 11039 C C . LEU H 1 124 ? -32.348 0.298 61.355 1.00 9.94 459 LEU H C 1
ATOM 11040 O O . LEU H 1 124 ? -33.105 0.310 62.324 1.00 10.71 459 LEU H O 1
ATOM 11045 N N . SER H 1 125 ? -32.178 -0.775 60.598 1.00 11.47 460 SER H N 1
ATOM 11046 C CA . SER H 1 125 ? -32.857 -2.029 60.943 1.00 11.53 460 SER H CA 1
ATOM 11047 C C . SER H 1 125 ? -31.961 -3.248 60.754 1.00 10.05 460 SER H C 1
ATOM 11048 O O . SER H 1 125 ? -30.840 -3.149 60.234 1.00 10.49 460 SER H O 1
ATOM 11051 N N . ASN H 1 126 ? -32.452 -4.395 61.246 1.00 10.92 461 ASN H N 1
ATOM 11052 C CA . ASN H 1 126 ? -31.703 -5.652 61.282 1.00 13.49 461 ASN H CA 1
ATOM 11053 C C . ASN H 1 126 ? -30.465 -5.608 62.193 1.00 11.35 461 ASN H C 1
ATOM 11054 O O . ASN H 1 126 ? -29.495 -6.312 61.969 1.00 13.23 461 ASN H O 1
ATOM 11059 N N . ILE H 1 127 ? -30.547 -4.836 63.263 1.00 10.72 462 ILE H N 1
ATOM 11060 C CA . ILE H 1 127 ? -29.446 -4.703 64.198 1.00 11.84 462 ILE H CA 1
ATOM 11061 C C . ILE H 1 127 ? -29.401 -5.927 65.110 1.00 16.63 462 ILE H C 1
ATOM 11062 O O . ILE H 1 127 ? -30.310 -6.115 65.916 1.00 21.51 462 ILE H O 1
ATOM 11067 N N . PRO H 1 128 ? -28.334 -6.733 65.020 1.00 16.94 463 PRO H N 1
ATOM 11068 C CA . PRO H 1 128 ? -28.321 -7.961 65.824 1.00 17.70 463 PRO H CA 1
ATOM 11069 C C . PRO H 1 128 ? -28.252 -7.666 67.318 1.00 20.46 463 PRO H C 1
ATOM 11070 O O . PRO H 1 128 ? -28.131 -6.502 67.710 1.00 24.25 463 PRO 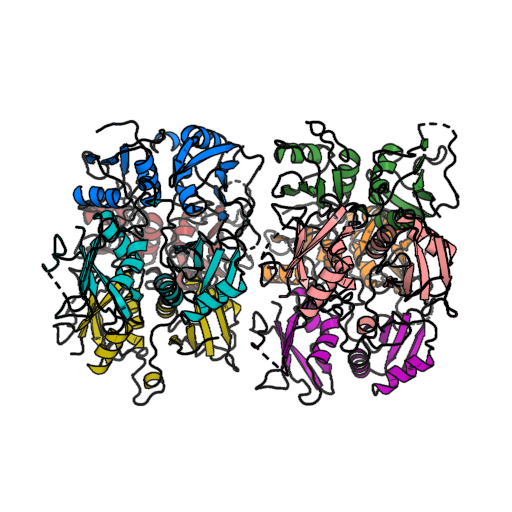H O 1
ATOM 11074 N N . PRO H 1 129 ? -28.308 -8.723 68.148 1.00 24.27 464 PRO H N 1
ATOM 11075 C CA . PRO H 1 129 ? -28.249 -8.661 69.614 1.00 27.19 464 PRO H CA 1
ATOM 11076 C C . PRO H 1 129 ? -27.043 -7.908 70.178 1.00 23.94 464 PRO H C 1
ATOM 11077 O O . PRO H 1 129 ? -25.906 -8.124 69.749 1.00 27.77 464 PRO H O 1
ATOM 11081 N N . SER H 1 130 ? -27.297 -7.070 71.174 1.00 24.62 465 SER H N 1
ATOM 11082 C CA . SER H 1 130 ? -26.234 -6.433 71.956 1.00 24.34 465 SER H CA 1
ATOM 11083 C C . SER H 1 130 ? -25.143 -5.737 71.122 1.00 30.65 465 SER H C 1
ATOM 11084 O O . SER H 1 130 ? -23.968 -5.740 71.493 1.00 29.80 465 SER H O 1
ATOM 11087 N N . VAL H 1 131 ? -25.545 -5.104 70.022 1.00 23.83 466 VAL H N 1
ATOM 11088 C CA . VAL H 1 131 ? -24.819 -3.960 69.464 1.00 16.33 466 VAL H CA 1
ATOM 11089 C C . VAL H 1 131 ? -24.995 -2.754 70.386 1.00 14.11 466 VAL H C 1
ATOM 11090 O O . VAL H 1 131 ? -26.111 -2.432 70.800 1.00 16.05 466 VAL H O 1
ATOM 11094 N N . ALA H 1 132 ? -23.878 -2.152 70.779 1.00 17.41 467 ALA H N 1
ATOM 11095 C CA . ALA H 1 132 ? -23.887 -0.986 71.655 1.00 19.15 467 ALA H CA 1
ATOM 11096 C C . ALA H 1 132 ? -24.212 0.294 70.878 1.00 18.64 467 ALA H C 1
ATOM 11097 O O . ALA H 1 132 ? -23.737 0.497 69.750 1.00 18.35 467 ALA H O 1
ATOM 11099 N N . GLU H 1 133 ? -24.976 1.178 71.513 1.00 17.14 468 GLU H N 1
ATOM 11100 C CA . GLU H 1 133 ? -25.203 2.516 70.976 1.00 18.18 468 GLU H CA 1
ATOM 11101 C C . GLU H 1 133 ? -23.909 3.190 70.512 1.00 16.89 468 GLU H C 1
ATOM 11102 O O . GLU H 1 133 ? -23.832 3.663 69.376 1.00 15.23 468 GLU H O 1
ATOM 11108 N N . GLU H 1 134 ? -22.921 3.286 71.402 1.00 16.26 469 GLU H N 1
ATOM 11109 C CA . GLU H 1 134 ? -21.673 3.991 71.090 1.00 20.35 469 GLU H CA 1
ATOM 11110 C C . GLU H 1 134 ? -20.972 3.405 69.862 1.00 14.88 469 GLU H C 1
ATOM 11111 O O . GLU H 1 134 ? -20.344 4.126 69.093 1.00 17.39 469 GLU H O 1
ATOM 11117 N N . ASP H 1 135 ? -21.098 2.103 69.648 1.00 15.99 470 ASP H N 1
ATOM 11118 C CA . ASP H 1 135 ? -20.465 1.478 68.495 1.00 15.66 470 ASP H CA 1
ATOM 11119 C C . ASP H 1 135 ? -21.137 1.915 67.200 1.00 18.39 470 ASP H C 1
ATOM 11120 O O . ASP H 1 135 ? -20.469 2.130 66.197 1.00 15.24 470 ASP H O 1
ATOM 11122 N N . LEU H 1 136 ? -22.458 2.050 67.222 1.00 14.64 471 LEU H N 1
ATOM 11123 C CA . LEU H 1 136 ? -23.195 2.552 66.058 1.00 14.95 471 LEU H CA 1
ATOM 11124 C C . LEU H 1 136 ? -22.959 4.043 65.823 1.00 15.58 471 LEU H C 1
ATOM 11125 O O . LEU H 1 136 ? -22.812 4.487 64.669 1.00 13.74 471 LEU H O 1
ATOM 11130 N N . ARG H 1 137 ? -22.861 4.804 66.912 1.00 17.39 472 ARG H N 1
ATOM 11131 C CA . ARG H 1 137 ? -22.460 6.210 66.834 1.00 15.97 472 ARG H CA 1
ATOM 11132 C C . ARG H 1 137 ? -21.104 6.351 66.137 1.00 16.88 472 ARG H C 1
ATOM 11133 O O . ARG H 1 137 ? -20.976 7.090 65.161 1.00 17.48 472 ARG H O 1
ATOM 11141 N N . THR H 1 138 ? -20.135 5.547 66.560 1.00 19.67 473 THR H N 1
ATOM 11142 C CA . THR H 1 138 ? -18.778 5.606 66.016 1.00 18.22 473 THR H CA 1
ATOM 11143 C C . THR H 1 138 ? -18.718 5.106 64.562 1.00 18.46 473 THR H C 1
ATOM 11144 O O . THR H 1 138 ? -17.990 5.666 63.738 1.00 18.34 473 THR H O 1
ATOM 11148 N N . LEU H 1 139 ? -19.511 4.090 64.231 1.00 13.49 474 LEU H N 1
ATOM 11149 C CA . LEU H 1 139 ? -19.604 3.623 62.852 1.00 15.54 474 LEU H CA 1
ATOM 11150 C C . LEU H 1 139 ? -20.088 4.742 61.922 1.00 16.53 474 LEU H C 1
ATOM 11151 O O . LEU H 1 139 ? -19.534 4.936 60.840 1.00 20.47 474 LEU H O 1
ATOM 11156 N N . PHE H 1 140 ? -21.031 5.551 62.401 1.00 10.98 475 PHE H N 1
ATOM 11157 C CA . PHE H 1 140 ? -21.664 6.536 61.545 1.00 13.31 475 PHE H CA 1
ATOM 11158 C C . PHE H 1 140 ? -20.887 7.846 61.519 1.00 18.20 475 PHE H C 1
ATOM 11159 O O . PHE H 1 140 ? -20.752 8.467 60.463 1.00 16.33 475 PHE H O 1
ATOM 11167 N N . ALA H 1 141 ? -20.249 8.193 62.630 1.00 15.93 476 ALA H N 1
ATOM 11168 C CA . ALA H 1 141 ? -19.228 9.252 62.600 1.00 19.37 476 ALA H CA 1
ATOM 11169 C C . ALA H 1 141 ? -18.125 8.925 61.578 1.00 19.15 476 ALA H C 1
ATOM 11170 O O . ALA H 1 141 ? -17.716 9.790 60.780 1.00 19.23 476 ALA H O 1
ATOM 11172 N N . ASN H 1 142 ? -17.732 7.654 61.526 1.00 20.41 477 ASN H N 1
ATOM 11173 C CA . ASN H 1 142 ? -16.589 7.238 60.725 1.00 19.76 477 ASN H CA 1
ATOM 11174 C C . ASN H 1 142 ? -16.828 7.412 59.223 1.00 19.65 477 ASN H C 1
ATOM 11175 O O . ASN H 1 142 ? -15.931 7.174 58.411 1.00 16.99 477 ASN H O 1
ATOM 11180 N N . THR H 1 143 ? -18.034 7.842 58.860 1.00 16.21 478 THR H N 1
ATOM 11181 C CA . THR H 1 143 ? -18.329 8.243 57.484 1.00 17.42 478 THR H CA 1
ATOM 11182 C C . THR H 1 143 ? -17.942 9.699 57.221 1.00 14.82 478 THR H C 1
ATOM 11183 O O . THR H 1 143 ? -18.103 10.196 56.104 1.00 20.09 478 THR H O 1
ATOM 11187 N N . GLY H 1 144 ? -17.462 10.382 58.247 1.00 15.15 479 GLY H N 1
ATOM 11188 C CA . GLY H 1 144 ? -17.035 11.774 58.121 1.00 20.36 479 GLY H CA 1
ATOM 11189 C C . GLY H 1 144 ? -18.098 12.747 58.590 1.00 27.91 479 GLY H C 1
ATOM 11190 O O . GLY H 1 144 ? -17.869 13.955 58.647 1.00 29.99 479 GLY H O 1
ATOM 11191 N N . GLY H 1 145 ? -19.258 12.218 58.966 1.00 24.33 480 GLY H N 1
ATOM 11192 C CA . GLY H 1 145 ? -20.351 13.059 59.435 1.00 22.07 480 GLY H CA 1
ATOM 11193 C C . GLY H 1 145 ? -20.378 13.159 60.944 1.00 15.90 480 GLY H C 1
ATOM 11194 O O . GLY H 1 145 ? -19.553 12.546 61.630 1.00 20.36 480 GLY H O 1
ATOM 11195 N N . THR H 1 146 ? -21.297 13.969 61.454 1.00 12.89 481 THR H N 1
ATOM 11196 C CA . THR H 1 146 ? -21.468 14.147 62.888 1.00 16.98 481 THR H CA 1
ATOM 11197 C C . THR H 1 146 ? -22.816 13.594 63.303 1.00 16.64 481 THR H C 1
ATOM 11198 O O . THR H 1 146 ? -23.850 13.959 62.740 1.00 18.82 481 THR H O 1
ATOM 11202 N N . VAL H 1 147 ? -22.793 12.703 64.284 1.00 15.03 482 VAL H N 1
ATOM 11203 C CA . VAL H 1 147 ? -24.005 12.080 64.768 1.00 16.87 482 VAL H CA 1
ATOM 11204 C C . VAL H 1 147 ? -24.576 12.892 65.903 1.00 17.17 482 VAL H C 1
ATOM 11205 O O . VAL H 1 147 ? -24.039 12.860 67.009 1.00 17.07 482 VAL H O 1
ATOM 11209 N N . LYS H 1 148 ? -25.735 13.494 65.662 1.00 15.65 483 LYS H N 1
ATOM 11210 C CA . LYS H 1 148 ? -26.309 14.448 66.592 1.00 21.50 483 LYS H CA 1
ATOM 11211 C C . LYS H 1 148 ? -27.257 13.810 67.603 1.00 22.93 483 LYS H C 1
ATOM 11212 O O . LYS H 1 148 ? -27.489 14.375 68.657 1.00 22.68 483 LYS H O 1
ATOM 11218 N N . ALA H 1 149 ? -27.853 12.674 67.251 1.00 17.61 484 ALA H N 1
ATOM 11219 C CA . ALA H 1 149 ? -28.853 12.031 68.102 1.00 15.87 484 ALA H CA 1
ATOM 11220 C C . ALA H 1 149 ? -28.978 10.572 67.715 1.00 14.27 484 ALA H C 1
ATOM 11221 O O . ALA H 1 149 ? -28.716 10.200 66.571 1.00 10.04 484 ALA H O 1
ATOM 11223 N N . PHE H 1 150 ? -29.412 9.752 68.665 1.00 16.61 485 PHE H N 1
ATOM 11224 C CA . PHE H 1 150 ? -29.581 8.331 68.427 1.00 19.09 485 PHE H CA 1
ATOM 11225 C C . PHE H 1 150 ? -30.665 7.812 69.361 1.00 16.22 485 PHE H C 1
ATOM 11226 O O . PHE H 1 150 ? -30.727 8.213 70.525 1.00 18.81 485 PHE H O 1
ATOM 11234 N N . LYS H 1 151 ? -31.490 6.891 68.865 1.00 14.27 486 LYS H N 1
ATOM 11235 C CA . LYS H 1 151 ? -32.595 6.345 69.653 1.00 16.73 486 LYS H CA 1
ATOM 11236 C C . LYS H 1 151 ? -32.854 4.896 69.243 1.00 17.71 486 LYS H C 1
ATOM 11237 O O . LYS H 1 151 ? -33.238 4.632 68.106 1.00 20.93 486 LYS H O 1
ATOM 11243 N N . PHE H 1 152 ? -32.581 3.967 70.157 1.00 18.62 487 PHE H N 1
ATOM 11244 C CA . PHE H 1 152 ? -32.959 2.562 69.994 1.00 18.56 487 PHE H CA 1
ATOM 11245 C C . PHE H 1 152 ? -34.473 2.455 70.130 1.00 15.23 487 PHE H C 1
ATOM 11246 O O . PHE H 1 152 ? -35.049 3.020 71.050 1.00 22.50 487 PHE H O 1
ATOM 11254 N N . PHE H 1 153 ? -35.104 1.641 69.299 1.00 14.90 488 PHE H N 1
ATOM 11255 C CA . PHE H 1 153 ? -36.446 1.171 69.617 1.00 17.44 488 PHE H CA 1
ATOM 11256 C C . PHE H 1 153 ? -36.354 0.086 70.698 1.00 21.97 488 PHE H C 1
ATOM 11257 O O . PHE H 1 153 ? -35.270 -0.405 71.010 1.00 25.66 488 PHE H O 1
ATOM 11265 N N . GLN H 1 154 ? -37.501 -0.288 71.257 1.00 25.74 489 GLN H N 1
ATOM 11266 C CA . GLN H 1 154 ? -37.556 -1.100 72.473 1.00 23.23 489 GLN H CA 1
ATOM 11267 C C . GLN H 1 154 ? -36.739 -2.401 72.412 1.00 19.81 489 GLN H C 1
ATOM 11268 O O . GLN H 1 154 ? -36.066 -2.750 73.383 1.00 30.31 489 GLN H O 1
ATOM 11270 N N . ASP H 1 155 ? -36.777 -3.113 71.286 1.00 16.49 490 ASP H N 1
ATOM 11271 C CA . ASP H 1 155 ? -36.123 -4.420 71.212 1.00 14.88 490 ASP H CA 1
ATOM 11272 C C . ASP H 1 155 ? -34.672 -4.334 70.701 1.00 13.92 490 ASP H C 1
ATOM 11273 O O . ASP H 1 155 ? -33.963 -5.349 70.604 1.00 13.06 490 ASP H O 1
ATOM 11275 N N . HIS H 1 156 ? -34.236 -3.120 70.395 1.00 12.86 491 HIS H N 1
ATOM 11276 C CA . HIS H 1 156 ? -32.890 -2.871 69.849 1.00 12.89 491 HIS H CA 1
ATOM 11277 C C . HIS H 1 156 ? -32.636 -3.477 68.462 1.00 14.54 491 HIS H C 1
ATOM 11278 O O . HIS H 1 156 ? -31.482 -3.619 68.047 1.00 12.57 491 HIS H O 1
ATOM 11285 N N . LYS H 1 157 ? -33.698 -3.823 67.739 1.00 11.77 492 LYS H N 1
ATOM 11286 C CA . LYS H 1 157 ? -33.533 -4.376 66.403 1.00 14.68 492 LYS H CA 1
ATOM 11287 C C . LYS H 1 157 ? -33.507 -3.252 65.380 1.00 9.37 492 LYS H C 1
ATOM 11288 O O . LYS H 1 157 ? -33.257 -3.481 64.204 1.00 12.39 492 LYS H O 1
ATOM 11294 N N . MET H 1 158 ? -33.853 -2.065 65.840 1.00 9.92 493 MET H N 1
ATOM 11295 C CA . MET H 1 158 ? -34.069 -0.907 64.989 1.00 8.63 493 MET H CA 1
ATOM 11296 C C . MET H 1 158 ? -33.670 0.316 65.813 1.00 10.13 493 MET H C 1
ATOM 11297 O O . MET H 1 158 ? -33.701 0.286 67.054 1.00 9.26 493 MET H O 1
ATOM 11302 N N . ALA H 1 159 ? -33.380 1.409 65.113 1.00 11.34 494 ALA H N 1
ATOM 11303 C CA . ALA H 1 159 ? -32.883 2.623 65.742 1.00 9.32 494 ALA H CA 1
ATOM 11304 C C . ALA H 1 159 ? -33.111 3.788 64.798 1.00 13.11 494 ALA H C 1
ATOM 11305 O O . ALA H 1 159 ? -33.204 3.593 63.582 1.00 11.28 494 ALA H O 1
ATOM 11307 N N . LEU H 1 160 ? -33.261 4.987 65.355 1.00 9.36 495 LEU H N 1
ATOM 11308 C CA . LEU H 1 160 ? -33.110 6.211 64.584 1.00 10.72 495 LEU H CA 1
ATOM 11309 C C . LEU H 1 160 ? -31.770 6.847 64.934 1.00 11.12 495 LEU H C 1
ATOM 11310 O O . LEU H 1 160 ? -31.371 6.846 66.099 1.00 10.26 495 LEU H O 1
ATOM 11315 N N . LEU H 1 161 ? -30.999 7.205 63.908 1.00 11.40 496 LEU H N 1
ATOM 11316 C CA . LEU H 1 161 ? -29.731 7.901 64.090 1.00 11.45 496 LEU H CA 1
ATOM 11317 C C . LEU H 1 161 ? -29.719 9.169 63.235 1.00 9.16 496 LEU H C 1
ATOM 11318 O O . LEU H 1 161 ? -29.937 9.118 62.030 1.00 8.80 496 LEU H O 1
ATOM 11323 N N . GLN H 1 162 ? -29.480 10.300 63.881 1.00 12.11 497 GLN H N 1
ATOM 11324 C CA . GLN H 1 162 ? -29.558 11.597 63.226 1.00 11.05 497 GLN H CA 1
ATOM 11325 C C . GLN H 1 162 ? -28.156 12.116 62.901 1.00 12.41 497 GLN H C 1
ATOM 11326 O O . GLN H 1 162 ? -27.306 12.197 63.793 1.00 12.99 497 GLN H O 1
ATOM 11332 N N . MET H 1 163 ? -27.910 12.448 61.629 1.00 12.59 498 MET H N 1
ATOM 11333 C CA . MET H 1 163 ? -26.700 13.160 61.244 1.00 15.55 498 MET H CA 1
ATOM 11334 C C . MET H 1 163 ? -26.970 14.670 61.259 1.00 15.73 498 MET H C 1
ATOM 11335 O O . MET H 1 163 ? -28.116 15.103 61.335 1.00 16.68 498 MET H O 1
ATOM 11340 N N . ALA H 1 164 ? -25.915 15.464 61.135 1.00 18.05 499 ALA H N 1
ATOM 11341 C CA . ALA H 1 164 ? -26.045 16.923 61.211 1.00 21.25 499 ALA H CA 1
ATOM 11342 C C . ALA H 1 164 ? -26.825 17.470 60.018 1.00 18.75 499 ALA H C 1
ATOM 11343 O O . ALA H 1 164 ? -27.587 18.424 60.149 1.00 20.81 499 ALA H O 1
ATOM 11345 N N . THR H 1 165 ? -26.677 16.817 58.869 1.00 18.05 500 THR H N 1
ATOM 11346 C CA . THR H 1 165 ? -27.273 17.278 57.620 1.00 15.11 500 THR H CA 1
ATOM 11347 C C . THR H 1 165 ? -27.765 16.084 56.814 1.00 15.09 500 THR H C 1
ATOM 11348 O O . THR H 1 165 ? -27.304 14.955 57.024 1.00 13.26 500 THR H O 1
ATOM 11352 N N . VAL H 1 166 ? -28.697 16.352 55.901 1.00 12.75 501 VAL H N 1
ATOM 11353 C CA . VAL H 1 166 ? -29.166 15.385 54.895 1.00 13.64 501 VAL H CA 1
ATOM 11354 C C . VAL H 1 166 ? -28.023 14.893 53.998 1.00 16.10 501 VAL H C 1
ATOM 11355 O O . VAL H 1 166 ? -27.982 13.728 53.591 1.00 13.39 501 VAL H O 1
ATOM 11359 N N . GLU H 1 167 ? -27.132 15.800 53.616 1.00 15.29 502 GLU H N 1
ATOM 11360 C CA . GLU H 1 167 ? -25.989 15.402 52.795 1.00 12.97 502 GLU H CA 1
ATOM 11361 C C . GLU H 1 167 ? -25.158 14.372 53.569 1.00 11.27 502 GLU H C 1
ATOM 11362 O O . GLU H 1 167 ? -24.794 13.325 53.044 1.00 10.07 502 GLU H O 1
ATOM 11368 N N . GLU H 1 168 ? -24.942 14.637 54.846 1.00 9.89 503 GLU H N 1
ATOM 11369 C CA . GLU H 1 168 ? -24.274 13.690 55.717 1.00 13.33 503 GLU H CA 1
ATOM 11370 C C . GLU H 1 168 ? -25.003 12.340 55.802 1.00 9.87 503 GLU H C 1
ATOM 11371 O O . GLU H 1 168 ? -24.363 11.299 55.791 1.00 12.74 503 GLU H O 1
ATOM 11377 N N . ALA H 1 169 ? -26.335 12.355 55.844 1.00 11.95 504 ALA H N 1
ATOM 11378 C CA . ALA H 1 169 ? -27.103 11.110 55.937 1.00 10.86 504 ALA H CA 1
ATOM 11379 C C . ALA H 1 169 ? -27.043 10.296 54.639 1.00 10.85 504 ALA H C 1
ATOM 11380 O O . ALA H 1 169 ? -26.853 9.083 54.664 1.00 5.74 504 ALA H O 1
ATOM 11382 N N . ILE H 1 170 ? -27.116 10.987 53.506 1.00 11.76 505 ILE H N 1
ATOM 11383 C CA . ILE H 1 170 ? -26.915 10.384 52.204 1.00 11.54 505 ILE H CA 1
ATOM 11384 C C . ILE H 1 170 ? -25.571 9.649 52.164 1.00 10.97 505 ILE H C 1
ATOM 11385 O O . ILE H 1 170 ? -25.524 8.454 51.853 1.00 10.34 505 ILE H O 1
ATOM 11390 N N . GLN H 1 171 ? -24.513 10.301 52.657 1.00 9.17 506 GLN H N 1
ATOM 11391 C CA . GLN H 1 171 ? -23.188 9.686 52.691 1.00 10.36 506 GLN H CA 1
ATOM 11392 C C . GLN H 1 171 ? -23.180 8.406 53.547 1.00 7.99 506 GLN H C 1
ATOM 11393 O O . GLN H 1 171 ? -22.726 7.342 53.093 1.00 10.74 506 GLN H O 1
ATOM 11399 N N . ALA H 1 172 ? -23.768 8.478 54.736 1.00 10.68 507 ALA H N 1
ATOM 11400 C CA . ALA H 1 172 ? -23.792 7.318 55.635 1.00 9.56 507 ALA H CA 1
ATOM 11401 C C . ALA H 1 172 ? -24.595 6.159 55.050 1.00 8.95 507 ALA H C 1
ATOM 11402 O O . ALA H 1 172 ? -24.204 5.007 55.191 1.00 10.35 507 ALA H O 1
ATOM 11404 N N . LEU H 1 173 ? -25.700 6.463 54.379 1.00 9.27 508 LEU H N 1
ATOM 11405 C CA . LEU H 1 173 ? -26.522 5.423 53.751 1.00 10.53 508 LEU H CA 1
ATOM 11406 C C . LEU H 1 173 ? -25.720 4.695 52.692 1.00 10.17 508 LEU H C 1
ATOM 11407 O O . LEU H 1 173 ? -25.599 3.468 52.719 1.00 10.26 508 LEU H O 1
ATOM 11412 N N . ILE H 1 174 ? -25.043 5.456 51.841 1.00 12.24 509 ILE H N 1
ATOM 11413 C CA . ILE H 1 174 ? -24.175 4.882 50.821 1.00 12.64 509 ILE H CA 1
ATOM 11414 C C . ILE H 1 174 ? -23.067 4.005 51.411 1.00 11.12 509 ILE H C 1
ATOM 11415 O O . ILE H 1 174 ? -22.862 2.875 50.981 1.00 8.06 509 ILE H O 1
ATOM 11420 N N . ASP H 1 175 ? -22.385 4.502 52.432 1.00 10.18 510 ASP H N 1
ATOM 11421 C CA . ASP H 1 175 ? -21.344 3.731 53.082 1.00 13.09 510 ASP H CA 1
ATOM 11422 C C . ASP H 1 175 ? -21.859 2.520 53.868 1.00 13.76 510 ASP H C 1
ATOM 11423 O O . ASP H 1 175 ? -21.167 1.505 53.957 1.00 15.33 510 ASP H O 1
ATOM 11428 N N . LEU H 1 176 ? -23.012 2.656 54.520 1.00 15.88 511 LEU H N 1
ATOM 11429 C CA . LEU H 1 176 ? -23.365 1.732 55.597 1.00 11.94 511 LEU H CA 1
ATOM 11430 C C . LEU H 1 176 ? -24.625 0.878 55.388 1.00 14.82 511 LEU H C 1
ATOM 11431 O O . LEU H 1 176 ? -24.884 -0.025 56.180 1.00 20.75 511 LEU H O 1
ATOM 11436 N N . HIS H 1 177 ? -25.373 1.086 54.308 1.00 13.70 512 HIS H N 1
ATOM 11437 C CA . HIS H 1 177 ? -26.410 0.109 53.964 1.00 14.47 512 HIS H CA 1
ATOM 11438 C C . HIS H 1 177 ? -25.764 -1.247 53.652 1.00 13.67 512 HIS H C 1
ATOM 11439 O O . HIS H 1 177 ? -24.788 -1.321 52.898 1.00 12.57 512 HIS H O 1
ATOM 11446 N N . ASN H 1 178 ? -26.288 -2.305 54.268 1.00 12.37 513 ASN H N 1
ATOM 11447 C CA . ASN H 1 178 ? -25.758 -3.676 54.101 1.00 13.55 513 ASN H CA 1
ATOM 11448 C C . ASN H 1 178 ? -24.378 -3.911 54.737 1.00 15.31 513 ASN H C 1
ATOM 11449 O O . ASN H 1 178 ? -23.760 -4.953 54.520 1.00 21.40 513 ASN H O 1
ATOM 11454 N N . TYR H 1 179 ? -23.947 -2.978 55.577 1.00 15.38 514 TYR H N 1
ATOM 11455 C CA . TYR H 1 179 ? -22.725 -3.134 56.361 1.00 16.76 514 TYR H CA 1
ATOM 11456 C C . TYR H 1 179 ? -22.807 -4.357 57.289 1.00 17.63 514 TYR H C 1
ATOM 11457 O O . TYR H 1 179 ? -23.680 -4.434 58.153 1.00 18.65 514 TYR H O 1
ATOM 11466 N N . ASN H 1 180 ? -21.895 -5.307 57.100 1.00 18.31 515 ASN H N 1
ATOM 11467 C CA . ASN H 1 180 ? -21.859 -6.520 57.909 1.00 19.80 515 ASN H CA 1
ATOM 11468 C C . ASN H 1 180 ? -21.395 -6.243 59.330 1.00 20.61 515 ASN H C 1
ATOM 11469 O O . ASN H 1 180 ? -20.220 -5.954 59.560 1.00 30.49 515 ASN H O 1
ATOM 11474 N N . LEU H 1 181 ? -22.312 -6.306 60.289 1.00 19.55 516 LEU H N 1
ATOM 11475 C CA . LEU H 1 181 ? -21.975 -5.918 61.655 1.00 23.72 516 LEU H CA 1
ATOM 11476 C C . LEU H 1 181 ? -21.238 -7.040 62.375 1.00 29.40 516 LEU H C 1
ATOM 11477 O O . LEU H 1 181 ? -20.796 -6.871 63.507 1.00 30.78 516 LEU H O 1
ATOM 11482 N N . GLY H 1 182 ? -21.095 -8.177 61.704 1.00 29.32 517 GLY H N 1
ATOM 11483 C CA . GLY H 1 182 ? -20.508 -9.367 62.312 1.00 27.42 517 GLY H CA 1
ATOM 11484 C C . GLY H 1 182 ? -21.487 -10.521 62.253 1.00 28.95 517 GLY H C 1
ATOM 11485 O O . GLY H 1 182 ? -22.693 -10.319 62.372 1.00 27.98 517 GLY H O 1
ATOM 11486 N N . GLU H 1 183 ? -20.968 -11.730 62.043 1.00 40.03 518 GLU H N 1
ATOM 11487 C CA . GLU H 1 183 ? -21.796 -12.931 61.999 1.00 39.59 518 GLU H CA 1
ATOM 11488 C C . GLU H 1 183 ? -22.702 -12.941 60.769 1.00 37.44 518 GLU H C 1
ATOM 11489 O O . GLU H 1 183 ? -23.768 -13.558 60.774 1.00 30.01 518 GLU H O 1
ATOM 11495 N N . ASN H 1 184 ? -22.293 -12.238 59.719 1.00 35.50 519 ASN H N 1
ATOM 11496 C CA . ASN H 1 184 ? -23.143 -12.103 58.540 1.00 27.30 519 ASN H CA 1
ATOM 11497 C C . ASN H 1 184 ? -24.477 -11.465 58.918 1.00 21.48 519 ASN H C 1
ATOM 11498 O O . ASN H 1 184 ? -25.536 -11.913 58.479 1.00 22.57 519 ASN H O 1
ATOM 11500 N N . HIS H 1 185 ? -24.417 -10.469 59.797 1.00 22.00 520 HIS H N 1
ATOM 11501 C CA . HIS H 1 185 ? -25.577 -9.655 60.138 1.00 20.50 520 HIS H CA 1
ATOM 11502 C C . HIS H 1 185 ? -25.435 -8.294 59.494 1.00 16.93 520 HIS H C 1
ATOM 11503 O O . HIS H 1 185 ? -24.601 -7.503 59.911 1.00 21.53 520 HIS H O 1
ATOM 11510 N N . HIS H 1 186 ? -26.294 -8.013 58.526 1.00 13.42 521 HIS H N 1
ATOM 11511 C CA . HIS H 1 186 ? -26.095 -6.886 57.631 1.00 12.46 521 HIS H CA 1
ATOM 11512 C C . HIS H 1 186 ? -27.089 -5.759 57.890 1.00 11.53 521 HIS H C 1
ATOM 11513 O O . HIS H 1 186 ? -28.314 -5.936 57.774 1.00 10.03 521 HIS H O 1
ATOM 11520 N N . LEU H 1 187 ? -26.553 -4.621 58.334 1.00 10.40 522 LEU H N 1
ATOM 11521 C CA . LEU H 1 187 ? -27.351 -3.458 58.653 1.00 9.74 522 LEU H CA 1
ATOM 11522 C C . LEU H 1 187 ? -28.200 -3.034 57.455 1.00 9.19 522 LEU H C 1
ATOM 11523 O O . LEU H 1 187 ? -27.781 -3.156 56.299 1.00 9.97 522 LEU H O 1
ATOM 11528 N N . ARG H 1 188 ? -29.386 -2.515 57.750 1.00 7.98 523 ARG H N 1
ATOM 11529 C CA . ARG H 1 188 ? -30.226 -1.900 56.747 1.00 9.14 523 ARG H CA 1
ATOM 11530 C C . ARG H 1 188 ? -30.429 -0.443 57.106 1.00 9.67 523 ARG H C 1
ATOM 11531 O O . ARG H 1 188 ? -30.822 -0.112 58.224 1.00 9.00 523 ARG H O 1
ATOM 11539 N N . VAL H 1 189 ? -30.207 0.419 56.131 1.00 8.43 524 VAL H N 1
ATOM 11540 C CA . VAL H 1 189 ? -30.354 1.848 56.339 1.00 10.33 524 VAL H CA 1
ATOM 11541 C C . VAL H 1 189 ? -31.358 2.447 55.352 1.00 10.84 524 VAL H C 1
ATOM 11542 O O . VAL H 1 189 ? -31.268 2.217 54.128 1.00 13.27 524 VAL H O 1
ATOM 11546 N N . SER H 1 190 ? -32.269 3.257 55.883 1.00 10.44 525 SER H N 1
ATOM 11547 C CA . SER H 1 190 ? -33.332 3.899 55.122 1.00 10.18 525 SER H CA 1
ATOM 11548 C C . SER H 1 190 ? -33.454 5.345 55.612 1.00 8.74 525 SER H C 1
ATOM 11549 O O . SER H 1 190 ? -33.075 5.653 56.733 1.00 11.80 525 SER H O 1
ATOM 11552 N N . PHE H 1 191 ? -34.094 6.195 54.825 1.00 10.26 526 PHE H N 1
ATOM 11553 C CA . PHE H 1 191 ? -34.522 7.504 55.298 1.00 10.02 526 PHE H CA 1
ATOM 11554 C C . PHE H 1 191 ? -35.764 7.357 56.185 1.00 17.12 526 PHE H C 1
ATOM 11555 O O . PHE H 1 191 ? -36.512 6.380 56.070 1.00 22.00 526 PHE H O 1
ATOM 11563 N N . SER H 1 192 ? -35.924 8.278 57.128 1.00 18.67 527 SER H N 1
ATOM 11564 C CA . SER H 1 192 ? -37.023 8.225 58.092 1.00 16.55 527 SER H CA 1
ATOM 11565 C C . SER H 1 192 ? -37.898 9.461 57.941 1.00 21.37 527 SER H C 1
ATOM 11566 O O . SER H 1 192 ? -37.403 10.527 57.566 1.00 28.56 527 SER H O 1
ATOM 11569 N N . LYS H 1 193 ? -39.193 9.322 58.235 1.00 19.38 528 LYS H N 1
ATOM 11570 C CA . LYS H 1 193 ? -40.088 10.476 58.346 1.00 22.62 528 LYS H CA 1
ATOM 11571 C C . LYS H 1 193 ? -40.122 11.068 59.759 1.00 23.60 528 LYS H C 1
ATOM 11572 O O . LYS H 1 193 ? -40.770 12.089 59.995 1.00 27.42 528 LYS H O 1
ATOM 11574 N N . SER H 1 194 ? -39.436 10.428 60.699 1.00 20.85 529 SER H N 1
ATOM 11575 C CA . SER H 1 194 ? -39.546 10.799 62.109 1.00 18.96 529 SER H CA 1
ATOM 11576 C C . SER H 1 194 ? -38.428 11.737 62.551 1.00 23.22 529 SER H C 1
ATOM 11577 O O . SER H 1 194 ? -37.440 11.933 61.839 1.00 26.98 529 SER H O 1
ATOM 11580 N N . THR H 1 195 ? -38.611 12.327 63.730 1.00 23.65 530 THR H N 1
ATOM 11581 C CA . THR H 1 195 ? -37.557 13.072 64.420 1.00 26.95 530 THR H CA 1
ATOM 11582 C C . THR H 1 195 ? -37.368 12.510 65.827 1.00 27.37 530 THR H C 1
ATOM 11583 O O . THR H 1 195 ? -38.340 12.338 66.556 1.00 27.52 530 THR H O 1
ATOM 11587 N N . ILE H 1 196 ? -36.116 12.284 66.219 1.00 23.92 531 ILE H N 1
ATOM 11588 C CA . ILE H 1 196 ? -35.786 11.955 67.605 1.00 27.33 531 ILE H CA 1
ATOM 11589 C C . ILE H 1 196 ? -36.042 13.167 68.506 1.00 25.69 531 ILE H C 1
ATOM 11590 O O . ILE H 1 196 ? -36.454 13.022 69.654 1.00 26.32 531 ILE H O 1
#

InterPro domains:
  IPR000504 RNA recognition motif domain [PS50102] (59-133)
  IPR000504 RNA recognition motif domain [PS50102] (181-257)
  IPR000504 RNA recognition motif domain [PS50102] (338-412)
  IPR000504 RNA recognition motif domain [PS50102] (455-529)
  IPR000504 RNA recognition motif domain [SM00360] (60-129)
  IPR000504 RNA recognition motif domain [SM00360] (182-251)
  IPR000504 RNA recognition motif domain [SM00360] (339-408)
  IPR000504 RNA recognition motif domain [SM00360] (456-525)
  IPR006536 HnRNP-L/PTB [TIGR01649] (57-531)
  IPR012677 Nucleotide-binding alpha-beta plait domain superfamily [G3DSA:3.30.70.330] (41-162)
  IPR012677 Nucleotide-binding alpha-beta plait domain superfamily [G3DSA:3.30.70.330] (177-282)
  IPR012677 Nucleotide-binding alpha-beta plait domain superfamily [G3DSA:3.30.70.330] (325-432)
  IPR012677 Nucleotide-binding alpha-beta plait domain superfamily [G3DSA:3.30.70.330] (452-531)
  IPR021790 PTBP1-like, RNA recognition motif 2 [PF11835] (171-255)
  IPR034799 PTBP2, RNA recognition motif 3 [cd12696] (325-431)
  IPR034800 PTBP2, RNA recognition motif 4 [cd12702] (452-531)
  IPR035002 PTBP2, RNA recognition motif 1 [cd12778] (58-139)
  IPR035979 RNA-binding domain superfamily [SSF54928] (53-136)
  IPR035979 RNA-binding domain superfamily [SSF54928] (176-279)
  IPR035979 RNA-binding domain superfamily [SSF54928] (329-420)

Nearest PDB structures (foldseek):
  4cq1-assembly8_H  TM=1.000E+00  e=2.801E-40  Homo sapiens
  4cq1-assembly3_C  TM=1.004E+00  e=6.448E-38  Homo sapiens
  4cq1-assembly5_E  TM=9.910E-01  e=3.072E-38  Homo sapiens
  3s01-assembly1_A  TM=9.116E-01  e=4.354E-17  Mus musculus
  4qpt-assembly1_A  TM=9.044E-01  e=1.696E-16  Rattus norvegicus